Protein 2RQX (pdb70)

Solvent-accessible surface area: 5709 Å² total; per-residue (Å²): 185,83,53,124,13,101,107,48,85,90,36,92,81,81,57,50,2,76,3,18,17,52,35,85,77,125,60,35,6,0,31,1,101,22,113,145,68,166,36,159,122,46,13,61,8,26,66,85,96,105,42,101,38,6,17,89,84,42,100,95,26,52,15,118,55,165,59,59,14,142,92,52,86,117,118,84,74,89,38,79,211

Radius of gyration: 11.85 Å; Cα contacts (8 Å, |Δi|>4): 164; chains: 1; bounding box: 29×26×24 Å

Foldseek 3Di:
DKWFWADKAFPPVPFWIKTWIADPHFIKIFIWGDDPRPDDGRWIWDADPPRWIDTPPDVVDTIDTDGMGRPDPVCVVVPVD

Secondary structure (DSSP, 8-state):
--EEEEEEE-SSSSS-EEEEEEETTEEEEEEEE-S-----TT-EEEE-SSS-EEETT-TTSEEEEEEEES--HHHHHHH--

Sequence (81 aa):
MEWWVKKVQDNASASLCRVVLQSGALEMIAEIEACRLRLREGDKLTPLADARYCLNNNPTQTLKIRNATHYSSERWTNADKMEWWVKKVQDNASASLCRVVLQSGALEMIAEIEACRLRLREGDKLTPLADARYCLNNNPTQTLKIRNATHYSSERWTNADKMEWWVKKVQDNASASLCRVVLQSGALEMIAEIEACRLRLREGDKLTPLADARYCLNNNPTQTLKIRNATHYSSERWTNADKMEWWVKKVQDNASASLCRVVLQSGALEMIAEIEACRLRLREGDKLTPLADARYCLNNNPTQTLKIRNATHYSSERWTNADKMEWWVKKVQDNASASLCRVVLQSGALEMIAEIEACRLRLREGDKLTPLADARYCLNNNPTQTLKIRNATHYSSERWTNADKMEWWVKKVQDNASASLCRVVLQSGALEMIAEIEACRLRLREGDKLTPLADARYCLNNNPTQTLKIRNATHYSSERWTNADKMEWWVKKVQDNASASLCRVVLQSGALEMIAEIEACRLRLREGDKLTPLADARYCLNNNPTQTLKIRNATHYSSERWTNADKMEWWVKKVQDNASASLCRVVLQSGALEMIAEIEACRLRLREGDKLTPLADARYCLNNNPTQTLKIRNATHYSSERWTNADKMEWWVKKVQDNASASLCRVVLQSGALEMIAEIEACRLRLREGDKLTPLADARYCLNNNPTQTLKIRNATHYSSERWTNADKMEWWVKKVQDNASASLCRVVLQSGALEMIAEIEACRLRLREGDKLTPLADARYCLNNNPTQTLKIRNATHYSSERWTNADKMEWWVKKVQDNASASLCRVVLQSGALEMIAEIEACRLRLREGDKLTPLADARYCLNNNPTQTLKIRNATHYSSERWTNADKMEWWVKKVQDNASASLCRVVLQSGALEMIAEIEACRLRLREGDKLTPLADARYCLNNNPTQTLKIRNATHYSSERWTNADKMEWWVKKVQDNASASLCRVVLQSGALEMIAEIEACRLRLREGDKLTPLADARYCLNNNPTQTLKIRNATHYSSERWTNADKMEWWVKKVQDNASASLCRVVLQSGALEMIAEIEACRLRLREGDKLTPLADARYCLNNNPTQTLKIRNATHYSSERWTNADKMEWWVKKVQDNASASLCRVVLQSGALEMIAEIEACRLRLREGDKLTPLADARYCLNNNPTQTLKIRNATHYSSERWTNADKMEWWVKKVQDNASASLCRVVLQSGALEMIAEIEACRLRLREGDKLTPLADARYCLNNNPTQTLKIRNATHYSSERWTNADKMEWWVKKVQDNASASLCRVVLQSGALEMIAEIEACRLRLREGDKLTPLADARYCLNNNPTQTLKIRNATHYSSERWTNADKMEWWVKKVQDNASASLCRVVLQSGALEMIAEIEACRLRLREGDKLTPLADARYCLNNNPTQTLKIRNATHYSSERWTNADKMEWWVKKVQDNASASLCRVVLQSGALEMIAEIEACRLRLREGDKLTPLADARYCLNNNPTQTLKIRNATHYSSERWTNADKMEWWVKKVQDNASASLCRVVLQSGALEMIAEIEACRLRLREGDKLTPLADARYCLNNNPTQTLKIRNATHYSSERWTNADK

Structure (mmCIF, N/CA/C/O backbone):
data_2RQX
#
_entry.id   2RQX
#
loop_
_atom_site.group_PDB
_atom_site.id
_atom_site.type_symbol
_atom_site.label_atom_id
_atom_site.label_alt_id
_atom_site.label_comp_id
_atom_site.label_asym_id
_atom_site.label_entity_id
_atom_site.label_seq_id
_atom_site.pdbx_PDB_ins_code
_atom_site.Cartn_x
_atom_site.Cartn_y
_atom_site.Cartn_z
_atom_site.occupancy
_atom_site.B_iso_or_equiv
_atom_site.auth_seq_id
_atom_site.auth_comp_id
_atom_site.auth_asym_id
_atom_site.auth_atom_id
_atom_site.pdbx_PDB_model_num
ATOM 1 N N . MET A 1 1 ? 14.157 -1.213 0.308 1.00 0.00 1 MET A N 1
ATOM 2 C CA . MET A 1 1 ? 14.296 -1.694 -1.095 1.00 0.00 1 MET A CA 1
ATOM 3 C C . MET A 1 1 ? 12.936 -1.631 -1.793 1.00 0.00 1 MET A C 1
ATOM 4 O O . MET A 1 1 ? 11.926 -1.346 -1.181 1.00 0.00 1 MET A O 1
ATOM 20 N N . GLU A 1 2 ? 12.901 -1.896 -3.071 1.00 0.00 2 GLU A N 1
ATOM 21 C CA . GLU A 1 2 ? 11.605 -1.852 -3.805 1.00 0.00 2 GLU A CA 1
ATOM 22 C C . GLU A 1 2 ? 10.756 -3.060 -3.413 1.00 0.00 2 GLU A C 1
ATOM 23 O O . GLU A 1 2 ? 11.212 -4.187 -3.440 1.00 0.00 2 GLU A O 1
ATOM 35 N N . TRP A 1 3 ? 9.520 -2.838 -3.046 1.00 0.00 3 TRP A N 1
ATOM 36 C CA . TRP A 1 3 ? 8.632 -3.974 -2.650 1.00 0.00 3 TRP A CA 1
ATOM 37 C C . TRP A 1 3 ? 7.766 -4.382 -3.843 1.00 0.00 3 TRP A C 1
ATOM 38 O O . TRP A 1 3 ? 7.809 -3.769 -4.891 1.00 0.00 3 TRP A O 1
ATOM 59 N N . TRP A 1 4 ? 6.977 -5.416 -3.688 1.00 0.00 4 TRP A N 1
ATOM 60 C CA . TRP A 1 4 ? 6.098 -5.878 -4.807 1.00 0.00 4 TRP A CA 1
ATOM 61 C C . TRP A 1 4 ? 4.720 -6.236 -4.248 1.00 0.00 4 TRP A C 1
ATOM 62 O O . TRP A 1 4 ? 4.594 -7.064 -3.368 1.00 0.00 4 TRP A O 1
ATOM 83 N N . VAL A 1 5 ? 3.687 -5.616 -4.748 1.00 0.00 5 VAL A N 1
ATOM 84 C CA . VAL A 1 5 ? 2.321 -5.918 -4.239 1.00 0.00 5 VAL A CA 1
ATOM 85 C C . VAL A 1 5 ? 1.869 -7.289 -4.748 1.00 0.00 5 VAL A C 1
ATOM 86 O O . VAL A 1 5 ? 2.129 -7.661 -5.874 1.00 0.00 5 VAL A O 1
ATOM 99 N N . LYS A 1 6 ? 1.187 -8.041 -3.918 1.00 0.00 6 LYS A N 1
ATOM 100 C CA . LYS A 1 6 ? 0.696 -9.394 -4.329 1.00 0.00 6 LYS A CA 1
ATOM 101 C C . LYS A 1 6 ? -0.828 -9.352 -4.447 1.00 0.00 6 LYS A C 1
ATOM 102 O O . LYS A 1 6 ? -1.428 -10.110 -5.184 1.00 0.00 6 LYS A O 1
ATOM 121 N N . LYS A 1 7 ? -1.456 -8.463 -3.726 1.00 0.00 7 LYS A N 1
ATOM 122 C CA . LYS A 1 7 ? -2.942 -8.352 -3.785 1.00 0.00 7 LYS A CA 1
ATOM 123 C C . LYS A 1 7 ? -3.348 -6.931 -3.394 1.00 0.00 7 LYS A C 1
ATOM 124 O O . LYS A 1 7 ? -2.589 -6.209 -2.778 1.00 0.00 7 LYS A O 1
ATOM 143 N N . VAL A 1 8 ? -4.536 -6.518 -3.743 1.00 0.00 8 VAL A N 1
ATOM 144 C CA . VAL A 1 8 ? -4.973 -5.139 -3.383 1.00 0.00 8 VAL A CA 1
ATOM 145 C C . VAL A 1 8 ? -6.498 -5.036 -3.463 1.00 0.00 8 VAL A C 1
ATOM 146 O O . VAL A 1 8 ? -7.117 -5.533 -4.383 1.00 0.00 8 VAL A O 1
ATOM 159 N N . GLN A 1 9 ? -7.101 -4.382 -2.501 1.00 0.00 9 GLN A N 1
ATOM 160 C CA . GLN A 1 9 ? -8.590 -4.217 -2.491 1.00 0.00 9 GLN A CA 1
ATOM 161 C C . GLN A 1 9 ? -8.928 -2.734 -2.666 1.00 0.00 9 GLN A C 1
ATOM 162 O O . GLN A 1 9 ? -8.454 -1.891 -1.932 1.00 0.00 9 GLN A O 1
ATOM 176 N N . ASP A 1 10 ? -9.738 -2.408 -3.635 1.00 0.00 10 ASP A N 1
ATOM 177 C CA . ASP A 1 10 ? -10.096 -0.978 -3.856 1.00 0.00 10 ASP A CA 1
ATOM 178 C C . ASP A 1 10 ? -10.683 -0.388 -2.570 1.00 0.00 10 ASP A C 1
ATOM 179 O O . ASP A 1 10 ? -10.919 -1.088 -1.604 1.00 0.00 10 ASP A O 1
ATOM 188 N N . ASN A 1 11 ? -10.917 0.896 -2.550 1.00 0.00 11 ASN A N 1
ATOM 189 C CA . ASN A 1 11 ? -11.483 1.537 -1.331 1.00 0.00 11 ASN A CA 1
ATOM 190 C C . ASN A 1 11 ? -12.962 1.177 -1.206 1.00 0.00 11 ASN A C 1
ATOM 191 O O . ASN A 1 11 ? -13.819 2.038 -1.154 1.00 0.00 11 ASN A O 1
ATOM 202 N N . ALA A 1 12 ? -13.271 -0.087 -1.157 1.00 0.00 12 ALA A N 1
ATOM 203 C CA . ALA A 1 12 ? -14.696 -0.502 -1.035 1.00 0.00 12 ALA A CA 1
ATOM 204 C C . ALA A 1 12 ? -15.263 0.008 0.292 1.00 0.00 12 ALA A C 1
ATOM 205 O O . ALA A 1 12 ? -16.458 -0.009 0.514 1.00 0.00 12 ALA A O 1
ATOM 212 N N . SER A 1 13 ? -14.416 0.462 1.177 1.00 0.00 13 SER A N 1
ATOM 213 C CA . SER A 1 13 ? -14.906 0.973 2.488 1.00 0.00 13 SER A CA 1
ATOM 214 C C . SER A 1 13 ? -15.357 2.428 2.332 1.00 0.00 13 SER A C 1
ATOM 215 O O . SER A 1 13 ? -16.418 2.810 2.781 1.00 0.00 13 SER A O 1
ATOM 223 N N . ALA A 1 14 ? -14.555 3.237 1.694 1.00 0.00 14 ALA A N 1
ATOM 224 C CA . ALA A 1 14 ? -14.923 4.670 1.498 1.00 0.00 14 ALA A CA 1
ATOM 225 C C . ALA A 1 14 ? -13.728 5.407 0.883 1.00 0.00 14 ALA A C 1
ATOM 226 O O . ALA A 1 14 ? -13.863 6.137 -0.080 1.00 0.00 14 ALA A O 1
ATOM 233 N N . SER A 1 15 ? -12.561 5.219 1.435 1.00 0.00 15 SER A N 1
ATOM 234 C CA . SER A 1 15 ? -11.356 5.901 0.890 1.00 0.00 15 SER A CA 1
ATOM 235 C C . SER A 1 15 ? -10.103 5.253 1.480 1.00 0.00 15 SER A C 1
ATOM 236 O O . SER A 1 15 ? -9.102 5.904 1.703 1.00 0.00 15 SER A O 1
ATOM 244 N N . LEU A 1 16 ? -10.156 3.971 1.739 1.00 0.00 16 LEU A N 1
ATOM 245 C CA . LEU A 1 16 ? -8.976 3.260 2.322 1.00 0.00 16 LEU A CA 1
ATOM 246 C C . LEU A 1 16 ? -8.810 1.907 1.629 1.00 0.00 16 LEU A C 1
ATOM 247 O O . LEU A 1 16 ? -9.622 1.017 1.784 1.00 0.00 16 LEU A O 1
ATOM 263 N N . CYS A 1 17 ? -7.757 1.744 0.871 1.00 0.00 17 CYS A N 1
ATOM 264 C CA . CYS A 1 17 ? -7.518 0.448 0.165 1.00 0.00 17 CYS A CA 1
ATOM 265 C C . CYS A 1 17 ? -6.452 -0.337 0.923 1.00 0.00 17 CYS A C 1
ATOM 266 O O . CYS A 1 17 ? -5.587 0.236 1.549 1.00 0.00 17 CYS A O 1
ATOM 274 N N . ARG A 1 18 ? -6.502 -1.642 0.868 1.00 0.00 18 ARG A N 1
ATOM 275 C CA . ARG A 1 18 ? -5.481 -2.474 1.580 1.00 0.00 18 ARG A CA 1
ATOM 276 C C . ARG A 1 18 ? -4.577 -3.136 0.543 1.00 0.00 18 ARG A C 1
ATOM 277 O O . ARG A 1 18 ? -5.036 -3.584 -0.488 1.00 0.00 18 ARG A O 1
ATOM 298 N N . VAL A 1 19 ? -3.295 -3.191 0.803 1.00 0.00 19 VAL A N 1
ATOM 299 C CA . VAL A 1 19 ? -2.346 -3.817 -0.176 1.00 0.00 19 VAL A CA 1
ATOM 300 C C . VAL A 1 19 ? -1.394 -4.761 0.551 1.00 0.00 19 VAL A C 1
ATOM 301 O O . VAL A 1 19 ? -0.873 -4.448 1.604 1.00 0.00 19 VAL A O 1
ATOM 314 N N . VAL A 1 20 ? -1.141 -5.907 -0.019 1.00 0.00 20 VAL A N 1
ATOM 315 C CA . VAL A 1 20 ? -0.193 -6.867 0.613 1.00 0.00 20 VAL A CA 1
ATOM 316 C C . VAL A 1 20 ? 1.181 -6.670 -0.028 1.00 0.00 20 VAL A C 1
ATOM 317 O O . VAL A 1 20 ? 1.366 -6.918 -1.203 1.00 0.00 20 VAL A O 1
ATOM 330 N N . LEU A 1 21 ? 2.144 -6.205 0.723 1.00 0.00 21 LEU A N 1
ATOM 331 C CA . LEU A 1 21 ? 3.502 -5.969 0.138 1.00 0.00 21 LEU A CA 1
ATOM 332 C C . LEU A 1 21 ? 4.398 -7.184 0.387 1.00 0.00 21 LEU A C 1
ATOM 333 O O . LEU A 1 21 ? 4.601 -7.605 1.509 1.00 0.00 21 LEU A O 1
ATOM 349 N N . GLN A 1 22 ? 4.936 -7.749 -0.665 1.00 0.00 22 GLN A N 1
ATOM 350 C CA . GLN A 1 22 ? 5.826 -8.940 -0.524 1.00 0.00 22 GLN A CA 1
ATOM 351 C C . GLN A 1 22 ? 7.287 -8.493 -0.586 1.00 0.00 22 GLN A C 1
ATOM 352 O O . GLN A 1 22 ? 7.612 -7.479 -1.173 1.00 0.00 22 GLN A O 1
ATOM 366 N N . SER A 1 23 ? 8.174 -9.244 0.015 1.00 0.00 23 SER A N 1
ATOM 367 C CA . SER A 1 23 ? 9.621 -8.867 -0.005 1.00 0.00 23 SER A CA 1
ATOM 368 C C . SER A 1 23 ? 10.480 -10.132 -0.052 1.00 0.00 23 SER A C 1
ATOM 369 O O . SER A 1 23 ? 10.753 -10.747 0.959 1.00 0.00 23 SER A O 1
ATOM 377 N N . GLY A 1 24 ? 10.911 -10.523 -1.221 1.00 0.00 24 GLY A N 1
ATOM 378 C CA . GLY A 1 24 ? 11.756 -11.746 -1.335 1.00 0.00 24 GLY A CA 1
ATOM 379 C C . GLY A 1 24 ? 10.898 -12.988 -1.095 1.00 0.00 24 GLY A C 1
ATOM 380 O O . GLY A 1 24 ? 10.798 -13.858 -1.938 1.00 0.00 24 GLY A O 1
ATOM 384 N N . ALA A 1 25 ? 10.277 -13.080 0.049 1.00 0.00 25 ALA A N 1
ATOM 385 C CA . ALA A 1 25 ? 9.426 -14.268 0.344 1.00 0.00 25 ALA A CA 1
ATOM 386 C C . ALA A 1 25 ? 8.439 -13.924 1.461 1.00 0.00 25 ALA A C 1
ATOM 387 O O . ALA A 1 25 ? 7.320 -14.397 1.481 1.00 0.00 25 ALA A O 1
ATOM 394 N N . LEU A 1 26 ? 8.843 -13.102 2.390 1.00 0.00 26 LEU A N 1
ATOM 395 C CA . LEU A 1 26 ? 7.926 -12.727 3.503 1.00 0.00 26 LEU A CA 1
ATOM 396 C C . LEU A 1 26 ? 6.745 -11.933 2.941 1.00 0.00 26 LEU A C 1
ATOM 397 O O . LEU A 1 26 ? 6.729 -11.568 1.782 1.00 0.00 26 LEU A O 1
ATOM 413 N N . GLU A 1 27 ? 5.756 -11.664 3.755 1.00 0.00 27 GLU A N 1
ATOM 414 C CA . GLU A 1 27 ? 4.566 -10.891 3.278 1.00 0.00 27 GLU A CA 1
ATOM 415 C C . GLU A 1 27 ? 4.167 -9.869 4.342 1.00 0.00 27 GLU A C 1
ATOM 416 O O . GLU A 1 27 ? 4.404 -10.058 5.519 1.00 0.00 27 GLU A O 1
ATOM 428 N N . MET A 1 28 ? 3.563 -8.781 3.938 1.00 0.00 28 MET A N 1
ATOM 429 C CA . MET A 1 28 ? 3.144 -7.735 4.919 1.00 0.00 28 MET A CA 1
ATOM 430 C C . MET A 1 28 ? 1.789 -7.166 4.499 1.00 0.00 28 MET A C 1
ATOM 431 O O . MET A 1 28 ? 1.397 -7.262 3.354 1.00 0.00 28 MET A O 1
ATOM 445 N N . ILE A 1 29 ? 1.076 -6.564 5.420 1.00 0.00 29 ILE A N 1
ATOM 446 C CA . ILE A 1 29 ? -0.259 -5.967 5.094 1.00 0.00 29 ILE A CA 1
ATOM 447 C C . ILE A 1 29 ? -0.252 -4.518 5.570 1.00 0.00 29 ILE A C 1
ATOM 448 O O . ILE A 1 29 ? 0.253 -4.211 6.632 1.00 0.00 29 ILE A O 1
ATOM 464 N N . ALA A 1 30 ? -0.785 -3.614 4.792 1.00 0.00 30 ALA A N 1
ATOM 465 C CA . ALA A 1 30 ? -0.776 -2.184 5.215 1.00 0.00 30 ALA A CA 1
ATOM 466 C C . ALA A 1 30 ? -2.007 -1.456 4.687 1.00 0.00 30 ALA A C 1
ATOM 467 O O . ALA A 1 30 ? -2.426 -1.647 3.563 1.00 0.00 30 ALA A O 1
ATOM 474 N N . GLU A 1 31 ? -2.575 -0.600 5.494 1.00 0.00 31 GLU A N 1
ATOM 475 C CA . GLU A 1 31 ? -3.767 0.171 5.047 1.00 0.00 31 GLU A CA 1
ATOM 476 C C . GLU A 1 31 ? -3.279 1.365 4.221 1.00 0.00 31 GLU A C 1
ATOM 477 O O . GLU A 1 31 ? -2.361 2.062 4.607 1.00 0.00 31 GLU A O 1
ATOM 489 N N . ILE A 1 32 ? -3.874 1.587 3.077 1.00 0.00 32 ILE A N 1
ATOM 490 C CA . ILE A 1 32 ? -3.448 2.714 2.186 1.00 0.00 32 ILE A CA 1
ATOM 491 C C . ILE A 1 32 ? -4.582 3.742 2.082 1.00 0.00 32 ILE A C 1
ATOM 492 O O . ILE A 1 32 ? -5.749 3.405 2.109 1.00 0.00 32 ILE A O 1
ATOM 508 N N . GLU A 1 33 ? -4.229 4.999 1.950 1.00 0.00 33 GLU A N 1
ATOM 509 C CA . GLU A 1 33 ? -5.255 6.081 1.825 1.00 0.00 33 GLU A CA 1
ATOM 510 C C . GLU A 1 33 ? -4.950 6.897 0.568 1.00 0.00 33 GLU A C 1
ATOM 511 O O . GLU A 1 33 ? -4.080 7.745 0.564 1.00 0.00 33 GLU A O 1
ATOM 523 N N . ALA A 1 34 ? -5.651 6.637 -0.508 1.00 0.00 34 ALA A N 1
ATOM 524 C CA . ALA A 1 34 ? -5.396 7.386 -1.779 1.00 0.00 34 ALA A CA 1
ATOM 525 C C . ALA A 1 34 ? -6.727 7.708 -2.461 1.00 0.00 34 ALA A C 1
ATOM 526 O O . ALA A 1 34 ? -7.774 7.694 -1.846 1.00 0.00 34 ALA A O 1
ATOM 533 N N . CYS A 1 35 ? -6.690 8.000 -3.735 1.00 0.00 35 CYS A N 1
ATOM 534 C CA . CYS A 1 35 ? -7.946 8.328 -4.472 1.00 0.00 35 CYS A CA 1
ATOM 535 C C . CYS A 1 35 ? -7.801 7.890 -5.932 1.00 0.00 35 CYS A C 1
ATOM 536 O O . CYS A 1 35 ? -8.765 7.822 -6.668 1.00 0.00 35 CYS A O 1
ATOM 544 N N . ARG A 1 36 ? -6.603 7.587 -6.353 1.00 0.00 36 ARG A N 1
ATOM 545 C CA . ARG A 1 36 ? -6.398 7.148 -7.762 1.00 0.00 36 ARG A CA 1
ATOM 546 C C . ARG A 1 36 ? -6.889 5.709 -7.916 1.00 0.00 36 ARG A C 1
ATOM 547 O O . ARG A 1 36 ? -7.389 5.319 -8.952 1.00 0.00 36 ARG A O 1
ATOM 568 N N . LEU A 1 37 ? -6.758 4.917 -6.884 1.00 0.00 37 LEU A N 1
ATOM 569 C CA . LEU A 1 37 ? -7.223 3.505 -6.956 1.00 0.00 37 LEU A CA 1
ATOM 570 C C . LEU A 1 37 ? -6.752 2.867 -8.266 1.00 0.00 37 LEU A C 1
ATOM 571 O O . LEU A 1 37 ? -7.304 1.889 -8.727 1.00 0.00 37 LEU A O 1
ATOM 587 N N . ARG A 1 38 ? -5.727 3.415 -8.866 1.00 0.00 38 ARG A N 1
ATOM 588 C CA . ARG A 1 38 ? -5.207 2.846 -10.144 1.00 0.00 38 ARG A CA 1
ATOM 589 C C . ARG A 1 38 ? -4.132 1.802 -9.822 1.00 0.00 38 ARG A C 1
ATOM 590 O O . ARG A 1 38 ? -3.382 1.376 -10.677 1.00 0.00 38 ARG A O 1
ATOM 611 N N . LEU A 1 39 ? -4.053 1.391 -8.588 1.00 0.00 39 LEU A N 1
ATOM 612 C CA . LEU A 1 39 ? -3.032 0.381 -8.199 1.00 0.00 39 LEU A CA 1
ATOM 613 C C . LEU A 1 39 ? -3.314 -0.929 -8.933 1.00 0.00 39 LEU A C 1
ATOM 614 O O . LEU A 1 39 ? -4.385 -1.134 -9.469 1.00 0.00 39 LEU A O 1
ATOM 630 N N . ARG A 1 40 ? -2.362 -1.818 -8.960 1.00 0.00 40 ARG A N 1
ATOM 631 C CA . ARG A 1 40 ? -2.578 -3.116 -9.657 1.00 0.00 40 ARG A CA 1
ATOM 632 C C . ARG A 1 40 ? -1.549 -4.135 -9.164 1.00 0.00 40 ARG A C 1
ATOM 633 O O . ARG A 1 40 ? -0.565 -3.786 -8.544 1.00 0.00 40 ARG A O 1
ATOM 654 N N . GLU A 1 41 ? -1.766 -5.391 -9.436 1.00 0.00 41 GLU A N 1
ATOM 655 C CA . GLU A 1 41 ? -0.801 -6.430 -8.982 1.00 0.00 41 GLU A CA 1
ATOM 656 C C . GLU A 1 41 ? 0.520 -6.266 -9.738 1.00 0.00 41 GLU A C 1
ATOM 657 O O . GLU A 1 41 ? 0.542 -5.917 -10.901 1.00 0.00 41 GLU A O 1
ATOM 669 N N . GLY A 1 42 ? 1.623 -6.520 -9.086 1.00 0.00 42 GLY A N 1
ATOM 670 C CA . GLY A 1 42 ? 2.946 -6.383 -9.765 1.00 0.00 42 GLY A CA 1
ATOM 671 C C . GLY A 1 42 ? 3.422 -4.931 -9.683 1.00 0.00 42 GLY A C 1
ATOM 672 O O . GLY A 1 42 ? 4.361 -4.539 -10.346 1.00 0.00 42 GLY A O 1
ATOM 676 N N . ASP A 1 43 ? 2.785 -4.129 -8.874 1.00 0.00 43 ASP A N 1
ATOM 677 C CA . ASP A 1 43 ? 3.208 -2.705 -8.755 1.00 0.00 43 ASP A CA 1
ATOM 678 C C . ASP A 1 43 ? 4.486 -2.621 -7.916 1.00 0.00 43 ASP A C 1
ATOM 679 O O . ASP A 1 43 ? 4.585 -3.208 -6.856 1.00 0.00 43 ASP A O 1
ATOM 688 N N . LYS A 1 44 ? 5.468 -1.894 -8.384 1.00 0.00 44 LYS A N 1
ATOM 689 C CA . LYS A 1 44 ? 6.747 -1.766 -7.624 1.00 0.00 44 LYS A CA 1
ATOM 690 C C . LYS A 1 44 ? 6.696 -0.515 -6.743 1.00 0.00 44 LYS A C 1
ATOM 691 O O . LYS A 1 44 ? 6.627 0.596 -7.233 1.00 0.00 44 LYS A O 1
ATOM 710 N N . LEU A 1 45 ? 6.732 -0.687 -5.446 1.00 0.00 45 LEU A N 1
ATOM 711 C CA . LEU A 1 45 ? 6.687 0.488 -4.519 1.00 0.00 45 LEU A CA 1
ATOM 712 C C . LEU A 1 45 ? 8.098 0.789 -4.004 1.00 0.00 45 LEU A C 1
ATOM 713 O O . LEU A 1 45 ? 8.666 0.027 -3.248 1.00 0.00 45 LEU A O 1
ATOM 729 N N . THR A 1 46 ? 8.668 1.898 -4.404 1.00 0.00 46 THR A N 1
ATOM 730 C CA . THR A 1 46 ? 10.041 2.249 -3.931 1.00 0.00 46 THR A CA 1
ATOM 731 C C . THR A 1 46 ? 9.931 3.117 -2.666 1.00 0.00 46 THR A C 1
ATOM 732 O O . THR A 1 46 ? 8.974 3.848 -2.503 1.00 0.00 46 THR A O 1
ATOM 743 N N . PRO A 1 47 ? 10.895 3.049 -1.776 1.00 0.00 47 PRO A N 1
ATOM 744 C CA . PRO A 1 47 ? 10.879 3.855 -0.517 1.00 0.00 47 PRO A CA 1
ATOM 745 C C . PRO A 1 47 ? 11.192 5.334 -0.778 1.00 0.00 47 PRO A C 1
ATOM 746 O O . PRO A 1 47 ? 12.139 5.665 -1.463 1.00 0.00 47 PRO A O 1
ATOM 757 N N . LEU A 1 48 ? 10.405 6.225 -0.235 1.00 0.00 48 LEU A N 1
ATOM 758 C CA . LEU A 1 48 ? 10.662 7.679 -0.452 1.00 0.00 48 LEU A CA 1
ATOM 759 C C . LEU A 1 48 ? 11.738 8.152 0.529 1.00 0.00 48 LEU A C 1
ATOM 760 O O . LEU A 1 48 ? 12.840 8.484 0.141 1.00 0.00 48 LEU A O 1
ATOM 776 N N . ALA A 1 49 ? 11.428 8.189 1.797 1.00 0.00 49 ALA A N 1
ATOM 777 C CA . ALA A 1 49 ? 12.439 8.644 2.794 1.00 0.00 49 ALA A CA 1
ATOM 778 C C . ALA A 1 49 ? 11.919 8.394 4.213 1.00 0.00 49 ALA A C 1
ATOM 779 O O . ALA A 1 49 ? 12.484 7.623 4.963 1.00 0.00 49 ALA A O 1
ATOM 786 N N . ASP A 1 50 ? 10.852 9.045 4.591 1.00 0.00 50 ASP A N 1
ATOM 787 C CA . ASP A 1 50 ? 10.307 8.848 5.966 1.00 0.00 50 ASP A CA 1
ATOM 788 C C . ASP A 1 50 ? 9.471 7.567 6.017 1.00 0.00 50 ASP A C 1
ATOM 789 O O . ASP A 1 50 ? 9.609 6.764 6.918 1.00 0.00 50 ASP A O 1
ATOM 798 N N . ALA A 1 51 ? 8.605 7.369 5.061 1.00 0.00 51 ALA A N 1
ATOM 799 C CA . ALA A 1 51 ? 7.764 6.138 5.063 1.00 0.00 51 ALA A CA 1
ATOM 800 C C . ALA A 1 51 ? 6.908 6.100 3.797 1.00 0.00 51 ALA A C 1
ATOM 801 O O . ALA A 1 51 ? 6.567 5.046 3.299 1.00 0.00 51 ALA A O 1
ATOM 808 N N . ARG A 1 52 ? 6.553 7.239 3.271 1.00 0.00 52 ARG A N 1
ATOM 809 C CA . ARG A 1 52 ? 5.716 7.260 2.039 1.00 0.00 52 ARG A CA 1
ATOM 810 C C . ARG A 1 52 ? 6.330 6.331 0.991 1.00 0.00 52 ARG A C 1
ATOM 811 O O . ARG A 1 52 ? 7.431 5.842 1.149 1.00 0.00 52 ARG A O 1
ATOM 832 N N . TYR A 1 53 ? 5.627 6.084 -0.081 1.00 0.00 53 TYR A N 1
ATOM 833 C CA . TYR A 1 53 ? 6.163 5.185 -1.148 1.00 0.00 53 TYR A CA 1
ATOM 834 C C . TYR A 1 53 ? 5.690 5.691 -2.515 1.00 0.00 53 TYR A C 1
ATOM 835 O O . TYR A 1 53 ? 4.618 6.252 -2.642 1.00 0.00 53 TYR A O 1
ATOM 853 N N . CYS A 1 54 ? 6.487 5.491 -3.536 1.00 0.00 54 CYS A N 1
ATOM 854 C CA . CYS A 1 54 ? 6.110 5.948 -4.913 1.00 0.00 54 CYS A CA 1
ATOM 855 C C . CYS A 1 54 ? 5.959 4.723 -5.819 1.00 0.00 54 CYS A C 1
ATOM 856 O O . CYS A 1 54 ? 6.865 3.924 -5.950 1.00 0.00 54 CYS A O 1
ATOM 864 N N . LEU A 1 55 ? 4.822 4.561 -6.446 1.00 0.00 55 LEU A N 1
ATOM 865 C CA . LEU A 1 55 ? 4.626 3.377 -7.339 1.00 0.00 55 LEU A CA 1
ATOM 866 C C . LEU A 1 55 ? 5.053 3.730 -8.766 1.00 0.00 55 LEU A C 1
ATOM 867 O O . LEU A 1 55 ? 4.924 4.856 -9.200 1.00 0.00 55 LEU A O 1
ATOM 883 N N . ASN A 1 56 ? 5.559 2.770 -9.494 1.00 0.00 56 ASN A N 1
ATOM 884 C CA . ASN A 1 56 ? 5.998 3.027 -10.898 1.00 0.00 56 ASN A CA 1
ATOM 885 C C . ASN A 1 56 ? 7.149 4.040 -10.911 1.00 0.00 56 ASN A C 1
ATOM 886 O O . ASN A 1 56 ? 7.410 4.681 -11.909 1.00 0.00 56 ASN A O 1
ATOM 897 N N . ASN A 1 57 ? 7.845 4.180 -9.816 1.00 0.00 57 ASN A N 1
ATOM 898 C CA . ASN A 1 57 ? 8.985 5.140 -9.773 1.00 0.00 57 ASN A CA 1
ATOM 899 C C . ASN A 1 57 ? 8.536 6.514 -10.280 1.00 0.00 57 ASN A C 1
ATOM 900 O O . ASN A 1 57 ? 9.244 7.173 -11.015 1.00 0.00 57 ASN A O 1
ATOM 911 N N . ASN A 1 58 ? 7.365 6.951 -9.887 1.00 0.00 58 ASN A N 1
ATOM 912 C CA . ASN A 1 58 ? 6.852 8.286 -10.332 1.00 0.00 58 ASN A CA 1
ATOM 913 C C . ASN A 1 58 ? 6.347 9.059 -9.102 1.00 0.00 58 ASN A C 1
ATOM 914 O O . ASN A 1 58 ? 5.206 8.915 -8.710 1.00 0.00 58 ASN A O 1
ATOM 925 N N . PRO A 1 59 ? 7.187 9.863 -8.481 1.00 0.00 59 PRO A N 1
ATOM 926 C CA . PRO A 1 59 ? 6.803 10.648 -7.267 1.00 0.00 59 PRO A CA 1
ATOM 927 C C . PRO A 1 59 ? 5.443 11.345 -7.410 1.00 0.00 59 PRO A C 1
ATOM 928 O O . PRO A 1 59 ? 4.928 11.915 -6.469 1.00 0.00 59 PRO A O 1
ATOM 939 N N . THR A 1 60 ? 4.853 11.295 -8.572 1.00 0.00 60 THR A N 1
ATOM 940 C CA . THR A 1 60 ? 3.525 11.945 -8.758 1.00 0.00 60 THR A CA 1
ATOM 941 C C . THR A 1 60 ? 2.440 11.028 -8.188 1.00 0.00 60 THR A C 1
ATOM 942 O O . THR A 1 60 ? 1.528 11.469 -7.518 1.00 0.00 60 THR A O 1
ATOM 953 N N . GLN A 1 61 ? 2.540 9.749 -8.446 1.00 0.00 61 GLN A N 1
ATOM 954 C CA . GLN A 1 61 ? 1.527 8.786 -7.919 1.00 0.00 61 GLN A CA 1
ATOM 955 C C . GLN A 1 61 ? 2.006 8.236 -6.575 1.00 0.00 61 GLN A C 1
ATOM 956 O O . GLN A 1 61 ? 2.241 7.055 -6.430 1.00 0.00 61 GLN A O 1
ATOM 970 N N . THR A 1 62 ? 2.168 9.080 -5.591 1.00 0.00 62 THR A N 1
ATOM 971 C CA . THR A 1 62 ? 2.648 8.596 -4.260 1.00 0.00 62 THR A CA 1
ATOM 972 C C . THR A 1 62 ? 1.457 8.378 -3.331 1.00 0.00 62 THR A C 1
ATOM 973 O O . THR A 1 62 ? 0.341 8.754 -3.634 1.00 0.00 62 THR A O 1
ATOM 984 N N . LEU A 1 63 ? 1.684 7.762 -2.204 1.00 0.00 63 LEU A N 1
ATOM 985 C CA . LEU A 1 63 ? 0.568 7.503 -1.248 1.00 0.00 63 LEU A CA 1
ATOM 986 C C . LEU A 1 63 ? 1.120 7.468 0.179 1.00 0.00 63 LEU A C 1
ATOM 987 O O . LEU A 1 63 ? 2.316 7.454 0.388 1.00 0.00 63 LEU A O 1
ATOM 1003 N N . LYS A 1 64 ? 0.251 7.463 1.164 1.00 0.00 64 LYS A N 1
ATOM 1004 C CA . LYS A 1 64 ? 0.708 7.440 2.592 1.00 0.00 64 LYS A CA 1
ATOM 1005 C C . LYS A 1 64 ? 0.178 6.187 3.290 1.00 0.00 64 LYS A C 1
ATOM 1006 O O . LYS A 1 64 ? -0.970 5.819 3.141 1.00 0.00 64 LYS A O 1
ATOM 1025 N N . ILE A 1 65 ? 1.009 5.533 4.058 1.00 0.00 65 ILE A N 1
ATOM 1026 C CA . ILE A 1 65 ? 0.560 4.307 4.776 1.00 0.00 65 ILE A CA 1
ATOM 1027 C C . ILE A 1 65 ? -0.109 4.710 6.089 1.00 0.00 65 ILE A C 1
ATOM 1028 O O . ILE A 1 65 ? 0.353 5.589 6.788 1.00 0.00 65 ILE A O 1
ATOM 1044 N N . ARG A 1 66 ? -1.193 4.070 6.436 1.00 0.00 66 ARG A N 1
ATOM 1045 C CA . ARG A 1 66 ? -1.886 4.407 7.713 1.00 0.00 66 ARG A CA 1
ATOM 1046 C C . ARG A 1 66 ? -1.403 3.447 8.801 1.00 0.00 66 ARG A C 1
ATOM 1047 O O . ARG A 1 66 ? -1.371 3.784 9.968 1.00 0.00 66 ARG A O 1
ATOM 1068 N N . ASN A 1 67 ? -1.019 2.253 8.426 1.00 0.00 67 ASN A N 1
ATOM 1069 C CA . ASN A 1 67 ? -0.531 1.274 9.439 1.00 0.00 67 ASN A CA 1
ATOM 1070 C C . ASN A 1 67 ? 0.003 0.016 8.743 1.00 0.00 67 ASN A C 1
ATOM 1071 O O . ASN A 1 67 ? -0.753 -0.834 8.313 1.00 0.00 67 ASN A O 1
ATOM 1082 N N . ALA A 1 68 ? 1.303 -0.116 8.639 1.00 0.00 68 ALA A N 1
ATOM 1083 C CA . ALA A 1 68 ? 1.880 -1.329 7.990 1.00 0.00 68 ALA A CA 1
ATOM 1084 C C . ALA A 1 68 ? 1.913 -2.475 9.005 1.00 0.00 68 ALA A C 1
ATOM 1085 O O . ALA A 1 68 ? 2.003 -2.256 10.196 1.00 0.00 68 ALA A O 1
ATOM 1092 N N . THR A 1 69 ? 1.843 -3.699 8.545 1.00 0.00 69 THR A N 1
ATOM 1093 C CA . THR A 1 69 ? 1.873 -4.863 9.485 1.00 0.00 69 THR A CA 1
ATOM 1094 C C . THR A 1 69 ? 2.654 -6.011 8.842 1.00 0.00 69 THR A C 1
ATOM 1095 O O . THR A 1 69 ? 2.615 -6.209 7.644 1.00 0.00 69 THR A O 1
ATOM 1106 N N . HIS A 1 70 ? 3.373 -6.765 9.629 1.00 0.00 70 HIS A N 1
ATOM 1107 C CA . HIS A 1 70 ? 4.167 -7.894 9.065 1.00 0.00 70 HIS A CA 1
ATOM 1108 C C . HIS A 1 70 ? 3.242 -9.065 8.724 1.00 0.00 70 HIS A C 1
ATOM 1109 O O . HIS A 1 70 ? 3.515 -10.200 9.064 1.00 0.00 70 HIS A O 1
ATOM 1124 N N . TYR A 1 71 ? 2.154 -8.807 8.054 1.00 0.00 71 TYR A N 1
ATOM 1125 C CA . TYR A 1 71 ? 1.224 -9.915 7.692 1.00 0.00 71 TYR A CA 1
ATOM 1126 C C . TYR A 1 71 ? 0.914 -10.745 8.941 1.00 0.00 71 TYR A C 1
ATOM 1127 O O . TYR A 1 71 ? 1.196 -11.925 8.999 1.00 0.00 71 TYR A O 1
ATOM 1145 N N . SER A 1 72 ? 0.334 -10.138 9.939 1.00 0.00 72 SER A N 1
ATOM 1146 C CA . SER A 1 72 ? 0.005 -10.894 11.181 1.00 0.00 72 SER A CA 1
ATOM 1147 C C . SER A 1 72 ? -1.297 -11.669 10.969 1.00 0.00 72 SER A C 1
ATOM 1148 O O . SER A 1 72 ? -2.097 -11.337 10.116 1.00 0.00 72 SER A O 1
ATOM 1156 N N . SER A 1 73 ? -1.518 -12.700 11.736 1.00 0.00 73 SER A N 1
ATOM 1157 C CA . SER A 1 73 ? -2.768 -13.495 11.575 1.00 0.00 73 SER A CA 1
ATOM 1158 C C . SER A 1 73 ? -3.971 -12.656 12.013 1.00 0.00 73 SER A C 1
ATOM 1159 O O . SER A 1 73 ? -4.997 -12.639 11.362 1.00 0.00 73 SER A O 1
ATOM 1167 N N . GLU A 1 74 ? -3.855 -11.962 13.111 1.00 0.00 74 GLU A N 1
ATOM 1168 C CA . GLU A 1 74 ? -4.994 -11.128 13.590 1.00 0.00 74 GLU A CA 1
ATOM 1169 C C . GLU A 1 74 ? -5.359 -10.092 12.525 1.00 0.00 74 GLU A C 1
ATOM 1170 O O . GLU A 1 74 ? -6.519 -9.845 12.256 1.00 0.00 74 GLU A O 1
ATOM 1182 N N . ARG A 1 75 ? -4.380 -9.476 11.920 1.00 0.00 75 ARG A N 1
ATOM 1183 C CA . ARG A 1 75 ? -4.671 -8.450 10.878 1.00 0.00 75 ARG A CA 1
ATOM 1184 C C . ARG A 1 75 ? -5.272 -9.120 9.640 1.00 0.00 75 ARG A C 1
ATOM 1185 O O . ARG A 1 75 ? -6.282 -8.689 9.120 1.00 0.00 75 ARG A O 1
ATOM 1206 N N . TRP A 1 76 ? -4.660 -10.167 9.160 1.00 0.00 76 TRP A N 1
ATOM 1207 C CA . TRP A 1 76 ? -5.197 -10.856 7.952 1.00 0.00 76 TRP A CA 1
ATOM 1208 C C . TRP A 1 76 ? -6.558 -11.480 8.277 1.00 0.00 76 TRP A C 1
ATOM 1209 O O . TRP A 1 76 ? -7.421 -11.581 7.429 1.00 0.00 76 TRP A O 1
ATOM 1230 N N . THR A 1 77 ? -6.756 -11.900 9.495 1.00 0.00 77 THR A N 1
ATOM 1231 C CA . THR A 1 77 ? -8.061 -12.517 9.868 1.00 0.00 77 THR A CA 1
ATOM 1232 C C . THR A 1 77 ? -9.068 -11.417 10.211 1.00 0.00 77 THR A C 1
ATOM 1233 O O . THR A 1 77 ? -10.255 -11.563 10.001 1.00 0.00 77 THR A O 1
ATOM 1244 N N . ASN A 1 78 ? -8.603 -10.314 10.734 1.00 0.00 78 ASN A N 1
ATOM 1245 C CA . ASN A 1 78 ? -9.532 -9.202 11.086 1.00 0.00 78 ASN A CA 1
ATOM 1246 C C . ASN A 1 78 ? -9.763 -8.328 9.851 1.00 0.00 78 ASN A C 1
ATOM 1247 O O . ASN A 1 78 ? -10.748 -7.625 9.751 1.00 0.00 78 ASN A O 1
ATOM 1258 N N . ALA A 1 79 ? -8.858 -8.368 8.911 1.00 0.00 79 ALA A N 1
ATOM 1259 C CA . ALA A 1 79 ? -9.019 -7.542 7.681 1.00 0.00 79 ALA A CA 1
ATOM 1260 C C . ALA A 1 79 ? -9.943 -8.264 6.697 1.00 0.00 79 ALA A C 1
ATOM 1261 O O . ALA A 1 79 ? -11.048 -7.832 6.438 1.00 0.00 79 ALA A O 1
ATOM 1268 N N . ASP A 1 80 ? -9.497 -9.360 6.147 1.00 0.00 80 ASP A N 1
ATOM 1269 C CA . ASP A 1 80 ? -10.349 -10.108 5.180 1.00 0.00 80 ASP A CA 1
ATOM 1270 C C . ASP A 1 80 ? -11.425 -10.884 5.942 1.00 0.00 80 ASP A C 1
ATOM 1271 O O . ASP A 1 80 ? -11.826 -11.961 5.545 1.00 0.00 80 ASP A O 1
ATOM 1280 N N . LYS A 1 81 ? -11.897 -10.348 7.033 1.00 0.00 81 LYS A N 1
ATOM 1281 C CA . LYS A 1 81 ? -12.947 -11.055 7.818 1.00 0.00 81 LYS A CA 1
ATOM 1282 C C . LYS A 1 81 ? -14.120 -11.405 6.901 1.00 0.00 81 LYS A C 1
ATOM 1283 O O . LYS A 1 81 ? -14.193 -12.546 6.473 1.00 0.00 81 LYS A O 1
ATOM 1302 N N . MET A 1 1 ? 13.787 -0.966 0.623 1.00 0.00 1 MET A N 2
ATOM 1303 C CA . MET A 1 1 ? 14.045 -1.534 -0.731 1.00 0.00 1 MET A CA 2
ATOM 1304 C C . MET A 1 1 ? 12.742 -1.552 -1.532 1.00 0.00 1 MET A C 2
ATOM 1305 O O . MET A 1 1 ? 11.678 -1.274 -1.014 1.00 0.00 1 MET A O 2
ATOM 1321 N N . GLU A 1 2 ? 12.815 -1.878 -2.793 1.00 0.00 2 GLU A N 2
ATOM 1322 C CA . GLU A 1 2 ? 11.580 -1.915 -3.626 1.00 0.00 2 GLU A CA 2
ATOM 1323 C C . GLU A 1 2 ? 10.768 -3.165 -3.281 1.00 0.00 2 GLU A C 2
ATOM 1324 O O . GLU A 1 2 ? 11.244 -4.277 -3.398 1.00 0.00 2 GLU A O 2
ATOM 1336 N N . TRP A 1 3 ? 9.544 -2.991 -2.855 1.00 0.00 3 TRP A N 2
ATOM 1337 C CA . TRP A 1 3 ? 8.692 -4.168 -2.500 1.00 0.00 3 TRP A CA 2
ATOM 1338 C C . TRP A 1 3 ? 7.788 -4.517 -3.683 1.00 0.00 3 TRP A C 2
ATOM 1339 O O . TRP A 1 3 ? 7.687 -3.770 -4.637 1.00 0.00 3 TRP A O 2
ATOM 1360 N N . TRP A 1 4 ? 7.129 -5.649 -3.625 1.00 0.00 4 TRP A N 2
ATOM 1361 C CA . TRP A 1 4 ? 6.219 -6.071 -4.740 1.00 0.00 4 TRP A CA 2
ATOM 1362 C C . TRP A 1 4 ? 4.812 -6.292 -4.184 1.00 0.00 4 TRP A C 2
ATOM 1363 O O . TRP A 1 4 ? 4.630 -6.944 -3.175 1.00 0.00 4 TRP A O 2
ATOM 1384 N N . VAL A 1 5 ? 3.815 -5.751 -4.829 1.00 0.00 5 VAL A N 2
ATOM 1385 C CA . VAL A 1 5 ? 2.424 -5.928 -4.331 1.00 0.00 5 VAL A CA 2
ATOM 1386 C C . VAL A 1 5 ? 1.923 -7.329 -4.688 1.00 0.00 5 VAL A C 2
ATOM 1387 O O . VAL A 1 5 ? 2.142 -7.819 -5.779 1.00 0.00 5 VAL A O 2
ATOM 1400 N N . LYS A 1 6 ? 1.245 -7.975 -3.774 1.00 0.00 6 LYS A N 2
ATOM 1401 C CA . LYS A 1 6 ? 0.711 -9.348 -4.040 1.00 0.00 6 LYS A CA 2
ATOM 1402 C C . LYS A 1 6 ? -0.791 -9.241 -4.338 1.00 0.00 6 LYS A C 2
ATOM 1403 O O . LYS A 1 6 ? -1.311 -9.894 -5.220 1.00 0.00 6 LYS A O 2
ATOM 1422 N N . LYS A 1 7 ? -1.486 -8.412 -3.606 1.00 0.00 7 LYS A N 2
ATOM 1423 C CA . LYS A 1 7 ? -2.952 -8.248 -3.835 1.00 0.00 7 LYS A CA 2
ATOM 1424 C C . LYS A 1 7 ? -3.366 -6.831 -3.433 1.00 0.00 7 LYS A C 2
ATOM 1425 O O . LYS A 1 7 ? -2.638 -6.133 -2.754 1.00 0.00 7 LYS A O 2
ATOM 1444 N N . VAL A 1 8 ? -4.527 -6.396 -3.844 1.00 0.00 8 VAL A N 2
ATOM 1445 C CA . VAL A 1 8 ? -4.977 -5.021 -3.477 1.00 0.00 8 VAL A CA 2
ATOM 1446 C C . VAL A 1 8 ? -6.501 -4.934 -3.559 1.00 0.00 8 VAL A C 2
ATOM 1447 O O . VAL A 1 8 ? -7.126 -5.552 -4.399 1.00 0.00 8 VAL A O 2
ATOM 1460 N N . GLN A 1 9 ? -7.099 -4.161 -2.686 1.00 0.00 9 GLN A N 2
ATOM 1461 C CA . GLN A 1 9 ? -8.588 -4.002 -2.685 1.00 0.00 9 GLN A CA 2
ATOM 1462 C C . GLN A 1 9 ? -8.931 -2.511 -2.727 1.00 0.00 9 GLN A C 2
ATOM 1463 O O . GLN A 1 9 ? -8.427 -1.726 -1.948 1.00 0.00 9 GLN A O 2
ATOM 1477 N N . ASP A 1 10 ? -9.781 -2.111 -3.633 1.00 0.00 10 ASP A N 2
ATOM 1478 C CA . ASP A 1 10 ? -10.149 -0.671 -3.727 1.00 0.00 10 ASP A CA 2
ATOM 1479 C C . ASP A 1 10 ? -10.684 -0.187 -2.377 1.00 0.00 10 ASP A C 2
ATOM 1480 O O . ASP A 1 10 ? -10.881 -0.960 -1.461 1.00 0.00 10 ASP A O 2
ATOM 1489 N N . ASN A 1 11 ? -10.918 1.092 -2.248 1.00 0.00 11 ASN A N 2
ATOM 1490 C CA . ASN A 1 11 ? -11.437 1.632 -0.960 1.00 0.00 11 ASN A CA 2
ATOM 1491 C C . ASN A 1 11 ? -12.907 1.244 -0.803 1.00 0.00 11 ASN A C 2
ATOM 1492 O O . ASN A 1 11 ? -13.754 2.075 -0.538 1.00 0.00 11 ASN A O 2
ATOM 1503 N N . ALA A 1 12 ? -13.217 -0.011 -0.967 1.00 0.00 12 ALA A N 2
ATOM 1504 C CA . ALA A 1 12 ? -14.631 -0.453 -0.830 1.00 0.00 12 ALA A CA 2
ATOM 1505 C C . ALA A 1 12 ? -15.200 0.057 0.496 1.00 0.00 12 ALA A C 2
ATOM 1506 O O . ALA A 1 12 ? -16.394 0.041 0.717 1.00 0.00 12 ALA A O 2
ATOM 1513 N N . SER A 1 13 ? -14.354 0.511 1.383 1.00 0.00 13 SER A N 2
ATOM 1514 C CA . SER A 1 13 ? -14.849 1.023 2.693 1.00 0.00 13 SER A CA 2
ATOM 1515 C C . SER A 1 13 ? -15.330 2.466 2.527 1.00 0.00 13 SER A C 2
ATOM 1516 O O . SER A 1 13 ? -16.392 2.831 2.987 1.00 0.00 13 SER A O 2
ATOM 1524 N N . ALA A 1 14 ? -14.552 3.284 1.869 1.00 0.00 14 ALA A N 2
ATOM 1525 C CA . ALA A 1 14 ? -14.949 4.707 1.664 1.00 0.00 14 ALA A CA 2
ATOM 1526 C C . ALA A 1 14 ? -13.745 5.481 1.117 1.00 0.00 14 ALA A C 2
ATOM 1527 O O . ALA A 1 14 ? -13.867 6.289 0.218 1.00 0.00 14 ALA A O 2
ATOM 1534 N N . SER A 1 15 ? -12.582 5.236 1.657 1.00 0.00 15 SER A N 2
ATOM 1535 C CA . SER A 1 15 ? -11.367 5.951 1.176 1.00 0.00 15 SER A CA 2
ATOM 1536 C C . SER A 1 15 ? -10.123 5.282 1.763 1.00 0.00 15 SER A C 2
ATOM 1537 O O . SER A 1 15 ? -9.138 5.929 2.057 1.00 0.00 15 SER A O 2
ATOM 1545 N N . LEU A 1 16 ? -10.164 3.984 1.936 1.00 0.00 16 LEU A N 2
ATOM 1546 C CA . LEU A 1 16 ? -8.989 3.255 2.507 1.00 0.00 16 LEU A CA 2
ATOM 1547 C C . LEU A 1 16 ? -8.786 1.945 1.746 1.00 0.00 16 LEU A C 2
ATOM 1548 O O . LEU A 1 16 ? -9.543 1.007 1.891 1.00 0.00 16 LEU A O 2
ATOM 1564 N N . CYS A 1 17 ? -7.760 1.873 0.940 1.00 0.00 17 CYS A N 2
ATOM 1565 C CA . CYS A 1 17 ? -7.488 0.625 0.171 1.00 0.00 17 CYS A CA 2
ATOM 1566 C C . CYS A 1 17 ? -6.472 -0.215 0.940 1.00 0.00 17 CYS A C 2
ATOM 1567 O O . CYS A 1 17 ? -5.651 0.311 1.660 1.00 0.00 17 CYS A O 2
ATOM 1575 N N . ARG A 1 18 ? -6.519 -1.515 0.795 1.00 0.00 18 ARG A N 2
ATOM 1576 C CA . ARG A 1 18 ? -5.549 -2.399 1.517 1.00 0.00 18 ARG A CA 2
ATOM 1577 C C . ARG A 1 18 ? -4.643 -3.081 0.496 1.00 0.00 18 ARG A C 2
ATOM 1578 O O . ARG A 1 18 ? -5.101 -3.568 -0.518 1.00 0.00 18 ARG A O 2
ATOM 1599 N N . VAL A 1 19 ? -3.357 -3.114 0.752 1.00 0.00 19 VAL A N 2
ATOM 1600 C CA . VAL A 1 19 ? -2.404 -3.761 -0.208 1.00 0.00 19 VAL A CA 2
ATOM 1601 C C . VAL A 1 19 ? -1.493 -4.730 0.539 1.00 0.00 19 VAL A C 2
ATOM 1602 O O . VAL A 1 19 ? -0.954 -4.417 1.582 1.00 0.00 19 VAL A O 2
ATOM 1615 N N . VAL A 1 20 ? -1.299 -5.904 -0.001 1.00 0.00 20 VAL A N 2
ATOM 1616 C CA . VAL A 1 20 ? -0.401 -6.898 0.655 1.00 0.00 20 VAL A CA 2
ATOM 1617 C C . VAL A 1 20 ? 0.974 -6.819 -0.009 1.00 0.00 20 VAL A C 2
ATOM 1618 O O . VAL A 1 20 ? 1.132 -7.159 -1.164 1.00 0.00 20 VAL A O 2
ATOM 1631 N N . LEU A 1 21 ? 1.972 -6.366 0.704 1.00 0.00 21 LEU A N 2
ATOM 1632 C CA . LEU A 1 21 ? 3.335 -6.255 0.099 1.00 0.00 21 LEU A CA 2
ATOM 1633 C C . LEU A 1 21 ? 4.149 -7.500 0.450 1.00 0.00 21 LEU A C 2
ATOM 1634 O O . LEU A 1 21 ? 3.854 -8.202 1.396 1.00 0.00 21 LEU A O 2
ATOM 1650 N N . GLN A 1 22 ? 5.173 -7.786 -0.313 1.00 0.00 22 GLN A N 2
ATOM 1651 C CA . GLN A 1 22 ? 6.002 -8.994 -0.031 1.00 0.00 22 GLN A CA 2
ATOM 1652 C C . GLN A 1 22 ? 7.449 -8.738 -0.442 1.00 0.00 22 GLN A C 2
ATOM 1653 O O . GLN A 1 22 ? 7.725 -7.986 -1.357 1.00 0.00 22 GLN A O 2
ATOM 1667 N N . SER A 1 23 ? 8.376 -9.358 0.234 1.00 0.00 23 SER A N 2
ATOM 1668 C CA . SER A 1 23 ? 9.812 -9.154 -0.109 1.00 0.00 23 SER A CA 2
ATOM 1669 C C . SER A 1 23 ? 10.646 -10.310 0.449 1.00 0.00 23 SER A C 2
ATOM 1670 O O . SER A 1 23 ? 10.316 -10.895 1.462 1.00 0.00 23 SER A O 2
ATOM 1678 N N . GLY A 1 24 ? 11.726 -10.641 -0.204 1.00 0.00 24 GLY A N 2
ATOM 1679 C CA . GLY A 1 24 ? 12.584 -11.757 0.287 1.00 0.00 24 GLY A CA 2
ATOM 1680 C C . GLY A 1 24 ? 11.745 -13.028 0.425 1.00 0.00 24 GLY A C 2
ATOM 1681 O O . GLY A 1 24 ? 11.624 -13.808 -0.500 1.00 0.00 24 GLY A O 2
ATOM 1685 N N . ALA A 1 25 ? 11.164 -13.245 1.573 1.00 0.00 25 ALA A N 2
ATOM 1686 C CA . ALA A 1 25 ? 10.331 -14.465 1.776 1.00 0.00 25 ALA A CA 2
ATOM 1687 C C . ALA A 1 25 ? 9.303 -14.200 2.875 1.00 0.00 25 ALA A C 2
ATOM 1688 O O . ALA A 1 25 ? 8.893 -15.098 3.584 1.00 0.00 25 ALA A O 2
ATOM 1695 N N . LEU A 1 26 ? 8.883 -12.967 3.019 1.00 0.00 26 LEU A N 2
ATOM 1696 C CA . LEU A 1 26 ? 7.875 -12.616 4.071 1.00 0.00 26 LEU A CA 2
ATOM 1697 C C . LEU A 1 26 ? 6.797 -11.728 3.447 1.00 0.00 26 LEU A C 2
ATOM 1698 O O . LEU A 1 26 ? 7.077 -10.904 2.600 1.00 0.00 26 LEU A O 2
ATOM 1714 N N . GLU A 1 27 ? 5.566 -11.886 3.864 1.00 0.00 27 GLU A N 2
ATOM 1715 C CA . GLU A 1 27 ? 4.460 -11.053 3.304 1.00 0.00 27 GLU A CA 2
ATOM 1716 C C . GLU A 1 27 ? 4.114 -9.953 4.304 1.00 0.00 27 GLU A C 2
ATOM 1717 O O . GLU A 1 27 ? 4.444 -10.040 5.471 1.00 0.00 27 GLU A O 2
ATOM 1729 N N . MET A 1 28 ? 3.457 -8.914 3.863 1.00 0.00 28 MET A N 2
ATOM 1730 C CA . MET A 1 28 ? 3.099 -7.807 4.796 1.00 0.00 28 MET A CA 2
ATOM 1731 C C . MET A 1 28 ? 1.750 -7.214 4.388 1.00 0.00 28 MET A C 2
ATOM 1732 O O . MET A 1 28 ? 1.345 -7.302 3.247 1.00 0.00 28 MET A O 2
ATOM 1746 N N . ILE A 1 29 ? 1.057 -6.603 5.316 1.00 0.00 29 ILE A N 2
ATOM 1747 C CA . ILE A 1 29 ? -0.270 -5.982 5.010 1.00 0.00 29 ILE A CA 2
ATOM 1748 C C . ILE A 1 29 ? -0.231 -4.534 5.490 1.00 0.00 29 ILE A C 2
ATOM 1749 O O . ILE A 1 29 ? 0.303 -4.238 6.540 1.00 0.00 29 ILE A O 2
ATOM 1765 N N . ALA A 1 30 ? -0.773 -3.620 4.728 1.00 0.00 30 ALA A N 2
ATOM 1766 C CA . ALA A 1 30 ? -0.736 -2.191 5.156 1.00 0.00 30 ALA A CA 2
ATOM 1767 C C . ALA A 1 30 ? -1.977 -1.451 4.670 1.00 0.00 30 ALA A C 2
ATOM 1768 O O . ALA A 1 30 ? -2.421 -1.618 3.550 1.00 0.00 30 ALA A O 2
ATOM 1775 N N . GLU A 1 31 ? -2.529 -0.614 5.507 1.00 0.00 31 GLU A N 2
ATOM 1776 C CA . GLU A 1 31 ? -3.730 0.167 5.101 1.00 0.00 31 GLU A CA 2
ATOM 1777 C C . GLU A 1 31 ? -3.262 1.379 4.292 1.00 0.00 31 GLU A C 2
ATOM 1778 O O . GLU A 1 31 ? -2.339 2.071 4.674 1.00 0.00 31 GLU A O 2
ATOM 1790 N N . ILE A 1 32 ? -3.880 1.622 3.165 1.00 0.00 32 ILE A N 2
ATOM 1791 C CA . ILE A 1 32 ? -3.475 2.769 2.288 1.00 0.00 32 ILE A CA 2
ATOM 1792 C C . ILE A 1 32 ? -4.600 3.810 2.253 1.00 0.00 32 ILE A C 2
ATOM 1793 O O . ILE A 1 32 ? -5.770 3.484 2.315 1.00 0.00 32 ILE A O 2
ATOM 1809 N N . GLU A 1 33 ? -4.241 5.065 2.139 1.00 0.00 33 GLU A N 2
ATOM 1810 C CA . GLU A 1 33 ? -5.258 6.160 2.079 1.00 0.00 33 GLU A CA 2
ATOM 1811 C C . GLU A 1 33 ? -4.947 7.049 0.873 1.00 0.00 33 GLU A C 2
ATOM 1812 O O . GLU A 1 33 ? -4.078 7.897 0.926 1.00 0.00 33 GLU A O 2
ATOM 1824 N N . ALA A 1 34 ? -5.640 6.852 -0.220 1.00 0.00 34 ALA A N 2
ATOM 1825 C CA . ALA A 1 34 ? -5.379 7.673 -1.444 1.00 0.00 34 ALA A CA 2
ATOM 1826 C C . ALA A 1 34 ? -6.706 8.037 -2.111 1.00 0.00 34 ALA A C 2
ATOM 1827 O O . ALA A 1 34 ? -7.755 7.995 -1.498 1.00 0.00 34 ALA A O 2
ATOM 1834 N N . CYS A 1 35 ? -6.667 8.394 -3.368 1.00 0.00 35 CYS A N 2
ATOM 1835 C CA . CYS A 1 35 ? -7.921 8.765 -4.090 1.00 0.00 35 CYS A CA 2
ATOM 1836 C C . CYS A 1 35 ? -7.803 8.332 -5.553 1.00 0.00 35 CYS A C 2
ATOM 1837 O O . CYS A 1 35 ? -8.775 8.293 -6.280 1.00 0.00 35 CYS A O 2
ATOM 1845 N N . ARG A 1 36 ? -6.616 8.003 -5.989 1.00 0.00 36 ARG A N 2
ATOM 1846 C CA . ARG A 1 36 ? -6.437 7.569 -7.403 1.00 0.00 36 ARG A CA 2
ATOM 1847 C C . ARG A 1 36 ? -6.961 6.141 -7.559 1.00 0.00 36 ARG A C 2
ATOM 1848 O O . ARG A 1 36 ? -7.492 5.773 -8.587 1.00 0.00 36 ARG A O 2
ATOM 1869 N N . LEU A 1 37 ? -6.823 5.337 -6.539 1.00 0.00 37 LEU A N 2
ATOM 1870 C CA . LEU A 1 37 ? -7.318 3.935 -6.614 1.00 0.00 37 LEU A CA 2
ATOM 1871 C C . LEU A 1 37 ? -6.888 3.303 -7.942 1.00 0.00 37 LEU A C 2
ATOM 1872 O O . LEU A 1 37 ? -7.450 2.324 -8.387 1.00 0.00 37 LEU A O 2
ATOM 1888 N N . ARG A 1 38 ? -5.892 3.863 -8.577 1.00 0.00 38 ARG A N 2
ATOM 1889 C CA . ARG A 1 38 ? -5.416 3.307 -9.877 1.00 0.00 38 ARG A CA 2
ATOM 1890 C C . ARG A 1 38 ? -4.321 2.266 -9.615 1.00 0.00 38 ARG A C 2
ATOM 1891 O O . ARG A 1 38 ? -3.547 1.928 -10.489 1.00 0.00 38 ARG A O 2
ATOM 1912 N N . LEU A 1 39 ? -4.249 1.761 -8.417 1.00 0.00 39 LEU A N 2
ATOM 1913 C CA . LEU A 1 39 ? -3.206 0.747 -8.098 1.00 0.00 39 LEU A CA 2
ATOM 1914 C C . LEU A 1 39 ? -3.448 -0.504 -8.945 1.00 0.00 39 LEU A C 2
ATOM 1915 O O . LEU A 1 39 ? -4.498 -0.676 -9.530 1.00 0.00 39 LEU A O 2
ATOM 1931 N N . ARG A 1 40 ? -2.482 -1.379 -9.016 1.00 0.00 40 ARG A N 2
ATOM 1932 C CA . ARG A 1 40 ? -2.657 -2.617 -9.827 1.00 0.00 40 ARG A CA 2
ATOM 1933 C C . ARG A 1 40 ? -1.708 -3.700 -9.308 1.00 0.00 40 ARG A C 2
ATOM 1934 O O . ARG A 1 40 ? -0.793 -3.428 -8.556 1.00 0.00 40 ARG A O 2
ATOM 1955 N N . GLU A 1 41 ? -1.918 -4.925 -9.703 1.00 0.00 41 GLU A N 2
ATOM 1956 C CA . GLU A 1 41 ? -1.027 -6.022 -9.231 1.00 0.00 41 GLU A CA 2
ATOM 1957 C C . GLU A 1 41 ? 0.310 -5.950 -9.972 1.00 0.00 41 GLU A C 2
ATOM 1958 O O . GLU A 1 41 ? 0.373 -5.566 -11.123 1.00 0.00 41 GLU A O 2
ATOM 1970 N N . GLY A 1 42 ? 1.381 -6.318 -9.321 1.00 0.00 42 GLY A N 2
ATOM 1971 C CA . GLY A 1 42 ? 2.714 -6.276 -9.987 1.00 0.00 42 GLY A CA 2
ATOM 1972 C C . GLY A 1 42 ? 3.301 -4.866 -9.884 1.00 0.00 42 GLY A C 2
ATOM 1973 O O . GLY A 1 42 ? 4.267 -4.537 -10.544 1.00 0.00 42 GLY A O 2
ATOM 1977 N N . ASP A 1 43 ? 2.728 -4.028 -9.061 1.00 0.00 43 ASP A N 2
ATOM 1978 C CA . ASP A 1 43 ? 3.261 -2.641 -8.924 1.00 0.00 43 ASP A CA 2
ATOM 1979 C C . ASP A 1 43 ? 4.480 -2.655 -7.997 1.00 0.00 43 ASP A C 2
ATOM 1980 O O . ASP A 1 43 ? 4.484 -3.303 -6.969 1.00 0.00 43 ASP A O 2
ATOM 1989 N N . LYS A 1 44 ? 5.516 -1.940 -8.356 1.00 0.00 44 LYS A N 2
ATOM 1990 C CA . LYS A 1 44 ? 6.745 -1.902 -7.504 1.00 0.00 44 LYS A CA 2
ATOM 1991 C C . LYS A 1 44 ? 6.730 -0.636 -6.646 1.00 0.00 44 LYS A C 2
ATOM 1992 O O . LYS A 1 44 ? 6.747 0.468 -7.152 1.00 0.00 44 LYS A O 2
ATOM 2011 N N . LEU A 1 45 ? 6.699 -0.788 -5.347 1.00 0.00 45 LEU A N 2
ATOM 2012 C CA . LEU A 1 45 ? 6.684 0.405 -4.445 1.00 0.00 45 LEU A CA 2
ATOM 2013 C C . LEU A 1 45 ? 8.112 0.723 -3.994 1.00 0.00 45 LEU A C 2
ATOM 2014 O O . LEU A 1 45 ? 8.712 -0.018 -3.242 1.00 0.00 45 LEU A O 2
ATOM 2030 N N . THR A 1 46 ? 8.661 1.822 -4.443 1.00 0.00 46 THR A N 2
ATOM 2031 C CA . THR A 1 46 ? 10.051 2.188 -4.035 1.00 0.00 46 THR A CA 2
ATOM 2032 C C . THR A 1 46 ? 9.991 3.056 -2.768 1.00 0.00 46 THR A C 2
ATOM 2033 O O . THR A 1 46 ? 9.031 3.769 -2.555 1.00 0.00 46 THR A O 2
ATOM 2044 N N . PRO A 1 47 ? 11.003 3.004 -1.931 1.00 0.00 47 PRO A N 2
ATOM 2045 C CA . PRO A 1 47 ? 11.039 3.812 -0.672 1.00 0.00 47 PRO A CA 2
ATOM 2046 C C . PRO A 1 47 ? 11.302 5.298 -0.950 1.00 0.00 47 PRO A C 2
ATOM 2047 O O . PRO A 1 47 ? 12.261 5.655 -1.604 1.00 0.00 47 PRO A O 2
ATOM 2058 N N . LEU A 1 48 ? 10.460 6.164 -0.454 1.00 0.00 48 LEU A N 2
ATOM 2059 C CA . LEU A 1 48 ? 10.666 7.622 -0.691 1.00 0.00 48 LEU A CA 2
ATOM 2060 C C . LEU A 1 48 ? 11.706 8.152 0.303 1.00 0.00 48 LEU A C 2
ATOM 2061 O O . LEU A 1 48 ? 12.790 8.552 -0.073 1.00 0.00 48 LEU A O 2
ATOM 2077 N N . ALA A 1 49 ? 11.385 8.158 1.569 1.00 0.00 49 ALA A N 2
ATOM 2078 C CA . ALA A 1 49 ? 12.358 8.664 2.578 1.00 0.00 49 ALA A CA 2
ATOM 2079 C C . ALA A 1 49 ? 11.822 8.409 3.989 1.00 0.00 49 ALA A C 2
ATOM 2080 O O . ALA A 1 49 ? 12.210 7.467 4.651 1.00 0.00 49 ALA A O 2
ATOM 2087 N N . ASP A 1 50 ? 10.937 9.247 4.459 1.00 0.00 50 ASP A N 2
ATOM 2088 C CA . ASP A 1 50 ? 10.382 9.056 5.830 1.00 0.00 50 ASP A CA 2
ATOM 2089 C C . ASP A 1 50 ? 9.537 7.782 5.877 1.00 0.00 50 ASP A C 2
ATOM 2090 O O . ASP A 1 50 ? 9.660 6.979 6.780 1.00 0.00 50 ASP A O 2
ATOM 2099 N N . ALA A 1 51 ? 8.680 7.587 4.911 1.00 0.00 51 ALA A N 2
ATOM 2100 C CA . ALA A 1 51 ? 7.828 6.362 4.907 1.00 0.00 51 ALA A CA 2
ATOM 2101 C C . ALA A 1 51 ? 6.983 6.326 3.632 1.00 0.00 51 ALA A C 2
ATOM 2102 O O . ALA A 1 51 ? 6.602 5.272 3.163 1.00 0.00 51 ALA A O 2
ATOM 2109 N N . ARG A 1 52 ? 6.680 7.464 3.069 1.00 0.00 52 ARG A N 2
ATOM 2110 C CA . ARG A 1 52 ? 5.854 7.484 1.828 1.00 0.00 52 ARG A CA 2
ATOM 2111 C C . ARG A 1 52 ? 6.399 6.461 0.829 1.00 0.00 52 ARG A C 2
ATOM 2112 O O . ARG A 1 52 ? 7.491 5.951 0.980 1.00 0.00 52 ARG A O 2
ATOM 2133 N N . TYR A 1 53 ? 5.644 6.158 -0.193 1.00 0.00 53 TYR A N 2
ATOM 2134 C CA . TYR A 1 53 ? 6.106 5.169 -1.212 1.00 0.00 53 TYR A CA 2
ATOM 2135 C C . TYR A 1 53 ? 5.591 5.593 -2.590 1.00 0.00 53 TYR A C 2
ATOM 2136 O O . TYR A 1 53 ? 4.485 6.085 -2.724 1.00 0.00 53 TYR A O 2
ATOM 2154 N N . CYS A 1 54 ? 6.386 5.402 -3.616 1.00 0.00 54 CYS A N 2
ATOM 2155 C CA . CYS A 1 54 ? 5.965 5.785 -5.001 1.00 0.00 54 CYS A CA 2
ATOM 2156 C C . CYS A 1 54 ? 5.789 4.515 -5.841 1.00 0.00 54 CYS A C 2
ATOM 2157 O O . CYS A 1 54 ? 6.695 3.716 -5.966 1.00 0.00 54 CYS A O 2
ATOM 2165 N N . LEU A 1 55 ? 4.629 4.315 -6.413 1.00 0.00 55 LEU A N 2
ATOM 2166 C CA . LEU A 1 55 ? 4.405 3.089 -7.238 1.00 0.00 55 LEU A CA 2
ATOM 2167 C C . LEU A 1 55 ? 4.772 3.373 -8.697 1.00 0.00 55 LEU A C 2
ATOM 2168 O O . LEU A 1 55 ? 4.618 4.476 -9.181 1.00 0.00 55 LEU A O 2
ATOM 2184 N N . ASN A 1 56 ? 5.260 2.381 -9.395 1.00 0.00 56 ASN A N 2
ATOM 2185 C CA . ASN A 1 56 ? 5.643 2.571 -10.826 1.00 0.00 56 ASN A CA 2
ATOM 2186 C C . ASN A 1 56 ? 6.794 3.577 -10.932 1.00 0.00 56 ASN A C 2
ATOM 2187 O O . ASN A 1 56 ? 7.030 4.155 -11.975 1.00 0.00 56 ASN A O 2
ATOM 2198 N N . ASN A 1 57 ? 7.520 3.782 -9.867 1.00 0.00 57 ASN A N 2
ATOM 2199 C CA . ASN A 1 57 ? 8.663 4.740 -9.912 1.00 0.00 57 ASN A CA 2
ATOM 2200 C C . ASN A 1 57 ? 8.198 6.090 -10.464 1.00 0.00 57 ASN A C 2
ATOM 2201 O O . ASN A 1 57 ? 8.879 6.711 -11.256 1.00 0.00 57 ASN A O 2
ATOM 2212 N N . ASN A 1 58 ? 7.044 6.552 -10.048 1.00 0.00 58 ASN A N 2
ATOM 2213 C CA . ASN A 1 58 ? 6.521 7.867 -10.536 1.00 0.00 58 ASN A CA 2
ATOM 2214 C C . ASN A 1 58 ? 6.054 8.695 -9.326 1.00 0.00 58 ASN A C 2
ATOM 2215 O O . ASN A 1 58 ? 4.924 8.572 -8.895 1.00 0.00 58 ASN A O 2
ATOM 2226 N N . PRO A 1 59 ? 6.913 9.523 -8.768 1.00 0.00 59 PRO A N 2
ATOM 2227 C CA . PRO A 1 59 ? 6.565 10.363 -7.579 1.00 0.00 59 PRO A CA 2
ATOM 2228 C C . PRO A 1 59 ? 5.200 11.052 -7.714 1.00 0.00 59 PRO A C 2
ATOM 2229 O O . PRO A 1 59 ? 4.709 11.657 -6.782 1.00 0.00 59 PRO A O 2
ATOM 2240 N N . THR A 1 60 ? 4.581 10.957 -8.856 1.00 0.00 60 THR A N 2
ATOM 2241 C CA . THR A 1 60 ? 3.247 11.598 -9.033 1.00 0.00 60 THR A CA 2
ATOM 2242 C C . THR A 1 60 ? 2.183 10.706 -8.389 1.00 0.00 60 THR A C 2
ATOM 2243 O O . THR A 1 60 ? 1.279 11.177 -7.727 1.00 0.00 60 THR A O 2
ATOM 2254 N N . GLN A 1 61 ? 2.292 9.416 -8.575 1.00 0.00 61 GLN A N 2
ATOM 2255 C CA . GLN A 1 61 ? 1.299 8.474 -7.974 1.00 0.00 61 GLN A CA 2
ATOM 2256 C C . GLN A 1 61 ? 1.821 7.986 -6.621 1.00 0.00 61 GLN A C 2
ATOM 2257 O O . GLN A 1 61 ? 2.062 6.813 -6.432 1.00 0.00 61 GLN A O 2
ATOM 2271 N N . THR A 1 62 ? 2.008 8.872 -5.679 1.00 0.00 62 THR A N 2
ATOM 2272 C CA . THR A 1 62 ? 2.529 8.446 -4.344 1.00 0.00 62 THR A CA 2
ATOM 2273 C C . THR A 1 62 ? 1.361 8.266 -3.376 1.00 0.00 62 THR A C 2
ATOM 2274 O O . THR A 1 62 ? 0.236 8.616 -3.672 1.00 0.00 62 THR A O 2
ATOM 2285 N N . LEU A 1 63 ? 1.618 7.709 -2.223 1.00 0.00 63 LEU A N 2
ATOM 2286 C CA . LEU A 1 63 ? 0.521 7.491 -1.237 1.00 0.00 63 LEU A CA 2
ATOM 2287 C C . LEU A 1 63 ? 1.095 7.482 0.182 1.00 0.00 63 LEU A C 2
ATOM 2288 O O . LEU A 1 63 ? 2.295 7.496 0.374 1.00 0.00 63 LEU A O 2
ATOM 2304 N N . LYS A 1 64 ? 0.240 7.462 1.178 1.00 0.00 64 LYS A N 2
ATOM 2305 C CA . LYS A 1 64 ? 0.713 7.458 2.601 1.00 0.00 64 LYS A CA 2
ATOM 2306 C C . LYS A 1 64 ? 0.230 6.188 3.301 1.00 0.00 64 LYS A C 2
ATOM 2307 O O . LYS A 1 64 ? -0.903 5.777 3.153 1.00 0.00 64 LYS A O 2
ATOM 2326 N N . ILE A 1 65 ? 1.084 5.566 4.072 1.00 0.00 65 ILE A N 2
ATOM 2327 C CA . ILE A 1 65 ? 0.678 4.324 4.790 1.00 0.00 65 ILE A CA 2
ATOM 2328 C C . ILE A 1 65 ? 0.010 4.698 6.111 1.00 0.00 65 ILE A C 2
ATOM 2329 O O . ILE A 1 65 ? 0.450 5.588 6.812 1.00 0.00 65 ILE A O 2
ATOM 2345 N N . ARG A 1 66 ? -1.050 4.021 6.462 1.00 0.00 66 ARG A N 2
ATOM 2346 C CA . ARG A 1 66 ? -1.747 4.325 7.746 1.00 0.00 66 ARG A CA 2
ATOM 2347 C C . ARG A 1 66 ? -1.257 3.345 8.814 1.00 0.00 66 ARG A C 2
ATOM 2348 O O . ARG A 1 66 ? -1.214 3.662 9.985 1.00 0.00 66 ARG A O 2
ATOM 2369 N N . ASN A 1 67 ? -0.882 2.156 8.416 1.00 0.00 67 ASN A N 2
ATOM 2370 C CA . ASN A 1 67 ? -0.391 1.158 9.409 1.00 0.00 67 ASN A CA 2
ATOM 2371 C C . ASN A 1 67 ? 0.130 -0.092 8.689 1.00 0.00 67 ASN A C 2
ATOM 2372 O O . ASN A 1 67 ? -0.637 -0.934 8.259 1.00 0.00 67 ASN A O 2
ATOM 2383 N N . ALA A 1 68 ? 1.426 -0.227 8.562 1.00 0.00 68 ALA A N 2
ATOM 2384 C CA . ALA A 1 68 ? 1.987 -1.434 7.886 1.00 0.00 68 ALA A CA 2
ATOM 2385 C C . ALA A 1 68 ? 1.944 -2.621 8.852 1.00 0.00 68 ALA A C 2
ATOM 2386 O O . ALA A 1 68 ? 1.941 -2.451 10.056 1.00 0.00 68 ALA A O 2
ATOM 2393 N N . THR A 1 69 ? 1.910 -3.823 8.339 1.00 0.00 69 THR A N 2
ATOM 2394 C CA . THR A 1 69 ? 1.870 -5.023 9.232 1.00 0.00 69 THR A CA 2
ATOM 2395 C C . THR A 1 69 ? 2.627 -6.176 8.570 1.00 0.00 69 THR A C 2
ATOM 2396 O O . THR A 1 69 ? 2.623 -6.323 7.365 1.00 0.00 69 THR A O 2
ATOM 2407 N N . HIS A 1 70 ? 3.280 -6.996 9.349 1.00 0.00 70 HIS A N 2
ATOM 2408 C CA . HIS A 1 70 ? 4.043 -8.138 8.764 1.00 0.00 70 HIS A CA 2
ATOM 2409 C C . HIS A 1 70 ? 3.093 -9.305 8.483 1.00 0.00 70 HIS A C 2
ATOM 2410 O O . HIS A 1 70 ? 3.343 -10.427 8.876 1.00 0.00 70 HIS A O 2
ATOM 2425 N N . TYR A 1 71 ? 2.008 -9.053 7.802 1.00 0.00 71 TYR A N 2
ATOM 2426 C CA . TYR A 1 71 ? 1.052 -10.154 7.494 1.00 0.00 71 TYR A CA 2
ATOM 2427 C C . TYR A 1 71 ? 0.734 -10.923 8.779 1.00 0.00 71 TYR A C 2
ATOM 2428 O O . TYR A 1 71 ? 0.841 -12.132 8.834 1.00 0.00 71 TYR A O 2
ATOM 2446 N N . SER A 1 72 ? 0.342 -10.232 9.814 1.00 0.00 72 SER A N 2
ATOM 2447 C CA . SER A 1 72 ? 0.018 -10.924 11.092 1.00 0.00 72 SER A CA 2
ATOM 2448 C C . SER A 1 72 ? -1.338 -11.618 10.962 1.00 0.00 72 SER A C 2
ATOM 2449 O O . SER A 1 72 ? -2.194 -11.194 10.212 1.00 0.00 72 SER A O 2
ATOM 2457 N N . SER A 1 73 ? -1.542 -12.683 11.688 1.00 0.00 73 SER A N 2
ATOM 2458 C CA . SER A 1 73 ? -2.844 -13.400 11.604 1.00 0.00 73 SER A CA 2
ATOM 2459 C C . SER A 1 73 ? -3.955 -12.502 12.149 1.00 0.00 73 SER A C 2
ATOM 2460 O O . SER A 1 73 ? -5.125 -12.753 11.947 1.00 0.00 73 SER A O 2
ATOM 2468 N N . GLU A 1 74 ? -3.598 -11.456 12.843 1.00 0.00 74 GLU A N 2
ATOM 2469 C CA . GLU A 1 74 ? -4.633 -10.543 13.402 1.00 0.00 74 GLU A CA 2
ATOM 2470 C C . GLU A 1 74 ? -5.158 -9.623 12.297 1.00 0.00 74 GLU A C 2
ATOM 2471 O O . GLU A 1 74 ? -6.349 -9.456 12.129 1.00 0.00 74 GLU A O 2
ATOM 2483 N N . ARG A 1 75 ? -4.276 -9.023 11.544 1.00 0.00 75 ARG A N 2
ATOM 2484 C CA . ARG A 1 75 ? -4.725 -8.111 10.453 1.00 0.00 75 ARG A CA 2
ATOM 2485 C C . ARG A 1 75 ? -5.167 -8.938 9.243 1.00 0.00 75 ARG A C 2
ATOM 2486 O O . ARG A 1 75 ? -6.082 -8.574 8.531 1.00 0.00 75 ARG A O 2
ATOM 2507 N N . TRP A 1 76 ? -4.522 -10.046 9.001 1.00 0.00 76 TRP A N 2
ATOM 2508 C CA . TRP A 1 76 ? -4.904 -10.891 7.835 1.00 0.00 76 TRP A CA 2
ATOM 2509 C C . TRP A 1 76 ? -6.298 -11.482 8.061 1.00 0.00 76 TRP A C 2
ATOM 2510 O O . TRP A 1 76 ? -7.139 -11.463 7.185 1.00 0.00 76 TRP A O 2
ATOM 2531 N N . THR A 1 77 ? -6.550 -12.008 9.228 1.00 0.00 77 THR A N 2
ATOM 2532 C CA . THR A 1 77 ? -7.888 -12.599 9.503 1.00 0.00 77 THR A CA 2
ATOM 2533 C C . THR A 1 77 ? -8.916 -11.479 9.679 1.00 0.00 77 THR A C 2
ATOM 2534 O O . THR A 1 77 ? -10.093 -11.661 9.442 1.00 0.00 77 THR A O 2
ATOM 2545 N N . ASN A 1 78 ? -8.480 -10.319 10.094 1.00 0.00 78 ASN A N 2
ATOM 2546 C CA . ASN A 1 78 ? -9.430 -9.185 10.282 1.00 0.00 78 ASN A CA 2
ATOM 2547 C C . ASN A 1 78 ? -9.620 -8.463 8.949 1.00 0.00 78 ASN A C 2
ATOM 2548 O O . ASN A 1 78 ? -10.641 -7.854 8.700 1.00 0.00 78 ASN A O 2
ATOM 2559 N N . ALA A 1 79 ? -8.642 -8.526 8.087 1.00 0.00 79 ALA A N 2
ATOM 2560 C CA . ALA A 1 79 ? -8.763 -7.844 6.769 1.00 0.00 79 ALA A CA 2
ATOM 2561 C C . ALA A 1 79 ? -9.609 -8.704 5.829 1.00 0.00 79 ALA A C 2
ATOM 2562 O O . ALA A 1 79 ? -10.608 -8.262 5.296 1.00 0.00 79 ALA A O 2
ATOM 2569 N N . ASP A 1 80 ? -9.218 -9.932 5.618 1.00 0.00 80 ASP A N 2
ATOM 2570 C CA . ASP A 1 80 ? -10.000 -10.819 4.713 1.00 0.00 80 ASP A CA 2
ATOM 2571 C C . ASP A 1 80 ? -11.473 -10.796 5.126 1.00 0.00 80 ASP A C 2
ATOM 2572 O O . ASP A 1 80 ? -12.343 -10.470 4.342 1.00 0.00 80 ASP A O 2
ATOM 2581 N N . LYS A 1 81 ? -11.761 -11.140 6.352 1.00 0.00 81 LYS A N 2
ATOM 2582 C CA . LYS A 1 81 ? -13.178 -11.138 6.813 1.00 0.00 81 LYS A CA 2
ATOM 2583 C C . LYS A 1 81 ? -13.753 -9.725 6.687 1.00 0.00 81 LYS A C 2
ATOM 2584 O O . LYS A 1 81 ? -14.966 -9.602 6.640 1.00 0.00 81 LYS A O 2
ATOM 2603 N N . MET A 1 1 ? 15.811 -1.494 -3.484 1.00 0.00 1 MET A N 3
ATOM 2604 C CA . MET A 1 1 ? 14.932 -0.622 -2.654 1.00 0.00 1 MET A CA 3
ATOM 2605 C C . MET A 1 1 ? 13.545 -0.544 -3.290 1.00 0.00 1 MET A C 3
ATOM 2606 O O . MET A 1 1 ? 13.069 0.519 -3.636 1.00 0.00 1 MET A O 3
ATOM 2622 N N . GLU A 1 2 ? 12.890 -1.663 -3.445 1.00 0.00 2 GLU A N 3
ATOM 2623 C CA . GLU A 1 2 ? 11.529 -1.660 -4.059 1.00 0.00 2 GLU A CA 3
ATOM 2624 C C . GLU A 1 2 ? 10.747 -2.875 -3.559 1.00 0.00 2 GLU A C 3
ATOM 2625 O O . GLU A 1 2 ? 11.263 -3.973 -3.492 1.00 0.00 2 GLU A O 3
ATOM 2637 N N . TRP A 1 3 ? 9.501 -2.689 -3.210 1.00 0.00 3 TRP A N 3
ATOM 2638 C CA . TRP A 1 3 ? 8.675 -3.832 -2.714 1.00 0.00 3 TRP A CA 3
ATOM 2639 C C . TRP A 1 3 ? 7.838 -4.387 -3.867 1.00 0.00 3 TRP A C 3
ATOM 2640 O O . TRP A 1 3 ? 7.626 -3.725 -4.863 1.00 0.00 3 TRP A O 3
ATOM 2661 N N . TRP A 1 4 ? 7.363 -5.602 -3.736 1.00 0.00 4 TRP A N 3
ATOM 2662 C CA . TRP A 1 4 ? 6.534 -6.227 -4.818 1.00 0.00 4 TRP A CA 3
ATOM 2663 C C . TRP A 1 4 ? 5.147 -6.547 -4.263 1.00 0.00 4 TRP A C 3
ATOM 2664 O O . TRP A 1 4 ? 5.005 -7.298 -3.318 1.00 0.00 4 TRP A O 3
ATOM 2685 N N . VAL A 1 5 ? 4.119 -5.985 -4.840 1.00 0.00 5 VAL A N 3
ATOM 2686 C CA . VAL A 1 5 ? 2.746 -6.262 -4.334 1.00 0.00 5 VAL A CA 3
ATOM 2687 C C . VAL A 1 5 ? 2.318 -7.673 -4.749 1.00 0.00 5 VAL A C 3
ATOM 2688 O O . VAL A 1 5 ? 2.516 -8.087 -5.875 1.00 0.00 5 VAL A O 3
ATOM 2701 N N . LYS A 1 6 ? 1.726 -8.413 -3.846 1.00 0.00 6 LYS A N 3
ATOM 2702 C CA . LYS A 1 6 ? 1.271 -9.799 -4.175 1.00 0.00 6 LYS A CA 3
ATOM 2703 C C . LYS A 1 6 ? -0.236 -9.780 -4.435 1.00 0.00 6 LYS A C 3
ATOM 2704 O O . LYS A 1 6 ? -0.751 -10.530 -5.239 1.00 0.00 6 LYS A O 3
ATOM 2723 N N . LYS A 1 7 ? -0.945 -8.918 -3.756 1.00 0.00 7 LYS A N 3
ATOM 2724 C CA . LYS A 1 7 ? -2.421 -8.831 -3.952 1.00 0.00 7 LYS A CA 3
ATOM 2725 C C . LYS A 1 7 ? -2.880 -7.414 -3.599 1.00 0.00 7 LYS A C 3
ATOM 2726 O O . LYS A 1 7 ? -2.152 -6.653 -2.992 1.00 0.00 7 LYS A O 3
ATOM 2745 N N . VAL A 1 8 ? -4.075 -7.046 -3.973 1.00 0.00 8 VAL A N 3
ATOM 2746 C CA . VAL A 1 8 ? -4.557 -5.671 -3.652 1.00 0.00 8 VAL A CA 3
ATOM 2747 C C . VAL A 1 8 ? -6.086 -5.626 -3.700 1.00 0.00 8 VAL A C 3
ATOM 2748 O O . VAL A 1 8 ? -6.724 -6.390 -4.398 1.00 0.00 8 VAL A O 3
ATOM 2761 N N . GLN A 1 9 ? -6.673 -4.720 -2.962 1.00 0.00 9 GLN A N 3
ATOM 2762 C CA . GLN A 1 9 ? -8.161 -4.589 -2.946 1.00 0.00 9 GLN A CA 3
ATOM 2763 C C . GLN A 1 9 ? -8.526 -3.103 -2.950 1.00 0.00 9 GLN A C 3
ATOM 2764 O O . GLN A 1 9 ? -8.125 -2.355 -2.079 1.00 0.00 9 GLN A O 3
ATOM 2778 N N . ASP A 1 10 ? -9.274 -2.665 -3.924 1.00 0.00 10 ASP A N 3
ATOM 2779 C CA . ASP A 1 10 ? -9.652 -1.225 -3.983 1.00 0.00 10 ASP A CA 3
ATOM 2780 C C . ASP A 1 10 ? -10.339 -0.818 -2.678 1.00 0.00 10 ASP A C 3
ATOM 2781 O O . ASP A 1 10 ? -10.628 -1.641 -1.832 1.00 0.00 10 ASP A O 3
ATOM 2790 N N . ASN A 1 11 ? -10.599 0.449 -2.508 1.00 0.00 11 ASN A N 3
ATOM 2791 C CA . ASN A 1 11 ? -11.265 0.918 -1.261 1.00 0.00 11 ASN A CA 3
ATOM 2792 C C . ASN A 1 11 ? -12.766 0.644 -1.352 1.00 0.00 11 ASN A C 3
ATOM 2793 O O . ASN A 1 11 ? -13.580 1.536 -1.215 1.00 0.00 11 ASN A O 3
ATOM 2804 N N . ALA A 1 12 ? -13.140 -0.584 -1.582 1.00 0.00 12 ALA A N 3
ATOM 2805 C CA . ALA A 1 12 ? -14.588 -0.914 -1.681 1.00 0.00 12 ALA A CA 3
ATOM 2806 C C . ALA A 1 12 ? -15.294 -0.480 -0.396 1.00 0.00 12 ALA A C 3
ATOM 2807 O O . ALA A 1 12 ? -16.506 -0.462 -0.316 1.00 0.00 12 ALA A O 3
ATOM 2814 N N . SER A 1 13 ? -14.543 -0.128 0.612 1.00 0.00 13 SER A N 3
ATOM 2815 C CA . SER A 1 13 ? -15.167 0.307 1.894 1.00 0.00 13 SER A CA 3
ATOM 2816 C C . SER A 1 13 ? -15.568 1.781 1.789 1.00 0.00 13 SER A C 3
ATOM 2817 O O . SER A 1 13 ? -16.664 2.160 2.148 1.00 0.00 13 SER A O 3
ATOM 2825 N N . ALA A 1 14 ? -14.686 2.608 1.298 1.00 0.00 14 ALA A N 3
ATOM 2826 C CA . ALA A 1 14 ? -15.005 4.060 1.164 1.00 0.00 14 ALA A CA 3
ATOM 2827 C C . ALA A 1 14 ? -13.757 4.800 0.671 1.00 0.00 14 ALA A C 3
ATOM 2828 O O . ALA A 1 14 ? -13.782 5.483 -0.332 1.00 0.00 14 ALA A O 3
ATOM 2835 N N . SER A 1 15 ? -12.665 4.665 1.375 1.00 0.00 15 SER A N 3
ATOM 2836 C CA . SER A 1 15 ? -11.414 5.356 0.954 1.00 0.00 15 SER A CA 3
ATOM 2837 C C . SER A 1 15 ? -10.215 4.669 1.604 1.00 0.00 15 SER A C 3
ATOM 2838 O O . SER A 1 15 ? -9.288 5.312 2.055 1.00 0.00 15 SER A O 3
ATOM 2846 N N . LEU A 1 16 ? -10.226 3.361 1.657 1.00 0.00 16 LEU A N 3
ATOM 2847 C CA . LEU A 1 16 ? -9.089 2.616 2.279 1.00 0.00 16 LEU A CA 3
ATOM 2848 C C . LEU A 1 16 ? -8.780 1.372 1.446 1.00 0.00 16 LEU A C 3
ATOM 2849 O O . LEU A 1 16 ? -9.440 0.358 1.557 1.00 0.00 16 LEU A O 3
ATOM 2865 N N . CYS A 1 17 ? -7.770 1.436 0.620 1.00 0.00 17 CYS A N 3
ATOM 2866 C CA . CYS A 1 17 ? -7.403 0.254 -0.212 1.00 0.00 17 CYS A CA 3
ATOM 2867 C C . CYS A 1 17 ? -6.377 -0.575 0.557 1.00 0.00 17 CYS A C 3
ATOM 2868 O O . CYS A 1 17 ? -5.626 -0.052 1.349 1.00 0.00 17 CYS A O 3
ATOM 2876 N N . ARG A 1 18 ? -6.344 -1.866 0.341 1.00 0.00 18 ARG A N 3
ATOM 2877 C CA . ARG A 1 18 ? -5.362 -2.735 1.068 1.00 0.00 18 ARG A CA 3
ATOM 2878 C C . ARG A 1 18 ? -4.354 -3.304 0.072 1.00 0.00 18 ARG A C 3
ATOM 2879 O O . ARG A 1 18 ? -4.681 -3.581 -1.064 1.00 0.00 18 ARG A O 3
ATOM 2900 N N . VAL A 1 19 ? -3.125 -3.481 0.490 1.00 0.00 19 VAL A N 3
ATOM 2901 C CA . VAL A 1 19 ? -2.088 -4.033 -0.437 1.00 0.00 19 VAL A CA 3
ATOM 2902 C C . VAL A 1 19 ? -1.156 -4.975 0.322 1.00 0.00 19 VAL A C 3
ATOM 2903 O O . VAL A 1 19 ? -0.699 -4.674 1.407 1.00 0.00 19 VAL A O 3
ATOM 2916 N N . VAL A 1 20 ? -0.850 -6.104 -0.257 1.00 0.00 20 VAL A N 3
ATOM 2917 C CA . VAL A 1 20 ? 0.081 -7.065 0.403 1.00 0.00 20 VAL A CA 3
ATOM 2918 C C . VAL A 1 20 ? 1.469 -6.880 -0.210 1.00 0.00 20 VAL A C 3
ATOM 2919 O O . VAL A 1 20 ? 1.673 -7.128 -1.382 1.00 0.00 20 VAL A O 3
ATOM 2932 N N . LEU A 1 21 ? 2.424 -6.427 0.559 1.00 0.00 21 LEU A N 3
ATOM 2933 C CA . LEU A 1 21 ? 3.795 -6.205 0.000 1.00 0.00 21 LEU A CA 3
ATOM 2934 C C . LEU A 1 21 ? 4.677 -7.425 0.269 1.00 0.00 21 LEU A C 3
ATOM 2935 O O . LEU A 1 21 ? 4.828 -7.866 1.391 1.00 0.00 21 LEU A O 3
ATOM 2951 N N . GLN A 1 22 ? 5.267 -7.968 -0.767 1.00 0.00 22 GLN A N 3
ATOM 2952 C CA . GLN A 1 22 ? 6.153 -9.160 -0.606 1.00 0.00 22 GLN A CA 3
ATOM 2953 C C . GLN A 1 22 ? 7.615 -8.712 -0.639 1.00 0.00 22 GLN A C 3
ATOM 2954 O O . GLN A 1 22 ? 7.953 -7.710 -1.239 1.00 0.00 22 GLN A O 3
ATOM 2968 N N . SER A 1 23 ? 8.487 -9.446 0.002 1.00 0.00 23 SER A N 3
ATOM 2969 C CA . SER A 1 23 ? 9.933 -9.066 0.011 1.00 0.00 23 SER A CA 3
ATOM 2970 C C . SER A 1 23 ? 10.795 -10.329 -0.020 1.00 0.00 23 SER A C 3
ATOM 2971 O O . SER A 1 23 ? 11.048 -10.946 0.996 1.00 0.00 23 SER A O 3
ATOM 2979 N N . GLY A 1 24 ? 11.250 -10.718 -1.180 1.00 0.00 24 GLY A N 3
ATOM 2980 C CA . GLY A 1 24 ? 12.099 -11.940 -1.279 1.00 0.00 24 GLY A CA 3
ATOM 2981 C C . GLY A 1 24 ? 11.238 -13.184 -1.057 1.00 0.00 24 GLY A C 3
ATOM 2982 O O . GLY A 1 24 ? 11.153 -14.051 -1.905 1.00 0.00 24 GLY A O 3
ATOM 2986 N N . ALA A 1 25 ? 10.599 -13.280 0.076 1.00 0.00 25 ALA A N 3
ATOM 2987 C CA . ALA A 1 25 ? 9.743 -14.470 0.352 1.00 0.00 25 ALA A CA 3
ATOM 2988 C C . ALA A 1 25 ? 8.731 -14.132 1.448 1.00 0.00 25 ALA A C 3
ATOM 2989 O O . ALA A 1 25 ? 7.616 -14.615 1.446 1.00 0.00 25 ALA A O 3
ATOM 2996 N N . LEU A 1 26 ? 9.107 -13.304 2.384 1.00 0.00 26 LEU A N 3
ATOM 2997 C CA . LEU A 1 26 ? 8.162 -12.935 3.475 1.00 0.00 26 LEU A CA 3
ATOM 2998 C C . LEU A 1 26 ? 6.987 -12.156 2.879 1.00 0.00 26 LEU A C 3
ATOM 2999 O O . LEU A 1 26 ? 6.995 -11.799 1.717 1.00 0.00 26 LEU A O 3
ATOM 3015 N N . GLU A 1 27 ? 5.975 -11.890 3.666 1.00 0.00 27 GLU A N 3
ATOM 3016 C CA . GLU A 1 27 ? 4.791 -11.134 3.153 1.00 0.00 27 GLU A CA 3
ATOM 3017 C C . GLU A 1 27 ? 4.323 -10.140 4.216 1.00 0.00 27 GLU A C 3
ATOM 3018 O O . GLU A 1 27 ? 4.454 -10.376 5.401 1.00 0.00 27 GLU A O 3
ATOM 3030 N N . MET A 1 28 ? 3.776 -9.026 3.801 1.00 0.00 28 MET A N 3
ATOM 3031 C CA . MET A 1 28 ? 3.293 -8.003 4.778 1.00 0.00 28 MET A CA 3
ATOM 3032 C C . MET A 1 28 ? 1.961 -7.433 4.291 1.00 0.00 28 MET A C 3
ATOM 3033 O O . MET A 1 28 ? 1.637 -7.510 3.125 1.00 0.00 28 MET A O 3
ATOM 3047 N N . ILE A 1 29 ? 1.191 -6.854 5.180 1.00 0.00 29 ILE A N 3
ATOM 3048 C CA . ILE A 1 29 ? -0.128 -6.260 4.790 1.00 0.00 29 ILE A CA 3
ATOM 3049 C C . ILE A 1 29 ? -0.164 -4.819 5.291 1.00 0.00 29 ILE A C 3
ATOM 3050 O O . ILE A 1 29 ? 0.310 -4.523 6.371 1.00 0.00 29 ILE A O 3
ATOM 3066 N N . ALA A 1 30 ? -0.701 -3.912 4.519 1.00 0.00 30 ALA A N 3
ATOM 3067 C CA . ALA A 1 30 ? -0.734 -2.491 4.971 1.00 0.00 30 ALA A CA 3
ATOM 3068 C C . ALA A 1 30 ? -1.975 -1.781 4.435 1.00 0.00 30 ALA A C 3
ATOM 3069 O O . ALA A 1 30 ? -2.321 -1.893 3.276 1.00 0.00 30 ALA A O 3
ATOM 3076 N N . GLU A 1 31 ? -2.635 -1.030 5.276 1.00 0.00 31 GLU A N 3
ATOM 3077 C CA . GLU A 1 31 ? -3.842 -0.283 4.824 1.00 0.00 31 GLU A CA 3
ATOM 3078 C C . GLU A 1 31 ? -3.373 0.981 4.097 1.00 0.00 31 GLU A C 3
ATOM 3079 O O . GLU A 1 31 ? -2.475 1.666 4.544 1.00 0.00 31 GLU A O 3
ATOM 3091 N N . ILE A 1 32 ? -3.963 1.275 2.967 1.00 0.00 32 ILE A N 3
ATOM 3092 C CA . ILE A 1 32 ? -3.555 2.474 2.166 1.00 0.00 32 ILE A CA 3
ATOM 3093 C C . ILE A 1 32 ? -4.694 3.501 2.161 1.00 0.00 32 ILE A C 3
ATOM 3094 O O . ILE A 1 32 ? -5.859 3.157 2.179 1.00 0.00 32 ILE A O 3
ATOM 3110 N N . GLU A 1 33 ? -4.349 4.765 2.125 1.00 0.00 33 GLU A N 3
ATOM 3111 C CA . GLU A 1 33 ? -5.381 5.847 2.101 1.00 0.00 33 GLU A CA 3
ATOM 3112 C C . GLU A 1 33 ? -5.030 6.828 0.982 1.00 0.00 33 GLU A C 3
ATOM 3113 O O . GLU A 1 33 ? -4.178 7.681 1.138 1.00 0.00 33 GLU A O 3
ATOM 3125 N N . ALA A 1 34 ? -5.671 6.705 -0.154 1.00 0.00 34 ALA A N 3
ATOM 3126 C CA . ALA A 1 34 ? -5.372 7.621 -1.301 1.00 0.00 34 ALA A CA 3
ATOM 3127 C C . ALA A 1 34 ? -6.680 8.058 -1.962 1.00 0.00 34 ALA A C 3
ATOM 3128 O O . ALA A 1 34 ? -7.743 7.971 -1.379 1.00 0.00 34 ALA A O 3
ATOM 3135 N N . CYS A 1 35 ? -6.608 8.528 -3.179 1.00 0.00 35 CYS A N 3
ATOM 3136 C CA . CYS A 1 35 ? -7.840 8.977 -3.893 1.00 0.00 35 CYS A CA 3
ATOM 3137 C C . CYS A 1 35 ? -7.721 8.614 -5.375 1.00 0.00 35 CYS A C 3
ATOM 3138 O O . CYS A 1 35 ? -8.694 8.598 -6.101 1.00 0.00 35 CYS A O 3
ATOM 3146 N N . ARG A 1 36 ? -6.532 8.318 -5.826 1.00 0.00 36 ARG A N 3
ATOM 3147 C CA . ARG A 1 36 ? -6.350 7.950 -7.257 1.00 0.00 36 ARG A CA 3
ATOM 3148 C C . ARG A 1 36 ? -6.953 6.567 -7.500 1.00 0.00 36 ARG A C 3
ATOM 3149 O O . ARG A 1 36 ? -7.514 6.298 -8.544 1.00 0.00 36 ARG A O 3
ATOM 3170 N N . LEU A 1 37 ? -6.847 5.689 -6.537 1.00 0.00 37 LEU A N 3
ATOM 3171 C CA . LEU A 1 37 ? -7.415 4.321 -6.695 1.00 0.00 37 LEU A CA 3
ATOM 3172 C C . LEU A 1 37 ? -7.061 3.766 -8.078 1.00 0.00 37 LEU A C 3
ATOM 3173 O O . LEU A 1 37 ? -7.894 3.693 -8.960 1.00 0.00 37 LEU A O 3
ATOM 3189 N N . ARG A 1 38 ? -5.829 3.378 -8.275 1.00 0.00 38 ARG A N 3
ATOM 3190 C CA . ARG A 1 38 ? -5.418 2.829 -9.601 1.00 0.00 38 ARG A CA 3
ATOM 3191 C C . ARG A 1 38 ? -4.255 1.853 -9.412 1.00 0.00 38 ARG A C 3
ATOM 3192 O O . ARG A 1 38 ? -3.471 1.626 -10.310 1.00 0.00 38 ARG A O 3
ATOM 3213 N N . LEU A 1 39 ? -4.139 1.273 -8.249 1.00 0.00 39 LEU A N 3
ATOM 3214 C CA . LEU A 1 39 ? -3.028 0.311 -8.005 1.00 0.00 39 LEU A CA 3
ATOM 3215 C C . LEU A 1 39 ? -3.334 -1.005 -8.727 1.00 0.00 39 LEU A C 3
ATOM 3216 O O . LEU A 1 39 ? -4.444 -1.240 -9.161 1.00 0.00 39 LEU A O 3
ATOM 3232 N N . ARG A 1 40 ? -2.359 -1.864 -8.858 1.00 0.00 40 ARG A N 3
ATOM 3233 C CA . ARG A 1 40 ? -2.598 -3.162 -9.552 1.00 0.00 40 ARG A CA 3
ATOM 3234 C C . ARG A 1 40 ? -1.535 -4.175 -9.120 1.00 0.00 40 ARG A C 3
ATOM 3235 O O . ARG A 1 40 ? -0.609 -3.850 -8.405 1.00 0.00 40 ARG A O 3
ATOM 3256 N N . GLU A 1 41 ? -1.664 -5.401 -9.549 1.00 0.00 41 GLU A N 3
ATOM 3257 C CA . GLU A 1 41 ? -0.663 -6.434 -9.163 1.00 0.00 41 GLU A CA 3
ATOM 3258 C C . GLU A 1 41 ? 0.647 -6.184 -9.914 1.00 0.00 41 GLU A C 3
ATOM 3259 O O . GLU A 1 41 ? 0.655 -5.666 -11.013 1.00 0.00 41 GLU A O 3
ATOM 3271 N N . GLY A 1 42 ? 1.756 -6.551 -9.331 1.00 0.00 42 GLY A N 3
ATOM 3272 C CA . GLY A 1 42 ? 3.066 -6.335 -10.011 1.00 0.00 42 GLY A CA 3
ATOM 3273 C C . GLY A 1 42 ? 3.513 -4.885 -9.819 1.00 0.00 42 GLY A C 3
ATOM 3274 O O . GLY A 1 42 ? 4.437 -4.422 -10.457 1.00 0.00 42 GLY A O 3
ATOM 3278 N N . ASP A 1 43 ? 2.866 -4.164 -8.945 1.00 0.00 43 ASP A N 3
ATOM 3279 C CA . ASP A 1 43 ? 3.257 -2.745 -8.714 1.00 0.00 43 ASP A CA 3
ATOM 3280 C C . ASP A 1 43 ? 4.541 -2.698 -7.883 1.00 0.00 43 ASP A C 3
ATOM 3281 O O . ASP A 1 43 ? 4.698 -3.430 -6.922 1.00 0.00 43 ASP A O 3
ATOM 3290 N N . LYS A 1 44 ? 5.460 -1.838 -8.246 1.00 0.00 44 LYS A N 3
ATOM 3291 C CA . LYS A 1 44 ? 6.746 -1.723 -7.488 1.00 0.00 44 LYS A CA 3
ATOM 3292 C C . LYS A 1 44 ? 6.706 -0.465 -6.617 1.00 0.00 44 LYS A C 3
ATOM 3293 O O . LYS A 1 44 ? 6.793 0.643 -7.108 1.00 0.00 44 LYS A O 3
ATOM 3312 N N . LEU A 1 45 ? 6.569 -0.627 -5.328 1.00 0.00 45 LEU A N 3
ATOM 3313 C CA . LEU A 1 45 ? 6.515 0.559 -4.421 1.00 0.00 45 LEU A CA 3
ATOM 3314 C C . LEU A 1 45 ? 7.925 0.898 -3.927 1.00 0.00 45 LEU A C 3
ATOM 3315 O O . LEU A 1 45 ? 8.517 0.164 -3.161 1.00 0.00 45 LEU A O 3
ATOM 3331 N N . THR A 1 46 ? 8.466 2.009 -4.356 1.00 0.00 46 THR A N 3
ATOM 3332 C CA . THR A 1 46 ? 9.835 2.401 -3.909 1.00 0.00 46 THR A CA 3
ATOM 3333 C C . THR A 1 46 ? 9.726 3.243 -2.627 1.00 0.00 46 THR A C 3
ATOM 3334 O O . THR A 1 46 ? 8.742 3.926 -2.422 1.00 0.00 46 THR A O 3
ATOM 3345 N N . PRO A 1 47 ? 10.721 3.206 -1.770 1.00 0.00 47 PRO A N 3
ATOM 3346 C CA . PRO A 1 47 ? 10.710 3.992 -0.498 1.00 0.00 47 PRO A CA 3
ATOM 3347 C C . PRO A 1 47 ? 10.994 5.480 -0.739 1.00 0.00 47 PRO A C 3
ATOM 3348 O O . PRO A 1 47 ? 11.909 5.838 -1.455 1.00 0.00 47 PRO A O 3
ATOM 3359 N N . LEU A 1 48 ? 10.222 6.352 -0.145 1.00 0.00 48 LEU A N 3
ATOM 3360 C CA . LEU A 1 48 ? 10.456 7.812 -0.340 1.00 0.00 48 LEU A CA 3
ATOM 3361 C C . LEU A 1 48 ? 11.535 8.285 0.636 1.00 0.00 48 LEU A C 3
ATOM 3362 O O . LEU A 1 48 ? 12.612 8.685 0.238 1.00 0.00 48 LEU A O 3
ATOM 3378 N N . ALA A 1 49 ? 11.259 8.244 1.912 1.00 0.00 49 ALA A N 3
ATOM 3379 C CA . ALA A 1 49 ? 12.275 8.693 2.906 1.00 0.00 49 ALA A CA 3
ATOM 3380 C C . ALA A 1 49 ? 11.762 8.435 4.327 1.00 0.00 49 ALA A C 3
ATOM 3381 O O . ALA A 1 49 ? 12.311 7.636 5.058 1.00 0.00 49 ALA A O 3
ATOM 3388 N N . ASP A 1 50 ? 10.719 9.112 4.725 1.00 0.00 50 ASP A N 3
ATOM 3389 C CA . ASP A 1 50 ? 10.181 8.910 6.102 1.00 0.00 50 ASP A CA 3
ATOM 3390 C C . ASP A 1 50 ? 9.352 7.624 6.154 1.00 0.00 50 ASP A C 3
ATOM 3391 O O . ASP A 1 50 ? 9.496 6.819 7.052 1.00 0.00 50 ASP A O 3
ATOM 3400 N N . ALA A 1 51 ? 8.486 7.424 5.199 1.00 0.00 51 ALA A N 3
ATOM 3401 C CA . ALA A 1 51 ? 7.651 6.189 5.199 1.00 0.00 51 ALA A CA 3
ATOM 3402 C C . ALA A 1 51 ? 6.793 6.150 3.933 1.00 0.00 51 ALA A C 3
ATOM 3403 O O . ALA A 1 51 ? 6.448 5.096 3.440 1.00 0.00 51 ALA A O 3
ATOM 3410 N N . ARG A 1 52 ? 6.445 7.290 3.403 1.00 0.00 52 ARG A N 3
ATOM 3411 C CA . ARG A 1 52 ? 5.608 7.309 2.170 1.00 0.00 52 ARG A CA 3
ATOM 3412 C C . ARG A 1 52 ? 6.209 6.357 1.133 1.00 0.00 52 ARG A C 3
ATOM 3413 O O . ARG A 1 52 ? 7.296 5.842 1.306 1.00 0.00 52 ARG A O 3
ATOM 3434 N N . TYR A 1 53 ? 5.509 6.117 0.056 1.00 0.00 53 TYR A N 3
ATOM 3435 C CA . TYR A 1 53 ? 6.035 5.195 -0.995 1.00 0.00 53 TYR A CA 3
ATOM 3436 C C . TYR A 1 53 ? 5.562 5.675 -2.370 1.00 0.00 53 TYR A C 3
ATOM 3437 O O . TYR A 1 53 ? 4.462 6.172 -2.520 1.00 0.00 53 TYR A O 3
ATOM 3455 N N . CYS A 1 54 ? 6.388 5.522 -3.376 1.00 0.00 54 CYS A N 3
ATOM 3456 C CA . CYS A 1 54 ? 6.008 5.956 -4.759 1.00 0.00 54 CYS A CA 3
ATOM 3457 C C . CYS A 1 54 ? 5.824 4.719 -5.637 1.00 0.00 54 CYS A C 3
ATOM 3458 O O . CYS A 1 54 ? 6.700 3.882 -5.733 1.00 0.00 54 CYS A O 3
ATOM 3466 N N . LEU A 1 55 ? 4.692 4.588 -6.278 1.00 0.00 55 LEU A N 3
ATOM 3467 C CA . LEU A 1 55 ? 4.459 3.394 -7.148 1.00 0.00 55 LEU A CA 3
ATOM 3468 C C . LEU A 1 55 ? 4.930 3.696 -8.573 1.00 0.00 55 LEU A C 3
ATOM 3469 O O . LEU A 1 55 ? 4.874 4.820 -9.029 1.00 0.00 55 LEU A O 3
ATOM 3485 N N . ASN A 1 56 ? 5.405 2.696 -9.270 1.00 0.00 56 ASN A N 3
ATOM 3486 C CA . ASN A 1 56 ? 5.895 2.900 -10.667 1.00 0.00 56 ASN A CA 3
ATOM 3487 C C . ASN A 1 56 ? 7.057 3.897 -10.669 1.00 0.00 56 ASN A C 3
ATOM 3488 O O . ASN A 1 56 ? 7.406 4.455 -11.690 1.00 0.00 56 ASN A O 3
ATOM 3499 N N . ASN A 1 57 ? 7.668 4.113 -9.536 1.00 0.00 57 ASN A N 3
ATOM 3500 C CA . ASN A 1 57 ? 8.818 5.060 -9.472 1.00 0.00 57 ASN A CA 3
ATOM 3501 C C . ASN A 1 57 ? 8.413 6.423 -10.042 1.00 0.00 57 ASN A C 3
ATOM 3502 O O . ASN A 1 57 ? 9.164 7.046 -10.766 1.00 0.00 57 ASN A O 3
ATOM 3513 N N . ASN A 1 58 ? 7.234 6.891 -9.717 1.00 0.00 58 ASN A N 3
ATOM 3514 C CA . ASN A 1 58 ? 6.766 8.218 -10.227 1.00 0.00 58 ASN A CA 3
ATOM 3515 C C . ASN A 1 58 ? 6.224 9.042 -9.045 1.00 0.00 58 ASN A C 3
ATOM 3516 O O . ASN A 1 58 ? 5.072 8.911 -8.682 1.00 0.00 58 ASN A O 3
ATOM 3527 N N . PRO A 1 59 ? 7.043 9.875 -8.436 1.00 0.00 59 PRO A N 3
ATOM 3528 C CA . PRO A 1 59 ? 6.619 10.714 -7.271 1.00 0.00 59 PRO A CA 3
ATOM 3529 C C . PRO A 1 59 ? 5.273 11.416 -7.497 1.00 0.00 59 PRO A C 3
ATOM 3530 O O . PRO A 1 59 ? 4.747 12.064 -6.615 1.00 0.00 59 PRO A O 3
ATOM 3541 N N . THR A 1 60 ? 4.712 11.291 -8.668 1.00 0.00 60 THR A N 3
ATOM 3542 C CA . THR A 1 60 ? 3.400 11.945 -8.944 1.00 0.00 60 THR A CA 3
ATOM 3543 C C . THR A 1 60 ? 2.271 11.039 -8.442 1.00 0.00 60 THR A C 3
ATOM 3544 O O . THR A 1 60 ? 1.130 11.447 -8.352 1.00 0.00 60 THR A O 3
ATOM 3555 N N . GLN A 1 61 ? 2.588 9.809 -8.116 1.00 0.00 61 GLN A N 3
ATOM 3556 C CA . GLN A 1 61 ? 1.551 8.846 -7.617 1.00 0.00 61 GLN A CA 3
ATOM 3557 C C . GLN A 1 61 ? 2.002 8.262 -6.278 1.00 0.00 61 GLN A C 3
ATOM 3558 O O . GLN A 1 61 ? 2.220 7.076 -6.158 1.00 0.00 61 GLN A O 3
ATOM 3572 N N . THR A 1 62 ? 2.152 9.077 -5.268 1.00 0.00 62 THR A N 3
ATOM 3573 C CA . THR A 1 62 ? 2.600 8.547 -3.942 1.00 0.00 62 THR A CA 3
ATOM 3574 C C . THR A 1 62 ? 1.381 8.307 -3.057 1.00 0.00 62 THR A C 3
ATOM 3575 O O . THR A 1 62 ? 0.271 8.658 -3.401 1.00 0.00 62 THR A O 3
ATOM 3586 N N . LEU A 1 63 ? 1.578 7.696 -1.921 1.00 0.00 63 LEU A N 3
ATOM 3587 C CA . LEU A 1 63 ? 0.428 7.414 -1.016 1.00 0.00 63 LEU A CA 3
ATOM 3588 C C . LEU A 1 63 ? 0.914 7.339 0.434 1.00 0.00 63 LEU A C 3
ATOM 3589 O O . LEU A 1 63 ? 2.080 7.130 0.699 1.00 0.00 63 LEU A O 3
ATOM 3605 N N . LYS A 1 64 ? 0.020 7.515 1.376 1.00 0.00 64 LYS A N 3
ATOM 3606 C CA . LYS A 1 64 ? 0.411 7.461 2.819 1.00 0.00 64 LYS A CA 3
ATOM 3607 C C . LYS A 1 64 ? -0.036 6.131 3.422 1.00 0.00 64 LYS A C 3
ATOM 3608 O O . LYS A 1 64 ? -1.150 5.688 3.219 1.00 0.00 64 LYS A O 3
ATOM 3627 N N . ILE A 1 65 ? 0.823 5.489 4.167 1.00 0.00 65 ILE A N 3
ATOM 3628 C CA . ILE A 1 65 ? 0.443 4.188 4.786 1.00 0.00 65 ILE A CA 3
ATOM 3629 C C . ILE A 1 65 ? -0.371 4.450 6.052 1.00 0.00 65 ILE A C 3
ATOM 3630 O O . ILE A 1 65 ? -0.063 5.328 6.832 1.00 0.00 65 ILE A O 3
ATOM 3646 N N . ARG A 1 66 ? -1.409 3.689 6.265 1.00 0.00 66 ARG A N 3
ATOM 3647 C CA . ARG A 1 66 ? -2.241 3.885 7.486 1.00 0.00 66 ARG A CA 3
ATOM 3648 C C . ARG A 1 66 ? -1.713 2.968 8.590 1.00 0.00 66 ARG A C 3
ATOM 3649 O O . ARG A 1 66 ? -1.708 3.322 9.752 1.00 0.00 66 ARG A O 3
ATOM 3670 N N . ASN A 1 67 ? -1.256 1.794 8.232 1.00 0.00 67 ASN A N 3
ATOM 3671 C CA . ASN A 1 67 ? -0.719 0.854 9.259 1.00 0.00 67 ASN A CA 3
ATOM 3672 C C . ASN A 1 67 ? -0.124 -0.383 8.575 1.00 0.00 67 ASN A C 3
ATOM 3673 O O . ASN A 1 67 ? -0.842 -1.242 8.097 1.00 0.00 67 ASN A O 3
ATOM 3684 N N . ALA A 1 68 ? 1.180 -0.490 8.534 1.00 0.00 68 ALA A N 3
ATOM 3685 C CA . ALA A 1 68 ? 1.811 -1.683 7.896 1.00 0.00 68 ALA A CA 3
ATOM 3686 C C . ALA A 1 68 ? 1.811 -2.845 8.889 1.00 0.00 68 ALA A C 3
ATOM 3687 O O . ALA A 1 68 ? 1.829 -2.648 10.089 1.00 0.00 68 ALA A O 3
ATOM 3694 N N . THR A 1 69 ? 1.795 -4.061 8.405 1.00 0.00 69 THR A N 3
ATOM 3695 C CA . THR A 1 69 ? 1.795 -5.239 9.326 1.00 0.00 69 THR A CA 3
ATOM 3696 C C . THR A 1 69 ? 2.601 -6.376 8.695 1.00 0.00 69 THR A C 3
ATOM 3697 O O . THR A 1 69 ? 2.562 -6.590 7.499 1.00 0.00 69 THR A O 3
ATOM 3708 N N . HIS A 1 70 ? 3.336 -7.106 9.490 1.00 0.00 70 HIS A N 3
ATOM 3709 C CA . HIS A 1 70 ? 4.147 -8.228 8.938 1.00 0.00 70 HIS A CA 3
ATOM 3710 C C . HIS A 1 70 ? 3.228 -9.395 8.574 1.00 0.00 70 HIS A C 3
ATOM 3711 O O . HIS A 1 70 ? 3.463 -10.525 8.955 1.00 0.00 70 HIS A O 3
ATOM 3726 N N . TYR A 1 71 ? 2.183 -9.133 7.837 1.00 0.00 71 TYR A N 3
ATOM 3727 C CA . TYR A 1 71 ? 1.251 -10.228 7.446 1.00 0.00 71 TYR A CA 3
ATOM 3728 C C . TYR A 1 71 ? 0.864 -11.034 8.690 1.00 0.00 71 TYR A C 3
ATOM 3729 O O . TYR A 1 71 ? 1.077 -12.227 8.761 1.00 0.00 71 TYR A O 3
ATOM 3747 N N . SER A 1 72 ? 0.292 -10.389 9.670 1.00 0.00 72 SER A N 3
ATOM 3748 C CA . SER A 1 72 ? -0.114 -11.115 10.909 1.00 0.00 72 SER A CA 3
ATOM 3749 C C . SER A 1 72 ? -1.506 -11.716 10.709 1.00 0.00 72 SER A C 3
ATOM 3750 O O . SER A 1 72 ? -2.394 -11.085 10.170 1.00 0.00 72 SER A O 3
ATOM 3758 N N . SER A 1 73 ? -1.705 -12.932 11.139 1.00 0.00 73 SER A N 3
ATOM 3759 C CA . SER A 1 73 ? -3.041 -13.568 10.971 1.00 0.00 73 SER A CA 3
ATOM 3760 C C . SER A 1 73 ? -4.106 -12.703 11.646 1.00 0.00 73 SER A C 3
ATOM 3761 O O . SER A 1 73 ? -5.282 -12.813 11.362 1.00 0.00 73 SER A O 3
ATOM 3769 N N . GLU A 1 74 ? -3.703 -11.842 12.541 1.00 0.00 74 GLU A N 3
ATOM 3770 C CA . GLU A 1 74 ? -4.692 -10.971 13.235 1.00 0.00 74 GLU A CA 3
ATOM 3771 C C . GLU A 1 74 ? -5.097 -9.817 12.315 1.00 0.00 74 GLU A C 3
ATOM 3772 O O . GLU A 1 74 ? -6.255 -9.467 12.213 1.00 0.00 74 GLU A O 3
ATOM 3784 N N . ARG A 1 75 ? -4.149 -9.219 11.646 1.00 0.00 75 ARG A N 3
ATOM 3785 C CA . ARG A 1 75 ? -4.480 -8.084 10.738 1.00 0.00 75 ARG A CA 3
ATOM 3786 C C . ARG A 1 75 ? -5.404 -8.576 9.622 1.00 0.00 75 ARG A C 3
ATOM 3787 O O . ARG A 1 75 ? -6.447 -8.006 9.371 1.00 0.00 75 ARG A O 3
ATOM 3808 N N . TRP A 1 76 ? -5.029 -9.627 8.945 1.00 0.00 76 TRP A N 3
ATOM 3809 C CA . TRP A 1 76 ? -5.887 -10.149 7.843 1.00 0.00 76 TRP A CA 3
ATOM 3810 C C . TRP A 1 76 ? -7.269 -10.509 8.391 1.00 0.00 76 TRP A C 3
ATOM 3811 O O . TRP A 1 76 ? -8.283 -10.148 7.827 1.00 0.00 76 TRP A O 3
ATOM 3832 N N . THR A 1 77 ? -7.320 -11.218 9.485 1.00 0.00 77 THR A N 3
ATOM 3833 C CA . THR A 1 77 ? -8.638 -11.602 10.063 1.00 0.00 77 THR A CA 3
ATOM 3834 C C . THR A 1 77 ? -9.303 -10.373 10.688 1.00 0.00 77 THR A C 3
ATOM 3835 O O . THR A 1 77 ? -10.509 -10.305 10.809 1.00 0.00 77 THR A O 3
ATOM 3846 N N . ASN A 1 78 ? -8.526 -9.401 11.085 1.00 0.00 78 ASN A N 3
ATOM 3847 C CA . ASN A 1 78 ? -9.114 -8.175 11.700 1.00 0.00 78 ASN A CA 3
ATOM 3848 C C . ASN A 1 78 ? -9.483 -7.183 10.595 1.00 0.00 78 ASN A C 3
ATOM 3849 O O . ASN A 1 78 ? -10.299 -6.303 10.783 1.00 0.00 78 ASN A O 3
ATOM 3860 N N . ALA A 1 79 ? -8.885 -7.320 9.441 1.00 0.00 79 ALA A N 3
ATOM 3861 C CA . ALA A 1 79 ? -9.198 -6.389 8.319 1.00 0.00 79 ALA A CA 3
ATOM 3862 C C . ALA A 1 79 ? -10.417 -6.907 7.554 1.00 0.00 79 ALA A C 3
ATOM 3863 O O . ALA A 1 79 ? -11.420 -6.232 7.436 1.00 0.00 79 ALA A O 3
ATOM 3870 N N . ASP A 1 80 ? -10.338 -8.101 7.033 1.00 0.00 80 ASP A N 3
ATOM 3871 C CA . ASP A 1 80 ? -11.492 -8.663 6.276 1.00 0.00 80 ASP A CA 3
ATOM 3872 C C . ASP A 1 80 ? -12.771 -8.501 7.102 1.00 0.00 80 ASP A C 3
ATOM 3873 O O . ASP A 1 80 ? -13.866 -8.679 6.608 1.00 0.00 80 ASP A O 3
ATOM 3882 N N . LYS A 1 81 ? -12.640 -8.166 8.357 1.00 0.00 81 LYS A N 3
ATOM 3883 C CA . LYS A 1 81 ? -13.849 -7.995 9.212 1.00 0.00 81 LYS A CA 3
ATOM 3884 C C . LYS A 1 81 ? -13.465 -7.245 10.489 1.00 0.00 81 LYS A C 3
ATOM 3885 O O . LYS A 1 81 ? -13.524 -7.849 11.548 1.00 0.00 81 LYS A O 3
ATOM 3904 N N . MET A 1 1 ? 14.309 -0.778 0.424 1.00 0.00 1 MET A N 4
ATOM 3905 C CA . MET A 1 1 ? 14.557 -1.404 -0.905 1.00 0.00 1 MET A CA 4
ATOM 3906 C C . MET A 1 1 ? 13.258 -1.415 -1.715 1.00 0.00 1 MET A C 4
ATOM 3907 O O . MET A 1 1 ? 12.221 -0.988 -1.247 1.00 0.00 1 MET A O 4
ATOM 3923 N N . GLU A 1 2 ? 13.307 -1.897 -2.926 1.00 0.00 2 GLU A N 4
ATOM 3924 C CA . GLU A 1 2 ? 12.075 -1.933 -3.764 1.00 0.00 2 GLU A CA 4
ATOM 3925 C C . GLU A 1 2 ? 11.188 -3.097 -3.316 1.00 0.00 2 GLU A C 4
ATOM 3926 O O . GLU A 1 2 ? 11.610 -4.236 -3.284 1.00 0.00 2 GLU A O 4
ATOM 3938 N N . TRP A 1 3 ? 9.957 -2.818 -2.968 1.00 0.00 3 TRP A N 4
ATOM 3939 C CA . TRP A 1 3 ? 9.033 -3.905 -2.520 1.00 0.00 3 TRP A CA 4
ATOM 3940 C C . TRP A 1 3 ? 8.160 -4.346 -3.697 1.00 0.00 3 TRP A C 4
ATOM 3941 O O . TRP A 1 3 ? 8.218 -3.780 -4.770 1.00 0.00 3 TRP A O 4
ATOM 3962 N N . TRP A 1 4 ? 7.348 -5.355 -3.500 1.00 0.00 4 TRP A N 4
ATOM 3963 C CA . TRP A 1 4 ? 6.459 -5.843 -4.601 1.00 0.00 4 TRP A CA 4
ATOM 3964 C C . TRP A 1 4 ? 5.077 -6.157 -4.027 1.00 0.00 4 TRP A C 4
ATOM 3965 O O . TRP A 1 4 ? 4.948 -6.886 -3.062 1.00 0.00 4 TRP A O 4
ATOM 3986 N N . VAL A 1 5 ? 4.042 -5.610 -4.604 1.00 0.00 5 VAL A N 4
ATOM 3987 C CA . VAL A 1 5 ? 2.674 -5.881 -4.077 1.00 0.00 5 VAL A CA 4
ATOM 3988 C C . VAL A 1 5 ? 2.250 -7.305 -4.446 1.00 0.00 5 VAL A C 4
ATOM 3989 O O . VAL A 1 5 ? 2.484 -7.766 -5.545 1.00 0.00 5 VAL A O 4
ATOM 4002 N N . LYS A 1 6 ? 1.621 -8.001 -3.533 1.00 0.00 6 LYS A N 4
ATOM 4003 C CA . LYS A 1 6 ? 1.163 -9.400 -3.812 1.00 0.00 6 LYS A CA 4
ATOM 4004 C C . LYS A 1 6 ? -0.356 -9.399 -3.999 1.00 0.00 6 LYS A C 4
ATOM 4005 O O . LYS A 1 6 ? -0.898 -10.158 -4.779 1.00 0.00 6 LYS A O 4
ATOM 4024 N N . LYS A 1 7 ? -1.044 -8.548 -3.288 1.00 0.00 7 LYS A N 4
ATOM 4025 C CA . LYS A 1 7 ? -2.529 -8.483 -3.414 1.00 0.00 7 LYS A CA 4
ATOM 4026 C C . LYS A 1 7 ? -2.994 -7.071 -3.049 1.00 0.00 7 LYS A C 4
ATOM 4027 O O . LYS A 1 7 ? -2.250 -6.293 -2.486 1.00 0.00 7 LYS A O 4
ATOM 4046 N N . VAL A 1 8 ? -4.212 -6.727 -3.367 1.00 0.00 8 VAL A N 4
ATOM 4047 C CA . VAL A 1 8 ? -4.699 -5.358 -3.037 1.00 0.00 8 VAL A CA 4
ATOM 4048 C C . VAL A 1 8 ? -6.229 -5.317 -3.096 1.00 0.00 8 VAL A C 4
ATOM 4049 O O . VAL A 1 8 ? -6.856 -6.082 -3.802 1.00 0.00 8 VAL A O 4
ATOM 4062 N N . GLN A 1 9 ? -6.827 -4.417 -2.357 1.00 0.00 9 GLN A N 4
ATOM 4063 C CA . GLN A 1 9 ? -8.318 -4.293 -2.354 1.00 0.00 9 GLN A CA 4
ATOM 4064 C C . GLN A 1 9 ? -8.694 -2.810 -2.426 1.00 0.00 9 GLN A C 4
ATOM 4065 O O . GLN A 1 9 ? -8.198 -1.999 -1.669 1.00 0.00 9 GLN A O 4
ATOM 4079 N N . ASP A 1 10 ? -9.560 -2.449 -3.332 1.00 0.00 10 ASP A N 4
ATOM 4080 C CA . ASP A 1 10 ? -9.960 -1.017 -3.455 1.00 0.00 10 ASP A CA 4
ATOM 4081 C C . ASP A 1 10 ? -10.490 -0.513 -2.110 1.00 0.00 10 ASP A C 4
ATOM 4082 O O . ASP A 1 10 ? -10.663 -1.269 -1.175 1.00 0.00 10 ASP A O 4
ATOM 4091 N N . ASN A 1 11 ? -10.748 0.764 -2.009 1.00 0.00 11 ASN A N 4
ATOM 4092 C CA . ASN A 1 11 ? -11.265 1.322 -0.727 1.00 0.00 11 ASN A CA 4
ATOM 4093 C C . ASN A 1 11 ? -12.747 0.979 -0.585 1.00 0.00 11 ASN A C 4
ATOM 4094 O O . ASN A 1 11 ? -13.594 1.848 -0.521 1.00 0.00 11 ASN A O 4
ATOM 4105 N N . ALA A 1 12 ? -13.068 -0.283 -0.535 1.00 0.00 12 ALA A N 4
ATOM 4106 C CA . ALA A 1 12 ? -14.494 -0.684 -0.397 1.00 0.00 12 ALA A CA 4
ATOM 4107 C C . ALA A 1 12 ? -15.015 -0.259 0.978 1.00 0.00 12 ALA A C 4
ATOM 4108 O O . ALA A 1 12 ? -16.193 -0.344 1.260 1.00 0.00 12 ALA A O 4
ATOM 4115 N N . SER A 1 13 ? -14.145 0.201 1.838 1.00 0.00 13 SER A N 4
ATOM 4116 C CA . SER A 1 13 ? -14.593 0.632 3.193 1.00 0.00 13 SER A CA 4
ATOM 4117 C C . SER A 1 13 ? -15.153 2.054 3.114 1.00 0.00 13 SER A C 4
ATOM 4118 O O . SER A 1 13 ? -16.208 2.344 3.640 1.00 0.00 13 SER A O 4
ATOM 4126 N N . ALA A 1 14 ? -14.450 2.938 2.459 1.00 0.00 14 ALA A N 4
ATOM 4127 C CA . ALA A 1 14 ? -14.928 4.347 2.336 1.00 0.00 14 ALA A CA 4
ATOM 4128 C C . ALA A 1 14 ? -13.809 5.192 1.717 1.00 0.00 14 ALA A C 4
ATOM 4129 O O . ALA A 1 14 ? -14.039 6.002 0.841 1.00 0.00 14 ALA A O 4
ATOM 4136 N N . SER A 1 15 ? -12.600 5.006 2.170 1.00 0.00 15 SER A N 4
ATOM 4137 C CA . SER A 1 15 ? -11.462 5.790 1.616 1.00 0.00 15 SER A CA 4
ATOM 4138 C C . SER A 1 15 ? -10.147 5.176 2.097 1.00 0.00 15 SER A C 4
ATOM 4139 O O . SER A 1 15 ? -9.162 5.862 2.284 1.00 0.00 15 SER A O 4
ATOM 4147 N N . LEU A 1 16 ? -10.128 3.881 2.302 1.00 0.00 16 LEU A N 4
ATOM 4148 C CA . LEU A 1 16 ? -8.884 3.199 2.777 1.00 0.00 16 LEU A CA 4
ATOM 4149 C C . LEU A 1 16 ? -8.683 1.907 1.983 1.00 0.00 16 LEU A C 4
ATOM 4150 O O . LEU A 1 16 ? -9.463 0.979 2.086 1.00 0.00 16 LEU A O 4
ATOM 4166 N N . CYS A 1 17 ? -7.638 1.831 1.201 1.00 0.00 17 CYS A N 4
ATOM 4167 C CA . CYS A 1 17 ? -7.377 0.595 0.408 1.00 0.00 17 CYS A CA 4
ATOM 4168 C C . CYS A 1 17 ? -6.375 -0.270 1.168 1.00 0.00 17 CYS A C 4
ATOM 4169 O O . CYS A 1 17 ? -5.553 0.233 1.903 1.00 0.00 17 CYS A O 4
ATOM 4177 N N . ARG A 1 18 ? -6.435 -1.565 1.001 1.00 0.00 18 ARG A N 4
ATOM 4178 C CA . ARG A 1 18 ? -5.478 -2.470 1.714 1.00 0.00 18 ARG A CA 4
ATOM 4179 C C . ARG A 1 18 ? -4.475 -3.024 0.706 1.00 0.00 18 ARG A C 4
ATOM 4180 O O . ARG A 1 18 ? -4.815 -3.300 -0.428 1.00 0.00 18 ARG A O 4
ATOM 4201 N N . VAL A 1 19 ? -3.238 -3.183 1.103 1.00 0.00 19 VAL A N 4
ATOM 4202 C CA . VAL A 1 19 ? -2.205 -3.713 0.156 1.00 0.00 19 VAL A CA 4
ATOM 4203 C C . VAL A 1 19 ? -1.272 -4.684 0.877 1.00 0.00 19 VAL A C 4
ATOM 4204 O O . VAL A 1 19 ? -0.814 -4.428 1.973 1.00 0.00 19 VAL A O 4
ATOM 4217 N N . VAL A 1 20 ? -0.963 -5.788 0.248 1.00 0.00 20 VAL A N 4
ATOM 4218 C CA . VAL A 1 20 ? -0.030 -6.778 0.861 1.00 0.00 20 VAL A CA 4
ATOM 4219 C C . VAL A 1 20 ? 1.342 -6.602 0.211 1.00 0.00 20 VAL A C 4
ATOM 4220 O O . VAL A 1 20 ? 1.511 -6.840 -0.969 1.00 0.00 20 VAL A O 4
ATOM 4233 N N . LEU A 1 21 ? 2.322 -6.172 0.960 1.00 0.00 21 LEU A N 4
ATOM 4234 C CA . LEU A 1 21 ? 3.681 -5.960 0.371 1.00 0.00 21 LEU A CA 4
ATOM 4235 C C . LEU A 1 21 ? 4.554 -7.191 0.620 1.00 0.00 21 LEU A C 4
ATOM 4236 O O . LEU A 1 21 ? 4.753 -7.611 1.743 1.00 0.00 21 LEU A O 4
ATOM 4252 N N . GLN A 1 22 ? 5.078 -7.771 -0.431 1.00 0.00 22 GLN A N 4
ATOM 4253 C CA . GLN A 1 22 ? 5.945 -8.978 -0.286 1.00 0.00 22 GLN A CA 4
ATOM 4254 C C . GLN A 1 22 ? 7.413 -8.567 -0.408 1.00 0.00 22 GLN A C 4
ATOM 4255 O O . GLN A 1 22 ? 7.747 -7.606 -1.076 1.00 0.00 22 GLN A O 4
ATOM 4269 N N . SER A 1 23 ? 8.296 -9.286 0.237 1.00 0.00 23 SER A N 4
ATOM 4270 C CA . SER A 1 23 ? 9.750 -8.945 0.167 1.00 0.00 23 SER A CA 4
ATOM 4271 C C . SER A 1 23 ? 10.576 -10.233 0.132 1.00 0.00 23 SER A C 4
ATOM 4272 O O . SER A 1 23 ? 10.837 -10.843 1.150 1.00 0.00 23 SER A O 4
ATOM 4280 N N . GLY A 1 24 ? 10.991 -10.649 -1.034 1.00 0.00 24 GLY A N 4
ATOM 4281 C CA . GLY A 1 24 ? 11.802 -11.896 -1.135 1.00 0.00 24 GLY A CA 4
ATOM 4282 C C . GLY A 1 24 ? 10.910 -13.112 -0.880 1.00 0.00 24 GLY A C 4
ATOM 4283 O O . GLY A 1 24 ? 10.782 -13.986 -1.714 1.00 0.00 24 GLY A O 4
ATOM 4287 N N . ALA A 1 25 ? 10.291 -13.174 0.267 1.00 0.00 25 ALA A N 4
ATOM 4288 C CA . ALA A 1 25 ? 9.409 -14.335 0.576 1.00 0.00 25 ALA A CA 4
ATOM 4289 C C . ALA A 1 25 ? 8.443 -13.958 1.702 1.00 0.00 25 ALA A C 4
ATOM 4290 O O . ALA A 1 25 ? 7.313 -14.404 1.739 1.00 0.00 25 ALA A O 4
ATOM 4297 N N . LEU A 1 26 ? 8.877 -13.141 2.622 1.00 0.00 26 LEU A N 4
ATOM 4298 C CA . LEU A 1 26 ? 7.981 -12.738 3.742 1.00 0.00 26 LEU A CA 4
ATOM 4299 C C . LEU A 1 26 ? 6.798 -11.947 3.179 1.00 0.00 26 LEU A C 4
ATOM 4300 O O . LEU A 1 26 ? 6.767 -11.604 2.014 1.00 0.00 26 LEU A O 4
ATOM 4316 N N . GLU A 1 27 ? 5.823 -11.653 3.999 1.00 0.00 27 GLU A N 4
ATOM 4317 C CA . GLU A 1 27 ? 4.637 -10.882 3.517 1.00 0.00 27 GLU A CA 4
ATOM 4318 C C . GLU A 1 27 ? 4.164 -9.936 4.621 1.00 0.00 27 GLU A C 4
ATOM 4319 O O . GLU A 1 27 ? 4.309 -10.217 5.794 1.00 0.00 27 GLU A O 4
ATOM 4331 N N . MET A 1 28 ? 3.601 -8.813 4.256 1.00 0.00 28 MET A N 4
ATOM 4332 C CA . MET A 1 28 ? 3.119 -7.843 5.286 1.00 0.00 28 MET A CA 4
ATOM 4333 C C . MET A 1 28 ? 1.835 -7.175 4.794 1.00 0.00 28 MET A C 4
ATOM 4334 O O . MET A 1 28 ? 1.652 -6.953 3.613 1.00 0.00 28 MET A O 4
ATOM 4348 N N . ILE A 1 29 ? 0.946 -6.843 5.699 1.00 0.00 29 ILE A N 4
ATOM 4349 C CA . ILE A 1 29 ? -0.337 -6.174 5.312 1.00 0.00 29 ILE A CA 4
ATOM 4350 C C . ILE A 1 29 ? -0.307 -4.742 5.837 1.00 0.00 29 ILE A C 4
ATOM 4351 O O . ILE A 1 29 ? 0.217 -4.477 6.900 1.00 0.00 29 ILE A O 4
ATOM 4367 N N . ALA A 1 30 ? -0.853 -3.807 5.105 1.00 0.00 30 ALA A N 4
ATOM 4368 C CA . ALA A 1 30 ? -0.832 -2.393 5.579 1.00 0.00 30 ALA A CA 4
ATOM 4369 C C . ALA A 1 30 ? -2.083 -1.653 5.105 1.00 0.00 30 ALA A C 4
ATOM 4370 O O . ALA A 1 30 ? -2.550 -1.843 4.001 1.00 0.00 30 ALA A O 4
ATOM 4377 N N . GLU A 1 31 ? -2.616 -0.794 5.935 1.00 0.00 31 GLU A N 4
ATOM 4378 C CA . GLU A 1 31 ? -3.824 -0.017 5.536 1.00 0.00 31 GLU A CA 4
ATOM 4379 C C . GLU A 1 31 ? -3.359 1.228 4.777 1.00 0.00 31 GLU A C 4
ATOM 4380 O O . GLU A 1 31 ? -2.534 1.983 5.252 1.00 0.00 31 GLU A O 4
ATOM 4392 N N . ILE A 1 32 ? -3.861 1.426 3.585 1.00 0.00 32 ILE A N 4
ATOM 4393 C CA . ILE A 1 32 ? -3.439 2.598 2.751 1.00 0.00 32 ILE A CA 4
ATOM 4394 C C . ILE A 1 32 ? -4.598 3.592 2.612 1.00 0.00 32 ILE A C 4
ATOM 4395 O O . ILE A 1 32 ? -5.755 3.222 2.574 1.00 0.00 32 ILE A O 4
ATOM 4411 N N . GLU A 1 33 ? -4.270 4.857 2.522 1.00 0.00 33 GLU A N 4
ATOM 4412 C CA . GLU A 1 33 ? -5.306 5.923 2.367 1.00 0.00 33 GLU A CA 4
ATOM 4413 C C . GLU A 1 33 ? -5.007 6.706 1.085 1.00 0.00 33 GLU A C 4
ATOM 4414 O O . GLU A 1 33 ? -4.006 7.387 0.987 1.00 0.00 33 GLU A O 4
ATOM 4426 N N . ALA A 1 34 ? -5.855 6.610 0.095 1.00 0.00 34 ALA A N 4
ATOM 4427 C CA . ALA A 1 34 ? -5.595 7.345 -1.180 1.00 0.00 34 ALA A CA 4
ATOM 4428 C C . ALA A 1 34 ? -6.918 7.714 -1.850 1.00 0.00 34 ALA A C 4
ATOM 4429 O O . ALA A 1 34 ? -7.974 7.640 -1.255 1.00 0.00 34 ALA A O 4
ATOM 4436 N N . CYS A 1 35 ? -6.861 8.113 -3.093 1.00 0.00 35 CYS A N 4
ATOM 4437 C CA . CYS A 1 35 ? -8.102 8.491 -3.827 1.00 0.00 35 CYS A CA 4
ATOM 4438 C C . CYS A 1 35 ? -7.914 8.191 -5.313 1.00 0.00 35 CYS A C 4
ATOM 4439 O O . CYS A 1 35 ? -8.855 8.180 -6.080 1.00 0.00 35 CYS A O 4
ATOM 4447 N N . ARG A 1 36 ? -6.700 7.943 -5.725 1.00 0.00 36 ARG A N 4
ATOM 4448 C CA . ARG A 1 36 ? -6.451 7.634 -7.159 1.00 0.00 36 ARG A CA 4
ATOM 4449 C C . ARG A 1 36 ? -7.026 6.254 -7.473 1.00 0.00 36 ARG A C 4
ATOM 4450 O O . ARG A 1 36 ? -7.470 5.991 -8.573 1.00 0.00 36 ARG A O 4
ATOM 4471 N N . LEU A 1 37 ? -7.025 5.375 -6.501 1.00 0.00 37 LEU A N 4
ATOM 4472 C CA . LEU A 1 37 ? -7.572 3.999 -6.708 1.00 0.00 37 LEU A CA 4
ATOM 4473 C C . LEU A 1 37 ? -7.172 3.469 -8.088 1.00 0.00 37 LEU A C 4
ATOM 4474 O O . LEU A 1 37 ? -7.998 3.301 -8.963 1.00 0.00 37 LEU A O 4
ATOM 4490 N N . ARG A 1 38 ? -5.908 3.206 -8.287 1.00 0.00 38 ARG A N 4
ATOM 4491 C CA . ARG A 1 38 ? -5.444 2.686 -9.609 1.00 0.00 38 ARG A CA 4
ATOM 4492 C C . ARG A 1 38 ? -4.268 1.733 -9.391 1.00 0.00 38 ARG A C 4
ATOM 4493 O O . ARG A 1 38 ? -3.455 1.522 -10.269 1.00 0.00 38 ARG A O 4
ATOM 4514 N N . LEU A 1 39 ? -4.173 1.155 -8.225 1.00 0.00 39 LEU A N 4
ATOM 4515 C CA . LEU A 1 39 ? -3.052 0.216 -7.949 1.00 0.00 39 LEU A CA 4
ATOM 4516 C C . LEU A 1 39 ? -3.272 -1.079 -8.735 1.00 0.00 39 LEU A C 4
ATOM 4517 O O . LEU A 1 39 ? -4.343 -1.329 -9.250 1.00 0.00 39 LEU A O 4
ATOM 4533 N N . ARG A 1 40 ? -2.265 -1.905 -8.832 1.00 0.00 40 ARG A N 4
ATOM 4534 C CA . ARG A 1 40 ? -2.415 -3.184 -9.587 1.00 0.00 40 ARG A CA 4
ATOM 4535 C C . ARG A 1 40 ? -1.442 -4.224 -9.030 1.00 0.00 40 ARG A C 4
ATOM 4536 O O . ARG A 1 40 ? -0.524 -3.902 -8.301 1.00 0.00 40 ARG A O 4
ATOM 4557 N N . GLU A 1 41 ? -1.634 -5.469 -9.367 1.00 0.00 41 GLU A N 4
ATOM 4558 C CA . GLU A 1 41 ? -0.722 -6.531 -8.858 1.00 0.00 41 GLU A CA 4
ATOM 4559 C C . GLU A 1 41 ? 0.618 -6.446 -9.589 1.00 0.00 41 GLU A C 4
ATOM 4560 O O . GLU A 1 41 ? 0.683 -6.092 -10.750 1.00 0.00 41 GLU A O 4
ATOM 4572 N N . GLY A 1 42 ? 1.691 -6.768 -8.920 1.00 0.00 42 GLY A N 4
ATOM 4573 C CA . GLY A 1 42 ? 3.028 -6.709 -9.576 1.00 0.00 42 GLY A CA 4
ATOM 4574 C C . GLY A 1 42 ? 3.527 -5.264 -9.597 1.00 0.00 42 GLY A C 4
ATOM 4575 O O . GLY A 1 42 ? 4.499 -4.943 -10.250 1.00 0.00 42 GLY A O 4
ATOM 4579 N N . ASP A 1 43 ? 2.872 -4.387 -8.885 1.00 0.00 43 ASP A N 4
ATOM 4580 C CA . ASP A 1 43 ? 3.315 -2.965 -8.867 1.00 0.00 43 ASP A CA 4
ATOM 4581 C C . ASP A 1 43 ? 4.641 -2.856 -8.111 1.00 0.00 43 ASP A C 4
ATOM 4582 O O . ASP A 1 43 ? 4.805 -3.410 -7.038 1.00 0.00 43 ASP A O 4
ATOM 4591 N N . LYS A 1 44 ? 5.589 -2.143 -8.664 1.00 0.00 44 LYS A N 4
ATOM 4592 C CA . LYS A 1 44 ? 6.913 -1.987 -7.991 1.00 0.00 44 LYS A CA 4
ATOM 4593 C C . LYS A 1 44 ? 6.902 -0.719 -7.135 1.00 0.00 44 LYS A C 4
ATOM 4594 O O . LYS A 1 44 ? 6.710 0.376 -7.632 1.00 0.00 44 LYS A O 4
ATOM 4613 N N . LEU A 1 45 ? 7.107 -0.861 -5.849 1.00 0.00 45 LEU A N 4
ATOM 4614 C CA . LEU A 1 45 ? 7.113 0.323 -4.934 1.00 0.00 45 LEU A CA 4
ATOM 4615 C C . LEU A 1 45 ? 8.549 0.618 -4.490 1.00 0.00 45 LEU A C 4
ATOM 4616 O O . LEU A 1 45 ? 9.327 -0.283 -4.242 1.00 0.00 45 LEU A O 4
ATOM 4632 N N . THR A 1 46 ? 8.901 1.876 -4.385 1.00 0.00 46 THR A N 4
ATOM 4633 C CA . THR A 1 46 ? 10.285 2.256 -3.952 1.00 0.00 46 THR A CA 4
ATOM 4634 C C . THR A 1 46 ? 10.182 3.311 -2.841 1.00 0.00 46 THR A C 4
ATOM 4635 O O . THR A 1 46 ? 9.212 4.038 -2.766 1.00 0.00 46 THR A O 4
ATOM 4646 N N . PRO A 1 47 ? 11.169 3.398 -1.980 1.00 0.00 47 PRO A N 4
ATOM 4647 C CA . PRO A 1 47 ? 11.167 4.387 -0.858 1.00 0.00 47 PRO A CA 4
ATOM 4648 C C . PRO A 1 47 ? 11.324 5.828 -1.363 1.00 0.00 47 PRO A C 4
ATOM 4649 O O . PRO A 1 47 ? 12.277 6.158 -2.041 1.00 0.00 47 PRO A O 4
ATOM 4660 N N . LEU A 1 48 ? 10.396 6.685 -1.035 1.00 0.00 48 LEU A N 4
ATOM 4661 C CA . LEU A 1 48 ? 10.491 8.099 -1.494 1.00 0.00 48 LEU A CA 4
ATOM 4662 C C . LEU A 1 48 ? 11.517 8.840 -0.632 1.00 0.00 48 LEU A C 4
ATOM 4663 O O . LEU A 1 48 ? 12.542 9.280 -1.113 1.00 0.00 48 LEU A O 4
ATOM 4679 N N . ALA A 1 49 ? 11.248 8.983 0.637 1.00 0.00 49 ALA A N 4
ATOM 4680 C CA . ALA A 1 49 ? 12.210 9.697 1.524 1.00 0.00 49 ALA A CA 4
ATOM 4681 C C . ALA A 1 49 ? 11.764 9.564 2.981 1.00 0.00 49 ALA A C 4
ATOM 4682 O O . ALA A 1 49 ? 12.401 8.905 3.778 1.00 0.00 49 ALA A O 4
ATOM 4689 N N . ASP A 1 50 ? 10.674 10.188 3.339 1.00 0.00 50 ASP A N 4
ATOM 4690 C CA . ASP A 1 50 ? 10.192 10.100 4.747 1.00 0.00 50 ASP A CA 4
ATOM 4691 C C . ASP A 1 50 ? 9.515 8.747 4.976 1.00 0.00 50 ASP A C 4
ATOM 4692 O O . ASP A 1 50 ? 9.769 8.075 5.954 1.00 0.00 50 ASP A O 4
ATOM 4701 N N . ALA A 1 51 ? 8.656 8.342 4.079 1.00 0.00 51 ALA A N 4
ATOM 4702 C CA . ALA A 1 51 ? 7.964 7.032 4.246 1.00 0.00 51 ALA A CA 4
ATOM 4703 C C . ALA A 1 51 ? 7.044 6.785 3.048 1.00 0.00 51 ALA A C 4
ATOM 4704 O O . ALA A 1 51 ? 6.795 5.659 2.666 1.00 0.00 51 ALA A O 4
ATOM 4711 N N . ARG A 1 52 ? 6.534 7.830 2.454 1.00 0.00 52 ARG A N 4
ATOM 4712 C CA . ARG A 1 52 ? 5.630 7.650 1.284 1.00 0.00 52 ARG A CA 4
ATOM 4713 C C . ARG A 1 52 ? 6.280 6.701 0.277 1.00 0.00 52 ARG A C 4
ATOM 4714 O O . ARG A 1 52 ? 7.475 6.735 0.060 1.00 0.00 52 ARG A O 4
ATOM 4735 N N . TYR A 1 53 ? 5.496 5.853 -0.340 1.00 0.00 53 TYR A N 4
ATOM 4736 C CA . TYR A 1 53 ? 6.050 4.888 -1.341 1.00 0.00 53 TYR A CA 4
ATOM 4737 C C . TYR A 1 53 ? 5.686 5.362 -2.750 1.00 0.00 53 TYR A C 4
ATOM 4738 O O . TYR A 1 53 ? 4.560 5.729 -3.015 1.00 0.00 53 TYR A O 4
ATOM 4756 N N . CYS A 1 54 ? 6.631 5.350 -3.657 1.00 0.00 54 CYS A N 4
ATOM 4757 C CA . CYS A 1 54 ? 6.347 5.796 -5.059 1.00 0.00 54 CYS A CA 4
ATOM 4758 C C . CYS A 1 54 ? 6.253 4.568 -5.966 1.00 0.00 54 CYS A C 4
ATOM 4759 O O . CYS A 1 54 ? 7.143 3.742 -6.003 1.00 0.00 54 CYS A O 4
ATOM 4767 N N . LEU A 1 55 ? 5.174 4.440 -6.695 1.00 0.00 55 LEU A N 4
ATOM 4768 C CA . LEU A 1 55 ? 5.005 3.264 -7.605 1.00 0.00 55 LEU A CA 4
ATOM 4769 C C . LEU A 1 55 ? 5.337 3.677 -9.039 1.00 0.00 55 LEU A C 4
ATOM 4770 O O . LEU A 1 55 ? 5.114 4.802 -9.437 1.00 0.00 55 LEU A O 4
ATOM 4786 N N . ASN A 1 56 ? 5.872 2.774 -9.815 1.00 0.00 56 ASN A N 4
ATOM 4787 C CA . ASN A 1 56 ? 6.224 3.107 -11.227 1.00 0.00 56 ASN A CA 4
ATOM 4788 C C . ASN A 1 56 ? 7.246 4.248 -11.248 1.00 0.00 56 ASN A C 4
ATOM 4789 O O . ASN A 1 56 ? 7.529 4.820 -12.281 1.00 0.00 56 ASN A O 4
ATOM 4800 N N . ASN A 1 57 ? 7.804 4.576 -10.114 1.00 0.00 57 ASN A N 4
ATOM 4801 C CA . ASN A 1 57 ? 8.817 5.671 -10.059 1.00 0.00 57 ASN A CA 4
ATOM 4802 C C . ASN A 1 57 ? 8.185 7.002 -10.487 1.00 0.00 57 ASN A C 4
ATOM 4803 O O . ASN A 1 57 ? 8.786 7.776 -11.205 1.00 0.00 57 ASN A O 4
ATOM 4814 N N . ASN A 1 58 ? 6.982 7.274 -10.045 1.00 0.00 58 ASN A N 4
ATOM 4815 C CA . ASN A 1 58 ? 6.296 8.555 -10.407 1.00 0.00 58 ASN A CA 4
ATOM 4816 C C . ASN A 1 58 ? 5.827 9.246 -9.113 1.00 0.00 58 ASN A C 4
ATOM 4817 O O . ASN A 1 58 ? 4.747 8.973 -8.628 1.00 0.00 58 ASN A O 4
ATOM 4828 N N . PRO A 1 59 ? 6.629 10.120 -8.544 1.00 0.00 59 PRO A N 4
ATOM 4829 C CA . PRO A 1 59 ? 6.270 10.829 -7.277 1.00 0.00 59 PRO A CA 4
ATOM 4830 C C . PRO A 1 59 ? 4.829 11.354 -7.281 1.00 0.00 59 PRO A C 4
ATOM 4831 O O . PRO A 1 59 ? 4.305 11.763 -6.265 1.00 0.00 59 PRO A O 4
ATOM 4842 N N . THR A 1 60 ? 4.185 11.335 -8.413 1.00 0.00 60 THR A N 4
ATOM 4843 C CA . THR A 1 60 ? 2.777 11.822 -8.479 1.00 0.00 60 THR A CA 4
ATOM 4844 C C . THR A 1 60 ? 1.852 10.746 -7.903 1.00 0.00 60 THR A C 4
ATOM 4845 O O . THR A 1 60 ? 0.880 11.036 -7.236 1.00 0.00 60 THR A O 4
ATOM 4856 N N . GLN A 1 61 ? 2.159 9.500 -8.158 1.00 0.00 61 GLN A N 4
ATOM 4857 C CA . GLN A 1 61 ? 1.320 8.379 -7.631 1.00 0.00 61 GLN A CA 4
ATOM 4858 C C . GLN A 1 61 ? 1.976 7.817 -6.370 1.00 0.00 61 GLN A C 4
ATOM 4859 O O . GLN A 1 61 ? 2.420 6.688 -6.348 1.00 0.00 61 GLN A O 4
ATOM 4873 N N . THR A 1 62 ? 2.064 8.599 -5.325 1.00 0.00 62 THR A N 4
ATOM 4874 C CA . THR A 1 62 ? 2.723 8.102 -4.078 1.00 0.00 62 THR A CA 4
ATOM 4875 C C . THR A 1 62 ? 1.666 7.551 -3.124 1.00 0.00 62 THR A C 4
ATOM 4876 O O . THR A 1 62 ? 0.572 8.070 -3.009 1.00 0.00 62 THR A O 4
ATOM 4887 N N . LEU A 1 63 ? 1.991 6.476 -2.456 1.00 0.00 63 LEU A N 4
ATOM 4888 C CA . LEU A 1 63 ? 1.033 5.826 -1.513 1.00 0.00 63 LEU A CA 4
ATOM 4889 C C . LEU A 1 63 ? 1.427 6.162 -0.066 1.00 0.00 63 LEU A C 4
ATOM 4890 O O . LEU A 1 63 ? 2.590 6.151 0.285 1.00 0.00 63 LEU A O 4
ATOM 4906 N N . LYS A 1 64 ? 0.464 6.460 0.774 1.00 0.00 64 LYS A N 4
ATOM 4907 C CA . LYS A 1 64 ? 0.777 6.798 2.199 1.00 0.00 64 LYS A CA 4
ATOM 4908 C C . LYS A 1 64 ? 0.498 5.585 3.088 1.00 0.00 64 LYS A C 4
ATOM 4909 O O . LYS A 1 64 ? -0.507 4.917 2.944 1.00 0.00 64 LYS A O 4
ATOM 4928 N N . ILE A 1 65 ? 1.378 5.295 4.011 1.00 0.00 65 ILE A N 4
ATOM 4929 C CA . ILE A 1 65 ? 1.159 4.125 4.915 1.00 0.00 65 ILE A CA 4
ATOM 4930 C C . ILE A 1 65 ? 0.367 4.573 6.143 1.00 0.00 65 ILE A C 4
ATOM 4931 O O . ILE A 1 65 ? 0.602 5.630 6.693 1.00 0.00 65 ILE A O 4
ATOM 4947 N N . ARG A 1 66 ? -0.564 3.766 6.582 1.00 0.00 66 ARG A N 4
ATOM 4948 C CA . ARG A 1 66 ? -1.379 4.116 7.787 1.00 0.00 66 ARG A CA 4
ATOM 4949 C C . ARG A 1 66 ? -0.984 3.186 8.935 1.00 0.00 66 ARG A C 4
ATOM 4950 O O . ARG A 1 66 ? -1.068 3.542 10.092 1.00 0.00 66 ARG A O 4
ATOM 4971 N N . ASN A 1 67 ? -0.545 1.997 8.613 1.00 0.00 67 ASN A N 4
ATOM 4972 C CA . ASN A 1 67 ? -0.134 1.031 9.672 1.00 0.00 67 ASN A CA 4
ATOM 4973 C C . ASN A 1 67 ? 0.255 -0.299 9.015 1.00 0.00 67 ASN A C 4
ATOM 4974 O O . ASN A 1 67 ? -0.592 -1.063 8.594 1.00 0.00 67 ASN A O 4
ATOM 4985 N N . ALA A 1 68 ? 1.530 -0.580 8.921 1.00 0.00 68 ALA A N 4
ATOM 4986 C CA . ALA A 1 68 ? 1.968 -1.859 8.291 1.00 0.00 68 ALA A CA 4
ATOM 4987 C C . ALA A 1 68 ? 1.825 -3.007 9.293 1.00 0.00 68 ALA A C 4
ATOM 4988 O O . ALA A 1 68 ? 1.843 -2.807 10.490 1.00 0.00 68 ALA A O 4
ATOM 4995 N N . THR A 1 69 ? 1.689 -4.213 8.805 1.00 0.00 69 THR A N 4
ATOM 4996 C CA . THR A 1 69 ? 1.549 -5.390 9.716 1.00 0.00 69 THR A CA 4
ATOM 4997 C C . THR A 1 69 ? 2.302 -6.580 9.115 1.00 0.00 69 THR A C 4
ATOM 4998 O O . THR A 1 69 ? 2.268 -6.808 7.922 1.00 0.00 69 THR A O 4
ATOM 5009 N N . HIS A 1 70 ? 2.987 -7.335 9.930 1.00 0.00 70 HIS A N 4
ATOM 5010 C CA . HIS A 1 70 ? 3.747 -8.504 9.402 1.00 0.00 70 HIS A CA 4
ATOM 5011 C C . HIS A 1 70 ? 2.774 -9.616 9.004 1.00 0.00 70 HIS A C 4
ATOM 5012 O O . HIS A 1 70 ? 2.917 -10.752 9.412 1.00 0.00 70 HIS A O 4
ATOM 5027 N N . TYR A 1 71 ? 1.786 -9.304 8.210 1.00 0.00 71 TYR A N 4
ATOM 5028 C CA . TYR A 1 71 ? 0.809 -10.348 7.788 1.00 0.00 71 TYR A CA 4
ATOM 5029 C C . TYR A 1 71 ? 0.329 -11.121 9.018 1.00 0.00 71 TYR A C 4
ATOM 5030 O O . TYR A 1 71 ? 0.479 -12.323 9.107 1.00 0.00 71 TYR A O 4
ATOM 5048 N N . SER A 1 72 ? -0.247 -10.439 9.970 1.00 0.00 72 SER A N 4
ATOM 5049 C CA . SER A 1 72 ? -0.735 -11.131 11.196 1.00 0.00 72 SER A CA 4
ATOM 5050 C C . SER A 1 72 ? -2.089 -11.782 10.909 1.00 0.00 72 SER A C 4
ATOM 5051 O O . SER A 1 72 ? -2.702 -11.539 9.888 1.00 0.00 72 SER A O 4
ATOM 5059 N N . SER A 1 73 ? -2.561 -12.607 11.803 1.00 0.00 73 SER A N 4
ATOM 5060 C CA . SER A 1 73 ? -3.876 -13.274 11.581 1.00 0.00 73 SER A CA 4
ATOM 5061 C C . SER A 1 73 ? -5.006 -12.304 11.934 1.00 0.00 73 SER A C 4
ATOM 5062 O O . SER A 1 73 ? -6.138 -12.486 11.534 1.00 0.00 73 SER A O 4
ATOM 5070 N N . GLU A 1 74 ? -4.708 -11.276 12.681 1.00 0.00 74 GLU A N 4
ATOM 5071 C CA . GLU A 1 74 ? -5.768 -10.299 13.058 1.00 0.00 74 GLU A CA 4
ATOM 5072 C C . GLU A 1 74 ? -6.041 -9.361 11.879 1.00 0.00 74 GLU A C 4
ATOM 5073 O O . GLU A 1 74 ? -7.175 -9.112 11.522 1.00 0.00 74 GLU A O 4
ATOM 5085 N N . ARG A 1 75 ? -5.010 -8.838 11.274 1.00 0.00 75 ARG A N 4
ATOM 5086 C CA . ARG A 1 75 ? -5.211 -7.915 10.122 1.00 0.00 75 ARG A CA 4
ATOM 5087 C C . ARG A 1 75 ? -5.625 -8.724 8.889 1.00 0.00 75 ARG A C 4
ATOM 5088 O O . ARG A 1 75 ? -6.435 -8.291 8.093 1.00 0.00 75 ARG A O 4
ATOM 5109 N N . TRP A 1 76 ? -5.073 -9.895 8.722 1.00 0.00 76 TRP A N 4
ATOM 5110 C CA . TRP A 1 76 ? -5.434 -10.727 7.541 1.00 0.00 76 TRP A CA 4
ATOM 5111 C C . TRP A 1 76 ? -6.895 -11.166 7.647 1.00 0.00 76 TRP A C 4
ATOM 5112 O O . TRP A 1 76 ? -7.653 -11.064 6.703 1.00 0.00 76 TRP A O 4
ATOM 5133 N N . THR A 1 77 ? -7.298 -11.654 8.788 1.00 0.00 77 THR A N 4
ATOM 5134 C CA . THR A 1 77 ? -8.709 -12.098 8.951 1.00 0.00 77 THR A CA 4
ATOM 5135 C C . THR A 1 77 ? -9.622 -10.874 9.054 1.00 0.00 77 THR A C 4
ATOM 5136 O O . THR A 1 77 ? -10.776 -10.916 8.679 1.00 0.00 77 THR A O 4
ATOM 5147 N N . ASN A 1 78 ? -9.111 -9.782 9.558 1.00 0.00 78 ASN A N 4
ATOM 5148 C CA . ASN A 1 78 ? -9.947 -8.553 9.682 1.00 0.00 78 ASN A CA 4
ATOM 5149 C C . ASN A 1 78 ? -9.915 -7.785 8.362 1.00 0.00 78 ASN A C 4
ATOM 5150 O O . ASN A 1 78 ? -10.803 -7.012 8.060 1.00 0.00 78 ASN A O 4
ATOM 5161 N N . ALA A 1 79 ? -8.898 -7.990 7.570 1.00 0.00 79 ALA A N 4
ATOM 5162 C CA . ALA A 1 79 ? -8.807 -7.271 6.269 1.00 0.00 79 ALA A CA 4
ATOM 5163 C C . ALA A 1 79 ? -9.703 -7.966 5.241 1.00 0.00 79 ALA A C 4
ATOM 5164 O O . ALA A 1 79 ? -10.678 -7.411 4.776 1.00 0.00 79 ALA A O 4
ATOM 5171 N N . ASP A 1 80 ? -9.377 -9.178 4.881 1.00 0.00 80 ASP A N 4
ATOM 5172 C CA . ASP A 1 80 ? -10.208 -9.907 3.883 1.00 0.00 80 ASP A CA 4
ATOM 5173 C C . ASP A 1 80 ? -11.681 -9.830 4.292 1.00 0.00 80 ASP A C 4
ATOM 5174 O O . ASP A 1 80 ? -12.513 -9.331 3.561 1.00 0.00 80 ASP A O 4
ATOM 5183 N N . LYS A 1 81 ? -12.009 -10.321 5.456 1.00 0.00 81 LYS A N 4
ATOM 5184 C CA . LYS A 1 81 ? -13.427 -10.275 5.911 1.00 0.00 81 LYS A CA 4
ATOM 5185 C C . LYS A 1 81 ? -13.751 -8.873 6.429 1.00 0.00 81 LYS A C 4
ATOM 5186 O O . LYS A 1 81 ? -13.967 -7.996 5.609 1.00 0.00 81 LYS A O 4
ATOM 5205 N N . MET A 1 1 ? 15.825 -1.756 -3.937 1.00 0.00 1 MET A N 5
ATOM 5206 C CA . MET A 1 1 ? 15.030 -0.797 -3.119 1.00 0.00 1 MET A CA 5
ATOM 5207 C C . MET A 1 1 ? 13.619 -0.682 -3.697 1.00 0.00 1 MET A C 5
ATOM 5208 O O . MET A 1 1 ? 13.189 0.379 -4.105 1.00 0.00 1 MET A O 5
ATOM 5224 N N . GLU A 1 2 ? 12.893 -1.765 -3.736 1.00 0.00 2 GLU A N 5
ATOM 5225 C CA . GLU A 1 2 ? 11.511 -1.715 -4.289 1.00 0.00 2 GLU A CA 5
ATOM 5226 C C . GLU A 1 2 ? 10.718 -2.930 -3.805 1.00 0.00 2 GLU A C 5
ATOM 5227 O O . GLU A 1 2 ? 11.201 -4.045 -3.817 1.00 0.00 2 GLU A O 5
ATOM 5239 N N . TRP A 1 3 ? 9.500 -2.722 -3.380 1.00 0.00 3 TRP A N 5
ATOM 5240 C CA . TRP A 1 3 ? 8.660 -3.857 -2.892 1.00 0.00 3 TRP A CA 5
ATOM 5241 C C . TRP A 1 3 ? 7.741 -4.327 -4.022 1.00 0.00 3 TRP A C 5
ATOM 5242 O O . TRP A 1 3 ? 7.767 -3.797 -5.115 1.00 0.00 3 TRP A O 5
ATOM 5263 N N . TRP A 1 4 ? 6.925 -5.318 -3.765 1.00 0.00 4 TRP A N 5
ATOM 5264 C CA . TRP A 1 4 ? 5.995 -5.829 -4.820 1.00 0.00 4 TRP A CA 5
ATOM 5265 C C . TRP A 1 4 ? 4.644 -6.154 -4.183 1.00 0.00 4 TRP A C 5
ATOM 5266 O O . TRP A 1 4 ? 4.548 -6.991 -3.307 1.00 0.00 4 TRP A O 5
ATOM 5287 N N . VAL A 1 5 ? 3.598 -5.498 -4.608 1.00 0.00 5 VAL A N 5
ATOM 5288 C CA . VAL A 1 5 ? 2.260 -5.777 -4.013 1.00 0.00 5 VAL A CA 5
ATOM 5289 C C . VAL A 1 5 ? 1.745 -7.131 -4.503 1.00 0.00 5 VAL A C 5
ATOM 5290 O O . VAL A 1 5 ? 1.708 -7.403 -5.686 1.00 0.00 5 VAL A O 5
ATOM 5303 N N . LYS A 1 6 ? 1.340 -7.985 -3.598 1.00 0.00 6 LYS A N 5
ATOM 5304 C CA . LYS A 1 6 ? 0.817 -9.325 -4.000 1.00 0.00 6 LYS A CA 5
ATOM 5305 C C . LYS A 1 6 ? -0.705 -9.250 -4.137 1.00 0.00 6 LYS A C 5
ATOM 5306 O O . LYS A 1 6 ? -1.304 -9.950 -4.929 1.00 0.00 6 LYS A O 5
ATOM 5325 N N . LYS A 1 7 ? -1.335 -8.400 -3.369 1.00 0.00 7 LYS A N 5
ATOM 5326 C CA . LYS A 1 7 ? -2.819 -8.269 -3.447 1.00 0.00 7 LYS A CA 5
ATOM 5327 C C . LYS A 1 7 ? -3.222 -6.864 -2.993 1.00 0.00 7 LYS A C 5
ATOM 5328 O O . LYS A 1 7 ? -2.450 -6.155 -2.378 1.00 0.00 7 LYS A O 5
ATOM 5347 N N . VAL A 1 8 ? -4.424 -6.452 -3.292 1.00 0.00 8 VAL A N 5
ATOM 5348 C CA . VAL A 1 8 ? -4.866 -5.091 -2.877 1.00 0.00 8 VAL A CA 5
ATOM 5349 C C . VAL A 1 8 ? -6.392 -4.999 -2.947 1.00 0.00 8 VAL A C 5
ATOM 5350 O O . VAL A 1 8 ? -7.033 -5.700 -3.705 1.00 0.00 8 VAL A O 5
ATOM 5363 N N . GLN A 1 9 ? -6.976 -4.131 -2.156 1.00 0.00 9 GLN A N 5
ATOM 5364 C CA . GLN A 1 9 ? -8.465 -3.965 -2.156 1.00 0.00 9 GLN A CA 5
ATOM 5365 C C . GLN A 1 9 ? -8.805 -2.479 -2.316 1.00 0.00 9 GLN A C 5
ATOM 5366 O O . GLN A 1 9 ? -8.433 -1.657 -1.503 1.00 0.00 9 GLN A O 5
ATOM 5380 N N . ASP A 1 10 ? -9.507 -2.132 -3.360 1.00 0.00 10 ASP A N 5
ATOM 5381 C CA . ASP A 1 10 ? -9.869 -0.702 -3.577 1.00 0.00 10 ASP A CA 5
ATOM 5382 C C . ASP A 1 10 ? -10.617 -0.166 -2.353 1.00 0.00 10 ASP A C 5
ATOM 5383 O O . ASP A 1 10 ? -10.954 -0.903 -1.448 1.00 0.00 10 ASP A O 5
ATOM 5392 N N . ASN A 1 11 ? -10.877 1.113 -2.320 1.00 0.00 11 ASN A N 5
ATOM 5393 C CA . ASN A 1 11 ? -11.601 1.698 -1.156 1.00 0.00 11 ASN A CA 5
ATOM 5394 C C . ASN A 1 11 ? -13.087 1.346 -1.250 1.00 0.00 11 ASN A C 5
ATOM 5395 O O . ASN A 1 11 ? -13.929 2.206 -1.415 1.00 0.00 11 ASN A O 5
ATOM 5406 N N . ALA A 1 12 ? -13.415 0.089 -1.145 1.00 0.00 12 ALA A N 5
ATOM 5407 C CA . ALA A 1 12 ? -14.846 -0.313 -1.227 1.00 0.00 12 ALA A CA 5
ATOM 5408 C C . ALA A 1 12 ? -15.539 0.006 0.100 1.00 0.00 12 ALA A C 5
ATOM 5409 O O . ALA A 1 12 ? -16.743 -0.091 0.220 1.00 0.00 12 ALA A O 5
ATOM 5416 N N . SER A 1 13 ? -14.786 0.384 1.099 1.00 0.00 13 SER A N 5
ATOM 5417 C CA . SER A 1 13 ? -15.401 0.709 2.420 1.00 0.00 13 SER A CA 5
ATOM 5418 C C . SER A 1 13 ? -15.814 2.182 2.446 1.00 0.00 13 SER A C 5
ATOM 5419 O O . SER A 1 13 ? -16.917 2.517 2.827 1.00 0.00 13 SER A O 5
ATOM 5427 N N . ALA A 1 14 ? -14.937 3.063 2.041 1.00 0.00 14 ALA A N 5
ATOM 5428 C CA . ALA A 1 14 ? -15.278 4.516 2.041 1.00 0.00 14 ALA A CA 5
ATOM 5429 C C . ALA A 1 14 ? -14.052 5.325 1.601 1.00 0.00 14 ALA A C 5
ATOM 5430 O O . ALA A 1 14 ? -14.075 6.010 0.597 1.00 0.00 14 ALA A O 5
ATOM 5437 N N . SER A 1 15 ? -12.983 5.253 2.348 1.00 0.00 15 SER A N 5
ATOM 5438 C CA . SER A 1 15 ? -11.754 6.018 1.981 1.00 0.00 15 SER A CA 5
ATOM 5439 C C . SER A 1 15 ? -10.523 5.299 2.531 1.00 0.00 15 SER A C 5
ATOM 5440 O O . SER A 1 15 ? -9.526 5.915 2.849 1.00 0.00 15 SER A O 5
ATOM 5448 N N . LEU A 1 16 ? -10.588 3.996 2.645 1.00 0.00 16 LEU A N 5
ATOM 5449 C CA . LEU A 1 16 ? -9.428 3.215 3.174 1.00 0.00 16 LEU A CA 5
ATOM 5450 C C . LEU A 1 16 ? -9.165 2.021 2.259 1.00 0.00 16 LEU A C 5
ATOM 5451 O O . LEU A 1 16 ? -10.076 1.343 1.828 1.00 0.00 16 LEU A O 5
ATOM 5467 N N . CYS A 1 17 ? -7.918 1.763 1.961 1.00 0.00 17 CYS A N 5
ATOM 5468 C CA . CYS A 1 17 ? -7.553 0.617 1.071 1.00 0.00 17 CYS A CA 5
ATOM 5469 C C . CYS A 1 17 ? -6.474 -0.214 1.761 1.00 0.00 17 CYS A C 5
ATOM 5470 O O . CYS A 1 17 ? -5.713 0.291 2.557 1.00 0.00 17 CYS A O 5
ATOM 5478 N N . ARG A 1 18 ? -6.404 -1.487 1.468 1.00 0.00 18 ARG A N 5
ATOM 5479 C CA . ARG A 1 18 ? -5.366 -2.361 2.105 1.00 0.00 18 ARG A CA 5
ATOM 5480 C C . ARG A 1 18 ? -4.460 -2.931 1.016 1.00 0.00 18 ARG A C 5
ATOM 5481 O O . ARG A 1 18 ? -4.910 -3.273 -0.061 1.00 0.00 18 ARG A O 5
ATOM 5502 N N . VAL A 1 19 ? -3.183 -3.027 1.285 1.00 0.00 19 VAL A N 5
ATOM 5503 C CA . VAL A 1 19 ? -2.228 -3.567 0.266 1.00 0.00 19 VAL A CA 5
ATOM 5504 C C . VAL A 1 19 ? -1.265 -4.550 0.925 1.00 0.00 19 VAL A C 5
ATOM 5505 O O . VAL A 1 19 ? -0.701 -4.279 1.967 1.00 0.00 19 VAL A O 5
ATOM 5518 N N . VAL A 1 20 ? -1.053 -5.682 0.310 1.00 0.00 20 VAL A N 5
ATOM 5519 C CA . VAL A 1 20 ? -0.101 -6.679 0.880 1.00 0.00 20 VAL A CA 5
ATOM 5520 C C . VAL A 1 20 ? 1.253 -6.488 0.199 1.00 0.00 20 VAL A C 5
ATOM 5521 O O . VAL A 1 20 ? 1.403 -6.739 -0.981 1.00 0.00 20 VAL A O 5
ATOM 5534 N N . LEU A 1 21 ? 2.239 -6.027 0.922 1.00 0.00 21 LEU A N 5
ATOM 5535 C CA . LEU A 1 21 ? 3.582 -5.799 0.302 1.00 0.00 21 LEU A CA 5
ATOM 5536 C C . LEU A 1 21 ? 4.480 -7.014 0.542 1.00 0.00 21 LEU A C 5
ATOM 5537 O O . LEU A 1 21 ? 4.709 -7.420 1.665 1.00 0.00 21 LEU A O 5
ATOM 5553 N N . GLN A 1 22 ? 4.989 -7.596 -0.515 1.00 0.00 22 GLN A N 5
ATOM 5554 C CA . GLN A 1 22 ? 5.878 -8.791 -0.380 1.00 0.00 22 GLN A CA 5
ATOM 5555 C C . GLN A 1 22 ? 7.334 -8.369 -0.572 1.00 0.00 22 GLN A C 5
ATOM 5556 O O . GLN A 1 22 ? 7.634 -7.456 -1.317 1.00 0.00 22 GLN A O 5
ATOM 5570 N N . SER A 1 23 ? 8.244 -9.029 0.097 1.00 0.00 23 SER A N 5
ATOM 5571 C CA . SER A 1 23 ? 9.690 -8.672 -0.040 1.00 0.00 23 SER A CA 5
ATOM 5572 C C . SER A 1 23 ? 10.540 -9.941 0.055 1.00 0.00 23 SER A C 5
ATOM 5573 O O . SER A 1 23 ? 10.821 -10.434 1.129 1.00 0.00 23 SER A O 5
ATOM 5581 N N . GLY A 1 24 ? 10.953 -10.473 -1.062 1.00 0.00 24 GLY A N 5
ATOM 5582 C CA . GLY A 1 24 ? 11.786 -11.709 -1.037 1.00 0.00 24 GLY A CA 5
ATOM 5583 C C . GLY A 1 24 ? 10.914 -12.908 -0.661 1.00 0.00 24 GLY A C 5
ATOM 5584 O O . GLY A 1 24 ? 10.878 -13.904 -1.357 1.00 0.00 24 GLY A O 5
ATOM 5588 N N . ALA A 1 25 ? 10.210 -12.821 0.434 1.00 0.00 25 ALA A N 5
ATOM 5589 C CA . ALA A 1 25 ? 9.341 -13.956 0.853 1.00 0.00 25 ALA A CA 5
ATOM 5590 C C . ALA A 1 25 ? 8.444 -13.511 2.011 1.00 0.00 25 ALA A C 5
ATOM 5591 O O . ALA A 1 25 ? 7.327 -13.965 2.153 1.00 0.00 25 ALA A O 5
ATOM 5598 N N . LEU A 1 26 ? 8.925 -12.624 2.839 1.00 0.00 26 LEU A N 5
ATOM 5599 C CA . LEU A 1 26 ? 8.100 -12.150 3.985 1.00 0.00 26 LEU A CA 5
ATOM 5600 C C . LEU A 1 26 ? 6.972 -11.257 3.465 1.00 0.00 26 LEU A C 5
ATOM 5601 O O . LEU A 1 26 ? 7.197 -10.340 2.700 1.00 0.00 26 LEU A O 5
ATOM 5617 N N . GLU A 1 27 ? 5.757 -11.515 3.880 1.00 0.00 27 GLU A N 5
ATOM 5618 C CA . GLU A 1 27 ? 4.601 -10.687 3.421 1.00 0.00 27 GLU A CA 5
ATOM 5619 C C . GLU A 1 27 ? 4.210 -9.712 4.530 1.00 0.00 27 GLU A C 5
ATOM 5620 O O . GLU A 1 27 ? 4.477 -9.942 5.693 1.00 0.00 27 GLU A O 5
ATOM 5632 N N . MET A 1 28 ? 3.581 -8.621 4.183 1.00 0.00 28 MET A N 5
ATOM 5633 C CA . MET A 1 28 ? 3.174 -7.627 5.219 1.00 0.00 28 MET A CA 5
ATOM 5634 C C . MET A 1 28 ? 1.847 -6.987 4.811 1.00 0.00 28 MET A C 5
ATOM 5635 O O . MET A 1 28 ? 1.584 -6.781 3.644 1.00 0.00 28 MET A O 5
ATOM 5649 N N . ILE A 1 29 ? 1.013 -6.666 5.768 1.00 0.00 29 ILE A N 5
ATOM 5650 C CA . ILE A 1 29 ? -0.309 -6.029 5.460 1.00 0.00 29 ILE A CA 5
ATOM 5651 C C . ILE A 1 29 ? -0.278 -4.590 5.966 1.00 0.00 29 ILE A C 5
ATOM 5652 O O . ILE A 1 29 ? 0.248 -4.312 7.026 1.00 0.00 29 ILE A O 5
ATOM 5668 N N . ALA A 1 30 ? -0.820 -3.664 5.220 1.00 0.00 30 ALA A N 5
ATOM 5669 C CA . ALA A 1 30 ? -0.793 -2.243 5.674 1.00 0.00 30 ALA A CA 5
ATOM 5670 C C . ALA A 1 30 ? -2.033 -1.499 5.191 1.00 0.00 30 ALA A C 5
ATOM 5671 O O . ALA A 1 30 ? -2.467 -1.652 4.067 1.00 0.00 30 ALA A O 5
ATOM 5678 N N . GLU A 1 31 ? -2.590 -0.667 6.029 1.00 0.00 31 GLU A N 5
ATOM 5679 C CA . GLU A 1 31 ? -3.784 0.115 5.610 1.00 0.00 31 GLU A CA 5
ATOM 5680 C C . GLU A 1 31 ? -3.304 1.233 4.686 1.00 0.00 31 GLU A C 5
ATOM 5681 O O . GLU A 1 31 ? -2.159 1.631 4.737 1.00 0.00 31 GLU A O 5
ATOM 5693 N N . ILE A 1 32 ? -4.156 1.729 3.826 1.00 0.00 32 ILE A N 5
ATOM 5694 C CA . ILE A 1 32 ? -3.735 2.807 2.874 1.00 0.00 32 ILE A CA 5
ATOM 5695 C C . ILE A 1 32 ? -4.814 3.889 2.796 1.00 0.00 32 ILE A C 5
ATOM 5696 O O . ILE A 1 32 ? -5.992 3.617 2.911 1.00 0.00 32 ILE A O 5
ATOM 5712 N N . GLU A 1 33 ? -4.404 5.118 2.591 1.00 0.00 33 GLU A N 5
ATOM 5713 C CA . GLU A 1 33 ? -5.377 6.250 2.489 1.00 0.00 33 GLU A CA 5
ATOM 5714 C C . GLU A 1 33 ? -5.123 7.003 1.180 1.00 0.00 33 GLU A C 5
ATOM 5715 O O . GLU A 1 33 ? -4.180 7.760 1.064 1.00 0.00 33 GLU A O 5
ATOM 5727 N N . ALA A 1 34 ? -5.949 6.797 0.188 1.00 0.00 34 ALA A N 5
ATOM 5728 C CA . ALA A 1 34 ? -5.741 7.500 -1.113 1.00 0.00 34 ALA A CA 5
ATOM 5729 C C . ALA A 1 34 ? -7.068 7.604 -1.864 1.00 0.00 34 ALA A C 5
ATOM 5730 O O . ALA A 1 34 ? -8.132 7.496 -1.288 1.00 0.00 34 ALA A O 5
ATOM 5737 N N . CYS A 1 35 ? -7.008 7.812 -3.151 1.00 0.00 35 CYS A N 5
ATOM 5738 C CA . CYS A 1 35 ? -8.257 7.924 -3.957 1.00 0.00 35 CYS A CA 5
ATOM 5739 C C . CYS A 1 35 ? -7.953 7.542 -5.406 1.00 0.00 35 CYS A C 5
ATOM 5740 O O . CYS A 1 35 ? -8.843 7.295 -6.195 1.00 0.00 35 CYS A O 5
ATOM 5748 N N . ARG A 1 36 ? -6.697 7.490 -5.761 1.00 0.00 36 ARG A N 5
ATOM 5749 C CA . ARG A 1 36 ? -6.330 7.121 -7.157 1.00 0.00 36 ARG A CA 5
ATOM 5750 C C . ARG A 1 36 ? -6.579 5.626 -7.370 1.00 0.00 36 ARG A C 5
ATOM 5751 O O . ARG A 1 36 ? -6.982 5.200 -8.433 1.00 0.00 36 ARG A O 5
ATOM 5772 N N . LEU A 1 37 ? -6.344 4.828 -6.361 1.00 0.00 37 LEU A N 5
ATOM 5773 C CA . LEU A 1 37 ? -6.568 3.362 -6.495 1.00 0.00 37 LEU A CA 5
ATOM 5774 C C . LEU A 1 37 ? -5.971 2.866 -7.817 1.00 0.00 37 LEU A C 5
ATOM 5775 O O . LEU A 1 37 ? -6.508 1.989 -8.463 1.00 0.00 37 LEU A O 5
ATOM 5791 N N . ARG A 1 38 ? -4.862 3.427 -8.222 1.00 0.00 38 ARG A N 5
ATOM 5792 C CA . ARG A 1 38 ? -4.223 2.998 -9.501 1.00 0.00 38 ARG A CA 5
ATOM 5793 C C . ARG A 1 38 ? -3.255 1.846 -9.223 1.00 0.00 38 ARG A C 5
ATOM 5794 O O . ARG A 1 38 ? -2.466 1.462 -10.063 1.00 0.00 38 ARG A O 5
ATOM 5815 N N . LEU A 1 39 ? -3.308 1.293 -8.044 1.00 0.00 39 LEU A N 5
ATOM 5816 C CA . LEU A 1 39 ? -2.394 0.168 -7.704 1.00 0.00 39 LEU A CA 5
ATOM 5817 C C . LEU A 1 39 ? -2.699 -1.024 -8.610 1.00 0.00 39 LEU A C 5
ATOM 5818 O O . LEU A 1 39 ? -3.726 -1.079 -9.257 1.00 0.00 39 LEU A O 5
ATOM 5834 N N . ARG A 1 40 ? -1.816 -1.983 -8.658 1.00 0.00 40 ARG A N 5
ATOM 5835 C CA . ARG A 1 40 ? -2.057 -3.176 -9.519 1.00 0.00 40 ARG A CA 5
ATOM 5836 C C . ARG A 1 40 ? -1.216 -4.348 -9.007 1.00 0.00 40 ARG A C 5
ATOM 5837 O O . ARG A 1 40 ? -0.266 -4.169 -8.275 1.00 0.00 40 ARG A O 5
ATOM 5858 N N . GLU A 1 41 ? -1.559 -5.544 -9.387 1.00 0.00 41 GLU A N 5
ATOM 5859 C CA . GLU A 1 41 ? -0.781 -6.727 -8.922 1.00 0.00 41 GLU A CA 5
ATOM 5860 C C . GLU A 1 41 ? 0.603 -6.722 -9.575 1.00 0.00 41 GLU A C 5
ATOM 5861 O O . GLU A 1 41 ? 0.737 -6.529 -10.768 1.00 0.00 41 GLU A O 5
ATOM 5873 N N . GLY A 1 42 ? 1.634 -6.935 -8.803 1.00 0.00 42 GLY A N 5
ATOM 5874 C CA . GLY A 1 42 ? 3.009 -6.946 -9.378 1.00 0.00 42 GLY A CA 5
ATOM 5875 C C . GLY A 1 42 ? 3.513 -5.511 -9.539 1.00 0.00 42 GLY A C 5
ATOM 5876 O O . GLY A 1 42 ? 4.392 -5.237 -10.332 1.00 0.00 42 GLY A O 5
ATOM 5880 N N . ASP A 1 43 ? 2.965 -4.591 -8.792 1.00 0.00 43 ASP A N 5
ATOM 5881 C CA . ASP A 1 43 ? 3.417 -3.175 -8.906 1.00 0.00 43 ASP A CA 5
ATOM 5882 C C . ASP A 1 43 ? 4.710 -2.981 -8.112 1.00 0.00 43 ASP A C 5
ATOM 5883 O O . ASP A 1 43 ? 4.853 -3.476 -7.007 1.00 0.00 43 ASP A O 5
ATOM 5892 N N . LYS A 1 44 ? 5.652 -2.261 -8.669 1.00 0.00 44 LYS A N 5
ATOM 5893 C CA . LYS A 1 44 ? 6.946 -2.019 -7.961 1.00 0.00 44 LYS A CA 5
ATOM 5894 C C . LYS A 1 44 ? 6.868 -0.693 -7.201 1.00 0.00 44 LYS A C 5
ATOM 5895 O O . LYS A 1 44 ? 6.833 0.373 -7.792 1.00 0.00 44 LYS A O 5
ATOM 5914 N N . LEU A 1 45 ? 6.838 -0.754 -5.892 1.00 0.00 45 LEU A N 5
ATOM 5915 C CA . LEU A 1 45 ? 6.759 0.495 -5.071 1.00 0.00 45 LEU A CA 5
ATOM 5916 C C . LEU A 1 45 ? 8.151 0.848 -4.535 1.00 0.00 45 LEU A C 5
ATOM 5917 O O . LEU A 1 45 ? 8.711 0.138 -3.724 1.00 0.00 45 LEU A O 5
ATOM 5933 N N . THR A 1 46 ? 8.710 1.946 -4.972 1.00 0.00 46 THR A N 5
ATOM 5934 C CA . THR A 1 46 ? 10.058 2.347 -4.477 1.00 0.00 46 THR A CA 5
ATOM 5935 C C . THR A 1 46 ? 9.891 3.162 -3.183 1.00 0.00 46 THR A C 5
ATOM 5936 O O . THR A 1 46 ? 8.892 3.831 -3.003 1.00 0.00 46 THR A O 5
ATOM 5947 N N . PRO A 1 47 ? 10.849 3.114 -2.284 1.00 0.00 47 PRO A N 5
ATOM 5948 C CA . PRO A 1 47 ? 10.775 3.872 -0.998 1.00 0.00 47 PRO A CA 5
ATOM 5949 C C . PRO A 1 47 ? 11.058 5.368 -1.189 1.00 0.00 47 PRO A C 5
ATOM 5950 O O . PRO A 1 47 ? 11.964 5.750 -1.904 1.00 0.00 47 PRO A O 5
ATOM 5961 N N . LEU A 1 48 ? 10.295 6.218 -0.551 1.00 0.00 48 LEU A N 5
ATOM 5962 C CA . LEU A 1 48 ? 10.530 7.685 -0.695 1.00 0.00 48 LEU A CA 5
ATOM 5963 C C . LEU A 1 48 ? 11.595 8.123 0.315 1.00 0.00 48 LEU A C 5
ATOM 5964 O O . LEU A 1 48 ? 12.730 8.374 -0.036 1.00 0.00 48 LEU A O 5
ATOM 5980 N N . ALA A 1 49 ? 11.236 8.214 1.567 1.00 0.00 49 ALA A N 5
ATOM 5981 C CA . ALA A 1 49 ? 12.227 8.635 2.596 1.00 0.00 49 ALA A CA 5
ATOM 5982 C C . ALA A 1 49 ? 11.630 8.445 3.993 1.00 0.00 49 ALA A C 5
ATOM 5983 O O . ALA A 1 49 ? 12.183 7.755 4.826 1.00 0.00 49 ALA A O 5
ATOM 5990 N N . ASP A 1 50 ? 10.505 9.054 4.257 1.00 0.00 50 ASP A N 5
ATOM 5991 C CA . ASP A 1 50 ? 9.876 8.910 5.602 1.00 0.00 50 ASP A CA 5
ATOM 5992 C C . ASP A 1 50 ? 9.093 7.597 5.667 1.00 0.00 50 ASP A C 5
ATOM 5993 O O . ASP A 1 50 ? 9.196 6.849 6.620 1.00 0.00 50 ASP A O 5
ATOM 6002 N N . ALA A 1 51 ? 8.311 7.310 4.663 1.00 0.00 51 ALA A N 5
ATOM 6003 C CA . ALA A 1 51 ? 7.521 6.044 4.671 1.00 0.00 51 ALA A CA 5
ATOM 6004 C C . ALA A 1 51 ? 6.752 5.915 3.356 1.00 0.00 51 ALA A C 5
ATOM 6005 O O . ALA A 1 51 ? 6.634 4.844 2.797 1.00 0.00 51 ALA A O 5
ATOM 6012 N N . ARG A 1 52 ? 6.225 7.000 2.859 1.00 0.00 52 ARG A N 5
ATOM 6013 C CA . ARG A 1 52 ? 5.460 6.934 1.584 1.00 0.00 52 ARG A CA 5
ATOM 6014 C C . ARG A 1 52 ? 6.302 6.216 0.530 1.00 0.00 52 ARG A C 5
ATOM 6015 O O . ARG A 1 52 ? 7.505 6.108 0.656 1.00 0.00 52 ARG A O 5
ATOM 6036 N N . TYR A 1 53 ? 5.675 5.721 -0.508 1.00 0.00 53 TYR A N 5
ATOM 6037 C CA . TYR A 1 53 ? 6.424 5.000 -1.587 1.00 0.00 53 TYR A CA 5
ATOM 6038 C C . TYR A 1 53 ? 6.078 5.614 -2.942 1.00 0.00 53 TYR A C 5
ATOM 6039 O O . TYR A 1 53 ? 5.222 6.469 -3.050 1.00 0.00 53 TYR A O 5
ATOM 6057 N N . CYS A 1 54 ? 6.744 5.178 -3.981 1.00 0.00 54 CYS A N 5
ATOM 6058 C CA . CYS A 1 54 ? 6.475 5.719 -5.349 1.00 0.00 54 CYS A CA 5
ATOM 6059 C C . CYS A 1 54 ? 6.393 4.552 -6.330 1.00 0.00 54 CYS A C 5
ATOM 6060 O O . CYS A 1 54 ? 7.320 3.778 -6.463 1.00 0.00 54 CYS A O 5
ATOM 6068 N N . LEU A 1 55 ? 5.290 4.405 -7.019 1.00 0.00 55 LEU A N 5
ATOM 6069 C CA . LEU A 1 55 ? 5.161 3.273 -7.984 1.00 0.00 55 LEU A CA 5
ATOM 6070 C C . LEU A 1 55 ? 5.651 3.711 -9.361 1.00 0.00 55 LEU A C 5
ATOM 6071 O O . LEU A 1 55 ? 5.475 4.844 -9.762 1.00 0.00 55 LEU A O 5
ATOM 6087 N N . ASN A 1 56 ? 6.272 2.820 -10.086 1.00 0.00 56 ASN A N 5
ATOM 6088 C CA . ASN A 1 56 ? 6.780 3.180 -11.442 1.00 0.00 56 ASN A CA 5
ATOM 6089 C C . ASN A 1 56 ? 7.761 4.351 -11.331 1.00 0.00 56 ASN A C 5
ATOM 6090 O O . ASN A 1 56 ? 8.121 4.966 -12.315 1.00 0.00 56 ASN A O 5
ATOM 6101 N N . ASN A 1 57 ? 8.200 4.654 -10.141 1.00 0.00 57 ASN A N 5
ATOM 6102 C CA . ASN A 1 57 ? 9.168 5.775 -9.952 1.00 0.00 57 ASN A CA 5
ATOM 6103 C C . ASN A 1 57 ? 8.555 7.098 -10.425 1.00 0.00 57 ASN A C 5
ATOM 6104 O O . ASN A 1 57 ? 9.216 7.904 -11.051 1.00 0.00 57 ASN A O 5
ATOM 6115 N N . ASN A 1 58 ? 7.301 7.334 -10.119 1.00 0.00 58 ASN A N 5
ATOM 6116 C CA . ASN A 1 58 ? 6.631 8.609 -10.530 1.00 0.00 58 ASN A CA 5
ATOM 6117 C C . ASN A 1 58 ? 6.019 9.264 -9.279 1.00 0.00 58 ASN A C 5
ATOM 6118 O O . ASN A 1 58 ? 4.883 9.001 -8.941 1.00 0.00 58 ASN A O 5
ATOM 6129 N N . PRO A 1 59 ? 6.768 10.093 -8.582 1.00 0.00 59 PRO A N 5
ATOM 6130 C CA . PRO A 1 59 ? 6.282 10.767 -7.337 1.00 0.00 59 PRO A CA 5
ATOM 6131 C C . PRO A 1 59 ? 4.867 11.342 -7.481 1.00 0.00 59 PRO A C 5
ATOM 6132 O O . PRO A 1 59 ? 4.264 11.779 -6.522 1.00 0.00 59 PRO A O 5
ATOM 6143 N N . THR A 1 60 ? 4.332 11.336 -8.669 1.00 0.00 60 THR A N 5
ATOM 6144 C CA . THR A 1 60 ? 2.957 11.871 -8.873 1.00 0.00 60 THR A CA 5
ATOM 6145 C C . THR A 1 60 ? 1.939 10.816 -8.427 1.00 0.00 60 THR A C 5
ATOM 6146 O O . THR A 1 60 ? 0.776 11.104 -8.223 1.00 0.00 60 THR A O 5
ATOM 6157 N N . GLN A 1 61 ? 2.380 9.593 -8.284 1.00 0.00 61 GLN A N 5
ATOM 6158 C CA . GLN A 1 61 ? 1.474 8.478 -7.858 1.00 0.00 61 GLN A CA 5
ATOM 6159 C C . GLN A 1 61 ? 2.078 7.780 -6.639 1.00 0.00 61 GLN A C 5
ATOM 6160 O O . GLN A 1 61 ? 2.469 6.631 -6.707 1.00 0.00 61 GLN A O 5
ATOM 6174 N N . THR A 1 62 ? 2.184 8.463 -5.528 1.00 0.00 62 THR A N 5
ATOM 6175 C CA . THR A 1 62 ? 2.796 7.832 -4.318 1.00 0.00 62 THR A CA 5
ATOM 6176 C C . THR A 1 62 ? 1.702 7.249 -3.424 1.00 0.00 62 THR A C 5
ATOM 6177 O O . THR A 1 62 ? 0.526 7.356 -3.712 1.00 0.00 62 THR A O 5
ATOM 6188 N N . LEU A 1 63 ? 2.089 6.601 -2.354 1.00 0.00 63 LEU A N 5
ATOM 6189 C CA . LEU A 1 63 ? 1.092 5.964 -1.439 1.00 0.00 63 LEU A CA 5
ATOM 6190 C C . LEU A 1 63 ? 1.477 6.251 0.019 1.00 0.00 63 LEU A C 5
ATOM 6191 O O . LEU A 1 63 ? 2.641 6.267 0.366 1.00 0.00 63 LEU A O 5
ATOM 6207 N N . LYS A 1 64 ? 0.505 6.481 0.872 1.00 0.00 64 LYS A N 5
ATOM 6208 C CA . LYS A 1 64 ? 0.798 6.772 2.313 1.00 0.00 64 LYS A CA 5
ATOM 6209 C C . LYS A 1 64 ? 0.314 5.611 3.185 1.00 0.00 64 LYS A C 5
ATOM 6210 O O . LYS A 1 64 ? -0.825 5.196 3.101 1.00 0.00 64 LYS A O 5
ATOM 6229 N N . ILE A 1 65 ? 1.167 5.086 4.029 1.00 0.00 65 ILE A N 5
ATOM 6230 C CA . ILE A 1 65 ? 0.747 3.954 4.912 1.00 0.00 65 ILE A CA 5
ATOM 6231 C C . ILE A 1 65 ? 0.233 4.505 6.240 1.00 0.00 65 ILE A C 5
ATOM 6232 O O . ILE A 1 65 ? 0.744 5.477 6.761 1.00 0.00 65 ILE A O 5
ATOM 6248 N N . ARG A 1 66 ? -0.768 3.878 6.801 1.00 0.00 66 ARG A N 5
ATOM 6249 C CA . ARG A 1 66 ? -1.320 4.338 8.112 1.00 0.00 66 ARG A CA 5
ATOM 6250 C C . ARG A 1 66 ? -0.841 3.374 9.199 1.00 0.00 66 ARG A C 5
ATOM 6251 O O . ARG A 1 66 ? -0.725 3.732 10.354 1.00 0.00 66 ARG A O 5
ATOM 6272 N N . ASN A 1 67 ? -0.555 2.152 8.829 1.00 0.00 67 ASN A N 5
ATOM 6273 C CA . ASN A 1 67 ? -0.077 1.157 9.831 1.00 0.00 67 ASN A CA 5
ATOM 6274 C C . ASN A 1 67 ? 0.317 -0.144 9.121 1.00 0.00 67 ASN A C 5
ATOM 6275 O O . ASN A 1 67 ? -0.529 -0.913 8.702 1.00 0.00 67 ASN A O 5
ATOM 6286 N N . ALA A 1 68 ? 1.595 -0.398 8.985 1.00 0.00 68 ALA A N 5
ATOM 6287 C CA . ALA A 1 68 ? 2.045 -1.654 8.310 1.00 0.00 68 ALA A CA 5
ATOM 6288 C C . ALA A 1 68 ? 2.077 -2.798 9.326 1.00 0.00 68 ALA A C 5
ATOM 6289 O O . ALA A 1 68 ? 2.206 -2.583 10.515 1.00 0.00 68 ALA A O 5
ATOM 6296 N N . THR A 1 69 ? 1.964 -4.016 8.863 1.00 0.00 69 THR A N 5
ATOM 6297 C CA . THR A 1 69 ? 1.991 -5.186 9.794 1.00 0.00 69 THR A CA 5
ATOM 6298 C C . THR A 1 69 ? 2.674 -6.366 9.100 1.00 0.00 69 THR A C 5
ATOM 6299 O O . THR A 1 69 ? 2.545 -6.555 7.907 1.00 0.00 69 THR A O 5
ATOM 6310 N N . HIS A 1 70 ? 3.403 -7.157 9.836 1.00 0.00 70 HIS A N 5
ATOM 6311 C CA . HIS A 1 70 ? 4.098 -8.322 9.217 1.00 0.00 70 HIS A CA 5
ATOM 6312 C C . HIS A 1 70 ? 3.080 -9.417 8.892 1.00 0.00 70 HIS A C 5
ATOM 6313 O O . HIS A 1 70 ? 3.211 -10.546 9.321 1.00 0.00 70 HIS A O 5
ATOM 6328 N N . TYR A 1 71 ? 2.065 -9.095 8.135 1.00 0.00 71 TYR A N 5
ATOM 6329 C CA . TYR A 1 71 ? 1.046 -10.123 7.783 1.00 0.00 71 TYR A CA 5
ATOM 6330 C C . TYR A 1 71 ? 0.575 -10.823 9.060 1.00 0.00 71 TYR A C 5
ATOM 6331 O O . TYR A 1 71 ? 0.701 -12.023 9.206 1.00 0.00 71 TYR A O 5
ATOM 6349 N N . SER A 1 72 ? 0.035 -10.081 9.987 1.00 0.00 72 SER A N 5
ATOM 6350 C CA . SER A 1 72 ? -0.444 -10.702 11.255 1.00 0.00 72 SER A CA 5
ATOM 6351 C C . SER A 1 72 ? -1.823 -11.321 11.028 1.00 0.00 72 SER A C 5
ATOM 6352 O O . SER A 1 72 ? -2.443 -11.121 10.003 1.00 0.00 72 SER A O 5
ATOM 6360 N N . SER A 1 73 ? -2.308 -12.075 11.976 1.00 0.00 73 SER A N 5
ATOM 6361 C CA . SER A 1 73 ? -3.646 -12.707 11.811 1.00 0.00 73 SER A CA 5
ATOM 6362 C C . SER A 1 73 ? -4.737 -11.659 12.043 1.00 0.00 73 SER A C 5
ATOM 6363 O O . SER A 1 73 ? -5.835 -11.771 11.537 1.00 0.00 73 SER A O 5
ATOM 6371 N N . GLU A 1 74 ? -4.445 -10.642 12.806 1.00 0.00 74 GLU A N 5
ATOM 6372 C CA . GLU A 1 74 ? -5.468 -9.591 13.071 1.00 0.00 74 GLU A CA 5
ATOM 6373 C C . GLU A 1 74 ? -5.723 -8.784 11.794 1.00 0.00 74 GLU A C 5
ATOM 6374 O O . GLU A 1 74 ? -6.847 -8.454 11.473 1.00 0.00 74 GLU A O 5
ATOM 6386 N N . ARG A 1 75 ? -4.690 -8.460 11.066 1.00 0.00 75 ARG A N 5
ATOM 6387 C CA . ARG A 1 75 ? -4.876 -7.670 9.815 1.00 0.00 75 ARG A CA 5
ATOM 6388 C C . ARG A 1 75 ? -5.314 -8.595 8.678 1.00 0.00 75 ARG A C 5
ATOM 6389 O O . ARG A 1 75 ? -5.943 -8.172 7.729 1.00 0.00 75 ARG A O 5
ATOM 6410 N N . TRP A 1 76 ? -4.982 -9.856 8.761 1.00 0.00 76 TRP A N 5
ATOM 6411 C CA . TRP A 1 76 ? -5.376 -10.805 7.679 1.00 0.00 76 TRP A CA 5
ATOM 6412 C C . TRP A 1 76 ? -6.802 -11.305 7.924 1.00 0.00 76 TRP A C 5
ATOM 6413 O O . TRP A 1 76 ? -7.628 -11.309 7.033 1.00 0.00 76 TRP A O 5
ATOM 6434 N N . THR A 1 77 ? -7.099 -11.729 9.121 1.00 0.00 77 THR A N 5
ATOM 6435 C CA . THR A 1 77 ? -8.471 -12.230 9.412 1.00 0.00 77 THR A CA 5
ATOM 6436 C C . THR A 1 77 ? -9.457 -11.059 9.400 1.00 0.00 77 THR A C 5
ATOM 6437 O O . THR A 1 77 ? -10.641 -11.236 9.202 1.00 0.00 77 THR A O 5
ATOM 6448 N N . ASN A 1 78 ? -8.976 -9.862 9.607 1.00 0.00 78 ASN A N 5
ATOM 6449 C CA . ASN A 1 78 ? -9.883 -8.679 9.603 1.00 0.00 78 ASN A CA 5
ATOM 6450 C C . ASN A 1 78 ? -10.047 -8.180 8.167 1.00 0.00 78 ASN A C 5
ATOM 6451 O O . ASN A 1 78 ? -11.058 -7.606 7.809 1.00 0.00 78 ASN A O 5
ATOM 6462 N N . ALA A 1 79 ? -9.059 -8.394 7.342 1.00 0.00 79 ALA A N 5
ATOM 6463 C CA . ALA A 1 79 ? -9.153 -7.935 5.928 1.00 0.00 79 ALA A CA 5
ATOM 6464 C C . ALA A 1 79 ? -9.981 -8.939 5.122 1.00 0.00 79 ALA A C 5
ATOM 6465 O O . ALA A 1 79 ? -10.990 -8.600 4.538 1.00 0.00 79 ALA A O 5
ATOM 6472 N N . ASP A 1 80 ? -9.559 -10.173 5.085 1.00 0.00 80 ASP A N 5
ATOM 6473 C CA . ASP A 1 80 ? -10.320 -11.199 4.317 1.00 0.00 80 ASP A CA 5
ATOM 6474 C C . ASP A 1 80 ? -11.792 -11.162 4.736 1.00 0.00 80 ASP A C 5
ATOM 6475 O O . ASP A 1 80 ? -12.660 -10.822 3.957 1.00 0.00 80 ASP A O 5
ATOM 6484 N N . LYS A 1 81 ? -12.079 -11.510 5.960 1.00 0.00 81 LYS A N 5
ATOM 6485 C CA . LYS A 1 81 ? -13.494 -11.496 6.428 1.00 0.00 81 LYS A CA 5
ATOM 6486 C C . LYS A 1 81 ? -14.058 -10.078 6.305 1.00 0.00 81 LYS A C 5
ATOM 6487 O O . LYS A 1 81 ? -15.058 -9.802 6.947 1.00 0.00 81 LYS A O 5
ATOM 6506 N N . MET A 1 1 ? 14.599 -0.942 -0.190 1.00 0.00 1 MET A N 6
ATOM 6507 C CA . MET A 1 1 ? 14.712 -1.600 -1.521 1.00 0.00 1 MET A CA 6
ATOM 6508 C C . MET A 1 1 ? 13.358 -1.547 -2.234 1.00 0.00 1 MET A C 6
ATOM 6509 O O . MET A 1 1 ? 12.360 -1.159 -1.661 1.00 0.00 1 MET A O 6
ATOM 6525 N N . GLU A 1 2 ? 13.317 -1.934 -3.479 1.00 0.00 2 GLU A N 6
ATOM 6526 C CA . GLU A 1 2 ? 12.028 -1.904 -4.226 1.00 0.00 2 GLU A CA 6
ATOM 6527 C C . GLU A 1 2 ? 11.133 -3.049 -3.745 1.00 0.00 2 GLU A C 6
ATOM 6528 O O . GLU A 1 2 ? 11.542 -4.191 -3.698 1.00 0.00 2 GLU A O 6
ATOM 6540 N N . TRP A 1 3 ? 9.911 -2.750 -3.385 1.00 0.00 3 TRP A N 6
ATOM 6541 C CA . TRP A 1 3 ? 8.981 -3.818 -2.906 1.00 0.00 3 TRP A CA 6
ATOM 6542 C C . TRP A 1 3 ? 8.086 -4.267 -4.062 1.00 0.00 3 TRP A C 6
ATOM 6543 O O . TRP A 1 3 ? 8.188 -3.775 -5.167 1.00 0.00 3 TRP A O 6
ATOM 6564 N N . TRP A 1 4 ? 7.204 -5.201 -3.813 1.00 0.00 4 TRP A N 6
ATOM 6565 C CA . TRP A 1 4 ? 6.293 -5.687 -4.895 1.00 0.00 4 TRP A CA 6
ATOM 6566 C C . TRP A 1 4 ? 4.932 -6.023 -4.287 1.00 0.00 4 TRP A C 6
ATOM 6567 O O . TRP A 1 4 ? 4.835 -6.787 -3.347 1.00 0.00 4 TRP A O 6
ATOM 6588 N N . VAL A 1 5 ? 3.876 -5.455 -4.805 1.00 0.00 5 VAL A N 6
ATOM 6589 C CA . VAL A 1 5 ? 2.530 -5.748 -4.239 1.00 0.00 5 VAL A CA 6
ATOM 6590 C C . VAL A 1 5 ? 2.059 -7.125 -4.713 1.00 0.00 5 VAL A C 6
ATOM 6591 O O . VAL A 1 5 ? 2.086 -7.434 -5.888 1.00 0.00 5 VAL A O 6
ATOM 6604 N N . LYS A 1 6 ? 1.624 -7.957 -3.802 1.00 0.00 6 LYS A N 6
ATOM 6605 C CA . LYS A 1 6 ? 1.144 -9.319 -4.188 1.00 0.00 6 LYS A CA 6
ATOM 6606 C C . LYS A 1 6 ? -0.371 -9.277 -4.402 1.00 0.00 6 LYS A C 6
ATOM 6607 O O . LYS A 1 6 ? -0.914 -9.998 -5.215 1.00 0.00 6 LYS A O 6
ATOM 6626 N N . LYS A 1 7 ? -1.055 -8.433 -3.677 1.00 0.00 7 LYS A N 6
ATOM 6627 C CA . LYS A 1 7 ? -2.536 -8.333 -3.830 1.00 0.00 7 LYS A CA 6
ATOM 6628 C C . LYS A 1 7 ? -2.983 -6.922 -3.441 1.00 0.00 7 LYS A C 6
ATOM 6629 O O . LYS A 1 7 ? -2.243 -6.176 -2.830 1.00 0.00 7 LYS A O 6
ATOM 6648 N N . VAL A 1 8 ? -4.183 -6.546 -3.790 1.00 0.00 8 VAL A N 6
ATOM 6649 C CA . VAL A 1 8 ? -4.660 -5.180 -3.438 1.00 0.00 8 VAL A CA 6
ATOM 6650 C C . VAL A 1 8 ? -6.187 -5.125 -3.526 1.00 0.00 8 VAL A C 6
ATOM 6651 O O . VAL A 1 8 ? -6.807 -5.868 -4.260 1.00 0.00 8 VAL A O 6
ATOM 6664 N N . GLN A 1 9 ? -6.794 -4.237 -2.780 1.00 0.00 9 GLN A N 6
ATOM 6665 C CA . GLN A 1 9 ? -8.283 -4.103 -2.803 1.00 0.00 9 GLN A CA 6
ATOM 6666 C C . GLN A 1 9 ? -8.645 -2.617 -2.813 1.00 0.00 9 GLN A C 6
ATOM 6667 O O . GLN A 1 9 ? -8.222 -1.861 -1.961 1.00 0.00 9 GLN A O 6
ATOM 6681 N N . ASP A 1 10 ? -9.419 -2.189 -3.772 1.00 0.00 10 ASP A N 6
ATOM 6682 C CA . ASP A 1 10 ? -9.797 -0.750 -3.836 1.00 0.00 10 ASP A CA 6
ATOM 6683 C C . ASP A 1 10 ? -10.448 -0.331 -2.516 1.00 0.00 10 ASP A C 6
ATOM 6684 O O . ASP A 1 10 ? -10.712 -1.147 -1.655 1.00 0.00 10 ASP A O 6
ATOM 6693 N N . ASN A 1 11 ? -10.703 0.938 -2.349 1.00 0.00 11 ASN A N 6
ATOM 6694 C CA . ASN A 1 11 ? -11.333 1.414 -1.085 1.00 0.00 11 ASN A CA 6
ATOM 6695 C C . ASN A 1 11 ? -12.836 1.135 -1.126 1.00 0.00 11 ASN A C 6
ATOM 6696 O O . ASN A 1 11 ? -13.647 2.039 -1.089 1.00 0.00 11 ASN A O 6
ATOM 6707 N N . ALA A 1 12 ? -13.214 -0.110 -1.203 1.00 0.00 12 ALA A N 6
ATOM 6708 C CA . ALA A 1 12 ? -14.663 -0.447 -1.246 1.00 0.00 12 ALA A CA 6
ATOM 6709 C C . ALA A 1 12 ? -15.301 -0.121 0.106 1.00 0.00 12 ALA A C 6
ATOM 6710 O O . ALA A 1 12 ? -16.505 -0.175 0.264 1.00 0.00 12 ALA A O 6
ATOM 6717 N N . SER A 1 13 ? -14.504 0.219 1.084 1.00 0.00 13 SER A N 6
ATOM 6718 C CA . SER A 1 13 ? -15.066 0.550 2.425 1.00 0.00 13 SER A CA 6
ATOM 6719 C C . SER A 1 13 ? -15.574 1.993 2.421 1.00 0.00 13 SER A C 6
ATOM 6720 O O . SER A 1 13 ? -16.667 2.277 2.869 1.00 0.00 13 SER A O 6
ATOM 6728 N N . ALA A 1 14 ? -14.787 2.904 1.914 1.00 0.00 14 ALA A N 6
ATOM 6729 C CA . ALA A 1 14 ? -15.213 4.332 1.874 1.00 0.00 14 ALA A CA 6
ATOM 6730 C C . ALA A 1 14 ? -14.055 5.180 1.338 1.00 0.00 14 ALA A C 6
ATOM 6731 O O . ALA A 1 14 ? -14.218 5.974 0.433 1.00 0.00 14 ALA A O 6
ATOM 6738 N N . SER A 1 15 ? -12.885 5.012 1.892 1.00 0.00 15 SER A N 6
ATOM 6739 C CA . SER A 1 15 ? -11.713 5.800 1.421 1.00 0.00 15 SER A CA 6
ATOM 6740 C C . SER A 1 15 ? -10.431 5.169 1.963 1.00 0.00 15 SER A C 6
ATOM 6741 O O . SER A 1 15 ? -9.497 5.854 2.332 1.00 0.00 15 SER A O 6
ATOM 6749 N N . LEU A 1 16 ? -10.381 3.862 2.019 1.00 0.00 16 LEU A N 6
ATOM 6750 C CA . LEU A 1 16 ? -9.163 3.167 2.541 1.00 0.00 16 LEU A CA 6
ATOM 6751 C C . LEU A 1 16 ? -8.874 1.939 1.677 1.00 0.00 16 LEU A C 6
ATOM 6752 O O . LEU A 1 16 ? -9.593 0.961 1.715 1.00 0.00 16 LEU A O 6
ATOM 6768 N N . CYS A 1 17 ? -7.817 1.972 0.907 1.00 0.00 17 CYS A N 6
ATOM 6769 C CA . CYS A 1 17 ? -7.475 0.798 0.054 1.00 0.00 17 CYS A CA 6
ATOM 6770 C C . CYS A 1 17 ? -6.495 -0.083 0.821 1.00 0.00 17 CYS A C 6
ATOM 6771 O O . CYS A 1 17 ? -5.732 0.399 1.630 1.00 0.00 17 CYS A O 6
ATOM 6779 N N . ARG A 1 18 ? -6.510 -1.369 0.585 1.00 0.00 18 ARG A N 6
ATOM 6780 C CA . ARG A 1 18 ? -5.573 -2.287 1.307 1.00 0.00 18 ARG A CA 6
ATOM 6781 C C . ARG A 1 18 ? -4.542 -2.829 0.321 1.00 0.00 18 ARG A C 6
ATOM 6782 O O . ARG A 1 18 ? -4.839 -3.066 -0.833 1.00 0.00 18 ARG A O 6
ATOM 6803 N N . VAL A 1 19 ? -3.324 -3.019 0.763 1.00 0.00 19 VAL A N 6
ATOM 6804 C CA . VAL A 1 19 ? -2.264 -3.538 -0.159 1.00 0.00 19 VAL A CA 6
ATOM 6805 C C . VAL A 1 19 ? -1.347 -4.510 0.582 1.00 0.00 19 VAL A C 6
ATOM 6806 O O . VAL A 1 19 ? -0.930 -4.261 1.696 1.00 0.00 19 VAL A O 6
ATOM 6819 N N . VAL A 1 20 ? -1.005 -5.602 -0.048 1.00 0.00 20 VAL A N 6
ATOM 6820 C CA . VAL A 1 20 ? -0.083 -6.590 0.584 1.00 0.00 20 VAL A CA 6
ATOM 6821 C C . VAL A 1 20 ? 1.305 -6.397 -0.027 1.00 0.00 20 VAL A C 6
ATOM 6822 O O . VAL A 1 20 ? 1.508 -6.622 -1.203 1.00 0.00 20 VAL A O 6
ATOM 6835 N N . LEU A 1 21 ? 2.261 -5.962 0.752 1.00 0.00 21 LEU A N 6
ATOM 6836 C CA . LEU A 1 21 ? 3.631 -5.731 0.198 1.00 0.00 21 LEU A CA 6
ATOM 6837 C C . LEU A 1 21 ? 4.511 -6.956 0.453 1.00 0.00 21 LEU A C 6
ATOM 6838 O O . LEU A 1 21 ? 4.689 -7.386 1.576 1.00 0.00 21 LEU A O 6
ATOM 6854 N N . GLN A 1 22 ? 5.063 -7.518 -0.594 1.00 0.00 22 GLN A N 6
ATOM 6855 C CA . GLN A 1 22 ? 5.941 -8.719 -0.447 1.00 0.00 22 GLN A CA 6
ATOM 6856 C C . GLN A 1 22 ? 7.403 -8.301 -0.603 1.00 0.00 22 GLN A C 6
ATOM 6857 O O . GLN A 1 22 ? 7.728 -7.410 -1.364 1.00 0.00 22 GLN A O 6
ATOM 6871 N N . SER A 1 23 ? 8.290 -8.941 0.116 1.00 0.00 23 SER A N 6
ATOM 6872 C CA . SER A 1 23 ? 9.740 -8.587 0.018 1.00 0.00 23 SER A CA 6
ATOM 6873 C C . SER A 1 23 ? 10.585 -9.857 0.149 1.00 0.00 23 SER A C 6
ATOM 6874 O O . SER A 1 23 ? 10.817 -10.350 1.234 1.00 0.00 23 SER A O 6
ATOM 6882 N N . GLY A 1 24 ? 11.050 -10.386 -0.950 1.00 0.00 24 GLY A N 6
ATOM 6883 C CA . GLY A 1 24 ? 11.883 -11.622 -0.890 1.00 0.00 24 GLY A CA 6
ATOM 6884 C C . GLY A 1 24 ? 10.996 -12.822 -0.557 1.00 0.00 24 GLY A C 6
ATOM 6885 O O . GLY A 1 24 ? 10.994 -13.816 -1.256 1.00 0.00 24 GLY A O 6
ATOM 6889 N N . ALA A 1 25 ? 10.244 -12.740 0.505 1.00 0.00 25 ALA A N 6
ATOM 6890 C CA . ALA A 1 25 ? 9.359 -13.877 0.883 1.00 0.00 25 ALA A CA 6
ATOM 6891 C C . ALA A 1 25 ? 8.418 -13.440 2.008 1.00 0.00 25 ALA A C 6
ATOM 6892 O O . ALA A 1 25 ? 7.296 -13.898 2.104 1.00 0.00 25 ALA A O 6
ATOM 6899 N N . LEU A 1 26 ? 8.865 -12.556 2.858 1.00 0.00 26 LEU A N 6
ATOM 6900 C CA . LEU A 1 26 ? 7.994 -12.091 3.974 1.00 0.00 26 LEU A CA 6
ATOM 6901 C C . LEU A 1 26 ? 6.882 -11.204 3.409 1.00 0.00 26 LEU A C 6
ATOM 6902 O O . LEU A 1 26 ? 7.127 -10.320 2.612 1.00 0.00 26 LEU A O 6
ATOM 6918 N N . GLU A 1 27 ? 5.659 -11.434 3.817 1.00 0.00 27 GLU A N 6
ATOM 6919 C CA . GLU A 1 27 ? 4.519 -10.609 3.310 1.00 0.00 27 GLU A CA 6
ATOM 6920 C C . GLU A 1 27 ? 4.128 -9.578 4.369 1.00 0.00 27 GLU A C 6
ATOM 6921 O O . GLU A 1 27 ? 4.429 -9.729 5.537 1.00 0.00 27 GLU A O 6
ATOM 6933 N N . MET A 1 28 ? 3.457 -8.527 3.974 1.00 0.00 28 MET A N 6
ATOM 6934 C CA . MET A 1 28 ? 3.046 -7.484 4.960 1.00 0.00 28 MET A CA 6
ATOM 6935 C C . MET A 1 28 ? 1.741 -6.832 4.500 1.00 0.00 28 MET A C 6
ATOM 6936 O O . MET A 1 28 ? 1.595 -6.455 3.355 1.00 0.00 28 MET A O 6
ATOM 6950 N N . ILE A 1 29 ? 0.796 -6.685 5.393 1.00 0.00 29 ILE A N 6
ATOM 6951 C CA . ILE A 1 29 ? -0.507 -6.046 5.032 1.00 0.00 29 ILE A CA 6
ATOM 6952 C C . ILE A 1 29 ? -0.512 -4.620 5.574 1.00 0.00 29 ILE A C 6
ATOM 6953 O O . ILE A 1 29 ? -0.028 -4.364 6.659 1.00 0.00 29 ILE A O 6
ATOM 6969 N N . ALA A 1 30 ? -1.041 -3.680 4.835 1.00 0.00 30 ALA A N 6
ATOM 6970 C CA . ALA A 1 30 ? -1.051 -2.273 5.332 1.00 0.00 30 ALA A CA 6
ATOM 6971 C C . ALA A 1 30 ? -2.286 -1.533 4.827 1.00 0.00 30 ALA A C 6
ATOM 6972 O O . ALA A 1 30 ? -2.706 -1.694 3.699 1.00 0.00 30 ALA A O 6
ATOM 6979 N N . GLU A 1 31 ? -2.861 -0.704 5.660 1.00 0.00 31 GLU A N 6
ATOM 6980 C CA . GLU A 1 31 ? -4.061 0.074 5.237 1.00 0.00 31 GLU A CA 6
ATOM 6981 C C . GLU A 1 31 ? -3.585 1.343 4.523 1.00 0.00 31 GLU A C 6
ATOM 6982 O O . GLU A 1 31 ? -2.769 2.084 5.033 1.00 0.00 31 GLU A O 6
ATOM 6994 N N . ILE A 1 32 ? -4.076 1.578 3.334 1.00 0.00 32 ILE A N 6
ATOM 6995 C CA . ILE A 1 32 ? -3.652 2.778 2.543 1.00 0.00 32 ILE A CA 6
ATOM 6996 C C . ILE A 1 32 ? -4.822 3.762 2.427 1.00 0.00 32 ILE A C 6
ATOM 6997 O O . ILE A 1 32 ? -5.974 3.377 2.366 1.00 0.00 32 ILE A O 6
ATOM 7013 N N . GLU A 1 33 ? -4.516 5.036 2.384 1.00 0.00 33 GLU A N 6
ATOM 7014 C CA . GLU A 1 33 ? -5.572 6.087 2.255 1.00 0.00 33 GLU A CA 6
ATOM 7015 C C . GLU A 1 33 ? -5.330 6.872 0.965 1.00 0.00 33 GLU A C 6
ATOM 7016 O O . GLU A 1 33 ? -4.467 7.725 0.903 1.00 0.00 33 GLU A O 6
ATOM 7028 N N . ALA A 1 34 ? -6.074 6.590 -0.073 1.00 0.00 34 ALA A N 6
ATOM 7029 C CA . ALA A 1 34 ? -5.869 7.321 -1.360 1.00 0.00 34 ALA A CA 6
ATOM 7030 C C . ALA A 1 34 ? -7.186 7.400 -2.131 1.00 0.00 34 ALA A C 6
ATOM 7031 O O . ALA A 1 34 ? -8.256 7.224 -1.582 1.00 0.00 34 ALA A O 6
ATOM 7038 N N . CYS A 1 35 ? -7.110 7.667 -3.406 1.00 0.00 35 CYS A N 6
ATOM 7039 C CA . CYS A 1 35 ? -8.345 7.762 -4.235 1.00 0.00 35 CYS A CA 6
ATOM 7040 C C . CYS A 1 35 ? -7.995 7.437 -5.688 1.00 0.00 35 CYS A C 6
ATOM 7041 O O . CYS A 1 35 ? -8.858 7.198 -6.508 1.00 0.00 35 CYS A O 6
ATOM 7049 N N . ARG A 1 36 ? -6.729 7.423 -6.009 1.00 0.00 36 ARG A N 6
ATOM 7050 C CA . ARG A 1 36 ? -6.317 7.109 -7.405 1.00 0.00 36 ARG A CA 6
ATOM 7051 C C . ARG A 1 36 ? -6.538 5.619 -7.667 1.00 0.00 36 ARG A C 6
ATOM 7052 O O . ARG A 1 36 ? -6.905 5.216 -8.752 1.00 0.00 36 ARG A O 6
ATOM 7073 N N . LEU A 1 37 ? -6.327 4.799 -6.672 1.00 0.00 37 LEU A N 6
ATOM 7074 C CA . LEU A 1 37 ? -6.529 3.334 -6.850 1.00 0.00 37 LEU A CA 6
ATOM 7075 C C . LEU A 1 37 ? -5.887 2.875 -8.164 1.00 0.00 37 LEU A C 6
ATOM 7076 O O . LEU A 1 37 ? -6.369 1.972 -8.819 1.00 0.00 37 LEU A O 6
ATOM 7092 N N . ARG A 1 38 ? -4.802 3.491 -8.552 1.00 0.00 38 ARG A N 6
ATOM 7093 C CA . ARG A 1 38 ? -4.125 3.092 -9.822 1.00 0.00 38 ARG A CA 6
ATOM 7094 C C . ARG A 1 38 ? -3.183 1.921 -9.546 1.00 0.00 38 ARG A C 6
ATOM 7095 O O . ARG A 1 38 ? -2.447 1.485 -10.409 1.00 0.00 38 ARG A O 6
ATOM 7116 N N . LEU A 1 39 ? -3.197 1.413 -8.347 1.00 0.00 39 LEU A N 6
ATOM 7117 C CA . LEU A 1 39 ? -2.301 0.274 -8.010 1.00 0.00 39 LEU A CA 6
ATOM 7118 C C . LEU A 1 39 ? -2.685 -0.940 -8.855 1.00 0.00 39 LEU A C 6
ATOM 7119 O O . LEU A 1 39 ? -3.756 -1.000 -9.425 1.00 0.00 39 LEU A O 6
ATOM 7135 N N . ARG A 1 40 ? -1.820 -1.911 -8.935 1.00 0.00 40 ARG A N 6
ATOM 7136 C CA . ARG A 1 40 ? -2.136 -3.124 -9.736 1.00 0.00 40 ARG A CA 6
ATOM 7137 C C . ARG A 1 40 ? -1.216 -4.266 -9.301 1.00 0.00 40 ARG A C 6
ATOM 7138 O O . ARG A 1 40 ? -0.208 -4.052 -8.659 1.00 0.00 40 ARG A O 6
ATOM 7159 N N . GLU A 1 41 ? -1.551 -5.478 -9.642 1.00 0.00 41 GLU A N 6
ATOM 7160 C CA . GLU A 1 41 ? -0.690 -6.626 -9.241 1.00 0.00 41 GLU A CA 6
ATOM 7161 C C . GLU A 1 41 ? 0.672 -6.512 -9.930 1.00 0.00 41 GLU A C 6
ATOM 7162 O O . GLU A 1 41 ? 0.759 -6.303 -11.124 1.00 0.00 41 GLU A O 6
ATOM 7174 N N . GLY A 1 42 ? 1.737 -6.652 -9.186 1.00 0.00 42 GLY A N 6
ATOM 7175 C CA . GLY A 1 42 ? 3.099 -6.556 -9.793 1.00 0.00 42 GLY A CA 6
ATOM 7176 C C . GLY A 1 42 ? 3.575 -5.102 -9.771 1.00 0.00 42 GLY A C 6
ATOM 7177 O O . GLY A 1 42 ? 4.520 -4.740 -10.443 1.00 0.00 42 GLY A O 6
ATOM 7181 N N . ASP A 1 43 ? 2.932 -4.264 -9.003 1.00 0.00 43 ASP A N 6
ATOM 7182 C CA . ASP A 1 43 ? 3.357 -2.838 -8.944 1.00 0.00 43 ASP A CA 6
ATOM 7183 C C . ASP A 1 43 ? 4.714 -2.735 -8.247 1.00 0.00 43 ASP A C 6
ATOM 7184 O O . ASP A 1 43 ? 4.924 -3.294 -7.184 1.00 0.00 43 ASP A O 6
ATOM 7193 N N . LYS A 1 44 ? 5.639 -2.021 -8.839 1.00 0.00 44 LYS A N 6
ATOM 7194 C CA . LYS A 1 44 ? 6.991 -1.867 -8.223 1.00 0.00 44 LYS A CA 6
ATOM 7195 C C . LYS A 1 44 ? 7.008 -0.607 -7.352 1.00 0.00 44 LYS A C 6
ATOM 7196 O O . LYS A 1 44 ? 6.916 0.504 -7.843 1.00 0.00 44 LYS A O 6
ATOM 7215 N N . LEU A 1 45 ? 7.119 -0.777 -6.057 1.00 0.00 45 LEU A N 6
ATOM 7216 C CA . LEU A 1 45 ? 7.138 0.396 -5.128 1.00 0.00 45 LEU A CA 6
ATOM 7217 C C . LEU A 1 45 ? 8.563 0.625 -4.617 1.00 0.00 45 LEU A C 6
ATOM 7218 O O . LEU A 1 45 ? 9.290 -0.310 -4.345 1.00 0.00 45 LEU A O 6
ATOM 7234 N N . THR A 1 46 ? 8.961 1.868 -4.479 1.00 0.00 46 THR A N 6
ATOM 7235 C CA . THR A 1 46 ? 10.338 2.186 -3.977 1.00 0.00 46 THR A CA 6
ATOM 7236 C C . THR A 1 46 ? 10.222 3.177 -2.809 1.00 0.00 46 THR A C 6
ATOM 7237 O O . THR A 1 46 ? 9.287 3.950 -2.746 1.00 0.00 46 THR A O 6
ATOM 7248 N N . PRO A 1 47 ? 11.158 3.163 -1.887 1.00 0.00 47 PRO A N 6
ATOM 7249 C CA . PRO A 1 47 ? 11.135 4.087 -0.712 1.00 0.00 47 PRO A CA 6
ATOM 7250 C C . PRO A 1 47 ? 11.468 5.531 -1.111 1.00 0.00 47 PRO A C 6
ATOM 7251 O O . PRO A 1 47 ? 12.499 5.799 -1.698 1.00 0.00 47 PRO A O 6
ATOM 7262 N N . LEU A 1 48 ? 10.606 6.460 -0.798 1.00 0.00 48 LEU A N 6
ATOM 7263 C CA . LEU A 1 48 ? 10.876 7.881 -1.161 1.00 0.00 48 LEU A CA 6
ATOM 7264 C C . LEU A 1 48 ? 11.824 8.496 -0.128 1.00 0.00 48 LEU A C 6
ATOM 7265 O O . LEU A 1 48 ? 12.903 8.950 -0.455 1.00 0.00 48 LEU A O 6
ATOM 7281 N N . ALA A 1 49 ? 11.431 8.519 1.118 1.00 0.00 49 ALA A N 6
ATOM 7282 C CA . ALA A 1 49 ? 12.316 9.109 2.162 1.00 0.00 49 ALA A CA 6
ATOM 7283 C C . ALA A 1 49 ? 11.754 8.813 3.554 1.00 0.00 49 ALA A C 6
ATOM 7284 O O . ALA A 1 49 ? 12.261 7.975 4.274 1.00 0.00 49 ALA A O 6
ATOM 7291 N N . ASP A 1 50 ? 10.716 9.502 3.946 1.00 0.00 50 ASP A N 6
ATOM 7292 C CA . ASP A 1 50 ? 10.132 9.267 5.299 1.00 0.00 50 ASP A CA 6
ATOM 7293 C C . ASP A 1 50 ? 9.350 7.952 5.311 1.00 0.00 50 ASP A C 6
ATOM 7294 O O . ASP A 1 50 ? 9.494 7.145 6.208 1.00 0.00 50 ASP A O 6
ATOM 7303 N N . ALA A 1 51 ? 8.522 7.727 4.327 1.00 0.00 51 ALA A N 6
ATOM 7304 C CA . ALA A 1 51 ? 7.733 6.462 4.291 1.00 0.00 51 ALA A CA 6
ATOM 7305 C C . ALA A 1 51 ? 6.889 6.420 3.016 1.00 0.00 51 ALA A C 6
ATOM 7306 O O . ALA A 1 51 ? 6.587 5.364 2.497 1.00 0.00 51 ALA A O 6
ATOM 7313 N N . ARG A 1 52 ? 6.504 7.559 2.505 1.00 0.00 52 ARG A N 6
ATOM 7314 C CA . ARG A 1 52 ? 5.678 7.576 1.264 1.00 0.00 52 ARG A CA 6
ATOM 7315 C C . ARG A 1 52 ? 6.312 6.656 0.220 1.00 0.00 52 ARG A C 6
ATOM 7316 O O . ARG A 1 52 ? 7.508 6.675 0.005 1.00 0.00 52 ARG A O 6
ATOM 7337 N N . TYR A 1 53 ? 5.515 5.844 -0.429 1.00 0.00 53 TYR A N 6
ATOM 7338 C CA . TYR A 1 53 ? 6.057 4.907 -1.462 1.00 0.00 53 TYR A CA 6
ATOM 7339 C C . TYR A 1 53 ? 5.735 5.446 -2.856 1.00 0.00 53 TYR A C 6
ATOM 7340 O O . TYR A 1 53 ? 4.628 5.865 -3.126 1.00 0.00 53 TYR A O 6
ATOM 7358 N N . CYS A 1 54 ? 6.699 5.434 -3.745 1.00 0.00 54 CYS A N 6
ATOM 7359 C CA . CYS A 1 54 ? 6.468 5.941 -5.135 1.00 0.00 54 CYS A CA 6
ATOM 7360 C C . CYS A 1 54 ? 6.441 4.761 -6.107 1.00 0.00 54 CYS A C 6
ATOM 7361 O O . CYS A 1 54 ? 7.382 3.998 -6.196 1.00 0.00 54 CYS A O 6
ATOM 7369 N N . LEU A 1 55 ? 5.369 4.602 -6.840 1.00 0.00 55 LEU A N 6
ATOM 7370 C CA . LEU A 1 55 ? 5.282 3.467 -7.809 1.00 0.00 55 LEU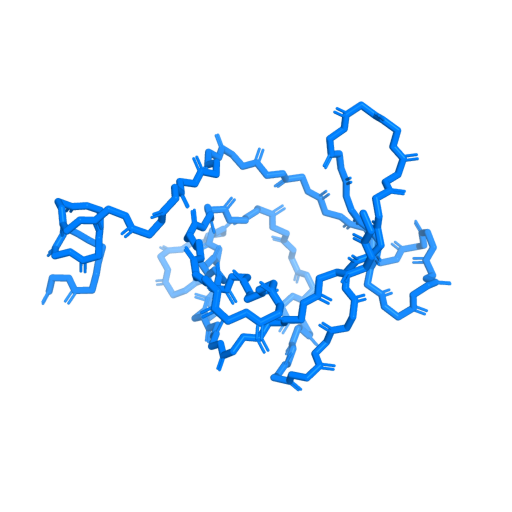 A CA 6
ATOM 7371 C C . LEU A 1 55 ? 5.752 3.937 -9.185 1.00 0.00 55 LEU A C 6
ATOM 7372 O O . LEU A 1 55 ? 5.552 5.073 -9.564 1.00 0.00 55 LEU A O 6
ATOM 7388 N N . ASN A 1 56 ? 6.379 3.071 -9.933 1.00 0.00 56 ASN A N 6
ATOM 7389 C CA . ASN A 1 56 ? 6.865 3.465 -11.287 1.00 0.00 56 ASN A CA 6
ATOM 7390 C C . ASN A 1 56 ? 7.847 4.634 -11.161 1.00 0.00 56 ASN A C 6
ATOM 7391 O O . ASN A 1 56 ? 8.229 5.244 -12.139 1.00 0.00 56 ASN A O 6
ATOM 7402 N N . ASN A 1 57 ? 8.264 4.941 -9.962 1.00 0.00 57 ASN A N 6
ATOM 7403 C CA . ASN A 1 57 ? 9.230 6.060 -9.759 1.00 0.00 57 ASN A CA 6
ATOM 7404 C C . ASN A 1 57 ? 8.622 7.383 -10.240 1.00 0.00 57 ASN A C 6
ATOM 7405 O O . ASN A 1 57 ? 9.287 8.188 -10.863 1.00 0.00 57 ASN A O 6
ATOM 7416 N N . ASN A 1 58 ? 7.366 7.618 -9.947 1.00 0.00 58 ASN A N 6
ATOM 7417 C CA . ASN A 1 58 ? 6.697 8.890 -10.370 1.00 0.00 58 ASN A CA 6
ATOM 7418 C C . ASN A 1 58 ? 6.033 9.530 -9.138 1.00 0.00 58 ASN A C 6
ATOM 7419 O O . ASN A 1 58 ? 4.896 9.234 -8.828 1.00 0.00 58 ASN A O 6
ATOM 7430 N N . PRO A 1 59 ? 6.733 10.390 -8.427 1.00 0.00 59 PRO A N 6
ATOM 7431 C CA . PRO A 1 59 ? 6.188 11.054 -7.202 1.00 0.00 59 PRO A CA 6
ATOM 7432 C C . PRO A 1 59 ? 4.760 11.583 -7.394 1.00 0.00 59 PRO A C 6
ATOM 7433 O O . PRO A 1 59 ? 4.115 12.007 -6.455 1.00 0.00 59 PRO A O 6
ATOM 7444 N N . THR A 1 60 ? 4.262 11.554 -8.597 1.00 0.00 60 THR A N 6
ATOM 7445 C CA . THR A 1 60 ? 2.875 12.046 -8.845 1.00 0.00 60 THR A CA 6
ATOM 7446 C C . THR A 1 60 ? 1.879 10.961 -8.423 1.00 0.00 60 THR A C 6
ATOM 7447 O O . THR A 1 60 ? 0.702 11.213 -8.252 1.00 0.00 60 THR A O 6
ATOM 7458 N N . GLN A 1 61 ? 2.357 9.754 -8.257 1.00 0.00 61 GLN A N 6
ATOM 7459 C CA . GLN A 1 61 ? 1.478 8.613 -7.846 1.00 0.00 61 GLN A CA 6
ATOM 7460 C C . GLN A 1 61 ? 2.074 7.953 -6.604 1.00 0.00 61 GLN A C 6
ATOM 7461 O O . GLN A 1 61 ? 2.520 6.825 -6.649 1.00 0.00 61 GLN A O 6
ATOM 7475 N N . THR A 1 62 ? 2.115 8.650 -5.498 1.00 0.00 62 THR A N 6
ATOM 7476 C CA . THR A 1 62 ? 2.720 8.057 -4.267 1.00 0.00 62 THR A CA 6
ATOM 7477 C C . THR A 1 62 ? 1.629 7.414 -3.414 1.00 0.00 62 THR A C 6
ATOM 7478 O O . THR A 1 62 ? 0.473 7.385 -3.783 1.00 0.00 62 THR A O 6
ATOM 7489 N N . LEU A 1 63 ? 1.999 6.859 -2.288 1.00 0.00 63 LEU A N 6
ATOM 7490 C CA . LEU A 1 63 ? 0.996 6.171 -1.421 1.00 0.00 63 LEU A CA 6
ATOM 7491 C C . LEU A 1 63 ? 1.348 6.397 0.056 1.00 0.00 63 LEU A C 6
ATOM 7492 O O . LEU A 1 63 ? 2.502 6.369 0.439 1.00 0.00 63 LEU A O 6
ATOM 7508 N N . LYS A 1 64 ? 0.358 6.621 0.889 1.00 0.00 64 LYS A N 6
ATOM 7509 C CA . LYS A 1 64 ? 0.620 6.849 2.346 1.00 0.00 64 LYS A CA 6
ATOM 7510 C C . LYS A 1 64 ? 0.234 5.600 3.139 1.00 0.00 64 LYS A C 6
ATOM 7511 O O . LYS A 1 64 ? -0.804 5.008 2.916 1.00 0.00 64 LYS A O 6
ATOM 7530 N N . ILE A 1 65 ? 1.058 5.194 4.071 1.00 0.00 65 ILE A N 6
ATOM 7531 C CA . ILE A 1 65 ? 0.737 3.982 4.886 1.00 0.00 65 ILE A CA 6
ATOM 7532 C C . ILE A 1 65 ? 0.019 4.405 6.169 1.00 0.00 65 ILE A C 6
ATOM 7533 O O . ILE A 1 65 ? 0.430 5.324 6.850 1.00 0.00 65 ILE A O 6
ATOM 7549 N N . ARG A 1 66 ? -1.049 3.736 6.510 1.00 0.00 66 ARG A N 6
ATOM 7550 C CA . ARG A 1 66 ? -1.794 4.084 7.757 1.00 0.00 66 ARG A CA 6
ATOM 7551 C C . ARG A 1 66 ? -1.324 3.155 8.878 1.00 0.00 66 ARG A C 6
ATOM 7552 O O . ARG A 1 66 ? -1.255 3.539 10.028 1.00 0.00 66 ARG A O 6
ATOM 7573 N N . ASN A 1 67 ? -0.995 1.935 8.541 1.00 0.00 67 ASN A N 6
ATOM 7574 C CA . ASN A 1 67 ? -0.523 0.969 9.573 1.00 0.00 67 ASN A CA 6
ATOM 7575 C C . ASN A 1 67 ? -0.103 -0.337 8.890 1.00 0.00 67 ASN A C 6
ATOM 7576 O O . ASN A 1 67 ? -0.930 -1.085 8.409 1.00 0.00 67 ASN A O 6
ATOM 7587 N N . ALA A 1 68 ? 1.176 -0.613 8.842 1.00 0.00 68 ALA A N 6
ATOM 7588 C CA . ALA A 1 68 ? 1.652 -1.871 8.191 1.00 0.00 68 ALA A CA 6
ATOM 7589 C C . ALA A 1 68 ? 1.626 -3.017 9.205 1.00 0.00 68 ALA A C 6
ATOM 7590 O O . ALA A 1 68 ? 1.699 -2.803 10.399 1.00 0.00 68 ALA A O 6
ATOM 7597 N N . THR A 1 69 ? 1.527 -4.236 8.735 1.00 0.00 69 THR A N 6
ATOM 7598 C CA . THR A 1 69 ? 1.501 -5.412 9.662 1.00 0.00 69 THR A CA 6
ATOM 7599 C C . THR A 1 69 ? 2.371 -6.530 9.083 1.00 0.00 69 THR A C 6
ATOM 7600 O O . THR A 1 69 ? 2.762 -6.492 7.932 1.00 0.00 69 THR A O 6
ATOM 7611 N N . HIS A 1 70 ? 2.685 -7.524 9.872 1.00 0.00 70 HIS A N 6
ATOM 7612 C CA . HIS A 1 70 ? 3.538 -8.645 9.374 1.00 0.00 70 HIS A CA 6
ATOM 7613 C C . HIS A 1 70 ? 2.655 -9.766 8.819 1.00 0.00 70 HIS A C 6
ATOM 7614 O O . HIS A 1 70 ? 2.908 -10.933 9.044 1.00 0.00 70 HIS A O 6
ATOM 7629 N N . TYR A 1 71 ? 1.624 -9.428 8.092 1.00 0.00 71 TYR A N 6
ATOM 7630 C CA . TYR A 1 71 ? 0.739 -10.485 7.527 1.00 0.00 71 TYR A CA 6
ATOM 7631 C C . TYR A 1 71 ? 0.314 -11.441 8.645 1.00 0.00 71 TYR A C 6
ATOM 7632 O O . TYR A 1 71 ? 0.210 -12.636 8.452 1.00 0.00 71 TYR A O 6
ATOM 7650 N N . SER A 1 72 ? 0.066 -10.924 9.817 1.00 0.00 72 SER A N 6
ATOM 7651 C CA . SER A 1 72 ? -0.351 -11.804 10.944 1.00 0.00 72 SER A CA 6
ATOM 7652 C C . SER A 1 72 ? -1.743 -12.370 10.657 1.00 0.00 72 SER A C 6
ATOM 7653 O O . SER A 1 72 ? -2.695 -11.639 10.474 1.00 0.00 72 SER A O 6
ATOM 7661 N N . SER A 1 73 ? -1.869 -13.669 10.616 1.00 0.00 73 SER A N 6
ATOM 7662 C CA . SER A 1 73 ? -3.201 -14.281 10.340 1.00 0.00 73 SER A CA 6
ATOM 7663 C C . SER A 1 73 ? -4.259 -13.629 11.233 1.00 0.00 73 SER A C 6
ATOM 7664 O O . SER A 1 73 ? -5.444 -13.749 10.998 1.00 0.00 73 SER A O 6
ATOM 7672 N N . GLU A 1 74 ? -3.838 -12.939 12.257 1.00 0.00 74 GLU A N 6
ATOM 7673 C CA . GLU A 1 74 ? -4.818 -12.279 13.165 1.00 0.00 74 GLU A CA 6
ATOM 7674 C C . GLU A 1 74 ? -5.331 -10.994 12.512 1.00 0.00 74 GLU A C 6
ATOM 7675 O O . GLU A 1 74 ? -6.505 -10.687 12.561 1.00 0.00 74 GLU A O 6
ATOM 7687 N N . ARG A 1 75 ? -4.458 -10.239 11.903 1.00 0.00 75 ARG A N 6
ATOM 7688 C CA . ARG A 1 75 ? -4.894 -8.973 11.250 1.00 0.00 75 ARG A CA 6
ATOM 7689 C C . ARG A 1 75 ? -5.721 -9.300 10.005 1.00 0.00 75 ARG A C 6
ATOM 7690 O O . ARG A 1 75 ? -6.807 -8.790 9.819 1.00 0.00 75 ARG A O 6
ATOM 7711 N N . TRP A 1 76 ? -5.218 -10.149 9.150 1.00 0.00 76 TRP A N 6
ATOM 7712 C CA . TRP A 1 76 ? -5.979 -10.506 7.920 1.00 0.00 76 TRP A CA 6
ATOM 7713 C C . TRP A 1 76 ? -7.356 -11.048 8.311 1.00 0.00 76 TRP A C 6
ATOM 7714 O O . TRP A 1 76 ? -8.355 -10.728 7.699 1.00 0.00 76 TRP A O 6
ATOM 7735 N N . THR A 1 77 ? -7.417 -11.868 9.324 1.00 0.00 77 THR A N 6
ATOM 7736 C CA . THR A 1 77 ? -8.729 -12.430 9.748 1.00 0.00 77 THR A CA 6
ATOM 7737 C C . THR A 1 77 ? -9.507 -11.377 10.539 1.00 0.00 77 THR A C 6
ATOM 7738 O O . THR A 1 77 ? -10.722 -11.366 10.545 1.00 0.00 77 THR A O 6
ATOM 7749 N N . ASN A 1 78 ? -8.820 -10.489 11.204 1.00 0.00 78 ASN A N 6
ATOM 7750 C CA . ASN A 1 78 ? -9.521 -9.434 11.992 1.00 0.00 78 ASN A CA 6
ATOM 7751 C C . ASN A 1 78 ? -9.854 -8.258 11.074 1.00 0.00 78 ASN A C 6
ATOM 7752 O O . ASN A 1 78 ? -10.663 -7.411 11.400 1.00 0.00 78 ASN A O 6
ATOM 7763 N N . ALA A 1 79 ? -9.235 -8.198 9.924 1.00 0.00 79 ALA A N 6
ATOM 7764 C CA . ALA A 1 79 ? -9.510 -7.077 8.978 1.00 0.00 79 ALA A CA 6
ATOM 7765 C C . ALA A 1 79 ? -10.663 -7.465 8.051 1.00 0.00 79 ALA A C 6
ATOM 7766 O O . ALA A 1 79 ? -11.740 -6.906 8.115 1.00 0.00 79 ALA A O 6
ATOM 7773 N N . ASP A 1 80 ? -10.447 -8.422 7.189 1.00 0.00 80 ASP A N 6
ATOM 7774 C CA . ASP A 1 80 ? -11.530 -8.846 6.258 1.00 0.00 80 ASP A CA 6
ATOM 7775 C C . ASP A 1 80 ? -12.809 -9.116 7.052 1.00 0.00 80 ASP A C 6
ATOM 7776 O O . ASP A 1 80 ? -13.899 -9.102 6.515 1.00 0.00 80 ASP A O 6
ATOM 7785 N N . LYS A 1 81 ? -12.688 -9.360 8.328 1.00 0.00 81 LYS A N 6
ATOM 7786 C CA . LYS A 1 81 ? -13.898 -9.630 9.154 1.00 0.00 81 LYS A CA 6
ATOM 7787 C C . LYS A 1 81 ? -13.558 -9.444 10.635 1.00 0.00 81 LYS A C 6
ATOM 7788 O O . LYS A 1 81 ? -14.111 -8.542 11.239 1.00 0.00 81 LYS A O 6
ATOM 7807 N N . MET A 1 1 ? 13.958 -0.839 0.396 1.00 0.00 1 MET A N 7
ATOM 7808 C CA . MET A 1 1 ? 14.229 -1.367 -0.972 1.00 0.00 1 MET A CA 7
ATOM 7809 C C . MET A 1 1 ? 12.929 -1.383 -1.779 1.00 0.00 1 MET A C 7
ATOM 7810 O O . MET A 1 1 ? 11.871 -1.063 -1.276 1.00 0.00 1 MET A O 7
ATOM 7826 N N . GLU A 1 2 ? 13.001 -1.752 -3.029 1.00 0.00 2 GLU A N 7
ATOM 7827 C CA . GLU A 1 2 ? 11.770 -1.788 -3.868 1.00 0.00 2 GLU A CA 7
ATOM 7828 C C . GLU A 1 2 ? 10.895 -2.968 -3.439 1.00 0.00 2 GLU A C 7
ATOM 7829 O O . GLU A 1 2 ? 11.338 -4.100 -3.404 1.00 0.00 2 GLU A O 7
ATOM 7841 N N . TRP A 1 3 ? 9.654 -2.714 -3.110 1.00 0.00 3 TRP A N 7
ATOM 7842 C CA . TRP A 1 3 ? 8.745 -3.819 -2.680 1.00 0.00 3 TRP A CA 7
ATOM 7843 C C . TRP A 1 3 ? 7.896 -4.273 -3.869 1.00 0.00 3 TRP A C 7
ATOM 7844 O O . TRP A 1 3 ? 7.931 -3.682 -4.931 1.00 0.00 3 TRP A O 7
ATOM 7865 N N . TRP A 1 4 ? 7.130 -5.319 -3.696 1.00 0.00 4 TRP A N 7
ATOM 7866 C CA . TRP A 1 4 ? 6.264 -5.826 -4.805 1.00 0.00 4 TRP A CA 7
ATOM 7867 C C . TRP A 1 4 ? 4.896 -6.198 -4.237 1.00 0.00 4 TRP A C 7
ATOM 7868 O O . TRP A 1 4 ? 4.794 -6.921 -3.265 1.00 0.00 4 TRP A O 7
ATOM 7889 N N . VAL A 1 5 ? 3.839 -5.707 -4.825 1.00 0.00 5 VAL A N 7
ATOM 7890 C CA . VAL A 1 5 ? 2.484 -6.034 -4.302 1.00 0.00 5 VAL A CA 7
ATOM 7891 C C . VAL A 1 5 ? 2.082 -7.445 -4.736 1.00 0.00 5 VAL A C 7
ATOM 7892 O O . VAL A 1 5 ? 2.366 -7.872 -5.838 1.00 0.00 5 VAL A O 7
ATOM 7905 N N . LYS A 1 6 ? 1.410 -8.167 -3.875 1.00 0.00 6 LYS A N 7
ATOM 7906 C CA . LYS A 1 6 ? 0.962 -9.554 -4.219 1.00 0.00 6 LYS A CA 7
ATOM 7907 C C . LYS A 1 6 ? -0.548 -9.534 -4.457 1.00 0.00 6 LYS A C 7
ATOM 7908 O O . LYS A 1 6 ? -1.076 -10.284 -5.252 1.00 0.00 6 LYS A O 7
ATOM 7927 N N . LYS A 1 7 ? -1.243 -8.670 -3.768 1.00 0.00 7 LYS A N 7
ATOM 7928 C CA . LYS A 1 7 ? -2.720 -8.575 -3.939 1.00 0.00 7 LYS A CA 7
ATOM 7929 C C . LYS A 1 7 ? -3.174 -7.173 -3.524 1.00 0.00 7 LYS A C 7
ATOM 7930 O O . LYS A 1 7 ? -2.441 -6.439 -2.892 1.00 0.00 7 LYS A O 7
ATOM 7949 N N . VAL A 1 8 ? -4.371 -6.790 -3.875 1.00 0.00 8 VAL A N 7
ATOM 7950 C CA . VAL A 1 8 ? -4.851 -5.430 -3.495 1.00 0.00 8 VAL A CA 7
ATOM 7951 C C . VAL A 1 8 ? -6.379 -5.385 -3.547 1.00 0.00 8 VAL A C 7
ATOM 7952 O O . VAL A 1 8 ? -7.009 -6.124 -4.277 1.00 0.00 8 VAL A O 7
ATOM 7965 N N . GLN A 1 9 ? -6.975 -4.512 -2.774 1.00 0.00 9 GLN A N 7
ATOM 7966 C CA . GLN A 1 9 ? -8.466 -4.392 -2.760 1.00 0.00 9 GLN A CA 7
ATOM 7967 C C . GLN A 1 9 ? -8.849 -2.910 -2.806 1.00 0.00 9 GLN A C 7
ATOM 7968 O O . GLN A 1 9 ? -8.349 -2.107 -2.043 1.00 0.00 9 GLN A O 7
ATOM 7982 N N . ASP A 1 10 ? -9.727 -2.541 -3.697 1.00 0.00 10 ASP A N 7
ATOM 7983 C CA . ASP A 1 10 ? -10.136 -1.110 -3.793 1.00 0.00 10 ASP A CA 7
ATOM 7984 C C . ASP A 1 10 ? -10.653 -0.631 -2.436 1.00 0.00 10 ASP A C 7
ATOM 7985 O O . ASP A 1 10 ? -10.815 -1.404 -1.513 1.00 0.00 10 ASP A O 7
ATOM 7994 N N . ASN A 1 11 ? -10.911 0.643 -2.307 1.00 0.00 11 ASN A N 7
ATOM 7995 C CA . ASN A 1 11 ? -11.417 1.174 -1.010 1.00 0.00 11 ASN A CA 7
ATOM 7996 C C . ASN A 1 11 ? -12.913 0.880 -0.888 1.00 0.00 11 ASN A C 7
ATOM 7997 O O . ASN A 1 11 ? -13.719 1.772 -0.712 1.00 0.00 11 ASN A O 7
ATOM 8008 N N . ALA A 1 12 ? -13.291 -0.364 -0.980 1.00 0.00 12 ALA A N 7
ATOM 8009 C CA . ALA A 1 12 ? -14.734 -0.716 -0.869 1.00 0.00 12 ALA A CA 7
ATOM 8010 C C . ALA A 1 12 ? -15.261 -0.273 0.497 1.00 0.00 12 ALA A C 7
ATOM 8011 O O . ALA A 1 12 ? -16.450 -0.282 0.746 1.00 0.00 12 ALA A O 7
ATOM 8018 N N . SER A 1 13 ? -14.386 0.112 1.387 1.00 0.00 13 SER A N 7
ATOM 8019 C CA . SER A 1 13 ? -14.838 0.553 2.738 1.00 0.00 13 SER A CA 7
ATOM 8020 C C . SER A 1 13 ? -15.283 2.016 2.675 1.00 0.00 13 SER A C 7
ATOM 8021 O O . SER A 1 13 ? -16.332 2.376 3.169 1.00 0.00 13 SER A O 7
ATOM 8029 N N . ALA A 1 14 ? -14.492 2.860 2.066 1.00 0.00 14 ALA A N 7
ATOM 8030 C CA . ALA A 1 14 ? -14.862 4.301 1.966 1.00 0.00 14 ALA A CA 7
ATOM 8031 C C . ALA A 1 14 ? -13.718 5.068 1.296 1.00 0.00 14 ALA A C 7
ATOM 8032 O O . ALA A 1 14 ? -13.898 5.712 0.281 1.00 0.00 14 ALA A O 7
ATOM 8039 N N . SER A 1 15 ? -12.542 5.003 1.858 1.00 0.00 15 SER A N 7
ATOM 8040 C CA . SER A 1 15 ? -11.383 5.726 1.260 1.00 0.00 15 SER A CA 7
ATOM 8041 C C . SER A 1 15 ? -10.083 5.074 1.728 1.00 0.00 15 SER A C 7
ATOM 8042 O O . SER A 1 15 ? -9.059 5.721 1.839 1.00 0.00 15 SER A O 7
ATOM 8050 N N . LEU A 1 16 ? -10.118 3.794 2.004 1.00 0.00 16 LEU A N 7
ATOM 8051 C CA . LEU A 1 16 ? -8.889 3.076 2.470 1.00 0.00 16 LEU A CA 7
ATOM 8052 C C . LEU A 1 16 ? -8.725 1.784 1.669 1.00 0.00 16 LEU A C 7
ATOM 8053 O O . LEU A 1 16 ? -9.551 0.895 1.735 1.00 0.00 16 LEU A O 7
ATOM 8069 N N . CYS A 1 17 ? -7.658 1.669 0.920 1.00 0.00 17 CYS A N 7
ATOM 8070 C CA . CYS A 1 17 ? -7.425 0.432 0.116 1.00 0.00 17 CYS A CA 7
ATOM 8071 C C . CYS A 1 17 ? -6.402 -0.439 0.843 1.00 0.00 17 CYS A C 7
ATOM 8072 O O . CYS A 1 17 ? -5.529 0.061 1.517 1.00 0.00 17 CYS A O 7
ATOM 8080 N N . ARG A 1 18 ? -6.502 -1.738 0.716 1.00 0.00 18 ARG A N 7
ATOM 8081 C CA . ARG A 1 18 ? -5.529 -2.645 1.404 1.00 0.00 18 ARG A CA 7
ATOM 8082 C C . ARG A 1 18 ? -4.582 -3.241 0.366 1.00 0.00 18 ARG A C 7
ATOM 8083 O O . ARG A 1 18 ? -4.999 -3.664 -0.694 1.00 0.00 18 ARG A O 7
ATOM 8104 N N . VAL A 1 19 ? -3.305 -3.274 0.662 1.00 0.00 19 VAL A N 7
ATOM 8105 C CA . VAL A 1 19 ? -2.314 -3.842 -0.308 1.00 0.00 19 VAL A CA 7
ATOM 8106 C C . VAL A 1 19 ? -1.375 -4.809 0.409 1.00 0.00 19 VAL A C 7
ATOM 8107 O O . VAL A 1 19 ? -0.891 -4.538 1.491 1.00 0.00 19 VAL A O 7
ATOM 8120 N N . VAL A 1 20 ? -1.097 -5.931 -0.199 1.00 0.00 20 VAL A N 7
ATOM 8121 C CA . VAL A 1 20 ? -0.165 -6.915 0.423 1.00 0.00 20 VAL A CA 7
ATOM 8122 C C . VAL A 1 20 ? 1.227 -6.695 -0.170 1.00 0.00 20 VAL A C 7
ATOM 8123 O O . VAL A 1 20 ? 1.449 -6.918 -1.342 1.00 0.00 20 VAL A O 7
ATOM 8136 N N . LEU A 1 21 ? 2.163 -6.237 0.620 1.00 0.00 21 LEU A N 7
ATOM 8137 C CA . LEU A 1 21 ? 3.537 -5.979 0.085 1.00 0.00 21 LEU A CA 7
ATOM 8138 C C . LEU A 1 21 ? 4.440 -7.183 0.354 1.00 0.00 21 LEU A C 7
ATOM 8139 O O . LEU A 1 21 ? 4.586 -7.629 1.475 1.00 0.00 21 LEU A O 7
ATOM 8155 N N . GLN A 1 22 ? 5.051 -7.709 -0.679 1.00 0.00 22 GLN A N 7
ATOM 8156 C CA . GLN A 1 22 ? 5.959 -8.886 -0.517 1.00 0.00 22 GLN A CA 7
ATOM 8157 C C . GLN A 1 22 ? 7.413 -8.419 -0.570 1.00 0.00 22 GLN A C 7
ATOM 8158 O O . GLN A 1 22 ? 7.737 -7.438 -1.212 1.00 0.00 22 GLN A O 7
ATOM 8172 N N . SER A 1 23 ? 8.295 -9.115 0.100 1.00 0.00 23 SER A N 7
ATOM 8173 C CA . SER A 1 23 ? 9.735 -8.718 0.093 1.00 0.00 23 SER A CA 7
ATOM 8174 C C . SER A 1 23 ? 10.611 -9.973 0.134 1.00 0.00 23 SER A C 7
ATOM 8175 O O . SER A 1 23 ? 10.869 -10.526 1.183 1.00 0.00 23 SER A O 7
ATOM 8183 N N . GLY A 1 24 ? 11.070 -10.423 -1.002 1.00 0.00 24 GLY A N 7
ATOM 8184 C CA . GLY A 1 24 ? 11.930 -11.640 -1.029 1.00 0.00 24 GLY A CA 7
ATOM 8185 C C . GLY A 1 24 ? 11.076 -12.878 -0.748 1.00 0.00 24 GLY A C 7
ATOM 8186 O O . GLY A 1 24 ? 11.033 -13.805 -1.531 1.00 0.00 24 GLY A O 7
ATOM 8190 N N . ALA A 1 25 ? 10.396 -12.899 0.365 1.00 0.00 25 ALA A N 7
ATOM 8191 C CA . ALA A 1 25 ? 9.546 -14.076 0.698 1.00 0.00 25 ALA A CA 7
ATOM 8192 C C . ALA A 1 25 ? 8.556 -13.697 1.800 1.00 0.00 25 ALA A C 7
ATOM 8193 O O . ALA A 1 25 ? 7.443 -14.181 1.842 1.00 0.00 25 ALA A O 7
ATOM 8200 N N . LEU A 1 26 ? 8.952 -12.833 2.695 1.00 0.00 26 LEU A N 7
ATOM 8201 C CA . LEU A 1 26 ? 8.032 -12.424 3.793 1.00 0.00 26 LEU A CA 7
ATOM 8202 C C . LEU A 1 26 ? 6.907 -11.563 3.214 1.00 0.00 26 LEU A C 7
ATOM 8203 O O . LEU A 1 26 ? 7.135 -10.713 2.375 1.00 0.00 26 LEU A O 7
ATOM 8219 N N . GLU A 1 27 ? 5.693 -11.774 3.658 1.00 0.00 27 GLU A N 7
ATOM 8220 C CA . GLU A 1 27 ? 4.541 -10.971 3.144 1.00 0.00 27 GLU A CA 7
ATOM 8221 C C . GLU A 1 27 ? 4.160 -9.922 4.187 1.00 0.00 27 GLU A C 7
ATOM 8222 O O . GLU A 1 27 ? 4.423 -10.080 5.362 1.00 0.00 27 GLU A O 7
ATOM 8234 N N . MET A 1 28 ? 3.542 -8.848 3.770 1.00 0.00 28 MET A N 7
ATOM 8235 C CA . MET A 1 28 ? 3.146 -7.785 4.740 1.00 0.00 28 MET A CA 7
ATOM 8236 C C . MET A 1 28 ? 1.808 -7.181 4.310 1.00 0.00 28 MET A C 7
ATOM 8237 O O . MET A 1 28 ? 1.509 -7.093 3.137 1.00 0.00 28 MET A O 7
ATOM 8251 N N . ILE A 1 29 ? 1.009 -6.755 5.258 1.00 0.00 29 ILE A N 7
ATOM 8252 C CA . ILE A 1 29 ? -0.317 -6.138 4.931 1.00 0.00 29 ILE A CA 7
ATOM 8253 C C . ILE A 1 29 ? -0.312 -4.703 5.444 1.00 0.00 29 ILE A C 7
ATOM 8254 O O . ILE A 1 29 ? 0.174 -4.428 6.524 1.00 0.00 29 ILE A O 7
ATOM 8270 N N . ALA A 1 30 ? -0.831 -3.775 4.684 1.00 0.00 30 ALA A N 7
ATOM 8271 C CA . ALA A 1 30 ? -0.827 -2.358 5.149 1.00 0.00 30 ALA A CA 7
ATOM 8272 C C . ALA A 1 30 ? -2.047 -1.610 4.624 1.00 0.00 30 ALA A C 7
ATOM 8273 O O . ALA A 1 30 ? -2.441 -1.757 3.484 1.00 0.00 30 ALA A O 7
ATOM 8280 N N . GLU A 1 31 ? -2.633 -0.786 5.451 1.00 0.00 31 GLU A N 7
ATOM 8281 C CA . GLU A 1 31 ? -3.811 0.004 5.005 1.00 0.00 31 GLU A CA 7
ATOM 8282 C C . GLU A 1 31 ? -3.294 1.198 4.196 1.00 0.00 31 GLU A C 7
ATOM 8283 O O . GLU A 1 31 ? -2.353 1.859 4.586 1.00 0.00 31 GLU A O 7
ATOM 8295 N N . ILE A 1 32 ? -3.890 1.455 3.061 1.00 0.00 32 ILE A N 7
ATOM 8296 C CA . ILE A 1 32 ? -3.434 2.582 2.183 1.00 0.00 32 ILE A CA 7
ATOM 8297 C C . ILE A 1 32 ? -4.562 3.614 2.048 1.00 0.00 32 ILE A C 7
ATOM 8298 O O . ILE A 1 32 ? -5.728 3.276 2.034 1.00 0.00 32 ILE A O 7
ATOM 8314 N N . GLU A 1 33 ? -4.205 4.871 1.935 1.00 0.00 33 GLU A N 7
ATOM 8315 C CA . GLU A 1 33 ? -5.226 5.956 1.781 1.00 0.00 33 GLU A CA 7
ATOM 8316 C C . GLU A 1 33 ? -4.978 6.674 0.450 1.00 0.00 33 GLU A C 7
ATOM 8317 O O . GLU A 1 33 ? -4.085 7.489 0.331 1.00 0.00 33 GLU A O 7
ATOM 8329 N N . ALA A 1 34 ? -5.757 6.371 -0.557 1.00 0.00 34 ALA A N 7
ATOM 8330 C CA . ALA A 1 34 ? -5.560 7.030 -1.885 1.00 0.00 34 ALA A CA 7
ATOM 8331 C C . ALA A 1 34 ? -6.919 7.254 -2.552 1.00 0.00 34 ALA A C 7
ATOM 8332 O O . ALA A 1 34 ? -7.956 7.110 -1.936 1.00 0.00 34 ALA A O 7
ATOM 8339 N N . CYS A 1 35 ? -6.919 7.607 -3.810 1.00 0.00 35 CYS A N 7
ATOM 8340 C CA . CYS A 1 35 ? -8.206 7.846 -4.531 1.00 0.00 35 CYS A CA 7
ATOM 8341 C C . CYS A 1 35 ? -8.049 7.425 -5.993 1.00 0.00 35 CYS A C 7
ATOM 8342 O O . CYS A 1 35 ? -9.014 7.285 -6.718 1.00 0.00 35 CYS A O 7
ATOM 8350 N N . ARG A 1 36 ? -6.837 7.218 -6.430 1.00 0.00 36 ARG A N 7
ATOM 8351 C CA . ARG A 1 36 ? -6.613 6.800 -7.842 1.00 0.00 36 ARG A CA 7
ATOM 8352 C C . ARG A 1 36 ? -7.039 5.340 -8.009 1.00 0.00 36 ARG A C 7
ATOM 8353 O O . ARG A 1 36 ? -7.539 4.943 -9.043 1.00 0.00 36 ARG A O 7
ATOM 8374 N N . LEU A 1 37 ? -6.851 4.540 -6.994 1.00 0.00 37 LEU A N 7
ATOM 8375 C CA . LEU A 1 37 ? -7.250 3.109 -7.079 1.00 0.00 37 LEU A CA 7
ATOM 8376 C C . LEU A 1 37 ? -6.776 2.513 -8.408 1.00 0.00 37 LEU A C 7
ATOM 8377 O O . LEU A 1 37 ? -7.337 1.557 -8.906 1.00 0.00 37 LEU A O 7
ATOM 8393 N N . ARG A 1 38 ? -5.745 3.071 -8.985 1.00 0.00 38 ARG A N 7
ATOM 8394 C CA . ARG A 1 38 ? -5.226 2.540 -10.282 1.00 0.00 38 ARG A CA 7
ATOM 8395 C C . ARG A 1 38 ? -4.119 1.517 -10.001 1.00 0.00 38 ARG A C 7
ATOM 8396 O O . ARG A 1 38 ? -3.392 1.110 -10.884 1.00 0.00 38 ARG A O 7
ATOM 8417 N N . LEU A 1 39 ? -3.986 1.104 -8.772 1.00 0.00 39 LEU A N 7
ATOM 8418 C CA . LEU A 1 39 ? -2.927 0.115 -8.425 1.00 0.00 39 LEU A CA 7
ATOM 8419 C C . LEU A 1 39 ? -3.261 -1.233 -9.064 1.00 0.00 39 LEU A C 7
ATOM 8420 O O . LEU A 1 39 ? -4.383 -1.488 -9.454 1.00 0.00 39 LEU A O 7
ATOM 8436 N N . ARG A 1 40 ? -2.293 -2.102 -9.169 1.00 0.00 40 ARG A N 7
ATOM 8437 C CA . ARG A 1 40 ? -2.553 -3.437 -9.773 1.00 0.00 40 ARG A CA 7
ATOM 8438 C C . ARG A 1 40 ? -1.440 -4.404 -9.352 1.00 0.00 40 ARG A C 7
ATOM 8439 O O . ARG A 1 40 ? -0.490 -4.025 -8.697 1.00 0.00 40 ARG A O 7
ATOM 8460 N N . GLU A 1 41 ? -1.554 -5.651 -9.717 1.00 0.00 41 GLU A N 7
ATOM 8461 C CA . GLU A 1 41 ? -0.509 -6.641 -9.332 1.00 0.00 41 GLU A CA 7
ATOM 8462 C C . GLU A 1 41 ? 0.806 -6.309 -10.040 1.00 0.00 41 GLU A C 7
ATOM 8463 O O . GLU A 1 41 ? 0.818 -5.815 -11.150 1.00 0.00 41 GLU A O 7
ATOM 8475 N N . GLY A 1 42 ? 1.915 -6.583 -9.407 1.00 0.00 42 GLY A N 7
ATOM 8476 C CA . GLY A 1 42 ? 3.235 -6.293 -10.040 1.00 0.00 42 GLY A CA 7
ATOM 8477 C C . GLY A 1 42 ? 3.615 -4.830 -9.805 1.00 0.00 42 GLY A C 7
ATOM 8478 O O . GLY A 1 42 ? 4.567 -4.329 -10.371 1.00 0.00 42 GLY A O 7
ATOM 8482 N N . ASP A 1 43 ? 2.883 -4.139 -8.976 1.00 0.00 43 ASP A N 7
ATOM 8483 C CA . ASP A 1 43 ? 3.211 -2.710 -8.710 1.00 0.00 43 ASP A CA 7
ATOM 8484 C C . ASP A 1 43 ? 4.531 -2.625 -7.940 1.00 0.00 43 ASP A C 7
ATOM 8485 O O . ASP A 1 43 ? 4.702 -3.244 -6.907 1.00 0.00 43 ASP A O 7
ATOM 8494 N N . LYS A 1 44 ? 5.468 -1.858 -8.438 1.00 0.00 44 LYS A N 7
ATOM 8495 C CA . LYS A 1 44 ? 6.784 -1.722 -7.742 1.00 0.00 44 LYS A CA 7
ATOM 8496 C C . LYS A 1 44 ? 6.758 -0.479 -6.849 1.00 0.00 44 LYS A C 7
ATOM 8497 O O . LYS A 1 44 ? 6.767 0.640 -7.326 1.00 0.00 44 LYS A O 7
ATOM 8516 N N . LEU A 1 45 ? 6.720 -0.667 -5.555 1.00 0.00 45 LEU A N 7
ATOM 8517 C CA . LEU A 1 45 ? 6.688 0.500 -4.621 1.00 0.00 45 LEU A CA 7
ATOM 8518 C C . LEU A 1 45 ? 8.108 0.811 -4.138 1.00 0.00 45 LEU A C 7
ATOM 8519 O O . LEU A 1 45 ? 8.703 0.049 -3.402 1.00 0.00 45 LEU A O 7
ATOM 8535 N N . THR A 1 46 ? 8.656 1.928 -4.541 1.00 0.00 46 THR A N 7
ATOM 8536 C CA . THR A 1 46 ? 10.038 2.289 -4.099 1.00 0.00 46 THR A CA 7
ATOM 8537 C C . THR A 1 46 ? 9.951 3.104 -2.798 1.00 0.00 46 THR A C 7
ATOM 8538 O O . THR A 1 46 ? 8.984 3.806 -2.574 1.00 0.00 46 THR A O 7
ATOM 8549 N N . PRO A 1 47 ? 10.948 3.024 -1.944 1.00 0.00 47 PRO A N 7
ATOM 8550 C CA . PRO A 1 47 ? 10.956 3.781 -0.655 1.00 0.00 47 PRO A CA 7
ATOM 8551 C C . PRO A 1 47 ? 11.238 5.275 -0.865 1.00 0.00 47 PRO A C 7
ATOM 8552 O O . PRO A 1 47 ? 12.166 5.648 -1.554 1.00 0.00 47 PRO A O 7
ATOM 8563 N N . LEU A 1 48 ? 10.445 6.130 -0.275 1.00 0.00 48 LEU A N 7
ATOM 8564 C CA . LEU A 1 48 ? 10.670 7.598 -0.440 1.00 0.00 48 LEU A CA 7
ATOM 8565 C C . LEU A 1 48 ? 11.646 8.082 0.637 1.00 0.00 48 LEU A C 7
ATOM 8566 O O . LEU A 1 48 ? 12.708 8.593 0.341 1.00 0.00 48 LEU A O 7
ATOM 8582 N N . ALA A 1 49 ? 11.295 7.929 1.886 1.00 0.00 49 ALA A N 7
ATOM 8583 C CA . ALA A 1 49 ? 12.206 8.384 2.973 1.00 0.00 49 ALA A CA 7
ATOM 8584 C C . ALA A 1 49 ? 11.655 7.944 4.332 1.00 0.00 49 ALA A C 7
ATOM 8585 O O . ALA A 1 49 ? 11.894 6.841 4.782 1.00 0.00 49 ALA A O 7
ATOM 8592 N N . ASP A 1 50 ? 10.925 8.803 4.992 1.00 0.00 50 ASP A N 7
ATOM 8593 C CA . ASP A 1 50 ? 10.366 8.440 6.326 1.00 0.00 50 ASP A CA 7
ATOM 8594 C C . ASP A 1 50 ? 9.467 7.208 6.198 1.00 0.00 50 ASP A C 7
ATOM 8595 O O . ASP A 1 50 ? 9.554 6.283 6.980 1.00 0.00 50 ASP A O 7
ATOM 8604 N N . ALA A 1 51 ? 8.601 7.188 5.223 1.00 0.00 51 ALA A N 7
ATOM 8605 C CA . ALA A 1 51 ? 7.698 6.013 5.056 1.00 0.00 51 ALA A CA 7
ATOM 8606 C C . ALA A 1 51 ? 6.909 6.144 3.751 1.00 0.00 51 ALA A C 7
ATOM 8607 O O . ALA A 1 51 ? 6.517 5.161 3.156 1.00 0.00 51 ALA A O 7
ATOM 8614 N N . ARG A 1 52 ? 6.668 7.345 3.302 1.00 0.00 52 ARG A N 7
ATOM 8615 C CA . ARG A 1 52 ? 5.900 7.526 2.037 1.00 0.00 52 ARG A CA 7
ATOM 8616 C C . ARG A 1 52 ? 6.466 6.596 0.960 1.00 0.00 52 ARG A C 7
ATOM 8617 O O . ARG A 1 52 ? 7.629 6.247 0.981 1.00 0.00 52 ARG A O 7
ATOM 8638 N N . TYR A 1 53 ? 5.647 6.191 0.022 1.00 0.00 53 TYR A N 7
ATOM 8639 C CA . TYR A 1 53 ? 6.119 5.277 -1.066 1.00 0.00 53 TYR A CA 7
ATOM 8640 C C . TYR A 1 53 ? 5.652 5.820 -2.417 1.00 0.00 53 TYR A C 7
ATOM 8641 O O . TYR A 1 53 ? 4.629 6.467 -2.517 1.00 0.00 53 TYR A O 7
ATOM 8659 N N . CYS A 1 54 ? 6.400 5.553 -3.459 1.00 0.00 54 CYS A N 7
ATOM 8660 C CA . CYS A 1 54 ? 6.023 6.036 -4.825 1.00 0.00 54 CYS A CA 7
ATOM 8661 C C . CYS A 1 54 ? 5.906 4.828 -5.758 1.00 0.00 54 CYS A C 7
ATOM 8662 O O . CYS A 1 54 ? 6.831 4.053 -5.901 1.00 0.00 54 CYS A O 7
ATOM 8670 N N . LEU A 1 55 ? 4.775 4.652 -6.391 1.00 0.00 55 LEU A N 7
ATOM 8671 C CA . LEU A 1 55 ? 4.608 3.483 -7.306 1.00 0.00 55 LEU A CA 7
ATOM 8672 C C . LEU A 1 55 ? 5.056 3.863 -8.718 1.00 0.00 55 LEU A C 7
ATOM 8673 O O . LEU A 1 55 ? 4.927 4.995 -9.137 1.00 0.00 55 LEU A O 7
ATOM 8689 N N . ASN A 1 56 ? 5.589 2.918 -9.450 1.00 0.00 56 ASN A N 7
ATOM 8690 C CA . ASN A 1 56 ? 6.054 3.205 -10.838 1.00 0.00 56 ASN A CA 7
ATOM 8691 C C . ASN A 1 56 ? 7.116 4.307 -10.815 1.00 0.00 56 ASN A C 7
ATOM 8692 O O . ASN A 1 56 ? 7.290 5.030 -11.774 1.00 0.00 56 ASN A O 7
ATOM 8703 N N . ASN A 1 57 ? 7.827 4.433 -9.724 1.00 0.00 57 ASN A N 7
ATOM 8704 C CA . ASN A 1 57 ? 8.893 5.475 -9.623 1.00 0.00 57 ASN A CA 7
ATOM 8705 C C . ASN A 1 57 ? 8.373 6.823 -10.133 1.00 0.00 57 ASN A C 7
ATOM 8706 O O . ASN A 1 57 ? 9.066 7.541 -10.824 1.00 0.00 57 ASN A O 7
ATOM 8717 N N . ASN A 1 58 ? 7.157 7.173 -9.788 1.00 0.00 58 ASN A N 7
ATOM 8718 C CA . ASN A 1 58 ? 6.572 8.477 -10.237 1.00 0.00 58 ASN A CA 7
ATOM 8719 C C . ASN A 1 58 ? 6.043 9.234 -9.008 1.00 0.00 58 ASN A C 7
ATOM 8720 O O . ASN A 1 58 ? 4.909 9.048 -8.610 1.00 0.00 58 ASN A O 7
ATOM 8731 N N . PRO A 1 59 ? 6.854 10.071 -8.394 1.00 0.00 59 PRO A N 7
ATOM 8732 C CA . PRO A 1 59 ? 6.446 10.847 -7.181 1.00 0.00 59 PRO A CA 7
ATOM 8733 C C . PRO A 1 59 ? 5.056 11.483 -7.316 1.00 0.00 59 PRO A C 7
ATOM 8734 O O . PRO A 1 59 ? 4.521 12.027 -6.369 1.00 0.00 59 PRO A O 7
ATOM 8745 N N . THR A 1 60 ? 4.464 11.416 -8.474 1.00 0.00 60 THR A N 7
ATOM 8746 C CA . THR A 1 60 ? 3.109 12.011 -8.652 1.00 0.00 60 THR A CA 7
ATOM 8747 C C . THR A 1 60 ? 2.064 11.065 -8.054 1.00 0.00 60 THR A C 7
ATOM 8748 O O . THR A 1 60 ? 1.148 11.483 -7.374 1.00 0.00 60 THR A O 7
ATOM 8759 N N . GLN A 1 61 ? 2.201 9.788 -8.299 1.00 0.00 61 GLN A N 7
ATOM 8760 C CA . GLN A 1 61 ? 1.228 8.797 -7.748 1.00 0.00 61 GLN A CA 7
ATOM 8761 C C . GLN A 1 61 ? 1.765 8.238 -6.430 1.00 0.00 61 GLN A C 7
ATOM 8762 O O . GLN A 1 61 ? 2.039 7.061 -6.314 1.00 0.00 61 GLN A O 7
ATOM 8776 N N . THR A 1 62 ? 1.931 9.070 -5.434 1.00 0.00 62 THR A N 7
ATOM 8777 C CA . THR A 1 62 ? 2.467 8.577 -4.127 1.00 0.00 62 THR A CA 7
ATOM 8778 C C . THR A 1 62 ? 1.307 8.294 -3.178 1.00 0.00 62 THR A C 7
ATOM 8779 O O . THR A 1 62 ? 0.166 8.599 -3.464 1.00 0.00 62 THR A O 7
ATOM 8790 N N . LEU A 1 63 ? 1.586 7.698 -2.050 1.00 0.00 63 LEU A N 7
ATOM 8791 C CA . LEU A 1 63 ? 0.499 7.377 -1.085 1.00 0.00 63 LEU A CA 7
ATOM 8792 C C . LEU A 1 63 ? 1.072 7.289 0.332 1.00 0.00 63 LEU A C 7
ATOM 8793 O O . LEU A 1 63 ? 2.262 7.133 0.520 1.00 0.00 63 LEU A O 7
ATOM 8809 N N . LYS A 1 64 ? 0.228 7.397 1.331 1.00 0.00 64 LYS A N 7
ATOM 8810 C CA . LYS A 1 64 ? 0.704 7.331 2.751 1.00 0.00 64 LYS A CA 7
ATOM 8811 C C . LYS A 1 64 ? 0.181 6.056 3.415 1.00 0.00 64 LYS A C 7
ATOM 8812 O O . LYS A 1 64 ? -0.955 5.668 3.229 1.00 0.00 64 LYS A O 7
ATOM 8831 N N . ILE A 1 65 ? 1.002 5.405 4.197 1.00 0.00 65 ILE A N 7
ATOM 8832 C CA . ILE A 1 65 ? 0.554 4.158 4.883 1.00 0.00 65 ILE A CA 7
ATOM 8833 C C . ILE A 1 65 ? -0.110 4.521 6.209 1.00 0.00 65 ILE A C 7
ATOM 8834 O O . ILE A 1 65 ? 0.313 5.426 6.900 1.00 0.00 65 ILE A O 7
ATOM 8850 N N . ARG A 1 66 ? -1.144 3.812 6.579 1.00 0.00 66 ARG A N 7
ATOM 8851 C CA . ARG A 1 66 ? -1.833 4.098 7.872 1.00 0.00 66 ARG A CA 7
ATOM 8852 C C . ARG A 1 66 ? -1.333 3.106 8.921 1.00 0.00 66 ARG A C 7
ATOM 8853 O O . ARG A 1 66 ? -1.263 3.412 10.095 1.00 0.00 66 ARG A O 7
ATOM 8874 N N . ASN A 1 67 ? -0.975 1.918 8.505 1.00 0.00 67 ASN A N 7
ATOM 8875 C CA . ASN A 1 67 ? -0.471 0.906 9.477 1.00 0.00 67 ASN A CA 7
ATOM 8876 C C . ASN A 1 67 ? 0.021 -0.341 8.730 1.00 0.00 67 ASN A C 7
ATOM 8877 O O . ASN A 1 67 ? -0.765 -1.137 8.252 1.00 0.00 67 ASN A O 7
ATOM 8888 N N . ALA A 1 68 ? 1.315 -0.521 8.637 1.00 0.00 68 ALA A N 7
ATOM 8889 C CA . ALA A 1 68 ? 1.860 -1.725 7.939 1.00 0.00 68 ALA A CA 7
ATOM 8890 C C . ALA A 1 68 ? 1.923 -2.894 8.927 1.00 0.00 68 ALA A C 7
ATOM 8891 O O . ALA A 1 68 ? 2.041 -2.701 10.120 1.00 0.00 68 ALA A O 7
ATOM 8898 N N . THR A 1 69 ? 1.847 -4.108 8.440 1.00 0.00 69 THR A N 7
ATOM 8899 C CA . THR A 1 69 ? 1.906 -5.294 9.353 1.00 0.00 69 THR A CA 7
ATOM 8900 C C . THR A 1 69 ? 2.696 -6.417 8.677 1.00 0.00 69 THR A C 7
ATOM 8901 O O . THR A 1 69 ? 2.758 -6.505 7.467 1.00 0.00 69 THR A O 7
ATOM 8912 N N . HIS A 1 70 ? 3.303 -7.277 9.452 1.00 0.00 70 HIS A N 7
ATOM 8913 C CA . HIS A 1 70 ? 4.094 -8.393 8.856 1.00 0.00 70 HIS A CA 7
ATOM 8914 C C . HIS A 1 70 ? 3.159 -9.534 8.449 1.00 0.00 70 HIS A C 7
ATOM 8915 O O . HIS A 1 70 ? 3.413 -10.687 8.738 1.00 0.00 70 HIS A O 7
ATOM 8930 N N . TYR A 1 71 ? 2.083 -9.227 7.778 1.00 0.00 71 TYR A N 7
ATOM 8931 C CA . TYR A 1 71 ? 1.141 -10.301 7.351 1.00 0.00 71 TYR A CA 7
ATOM 8932 C C . TYR A 1 71 ? 0.815 -11.199 8.548 1.00 0.00 71 TYR A C 7
ATOM 8933 O O . TYR A 1 71 ? 1.073 -12.385 8.535 1.00 0.00 71 TYR A O 7
ATOM 8951 N N . SER A 1 72 ? 0.246 -10.642 9.582 1.00 0.00 72 SER A N 7
ATOM 8952 C CA . SER A 1 72 ? -0.100 -11.464 10.777 1.00 0.00 72 SER A CA 7
ATOM 8953 C C . SER A 1 72 ? -1.446 -12.152 10.548 1.00 0.00 72 SER A C 7
ATOM 8954 O O . SER A 1 72 ? -2.148 -11.862 9.599 1.00 0.00 72 SER A O 7
ATOM 8962 N N . SER A 1 73 ? -1.813 -13.063 11.409 1.00 0.00 73 SER A N 7
ATOM 8963 C CA . SER A 1 73 ? -3.115 -13.770 11.240 1.00 0.00 73 SER A CA 7
ATOM 8964 C C . SER A 1 73 ? -4.240 -12.924 11.839 1.00 0.00 73 SER A C 7
ATOM 8965 O O . SER A 1 73 ? -5.377 -13.000 11.419 1.00 0.00 73 SER A O 7
ATOM 8973 N N . GLU A 1 74 ? -3.934 -12.119 12.819 1.00 0.00 74 GLU A N 7
ATOM 8974 C CA . GLU A 1 74 ? -4.989 -11.272 13.445 1.00 0.00 74 GLU A CA 7
ATOM 8975 C C . GLU A 1 74 ? -5.276 -10.066 12.549 1.00 0.00 74 GLU A C 7
ATOM 8976 O O . GLU A 1 74 ? -6.397 -9.603 12.456 1.00 0.00 74 GLU A O 7
ATOM 8988 N N . ARG A 1 75 ? -4.275 -9.550 11.891 1.00 0.00 75 ARG A N 7
ATOM 8989 C CA . ARG A 1 75 ? -4.494 -8.372 11.004 1.00 0.00 75 ARG A CA 7
ATOM 8990 C C . ARG A 1 75 ? -5.158 -8.826 9.703 1.00 0.00 75 ARG A C 7
ATOM 8991 O O . ARG A 1 75 ? -6.096 -8.217 9.229 1.00 0.00 75 ARG A O 7
ATOM 9012 N N . TRP A 1 76 ? -4.681 -9.891 9.120 1.00 0.00 76 TRP A N 7
ATOM 9013 C CA . TRP A 1 76 ? -5.289 -10.379 7.850 1.00 0.00 76 TRP A CA 7
ATOM 9014 C C . TRP A 1 76 ? -6.746 -10.779 8.098 1.00 0.00 76 TRP A C 7
ATOM 9015 O O . TRP A 1 76 ? -7.599 -10.613 7.250 1.00 0.00 76 TRP A O 7
ATOM 9036 N N . THR A 1 77 ? -7.036 -11.308 9.256 1.00 0.00 77 THR A N 7
ATOM 9037 C CA . THR A 1 77 ? -8.434 -11.723 9.559 1.00 0.00 77 THR A CA 7
ATOM 9038 C C . THR A 1 77 ? -9.246 -10.509 10.015 1.00 0.00 77 THR A C 7
ATOM 9039 O O . THR A 1 77 ? -10.420 -10.391 9.724 1.00 0.00 77 THR A O 7
ATOM 9050 N N . ASN A 1 78 ? -8.633 -9.605 10.730 1.00 0.00 78 ASN A N 7
ATOM 9051 C CA . ASN A 1 78 ? -9.372 -8.398 11.203 1.00 0.00 78 ASN A CA 7
ATOM 9052 C C . ASN A 1 78 ? -9.370 -7.337 10.104 1.00 0.00 78 ASN A C 7
ATOM 9053 O O . ASN A 1 78 ? -10.146 -6.402 10.127 1.00 0.00 78 ASN A O 7
ATOM 9064 N N . ALA A 1 79 ? -8.502 -7.473 9.137 1.00 0.00 79 ALA A N 7
ATOM 9065 C CA . ALA A 1 79 ? -8.447 -6.472 8.034 1.00 0.00 79 ALA A CA 7
ATOM 9066 C C . ALA A 1 79 ? -9.495 -6.821 6.976 1.00 0.00 79 ALA A C 7
ATOM 9067 O O . ALA A 1 79 ? -10.395 -6.052 6.702 1.00 0.00 79 ALA A O 7
ATOM 9074 N N . ASP A 1 80 ? -9.385 -7.975 6.376 1.00 0.00 80 ASP A N 7
ATOM 9075 C CA . ASP A 1 80 ? -10.374 -8.371 5.335 1.00 0.00 80 ASP A CA 7
ATOM 9076 C C . ASP A 1 80 ? -11.793 -8.156 5.869 1.00 0.00 80 ASP A C 7
ATOM 9077 O O . ASP A 1 80 ? -12.756 -8.186 5.129 1.00 0.00 80 ASP A O 7
ATOM 9086 N N . LYS A 1 81 ? -11.928 -7.939 7.148 1.00 0.00 81 LYS A N 7
ATOM 9087 C CA . LYS A 1 81 ? -13.284 -7.722 7.727 1.00 0.00 81 LYS A CA 7
ATOM 9088 C C . LYS A 1 81 ? -14.025 -6.662 6.908 1.00 0.00 81 LYS A C 7
ATOM 9089 O O . LYS A 1 81 ? -15.124 -6.948 6.461 1.00 0.00 81 LYS A O 7
ATOM 9108 N N . MET A 1 1 ? 13.847 -0.207 0.417 1.00 0.00 1 MET A N 8
ATOM 9109 C CA . MET A 1 1 ? 14.181 -0.863 -0.879 1.00 0.00 1 MET A CA 8
ATOM 9110 C C . MET A 1 1 ? 12.920 -0.965 -1.739 1.00 0.00 1 MET A C 8
ATOM 9111 O O . MET A 1 1 ? 11.827 -0.676 -1.292 1.00 0.00 1 MET A O 8
ATOM 9127 N N . GLU A 1 2 ? 13.061 -1.375 -2.970 1.00 0.00 2 GLU A N 8
ATOM 9128 C CA . GLU A 1 2 ? 11.869 -1.495 -3.857 1.00 0.00 2 GLU A CA 8
ATOM 9129 C C . GLU A 1 2 ? 11.028 -2.695 -3.420 1.00 0.00 2 GLU A C 8
ATOM 9130 O O . GLU A 1 2 ? 11.501 -3.813 -3.376 1.00 0.00 2 GLU A O 8
ATOM 9142 N N . TRP A 1 3 ? 9.780 -2.472 -3.099 1.00 0.00 3 TRP A N 8
ATOM 9143 C CA . TRP A 1 3 ? 8.897 -3.599 -2.664 1.00 0.00 3 TRP A CA 8
ATOM 9144 C C . TRP A 1 3 ? 8.071 -4.085 -3.856 1.00 0.00 3 TRP A C 8
ATOM 9145 O O . TRP A 1 3 ? 8.093 -3.495 -4.919 1.00 0.00 3 TRP A O 8
ATOM 9166 N N . TRP A 1 4 ? 7.341 -5.159 -3.685 1.00 0.00 4 TRP A N 8
ATOM 9167 C CA . TRP A 1 4 ? 6.501 -5.699 -4.801 1.00 0.00 4 TRP A CA 8
ATOM 9168 C C . TRP A 1 4 ? 5.114 -6.048 -4.261 1.00 0.00 4 TRP A C 8
ATOM 9169 O O . TRP A 1 4 ? 4.977 -6.791 -3.309 1.00 0.00 4 TRP A O 8
ATOM 9190 N N . VAL A 1 5 ? 4.081 -5.513 -4.855 1.00 0.00 5 VAL A N 8
ATOM 9191 C CA . VAL A 1 5 ? 2.707 -5.815 -4.364 1.00 0.00 5 VAL A CA 8
ATOM 9192 C C . VAL A 1 5 ? 2.299 -7.224 -4.801 1.00 0.00 5 VAL A C 8
ATOM 9193 O O . VAL A 1 5 ? 2.563 -7.642 -5.911 1.00 0.00 5 VAL A O 8
ATOM 9206 N N . LYS A 1 6 ? 1.649 -7.956 -3.930 1.00 0.00 6 LYS A N 8
ATOM 9207 C CA . LYS A 1 6 ? 1.204 -9.344 -4.273 1.00 0.00 6 LYS A CA 8
ATOM 9208 C C . LYS A 1 6 ? -0.315 -9.345 -4.456 1.00 0.00 6 LYS A C 8
ATOM 9209 O O . LYS A 1 6 ? -0.858 -10.100 -5.238 1.00 0.00 6 LYS A O 8
ATOM 9228 N N . LYS A 1 7 ? -1.003 -8.498 -3.738 1.00 0.00 7 LYS A N 8
ATOM 9229 C CA . LYS A 1 7 ? -2.488 -8.432 -3.861 1.00 0.00 7 LYS A CA 8
ATOM 9230 C C . LYS A 1 7 ? -2.958 -7.031 -3.465 1.00 0.00 7 LYS A C 8
ATOM 9231 O O . LYS A 1 7 ? -2.228 -6.272 -2.860 1.00 0.00 7 LYS A O 8
ATOM 9250 N N . VAL A 1 8 ? -4.166 -6.678 -3.803 1.00 0.00 8 VAL A N 8
ATOM 9251 C CA . VAL A 1 8 ? -4.667 -5.321 -3.443 1.00 0.00 8 VAL A CA 8
ATOM 9252 C C . VAL A 1 8 ? -6.193 -5.289 -3.545 1.00 0.00 8 VAL A C 8
ATOM 9253 O O . VAL A 1 8 ? -6.795 -6.035 -4.292 1.00 0.00 8 VAL A O 8
ATOM 9266 N N . GLN A 1 9 ? -6.820 -4.417 -2.795 1.00 0.00 9 GLN A N 8
ATOM 9267 C CA . GLN A 1 9 ? -8.312 -4.306 -2.830 1.00 0.00 9 GLN A CA 8
ATOM 9268 C C . GLN A 1 9 ? -8.700 -2.827 -2.882 1.00 0.00 9 GLN A C 8
ATOM 9269 O O . GLN A 1 9 ? -8.231 -2.025 -2.099 1.00 0.00 9 GLN A O 8
ATOM 9283 N N . ASP A 1 10 ? -9.548 -2.455 -3.802 1.00 0.00 10 ASP A N 8
ATOM 9284 C CA . ASP A 1 10 ? -9.957 -1.026 -3.905 1.00 0.00 10 ASP A CA 8
ATOM 9285 C C . ASP A 1 10 ? -10.521 -0.555 -2.563 1.00 0.00 10 ASP A C 8
ATOM 9286 O O . ASP A 1 10 ? -10.719 -1.334 -1.652 1.00 0.00 10 ASP A O 8
ATOM 9295 N N . ASN A 1 11 ? -10.781 0.718 -2.436 1.00 0.00 11 ASN A N 8
ATOM 9296 C CA . ASN A 1 11 ? -11.332 1.245 -1.154 1.00 0.00 11 ASN A CA 8
ATOM 9297 C C . ASN A 1 11 ? -12.843 1.017 -1.117 1.00 0.00 11 ASN A C 8
ATOM 9298 O O . ASN A 1 11 ? -13.622 1.949 -1.083 1.00 0.00 11 ASN A O 8
ATOM 9309 N N . ALA A 1 12 ? -13.264 -0.217 -1.124 1.00 0.00 12 ALA A N 8
ATOM 9310 C CA . ALA A 1 12 ? -14.725 -0.506 -1.090 1.00 0.00 12 ALA A CA 8
ATOM 9311 C C . ALA A 1 12 ? -15.295 -0.097 0.270 1.00 0.00 12 ALA A C 8
ATOM 9312 O O . ALA A 1 12 ? -16.492 -0.096 0.477 1.00 0.00 12 ALA A O 8
ATOM 9319 N N . SER A 1 13 ? -14.447 0.249 1.201 1.00 0.00 13 SER A N 8
ATOM 9320 C CA . SER A 1 13 ? -14.943 0.657 2.546 1.00 0.00 13 SER A CA 8
ATOM 9321 C C . SER A 1 13 ? -15.408 2.115 2.497 1.00 0.00 13 SER A C 8
ATOM 9322 O O . SER A 1 13 ? -16.474 2.451 2.973 1.00 0.00 13 SER A O 8
ATOM 9330 N N . ALA A 1 14 ? -14.616 2.980 1.922 1.00 0.00 14 ALA A N 8
ATOM 9331 C CA . ALA A 1 14 ? -15.003 4.418 1.837 1.00 0.00 14 ALA A CA 8
ATOM 9332 C C . ALA A 1 14 ? -13.835 5.213 1.244 1.00 0.00 14 ALA A C 8
ATOM 9333 O O . ALA A 1 14 ? -13.979 5.903 0.254 1.00 0.00 14 ALA A O 8
ATOM 9340 N N . SER A 1 15 ? -12.681 5.121 1.846 1.00 0.00 15 SER A N 8
ATOM 9341 C CA . SER A 1 15 ? -11.501 5.866 1.324 1.00 0.00 15 SER A CA 8
ATOM 9342 C C . SER A 1 15 ? -10.221 5.211 1.841 1.00 0.00 15 SER A C 8
ATOM 9343 O O . SER A 1 15 ? -9.250 5.875 2.146 1.00 0.00 15 SER A O 8
ATOM 9351 N N . LEU A 1 16 ? -10.215 3.906 1.946 1.00 0.00 16 LEU A N 8
ATOM 9352 C CA . LEU A 1 16 ? -9.003 3.187 2.448 1.00 0.00 16 LEU A CA 8
ATOM 9353 C C . LEU A 1 16 ? -8.779 1.929 1.607 1.00 0.00 16 LEU A C 8
ATOM 9354 O O . LEU A 1 16 ? -9.575 1.011 1.627 1.00 0.00 16 LEU A O 8
ATOM 9370 N N . CYS A 1 17 ? -7.694 1.869 0.879 1.00 0.00 17 CYS A N 8
ATOM 9371 C CA . CYS A 1 17 ? -7.408 0.662 0.048 1.00 0.00 17 CYS A CA 8
ATOM 9372 C C . CYS A 1 17 ? -6.426 -0.221 0.811 1.00 0.00 17 CYS A C 8
ATOM 9373 O O . CYS A 1 17 ? -5.614 0.265 1.566 1.00 0.00 17 CYS A O 8
ATOM 9381 N N . ARG A 1 18 ? -6.492 -1.514 0.625 1.00 0.00 18 ARG A N 8
ATOM 9382 C CA . ARG A 1 18 ? -5.553 -2.432 1.346 1.00 0.00 18 ARG A CA 8
ATOM 9383 C C . ARG A 1 18 ? -4.529 -2.976 0.355 1.00 0.00 18 ARG A C 8
ATOM 9384 O O . ARG A 1 18 ? -4.833 -3.208 -0.799 1.00 0.00 18 ARG A O 8
ATOM 9405 N N . VAL A 1 19 ? -3.311 -3.175 0.790 1.00 0.00 19 VAL A N 8
ATOM 9406 C CA . VAL A 1 19 ? -2.258 -3.697 -0.140 1.00 0.00 19 VAL A CA 8
ATOM 9407 C C . VAL A 1 19 ? -1.336 -4.670 0.593 1.00 0.00 19 VAL A C 8
ATOM 9408 O O . VAL A 1 19 ? -0.900 -4.420 1.699 1.00 0.00 19 VAL A O 8
ATOM 9421 N N . VAL A 1 20 ? -1.010 -5.768 -0.038 1.00 0.00 20 VAL A N 8
ATOM 9422 C CA . VAL A 1 20 ? -0.084 -6.758 0.586 1.00 0.00 20 VAL A CA 8
ATOM 9423 C C . VAL A 1 20 ? 1.300 -6.563 -0.035 1.00 0.00 20 VAL A C 8
ATOM 9424 O O . VAL A 1 20 ? 1.497 -6.797 -1.211 1.00 0.00 20 VAL A O 8
ATOM 9437 N N . LEU A 1 21 ? 2.258 -6.115 0.734 1.00 0.00 21 LEU A N 8
ATOM 9438 C CA . LEU A 1 21 ? 3.625 -5.882 0.171 1.00 0.00 21 LEU A CA 8
ATOM 9439 C C . LEU A 1 21 ? 4.517 -7.094 0.441 1.00 0.00 21 LEU A C 8
ATOM 9440 O O . LEU A 1 21 ? 4.705 -7.503 1.570 1.00 0.00 21 LEU A O 8
ATOM 9456 N N . GLN A 1 22 ? 5.071 -7.667 -0.598 1.00 0.00 22 GLN A N 8
ATOM 9457 C CA . GLN A 1 22 ? 5.962 -8.855 -0.437 1.00 0.00 22 GLN A CA 8
ATOM 9458 C C . GLN A 1 22 ? 7.417 -8.417 -0.605 1.00 0.00 22 GLN A C 8
ATOM 9459 O O . GLN A 1 22 ? 7.726 -7.541 -1.390 1.00 0.00 22 GLN A O 8
ATOM 9473 N N . SER A 1 23 ? 8.316 -9.018 0.131 1.00 0.00 23 SER A N 8
ATOM 9474 C CA . SER A 1 23 ? 9.758 -8.637 0.021 1.00 0.00 23 SER A CA 8
ATOM 9475 C C . SER A 1 23 ? 10.632 -9.880 0.196 1.00 0.00 23 SER A C 8
ATOM 9476 O O . SER A 1 23 ? 10.846 -10.351 1.295 1.00 0.00 23 SER A O 8
ATOM 9484 N N . GLY A 1 24 ? 11.144 -10.413 -0.881 1.00 0.00 24 GLY A N 8
ATOM 9485 C CA . GLY A 1 24 ? 12.008 -11.623 -0.778 1.00 0.00 24 GLY A CA 8
ATOM 9486 C C . GLY A 1 24 ? 11.146 -12.843 -0.451 1.00 0.00 24 GLY A C 8
ATOM 9487 O O . GLY A 1 24 ? 11.203 -13.853 -1.124 1.00 0.00 24 GLY A O 8
ATOM 9491 N N . ALA A 1 25 ? 10.351 -12.759 0.579 1.00 0.00 25 ALA A N 8
ATOM 9492 C CA . ALA A 1 25 ? 9.487 -13.915 0.949 1.00 0.00 25 ALA A CA 8
ATOM 9493 C C . ALA A 1 25 ? 8.527 -13.495 2.064 1.00 0.00 25 ALA A C 8
ATOM 9494 O O . ALA A 1 25 ? 7.417 -13.979 2.157 1.00 0.00 25 ALA A O 8
ATOM 9501 N N . LEU A 1 26 ? 8.947 -12.595 2.912 1.00 0.00 26 LEU A N 8
ATOM 9502 C CA . LEU A 1 26 ? 8.059 -12.142 4.019 1.00 0.00 26 LEU A CA 8
ATOM 9503 C C . LEU A 1 26 ? 6.934 -11.280 3.442 1.00 0.00 26 LEU A C 8
ATOM 9504 O O . LEU A 1 26 ? 7.166 -10.405 2.631 1.00 0.00 26 LEU A O 8
ATOM 9520 N N . GLU A 1 27 ? 5.715 -11.521 3.855 1.00 0.00 27 GLU A N 8
ATOM 9521 C CA . GLU A 1 27 ? 4.562 -10.720 3.336 1.00 0.00 27 GLU A CA 8
ATOM 9522 C C . GLU A 1 27 ? 4.160 -9.678 4.381 1.00 0.00 27 GLU A C 8
ATOM 9523 O O . GLU A 1 27 ? 4.462 -9.812 5.551 1.00 0.00 27 GLU A O 8
ATOM 9535 N N . MET A 1 28 ? 3.481 -8.637 3.973 1.00 0.00 28 MET A N 8
ATOM 9536 C CA . MET A 1 28 ? 3.064 -7.587 4.948 1.00 0.00 28 MET A CA 8
ATOM 9537 C C . MET A 1 28 ? 1.751 -6.951 4.492 1.00 0.00 28 MET A C 8
ATOM 9538 O O . MET A 1 28 ? 1.605 -6.548 3.355 1.00 0.00 28 MET A O 8
ATOM 9552 N N . ILE A 1 29 ? 0.797 -6.845 5.381 1.00 0.00 29 ILE A N 8
ATOM 9553 C CA . ILE A 1 29 ? -0.515 -6.220 5.027 1.00 0.00 29 ILE A CA 8
ATOM 9554 C C . ILE A 1 29 ? -0.528 -4.796 5.573 1.00 0.00 29 ILE A C 8
ATOM 9555 O O . ILE A 1 29 ? -0.054 -4.545 6.665 1.00 0.00 29 ILE A O 8
ATOM 9571 N N . ALA A 1 30 ? -1.047 -3.851 4.833 1.00 0.00 30 ALA A N 8
ATOM 9572 C CA . ALA A 1 30 ? -1.057 -2.447 5.340 1.00 0.00 30 ALA A CA 8
ATOM 9573 C C . ALA A 1 30 ? -2.281 -1.691 4.828 1.00 0.00 30 ALA A C 8
ATOM 9574 O O . ALA A 1 30 ? -2.711 -1.864 3.705 1.00 0.00 30 ALA A O 8
ATOM 9581 N N . GLU A 1 31 ? -2.830 -0.831 5.648 1.00 0.00 31 GLU A N 8
ATOM 9582 C CA . GLU A 1 31 ? -4.013 -0.031 5.218 1.00 0.00 31 GLU A CA 8
ATOM 9583 C C . GLU A 1 31 ? -3.505 1.216 4.490 1.00 0.00 31 GLU A C 8
ATOM 9584 O O . GLU A 1 31 ? -2.687 1.954 5.002 1.00 0.00 31 GLU A O 8
ATOM 9596 N N . ILE A 1 32 ? -3.965 1.435 3.287 1.00 0.00 32 ILE A N 8
ATOM 9597 C CA . ILE A 1 32 ? -3.502 2.610 2.481 1.00 0.00 32 ILE A CA 8
ATOM 9598 C C . ILE A 1 32 ? -4.647 3.619 2.318 1.00 0.00 32 ILE A C 8
ATOM 9599 O O . ILE A 1 32 ? -5.805 3.262 2.237 1.00 0.00 32 ILE A O 8
ATOM 9615 N N . GLU A 1 33 ? -4.304 4.882 2.254 1.00 0.00 33 GLU A N 8
ATOM 9616 C CA . GLU A 1 33 ? -5.327 5.959 2.079 1.00 0.00 33 GLU A CA 8
ATOM 9617 C C . GLU A 1 33 ? -5.030 6.707 0.776 1.00 0.00 33 GLU A C 8
ATOM 9618 O O . GLU A 1 33 ? -4.060 7.432 0.677 1.00 0.00 33 GLU A O 8
ATOM 9630 N N . ALA A 1 34 ? -5.848 6.535 -0.231 1.00 0.00 34 ALA A N 8
ATOM 9631 C CA . ALA A 1 34 ? -5.597 7.235 -1.527 1.00 0.00 34 ALA A CA 8
ATOM 9632 C C . ALA A 1 34 ? -6.927 7.595 -2.190 1.00 0.00 34 ALA A C 8
ATOM 9633 O O . ALA A 1 34 ? -7.983 7.456 -1.606 1.00 0.00 34 ALA A O 8
ATOM 9640 N N . CYS A 1 35 ? -6.877 8.057 -3.411 1.00 0.00 35 CYS A N 8
ATOM 9641 C CA . CYS A 1 35 ? -8.128 8.431 -4.133 1.00 0.00 35 CYS A CA 8
ATOM 9642 C C . CYS A 1 35 ? -7.945 8.146 -5.625 1.00 0.00 35 CYS A C 8
ATOM 9643 O O . CYS A 1 35 ? -8.891 8.133 -6.386 1.00 0.00 35 CYS A O 8
ATOM 9651 N N . ARG A 1 36 ? -6.731 7.914 -6.045 1.00 0.00 36 ARG A N 8
ATOM 9652 C CA . ARG A 1 36 ? -6.483 7.624 -7.484 1.00 0.00 36 ARG A CA 8
ATOM 9653 C C . ARG A 1 36 ? -7.034 6.237 -7.815 1.00 0.00 36 ARG A C 8
ATOM 9654 O O . ARG A 1 36 ? -7.529 5.997 -8.899 1.00 0.00 36 ARG A O 8
ATOM 9675 N N . LEU A 1 37 ? -6.957 5.324 -6.882 1.00 0.00 37 LEU A N 8
ATOM 9676 C CA . LEU A 1 37 ? -7.479 3.948 -7.122 1.00 0.00 37 LEU A CA 8
ATOM 9677 C C . LEU A 1 37 ? -7.056 3.461 -8.510 1.00 0.00 37 LEU A C 8
ATOM 9678 O O . LEU A 1 37 ? -7.860 3.365 -9.416 1.00 0.00 37 LEU A O 8
ATOM 9694 N N . ARG A 1 38 ? -5.799 3.154 -8.685 1.00 0.00 38 ARG A N 8
ATOM 9695 C CA . ARG A 1 38 ? -5.320 2.672 -10.015 1.00 0.00 38 ARG A CA 8
ATOM 9696 C C . ARG A 1 38 ? -4.114 1.751 -9.816 1.00 0.00 38 ARG A C 8
ATOM 9697 O O . ARG A 1 38 ? -3.284 1.600 -10.691 1.00 0.00 38 ARG A O 8
ATOM 9718 N N . LEU A 1 39 ? -4.011 1.136 -8.670 1.00 0.00 39 LEU A N 8
ATOM 9719 C CA . LEU A 1 39 ? -2.861 0.226 -8.413 1.00 0.00 39 LEU A CA 8
ATOM 9720 C C . LEU A 1 39 ? -3.089 -1.098 -9.149 1.00 0.00 39 LEU A C 8
ATOM 9721 O O . LEU A 1 39 ? -4.176 -1.384 -9.609 1.00 0.00 39 LEU A O 8
ATOM 9737 N N . ARG A 1 40 ? -2.070 -1.908 -9.259 1.00 0.00 40 ARG A N 8
ATOM 9738 C CA . ARG A 1 40 ? -2.223 -3.215 -9.962 1.00 0.00 40 ARG A CA 8
ATOM 9739 C C . ARG A 1 40 ? -1.220 -4.218 -9.388 1.00 0.00 40 ARG A C 8
ATOM 9740 O O . ARG A 1 40 ? -0.272 -3.850 -8.723 1.00 0.00 40 ARG A O 8
ATOM 9761 N N . GLU A 1 41 ? -1.423 -5.482 -9.636 1.00 0.00 41 GLU A N 8
ATOM 9762 C CA . GLU A 1 41 ? -0.484 -6.507 -9.103 1.00 0.00 41 GLU A CA 8
ATOM 9763 C C . GLU A 1 41 ? 0.851 -6.415 -9.846 1.00 0.00 41 GLU A C 8
ATOM 9764 O O . GLU A 1 41 ? 0.899 -6.097 -11.017 1.00 0.00 41 GLU A O 8
ATOM 9776 N N . GLY A 1 42 ? 1.935 -6.695 -9.173 1.00 0.00 42 GLY A N 8
ATOM 9777 C CA . GLY A 1 42 ? 3.266 -6.627 -9.840 1.00 0.00 42 GLY A CA 8
ATOM 9778 C C . GLY A 1 42 ? 3.748 -5.175 -9.881 1.00 0.00 42 GLY A C 8
ATOM 9779 O O . GLY A 1 42 ? 4.671 -4.839 -10.597 1.00 0.00 42 GLY A O 8
ATOM 9783 N N . ASP A 1 43 ? 3.134 -4.312 -9.120 1.00 0.00 43 ASP A N 8
ATOM 9784 C CA . ASP A 1 43 ? 3.562 -2.885 -9.117 1.00 0.00 43 ASP A CA 8
ATOM 9785 C C . ASP A 1 43 ? 4.836 -2.736 -8.283 1.00 0.00 43 ASP A C 8
ATOM 9786 O O . ASP A 1 43 ? 4.977 -3.335 -7.233 1.00 0.00 43 ASP A O 8
ATOM 9795 N N . LYS A 1 44 ? 5.767 -1.940 -8.746 1.00 0.00 44 LYS A N 8
ATOM 9796 C CA . LYS A 1 44 ? 7.041 -1.740 -7.989 1.00 0.00 44 LYS A CA 8
ATOM 9797 C C . LYS A 1 44 ? 6.952 -0.442 -7.185 1.00 0.00 44 LYS A C 8
ATOM 9798 O O . LYS A 1 44 ? 6.902 0.641 -7.739 1.00 0.00 44 LYS A O 8
ATOM 9817 N N . LEU A 1 45 ? 6.931 -0.543 -5.879 1.00 0.00 45 LEU A N 8
ATOM 9818 C CA . LEU A 1 45 ? 6.842 0.680 -5.023 1.00 0.00 45 LEU A CA 8
ATOM 9819 C C . LEU A 1 45 ? 8.238 1.040 -4.500 1.00 0.00 45 LEU A C 8
ATOM 9820 O O . LEU A 1 45 ? 8.802 0.341 -3.682 1.00 0.00 45 LEU A O 8
ATOM 9836 N N . THR A 1 46 ? 8.795 2.127 -4.961 1.00 0.00 46 THR A N 8
ATOM 9837 C CA . THR A 1 46 ? 10.149 2.537 -4.488 1.00 0.00 46 THR A CA 8
ATOM 9838 C C . THR A 1 46 ? 9.992 3.384 -3.215 1.00 0.00 46 THR A C 8
ATOM 9839 O O . THR A 1 46 ? 8.989 4.043 -3.034 1.00 0.00 46 THR A O 8
ATOM 9850 N N . PRO A 1 47 ? 10.967 3.374 -2.334 1.00 0.00 47 PRO A N 8
ATOM 9851 C CA . PRO A 1 47 ? 10.903 4.164 -1.067 1.00 0.00 47 PRO A CA 8
ATOM 9852 C C . PRO A 1 47 ? 11.073 5.669 -1.319 1.00 0.00 47 PRO A C 8
ATOM 9853 O O . PRO A 1 47 ? 11.984 6.094 -2.001 1.00 0.00 47 PRO A O 8
ATOM 9864 N N . LEU A 1 48 ? 10.201 6.476 -0.774 1.00 0.00 48 LEU A N 8
ATOM 9865 C CA . LEU A 1 48 ? 10.314 7.948 -0.984 1.00 0.00 48 LEU A CA 8
ATOM 9866 C C . LEU A 1 48 ? 11.358 8.517 -0.017 1.00 0.00 48 LEU A C 8
ATOM 9867 O O . LEU A 1 48 ? 12.453 8.868 -0.410 1.00 0.00 48 LEU A O 8
ATOM 9883 N N . ALA A 1 49 ? 11.029 8.609 1.242 1.00 0.00 49 ALA A N 8
ATOM 9884 C CA . ALA A 1 49 ? 12.003 9.154 2.230 1.00 0.00 49 ALA A CA 8
ATOM 9885 C C . ALA A 1 49 ? 11.451 8.969 3.645 1.00 0.00 49 ALA A C 8
ATOM 9886 O O . ALA A 1 49 ? 12.029 8.280 4.462 1.00 0.00 49 ALA A O 8
ATOM 9893 N N . ASP A 1 50 ? 10.337 9.581 3.942 1.00 0.00 50 ASP A N 8
ATOM 9894 C CA . ASP A 1 50 ? 9.751 9.441 5.304 1.00 0.00 50 ASP A CA 8
ATOM 9895 C C . ASP A 1 50 ? 9.072 8.075 5.431 1.00 0.00 50 ASP A C 8
ATOM 9896 O O . ASP A 1 50 ? 9.250 7.373 6.406 1.00 0.00 50 ASP A O 8
ATOM 9905 N N . ALA A 1 51 ? 8.295 7.695 4.454 1.00 0.00 51 ALA A N 8
ATOM 9906 C CA . ALA A 1 51 ? 7.607 6.374 4.522 1.00 0.00 51 ALA A CA 8
ATOM 9907 C C . ALA A 1 51 ? 6.833 6.131 3.225 1.00 0.00 51 ALA A C 8
ATOM 9908 O O . ALA A 1 51 ? 6.797 5.032 2.710 1.00 0.00 51 ALA A O 8
ATOM 9915 N N . ARG A 1 52 ? 6.211 7.148 2.694 1.00 0.00 52 ARG A N 8
ATOM 9916 C CA . ARG A 1 52 ? 5.437 6.970 1.433 1.00 0.00 52 ARG A CA 8
ATOM 9917 C C . ARG A 1 52 ? 6.309 6.258 0.399 1.00 0.00 52 ARG A C 8
ATOM 9918 O O . ARG A 1 52 ? 7.522 6.289 0.473 1.00 0.00 52 ARG A O 8
ATOM 9939 N N . TYR A 1 53 ? 5.698 5.618 -0.569 1.00 0.00 53 TYR A N 8
ATOM 9940 C CA . TYR A 1 53 ? 6.478 4.897 -1.626 1.00 0.00 53 TYR A CA 8
ATOM 9941 C C . TYR A 1 53 ? 6.036 5.395 -3.003 1.00 0.00 53 TYR A C 8
ATOM 9942 O O . TYR A 1 53 ? 4.877 5.673 -3.228 1.00 0.00 53 TYR A O 8
ATOM 9960 N N . CYS A 1 54 ? 6.954 5.507 -3.928 1.00 0.00 54 CYS A N 8
ATOM 9961 C CA . CYS A 1 54 ? 6.600 5.988 -5.299 1.00 0.00 54 CYS A CA 8
ATOM 9962 C C . CYS A 1 54 ? 6.454 4.788 -6.235 1.00 0.00 54 CYS A C 8
ATOM 9963 O O . CYS A 1 54 ? 7.348 3.976 -6.356 1.00 0.00 54 CYS A O 8
ATOM 9971 N N . LEU A 1 55 ? 5.336 4.669 -6.902 1.00 0.00 55 LEU A N 8
ATOM 9972 C CA . LEU A 1 55 ? 5.141 3.517 -7.835 1.00 0.00 55 LEU A CA 8
ATOM 9973 C C . LEU A 1 55 ? 5.584 3.923 -9.240 1.00 0.00 55 LEU A C 8
ATOM 9974 O O . LEU A 1 55 ? 5.451 5.064 -9.636 1.00 0.00 55 LEU A O 8
ATOM 9990 N N . ASN A 1 56 ? 6.114 3.000 -9.994 1.00 0.00 56 ASN A N 8
ATOM 9991 C CA . ASN A 1 56 ? 6.569 3.332 -11.375 1.00 0.00 56 ASN A CA 8
ATOM 9992 C C . ASN A 1 56 ? 7.611 4.452 -11.315 1.00 0.00 56 ASN A C 8
ATOM 9993 O O . ASN A 1 56 ? 7.960 5.042 -12.319 1.00 0.00 56 ASN A O 8
ATOM 10004 N N . ASN A 1 57 ? 8.113 4.743 -10.144 1.00 0.00 57 ASN A N 8
ATOM 10005 C CA . ASN A 1 57 ? 9.143 5.815 -10.002 1.00 0.00 57 ASN A CA 8
ATOM 10006 C C . ASN A 1 57 ? 8.546 7.179 -10.376 1.00 0.00 57 ASN A C 8
ATOM 10007 O O . ASN A 1 57 ? 9.183 7.980 -11.033 1.00 0.00 57 ASN A O 8
ATOM 10018 N N . ASN A 1 58 ? 7.334 7.451 -9.952 1.00 0.00 58 ASN A N 8
ATOM 10019 C CA . ASN A 1 58 ? 6.684 8.764 -10.261 1.00 0.00 58 ASN A CA 8
ATOM 10020 C C . ASN A 1 58 ? 6.280 9.437 -8.938 1.00 0.00 58 ASN A C 8
ATOM 10021 O O . ASN A 1 58 ? 5.201 9.200 -8.431 1.00 0.00 58 ASN A O 8
ATOM 10032 N N . PRO A 1 59 ? 7.137 10.258 -8.367 1.00 0.00 59 PRO A N 8
ATOM 10033 C CA . PRO A 1 59 ? 6.851 10.954 -7.073 1.00 0.00 59 PRO A CA 8
ATOM 10034 C C . PRO A 1 59 ? 5.452 11.585 -7.028 1.00 0.00 59 PRO A C 8
ATOM 10035 O O . PRO A 1 59 ? 5.029 12.103 -6.014 1.00 0.00 59 PRO A O 8
ATOM 10046 N N . THR A 1 60 ? 4.733 11.540 -8.114 1.00 0.00 60 THR A N 8
ATOM 10047 C CA . THR A 1 60 ? 3.362 12.127 -8.136 1.00 0.00 60 THR A CA 8
ATOM 10048 C C . THR A 1 60 ? 2.363 11.092 -7.607 1.00 0.00 60 THR A C 8
ATOM 10049 O O . THR A 1 60 ? 1.485 11.399 -6.827 1.00 0.00 60 THR A O 8
ATOM 10060 N N . GLN A 1 61 ? 2.500 9.863 -8.031 1.00 0.00 61 GLN A N 8
ATOM 10061 C CA . GLN A 1 61 ? 1.577 8.781 -7.570 1.00 0.00 61 GLN A CA 8
ATOM 10062 C C . GLN A 1 61 ? 2.201 8.062 -6.373 1.00 0.00 61 GLN A C 8
ATOM 10063 O O . GLN A 1 61 ? 2.552 6.902 -6.455 1.00 0.00 61 GLN A O 8
ATOM 10077 N N . THR A 1 62 ? 2.367 8.740 -5.266 1.00 0.00 62 THR A N 8
ATOM 10078 C CA . THR A 1 62 ? 2.999 8.087 -4.077 1.00 0.00 62 THR A CA 8
ATOM 10079 C C . THR A 1 62 ? 1.913 7.538 -3.155 1.00 0.00 62 THR A C 8
ATOM 10080 O O . THR A 1 62 ? 0.842 8.097 -3.024 1.00 0.00 62 THR A O 8
ATOM 10091 N N . LEU A 1 63 ? 2.186 6.420 -2.536 1.00 0.00 63 LEU A N 8
ATOM 10092 C CA . LEU A 1 63 ? 1.188 5.772 -1.633 1.00 0.00 63 LEU A CA 8
ATOM 10093 C C . LEU A 1 63 ? 1.552 6.055 -0.167 1.00 0.00 63 LEU A C 8
ATOM 10094 O O . LEU A 1 63 ? 2.705 6.011 0.213 1.00 0.00 63 LEU A O 8
ATOM 10110 N N . LYS A 1 64 ? 0.572 6.345 0.658 1.00 0.00 64 LYS A N 8
ATOM 10111 C CA . LYS A 1 64 ? 0.844 6.632 2.102 1.00 0.00 64 LYS A CA 8
ATOM 10112 C C . LYS A 1 64 ? 0.402 5.439 2.952 1.00 0.00 64 LYS A C 8
ATOM 10113 O O . LYS A 1 64 ? -0.709 4.963 2.837 1.00 0.00 64 LYS A O 8
ATOM 10132 N N . ILE A 1 65 ? 1.264 4.949 3.806 1.00 0.00 65 ILE A N 8
ATOM 10133 C CA . ILE A 1 65 ? 0.886 3.786 4.664 1.00 0.00 65 ILE A CA 8
ATOM 10134 C C . ILE A 1 65 ? 0.167 4.283 5.918 1.00 0.00 65 ILE A C 8
ATOM 10135 O O . ILE A 1 65 ? 0.516 5.301 6.483 1.00 0.00 65 ILE A O 8
ATOM 10151 N N . ARG A 1 66 ? -0.830 3.562 6.362 1.00 0.00 66 ARG A N 8
ATOM 10152 C CA . ARG A 1 66 ? -1.581 3.966 7.591 1.00 0.00 66 ARG A CA 8
ATOM 10153 C C . ARG A 1 66 ? -1.180 3.036 8.737 1.00 0.00 66 ARG A C 8
ATOM 10154 O O . ARG A 1 66 ? -1.128 3.432 9.884 1.00 0.00 66 ARG A O 8
ATOM 10175 N N . ASN A 1 67 ? -0.890 1.800 8.427 1.00 0.00 67 ASN A N 8
ATOM 10176 C CA . ASN A 1 67 ? -0.485 0.833 9.487 1.00 0.00 67 ASN A CA 8
ATOM 10177 C C . ASN A 1 67 ? -0.074 -0.489 8.832 1.00 0.00 67 ASN A C 8
ATOM 10178 O O . ASN A 1 67 ? -0.909 -1.262 8.405 1.00 0.00 67 ASN A O 8
ATOM 10189 N N . ALA A 1 68 ? 1.206 -0.751 8.744 1.00 0.00 68 ALA A N 8
ATOM 10190 C CA . ALA A 1 68 ? 1.673 -2.022 8.114 1.00 0.00 68 ALA A CA 8
ATOM 10191 C C . ALA A 1 68 ? 1.662 -3.151 9.148 1.00 0.00 68 ALA A C 8
ATOM 10192 O O . ALA A 1 68 ? 1.751 -2.918 10.337 1.00 0.00 68 ALA A O 8
ATOM 10199 N N . THR A 1 69 ? 1.558 -4.377 8.698 1.00 0.00 69 THR A N 8
ATOM 10200 C CA . THR A 1 69 ? 1.545 -5.540 9.639 1.00 0.00 69 THR A CA 8
ATOM 10201 C C . THR A 1 69 ? 2.417 -6.660 9.065 1.00 0.00 69 THR A C 8
ATOM 10202 O O . THR A 1 69 ? 2.659 -6.722 7.876 1.00 0.00 69 THR A O 8
ATOM 10213 N N . HIS A 1 70 ? 2.896 -7.542 9.900 1.00 0.00 70 HIS A N 8
ATOM 10214 C CA . HIS A 1 70 ? 3.757 -8.653 9.402 1.00 0.00 70 HIS A CA 8
ATOM 10215 C C . HIS A 1 70 ? 2.881 -9.785 8.859 1.00 0.00 70 HIS A C 8
ATOM 10216 O O . HIS A 1 70 ? 3.136 -10.949 9.099 1.00 0.00 70 HIS A O 8
ATOM 10231 N N . TYR A 1 71 ? 1.852 -9.456 8.126 1.00 0.00 71 TYR A N 8
ATOM 10232 C CA . TYR A 1 71 ? 0.966 -10.517 7.567 1.00 0.00 71 TYR A CA 8
ATOM 10233 C C . TYR A 1 71 ? 0.594 -11.510 8.673 1.00 0.00 71 TYR A C 8
ATOM 10234 O O . TYR A 1 71 ? 0.836 -12.695 8.564 1.00 0.00 71 TYR A O 8
ATOM 10252 N N . SER A 1 72 ? 0.008 -11.035 9.739 1.00 0.00 72 SER A N 8
ATOM 10253 C CA . SER A 1 72 ? -0.381 -11.950 10.851 1.00 0.00 72 SER A CA 8
ATOM 10254 C C . SER A 1 72 ? -1.770 -12.527 10.567 1.00 0.00 72 SER A C 8
ATOM 10255 O O . SER A 1 72 ? -2.676 -11.823 10.170 1.00 0.00 72 SER A O 8
ATOM 10263 N N . SER A 1 73 ? -1.944 -13.805 10.768 1.00 0.00 73 SER A N 8
ATOM 10264 C CA . SER A 1 73 ? -3.272 -14.427 10.506 1.00 0.00 73 SER A CA 8
ATOM 10265 C C . SER A 1 73 ? -4.344 -13.714 11.334 1.00 0.00 73 SER A C 8
ATOM 10266 O O . SER A 1 73 ? -5.519 -13.776 11.030 1.00 0.00 73 SER A O 8
ATOM 10274 N N . GLU A 1 74 ? -3.951 -13.039 12.379 1.00 0.00 74 GLU A N 8
ATOM 10275 C CA . GLU A 1 74 ? -4.951 -12.327 13.224 1.00 0.00 74 GLU A CA 8
ATOM 10276 C C . GLU A 1 74 ? -5.364 -11.021 12.539 1.00 0.00 74 GLU A C 8
ATOM 10277 O O . GLU A 1 74 ? -6.515 -10.634 12.562 1.00 0.00 74 GLU A O 8
ATOM 10289 N N . ARG A 1 75 ? -4.432 -10.339 11.933 1.00 0.00 75 ARG A N 8
ATOM 10290 C CA . ARG A 1 75 ? -4.770 -9.057 11.251 1.00 0.00 75 ARG A CA 8
ATOM 10291 C C . ARG A 1 75 ? -5.615 -9.346 10.008 1.00 0.00 75 ARG A C 8
ATOM 10292 O O . ARG A 1 75 ? -6.668 -8.771 9.817 1.00 0.00 75 ARG A O 8
ATOM 10313 N N . TRP A 1 76 ? -5.165 -10.229 9.160 1.00 0.00 76 TRP A N 8
ATOM 10314 C CA . TRP A 1 76 ? -5.946 -10.549 7.932 1.00 0.00 76 TRP A CA 8
ATOM 10315 C C . TRP A 1 76 ? -7.354 -11.003 8.327 1.00 0.00 76 TRP A C 8
ATOM 10316 O O . TRP A 1 76 ? -8.319 -10.730 7.642 1.00 0.00 76 TRP A O 8
ATOM 10337 N N . THR A 1 77 ? -7.478 -11.697 9.424 1.00 0.00 77 THR A N 8
ATOM 10338 C CA . THR A 1 77 ? -8.822 -12.172 9.861 1.00 0.00 77 THR A CA 8
ATOM 10339 C C . THR A 1 77 ? -9.549 -11.047 10.603 1.00 0.00 77 THR A C 8
ATOM 10340 O O . THR A 1 77 ? -10.755 -10.919 10.524 1.00 0.00 77 THR A O 8
ATOM 10351 N N . ASN A 1 78 ? -8.828 -10.232 11.323 1.00 0.00 78 ASN A N 8
ATOM 10352 C CA . ASN A 1 78 ? -9.479 -9.116 12.068 1.00 0.00 78 ASN A CA 8
ATOM 10353 C C . ASN A 1 78 ? -9.658 -7.920 11.133 1.00 0.00 78 ASN A C 8
ATOM 10354 O O . ASN A 1 78 ? -10.364 -6.980 11.438 1.00 0.00 78 ASN A O 8
ATOM 10365 N N . ALA A 1 79 ? -9.020 -7.948 9.993 1.00 0.00 79 ALA A N 8
ATOM 10366 C CA . ALA A 1 79 ? -9.146 -6.814 9.031 1.00 0.00 79 ALA A CA 8
ATOM 10367 C C . ALA A 1 79 ? -10.333 -7.064 8.100 1.00 0.00 79 ALA A C 8
ATOM 10368 O O . ALA A 1 79 ? -11.296 -6.325 8.094 1.00 0.00 79 ALA A O 8
ATOM 10375 N N . ASP A 1 80 ? -10.272 -8.104 7.313 1.00 0.00 80 ASP A N 8
ATOM 10376 C CA . ASP A 1 80 ? -11.398 -8.402 6.382 1.00 0.00 80 ASP A CA 8
ATOM 10377 C C . ASP A 1 80 ? -12.721 -8.354 7.146 1.00 0.00 80 ASP A C 8
ATOM 10378 O O . ASP A 1 80 ? -13.672 -7.727 6.723 1.00 0.00 80 ASP A O 8
ATOM 10387 N N . LYS A 1 81 ? -12.792 -9.012 8.271 1.00 0.00 81 LYS A N 8
ATOM 10388 C CA . LYS A 1 81 ? -14.055 -9.003 9.062 1.00 0.00 81 LYS A CA 8
ATOM 10389 C C . LYS A 1 81 ? -14.250 -7.624 9.695 1.00 0.00 81 LYS A C 8
ATOM 10390 O O . LYS A 1 81 ? -13.269 -6.910 9.827 1.00 0.00 81 LYS A O 8
ATOM 10409 N N . MET A 1 1 ? 14.336 -1.090 -0.036 1.00 0.00 1 MET A N 9
ATOM 10410 C CA . MET A 1 1 ? 14.500 -1.779 -1.349 1.00 0.00 1 MET A CA 9
ATOM 10411 C C . MET A 1 1 ? 13.179 -1.730 -2.117 1.00 0.00 1 MET A C 9
ATOM 10412 O O . MET A 1 1 ? 12.151 -1.363 -1.582 1.00 0.00 1 MET A O 9
ATOM 10428 N N . GLU A 1 2 ? 13.196 -2.098 -3.369 1.00 0.00 2 GLU A N 9
ATOM 10429 C CA . GLU A 1 2 ? 11.941 -2.074 -4.171 1.00 0.00 2 GLU A CA 9
ATOM 10430 C C . GLU A 1 2 ? 11.009 -3.191 -3.696 1.00 0.00 2 GLU A C 9
ATOM 10431 O O . GLU A 1 2 ? 11.386 -4.345 -3.643 1.00 0.00 2 GLU A O 9
ATOM 10443 N N . TRP A 1 3 ? 9.792 -2.857 -3.351 1.00 0.00 3 TRP A N 9
ATOM 10444 C CA . TRP A 1 3 ? 8.827 -3.897 -2.880 1.00 0.00 3 TRP A CA 9
ATOM 10445 C C . TRP A 1 3 ? 7.935 -4.324 -4.045 1.00 0.00 3 TRP A C 9
ATOM 10446 O O . TRP A 1 3 ? 8.068 -3.839 -5.152 1.00 0.00 3 TRP A O 9
ATOM 10467 N N . TRP A 1 4 ? 7.023 -5.229 -3.808 1.00 0.00 4 TRP A N 9
ATOM 10468 C CA . TRP A 1 4 ? 6.115 -5.690 -4.900 1.00 0.00 4 TRP A CA 9
ATOM 10469 C C . TRP A 1 4 ? 4.753 -6.042 -4.301 1.00 0.00 4 TRP A C 9
ATOM 10470 O O . TRP A 1 4 ? 4.651 -6.863 -3.411 1.00 0.00 4 TRP A O 9
ATOM 10491 N N . VAL A 1 5 ? 3.704 -5.426 -4.774 1.00 0.00 5 VAL A N 9
ATOM 10492 C CA . VAL A 1 5 ? 2.357 -5.728 -4.218 1.00 0.00 5 VAL A CA 9
ATOM 10493 C C . VAL A 1 5 ? 1.900 -7.111 -4.691 1.00 0.00 5 VAL A C 9
ATOM 10494 O O . VAL A 1 5 ? 2.015 -7.452 -5.851 1.00 0.00 5 VAL A O 9
ATOM 10507 N N . LYS A 1 6 ? 1.379 -7.910 -3.794 1.00 0.00 6 LYS A N 9
ATOM 10508 C CA . LYS A 1 6 ? 0.902 -9.277 -4.174 1.00 0.00 6 LYS A CA 9
ATOM 10509 C C . LYS A 1 6 ? -0.621 -9.256 -4.309 1.00 0.00 6 LYS A C 9
ATOM 10510 O O . LYS A 1 6 ? -1.199 -9.997 -5.079 1.00 0.00 6 LYS A O 9
ATOM 10529 N N . LYS A 1 7 ? -1.275 -8.407 -3.562 1.00 0.00 7 LYS A N 9
ATOM 10530 C CA . LYS A 1 7 ? -2.762 -8.323 -3.636 1.00 0.00 7 LYS A CA 9
ATOM 10531 C C . LYS A 1 7 ? -3.200 -6.913 -3.232 1.00 0.00 7 LYS A C 9
ATOM 10532 O O . LYS A 1 7 ? -2.436 -6.156 -2.669 1.00 0.00 7 LYS A O 9
ATOM 10551 N N . VAL A 1 8 ? -4.421 -6.550 -3.518 1.00 0.00 8 VAL A N 9
ATOM 10552 C CA . VAL A 1 8 ? -4.888 -5.184 -3.148 1.00 0.00 8 VAL A CA 9
ATOM 10553 C C . VAL A 1 8 ? -6.416 -5.127 -3.172 1.00 0.00 8 VAL A C 9
ATOM 10554 O O . VAL A 1 8 ? -7.067 -5.871 -3.881 1.00 0.00 8 VAL A O 9
ATOM 10567 N N . GLN A 1 9 ? -6.988 -4.238 -2.402 1.00 0.00 9 GLN A N 9
ATOM 10568 C CA . GLN A 1 9 ? -8.477 -4.098 -2.360 1.00 0.00 9 GLN A CA 9
ATOM 10569 C C . GLN A 1 9 ? -8.835 -2.611 -2.404 1.00 0.00 9 GLN A C 9
ATOM 10570 O O . GLN A 1 9 ? -8.396 -1.834 -1.579 1.00 0.00 9 GLN A O 9
ATOM 10584 N N . ASP A 1 10 ? -9.623 -2.205 -3.362 1.00 0.00 10 ASP A N 9
ATOM 10585 C CA . ASP A 1 10 ? -9.999 -0.766 -3.456 1.00 0.00 10 ASP A CA 9
ATOM 10586 C C . ASP A 1 10 ? -10.626 -0.310 -2.138 1.00 0.00 10 ASP A C 9
ATOM 10587 O O . ASP A 1 10 ? -10.886 -1.103 -1.255 1.00 0.00 10 ASP A O 9
ATOM 10596 N N . ASN A 1 11 ? -10.872 0.964 -1.998 1.00 0.00 11 ASN A N 9
ATOM 10597 C CA . ASN A 1 11 ? -11.481 1.474 -0.738 1.00 0.00 11 ASN A CA 9
ATOM 10598 C C . ASN A 1 11 ? -12.972 1.139 -0.722 1.00 0.00 11 ASN A C 9
ATOM 10599 O O . ASN A 1 11 ? -13.815 2.011 -0.662 1.00 0.00 11 ASN A O 9
ATOM 10610 N N . ALA A 1 12 ? -13.305 -0.122 -0.775 1.00 0.00 12 ALA A N 9
ATOM 10611 C CA . ALA A 1 12 ? -14.741 -0.514 -0.763 1.00 0.00 12 ALA A CA 9
ATOM 10612 C C . ALA A 1 12 ? -15.346 -0.195 0.606 1.00 0.00 12 ALA A C 9
ATOM 10613 O O . ALA A 1 12 ? -16.545 -0.261 0.795 1.00 0.00 12 ALA A O 9
ATOM 10620 N N . SER A 1 13 ? -14.528 0.151 1.563 1.00 0.00 13 SER A N 9
ATOM 10621 C CA . SER A 1 13 ? -15.060 0.474 2.918 1.00 0.00 13 SER A CA 9
ATOM 10622 C C . SER A 1 13 ? -15.577 1.915 2.932 1.00 0.00 13 SER A C 9
ATOM 10623 O O . SER A 1 13 ? -16.665 2.187 3.397 1.00 0.00 13 SER A O 9
ATOM 10631 N N . ALA A 1 14 ? -14.803 2.835 2.421 1.00 0.00 14 ALA A N 9
ATOM 10632 C CA . ALA A 1 14 ? -15.241 4.261 2.400 1.00 0.00 14 ALA A CA 9
ATOM 10633 C C . ALA A 1 14 ? -14.096 5.128 1.865 1.00 0.00 14 ALA A C 9
ATOM 10634 O O . ALA A 1 14 ? -14.262 5.891 0.936 1.00 0.00 14 ALA A O 9
ATOM 10641 N N . SER A 1 15 ? -12.934 5.014 2.451 1.00 0.00 15 SER A N 9
ATOM 10642 C CA . SER A 1 15 ? -11.778 5.829 1.983 1.00 0.00 15 SER A CA 9
ATOM 10643 C C . SER A 1 15 ? -10.476 5.179 2.453 1.00 0.00 15 SER A C 9
ATOM 10644 O O . SER A 1 15 ? -9.475 5.842 2.637 1.00 0.00 15 SER A O 9
ATOM 10652 N N . LEU A 1 16 ? -10.487 3.883 2.650 1.00 0.00 16 LEU A N 9
ATOM 10653 C CA . LEU A 1 16 ? -9.255 3.168 3.113 1.00 0.00 16 LEU A CA 9
ATOM 10654 C C . LEU A 1 16 ? -8.995 1.967 2.204 1.00 0.00 16 LEU A C 9
ATOM 10655 O O . LEU A 1 16 ? -9.787 1.049 2.130 1.00 0.00 16 LEU A O 9
ATOM 10671 N N . CYS A 1 17 ? -7.881 1.965 1.520 1.00 0.00 17 CYS A N 9
ATOM 10672 C CA . CYS A 1 17 ? -7.541 0.824 0.616 1.00 0.00 17 CYS A CA 9
ATOM 10673 C C . CYS A 1 17 ? -6.534 -0.076 1.330 1.00 0.00 17 CYS A C 9
ATOM 10674 O O . CYS A 1 17 ? -5.796 0.371 2.181 1.00 0.00 17 CYS A O 9
ATOM 10682 N N . ARG A 1 18 ? -6.508 -1.346 1.008 1.00 0.00 18 ARG A N 9
ATOM 10683 C CA . ARG A 1 18 ? -5.547 -2.282 1.677 1.00 0.00 18 ARG A CA 9
ATOM 10684 C C . ARG A 1 18 ? -4.597 -2.865 0.633 1.00 0.00 18 ARG A C 9
ATOM 10685 O O . ARG A 1 18 ? -4.996 -3.202 -0.464 1.00 0.00 18 ARG A O 9
ATOM 10706 N N . VAL A 1 19 ? -3.335 -2.982 0.966 1.00 0.00 19 VAL A N 9
ATOM 10707 C CA . VAL A 1 19 ? -2.339 -3.539 -0.003 1.00 0.00 19 VAL A CA 9
ATOM 10708 C C . VAL A 1 19 ? -1.391 -4.494 0.716 1.00 0.00 19 VAL A C 9
ATOM 10709 O O . VAL A 1 19 ? -0.923 -4.219 1.803 1.00 0.00 19 VAL A O 9
ATOM 10722 N N . VAL A 1 20 ? -1.082 -5.604 0.101 1.00 0.00 20 VAL A N 9
ATOM 10723 C CA . VAL A 1 20 ? -0.133 -6.574 0.723 1.00 0.00 20 VAL A CA 9
ATOM 10724 C C . VAL A 1 20 ? 1.239 -6.379 0.079 1.00 0.00 20 VAL A C 9
ATOM 10725 O O . VAL A 1 20 ? 1.418 -6.616 -1.100 1.00 0.00 20 VAL A O 9
ATOM 10738 N N . LEU A 1 21 ? 2.208 -5.930 0.832 1.00 0.00 21 LEU A N 9
ATOM 10739 C CA . LEU A 1 21 ? 3.566 -5.699 0.248 1.00 0.00 21 LEU A CA 9
ATOM 10740 C C . LEU A 1 21 ? 4.454 -6.921 0.490 1.00 0.00 21 LEU A C 9
ATOM 10741 O O . LEU A 1 21 ? 4.654 -7.348 1.610 1.00 0.00 21 LEU A O 9
ATOM 10757 N N . GLN A 1 22 ? 4.989 -7.486 -0.565 1.00 0.00 22 GLN A N 9
ATOM 10758 C CA . GLN A 1 22 ? 5.870 -8.686 -0.430 1.00 0.00 22 GLN A CA 9
ATOM 10759 C C . GLN A 1 22 ? 7.332 -8.266 -0.588 1.00 0.00 22 GLN A C 9
ATOM 10760 O O . GLN A 1 22 ? 7.656 -7.389 -1.366 1.00 0.00 22 GLN A O 9
ATOM 10774 N N . SER A 1 23 ? 8.218 -8.888 0.141 1.00 0.00 23 SER A N 9
ATOM 10775 C CA . SER A 1 23 ? 9.659 -8.530 0.033 1.00 0.00 23 SER A CA 9
ATOM 10776 C C . SER A 1 23 ? 10.504 -9.596 0.733 1.00 0.00 23 SER A C 9
ATOM 10777 O O . SER A 1 23 ? 10.375 -9.823 1.920 1.00 0.00 23 SER A O 9
ATOM 10785 N N . GLY A 1 24 ? 11.368 -10.254 0.009 1.00 0.00 24 GLY A N 9
ATOM 10786 C CA . GLY A 1 24 ? 12.218 -11.306 0.634 1.00 0.00 24 GLY A CA 9
ATOM 10787 C C . GLY A 1 24 ? 11.370 -12.543 0.930 1.00 0.00 24 GLY A C 9
ATOM 10788 O O . GLY A 1 24 ? 11.567 -13.218 1.920 1.00 0.00 24 GLY A O 9
ATOM 10792 N N . ALA A 1 25 ? 10.426 -12.843 0.078 1.00 0.00 25 ALA A N 9
ATOM 10793 C CA . ALA A 1 25 ? 9.557 -14.035 0.301 1.00 0.00 25 ALA A CA 9
ATOM 10794 C C . ALA A 1 25 ? 8.596 -13.759 1.465 1.00 0.00 25 ALA A C 9
ATOM 10795 O O . ALA A 1 25 ? 7.613 -14.450 1.648 1.00 0.00 25 ALA A O 9
ATOM 10802 N N . LEU A 1 26 ? 8.869 -12.750 2.249 1.00 0.00 26 LEU A N 9
ATOM 10803 C CA . LEU A 1 26 ? 7.967 -12.432 3.392 1.00 0.00 26 LEU A CA 9
ATOM 10804 C C . LEU A 1 26 ? 6.743 -11.674 2.874 1.00 0.00 26 LEU A C 9
ATOM 10805 O O . LEU A 1 26 ? 6.683 -11.290 1.723 1.00 0.00 26 LEU A O 9
ATOM 10821 N N . GLU A 1 27 ? 5.765 -11.455 3.716 1.00 0.00 27 GLU A N 9
ATOM 10822 C CA . GLU A 1 27 ? 4.538 -10.719 3.281 1.00 0.00 27 GLU A CA 9
ATOM 10823 C C . GLU A 1 27 ? 4.094 -9.772 4.396 1.00 0.00 27 GLU A C 9
ATOM 10824 O O . GLU A 1 27 ? 4.243 -10.063 5.566 1.00 0.00 27 GLU A O 9
ATOM 10836 N N . MET A 1 28 ? 3.550 -8.634 4.041 1.00 0.00 28 MET A N 9
ATOM 10837 C CA . MET A 1 28 ? 3.092 -7.654 5.073 1.00 0.00 28 MET A CA 9
ATOM 10838 C C . MET A 1 28 ? 1.755 -7.056 4.639 1.00 0.00 28 MET A C 9
ATOM 10839 O O . MET A 1 28 ? 1.410 -7.075 3.476 1.00 0.00 28 MET A O 9
ATOM 10853 N N . ILE A 1 29 ? 1.004 -6.519 5.569 1.00 0.00 29 ILE A N 9
ATOM 10854 C CA . ILE A 1 29 ? -0.319 -5.901 5.232 1.00 0.00 29 ILE A CA 9
ATOM 10855 C C . ILE A 1 29 ? -0.323 -4.468 5.759 1.00 0.00 29 ILE A C 9
ATOM 10856 O O . ILE A 1 29 ? 0.163 -4.195 6.839 1.00 0.00 29 ILE A O 9
ATOM 10872 N N . ALA A 1 30 ? -0.848 -3.541 5.003 1.00 0.00 30 ALA A N 9
ATOM 10873 C CA . ALA A 1 30 ? -0.854 -2.124 5.468 1.00 0.00 30 ALA A CA 9
ATOM 10874 C C . ALA A 1 30 ? -2.089 -1.394 4.947 1.00 0.00 30 ALA A C 9
ATOM 10875 O O . ALA A 1 30 ? -2.507 -1.580 3.822 1.00 0.00 30 ALA A O 9
ATOM 10882 N N . GLU A 1 31 ? -2.661 -0.541 5.755 1.00 0.00 31 GLU A N 9
ATOM 10883 C CA . GLU A 1 31 ? -3.851 0.225 5.298 1.00 0.00 31 GLU A CA 9
ATOM 10884 C C . GLU A 1 31 ? -3.362 1.317 4.347 1.00 0.00 31 GLU A C 9
ATOM 10885 O O . GLU A 1 31 ? -2.219 1.722 4.405 1.00 0.00 31 GLU A O 9
ATOM 10897 N N . ILE A 1 32 ? -4.204 1.785 3.463 1.00 0.00 32 ILE A N 9
ATOM 10898 C CA . ILE A 1 32 ? -3.772 2.839 2.490 1.00 0.00 32 ILE A CA 9
ATOM 10899 C C . ILE A 1 32 ? -4.868 3.897 2.350 1.00 0.00 32 ILE A C 9
ATOM 10900 O O . ILE A 1 32 ? -6.045 3.607 2.438 1.00 0.00 32 ILE A O 9
ATOM 10916 N N . GLU A 1 33 ? -4.474 5.126 2.125 1.00 0.00 33 GLU A N 9
ATOM 10917 C CA . GLU A 1 33 ? -5.460 6.240 1.965 1.00 0.00 33 GLU A CA 9
ATOM 10918 C C . GLU A 1 33 ? -5.197 6.947 0.632 1.00 0.00 33 GLU A C 9
ATOM 10919 O O . GLU A 1 33 ? -4.184 7.594 0.457 1.00 0.00 33 GLU A O 9
ATOM 10931 N N . ALA A 1 34 ? -6.093 6.828 -0.309 1.00 0.00 34 ALA A N 9
ATOM 10932 C CA . ALA A 1 34 ? -5.874 7.497 -1.624 1.00 0.00 34 ALA A CA 9
ATOM 10933 C C . ALA A 1 34 ? -7.202 7.628 -2.369 1.00 0.00 34 ALA A C 9
ATOM 10934 O O . ALA A 1 34 ? -8.264 7.436 -1.811 1.00 0.00 34 ALA A O 9
ATOM 10941 N N . CYS A 1 35 ? -7.145 7.952 -3.634 1.00 0.00 35 CYS A N 9
ATOM 10942 C CA . CYS A 1 35 ? -8.393 8.097 -4.437 1.00 0.00 35 CYS A CA 9
ATOM 10943 C C . CYS A 1 35 ? -8.099 7.700 -5.885 1.00 0.00 35 CYS A C 9
ATOM 10944 O O . CYS A 1 35 ? -8.995 7.491 -6.678 1.00 0.00 35 CYS A O 9
ATOM 10952 N N . ARG A 1 36 ? -6.845 7.592 -6.232 1.00 0.00 36 ARG A N 9
ATOM 10953 C CA . ARG A 1 36 ? -6.486 7.205 -7.625 1.00 0.00 36 ARG A CA 9
ATOM 10954 C C . ARG A 1 36 ? -6.821 5.728 -7.838 1.00 0.00 36 ARG A C 9
ATOM 10955 O O . ARG A 1 36 ? -7.242 5.325 -8.904 1.00 0.00 36 ARG A O 9
ATOM 10976 N N . LEU A 1 37 ? -6.645 4.919 -6.827 1.00 0.00 37 LEU A N 9
ATOM 10977 C CA . LEU A 1 37 ? -6.955 3.467 -6.957 1.00 0.00 37 LEU A CA 9
ATOM 10978 C C . LEU A 1 37 ? -6.394 2.932 -8.278 1.00 0.00 37 LEU A C 9
ATOM 10979 O O . LEU A 1 37 ? -6.944 2.031 -8.878 1.00 0.00 37 LEU A O 9
ATOM 10995 N N . ARG A 1 38 ? -5.300 3.483 -8.733 1.00 0.00 38 ARG A N 9
ATOM 10996 C CA . ARG A 1 38 ? -4.694 3.011 -10.016 1.00 0.00 38 ARG A CA 9
ATOM 10997 C C . ARG A 1 38 ? -3.642 1.944 -9.715 1.00 0.00 38 ARG A C 9
ATOM 10998 O O . ARG A 1 38 ? -2.758 1.686 -10.508 1.00 0.00 38 ARG A O 9
ATOM 11019 N N . LEU A 1 39 ? -3.730 1.321 -8.572 1.00 0.00 39 LEU A N 9
ATOM 11020 C CA . LEU A 1 39 ? -2.737 0.271 -8.215 1.00 0.00 39 LEU A CA 9
ATOM 11021 C C . LEU A 1 39 ? -3.026 -0.997 -9.022 1.00 0.00 39 LEU A C 9
ATOM 11022 O O . LEU A 1 39 ? -4.075 -1.138 -9.619 1.00 0.00 39 LEU A O 9
ATOM 11038 N N . ARG A 1 40 ? -2.105 -1.922 -9.046 1.00 0.00 40 ARG A N 9
ATOM 11039 C CA . ARG A 1 40 ? -2.329 -3.178 -9.817 1.00 0.00 40 ARG A CA 9
ATOM 11040 C C . ARG A 1 40 ? -1.416 -4.281 -9.277 1.00 0.00 40 ARG A C 9
ATOM 11041 O O . ARG A 1 40 ? -0.452 -4.021 -8.589 1.00 0.00 40 ARG A O 9
ATOM 11062 N N . GLU A 1 41 ? -1.717 -5.511 -9.585 1.00 0.00 41 GLU A N 9
ATOM 11063 C CA . GLU A 1 41 ? -0.873 -6.636 -9.093 1.00 0.00 41 GLU A CA 9
ATOM 11064 C C . GLU A 1 41 ? 0.500 -6.582 -9.767 1.00 0.00 41 GLU A C 9
ATOM 11065 O O . GLU A 1 41 ? 0.610 -6.376 -10.959 1.00 0.00 41 GLU A O 9
ATOM 11077 N N . GLY A 1 42 ? 1.550 -6.772 -9.012 1.00 0.00 42 GLY A N 9
ATOM 11078 C CA . GLY A 1 42 ? 2.919 -6.739 -9.605 1.00 0.00 42 GLY A CA 9
ATOM 11079 C C . GLY A 1 42 ? 3.424 -5.296 -9.669 1.00 0.00 42 GLY A C 9
ATOM 11080 O O . GLY A 1 42 ? 4.389 -4.998 -10.344 1.00 0.00 42 GLY A O 9
ATOM 11084 N N . ASP A 1 43 ? 2.784 -4.397 -8.972 1.00 0.00 43 ASP A N 9
ATOM 11085 C CA . ASP A 1 43 ? 3.238 -2.978 -8.998 1.00 0.00 43 ASP A CA 9
ATOM 11086 C C . ASP A 1 43 ? 4.596 -2.863 -8.303 1.00 0.00 43 ASP A C 9
ATOM 11087 O O . ASP A 1 43 ? 4.804 -3.403 -7.230 1.00 0.00 43 ASP A O 9
ATOM 11096 N N . LYS A 1 44 ? 5.522 -2.161 -8.905 1.00 0.00 44 LYS A N 9
ATOM 11097 C CA . LYS A 1 44 ? 6.874 -2.000 -8.291 1.00 0.00 44 LYS A CA 9
ATOM 11098 C C . LYS A 1 44 ? 6.894 -0.726 -7.437 1.00 0.00 44 LYS A C 9
ATOM 11099 O O . LYS A 1 44 ? 6.760 0.375 -7.940 1.00 0.00 44 LYS A O 9
ATOM 11118 N N . LEU A 1 45 ? 7.060 -0.876 -6.145 1.00 0.00 45 LEU A N 9
ATOM 11119 C CA . LEU A 1 45 ? 7.091 0.309 -5.230 1.00 0.00 45 LEU A CA 9
ATOM 11120 C C . LEU A 1 45 ? 8.517 0.522 -4.716 1.00 0.00 45 LEU A C 9
ATOM 11121 O O . LEU A 1 45 ? 9.226 -0.422 -4.424 1.00 0.00 45 LEU A O 9
ATOM 11137 N N . THR A 1 46 ? 8.939 1.758 -4.597 1.00 0.00 46 THR A N 9
ATOM 11138 C CA . THR A 1 46 ? 10.320 2.061 -4.094 1.00 0.00 46 THR A CA 9
ATOM 11139 C C . THR A 1 46 ? 10.208 2.931 -2.832 1.00 0.00 46 THR A C 9
ATOM 11140 O O . THR A 1 46 ? 9.251 3.660 -2.667 1.00 0.00 46 THR A O 9
ATOM 11151 N N . PRO A 1 47 ? 11.174 2.860 -1.944 1.00 0.00 47 PRO A N 9
ATOM 11152 C CA . PRO A 1 47 ? 11.159 3.663 -0.684 1.00 0.00 47 PRO A CA 9
ATOM 11153 C C . PRO A 1 47 ? 11.397 5.155 -0.952 1.00 0.00 47 PRO A C 9
ATOM 11154 O O . PRO A 1 47 ? 12.369 5.537 -1.573 1.00 0.00 47 PRO A O 9
ATOM 11165 N N . LEU A 1 48 ? 10.516 6.000 -0.488 1.00 0.00 48 LEU A N 9
ATOM 11166 C CA . LEU A 1 48 ? 10.691 7.462 -0.716 1.00 0.00 48 LEU A CA 9
ATOM 11167 C C . LEU A 1 48 ? 11.711 8.009 0.289 1.00 0.00 48 LEU A C 9
ATOM 11168 O O . LEU A 1 48 ? 12.793 8.424 -0.075 1.00 0.00 48 LEU A O 9
ATOM 11184 N N . ALA A 1 49 ? 11.373 8.017 1.551 1.00 0.00 49 ALA A N 9
ATOM 11185 C CA . ALA A 1 49 ? 12.326 8.538 2.571 1.00 0.00 49 ALA A CA 9
ATOM 11186 C C . ALA A 1 49 ? 11.778 8.266 3.975 1.00 0.00 49 ALA A C 9
ATOM 11187 O O . ALA A 1 49 ? 12.325 7.479 4.722 1.00 0.00 49 ALA A O 9
ATOM 11194 N N . ASP A 1 50 ? 10.705 8.914 4.340 1.00 0.00 50 ASP A N 9
ATOM 11195 C CA . ASP A 1 50 ? 10.128 8.693 5.697 1.00 0.00 50 ASP A CA 9
ATOM 11196 C C . ASP A 1 50 ? 9.324 7.392 5.711 1.00 0.00 50 ASP A C 9
ATOM 11197 O O . ASP A 1 50 ? 9.450 6.584 6.609 1.00 0.00 50 ASP A O 9
ATOM 11206 N N . ALA A 1 51 ? 8.496 7.184 4.723 1.00 0.00 51 ALA A N 9
ATOM 11207 C CA . ALA A 1 51 ? 7.684 5.934 4.684 1.00 0.00 51 ALA A CA 9
ATOM 11208 C C . ALA A 1 51 ? 6.868 5.894 3.391 1.00 0.00 51 ALA A C 9
ATOM 11209 O O . ALA A 1 51 ? 6.556 4.838 2.876 1.00 0.00 51 ALA A O 9
ATOM 11216 N N . ARG A 1 52 ? 6.516 7.035 2.861 1.00 0.00 52 ARG A N 9
ATOM 11217 C CA . ARG A 1 52 ? 5.716 7.057 1.604 1.00 0.00 52 ARG A CA 9
ATOM 11218 C C . ARG A 1 52 ? 6.343 6.106 0.584 1.00 0.00 52 ARG A C 9
ATOM 11219 O O . ARG A 1 52 ? 7.467 5.673 0.735 1.00 0.00 52 ARG A O 9
ATOM 11240 N N . TYR A 1 53 ? 5.617 5.776 -0.454 1.00 0.00 53 TYR A N 9
ATOM 11241 C CA . TYR A 1 53 ? 6.157 4.848 -1.495 1.00 0.00 53 TYR A CA 9
ATOM 11242 C C . TYR A 1 53 ? 5.805 5.384 -2.884 1.00 0.00 53 TYR A C 9
ATOM 11243 O O . TYR A 1 53 ? 4.694 5.808 -3.129 1.00 0.00 53 TYR A O 9
ATOM 11261 N N . CYS A 1 54 ? 6.748 5.366 -3.796 1.00 0.00 54 CYS A N 9
ATOM 11262 C CA . CYS A 1 54 ? 6.482 5.872 -5.181 1.00 0.00 54 CYS A CA 9
ATOM 11263 C C . CYS A 1 54 ? 6.396 4.686 -6.142 1.00 0.00 54 CYS A C 9
ATOM 11264 O O . CYS A 1 54 ? 7.280 3.854 -6.197 1.00 0.00 54 CYS A O 9
ATOM 11272 N N . LEU A 1 55 ? 5.333 4.596 -6.899 1.00 0.00 55 LEU A N 9
ATOM 11273 C CA . LEU A 1 55 ? 5.182 3.457 -7.856 1.00 0.00 55 LEU A CA 9
ATOM 11274 C C . LEU A 1 55 ? 5.661 3.887 -9.242 1.00 0.00 55 LEU A C 9
ATOM 11275 O O . LEU A 1 55 ? 5.522 5.029 -9.631 1.00 0.00 55 LEU A O 9
ATOM 11291 N N . ASN A 1 56 ? 6.228 2.977 -9.989 1.00 0.00 56 ASN A N 9
ATOM 11292 C CA . ASN A 1 56 ? 6.719 3.328 -11.353 1.00 0.00 56 ASN A CA 9
ATOM 11293 C C . ASN A 1 56 ? 7.747 4.458 -11.253 1.00 0.00 56 ASN A C 9
ATOM 11294 O O . ASN A 1 56 ? 8.147 5.034 -12.244 1.00 0.00 56 ASN A O 9
ATOM 11305 N N . ASN A 1 57 ? 8.179 4.772 -10.061 1.00 0.00 57 ASN A N 9
ATOM 11306 C CA . ASN A 1 57 ? 9.188 5.857 -9.881 1.00 0.00 57 ASN A CA 9
ATOM 11307 C C . ASN A 1 57 ? 8.608 7.200 -10.342 1.00 0.00 57 ASN A C 9
ATOM 11308 O O . ASN A 1 57 ? 9.280 7.986 -10.981 1.00 0.00 57 ASN A O 9
ATOM 11319 N N . ASN A 1 58 ? 7.367 7.470 -10.014 1.00 0.00 58 ASN A N 9
ATOM 11320 C CA . ASN A 1 58 ? 6.725 8.763 -10.413 1.00 0.00 58 ASN A CA 9
ATOM 11321 C C . ASN A 1 58 ? 6.205 9.469 -9.148 1.00 0.00 58 ASN A C 9
ATOM 11322 O O . ASN A 1 58 ? 5.092 9.231 -8.723 1.00 0.00 58 ASN A O 9
ATOM 11333 N N . PRO A 1 59 ? 7.003 10.319 -8.535 1.00 0.00 59 PRO A N 9
ATOM 11334 C CA . PRO A 1 59 ? 6.602 11.043 -7.289 1.00 0.00 59 PRO A CA 9
ATOM 11335 C C . PRO A 1 59 ? 5.185 11.628 -7.367 1.00 0.00 59 PRO A C 9
ATOM 11336 O O . PRO A 1 59 ? 4.650 12.109 -6.388 1.00 0.00 59 PRO A O 9
ATOM 11347 N N . THR A 1 60 ? 4.572 11.579 -8.514 1.00 0.00 60 THR A N 9
ATOM 11348 C CA . THR A 1 60 ? 3.189 12.121 -8.644 1.00 0.00 60 THR A CA 9
ATOM 11349 C C . THR A 1 60 ? 2.201 11.093 -8.084 1.00 0.00 60 THR A C 9
ATOM 11350 O O . THR A 1 60 ? 1.275 11.425 -7.371 1.00 0.00 60 THR A O 9
ATOM 11361 N N . GLN A 1 61 ? 2.403 9.841 -8.403 1.00 0.00 61 GLN A N 9
ATOM 11362 C CA . GLN A 1 61 ? 1.498 8.761 -7.901 1.00 0.00 61 GLN A CA 9
ATOM 11363 C C . GLN A 1 61 ? 2.126 8.115 -6.665 1.00 0.00 61 GLN A C 9
ATOM 11364 O O . GLN A 1 61 ? 2.495 6.957 -6.685 1.00 0.00 61 GLN A O 9
ATOM 11378 N N . THR A 1 62 ? 2.273 8.852 -5.592 1.00 0.00 62 THR A N 9
ATOM 11379 C CA . THR A 1 62 ? 2.904 8.270 -4.368 1.00 0.00 62 THR A CA 9
ATOM 11380 C C . THR A 1 62 ? 1.820 7.758 -3.422 1.00 0.00 62 THR A C 9
ATOM 11381 O O . THR A 1 62 ? 0.735 8.299 -3.340 1.00 0.00 62 THR A O 9
ATOM 11392 N N . LEU A 1 63 ? 2.110 6.688 -2.730 1.00 0.00 63 LEU A N 9
ATOM 11393 C CA . LEU A 1 63 ? 1.117 6.074 -1.799 1.00 0.00 63 LEU A CA 9
ATOM 11394 C C . LEU A 1 63 ? 1.456 6.444 -0.348 1.00 0.00 63 LEU A C 9
ATOM 11395 O O . LEU A 1 63 ? 2.586 6.755 -0.028 1.00 0.00 63 LEU A O 9
ATOM 11411 N N . LYS A 1 64 ? 0.479 6.406 0.531 1.00 0.00 64 LYS A N 9
ATOM 11412 C CA . LYS A 1 64 ? 0.722 6.745 1.971 1.00 0.00 64 LYS A CA 9
ATOM 11413 C C . LYS A 1 64 ? 0.214 5.600 2.849 1.00 0.00 64 LYS A C 9
ATOM 11414 O O . LYS A 1 64 ? -0.852 5.062 2.622 1.00 0.00 64 LYS A O 9
ATOM 11433 N N . ILE A 1 65 ? 0.969 5.220 3.852 1.00 0.00 65 ILE A N 9
ATOM 11434 C CA . ILE A 1 65 ? 0.530 4.103 4.748 1.00 0.00 65 ILE A CA 9
ATOM 11435 C C . ILE A 1 65 ? -0.059 4.671 6.040 1.00 0.00 65 ILE A C 9
ATOM 11436 O O . ILE A 1 65 ? 0.412 5.658 6.570 1.00 0.00 65 ILE A O 9
ATOM 11452 N N . ARG A 1 66 ? -1.081 4.039 6.556 1.00 0.00 66 ARG A N 9
ATOM 11453 C CA . ARG A 1 66 ? -1.710 4.509 7.827 1.00 0.00 66 ARG A CA 9
ATOM 11454 C C . ARG A 1 66 ? -1.279 3.571 8.956 1.00 0.00 66 ARG A C 9
ATOM 11455 O O . ARG A 1 66 ? -1.257 3.941 10.112 1.00 0.00 66 ARG A O 9
ATOM 11476 N N . ASN A 1 67 ? -0.929 2.356 8.619 1.00 0.00 67 ASN A N 9
ATOM 11477 C CA . ASN A 1 67 ? -0.491 1.384 9.660 1.00 0.00 67 ASN A CA 9
ATOM 11478 C C . ASN A 1 67 ? -0.007 0.094 8.985 1.00 0.00 67 ASN A C 9
ATOM 11479 O O . ASN A 1 67 ? -0.796 -0.717 8.539 1.00 0.00 67 ASN A O 9
ATOM 11490 N N . ALA A 1 68 ? 1.285 -0.100 8.906 1.00 0.00 68 ALA A N 9
ATOM 11491 C CA . ALA A 1 68 ? 1.815 -1.339 8.264 1.00 0.00 68 ALA A CA 9
ATOM 11492 C C . ALA A 1 68 ? 1.757 -2.502 9.256 1.00 0.00 68 ALA A C 9
ATOM 11493 O O . ALA A 1 68 ? 1.764 -2.309 10.455 1.00 0.00 68 ALA A O 9
ATOM 11500 N N . THR A 1 69 ? 1.705 -3.711 8.761 1.00 0.00 69 THR A N 9
ATOM 11501 C CA . THR A 1 69 ? 1.651 -4.900 9.665 1.00 0.00 69 THR A CA 9
ATOM 11502 C C . THR A 1 69 ? 2.443 -6.047 9.033 1.00 0.00 69 THR A C 9
ATOM 11503 O O . THR A 1 69 ? 2.387 -6.268 7.840 1.00 0.00 69 THR A O 9
ATOM 11514 N N . HIS A 1 70 ? 3.184 -6.774 9.822 1.00 0.00 70 HIS A N 9
ATOM 11515 C CA . HIS A 1 70 ? 3.983 -7.902 9.263 1.00 0.00 70 HIS A CA 9
ATOM 11516 C C . HIS A 1 70 ? 3.054 -9.059 8.890 1.00 0.00 70 HIS A C 9
ATOM 11517 O O . HIS A 1 70 ? 3.274 -10.192 9.270 1.00 0.00 70 HIS A O 9
ATOM 11532 N N . TYR A 1 71 ? 2.015 -8.785 8.148 1.00 0.00 71 TYR A N 9
ATOM 11533 C CA . TYR A 1 71 ? 1.075 -9.872 7.750 1.00 0.00 71 TYR A CA 9
ATOM 11534 C C . TYR A 1 71 ? 0.691 -10.690 8.987 1.00 0.00 71 TYR A C 9
ATOM 11535 O O . TYR A 1 71 ? 0.923 -11.880 9.055 1.00 0.00 71 TYR A O 9
ATOM 11553 N N . SER A 1 72 ? 0.106 -10.057 9.968 1.00 0.00 72 SER A N 9
ATOM 11554 C CA . SER A 1 72 ? -0.293 -10.794 11.200 1.00 0.00 72 SER A CA 9
ATOM 11555 C C . SER A 1 72 ? -1.626 -11.505 10.957 1.00 0.00 72 SER A C 9
ATOM 11556 O O . SER A 1 72 ? -2.540 -10.949 10.380 1.00 0.00 72 SER A O 9
ATOM 11564 N N . SER A 1 73 ? -1.745 -12.728 11.393 1.00 0.00 73 SER A N 9
ATOM 11565 C CA . SER A 1 73 ? -3.018 -13.471 11.186 1.00 0.00 73 SER A CA 9
ATOM 11566 C C . SER A 1 73 ? -4.188 -12.635 11.708 1.00 0.00 73 SER A C 9
ATOM 11567 O O . SER A 1 73 ? -5.249 -12.596 11.117 1.00 0.00 73 SER A O 9
ATOM 11575 N N . GLU A 1 74 ? -4.006 -11.965 12.813 1.00 0.00 74 GLU A N 9
ATOM 11576 C CA . GLU A 1 74 ? -5.110 -11.135 13.371 1.00 0.00 74 GLU A CA 9
ATOM 11577 C C . GLU A 1 74 ? -5.510 -10.062 12.357 1.00 0.00 74 GLU A C 9
ATOM 11578 O O . GLU A 1 74 ? -6.658 -9.671 12.274 1.00 0.00 74 GLU A O 9
ATOM 11590 N N . ARG A 1 75 ? -4.573 -9.579 11.586 1.00 0.00 75 ARG A N 9
ATOM 11591 C CA . ARG A 1 75 ? -4.902 -8.527 10.579 1.00 0.00 75 ARG A CA 9
ATOM 11592 C C . ARG A 1 75 ? -5.487 -9.181 9.325 1.00 0.00 75 ARG A C 9
ATOM 11593 O O . ARG A 1 75 ? -6.489 -8.744 8.795 1.00 0.00 75 ARG A O 9
ATOM 11614 N N . TRP A 1 76 ? -4.869 -10.226 8.846 1.00 0.00 76 TRP A N 9
ATOM 11615 C CA . TRP A 1 76 ? -5.387 -10.904 7.624 1.00 0.00 76 TRP A CA 9
ATOM 11616 C C . TRP A 1 76 ? -6.744 -11.544 7.928 1.00 0.00 76 TRP A C 9
ATOM 11617 O O . TRP A 1 76 ? -7.594 -11.654 7.068 1.00 0.00 76 TRP A O 9
ATOM 11638 N N . THR A 1 77 ? -6.955 -11.966 9.145 1.00 0.00 77 THR A N 9
ATOM 11639 C CA . THR A 1 77 ? -8.258 -12.596 9.500 1.00 0.00 77 THR A CA 9
ATOM 11640 C C . THR A 1 77 ? -9.285 -11.506 9.810 1.00 0.00 77 THR A C 9
ATOM 11641 O O . THR A 1 77 ? -10.468 -11.674 9.591 1.00 0.00 77 THR A O 9
ATOM 11652 N N . ASN A 1 78 ? -8.842 -10.384 10.312 1.00 0.00 78 ASN A N 9
ATOM 11653 C CA . ASN A 1 78 ? -9.792 -9.279 10.630 1.00 0.00 78 ASN A CA 9
ATOM 11654 C C . ASN A 1 78 ? -10.019 -8.436 9.375 1.00 0.00 78 ASN A C 9
ATOM 11655 O O . ASN A 1 78 ? -11.033 -7.782 9.229 1.00 0.00 78 ASN A O 9
ATOM 11666 N N . ALA A 1 79 ? -9.082 -8.449 8.466 1.00 0.00 79 ALA A N 9
ATOM 11667 C CA . ALA A 1 79 ? -9.240 -7.652 7.218 1.00 0.00 79 ALA A CA 9
ATOM 11668 C C . ALA A 1 79 ? -10.102 -8.430 6.222 1.00 0.00 79 ALA A C 9
ATOM 11669 O O . ALA A 1 79 ? -11.057 -7.913 5.677 1.00 0.00 79 ALA A O 9
ATOM 11676 N N . ASP A 1 80 ? -9.774 -9.670 5.981 1.00 0.00 80 ASP A N 9
ATOM 11677 C CA . ASP A 1 80 ? -10.575 -10.480 5.022 1.00 0.00 80 ASP A CA 9
ATOM 11678 C C . ASP A 1 80 ? -12.006 -10.620 5.543 1.00 0.00 80 ASP A C 9
ATOM 11679 O O . ASP A 1 80 ? -12.848 -11.235 4.918 1.00 0.00 80 ASP A O 9
ATOM 11688 N N . LYS A 1 81 ? -12.289 -10.057 6.685 1.00 0.00 81 LYS A N 9
ATOM 11689 C CA . LYS A 1 81 ? -13.666 -10.159 7.246 1.00 0.00 81 LYS A CA 9
ATOM 11690 C C . LYS A 1 81 ? -13.877 -9.056 8.285 1.00 0.00 81 LYS A C 9
ATOM 11691 O O . LYS A 1 81 ? -13.496 -9.264 9.426 1.00 0.00 81 LYS A O 9
ATOM 11710 N N . MET A 1 1 ? 16.241 -1.955 -3.144 1.00 0.00 1 MET A N 10
ATOM 11711 C CA . MET A 1 1 ? 15.310 -0.953 -2.551 1.00 0.00 1 MET A CA 10
ATOM 11712 C C . MET A 1 1 ? 14.025 -0.898 -3.381 1.00 0.00 1 MET A C 10
ATOM 11713 O O . MET A 1 1 ? 13.734 0.090 -4.027 1.00 0.00 1 MET A O 10
ATOM 11729 N N . GLU A 1 2 ? 13.255 -1.951 -3.370 1.00 0.00 2 GLU A N 10
ATOM 11730 C CA . GLU A 1 2 ? 11.991 -1.957 -4.159 1.00 0.00 2 GLU A CA 10
ATOM 11731 C C . GLU A 1 2 ? 11.090 -3.093 -3.668 1.00 0.00 2 GLU A C 10
ATOM 11732 O O . GLU A 1 2 ? 11.476 -4.244 -3.659 1.00 0.00 2 GLU A O 10
ATOM 11744 N N . TRP A 1 3 ? 9.887 -2.777 -3.260 1.00 0.00 3 TRP A N 10
ATOM 11745 C CA . TRP A 1 3 ? 8.953 -3.835 -2.770 1.00 0.00 3 TRP A CA 10
ATOM 11746 C C . TRP A 1 3 ? 8.010 -4.243 -3.903 1.00 0.00 3 TRP A C 10
ATOM 11747 O O . TRP A 1 3 ? 8.087 -3.730 -5.002 1.00 0.00 3 TRP A O 10
ATOM 11768 N N . TRP A 1 4 ? 7.117 -5.162 -3.646 1.00 0.00 4 TRP A N 10
ATOM 11769 C CA . TRP A 1 4 ? 6.163 -5.604 -4.707 1.00 0.00 4 TRP A CA 10
ATOM 11770 C C . TRP A 1 4 ? 4.829 -5.976 -4.059 1.00 0.00 4 TRP A C 10
ATOM 11771 O O . TRP A 1 4 ? 4.776 -6.764 -3.137 1.00 0.00 4 TRP A O 10
ATOM 11792 N N . VAL A 1 5 ? 3.749 -5.410 -4.527 1.00 0.00 5 VAL A N 10
ATOM 11793 C CA . VAL A 1 5 ? 2.426 -5.734 -3.924 1.00 0.00 5 VAL A CA 10
ATOM 11794 C C . VAL A 1 5 ? 1.956 -7.107 -4.410 1.00 0.00 5 VAL A C 10
ATOM 11795 O O . VAL A 1 5 ? 2.027 -7.421 -5.581 1.00 0.00 5 VAL A O 10
ATOM 11808 N N . LYS A 1 6 ? 1.469 -7.927 -3.514 1.00 0.00 6 LYS A N 10
ATOM 11809 C CA . LYS A 1 6 ? 0.981 -9.282 -3.912 1.00 0.00 6 LYS A CA 10
ATOM 11810 C C . LYS A 1 6 ? -0.533 -9.226 -4.117 1.00 0.00 6 LYS A C 10
ATOM 11811 O O . LYS A 1 6 ? -1.090 -9.948 -4.919 1.00 0.00 6 LYS A O 10
ATOM 11830 N N . LYS A 1 7 ? -1.202 -8.367 -3.394 1.00 0.00 7 LYS A N 10
ATOM 11831 C CA . LYS A 1 7 ? -2.681 -8.250 -3.536 1.00 0.00 7 LYS A CA 10
ATOM 11832 C C . LYS A 1 7 ? -3.110 -6.834 -3.146 1.00 0.00 7 LYS A C 10
ATOM 11833 O O . LYS A 1 7 ? -2.355 -6.092 -2.549 1.00 0.00 7 LYS A O 10
ATOM 11852 N N . VAL A 1 8 ? -4.311 -6.450 -3.479 1.00 0.00 8 VAL A N 10
ATOM 11853 C CA . VAL A 1 8 ? -4.776 -5.079 -3.124 1.00 0.00 8 VAL A CA 10
ATOM 11854 C C . VAL A 1 8 ? -6.305 -5.026 -3.170 1.00 0.00 8 VAL A C 10
ATOM 11855 O O . VAL A 1 8 ? -6.943 -5.776 -3.882 1.00 0.00 8 VAL A O 10
ATOM 11868 N N . GLN A 1 9 ? -6.893 -4.135 -2.412 1.00 0.00 9 GLN A N 10
ATOM 11869 C CA . GLN A 1 9 ? -8.384 -4.006 -2.392 1.00 0.00 9 GLN A CA 10
ATOM 11870 C C . GLN A 1 9 ? -8.757 -2.524 -2.459 1.00 0.00 9 GLN A C 10
ATOM 11871 O O . GLN A 1 9 ? -8.287 -1.720 -1.680 1.00 0.00 9 GLN A O 10
ATOM 11885 N N . ASP A 1 10 ? -9.596 -2.154 -3.388 1.00 0.00 10 ASP A N 10
ATOM 11886 C CA . ASP A 1 10 ? -9.992 -0.722 -3.507 1.00 0.00 10 ASP A CA 10
ATOM 11887 C C . ASP A 1 10 ? -10.558 -0.234 -2.172 1.00 0.00 10 ASP A C 10
ATOM 11888 O O . ASP A 1 10 ? -10.758 -1.001 -1.251 1.00 0.00 10 ASP A O 10
ATOM 11897 N N . ASN A 1 11 ? -10.815 1.041 -2.059 1.00 0.00 11 ASN A N 10
ATOM 11898 C CA . ASN A 1 11 ? -11.366 1.584 -0.786 1.00 0.00 11 ASN A CA 10
ATOM 11899 C C . ASN A 1 11 ? -12.858 1.261 -0.698 1.00 0.00 11 ASN A C 10
ATOM 11900 O O . ASN A 1 11 ? -13.696 2.141 -0.702 1.00 0.00 11 ASN A O 10
ATOM 11911 N N . ALA A 1 12 ? -13.195 0.005 -0.619 1.00 0.00 12 ALA A N 10
ATOM 11912 C CA . ALA A 1 12 ? -14.632 -0.376 -0.530 1.00 0.00 12 ALA A CA 10
ATOM 11913 C C . ALA A 1 12 ? -15.172 -0.016 0.855 1.00 0.00 12 ALA A C 10
ATOM 11914 O O . ALA A 1 12 ? -16.355 -0.106 1.114 1.00 0.00 12 ALA A O 10
ATOM 11921 N N . SER A 1 13 ? -14.314 0.394 1.750 1.00 0.00 13 SER A N 10
ATOM 11922 C CA . SER A 1 13 ? -14.779 0.761 3.118 1.00 0.00 13 SER A CA 10
ATOM 11923 C C . SER A 1 13 ? -15.329 2.188 3.103 1.00 0.00 13 SER A C 10
ATOM 11924 O O . SER A 1 13 ? -16.392 2.459 3.625 1.00 0.00 13 SER A O 10
ATOM 11932 N N . ALA A 1 14 ? -14.610 3.100 2.505 1.00 0.00 14 ALA A N 10
ATOM 11933 C CA . ALA A 1 14 ? -15.076 4.516 2.446 1.00 0.00 14 ALA A CA 10
ATOM 11934 C C . ALA A 1 14 ? -13.941 5.384 1.891 1.00 0.00 14 ALA A C 10
ATOM 11935 O O . ALA A 1 14 ? -14.150 6.240 1.055 1.00 0.00 14 ALA A O 10
ATOM 11942 N N . SER A 1 15 ? -12.742 5.164 2.355 1.00 0.00 15 SER A N 10
ATOM 11943 C CA . SER A 1 15 ? -11.590 5.968 1.862 1.00 0.00 15 SER A CA 10
ATOM 11944 C C . SER A 1 15 ? -10.287 5.322 2.336 1.00 0.00 15 SER A C 10
ATOM 11945 O O . SER A 1 15 ? -9.318 5.995 2.624 1.00 0.00 15 SER A O 10
ATOM 11953 N N . LEU A 1 16 ? -10.261 4.016 2.422 1.00 0.00 16 LEU A N 10
ATOM 11954 C CA . LEU A 1 16 ? -9.027 3.304 2.881 1.00 0.00 16 LEU A CA 10
ATOM 11955 C C . LEU A 1 16 ? -8.805 2.065 2.014 1.00 0.00 16 LEU A C 10
ATOM 11956 O O . LEU A 1 16 ? -9.586 1.135 2.038 1.00 0.00 16 LEU A O 10
ATOM 11972 N N . CYS A 1 17 ? -7.738 2.035 1.259 1.00 0.00 17 CYS A N 10
ATOM 11973 C CA . CYS A 1 17 ? -7.456 0.846 0.403 1.00 0.00 17 CYS A CA 10
ATOM 11974 C C . CYS A 1 17 ? -6.481 -0.058 1.152 1.00 0.00 17 CYS A C 10
ATOM 11975 O O . CYS A 1 17 ? -5.676 0.409 1.927 1.00 0.00 17 CYS A O 10
ATOM 11983 N N . ARG A 1 18 ? -6.549 -1.346 0.936 1.00 0.00 18 ARG A N 10
ATOM 11984 C CA . ARG A 1 18 ? -5.619 -2.282 1.644 1.00 0.00 18 ARG A CA 10
ATOM 11985 C C . ARG A 1 18 ? -4.593 -2.815 0.649 1.00 0.00 18 ARG A C 10
ATOM 11986 O O . ARG A 1 18 ? -4.900 -3.052 -0.503 1.00 0.00 18 ARG A O 10
ATOM 12007 N N . VAL A 1 19 ? -3.370 -3.000 1.079 1.00 0.00 19 VAL A N 10
ATOM 12008 C CA . VAL A 1 19 ? -2.317 -3.513 0.148 1.00 0.00 19 VAL A CA 10
ATOM 12009 C C . VAL A 1 19 ? -1.398 -4.497 0.871 1.00 0.00 19 VAL A C 10
ATOM 12010 O O . VAL A 1 19 ? -0.961 -4.256 1.979 1.00 0.00 19 VAL A O 10
ATOM 12023 N N . VAL A 1 20 ? -1.077 -5.589 0.233 1.00 0.00 20 VAL A N 10
ATOM 12024 C CA . VAL A 1 20 ? -0.153 -6.587 0.849 1.00 0.00 20 VAL A CA 10
ATOM 12025 C C . VAL A 1 20 ? 1.227 -6.400 0.218 1.00 0.00 20 VAL A C 10
ATOM 12026 O O . VAL A 1 20 ? 1.409 -6.614 -0.964 1.00 0.00 20 VAL A O 10
ATOM 12039 N N . LEU A 1 21 ? 2.199 -5.979 0.984 1.00 0.00 21 LEU A N 10
ATOM 12040 C CA . LEU A 1 21 ? 3.562 -5.754 0.410 1.00 0.00 21 LEU A CA 10
ATOM 12041 C C . LEU A 1 21 ? 4.437 -6.988 0.635 1.00 0.00 21 LEU A C 10
ATOM 12042 O O . LEU A 1 21 ? 4.629 -7.434 1.749 1.00 0.00 21 LEU A O 10
ATOM 12058 N N . GLN A 1 22 ? 4.968 -7.540 -0.429 1.00 0.00 22 GLN A N 10
ATOM 12059 C CA . GLN A 1 22 ? 5.840 -8.750 -0.313 1.00 0.00 22 GLN A CA 10
ATOM 12060 C C . GLN A 1 22 ? 7.302 -8.344 -0.508 1.00 0.00 22 GLN A C 10
ATOM 12061 O O . GLN A 1 22 ? 7.613 -7.446 -1.267 1.00 0.00 22 GLN A O 10
ATOM 12075 N N . SER A 1 23 ? 8.202 -9.002 0.174 1.00 0.00 23 SER A N 10
ATOM 12076 C CA . SER A 1 23 ? 9.648 -8.662 0.033 1.00 0.00 23 SER A CA 10
ATOM 12077 C C . SER A 1 23 ? 10.491 -9.903 0.334 1.00 0.00 23 SER A C 10
ATOM 12078 O O . SER A 1 23 ? 10.210 -10.648 1.252 1.00 0.00 23 SER A O 10
ATOM 12086 N N . GLY A 1 24 ? 11.522 -10.134 -0.433 1.00 0.00 24 GLY A N 10
ATOM 12087 C CA . GLY A 1 24 ? 12.378 -11.329 -0.189 1.00 0.00 24 GLY A CA 10
ATOM 12088 C C . GLY A 1 24 ? 11.506 -12.586 -0.178 1.00 0.00 24 GLY A C 10
ATOM 12089 O O . GLY A 1 24 ? 11.322 -13.234 -1.189 1.00 0.00 24 GLY A O 10
ATOM 12093 N N . ALA A 1 25 ? 10.966 -12.936 0.958 1.00 0.00 25 ALA A N 10
ATOM 12094 C CA . ALA A 1 25 ? 10.102 -14.151 1.040 1.00 0.00 25 ALA A CA 10
ATOM 12095 C C . ALA A 1 25 ? 9.064 -13.968 2.149 1.00 0.00 25 ALA A C 10
ATOM 12096 O O . ALA A 1 25 ? 8.402 -14.904 2.550 1.00 0.00 25 ALA A O 10
ATOM 12103 N N . LEU A 1 26 ? 8.918 -12.764 2.646 1.00 0.00 26 LEU A N 10
ATOM 12104 C CA . LEU A 1 26 ? 7.924 -12.496 3.734 1.00 0.00 26 LEU A CA 10
ATOM 12105 C C . LEU A 1 26 ? 6.760 -11.681 3.165 1.00 0.00 26 LEU A C 10
ATOM 12106 O O . LEU A 1 26 ? 6.803 -11.223 2.041 1.00 0.00 26 LEU A O 10
ATOM 12122 N N . GLU A 1 27 ? 5.720 -11.494 3.939 1.00 0.00 27 GLU A N 10
ATOM 12123 C CA . GLU A 1 27 ? 4.542 -10.706 3.456 1.00 0.00 27 GLU A CA 10
ATOM 12124 C C . GLU A 1 27 ? 4.068 -9.773 4.571 1.00 0.00 27 GLU A C 10
ATOM 12125 O O . GLU A 1 27 ? 4.225 -10.059 5.741 1.00 0.00 27 GLU A O 10
ATOM 12137 N N . MET A 1 28 ? 3.489 -8.655 4.217 1.00 0.00 28 MET A N 10
ATOM 12138 C CA . MET A 1 28 ? 3.003 -7.694 5.254 1.00 0.00 28 MET A CA 10
ATOM 12139 C C . MET A 1 28 ? 1.702 -7.048 4.775 1.00 0.00 28 MET A C 10
ATOM 12140 O O . MET A 1 28 ? 1.489 -6.871 3.594 1.00 0.00 28 MET A O 10
ATOM 12154 N N . ILE A 1 29 ? 0.838 -6.685 5.691 1.00 0.00 29 ILE A N 10
ATOM 12155 C CA . ILE A 1 29 ? -0.460 -6.035 5.315 1.00 0.00 29 ILE A CA 10
ATOM 12156 C C . ILE A 1 29 ? -0.455 -4.608 5.861 1.00 0.00 29 ILE A C 10
ATOM 12157 O O . ILE A 1 29 ? 0.044 -4.353 6.938 1.00 0.00 29 ILE A O 10
ATOM 12173 N N . ALA A 1 30 ? -0.993 -3.667 5.128 1.00 0.00 30 ALA A N 10
ATOM 12174 C CA . ALA A 1 30 ? -0.993 -2.259 5.621 1.00 0.00 30 ALA A CA 10
ATOM 12175 C C . ALA A 1 30 ? -2.239 -1.519 5.137 1.00 0.00 30 ALA A C 10
ATOM 12176 O O . ALA A 1 30 ? -2.698 -1.710 4.028 1.00 0.00 30 ALA A O 10
ATOM 12183 N N . GLU A 1 31 ? -2.778 -0.659 5.962 1.00 0.00 31 GLU A N 10
ATOM 12184 C CA . GLU A 1 31 ? -3.984 0.119 5.555 1.00 0.00 31 GLU A CA 10
ATOM 12185 C C . GLU A 1 31 ? -3.520 1.372 4.808 1.00 0.00 31 GLU A C 10
ATOM 12186 O O . GLU A 1 31 ? -2.725 2.145 5.307 1.00 0.00 31 GLU A O 10
ATOM 12198 N N . ILE A 1 32 ? -3.993 1.559 3.605 1.00 0.00 32 ILE A N 10
ATOM 12199 C CA . ILE A 1 32 ? -3.576 2.739 2.781 1.00 0.00 32 ILE A CA 10
ATOM 12200 C C . ILE A 1 32 ? -4.756 3.707 2.628 1.00 0.00 32 ILE A C 10
ATOM 12201 O O . ILE A 1 32 ? -5.903 3.308 2.570 1.00 0.00 32 ILE A O 10
ATOM 12217 N N . GLU A 1 33 ? -4.463 4.982 2.550 1.00 0.00 33 GLU A N 10
ATOM 12218 C CA . GLU A 1 33 ? -5.531 6.017 2.386 1.00 0.00 33 GLU A CA 10
ATOM 12219 C C . GLU A 1 33 ? -5.300 6.758 1.066 1.00 0.00 33 GLU A C 10
ATOM 12220 O O . GLU A 1 33 ? -4.482 7.652 0.983 1.00 0.00 33 GLU A O 10
ATOM 12232 N N . ALA A 1 34 ? -6.008 6.392 0.028 1.00 0.00 34 ALA A N 10
ATOM 12233 C CA . ALA A 1 34 ? -5.818 7.075 -1.288 1.00 0.00 34 ALA A CA 10
ATOM 12234 C C . ALA A 1 34 ? -7.148 7.134 -2.039 1.00 0.00 34 ALA A C 10
ATOM 12235 O O . ALA A 1 34 ? -8.188 6.789 -1.516 1.00 0.00 34 ALA A O 10
ATOM 12242 N N . CYS A 1 35 ? -7.113 7.566 -3.271 1.00 0.00 35 CYS A N 10
ATOM 12243 C CA . CYS A 1 35 ? -8.360 7.653 -4.087 1.00 0.00 35 CYS A CA 10
ATOM 12244 C C . CYS A 1 35 ? -8.026 7.283 -5.531 1.00 0.00 35 CYS A C 10
ATOM 12245 O O . CYS A 1 35 ? -8.899 7.054 -6.344 1.00 0.00 35 CYS A O 10
ATOM 12253 N N . ARG A 1 36 ? -6.762 7.219 -5.852 1.00 0.00 36 ARG A N 10
ATOM 12254 C CA . ARG A 1 36 ? -6.358 6.858 -7.239 1.00 0.00 36 ARG A CA 10
ATOM 12255 C C . ARG A 1 36 ? -6.693 5.388 -7.488 1.00 0.00 36 ARG A C 10
ATOM 12256 O O . ARG A 1 36 ? -7.152 5.014 -8.549 1.00 0.00 36 ARG A O 10
ATOM 12277 N N . LEU A 1 37 ? -6.462 4.550 -6.513 1.00 0.00 37 LEU A N 10
ATOM 12278 C CA . LEU A 1 37 ? -6.763 3.102 -6.683 1.00 0.00 37 LEU A CA 10
ATOM 12279 C C . LEU A 1 37 ? -6.203 2.622 -8.024 1.00 0.00 37 LEU A C 10
ATOM 12280 O O . LEU A 1 37 ? -6.736 1.726 -8.648 1.00 0.00 37 LEU A O 10
ATOM 12296 N N . ARG A 1 38 ? -5.131 3.218 -8.470 1.00 0.00 38 ARG A N 10
ATOM 12297 C CA . ARG A 1 38 ? -4.526 2.811 -9.775 1.00 0.00 38 ARG A CA 10
ATOM 12298 C C . ARG A 1 38 ? -3.509 1.691 -9.538 1.00 0.00 38 ARG A C 10
ATOM 12299 O O . ARG A 1 38 ? -2.926 1.161 -10.463 1.00 0.00 38 ARG A O 10
ATOM 12320 N N . LEU A 1 39 ? -3.291 1.325 -8.307 1.00 0.00 39 LEU A N 10
ATOM 12321 C CA . LEU A 1 39 ? -2.314 0.242 -8.012 1.00 0.00 39 LEU A CA 10
ATOM 12322 C C . LEU A 1 39 ? -2.827 -1.075 -8.599 1.00 0.00 39 LEU A C 10
ATOM 12323 O O . LEU A 1 39 ? -3.982 -1.197 -8.957 1.00 0.00 39 LEU A O 10
ATOM 12339 N N . ARG A 1 40 ? -1.978 -2.060 -8.701 1.00 0.00 40 ARG A N 10
ATOM 12340 C CA . ARG A 1 40 ? -2.421 -3.367 -9.265 1.00 0.00 40 ARG A CA 10
ATOM 12341 C C . ARG A 1 40 ? -1.462 -4.469 -8.811 1.00 0.00 40 ARG A C 10
ATOM 12342 O O . ARG A 1 40 ? -0.437 -4.208 -8.216 1.00 0.00 40 ARG A O 10
ATOM 12363 N N . GLU A 1 41 ? -1.790 -5.702 -9.085 1.00 0.00 41 GLU A N 10
ATOM 12364 C CA . GLU A 1 41 ? -0.899 -6.821 -8.668 1.00 0.00 41 GLU A CA 10
ATOM 12365 C C . GLU A 1 41 ? 0.437 -6.721 -9.407 1.00 0.00 41 GLU A C 10
ATOM 12366 O O . GLU A 1 41 ? 0.482 -6.549 -10.608 1.00 0.00 41 GLU A O 10
ATOM 12378 N N . GLY A 1 42 ? 1.530 -6.835 -8.697 1.00 0.00 42 GLY A N 10
ATOM 12379 C CA . GLY A 1 42 ? 2.869 -6.753 -9.355 1.00 0.00 42 GLY A CA 10
ATOM 12380 C C . GLY A 1 42 ? 3.342 -5.298 -9.401 1.00 0.00 42 GLY A C 10
ATOM 12381 O O . GLY A 1 42 ? 4.286 -4.967 -10.088 1.00 0.00 42 GLY A O 10
ATOM 12385 N N . ASP A 1 43 ? 2.698 -4.426 -8.675 1.00 0.00 43 ASP A N 10
ATOM 12386 C CA . ASP A 1 43 ? 3.121 -2.996 -8.684 1.00 0.00 43 ASP A CA 10
ATOM 12387 C C . ASP A 1 43 ? 4.518 -2.871 -8.072 1.00 0.00 43 ASP A C 10
ATOM 12388 O O . ASP A 1 43 ? 4.798 -3.419 -7.022 1.00 0.00 43 ASP A O 10
ATOM 12397 N N . LYS A 1 44 ? 5.397 -2.150 -8.721 1.00 0.00 44 LYS A N 10
ATOM 12398 C CA . LYS A 1 44 ? 6.781 -1.977 -8.188 1.00 0.00 44 LYS A CA 10
ATOM 12399 C C . LYS A 1 44 ? 6.839 -0.713 -7.326 1.00 0.00 44 LYS A C 10
ATOM 12400 O O . LYS A 1 44 ? 6.742 0.393 -7.822 1.00 0.00 44 LYS A O 10
ATOM 12419 N N . LEU A 1 45 ? 6.994 -0.875 -6.035 1.00 0.00 45 LEU A N 10
ATOM 12420 C CA . LEU A 1 45 ? 7.058 0.305 -5.115 1.00 0.00 45 LEU A CA 10
ATOM 12421 C C . LEU A 1 45 ? 8.506 0.543 -4.679 1.00 0.00 45 LEU A C 10
ATOM 12422 O O . LEU A 1 45 ? 9.249 -0.386 -4.435 1.00 0.00 45 LEU A O 10
ATOM 12438 N N . THR A 1 46 ? 8.905 1.788 -4.571 1.00 0.00 46 THR A N 10
ATOM 12439 C CA . THR A 1 46 ? 10.303 2.116 -4.139 1.00 0.00 46 THR A CA 10
ATOM 12440 C C . THR A 1 46 ? 10.238 3.151 -3.006 1.00 0.00 46 THR A C 10
ATOM 12441 O O . THR A 1 46 ? 9.311 3.933 -2.937 1.00 0.00 46 THR A O 10
ATOM 12452 N N . PRO A 1 47 ? 11.207 3.163 -2.119 1.00 0.00 47 PRO A N 10
ATOM 12453 C CA . PRO A 1 47 ? 11.232 4.128 -0.979 1.00 0.00 47 PRO A CA 10
ATOM 12454 C C . PRO A 1 47 ? 11.512 5.561 -1.449 1.00 0.00 47 PRO A C 10
ATOM 12455 O O . PRO A 1 47 ? 12.519 5.836 -2.073 1.00 0.00 47 PRO A O 10
ATOM 12466 N N . LEU A 1 48 ? 10.627 6.475 -1.155 1.00 0.00 48 LEU A N 10
ATOM 12467 C CA . LEU A 1 48 ? 10.844 7.886 -1.586 1.00 0.00 48 LEU A CA 10
ATOM 12468 C C . LEU A 1 48 ? 11.870 8.544 -0.661 1.00 0.00 48 LEU A C 10
ATOM 12469 O O . LEU A 1 48 ? 12.888 9.040 -1.104 1.00 0.00 48 LEU A O 10
ATOM 12485 N N . ALA A 1 49 ? 11.615 8.556 0.619 1.00 0.00 49 ALA A N 10
ATOM 12486 C CA . ALA A 1 49 ? 12.582 9.186 1.561 1.00 0.00 49 ALA A CA 10
ATOM 12487 C C . ALA A 1 49 ? 12.131 8.958 3.006 1.00 0.00 49 ALA A C 10
ATOM 12488 O O . ALA A 1 49 ? 12.694 8.152 3.720 1.00 0.00 49 ALA A O 10
ATOM 12495 N N . ASP A 1 50 ? 11.130 9.669 3.448 1.00 0.00 50 ASP A N 10
ATOM 12496 C CA . ASP A 1 50 ? 10.657 9.497 4.852 1.00 0.00 50 ASP A CA 10
ATOM 12497 C C . ASP A 1 50 ? 9.914 8.167 4.997 1.00 0.00 50 ASP A C 10
ATOM 12498 O O . ASP A 1 50 ? 10.149 7.416 5.922 1.00 0.00 50 ASP A O 10
ATOM 12507 N N . ALA A 1 51 ? 9.019 7.869 4.094 1.00 0.00 51 ALA A N 10
ATOM 12508 C CA . ALA A 1 51 ? 8.264 6.585 4.188 1.00 0.00 51 ALA A CA 10
ATOM 12509 C C . ALA A 1 51 ? 7.320 6.458 2.991 1.00 0.00 51 ALA A C 10
ATOM 12510 O O . ALA A 1 51 ? 7.001 5.370 2.553 1.00 0.00 51 ALA A O 10
ATOM 12517 N N . ARG A 1 52 ? 6.864 7.559 2.457 1.00 0.00 52 ARG A N 10
ATOM 12518 C CA . ARG A 1 52 ? 5.938 7.494 1.292 1.00 0.00 52 ARG A CA 10
ATOM 12519 C C . ARG A 1 52 ? 6.506 6.542 0.241 1.00 0.00 52 ARG A C 10
ATOM 12520 O O . ARG A 1 52 ? 7.702 6.467 0.041 1.00 0.00 52 ARG A O 10
ATOM 12541 N N . TYR A 1 53 ? 5.651 5.814 -0.428 1.00 0.00 53 TYR A N 10
ATOM 12542 C CA . TYR A 1 53 ? 6.118 4.850 -1.474 1.00 0.00 53 TYR A CA 10
ATOM 12543 C C . TYR A 1 53 ? 5.763 5.390 -2.860 1.00 0.00 53 TYR A C 10
ATOM 12544 O O . TYR A 1 53 ? 4.655 5.827 -3.098 1.00 0.00 53 TYR A O 10
ATOM 12562 N N . CYS A 1 54 ? 6.699 5.359 -3.778 1.00 0.00 54 CYS A N 10
ATOM 12563 C CA . CYS A 1 54 ? 6.434 5.863 -5.164 1.00 0.00 54 CYS A CA 10
ATOM 12564 C C . CYS A 1 54 ? 6.407 4.679 -6.130 1.00 0.00 54 CYS A C 10
ATOM 12565 O O . CYS A 1 54 ? 7.360 3.934 -6.240 1.00 0.00 54 CYS A O 10
ATOM 12573 N N . LEU A 1 55 ? 5.321 4.494 -6.832 1.00 0.00 55 LEU A N 10
ATOM 12574 C CA . LEU A 1 55 ? 5.232 3.350 -7.790 1.00 0.00 55 LEU A CA 10
ATOM 12575 C C . LEU A 1 55 ? 5.654 3.817 -9.183 1.00 0.00 55 LEU A C 10
ATOM 12576 O O . LEU A 1 55 ? 5.433 4.950 -9.560 1.00 0.00 55 LEU A O 10
ATOM 12592 N N . ASN A 1 56 ? 6.265 2.952 -9.945 1.00 0.00 56 ASN A N 10
ATOM 12593 C CA . ASN A 1 56 ? 6.707 3.340 -11.317 1.00 0.00 56 ASN A CA 10
ATOM 12594 C C . ASN A 1 56 ? 7.686 4.514 -11.229 1.00 0.00 56 ASN A C 10
ATOM 12595 O O . ASN A 1 56 ? 8.009 5.141 -12.218 1.00 0.00 56 ASN A O 10
ATOM 12606 N N . ASN A 1 57 ? 8.166 4.809 -10.052 1.00 0.00 57 ASN A N 10
ATOM 12607 C CA . ASN A 1 57 ? 9.134 5.933 -9.891 1.00 0.00 57 ASN A CA 10
ATOM 12608 C C . ASN A 1 57 ? 8.496 7.254 -10.338 1.00 0.00 57 ASN A C 10
ATOM 12609 O O . ASN A 1 57 ? 9.126 8.064 -10.988 1.00 0.00 57 ASN A O 10
ATOM 12620 N N . ASN A 1 58 ? 7.253 7.478 -9.987 1.00 0.00 58 ASN A N 10
ATOM 12621 C CA . ASN A 1 58 ? 6.558 8.747 -10.374 1.00 0.00 58 ASN A CA 10
ATOM 12622 C C . ASN A 1 58 ? 5.975 9.400 -9.107 1.00 0.00 58 ASN A C 10
ATOM 12623 O O . ASN A 1 58 ? 4.865 9.099 -8.715 1.00 0.00 58 ASN A O 10
ATOM 12634 N N . PRO A 1 59 ? 6.715 10.274 -8.458 1.00 0.00 59 PRO A N 10
ATOM 12635 C CA . PRO A 1 59 ? 6.250 10.952 -7.207 1.00 0.00 59 PRO A CA 10
ATOM 12636 C C . PRO A 1 59 ? 4.808 11.466 -7.307 1.00 0.00 59 PRO A C 10
ATOM 12637 O O . PRO A 1 59 ? 4.223 11.892 -6.332 1.00 0.00 59 PRO A O 10
ATOM 12648 N N . THR A 1 60 ? 4.229 11.419 -8.474 1.00 0.00 60 THR A N 10
ATOM 12649 C CA . THR A 1 60 ? 2.825 11.895 -8.629 1.00 0.00 60 THR A CA 10
ATOM 12650 C C . THR A 1 60 ? 1.871 10.810 -8.124 1.00 0.00 60 THR A C 10
ATOM 12651 O O . THR A 1 60 ? 0.818 11.091 -7.587 1.00 0.00 60 THR A O 10
ATOM 12662 N N . GLN A 1 61 ? 2.244 9.567 -8.293 1.00 0.00 61 GLN A N 10
ATOM 12663 C CA . GLN A 1 61 ? 1.390 8.428 -7.831 1.00 0.00 61 GLN A CA 10
ATOM 12664 C C . GLN A 1 61 ? 2.017 7.814 -6.582 1.00 0.00 61 GLN A C 10
ATOM 12665 O O . GLN A 1 61 ? 2.472 6.688 -6.599 1.00 0.00 61 GLN A O 10
ATOM 12679 N N . THR A 1 62 ? 2.073 8.547 -5.500 1.00 0.00 62 THR A N 10
ATOM 12680 C CA . THR A 1 62 ? 2.707 7.999 -4.262 1.00 0.00 62 THR A CA 10
ATOM 12681 C C . THR A 1 62 ? 1.636 7.381 -3.367 1.00 0.00 62 THR A C 10
ATOM 12682 O O . THR A 1 62 ? 0.475 7.324 -3.717 1.00 0.00 62 THR A O 10
ATOM 12693 N N . LEU A 1 63 ? 2.031 6.876 -2.225 1.00 0.00 63 LEU A N 10
ATOM 12694 C CA . LEU A 1 63 ? 1.051 6.211 -1.315 1.00 0.00 63 LEU A CA 10
ATOM 12695 C C . LEU A 1 63 ? 1.376 6.559 0.145 1.00 0.00 63 LEU A C 10
ATOM 12696 O O . LEU A 1 63 ? 2.519 6.773 0.501 1.00 0.00 63 LEU A O 10
ATOM 12712 N N . LYS A 1 64 ? 0.373 6.611 0.992 1.00 0.00 64 LYS A N 10
ATOM 12713 C CA . LYS A 1 64 ? 0.601 6.938 2.437 1.00 0.00 64 LYS A CA 10
ATOM 12714 C C . LYS A 1 64 ? 0.287 5.706 3.289 1.00 0.00 64 LYS A C 10
ATOM 12715 O O . LYS A 1 64 ? -0.710 5.040 3.088 1.00 0.00 64 LYS A O 10
ATOM 12734 N N . ILE A 1 65 ? 1.128 5.397 4.241 1.00 0.00 65 ILE A N 10
ATOM 12735 C CA . ILE A 1 65 ? 0.874 4.206 5.110 1.00 0.00 65 ILE A CA 10
ATOM 12736 C C . ILE A 1 65 ? 0.112 4.639 6.361 1.00 0.00 65 ILE A C 10
ATOM 12737 O O . ILE A 1 65 ? 0.416 5.647 6.968 1.00 0.00 65 ILE A O 10
ATOM 12753 N N . ARG A 1 66 ? -0.875 3.877 6.755 1.00 0.00 66 ARG A N 10
ATOM 12754 C CA . ARG A 1 66 ? -1.666 4.220 7.977 1.00 0.00 66 ARG A CA 10
ATOM 12755 C C . ARG A 1 66 ? -1.253 3.279 9.108 1.00 0.00 66 ARG A C 10
ATOM 12756 O O . ARG A 1 66 ? -1.248 3.645 10.266 1.00 0.00 66 ARG A O 10
ATOM 12777 N N . ASN A 1 67 ? -0.902 2.065 8.772 1.00 0.00 67 ASN A N 10
ATOM 12778 C CA . ASN A 1 67 ? -0.481 1.083 9.813 1.00 0.00 67 ASN A CA 10
ATOM 12779 C C . ASN A 1 67 ? -0.035 -0.215 9.131 1.00 0.00 67 ASN A C 10
ATOM 12780 O O . ASN A 1 67 ? -0.849 -0.997 8.680 1.00 0.00 67 ASN A O 10
ATOM 12791 N N . ALA A 1 68 ? 1.248 -0.450 9.052 1.00 0.00 68 ALA A N 10
ATOM 12792 C CA . ALA A 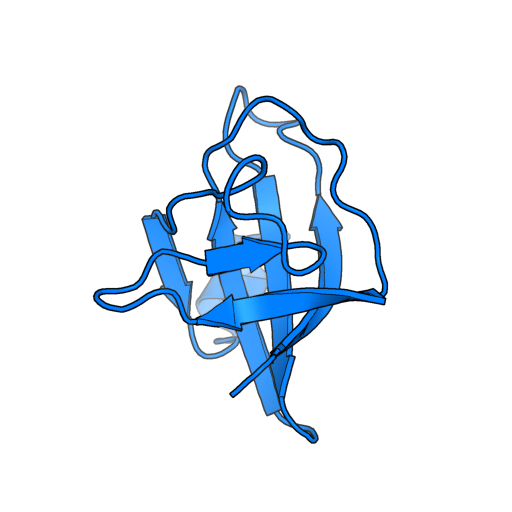1 68 ? 1.738 -1.699 8.401 1.00 0.00 68 ALA A CA 10
ATOM 12793 C C . ALA A 1 68 ? 1.609 -2.873 9.376 1.00 0.00 68 ALA A C 10
ATOM 12794 O O . ALA A 1 68 ? 1.601 -2.697 10.577 1.00 0.00 68 ALA A O 10
ATOM 12801 N N . THR A 1 69 ? 1.514 -4.073 8.862 1.00 0.00 69 THR A N 10
ATOM 12802 C CA . THR A 1 69 ? 1.392 -5.272 9.747 1.00 0.00 69 THR A CA 10
ATOM 12803 C C . THR A 1 69 ? 2.195 -6.424 9.143 1.00 0.00 69 THR A C 10
ATOM 12804 O O . THR A 1 69 ? 2.200 -6.628 7.946 1.00 0.00 69 THR A O 10
ATOM 12815 N N . HIS A 1 70 ? 2.878 -7.177 9.960 1.00 0.00 70 HIS A N 10
ATOM 12816 C CA . HIS A 1 70 ? 3.685 -8.312 9.430 1.00 0.00 70 HIS A CA 10
ATOM 12817 C C . HIS A 1 70 ? 2.756 -9.442 8.981 1.00 0.00 70 HIS A C 10
ATOM 12818 O O . HIS A 1 70 ? 2.947 -10.590 9.332 1.00 0.00 70 HIS A O 10
ATOM 12833 N N . TYR A 1 71 ? 1.752 -9.131 8.207 1.00 0.00 71 TYR A N 10
ATOM 12834 C CA . TYR A 1 71 ? 0.817 -10.194 7.737 1.00 0.00 71 TYR A CA 10
ATOM 12835 C C . TYR A 1 71 ? 0.361 -11.031 8.935 1.00 0.00 71 TYR A C 10
ATOM 12836 O O . TYR A 1 71 ? 0.504 -12.237 8.955 1.00 0.00 71 TYR A O 10
ATOM 12854 N N . SER A 1 72 ? -0.186 -10.398 9.936 1.00 0.00 72 SER A N 10
ATOM 12855 C CA . SER A 1 72 ? -0.651 -11.154 11.133 1.00 0.00 72 SER A CA 10
ATOM 12856 C C . SER A 1 72 ? -2.026 -11.763 10.848 1.00 0.00 72 SER A C 10
ATOM 12857 O O . SER A 1 72 ? -2.879 -11.139 10.250 1.00 0.00 72 SER A O 10
ATOM 12865 N N . SER A 1 73 ? -2.245 -12.978 11.271 1.00 0.00 73 SER A N 10
ATOM 12866 C CA . SER A 1 73 ? -3.564 -13.625 11.024 1.00 0.00 73 SER A CA 10
ATOM 12867 C C . SER A 1 73 ? -4.683 -12.717 11.541 1.00 0.00 73 SER A C 10
ATOM 12868 O O . SER A 1 73 ? -5.844 -12.925 11.252 1.00 0.00 73 SER A O 10
ATOM 12876 N N . GLU A 1 74 ? -4.344 -11.714 12.303 1.00 0.00 74 GLU A N 10
ATOM 12877 C CA . GLU A 1 74 ? -5.390 -10.798 12.838 1.00 0.00 74 GLU A CA 10
ATOM 12878 C C . GLU A 1 74 ? -5.822 -9.815 11.747 1.00 0.00 74 GLU A C 10
ATOM 12879 O O . GLU A 1 74 ? -6.986 -9.712 11.416 1.00 0.00 74 GLU A O 10
ATOM 12891 N N . ARG A 1 75 ? -4.892 -9.088 11.189 1.00 0.00 75 ARG A N 10
ATOM 12892 C CA . ARG A 1 75 ? -5.250 -8.108 10.124 1.00 0.00 75 ARG A CA 10
ATOM 12893 C C . ARG A 1 75 ? -5.716 -8.858 8.872 1.00 0.00 75 ARG A C 10
ATOM 12894 O O . ARG A 1 75 ? -6.480 -8.344 8.080 1.00 0.00 75 ARG A O 10
ATOM 12915 N N . TRP A 1 76 ? -5.262 -10.066 8.687 1.00 0.00 76 TRP A N 10
ATOM 12916 C CA . TRP A 1 76 ? -5.680 -10.842 7.485 1.00 0.00 76 TRP A CA 10
ATOM 12917 C C . TRP A 1 76 ? -7.092 -11.395 7.700 1.00 0.00 76 TRP A C 10
ATOM 12918 O O . TRP A 1 76 ? -7.978 -11.187 6.895 1.00 0.00 76 TRP A O 10
ATOM 12939 N N . THR A 1 77 ? -7.310 -12.097 8.777 1.00 0.00 77 THR A N 10
ATOM 12940 C CA . THR A 1 77 ? -8.664 -12.659 9.036 1.00 0.00 77 THR A CA 10
ATOM 12941 C C . THR A 1 77 ? -9.637 -11.520 9.349 1.00 0.00 77 THR A C 10
ATOM 12942 O O . THR A 1 77 ? -10.833 -11.649 9.180 1.00 0.00 77 THR A O 10
ATOM 12953 N N . ASN A 1 78 ? -9.133 -10.402 9.799 1.00 0.00 78 ASN A N 10
ATOM 12954 C CA . ASN A 1 78 ? -10.025 -9.250 10.118 1.00 0.00 78 ASN A CA 10
ATOM 12955 C C . ASN A 1 78 ? -10.247 -8.421 8.853 1.00 0.00 78 ASN A C 10
ATOM 12956 O O . ASN A 1 78 ? -11.265 -7.777 8.692 1.00 0.00 78 ASN A O 10
ATOM 12967 N N . ALA A 1 79 ? -9.301 -8.433 7.954 1.00 0.00 79 ALA A N 10
ATOM 12968 C CA . ALA A 1 79 ? -9.456 -7.646 6.698 1.00 0.00 79 ALA A CA 10
ATOM 12969 C C . ALA A 1 79 ? -10.323 -8.431 5.710 1.00 0.00 79 ALA A C 10
ATOM 12970 O O . ALA A 1 79 ? -11.288 -7.921 5.175 1.00 0.00 79 ALA A O 10
ATOM 12977 N N . ASP A 1 80 ? -9.987 -9.668 5.465 1.00 0.00 80 ASP A N 10
ATOM 12978 C CA . ASP A 1 80 ? -10.791 -10.485 4.513 1.00 0.00 80 ASP A CA 10
ATOM 12979 C C . ASP A 1 80 ? -12.271 -10.400 4.892 1.00 0.00 80 ASP A C 10
ATOM 12980 O O . ASP A 1 80 ? -13.128 -10.223 4.050 1.00 0.00 80 ASP A O 10
ATOM 12989 N N . LYS A 1 81 ? -12.579 -10.525 6.155 1.00 0.00 81 LYS A N 10
ATOM 12990 C CA . LYS A 1 81 ? -14.004 -10.452 6.585 1.00 0.00 81 LYS A CA 10
ATOM 12991 C C . LYS A 1 81 ? -14.592 -9.102 6.172 1.00 0.00 81 LYS A C 10
ATOM 12992 O O . LYS A 1 81 ? -15.513 -9.099 5.371 1.00 0.00 81 LYS A O 10
ATOM 13011 N N . MET A 1 1 ? 13.582 0.483 1.141 1.00 0.00 1 MET A N 11
ATOM 13012 C CA . MET A 1 1 ? 13.959 -0.272 -0.087 1.00 0.00 1 MET A CA 11
ATOM 13013 C C . MET A 1 1 ? 12.727 -0.451 -0.975 1.00 0.00 1 MET A C 11
ATOM 13014 O O . MET A 1 1 ? 11.643 -0.011 -0.646 1.00 0.00 1 MET A O 11
ATOM 13030 N N . GLU A 1 2 ? 12.885 -1.092 -2.100 1.00 0.00 2 GLU A N 11
ATOM 13031 C CA . GLU A 1 2 ? 11.723 -1.297 -3.010 1.00 0.00 2 GLU A CA 11
ATOM 13032 C C . GLU A 1 2 ? 10.861 -2.448 -2.488 1.00 0.00 2 GLU A C 11
ATOM 13033 O O . GLU A 1 2 ? 11.283 -3.224 -1.654 1.00 0.00 2 GLU A O 11
ATOM 13045 N N . TRP A 1 3 ? 9.652 -2.563 -2.974 1.00 0.00 3 TRP A N 11
ATOM 13046 C CA . TRP A 1 3 ? 8.752 -3.662 -2.513 1.00 0.00 3 TRP A CA 11
ATOM 13047 C C . TRP A 1 3 ? 7.896 -4.137 -3.687 1.00 0.00 3 TRP A C 11
ATOM 13048 O O . TRP A 1 3 ? 7.914 -3.556 -4.755 1.00 0.00 3 TRP A O 11
ATOM 13069 N N . TRP A 1 4 ? 7.139 -5.190 -3.496 1.00 0.00 4 TRP A N 11
ATOM 13070 C CA . TRP A 1 4 ? 6.271 -5.716 -4.597 1.00 0.00 4 TRP A CA 11
ATOM 13071 C C . TRP A 1 4 ? 4.892 -6.052 -4.027 1.00 0.00 4 TRP A C 11
ATOM 13072 O O . TRP A 1 4 ? 4.750 -6.930 -3.200 1.00 0.00 4 TRP A O 11
ATOM 13093 N N . VAL A 1 5 ? 3.875 -5.358 -4.458 1.00 0.00 5 VAL A N 11
ATOM 13094 C CA . VAL A 1 5 ? 2.510 -5.638 -3.932 1.00 0.00 5 VAL A CA 11
ATOM 13095 C C . VAL A 1 5 ? 2.026 -6.996 -4.447 1.00 0.00 5 VAL A C 11
ATOM 13096 O O . VAL A 1 5 ? 2.182 -7.326 -5.606 1.00 0.00 5 VAL A O 11
ATOM 13109 N N . LYS A 1 6 ? 1.432 -7.786 -3.589 1.00 0.00 6 LYS A N 11
ATOM 13110 C CA . LYS A 1 6 ? 0.922 -9.126 -4.013 1.00 0.00 6 LYS A CA 11
ATOM 13111 C C . LYS A 1 6 ? -0.586 -9.030 -4.248 1.00 0.00 6 LYS A C 11
ATOM 13112 O O . LYS A 1 6 ? -1.118 -9.592 -5.185 1.00 0.00 6 LYS A O 11
ATOM 13131 N N . LYS A 1 7 ? -1.278 -8.312 -3.402 1.00 0.00 7 LYS A N 11
ATOM 13132 C CA . LYS A 1 7 ? -2.756 -8.160 -3.559 1.00 0.00 7 LYS A CA 11
ATOM 13133 C C . LYS A 1 7 ? -3.152 -6.737 -3.156 1.00 0.00 7 LYS A C 11
ATOM 13134 O O . LYS A 1 7 ? -2.387 -6.026 -2.534 1.00 0.00 7 LYS A O 11
ATOM 13153 N N . VAL A 1 8 ? -4.336 -6.315 -3.501 1.00 0.00 8 VAL A N 11
ATOM 13154 C CA . VAL A 1 8 ? -4.768 -4.936 -3.132 1.00 0.00 8 VAL A CA 11
ATOM 13155 C C . VAL A 1 8 ? -6.293 -4.839 -3.192 1.00 0.00 8 VAL A C 11
ATOM 13156 O O . VAL A 1 8 ? -6.944 -5.561 -3.922 1.00 0.00 8 VAL A O 11
ATOM 13169 N N . GLN A 1 9 ? -6.862 -3.943 -2.425 1.00 0.00 9 GLN A N 11
ATOM 13170 C CA . GLN A 1 9 ? -8.349 -3.769 -2.415 1.00 0.00 9 GLN A CA 11
ATOM 13171 C C . GLN A 1 9 ? -8.679 -2.287 -2.600 1.00 0.00 9 GLN A C 11
ATOM 13172 O O . GLN A 1 9 ? -7.884 -1.421 -2.292 1.00 0.00 9 GLN A O 11
ATOM 13186 N N . ASP A 1 10 ? -9.844 -1.988 -3.104 1.00 0.00 10 ASP A N 11
ATOM 13187 C CA . ASP A 1 10 ? -10.224 -0.560 -3.312 1.00 0.00 10 ASP A CA 11
ATOM 13188 C C . ASP A 1 10 ? -10.741 0.029 -1.998 1.00 0.00 10 ASP A C 11
ATOM 13189 O O . ASP A 1 10 ? -10.922 -0.671 -1.021 1.00 0.00 10 ASP A O 11
ATOM 13198 N N . ASN A 1 11 ? -10.978 1.312 -1.967 1.00 0.00 11 ASN A N 11
ATOM 13199 C CA . ASN A 1 11 ? -11.482 1.948 -0.717 1.00 0.00 11 ASN A CA 11
ATOM 13200 C C . ASN A 1 11 ? -12.959 1.596 -0.530 1.00 0.00 11 ASN A C 11
ATOM 13201 O O . ASN A 1 11 ? -13.820 2.452 -0.553 1.00 0.00 11 ASN A O 11
ATOM 13212 N N . ALA A 1 12 ? -13.257 0.340 -0.346 1.00 0.00 12 ALA A N 11
ATOM 13213 C CA . ALA A 1 12 ? -14.676 -0.070 -0.161 1.00 0.00 12 ALA A CA 11
ATOM 13214 C C . ALA A 1 12 ? -15.155 0.358 1.229 1.00 0.00 12 ALA A C 11
ATOM 13215 O O . ALA A 1 12 ? -16.335 0.343 1.519 1.00 0.00 12 ALA A O 11
ATOM 13222 N N . SER A 1 13 ? -14.251 0.740 2.089 1.00 0.00 13 SER A N 11
ATOM 13223 C CA . SER A 1 13 ? -14.659 1.169 3.458 1.00 0.00 13 SER A CA 11
ATOM 13224 C C . SER A 1 13 ? -15.159 2.614 3.410 1.00 0.00 13 SER A C 11
ATOM 13225 O O . SER A 1 13 ? -16.195 2.940 3.954 1.00 0.00 13 SER A O 11
ATOM 13233 N N . ALA A 1 14 ? -14.430 3.479 2.757 1.00 0.00 14 ALA A N 11
ATOM 13234 C CA . ALA A 1 14 ? -14.852 4.907 2.664 1.00 0.00 14 ALA A CA 11
ATOM 13235 C C . ALA A 1 14 ? -13.744 5.707 1.971 1.00 0.00 14 ALA A C 11
ATOM 13236 O O . ALA A 1 14 ? -13.997 6.511 1.096 1.00 0.00 14 ALA A O 11
ATOM 13243 N N . SER A 1 15 ? -12.519 5.489 2.359 1.00 0.00 15 SER A N 11
ATOM 13244 C CA . SER A 1 15 ? -11.389 6.230 1.730 1.00 0.00 15 SER A CA 11
ATOM 13245 C C . SER A 1 15 ? -10.068 5.590 2.159 1.00 0.00 15 SER A C 11
ATOM 13246 O O . SER A 1 15 ? -9.063 6.257 2.301 1.00 0.00 15 SER A O 11
ATOM 13254 N N . LEU A 1 16 ? -10.067 4.297 2.368 1.00 0.00 16 LEU A N 11
ATOM 13255 C CA . LEU A 1 16 ? -8.818 3.591 2.794 1.00 0.00 16 LEU A CA 11
ATOM 13256 C C . LEU A 1 16 ? -8.651 2.315 1.968 1.00 0.00 16 LEU A C 11
ATOM 13257 O O . LEU A 1 16 ? -9.488 1.435 1.995 1.00 0.00 16 LEU A O 11
ATOM 13273 N N . CYS A 1 17 ? -7.568 2.203 1.240 1.00 0.00 17 CYS A N 11
ATOM 13274 C CA . CYS A 1 17 ? -7.333 0.980 0.417 1.00 0.00 17 CYS A CA 11
ATOM 13275 C C . CYS A 1 17 ? -6.376 0.064 1.176 1.00 0.00 17 CYS A C 11
ATOM 13276 O O . CYS A 1 17 ? -5.546 0.524 1.927 1.00 0.00 17 CYS A O 11
ATOM 13284 N N . ARG A 1 18 ? -6.483 -1.226 0.989 1.00 0.00 18 ARG A N 11
ATOM 13285 C CA . ARG A 1 18 ? -5.571 -2.174 1.706 1.00 0.00 18 ARG A CA 11
ATOM 13286 C C . ARG A 1 18 ? -4.571 -2.753 0.709 1.00 0.00 18 ARG A C 11
ATOM 13287 O O . ARG A 1 18 ? -4.906 -3.031 -0.425 1.00 0.00 18 ARG A O 11
ATOM 13308 N N . VAL A 1 19 ? -3.337 -2.928 1.119 1.00 0.00 19 VAL A N 11
ATOM 13309 C CA . VAL A 1 19 ? -2.305 -3.479 0.186 1.00 0.00 19 VAL A CA 11
ATOM 13310 C C . VAL A 1 19 ? -1.412 -4.486 0.910 1.00 0.00 19 VAL A C 11
ATOM 13311 O O . VAL A 1 19 ? -0.978 -4.261 2.023 1.00 0.00 19 VAL A O 11
ATOM 13324 N N . VAL A 1 20 ? -1.104 -5.579 0.263 1.00 0.00 20 VAL A N 11
ATOM 13325 C CA . VAL A 1 20 ? -0.203 -6.599 0.877 1.00 0.00 20 VAL A CA 11
ATOM 13326 C C . VAL A 1 20 ? 1.185 -6.429 0.256 1.00 0.00 20 VAL A C 11
ATOM 13327 O O . VAL A 1 20 ? 1.371 -6.636 -0.926 1.00 0.00 20 VAL A O 11
ATOM 13340 N N . LEU A 1 21 ? 2.159 -6.030 1.032 1.00 0.00 21 LEU A N 11
ATOM 13341 C CA . LEU A 1 21 ? 3.530 -5.822 0.469 1.00 0.00 21 LEU A CA 11
ATOM 13342 C C . LEU A 1 21 ? 4.386 -7.068 0.698 1.00 0.00 21 LEU A C 11
ATOM 13343 O O . LEU A 1 21 ? 4.568 -7.517 1.812 1.00 0.00 21 LEU A O 11
ATOM 13359 N N . GLN A 1 22 ? 4.918 -7.625 -0.363 1.00 0.00 22 GLN A N 11
ATOM 13360 C CA . GLN A 1 22 ? 5.774 -8.844 -0.244 1.00 0.00 22 GLN A CA 11
ATOM 13361 C C . GLN A 1 22 ? 7.241 -8.447 -0.418 1.00 0.00 22 GLN A C 11
ATOM 13362 O O . GLN A 1 22 ? 7.567 -7.554 -1.176 1.00 0.00 22 GLN A O 11
ATOM 13376 N N . SER A 1 23 ? 8.131 -9.104 0.283 1.00 0.00 23 SER A N 11
ATOM 13377 C CA . SER A 1 23 ? 9.584 -8.767 0.165 1.00 0.00 23 SER A CA 11
ATOM 13378 C C . SER A 1 23 ? 10.419 -10.047 0.246 1.00 0.00 23 SER A C 11
ATOM 13379 O O . SER A 1 23 ? 10.567 -10.638 1.297 1.00 0.00 23 SER A O 11
ATOM 13387 N N . GLY A 1 24 ? 10.973 -10.473 -0.857 1.00 0.00 24 GLY A N 11
ATOM 13388 C CA . GLY A 1 24 ? 11.805 -11.711 -0.847 1.00 0.00 24 GLY A CA 11
ATOM 13389 C C . GLY A 1 24 ? 10.905 -12.937 -0.688 1.00 0.00 24 GLY A C 11
ATOM 13390 O O . GLY A 1 24 ? 10.948 -13.858 -1.478 1.00 0.00 24 GLY A O 11
ATOM 13394 N N . ALA A 1 25 ? 10.091 -12.956 0.330 1.00 0.00 25 ALA A N 11
ATOM 13395 C CA . ALA A 1 25 ? 9.189 -14.123 0.542 1.00 0.00 25 ALA A CA 11
ATOM 13396 C C . ALA A 1 25 ? 8.197 -13.803 1.662 1.00 0.00 25 ALA A C 11
ATOM 13397 O O . ALA A 1 25 ? 7.075 -14.269 1.662 1.00 0.00 25 ALA A O 11
ATOM 13404 N N . LEU A 1 26 ? 8.601 -13.008 2.615 1.00 0.00 26 LEU A N 11
ATOM 13405 C CA . LEU A 1 26 ? 7.677 -12.658 3.730 1.00 0.00 26 LEU A CA 11
ATOM 13406 C C . LEU A 1 26 ? 6.528 -11.811 3.181 1.00 0.00 26 LEU A C 11
ATOM 13407 O O . LEU A 1 26 ? 6.544 -11.398 2.038 1.00 0.00 26 LEU A O 11
ATOM 13423 N N . GLU A 1 27 ? 5.530 -11.547 3.984 1.00 0.00 27 GLU A N 11
ATOM 13424 C CA . GLU A 1 27 ? 4.376 -10.724 3.510 1.00 0.00 27 GLU A CA 11
ATOM 13425 C C . GLU A 1 27 ? 3.910 -9.805 4.639 1.00 0.00 27 GLU A C 11
ATOM 13426 O O . GLU A 1 27 ? 4.092 -10.096 5.805 1.00 0.00 27 GLU A O 11
ATOM 13438 N N . MET A 1 28 ? 3.312 -8.692 4.302 1.00 0.00 28 MET A N 11
ATOM 13439 C CA . MET A 1 28 ? 2.835 -7.744 5.352 1.00 0.00 28 MET A CA 11
ATOM 13440 C C . MET A 1 28 ? 1.562 -7.048 4.868 1.00 0.00 28 MET A C 11
ATOM 13441 O O . MET A 1 28 ? 1.379 -6.825 3.690 1.00 0.00 28 MET A O 11
ATOM 13455 N N . ILE A 1 29 ? 0.685 -6.696 5.778 1.00 0.00 29 ILE A N 11
ATOM 13456 C CA . ILE A 1 29 ? -0.585 -6.000 5.396 1.00 0.00 29 ILE A CA 11
ATOM 13457 C C . ILE A 1 29 ? -0.525 -4.567 5.917 1.00 0.00 29 ILE A C 11
ATOM 13458 O O . ILE A 1 29 ? -0.014 -4.314 6.990 1.00 0.00 29 ILE A O 11
ATOM 13474 N N . ALA A 1 30 ? -1.025 -3.617 5.169 1.00 0.00 30 ALA A N 11
ATOM 13475 C CA . ALA A 1 30 ? -0.970 -2.201 5.640 1.00 0.00 30 ALA A CA 11
ATOM 13476 C C . ALA A 1 30 ? -2.189 -1.425 5.145 1.00 0.00 30 ALA A C 11
ATOM 13477 O O . ALA A 1 30 ? -2.655 -1.614 4.039 1.00 0.00 30 ALA A O 11
ATOM 13484 N N . GLU A 1 31 ? -2.700 -0.537 5.959 1.00 0.00 31 GLU A N 11
ATOM 13485 C CA . GLU A 1 31 ? -3.879 0.276 5.542 1.00 0.00 31 GLU A CA 11
ATOM 13486 C C . GLU A 1 31 ? -3.375 1.499 4.772 1.00 0.00 31 GLU A C 11
ATOM 13487 O O . GLU A 1 31 ? -2.545 2.246 5.251 1.00 0.00 31 GLU A O 11
ATOM 13499 N N . ILE A 1 32 ? -3.853 1.686 3.571 1.00 0.00 32 ILE A N 11
ATOM 13500 C CA . ILE A 1 32 ? -3.397 2.833 2.719 1.00 0.00 32 ILE A CA 11
ATOM 13501 C C . ILE A 1 32 ? -4.545 3.834 2.527 1.00 0.00 32 ILE A C 11
ATOM 13502 O O . ILE A 1 32 ? -5.704 3.472 2.475 1.00 0.00 32 ILE A O 11
ATOM 13518 N N . GLU A 1 33 ? -4.206 5.095 2.408 1.00 0.00 33 GLU A N 11
ATOM 13519 C CA . GLU A 1 33 ? -5.235 6.161 2.200 1.00 0.00 33 GLU A CA 11
ATOM 13520 C C . GLU A 1 33 ? -5.007 6.807 0.830 1.00 0.00 33 GLU A C 11
ATOM 13521 O O . GLU A 1 33 ? -4.105 7.602 0.654 1.00 0.00 33 GLU A O 11
ATOM 13533 N N . ALA A 1 34 ? -5.811 6.472 -0.148 1.00 0.00 34 ALA A N 11
ATOM 13534 C CA . ALA A 1 34 ? -5.629 7.069 -1.506 1.00 0.00 34 ALA A CA 11
ATOM 13535 C C . ALA A 1 34 ? -6.990 7.257 -2.176 1.00 0.00 34 ALA A C 11
ATOM 13536 O O . ALA A 1 34 ? -8.025 7.090 -1.563 1.00 0.00 34 ALA A O 11
ATOM 13543 N N . CYS A 1 35 ? -6.991 7.602 -3.435 1.00 0.00 35 CYS A N 11
ATOM 13544 C CA . CYS A 1 35 ? -8.277 7.804 -4.165 1.00 0.00 35 CYS A CA 11
ATOM 13545 C C . CYS A 1 35 ? -8.080 7.418 -5.632 1.00 0.00 35 CYS A C 11
ATOM 13546 O O . CYS A 1 35 ? -9.027 7.256 -6.375 1.00 0.00 35 CYS A O 11
ATOM 13554 N N . ARG A 1 36 ? -6.854 7.267 -6.052 1.00 0.00 36 ARG A N 11
ATOM 13555 C CA . ARG A 1 36 ? -6.591 6.886 -7.467 1.00 0.00 36 ARG A CA 11
ATOM 13556 C C . ARG A 1 36 ? -6.959 5.416 -7.667 1.00 0.00 36 ARG A C 11
ATOM 13557 O O . ARG A 1 36 ? -7.422 5.020 -8.718 1.00 0.00 36 ARG A O 11
ATOM 13578 N N . LEU A 1 37 ? -6.762 4.605 -6.659 1.00 0.00 37 LEU A N 11
ATOM 13579 C CA . LEU A 1 37 ? -7.101 3.158 -6.775 1.00 0.00 37 LEU A CA 11
ATOM 13580 C C . LEU A 1 37 ? -6.604 2.615 -8.119 1.00 0.00 37 LEU A C 11
ATOM 13581 O O . LEU A 1 37 ? -7.128 1.652 -8.644 1.00 0.00 37 LEU A O 11
ATOM 13597 N N . ARG A 1 38 ? -5.598 3.231 -8.679 1.00 0.00 38 ARG A N 11
ATOM 13598 C CA . ARG A 1 38 ? -5.060 2.763 -9.993 1.00 0.00 38 ARG A CA 11
ATOM 13599 C C . ARG A 1 38 ? -3.934 1.750 -9.752 1.00 0.00 38 ARG A C 11
ATOM 13600 O O . ARG A 1 38 ? -3.336 1.240 -10.679 1.00 0.00 38 ARG A O 11
ATOM 13621 N N . LEU A 1 39 ? -3.640 1.456 -8.517 1.00 0.00 39 LEU A N 11
ATOM 13622 C CA . LEU A 1 39 ? -2.555 0.480 -8.223 1.00 0.00 39 LEU A CA 11
ATOM 13623 C C . LEU A 1 39 ? -2.959 -0.900 -8.748 1.00 0.00 39 LEU A C 11
ATOM 13624 O O . LEU A 1 39 ? -4.103 -1.137 -9.082 1.00 0.00 39 LEU A O 11
ATOM 13640 N N . ARG A 1 40 ? -2.028 -1.812 -8.825 1.00 0.00 40 ARG A N 11
ATOM 13641 C CA . ARG A 1 40 ? -2.354 -3.179 -9.330 1.00 0.00 40 ARG A CA 11
ATOM 13642 C C . ARG A 1 40 ? -1.407 -4.196 -8.686 1.00 0.00 40 ARG A C 11
ATOM 13643 O O . ARG A 1 40 ? -0.389 -3.842 -8.124 1.00 0.00 40 ARG A O 11
ATOM 13664 N N . GLU A 1 41 ? -1.734 -5.456 -8.764 1.00 0.00 41 GLU A N 11
ATOM 13665 C CA . GLU A 1 41 ? -0.854 -6.493 -8.155 1.00 0.00 41 GLU A CA 11
ATOM 13666 C C . GLU A 1 41 ? 0.451 -6.588 -8.949 1.00 0.00 41 GLU A C 11
ATOM 13667 O O . GLU A 1 41 ? 0.460 -6.494 -10.161 1.00 0.00 41 GLU A O 11
ATOM 13679 N N . GLY A 1 42 ? 1.553 -6.777 -8.275 1.00 0.00 42 GLY A N 11
ATOM 13680 C CA . GLY A 1 42 ? 2.859 -6.883 -8.989 1.00 0.00 42 GLY A CA 11
ATOM 13681 C C . GLY A 1 42 ? 3.415 -5.484 -9.263 1.00 0.00 42 GLY A C 11
ATOM 13682 O O . GLY A 1 42 ? 4.312 -5.310 -10.064 1.00 0.00 42 GLY A O 11
ATOM 13686 N N . ASP A 1 43 ? 2.892 -4.483 -8.607 1.00 0.00 43 ASP A N 11
ATOM 13687 C CA . ASP A 1 43 ? 3.399 -3.099 -8.838 1.00 0.00 43 ASP A CA 11
ATOM 13688 C C . ASP A 1 43 ? 4.712 -2.902 -8.077 1.00 0.00 43 ASP A C 11
ATOM 13689 O O . ASP A 1 43 ? 4.890 -3.405 -6.983 1.00 0.00 43 ASP A O 11
ATOM 13698 N N . LYS A 1 44 ? 5.635 -2.171 -8.650 1.00 0.00 44 LYS A N 11
ATOM 13699 C CA . LYS A 1 44 ? 6.945 -1.929 -7.972 1.00 0.00 44 LYS A CA 11
ATOM 13700 C C . LYS A 1 44 ? 6.902 -0.583 -7.247 1.00 0.00 44 LYS A C 11
ATOM 13701 O O . LYS A 1 44 ? 6.787 0.460 -7.864 1.00 0.00 44 LYS A O 11
ATOM 13720 N N . LEU A 1 45 ? 6.991 -0.601 -5.939 1.00 0.00 45 LEU A N 11
ATOM 13721 C CA . LEU A 1 45 ? 6.954 0.672 -5.150 1.00 0.00 45 LEU A CA 11
ATOM 13722 C C . LEU A 1 45 ? 8.360 0.997 -4.636 1.00 0.00 45 LEU A C 11
ATOM 13723 O O . LEU A 1 45 ? 8.889 0.317 -3.779 1.00 0.00 45 LEU A O 11
ATOM 13739 N N . THR A 1 46 ? 8.969 2.037 -5.145 1.00 0.00 46 THR A N 11
ATOM 13740 C CA . THR A 1 46 ? 10.340 2.410 -4.674 1.00 0.00 46 THR A CA 11
ATOM 13741 C C . THR A 1 46 ? 10.200 3.350 -3.466 1.00 0.00 46 THR A C 11
ATOM 13742 O O . THR A 1 46 ? 9.194 4.012 -3.311 1.00 0.00 46 THR A O 11
ATOM 13753 N N . PRO A 1 47 ? 11.195 3.412 -2.613 1.00 0.00 47 PRO A N 11
ATOM 13754 C CA . PRO A 1 47 ? 11.157 4.292 -1.406 1.00 0.00 47 PRO A CA 11
ATOM 13755 C C . PRO A 1 47 ? 11.303 5.776 -1.772 1.00 0.00 47 PRO A C 11
ATOM 13756 O O . PRO A 1 47 ? 12.187 6.157 -2.513 1.00 0.00 47 PRO A O 11
ATOM 13767 N N . LEU A 1 48 ? 10.443 6.613 -1.258 1.00 0.00 48 LEU A N 11
ATOM 13768 C CA . LEU A 1 48 ? 10.533 8.067 -1.578 1.00 0.00 48 LEU A CA 11
ATOM 13769 C C . LEU A 1 48 ? 11.607 8.711 -0.698 1.00 0.00 48 LEU A C 11
ATOM 13770 O O . LEU A 1 48 ? 12.682 9.043 -1.156 1.00 0.00 48 LEU A O 11
ATOM 13786 N N . ALA A 1 49 ? 11.325 8.892 0.563 1.00 0.00 49 ALA A N 11
ATOM 13787 C CA . ALA A 1 49 ? 12.330 9.515 1.469 1.00 0.00 49 ALA A CA 11
ATOM 13788 C C . ALA A 1 49 ? 11.867 9.380 2.922 1.00 0.00 49 ALA A C 11
ATOM 13789 O O . ALA A 1 49 ? 12.557 8.825 3.753 1.00 0.00 49 ALA A O 11
ATOM 13796 N N . ASP A 1 50 ? 10.705 9.886 3.235 1.00 0.00 50 ASP A N 11
ATOM 13797 C CA . ASP A 1 50 ? 10.202 9.788 4.636 1.00 0.00 50 ASP A CA 11
ATOM 13798 C C . ASP A 1 50 ? 9.582 8.408 4.863 1.00 0.00 50 ASP A C 11
ATOM 13799 O O . ASP A 1 50 ? 9.845 7.756 5.854 1.00 0.00 50 ASP A O 11
ATOM 13808 N N . ALA A 1 51 ? 8.760 7.957 3.955 1.00 0.00 51 ALA A N 11
ATOM 13809 C CA . ALA A 1 51 ? 8.125 6.618 4.123 1.00 0.00 51 ALA A CA 11
ATOM 13810 C C . ALA A 1 51 ? 7.274 6.300 2.891 1.00 0.00 51 ALA A C 11
ATOM 13811 O O . ALA A 1 51 ? 7.253 5.184 2.411 1.00 0.00 51 ALA A O 11
ATOM 13818 N N . ARG A 1 52 ? 6.571 7.271 2.376 1.00 0.00 52 ARG A N 11
ATOM 13819 C CA . ARG A 1 52 ? 5.722 7.022 1.177 1.00 0.00 52 ARG A CA 11
ATOM 13820 C C . ARG A 1 52 ? 6.560 6.324 0.105 1.00 0.00 52 ARG A C 11
ATOM 13821 O O . ARG A 1 52 ? 7.773 6.397 0.116 1.00 0.00 52 ARG A O 11
ATOM 13842 N N . TYR A 1 53 ? 5.923 5.644 -0.818 1.00 0.00 53 TYR A N 11
ATOM 13843 C CA . TYR A 1 53 ? 6.677 4.933 -1.901 1.00 0.00 53 TYR A CA 11
ATOM 13844 C C . TYR A 1 53 ? 6.145 5.374 -3.265 1.00 0.00 53 TYR A C 11
ATOM 13845 O O . TYR A 1 53 ? 4.961 5.578 -3.445 1.00 0.00 53 TYR A O 11
ATOM 13863 N N . CYS A 1 54 ? 7.016 5.522 -4.232 1.00 0.00 54 CYS A N 11
ATOM 13864 C CA . CYS A 1 54 ? 6.575 5.950 -5.594 1.00 0.00 54 CYS A CA 11
ATOM 13865 C C . CYS A 1 54 ? 6.457 4.723 -6.498 1.00 0.00 54 CYS A C 11
ATOM 13866 O O . CYS A 1 54 ? 7.357 3.911 -6.577 1.00 0.00 54 CYS A O 11
ATOM 13874 N N . LEU A 1 55 ? 5.352 4.580 -7.180 1.00 0.00 55 LEU A N 11
ATOM 13875 C CA . LEU A 1 55 ? 5.173 3.401 -8.081 1.00 0.00 55 LEU A CA 11
ATOM 13876 C C . LEU A 1 55 ? 5.640 3.761 -9.491 1.00 0.00 55 LEU A C 11
ATOM 13877 O O . LEU A 1 55 ? 5.492 4.882 -9.937 1.00 0.00 55 LEU A O 11
ATOM 13893 N N . ASN A 1 56 ? 6.207 2.819 -10.194 1.00 0.00 56 ASN A N 11
ATOM 13894 C CA . ASN A 1 56 ? 6.686 3.103 -11.578 1.00 0.00 56 ASN A CA 11
ATOM 13895 C C . ASN A 1 56 ? 7.696 4.254 -11.548 1.00 0.00 56 ASN A C 11
ATOM 13896 O O . ASN A 1 56 ? 7.999 4.850 -12.560 1.00 0.00 56 ASN A O 11
ATOM 13907 N N . ASN A 1 57 ? 8.222 4.560 -10.392 1.00 0.00 57 ASN A N 11
ATOM 13908 C CA . ASN A 1 57 ? 9.222 5.663 -10.281 1.00 0.00 57 ASN A CA 11
ATOM 13909 C C . ASN A 1 57 ? 8.585 7.002 -10.674 1.00 0.00 57 ASN A C 11
ATOM 13910 O O . ASN A 1 57 ? 9.191 7.807 -11.354 1.00 0.00 57 ASN A O 11
ATOM 13921 N N . ASN A 1 58 ? 7.371 7.249 -10.241 1.00 0.00 58 ASN A N 11
ATOM 13922 C CA . ASN A 1 58 ? 6.681 8.537 -10.570 1.00 0.00 58 ASN A CA 11
ATOM 13923 C C . ASN A 1 58 ? 6.231 9.202 -9.257 1.00 0.00 58 ASN A C 11
ATOM 13924 O O . ASN A 1 58 ? 5.124 8.989 -8.805 1.00 0.00 58 ASN A O 11
ATOM 13935 N N . PRO A 1 59 ? 7.085 9.991 -8.640 1.00 0.00 59 PRO A N 11
ATOM 13936 C CA . PRO A 1 59 ? 6.764 10.680 -7.351 1.00 0.00 59 PRO A CA 11
ATOM 13937 C C . PRO A 1 59 ? 5.375 11.334 -7.351 1.00 0.00 59 PRO A C 11
ATOM 13938 O O . PRO A 1 59 ? 4.911 11.823 -6.341 1.00 0.00 59 PRO A O 11
ATOM 13949 N N . THR A 1 60 ? 4.710 11.338 -8.471 1.00 0.00 60 THR A N 11
ATOM 13950 C CA . THR A 1 60 ? 3.352 11.950 -8.532 1.00 0.00 60 THR A CA 11
ATOM 13951 C C . THR A 1 60 ? 2.333 10.955 -7.972 1.00 0.00 60 THR A C 11
ATOM 13952 O O . THR A 1 60 ? 1.462 11.304 -7.199 1.00 0.00 60 THR A O 11
ATOM 13963 N N . GLN A 1 61 ? 2.447 9.712 -8.355 1.00 0.00 61 GLN A N 11
ATOM 13964 C CA . GLN A 1 61 ? 1.508 8.663 -7.858 1.00 0.00 61 GLN A CA 11
ATOM 13965 C C . GLN A 1 61 ? 2.139 7.960 -6.654 1.00 0.00 61 GLN A C 11
ATOM 13966 O O . GLN A 1 61 ? 2.464 6.791 -6.710 1.00 0.00 61 GLN A O 11
ATOM 13980 N N . THR A 1 62 ? 2.341 8.667 -5.571 1.00 0.00 62 THR A N 11
ATOM 13981 C CA . THR A 1 62 ? 2.983 8.037 -4.377 1.00 0.00 62 THR A CA 11
ATOM 13982 C C . THR A 1 62 ? 1.910 7.540 -3.410 1.00 0.00 62 THR A C 11
ATOM 13983 O O . THR A 1 62 ? 0.805 8.045 -3.368 1.00 0.00 62 THR A O 11
ATOM 13994 N N . LEU A 1 63 ? 2.234 6.524 -2.653 1.00 0.00 63 LEU A N 11
ATOM 13995 C CA . LEU A 1 63 ? 1.257 5.927 -1.694 1.00 0.00 63 LEU A CA 11
ATOM 13996 C C . LEU A 1 63 ? 1.637 6.309 -0.255 1.00 0.00 63 LEU A C 11
ATOM 13997 O O . LEU A 1 63 ? 2.793 6.526 0.051 1.00 0.00 63 LEU A O 11
ATOM 14013 N N . LYS A 1 64 ? 0.666 6.390 0.629 1.00 0.00 64 LYS A N 11
ATOM 14014 C CA . LYS A 1 64 ? 0.949 6.754 2.056 1.00 0.00 64 LYS A CA 11
ATOM 14015 C C . LYS A 1 64 ? 0.577 5.578 2.963 1.00 0.00 64 LYS A C 11
ATOM 14016 O O . LYS A 1 64 ? -0.457 4.961 2.801 1.00 0.00 64 LYS A O 11
ATOM 14035 N N . ILE A 1 65 ? 1.411 5.262 3.921 1.00 0.00 65 ILE A N 11
ATOM 14036 C CA . ILE A 1 65 ? 1.103 4.126 4.843 1.00 0.00 65 ILE A CA 11
ATOM 14037 C C . ILE A 1 65 ? 0.370 4.649 6.078 1.00 0.00 65 ILE A C 11
ATOM 14038 O O . ILE A 1 65 ? 0.682 5.703 6.596 1.00 0.00 65 ILE A O 11
ATOM 14054 N N . ARG A 1 66 ? -0.597 3.908 6.558 1.00 0.00 66 ARG A N 11
ATOM 14055 C CA . ARG A 1 66 ? -1.360 4.334 7.774 1.00 0.00 66 ARG A CA 11
ATOM 14056 C C . ARG A 1 66 ? -0.986 3.412 8.936 1.00 0.00 66 ARG A C 11
ATOM 14057 O O . ARG A 1 66 ? -1.018 3.801 10.086 1.00 0.00 66 ARG A O 11
ATOM 14078 N N . ASN A 1 67 ? -0.626 2.192 8.636 1.00 0.00 67 ASN A N 11
ATOM 14079 C CA . ASN A 1 67 ? -0.241 1.233 9.712 1.00 0.00 67 ASN A CA 11
ATOM 14080 C C . ASN A 1 67 ? 0.119 -0.115 9.078 1.00 0.00 67 ASN A C 11
ATOM 14081 O O . ASN A 1 67 ? -0.743 -0.861 8.653 1.00 0.00 67 ASN A O 11
ATOM 14092 N N . ALA A 1 68 ? 1.386 -0.430 9.006 1.00 0.00 68 ALA A N 11
ATOM 14093 C CA . ALA A 1 68 ? 1.800 -1.727 8.396 1.00 0.00 68 ALA A CA 11
ATOM 14094 C C . ALA A 1 68 ? 1.597 -2.865 9.399 1.00 0.00 68 ALA A C 11
ATOM 14095 O O . ALA A 1 68 ? 1.587 -2.659 10.597 1.00 0.00 68 ALA A O 11
ATOM 14102 N N . THR A 1 69 ? 1.438 -4.068 8.911 1.00 0.00 69 THR A N 11
ATOM 14103 C CA . THR A 1 69 ? 1.239 -5.241 9.818 1.00 0.00 69 THR A CA 11
ATOM 14104 C C . THR A 1 69 ? 2.011 -6.438 9.258 1.00 0.00 69 THR A C 11
ATOM 14105 O O . THR A 1 69 ? 2.021 -6.680 8.068 1.00 0.00 69 THR A O 11
ATOM 14116 N N . HIS A 1 70 ? 2.667 -7.184 10.106 1.00 0.00 70 HIS A N 11
ATOM 14117 C CA . HIS A 1 70 ? 3.449 -8.356 9.620 1.00 0.00 70 HIS A CA 11
ATOM 14118 C C . HIS A 1 70 ? 2.503 -9.478 9.180 1.00 0.00 70 HIS A C 11
ATOM 14119 O O . HIS A 1 70 ? 2.684 -10.625 9.535 1.00 0.00 70 HIS A O 11
ATOM 14134 N N . TYR A 1 71 ? 1.498 -9.161 8.407 1.00 0.00 71 TYR A N 11
ATOM 14135 C CA . TYR A 1 71 ? 0.553 -10.222 7.946 1.00 0.00 71 TYR A CA 11
ATOM 14136 C C . TYR A 1 71 ? 0.125 -11.076 9.145 1.00 0.00 71 TYR A C 11
ATOM 14137 O O . TYR A 1 71 ? 0.003 -12.281 9.055 1.00 0.00 71 TYR A O 11
ATOM 14155 N N . SER A 1 72 ? -0.104 -10.458 10.271 1.00 0.00 72 SER A N 11
ATOM 14156 C CA . SER A 1 72 ? -0.523 -11.231 11.474 1.00 0.00 72 SER A CA 11
ATOM 14157 C C . SER A 1 72 ? -1.897 -11.854 11.224 1.00 0.00 72 SER A C 11
ATOM 14158 O O . SER A 1 72 ? -2.767 -11.246 10.631 1.00 0.00 72 SER A O 11
ATOM 14166 N N . SER A 1 73 ? -2.099 -13.061 11.672 1.00 0.00 73 SER A N 11
ATOM 14167 C CA . SER A 1 73 ? -3.417 -13.724 11.460 1.00 0.00 73 SER A CA 11
ATOM 14168 C C . SER A 1 73 ? -4.531 -12.836 12.018 1.00 0.00 73 SER A C 11
ATOM 14169 O O . SER A 1 73 ? -5.700 -13.107 11.838 1.00 0.00 73 SER A O 11
ATOM 14177 N N . GLU A 1 74 ? -4.181 -11.781 12.699 1.00 0.00 74 GLU A N 11
ATOM 14178 C CA . GLU A 1 74 ? -5.226 -10.884 13.270 1.00 0.00 74 GLU A CA 11
ATOM 14179 C C . GLU A 1 74 ? -5.791 -9.979 12.171 1.00 0.00 74 GLU A C 11
ATOM 14180 O O . GLU A 1 74 ? -6.989 -9.842 12.024 1.00 0.00 74 GLU A O 11
ATOM 14192 N N . ARG A 1 75 ? -4.939 -9.356 11.402 1.00 0.00 75 ARG A N 11
ATOM 14193 C CA . ARG A 1 75 ? -5.431 -8.456 10.319 1.00 0.00 75 ARG A CA 11
ATOM 14194 C C . ARG A 1 75 ? -5.835 -9.288 9.097 1.00 0.00 75 ARG A C 11
ATOM 14195 O O . ARG A 1 75 ? -6.824 -9.013 8.448 1.00 0.00 75 ARG A O 11
ATOM 14216 N N . TRP A 1 76 ? -5.075 -10.298 8.776 1.00 0.00 76 TRP A N 11
ATOM 14217 C CA . TRP A 1 76 ? -5.416 -11.140 7.593 1.00 0.00 76 TRP A CA 11
ATOM 14218 C C . TRP A 1 76 ? -6.790 -11.788 7.799 1.00 0.00 76 TRP A C 11
ATOM 14219 O O . TRP A 1 76 ? -7.707 -11.572 7.032 1.00 0.00 76 TRP A O 11
ATOM 14240 N N . THR A 1 77 ? -6.940 -12.583 8.823 1.00 0.00 77 THR A N 11
ATOM 14241 C CA . THR A 1 77 ? -8.254 -13.241 9.063 1.00 0.00 77 THR A CA 11
ATOM 14242 C C . THR A 1 77 ? -9.334 -12.176 9.253 1.00 0.00 77 THR A C 11
ATOM 14243 O O . THR A 1 77 ? -10.489 -12.385 8.940 1.00 0.00 77 THR A O 11
ATOM 14254 N N . ASN A 1 78 ? -8.968 -11.028 9.759 1.00 0.00 78 ASN A N 11
ATOM 14255 C CA . ASN A 1 78 ? -9.974 -9.948 9.963 1.00 0.00 78 ASN A CA 11
ATOM 14256 C C . ASN A 1 78 ? -10.158 -9.181 8.653 1.00 0.00 78 ASN A C 11
ATOM 14257 O O . ASN A 1 78 ? -11.147 -8.506 8.450 1.00 0.00 78 ASN A O 11
ATOM 14268 N N . ALA A 1 79 ? -9.209 -9.282 7.762 1.00 0.00 79 ALA A N 11
ATOM 14269 C CA . ALA A 1 79 ? -9.323 -8.562 6.463 1.00 0.00 79 ALA A CA 11
ATOM 14270 C C . ALA A 1 79 ? -10.168 -9.392 5.493 1.00 0.00 79 ALA A C 11
ATOM 14271 O O . ALA A 1 79 ? -11.256 -9.006 5.117 1.00 0.00 79 ALA A O 11
ATOM 14278 N N . ASP A 1 80 ? -9.674 -10.530 5.088 1.00 0.00 80 ASP A N 11
ATOM 14279 C CA . ASP A 1 80 ? -10.448 -11.384 4.144 1.00 0.00 80 ASP A CA 11
ATOM 14280 C C . ASP A 1 80 ? -11.642 -12.001 4.876 1.00 0.00 80 ASP A C 11
ATOM 14281 O O . ASP A 1 80 ? -11.987 -13.147 4.667 1.00 0.00 80 ASP A O 11
ATOM 14290 N N . LYS A 1 81 ? -12.276 -11.249 5.735 1.00 0.00 81 LYS A N 11
ATOM 14291 C CA . LYS A 1 81 ? -13.446 -11.793 6.480 1.00 0.00 81 LYS A CA 11
ATOM 14292 C C . LYS A 1 81 ? -14.542 -12.189 5.488 1.00 0.00 81 LYS A C 11
ATOM 14293 O O . LYS A 1 81 ? -14.749 -13.378 5.309 1.00 0.00 81 LYS A O 11
ATOM 14312 N N . MET A 1 1 ? 13.730 -0.130 0.407 1.00 0.00 1 MET A N 12
ATOM 14313 C CA . MET A 1 1 ? 14.004 -0.963 -0.798 1.00 0.00 1 MET A CA 12
ATOM 14314 C C . MET A 1 1 ? 12.736 -1.069 -1.647 1.00 0.00 1 MET A C 12
ATOM 14315 O O . MET A 1 1 ? 11.645 -0.796 -1.185 1.00 0.00 1 MET A O 12
ATOM 14331 N N . GLU A 1 2 ? 12.867 -1.464 -2.883 1.00 0.00 2 GLU A N 12
ATOM 14332 C CA . GLU A 1 2 ? 11.668 -1.587 -3.758 1.00 0.00 2 GLU A CA 12
ATOM 14333 C C . GLU A 1 2 ? 10.826 -2.781 -3.304 1.00 0.00 2 GLU A C 12
ATOM 14334 O O . GLU A 1 2 ? 11.287 -3.904 -3.278 1.00 0.00 2 GLU A O 12
ATOM 14346 N N . TRP A 1 3 ? 9.589 -2.546 -2.946 1.00 0.00 3 TRP A N 12
ATOM 14347 C CA . TRP A 1 3 ? 8.707 -3.665 -2.492 1.00 0.00 3 TRP A CA 12
ATOM 14348 C C . TRP A 1 3 ? 7.842 -4.134 -3.663 1.00 0.00 3 TRP A C 12
ATOM 14349 O O . TRP A 1 3 ? 7.880 -3.570 -4.738 1.00 0.00 3 TRP A O 12
ATOM 14370 N N . TRP A 1 4 ? 7.057 -5.163 -3.459 1.00 0.00 4 TRP A N 12
ATOM 14371 C CA . TRP A 1 4 ? 6.181 -5.680 -4.557 1.00 0.00 4 TRP A CA 12
ATOM 14372 C C . TRP A 1 4 ? 4.813 -6.047 -3.980 1.00 0.00 4 TRP A C 12
ATOM 14373 O O . TRP A 1 4 ? 4.704 -6.885 -3.106 1.00 0.00 4 TRP A O 12
ATOM 14394 N N . VAL A 1 5 ? 3.769 -5.426 -4.455 1.00 0.00 5 VAL A N 12
ATOM 14395 C CA . VAL A 1 5 ? 2.414 -5.742 -3.926 1.00 0.00 5 VAL A CA 12
ATOM 14396 C C . VAL A 1 5 ? 1.955 -7.102 -4.457 1.00 0.00 5 VAL A C 12
ATOM 14397 O O . VAL A 1 5 ? 2.128 -7.419 -5.616 1.00 0.00 5 VAL A O 12
ATOM 14410 N N . LYS A 1 6 ? 1.363 -7.908 -3.612 1.00 0.00 6 LYS A N 12
ATOM 14411 C CA . LYS A 1 6 ? 0.876 -9.254 -4.049 1.00 0.00 6 LYS A CA 12
ATOM 14412 C C . LYS A 1 6 ? -0.641 -9.198 -4.231 1.00 0.00 6 LYS A C 12
ATOM 14413 O O . LYS A 1 6 ? -1.190 -9.768 -5.153 1.00 0.00 6 LYS A O 12
ATOM 14432 N N . LYS A 1 7 ? -1.323 -8.509 -3.353 1.00 0.00 7 LYS A N 12
ATOM 14433 C CA . LYS A 1 7 ? -2.810 -8.399 -3.458 1.00 0.00 7 LYS A CA 12
ATOM 14434 C C . LYS A 1 7 ? -3.235 -6.991 -3.034 1.00 0.00 7 LYS A C 12
ATOM 14435 O O . LYS A 1 7 ? -2.489 -6.274 -2.397 1.00 0.00 7 LYS A O 12
ATOM 14454 N N . VAL A 1 8 ? -4.426 -6.587 -3.382 1.00 0.00 8 VAL A N 12
ATOM 14455 C CA . VAL A 1 8 ? -4.888 -5.223 -2.996 1.00 0.00 8 VAL A CA 12
ATOM 14456 C C . VAL A 1 8 ? -6.413 -5.148 -3.103 1.00 0.00 8 VAL A C 12
ATOM 14457 O O . VAL A 1 8 ? -7.031 -5.863 -3.867 1.00 0.00 8 VAL A O 12
ATOM 14470 N N . GLN A 1 9 ? -7.020 -4.277 -2.337 1.00 0.00 9 GLN A N 12
ATOM 14471 C CA . GLN A 1 9 ? -8.508 -4.124 -2.373 1.00 0.00 9 GLN A CA 12
ATOM 14472 C C . GLN A 1 9 ? -8.855 -2.635 -2.430 1.00 0.00 9 GLN A C 12
ATOM 14473 O O . GLN A 1 9 ? -8.326 -1.837 -1.681 1.00 0.00 9 GLN A O 12
ATOM 14487 N N . ASP A 1 10 ? -9.733 -2.252 -3.314 1.00 0.00 10 ASP A N 12
ATOM 14488 C CA . ASP A 1 10 ? -10.105 -0.812 -3.419 1.00 0.00 10 ASP A CA 12
ATOM 14489 C C . ASP A 1 10 ? -10.590 -0.307 -2.059 1.00 0.00 10 ASP A C 12
ATOM 14490 O O . ASP A 1 10 ? -10.759 -1.067 -1.127 1.00 0.00 10 ASP A O 12
ATOM 14499 N N . ASN A 1 11 ? -10.813 0.973 -1.939 1.00 0.00 11 ASN A N 12
ATOM 14500 C CA . ASN A 1 11 ? -11.285 1.535 -0.640 1.00 0.00 11 ASN A CA 12
ATOM 14501 C C . ASN A 1 11 ? -12.800 1.366 -0.535 1.00 0.00 11 ASN A C 12
ATOM 14502 O O . ASN A 1 11 ? -13.547 2.324 -0.573 1.00 0.00 11 ASN A O 12
ATOM 14513 N N . ALA A 1 12 ? -13.261 0.154 -0.404 1.00 0.00 12 ALA A N 12
ATOM 14514 C CA . ALA A 1 12 ? -14.728 -0.078 -0.298 1.00 0.00 12 ALA A CA 12
ATOM 14515 C C . ALA A 1 12 ? -15.215 0.362 1.084 1.00 0.00 12 ALA A C 12
ATOM 14516 O O . ALA A 1 12 ? -16.398 0.369 1.363 1.00 0.00 12 ALA A O 12
ATOM 14523 N N . SER A 1 13 ? -14.314 0.733 1.952 1.00 0.00 13 SER A N 12
ATOM 14524 C CA . SER A 1 13 ? -14.727 1.175 3.315 1.00 0.00 13 SER A CA 12
ATOM 14525 C C . SER A 1 13 ? -15.190 2.631 3.258 1.00 0.00 13 SER A C 12
ATOM 14526 O O . SER A 1 13 ? -16.221 2.985 3.794 1.00 0.00 13 SER A O 12
ATOM 14534 N N . ALA A 1 14 ? -14.436 3.475 2.607 1.00 0.00 14 ALA A N 12
ATOM 14535 C CA . ALA A 1 14 ? -14.821 4.913 2.505 1.00 0.00 14 ALA A CA 12
ATOM 14536 C C . ALA A 1 14 ? -13.679 5.685 1.835 1.00 0.00 14 ALA A C 12
ATOM 14537 O O . ALA A 1 14 ? -13.873 6.380 0.858 1.00 0.00 14 ALA A O 12
ATOM 14544 N N . SER A 1 15 ? -12.489 5.563 2.356 1.00 0.00 15 SER A N 12
ATOM 14545 C CA . SER A 1 15 ? -11.331 6.282 1.757 1.00 0.00 15 SER A CA 12
ATOM 14546 C C . SER A 1 15 ? -10.033 5.623 2.221 1.00 0.00 15 SER A C 12
ATOM 14547 O O . SER A 1 15 ? -9.033 6.278 2.435 1.00 0.00 15 SER A O 12
ATOM 14555 N N . LEU A 1 16 ? -10.045 4.323 2.382 1.00 0.00 16 LEU A N 12
ATOM 14556 C CA . LEU A 1 16 ? -8.817 3.599 2.837 1.00 0.00 16 LEU A CA 12
ATOM 14557 C C . LEU A 1 16 ? -8.671 2.302 2.040 1.00 0.00 16 LEU A C 12
ATOM 14558 O O . LEU A 1 16 ? -9.513 1.429 2.100 1.00 0.00 16 LEU A O 12
ATOM 14574 N N . CYS A 1 17 ? -7.601 2.166 1.300 1.00 0.00 17 CYS A N 12
ATOM 14575 C CA . CYS A 1 17 ? -7.384 0.922 0.502 1.00 0.00 17 CYS A CA 12
ATOM 14576 C C . CYS A 1 17 ? -6.408 0.025 1.257 1.00 0.00 17 CYS A C 12
ATOM 14577 O O . CYS A 1 17 ? -5.562 0.502 1.982 1.00 0.00 17 CYS A O 12
ATOM 14585 N N . ARG A 1 18 ? -6.516 -1.269 1.097 1.00 0.00 18 ARG A N 12
ATOM 14586 C CA . ARG A 1 18 ? -5.586 -2.203 1.809 1.00 0.00 18 ARG A CA 12
ATOM 14587 C C . ARG A 1 18 ? -4.621 -2.811 0.794 1.00 0.00 18 ARG A C 12
ATOM 14588 O O . ARG A 1 18 ? -4.976 -3.052 -0.343 1.00 0.00 18 ARG A O 12
ATOM 14609 N N . VAL A 1 19 ? -3.396 -3.052 1.187 1.00 0.00 19 VAL A N 12
ATOM 14610 C CA . VAL A 1 19 ? -2.405 -3.636 0.231 1.00 0.00 19 VAL A CA 12
ATOM 14611 C C . VAL A 1 19 ? -1.478 -4.613 0.951 1.00 0.00 19 VAL A C 12
ATOM 14612 O O . VAL A 1 19 ? -1.003 -4.348 2.037 1.00 0.00 19 VAL A O 12
ATOM 14625 N N . VAL A 1 20 ? -1.185 -5.725 0.330 1.00 0.00 20 VAL A N 12
ATOM 14626 C CA . VAL A 1 20 ? -0.250 -6.709 0.946 1.00 0.00 20 VAL A CA 12
ATOM 14627 C C . VAL A 1 20 ? 1.127 -6.505 0.313 1.00 0.00 20 VAL A C 12
ATOM 14628 O O . VAL A 1 20 ? 1.302 -6.685 -0.875 1.00 0.00 20 VAL A O 12
ATOM 14641 N N . LEU A 1 21 ? 2.104 -6.110 1.087 1.00 0.00 21 LEU A N 12
ATOM 14642 C CA . LEU A 1 21 ? 3.464 -5.869 0.511 1.00 0.00 21 LEU A CA 12
ATOM 14643 C C . LEU A 1 21 ? 4.334 -7.114 0.691 1.00 0.00 21 LEU A C 12
ATOM 14644 O O . LEU A 1 21 ? 4.535 -7.596 1.788 1.00 0.00 21 LEU A O 12
ATOM 14660 N N . GLN A 1 22 ? 4.855 -7.632 -0.393 1.00 0.00 22 GLN A N 12
ATOM 14661 C CA . GLN A 1 22 ? 5.723 -8.848 -0.321 1.00 0.00 22 GLN A CA 12
ATOM 14662 C C . GLN A 1 22 ? 7.189 -8.429 -0.434 1.00 0.00 22 GLN A C 12
ATOM 14663 O O . GLN A 1 22 ? 7.517 -7.446 -1.071 1.00 0.00 22 GLN A O 12
ATOM 14677 N N . SER A 1 23 ? 8.077 -9.169 0.179 1.00 0.00 23 SER A N 12
ATOM 14678 C CA . SER A 1 23 ? 9.529 -8.818 0.114 1.00 0.00 23 SER A CA 12
ATOM 14679 C C . SER A 1 23 ? 10.363 -10.100 0.043 1.00 0.00 23 SER A C 12
ATOM 14680 O O . SER A 1 23 ? 10.608 -10.748 1.040 1.00 0.00 23 SER A O 12
ATOM 14688 N N . GLY A 1 24 ? 10.804 -10.465 -1.130 1.00 0.00 24 GLY A N 12
ATOM 14689 C CA . GLY A 1 24 ? 11.625 -11.702 -1.268 1.00 0.00 24 GLY A CA 12
ATOM 14690 C C . GLY A 1 24 ? 10.738 -12.933 -1.071 1.00 0.00 24 GLY A C 12
ATOM 14691 O O . GLY A 1 24 ? 10.625 -13.773 -1.941 1.00 0.00 24 GLY A O 12
ATOM 14695 N N . ALA A 1 25 ? 10.111 -13.046 0.067 1.00 0.00 25 ALA A N 12
ATOM 14696 C CA . ALA A 1 25 ? 9.233 -14.224 0.320 1.00 0.00 25 ALA A CA 12
ATOM 14697 C C . ALA A 1 25 ? 8.266 -13.905 1.462 1.00 0.00 25 ALA A C 12
ATOM 14698 O O . ALA A 1 25 ? 7.140 -14.365 1.481 1.00 0.00 25 ALA A O 12
ATOM 14705 N N . LEU A 1 26 ? 8.691 -13.121 2.415 1.00 0.00 26 LEU A N 12
ATOM 14706 C CA . LEU A 1 26 ? 7.792 -12.775 3.552 1.00 0.00 26 LEU A CA 12
ATOM 14707 C C . LEU A 1 26 ? 6.612 -11.955 3.027 1.00 0.00 26 LEU A C 12
ATOM 14708 O O . LEU A 1 26 ? 6.585 -11.553 1.881 1.00 0.00 26 LEU A O 12
ATOM 14724 N N . GLU A 1 27 ? 5.634 -11.703 3.859 1.00 0.00 27 GLU A N 12
ATOM 14725 C CA . GLU A 1 27 ? 4.447 -10.906 3.417 1.00 0.00 27 GLU A CA 12
ATOM 14726 C C . GLU A 1 27 ? 4.029 -9.954 4.538 1.00 0.00 27 GLU A C 12
ATOM 14727 O O . GLU A 1 27 ? 4.237 -10.223 5.704 1.00 0.00 27 GLU A O 12
ATOM 14739 N N . MET A 1 28 ? 3.442 -8.838 4.193 1.00 0.00 28 MET A N 12
ATOM 14740 C CA . MET A 1 28 ? 3.009 -7.858 5.234 1.00 0.00 28 MET A CA 12
ATOM 14741 C C . MET A 1 28 ? 1.692 -7.210 4.803 1.00 0.00 28 MET A C 12
ATOM 14742 O O . MET A 1 28 ? 1.356 -7.196 3.637 1.00 0.00 28 MET A O 12
ATOM 14756 N N . ILE A 1 29 ? 0.951 -6.665 5.738 1.00 0.00 29 ILE A N 12
ATOM 14757 C CA . ILE A 1 29 ? -0.349 -5.996 5.403 1.00 0.00 29 ILE A CA 12
ATOM 14758 C C . ILE A 1 29 ? -0.296 -4.559 5.917 1.00 0.00 29 ILE A C 12
ATOM 14759 O O . ILE A 1 29 ? 0.230 -4.294 6.981 1.00 0.00 29 ILE A O 12
ATOM 14775 N N . ALA A 1 30 ? -0.823 -3.621 5.174 1.00 0.00 30 ALA A N 12
ATOM 14776 C CA . ALA A 1 30 ? -0.779 -2.202 5.635 1.00 0.00 30 ALA A CA 12
ATOM 14777 C C . ALA A 1 30 ? -2.016 -1.446 5.151 1.00 0.00 30 ALA A C 12
ATOM 14778 O O . ALA A 1 30 ? -2.506 -1.662 4.060 1.00 0.00 30 ALA A O 12
ATOM 14785 N N . GLU A 1 31 ? -2.513 -0.544 5.958 1.00 0.00 31 GLU A N 12
ATOM 14786 C CA . GLU A 1 31 ? -3.706 0.252 5.552 1.00 0.00 31 GLU A CA 12
ATOM 14787 C C . GLU A 1 31 ? -3.230 1.458 4.741 1.00 0.00 31 GLU A C 12
ATOM 14788 O O . GLU A 1 31 ? -2.373 2.204 5.171 1.00 0.00 31 GLU A O 12
ATOM 14800 N N . ILE A 1 32 ? -3.762 1.634 3.561 1.00 0.00 32 ILE A N 12
ATOM 14801 C CA . ILE A 1 32 ? -3.335 2.769 2.679 1.00 0.00 32 ILE A CA 12
ATOM 14802 C C . ILE A 1 32 ? -4.482 3.780 2.544 1.00 0.00 32 ILE A C 12
ATOM 14803 O O . ILE A 1 32 ? -5.645 3.429 2.551 1.00 0.00 32 ILE A O 12
ATOM 14819 N N . GLU A 1 33 ? -4.139 5.039 2.410 1.00 0.00 33 GLU A N 12
ATOM 14820 C CA . GLU A 1 33 ? -5.170 6.113 2.258 1.00 0.00 33 GLU A CA 12
ATOM 14821 C C . GLU A 1 33 ? -4.982 6.791 0.898 1.00 0.00 33 GLU A C 12
ATOM 14822 O O . GLU A 1 33 ? -4.116 7.626 0.729 1.00 0.00 33 GLU A O 12
ATOM 14834 N N . ALA A 1 34 ? -5.780 6.437 -0.076 1.00 0.00 34 ALA A N 12
ATOM 14835 C CA . ALA A 1 34 ? -5.637 7.061 -1.427 1.00 0.00 34 ALA A CA 12
ATOM 14836 C C . ALA A 1 34 ? -7.008 7.171 -2.092 1.00 0.00 34 ALA A C 12
ATOM 14837 O O . ALA A 1 34 ? -8.032 6.950 -1.475 1.00 0.00 34 ALA A O 12
ATOM 14844 N N . CYS A 1 35 ? -7.033 7.510 -3.353 1.00 0.00 35 CYS A N 12
ATOM 14845 C CA . CYS A 1 35 ? -8.328 7.637 -4.081 1.00 0.00 35 CYS A CA 12
ATOM 14846 C C . CYS A 1 35 ? -8.117 7.236 -5.541 1.00 0.00 35 CYS A C 12
ATOM 14847 O O . CYS A 1 35 ? -9.057 7.014 -6.278 1.00 0.00 35 CYS A O 12
ATOM 14855 N N . ARG A 1 36 ? -6.885 7.141 -5.962 1.00 0.00 36 ARG A N 12
ATOM 14856 C CA . ARG A 1 36 ? -6.606 6.749 -7.370 1.00 0.00 36 ARG A CA 12
ATOM 14857 C C . ARG A 1 36 ? -6.928 5.265 -7.552 1.00 0.00 36 ARG A C 12
ATOM 14858 O O . ARG A 1 36 ? -7.379 4.842 -8.597 1.00 0.00 36 ARG A O 12
ATOM 14879 N N . LEU A 1 37 ? -6.704 4.473 -6.534 1.00 0.00 37 LEU A N 12
ATOM 14880 C CA . LEU A 1 37 ? -6.998 3.015 -6.634 1.00 0.00 37 LEU A CA 12
ATOM 14881 C C . LEU A 1 37 ? -6.484 2.472 -7.970 1.00 0.00 37 LEU A C 12
ATOM 14882 O O . LEU A 1 37 ? -6.968 1.478 -8.475 1.00 0.00 37 LEU A O 12
ATOM 14898 N N . ARG A 1 38 ? -5.508 3.121 -8.545 1.00 0.00 38 ARG A N 12
ATOM 14899 C CA . ARG A 1 38 ? -4.957 2.653 -9.852 1.00 0.00 38 ARG A CA 12
ATOM 14900 C C . ARG A 1 38 ? -3.854 1.621 -9.597 1.00 0.00 38 ARG A C 12
ATOM 14901 O O . ARG A 1 38 ? -3.175 1.183 -10.505 1.00 0.00 38 ARG A O 12
ATOM 14922 N N . LEU A 1 39 ? -3.667 1.230 -8.367 1.00 0.00 39 LEU A N 12
ATOM 14923 C CA . LEU A 1 39 ? -2.607 0.231 -8.057 1.00 0.00 39 LEU A CA 12
ATOM 14924 C C . LEU A 1 39 ? -2.975 -1.113 -8.689 1.00 0.00 39 LEU A C 12
ATOM 14925 O O . LEU A 1 39 ? -4.094 -1.325 -9.113 1.00 0.00 39 LEU A O 12
ATOM 14941 N N . ARG A 1 40 ? -2.042 -2.025 -8.754 1.00 0.00 40 ARG A N 12
ATOM 14942 C CA . ARG A 1 40 ? -2.335 -3.356 -9.358 1.00 0.00 40 ARG A CA 12
ATOM 14943 C C . ARG A 1 40 ? -1.387 -4.401 -8.767 1.00 0.00 40 ARG A C 12
ATOM 14944 O O . ARG A 1 40 ? -0.378 -4.075 -8.175 1.00 0.00 40 ARG A O 12
ATOM 14965 N N . GLU A 1 41 ? -1.705 -5.655 -8.924 1.00 0.00 41 GLU A N 12
ATOM 14966 C CA . GLU A 1 41 ? -0.827 -6.724 -8.371 1.00 0.00 41 GLU A CA 12
ATOM 14967 C C . GLU A 1 41 ? 0.509 -6.729 -9.116 1.00 0.00 41 GLU A C 12
ATOM 14968 O O . GLU A 1 41 ? 0.556 -6.660 -10.328 1.00 0.00 41 GLU A O 12
ATOM 14980 N N . GLY A 1 42 ? 1.600 -6.815 -8.400 1.00 0.00 42 GLY A N 12
ATOM 14981 C CA . GLY A 1 42 ? 2.937 -6.830 -9.063 1.00 0.00 42 GLY A CA 12
ATOM 14982 C C . GLY A 1 42 ? 3.440 -5.397 -9.254 1.00 0.00 42 GLY A C 12
ATOM 14983 O O . GLY A 1 42 ? 4.354 -5.148 -10.014 1.00 0.00 42 GLY A O 12
ATOM 14987 N N . ASP A 1 43 ? 2.854 -4.452 -8.571 1.00 0.00 43 ASP A N 12
ATOM 14988 C CA . ASP A 1 43 ? 3.308 -3.039 -8.720 1.00 0.00 43 ASP A CA 12
ATOM 14989 C C . ASP A 1 43 ? 4.618 -2.840 -7.954 1.00 0.00 43 ASP A C 12
ATOM 14990 O O . ASP A 1 43 ? 4.783 -3.323 -6.849 1.00 0.00 43 ASP A O 12
ATOM 14999 N N . LYS A 1 44 ? 5.552 -2.131 -8.534 1.00 0.00 44 LYS A N 12
ATOM 15000 C CA . LYS A 1 44 ? 6.859 -1.891 -7.849 1.00 0.00 44 LYS A CA 12
ATOM 15001 C C . LYS A 1 44 ? 6.804 -0.561 -7.095 1.00 0.00 44 LYS A C 12
ATOM 15002 O O . LYS A 1 44 ? 6.755 0.500 -7.691 1.00 0.00 44 LYS A O 12
ATOM 15021 N N . LEU A 1 45 ? 6.810 -0.611 -5.786 1.00 0.00 45 LEU A N 12
ATOM 15022 C CA . LEU A 1 45 ? 6.756 0.646 -4.974 1.00 0.00 45 LEU A CA 12
ATOM 15023 C C . LEU A 1 45 ? 8.163 0.992 -4.475 1.00 0.00 45 LEU A C 12
ATOM 15024 O O . LEU A 1 45 ? 8.721 0.308 -3.641 1.00 0.00 45 LEU A O 12
ATOM 15040 N N . THR A 1 46 ? 8.741 2.053 -4.974 1.00 0.00 46 THR A N 12
ATOM 15041 C CA . THR A 1 46 ? 10.109 2.445 -4.524 1.00 0.00 46 THR A CA 12
ATOM 15042 C C . THR A 1 46 ? 9.990 3.336 -3.278 1.00 0.00 46 THR A C 12
ATOM 15043 O O . THR A 1 46 ? 9.010 4.034 -3.111 1.00 0.00 46 THR A O 12
ATOM 15054 N N . PRO A 1 47 ? 10.974 3.324 -2.405 1.00 0.00 47 PRO A N 12
ATOM 15055 C CA . PRO A 1 47 ? 10.949 4.160 -1.167 1.00 0.00 47 PRO A CA 12
ATOM 15056 C C . PRO A 1 47 ? 11.207 5.642 -1.470 1.00 0.00 47 PRO A C 12
ATOM 15057 O O . PRO A 1 47 ? 12.132 5.988 -2.178 1.00 0.00 47 PRO A O 12
ATOM 15068 N N . LEU A 1 48 ? 10.397 6.519 -0.938 1.00 0.00 48 LEU A N 12
ATOM 15069 C CA . LEU A 1 48 ? 10.602 7.972 -1.198 1.00 0.00 48 LEU A CA 12
ATOM 15070 C C . LEU A 1 48 ? 11.718 8.493 -0.289 1.00 0.00 48 LEU A C 12
ATOM 15071 O O . LEU A 1 48 ? 12.845 8.666 -0.710 1.00 0.00 48 LEU A O 12
ATOM 15087 N N . ALA A 1 49 ? 11.413 8.745 0.954 1.00 0.00 49 ALA A N 12
ATOM 15088 C CA . ALA A 1 49 ? 12.455 9.252 1.890 1.00 0.00 49 ALA A CA 12
ATOM 15089 C C . ALA A 1 49 ? 11.907 9.243 3.317 1.00 0.00 49 ALA A C 12
ATOM 15090 O O . ALA A 1 49 ? 12.513 8.705 4.222 1.00 0.00 49 ALA A O 12
ATOM 15097 N N . ASP A 1 50 ? 10.761 9.833 3.528 1.00 0.00 50 ASP A N 12
ATOM 15098 C CA . ASP A 1 50 ? 10.174 9.858 4.898 1.00 0.00 50 ASP A CA 12
ATOM 15099 C C . ASP A 1 50 ? 9.438 8.543 5.163 1.00 0.00 50 ASP A C 12
ATOM 15100 O O . ASP A 1 50 ? 9.594 7.933 6.201 1.00 0.00 50 ASP A O 12
ATOM 15109 N N . ALA A 1 51 ? 8.637 8.101 4.231 1.00 0.00 51 ALA A N 12
ATOM 15110 C CA . ALA A 1 51 ? 7.892 6.826 4.429 1.00 0.00 51 ALA A CA 12
ATOM 15111 C C . ALA A 1 51 ? 7.060 6.520 3.180 1.00 0.00 51 ALA A C 12
ATOM 15112 O O . ALA A 1 51 ? 6.941 5.384 2.767 1.00 0.00 51 ALA A O 12
ATOM 15119 N N . ARG A 1 52 ? 6.482 7.523 2.580 1.00 0.00 52 ARG A N 12
ATOM 15120 C CA . ARG A 1 52 ? 5.657 7.285 1.362 1.00 0.00 52 ARG A CA 12
ATOM 15121 C C . ARG A 1 52 ? 6.473 6.494 0.339 1.00 0.00 52 ARG A C 12
ATOM 15122 O O . ARG A 1 52 ? 7.682 6.416 0.427 1.00 0.00 52 ARG A O 12
ATOM 15143 N N . TYR A 1 53 ? 5.817 5.908 -0.633 1.00 0.00 53 TYR A N 12
ATOM 15144 C CA . TYR A 1 53 ? 6.539 5.116 -1.680 1.00 0.00 53 TYR A CA 12
ATOM 15145 C C . TYR A 1 53 ? 6.099 5.595 -3.064 1.00 0.00 53 TYR A C 12
ATOM 15146 O O . TYR A 1 53 ? 4.968 5.992 -3.261 1.00 0.00 53 TYR A O 12
ATOM 15164 N N . CYS A 1 54 ? 6.989 5.559 -4.024 1.00 0.00 54 CYS A N 12
ATOM 15165 C CA . CYS A 1 54 ? 6.642 6.009 -5.409 1.00 0.00 54 CYS A CA 12
ATOM 15166 C C . CYS A 1 54 ? 6.504 4.786 -6.316 1.00 0.00 54 CYS A C 12
ATOM 15167 O O . CYS A 1 54 ? 7.401 3.973 -6.412 1.00 0.00 54 CYS A O 12
ATOM 15175 N N . LEU A 1 55 ? 5.389 4.646 -6.985 1.00 0.00 55 LEU A N 12
ATOM 15176 C CA . LEU A 1 55 ? 5.204 3.471 -7.887 1.00 0.00 55 LEU A CA 12
ATOM 15177 C C . LEU A 1 55 ? 5.690 3.831 -9.290 1.00 0.00 55 LEU A C 12
ATOM 15178 O O . LEU A 1 55 ? 5.576 4.960 -9.724 1.00 0.00 55 LEU A O 12
ATOM 15194 N N . ASN A 1 56 ? 6.238 2.883 -10.000 1.00 0.00 56 ASN A N 12
ATOM 15195 C CA . ASN A 1 56 ? 6.735 3.175 -11.375 1.00 0.00 56 ASN A CA 12
ATOM 15196 C C . ASN A 1 56 ? 7.744 4.324 -11.319 1.00 0.00 56 ASN A C 12
ATOM 15197 O O . ASN A 1 56 ? 8.085 4.914 -12.325 1.00 0.00 56 ASN A O 12
ATOM 15208 N N . ASN A 1 57 ? 8.228 4.637 -10.148 1.00 0.00 57 ASN A N 12
ATOM 15209 C CA . ASN A 1 57 ? 9.225 5.737 -10.006 1.00 0.00 57 ASN A CA 12
ATOM 15210 C C . ASN A 1 57 ? 8.623 7.071 -10.464 1.00 0.00 57 ASN A C 12
ATOM 15211 O O . ASN A 1 57 ? 9.275 7.857 -11.122 1.00 0.00 57 ASN A O 12
ATOM 15222 N N . ASN A 1 58 ? 7.387 7.336 -10.110 1.00 0.00 58 ASN A N 12
ATOM 15223 C CA . ASN A 1 58 ? 6.730 8.623 -10.505 1.00 0.00 58 ASN A CA 12
ATOM 15224 C C . ASN A 1 58 ? 6.283 9.359 -9.229 1.00 0.00 58 ASN A C 12
ATOM 15225 O O . ASN A 1 58 ? 5.192 9.140 -8.741 1.00 0.00 58 ASN A O 12
ATOM 15236 N N . PRO A 1 59 ? 7.121 10.215 -8.679 1.00 0.00 59 PRO A N 12
ATOM 15237 C CA . PRO A 1 59 ? 6.798 10.975 -7.429 1.00 0.00 59 PRO A CA 12
ATOM 15238 C C . PRO A 1 59 ? 5.396 11.601 -7.445 1.00 0.00 59 PRO A C 12
ATOM 15239 O O . PRO A 1 59 ? 4.958 12.185 -6.474 1.00 0.00 59 PRO A O 12
ATOM 15250 N N . THR A 1 60 ? 4.688 11.483 -8.534 1.00 0.00 60 THR A N 12
ATOM 15251 C CA . THR A 1 60 ? 3.316 12.066 -8.606 1.00 0.00 60 THR A CA 12
ATOM 15252 C C . THR A 1 60 ? 2.316 11.078 -7.996 1.00 0.00 60 THR A C 12
ATOM 15253 O O . THR A 1 60 ? 1.457 11.445 -7.218 1.00 0.00 60 THR A O 12
ATOM 15264 N N . GLN A 1 61 ? 2.427 9.824 -8.346 1.00 0.00 61 GLN A N 12
ATOM 15265 C CA . GLN A 1 61 ? 1.497 8.785 -7.801 1.00 0.00 61 GLN A CA 12
ATOM 15266 C C . GLN A 1 61 ? 2.153 8.099 -6.600 1.00 0.00 61 GLN A C 12
ATOM 15267 O O . GLN A 1 61 ? 2.477 6.929 -6.648 1.00 0.00 61 GLN A O 12
ATOM 15281 N N . THR A 1 62 ? 2.376 8.818 -5.531 1.00 0.00 62 THR A N 12
ATOM 15282 C CA . THR A 1 62 ? 3.039 8.201 -4.339 1.00 0.00 62 THR A CA 12
ATOM 15283 C C . THR A 1 62 ? 1.976 7.711 -3.357 1.00 0.00 62 THR A C 12
ATOM 15284 O O . THR A 1 62 ? 0.912 8.283 -3.229 1.00 0.00 62 THR A O 12
ATOM 15295 N N . LEU A 1 63 ? 2.259 6.628 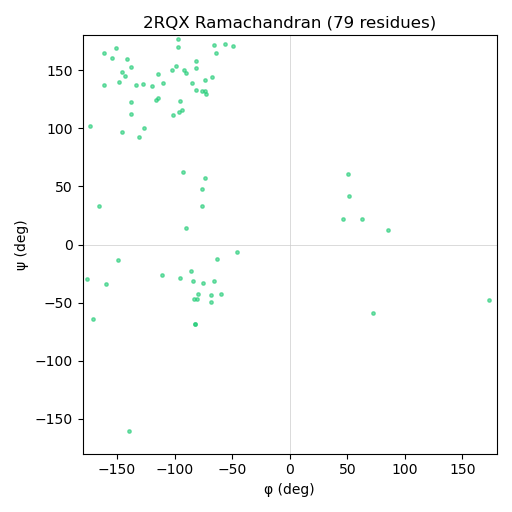-2.683 1.00 0.00 63 LEU A N 12
ATOM 15296 C CA . LEU A 1 63 ? 1.283 6.041 -1.718 1.00 0.00 63 LEU A CA 12
ATOM 15297 C C . LEU A 1 63 ? 1.658 6.449 -0.286 1.00 0.00 63 LEU A C 12
ATOM 15298 O O . LEU A 1 63 ? 2.790 6.790 -0.007 1.00 0.00 63 LEU A O 12
ATOM 15314 N N . LYS A 1 64 ? 0.709 6.411 0.623 1.00 0.00 64 LYS A N 12
ATOM 15315 C CA . LYS A 1 64 ? 0.988 6.789 2.047 1.00 0.00 64 LYS A CA 12
ATOM 15316 C C . LYS A 1 64 ? 0.621 5.617 2.959 1.00 0.00 64 LYS A C 12
ATOM 15317 O O . LYS A 1 64 ? -0.406 4.990 2.795 1.00 0.00 64 LYS A O 12
ATOM 15336 N N . ILE A 1 65 ? 1.453 5.313 3.922 1.00 0.00 65 ILE A N 12
ATOM 15337 C CA . ILE A 1 65 ? 1.150 4.180 4.847 1.00 0.00 65 ILE A CA 12
ATOM 15338 C C . ILE A 1 65 ? 0.425 4.705 6.086 1.00 0.00 65 ILE A C 12
ATOM 15339 O O . ILE A 1 65 ? 0.721 5.774 6.584 1.00 0.00 65 ILE A O 12
ATOM 15355 N N . ARG A 1 66 ? -0.520 3.951 6.591 1.00 0.00 66 ARG A N 12
ATOM 15356 C CA . ARG A 1 66 ? -1.277 4.377 7.811 1.00 0.00 66 ARG A CA 12
ATOM 15357 C C . ARG A 1 66 ? -0.907 3.439 8.962 1.00 0.00 66 ARG A C 12
ATOM 15358 O O . ARG A 1 66 ? -0.898 3.826 10.114 1.00 0.00 66 ARG A O 12
ATOM 15379 N N . ASN A 1 67 ? -0.595 2.208 8.653 1.00 0.00 67 ASN A N 12
ATOM 15380 C CA . ASN A 1 67 ? -0.218 1.237 9.719 1.00 0.00 67 ASN A CA 12
ATOM 15381 C C . ASN A 1 67 ? 0.229 -0.077 9.072 1.00 0.00 67 ASN A C 12
ATOM 15382 O O . ASN A 1 67 ? -0.583 -0.886 8.668 1.00 0.00 67 ASN A O 12
ATOM 15393 N N . ALA A 1 68 ? 1.514 -0.295 8.968 1.00 0.00 68 ALA A N 12
ATOM 15394 C CA . ALA A 1 68 ? 2.009 -1.557 8.345 1.00 0.00 68 ALA A CA 12
ATOM 15395 C C . ALA A 1 68 ? 1.959 -2.693 9.368 1.00 0.00 68 ALA A C 12
ATOM 15396 O O . ALA A 1 68 ? 2.034 -2.473 10.560 1.00 0.00 68 ALA A O 12
ATOM 15403 N N . THR A 1 69 ? 1.835 -3.910 8.908 1.00 0.00 69 THR A N 12
ATOM 15404 C CA . THR A 1 69 ? 1.785 -5.073 9.845 1.00 0.00 69 THR A CA 12
ATOM 15405 C C . THR A 1 69 ? 2.444 -6.282 9.180 1.00 0.00 69 THR A C 12
ATOM 15406 O O . THR A 1 69 ? 2.305 -6.502 7.994 1.00 0.00 69 THR A O 12
ATOM 15417 N N . HIS A 1 70 ? 3.169 -7.062 9.934 1.00 0.00 70 HIS A N 12
ATOM 15418 C CA . HIS A 1 70 ? 3.845 -8.251 9.344 1.00 0.00 70 HIS A CA 12
ATOM 15419 C C . HIS A 1 70 ? 2.810 -9.328 9.013 1.00 0.00 70 HIS A C 12
ATOM 15420 O O . HIS A 1 70 ? 2.909 -10.454 9.459 1.00 0.00 70 HIS A O 12
ATOM 15435 N N . TYR A 1 71 ? 1.819 -8.996 8.231 1.00 0.00 71 TYR A N 12
ATOM 15436 C CA . TYR A 1 71 ? 0.787 -10.008 7.872 1.00 0.00 71 TYR A CA 12
ATOM 15437 C C . TYR A 1 71 ? 0.263 -10.663 9.151 1.00 0.00 71 TYR A C 12
ATOM 15438 O O . TYR A 1 71 ? 0.266 -11.869 9.294 1.00 0.00 71 TYR A O 12
ATOM 15456 N N . SER A 1 72 ? -0.187 -9.872 10.087 1.00 0.00 72 SER A N 12
ATOM 15457 C CA . SER A 1 72 ? -0.711 -10.443 11.358 1.00 0.00 72 SER A CA 12
ATOM 15458 C C . SER A 1 72 ? -1.972 -11.256 11.067 1.00 0.00 72 SER A C 12
ATOM 15459 O O . SER A 1 72 ? -2.669 -11.015 10.101 1.00 0.00 72 SER A O 12
ATOM 15467 N N . SER A 1 73 ? -2.271 -12.220 11.893 1.00 0.00 73 SER A N 12
ATOM 15468 C CA . SER A 1 73 ? -3.487 -13.048 11.660 1.00 0.00 73 SER A CA 12
ATOM 15469 C C . SER A 1 73 ? -4.736 -12.182 11.833 1.00 0.00 73 SER A C 12
ATOM 15470 O O . SER A 1 73 ? -5.768 -12.445 11.251 1.00 0.00 73 SER A O 12
ATOM 15478 N N . GLU A 1 74 ? -4.654 -11.153 12.628 1.00 0.00 74 GLU A N 12
ATOM 15479 C CA . GLU A 1 74 ? -5.843 -10.277 12.835 1.00 0.00 74 GLU A CA 12
ATOM 15480 C C . GLU A 1 74 ? -6.106 -9.456 11.570 1.00 0.00 74 GLU A C 12
ATOM 15481 O O . GLU A 1 74 ? -7.192 -9.470 11.024 1.00 0.00 74 GLU A O 12
ATOM 15493 N N . ARG A 1 75 ? -5.123 -8.737 11.100 1.00 0.00 75 ARG A N 12
ATOM 15494 C CA . ARG A 1 75 ? -5.318 -7.914 9.872 1.00 0.00 75 ARG A CA 12
ATOM 15495 C C . ARG A 1 75 ? -5.703 -8.823 8.698 1.00 0.00 75 ARG A C 12
ATOM 15496 O O . ARG A 1 75 ? -6.448 -8.434 7.821 1.00 0.00 75 ARG A O 12
ATOM 15517 N N . TRP A 1 76 ? -5.198 -10.024 8.671 1.00 0.00 76 TRP A N 12
ATOM 15518 C CA . TRP A 1 76 ? -5.531 -10.947 7.548 1.00 0.00 76 TRP A CA 12
ATOM 15519 C C . TRP A 1 76 ? -6.914 -11.566 7.777 1.00 0.00 76 TRP A C 12
ATOM 15520 O O . TRP A 1 76 ? -7.771 -11.524 6.916 1.00 0.00 76 TRP A O 12
ATOM 15541 N N . THR A 1 77 ? -7.139 -12.143 8.923 1.00 0.00 77 THR A N 12
ATOM 15542 C CA . THR A 1 77 ? -8.466 -12.764 9.191 1.00 0.00 77 THR A CA 12
ATOM 15543 C C . THR A 1 77 ? -9.531 -11.672 9.295 1.00 0.00 77 THR A C 12
ATOM 15544 O O . THR A 1 77 ? -10.706 -11.920 9.114 1.00 0.00 77 THR A O 12
ATOM 15555 N N . ASN A 1 78 ? -9.130 -10.462 9.578 1.00 0.00 78 ASN A N 12
ATOM 15556 C CA . ASN A 1 78 ? -10.122 -9.352 9.684 1.00 0.00 78 ASN A CA 12
ATOM 15557 C C . ASN A 1 78 ? -10.375 -8.780 8.289 1.00 0.00 78 ASN A C 12
ATOM 15558 O O . ASN A 1 78 ? -11.420 -8.224 8.014 1.00 0.00 78 ASN A O 12
ATOM 15569 N N . ALA A 1 79 ? -9.424 -8.916 7.404 1.00 0.00 79 ALA A N 12
ATOM 15570 C CA . ALA A 1 79 ? -9.601 -8.385 6.024 1.00 0.00 79 ALA A CA 12
ATOM 15571 C C . ALA A 1 79 ? -10.339 -9.420 5.172 1.00 0.00 79 ALA A C 12
ATOM 15572 O O . ALA A 1 79 ? -11.389 -9.153 4.623 1.00 0.00 79 ALA A O 12
ATOM 15579 N N . ASP A 1 80 ? -9.796 -10.602 5.058 1.00 0.00 80 ASP A N 12
ATOM 15580 C CA . ASP A 1 80 ? -10.465 -11.653 4.241 1.00 0.00 80 ASP A CA 12
ATOM 15581 C C . ASP A 1 80 ? -11.821 -11.996 4.861 1.00 0.00 80 ASP A C 12
ATOM 15582 O O . ASP A 1 80 ? -12.861 -11.714 4.300 1.00 0.00 80 ASP A O 12
ATOM 15591 N N . LYS A 1 81 ? -11.819 -12.602 6.018 1.00 0.00 81 LYS A N 12
ATOM 15592 C CA . LYS A 1 81 ? -13.109 -12.961 6.672 1.00 0.00 81 LYS A CA 12
ATOM 15593 C C . LYS A 1 81 ? -13.718 -11.714 7.317 1.00 0.00 81 LYS A C 12
ATOM 15594 O O . LYS A 1 81 ? -13.113 -11.193 8.239 1.00 0.00 81 LYS A O 12
ATOM 15613 N N . MET A 1 1 ? 14.386 -0.797 0.013 1.00 0.00 1 MET A N 13
ATOM 15614 C CA . MET A 1 1 ? 14.565 -1.569 -1.250 1.00 0.00 1 MET A CA 13
ATOM 15615 C C . MET A 1 1 ? 13.260 -1.549 -2.049 1.00 0.00 1 MET A C 13
ATOM 15616 O O . MET A 1 1 ? 12.218 -1.182 -1.547 1.00 0.00 1 MET A O 13
ATOM 15632 N N . GLU A 1 2 ? 13.311 -1.940 -3.294 1.00 0.00 2 GLU A N 13
ATOM 15633 C CA . GLU A 1 2 ? 12.073 -1.942 -4.124 1.00 0.00 2 GLU A CA 13
ATOM 15634 C C . GLU A 1 2 ? 11.153 -3.076 -3.666 1.00 0.00 2 GLU A C 13
ATOM 15635 O O . GLU A 1 2 ? 11.545 -4.224 -3.614 1.00 0.00 2 GLU A O 13
ATOM 15647 N N . TRP A 1 3 ? 9.928 -2.761 -3.329 1.00 0.00 3 TRP A N 13
ATOM 15648 C CA . TRP A 1 3 ? 8.974 -3.816 -2.872 1.00 0.00 3 TRP A CA 13
ATOM 15649 C C . TRP A 1 3 ? 8.095 -4.250 -4.046 1.00 0.00 3 TRP A C 13
ATOM 15650 O O . TRP A 1 3 ? 8.227 -3.756 -5.149 1.00 0.00 3 TRP A O 13
ATOM 15671 N N . TRP A 1 4 ? 7.196 -5.171 -3.819 1.00 0.00 4 TRP A N 13
ATOM 15672 C CA . TRP A 1 4 ? 6.300 -5.641 -4.919 1.00 0.00 4 TRP A CA 13
ATOM 15673 C C . TRP A 1 4 ? 4.919 -5.952 -4.340 1.00 0.00 4 TRP A C 13
ATOM 15674 O O . TRP A 1 4 ? 4.785 -6.727 -3.414 1.00 0.00 4 TRP A O 13
ATOM 15695 N N . VAL A 1 5 ? 3.888 -5.350 -4.871 1.00 0.00 5 VAL A N 13
ATOM 15696 C CA . VAL A 1 5 ? 2.523 -5.614 -4.337 1.00 0.00 5 VAL A CA 13
ATOM 15697 C C . VAL A 1 5 ? 2.069 -7.017 -4.746 1.00 0.00 5 VAL A C 13
ATOM 15698 O O . VAL A 1 5 ? 2.211 -7.421 -5.883 1.00 0.00 5 VAL A O 13
ATOM 15711 N N . LYS A 1 6 ? 1.513 -7.762 -3.824 1.00 0.00 6 LYS A N 13
ATOM 15712 C CA . LYS A 1 6 ? 1.033 -9.140 -4.148 1.00 0.00 6 LYS A CA 13
ATOM 15713 C C . LYS A 1 6 ? -0.478 -9.095 -4.381 1.00 0.00 6 LYS A C 13
ATOM 15714 O O . LYS A 1 6 ? -1.016 -9.818 -5.196 1.00 0.00 6 LYS A O 13
ATOM 15733 N N . LYS A 1 7 ? -1.165 -8.242 -3.669 1.00 0.00 7 LYS A N 13
ATOM 15734 C CA . LYS A 1 7 ? -2.640 -8.131 -3.836 1.00 0.00 7 LYS A CA 13
ATOM 15735 C C . LYS A 1 7 ? -3.087 -6.738 -3.384 1.00 0.00 7 LYS A C 13
ATOM 15736 O O . LYS A 1 7 ? -2.351 -6.027 -2.728 1.00 0.00 7 LYS A O 13
ATOM 15755 N N . VAL A 1 8 ? -4.281 -6.338 -3.726 1.00 0.00 8 VAL A N 13
ATOM 15756 C CA . VAL A 1 8 ? -4.758 -4.989 -3.310 1.00 0.00 8 VAL A CA 13
ATOM 15757 C C . VAL A 1 8 ? -6.288 -4.948 -3.339 1.00 0.00 8 VAL A C 13
ATOM 15758 O O . VAL A 1 8 ? -6.927 -5.672 -4.079 1.00 0.00 8 VAL A O 13
ATOM 15771 N N . GLN A 1 9 ? -6.876 -4.097 -2.536 1.00 0.00 9 GLN A N 13
ATOM 15772 C CA . GLN A 1 9 ? -8.368 -3.980 -2.495 1.00 0.00 9 GLN A CA 13
ATOM 15773 C C . GLN A 1 9 ? -8.755 -2.499 -2.550 1.00 0.00 9 GLN A C 13
ATOM 15774 O O . GLN A 1 9 ? -8.289 -1.698 -1.765 1.00 0.00 9 GLN A O 13
ATOM 15788 N N . ASP A 1 10 ? -9.599 -2.131 -3.475 1.00 0.00 10 ASP A N 13
ATOM 15789 C CA . ASP A 1 10 ? -10.008 -0.700 -3.583 1.00 0.00 10 ASP A CA 13
ATOM 15790 C C . ASP A 1 10 ? -10.582 -0.224 -2.246 1.00 0.00 10 ASP A C 13
ATOM 15791 O O . ASP A 1 10 ? -10.774 -0.998 -1.329 1.00 0.00 10 ASP A O 13
ATOM 15800 N N . ASN A 1 11 ? -10.854 1.048 -2.129 1.00 0.00 11 ASN A N 13
ATOM 15801 C CA . ASN A 1 11 ? -11.413 1.580 -0.855 1.00 0.00 11 ASN A CA 13
ATOM 15802 C C . ASN A 1 11 ? -12.871 1.144 -0.717 1.00 0.00 11 ASN A C 13
ATOM 15803 O O . ASN A 1 11 ? -13.767 1.960 -0.624 1.00 0.00 11 ASN A O 13
ATOM 15814 N N . ALA A 1 12 ? -13.116 -0.135 -0.702 1.00 0.00 12 ALA A N 13
ATOM 15815 C CA . ALA A 1 12 ? -14.516 -0.622 -0.568 1.00 0.00 12 ALA A CA 13
ATOM 15816 C C . ALA A 1 12 ? -15.046 -0.278 0.825 1.00 0.00 12 ALA A C 13
ATOM 15817 O O . ALA A 1 12 ? -16.221 -0.407 1.103 1.00 0.00 12 ALA A O 13
ATOM 15824 N N . SER A 1 13 ? -14.186 0.162 1.705 1.00 0.00 13 SER A N 13
ATOM 15825 C CA . SER A 1 13 ? -14.639 0.518 3.081 1.00 0.00 13 SER A CA 13
ATOM 15826 C C . SER A 1 13 ? -15.190 1.945 3.083 1.00 0.00 13 SER A C 13
ATOM 15827 O O . SER A 1 13 ? -16.251 2.210 3.613 1.00 0.00 13 SER A O 13
ATOM 15835 N N . ALA A 1 14 ? -14.476 2.864 2.490 1.00 0.00 14 ALA A N 13
ATOM 15836 C CA . ALA A 1 14 ? -14.947 4.279 2.450 1.00 0.00 14 ALA A CA 13
ATOM 15837 C C . ALA A 1 14 ? -13.863 5.145 1.800 1.00 0.00 14 ALA A C 13
ATOM 15838 O O . ALA A 1 14 ? -14.116 5.875 0.863 1.00 0.00 14 ALA A O 13
ATOM 15845 N N . SER A 1 15 ? -12.658 5.064 2.293 1.00 0.00 15 SER A N 13
ATOM 15846 C CA . SER A 1 15 ? -11.554 5.875 1.710 1.00 0.00 15 SER A CA 13
ATOM 15847 C C . SER A 1 15 ? -10.212 5.250 2.096 1.00 0.00 15 SER A C 13
ATOM 15848 O O . SER A 1 15 ? -9.196 5.916 2.135 1.00 0.00 15 SER A O 13
ATOM 15856 N N . LEU A 1 16 ? -10.206 3.971 2.382 1.00 0.00 16 LEU A N 13
ATOM 15857 C CA . LEU A 1 16 ? -8.937 3.277 2.771 1.00 0.00 16 LEU A CA 13
ATOM 15858 C C . LEU A 1 16 ? -8.798 1.990 1.959 1.00 0.00 16 LEU A C 13
ATOM 15859 O O . LEU A 1 16 ? -9.648 1.123 2.004 1.00 0.00 16 LEU A O 13
ATOM 15875 N N . CYS A 1 17 ? -7.722 1.853 1.225 1.00 0.00 17 CYS A N 13
ATOM 15876 C CA . CYS A 1 17 ? -7.505 0.619 0.411 1.00 0.00 17 CYS A CA 13
ATOM 15877 C C . CYS A 1 17 ? -6.448 -0.235 1.102 1.00 0.00 17 CYS A C 13
ATOM 15878 O O . CYS A 1 17 ? -5.582 0.276 1.775 1.00 0.00 17 CYS A O 13
ATOM 15886 N N . ARG A 1 18 ? -6.509 -1.530 0.946 1.00 0.00 18 ARG A N 13
ATOM 15887 C CA . ARG A 1 18 ? -5.496 -2.417 1.599 1.00 0.00 18 ARG A CA 13
ATOM 15888 C C . ARG A 1 18 ? -4.479 -2.867 0.553 1.00 0.00 18 ARG A C 13
ATOM 15889 O O . ARG A 1 18 ? -4.779 -2.952 -0.621 1.00 0.00 18 ARG A O 13
ATOM 15910 N N . VAL A 1 19 ? -3.274 -3.157 0.967 1.00 0.00 19 VAL A N 13
ATOM 15911 C CA . VAL A 1 19 ? -2.235 -3.599 -0.009 1.00 0.00 19 VAL A CA 13
ATOM 15912 C C . VAL A 1 19 ? -1.293 -4.604 0.651 1.00 0.00 19 VAL A C 13
ATOM 15913 O O . VAL A 1 19 ? -0.817 -4.400 1.749 1.00 0.00 19 VAL A O 13
ATOM 15926 N N . VAL A 1 20 ? -1.006 -5.684 -0.024 1.00 0.00 20 VAL A N 13
ATOM 15927 C CA . VAL A 1 20 ? -0.074 -6.705 0.540 1.00 0.00 20 VAL A CA 13
ATOM 15928 C C . VAL A 1 20 ? 1.312 -6.476 -0.064 1.00 0.00 20 VAL A C 13
ATOM 15929 O O . VAL A 1 20 ? 1.520 -6.670 -1.246 1.00 0.00 20 VAL A O 13
ATOM 15942 N N . LEU A 1 21 ? 2.261 -6.045 0.728 1.00 0.00 21 LEU A N 13
ATOM 15943 C CA . LEU A 1 21 ? 3.631 -5.785 0.184 1.00 0.00 21 LEU A CA 13
ATOM 15944 C C . LEU A 1 21 ? 4.527 -6.999 0.428 1.00 0.00 21 LEU A C 13
ATOM 15945 O O . LEU A 1 21 ? 4.705 -7.441 1.546 1.00 0.00 21 LEU A O 13
ATOM 15961 N N . GLN A 1 22 ? 5.096 -7.539 -0.622 1.00 0.00 22 GLN A N 13
ATOM 15962 C CA . GLN A 1 22 ? 5.991 -8.730 -0.484 1.00 0.00 22 GLN A CA 13
ATOM 15963 C C . GLN A 1 22 ? 7.447 -8.291 -0.643 1.00 0.00 22 GLN A C 13
ATOM 15964 O O . GLN A 1 22 ? 7.762 -7.420 -1.431 1.00 0.00 22 GLN A O 13
ATOM 15978 N N . SER A 1 23 ? 8.339 -8.891 0.101 1.00 0.00 23 SER A N 13
ATOM 15979 C CA . SER A 1 23 ? 9.780 -8.512 -0.004 1.00 0.00 23 SER A CA 13
ATOM 15980 C C . SER A 1 23 ? 10.653 -9.696 0.418 1.00 0.00 23 SER A C 13
ATOM 15981 O O . SER A 1 23 ? 10.367 -10.377 1.382 1.00 0.00 23 SER A O 13
ATOM 15989 N N . GLY A 1 24 ? 11.716 -9.944 -0.297 1.00 0.00 24 GLY A N 13
ATOM 15990 C CA . GLY A 1 24 ? 12.609 -11.082 0.062 1.00 0.00 24 GLY A CA 13
ATOM 15991 C C . GLY A 1 24 ? 11.787 -12.368 0.163 1.00 0.00 24 GLY A C 13
ATOM 15992 O O . GLY A 1 24 ? 11.652 -13.108 -0.792 1.00 0.00 24 GLY A O 13
ATOM 15996 N N . ALA A 1 25 ? 11.235 -12.641 1.314 1.00 0.00 25 ALA A N 13
ATOM 15997 C CA . ALA A 1 25 ? 10.419 -13.879 1.482 1.00 0.00 25 ALA A CA 13
ATOM 15998 C C . ALA A 1 25 ? 9.419 -13.675 2.620 1.00 0.00 25 ALA A C 13
ATOM 15999 O O . ALA A 1 25 ? 9.043 -14.607 3.302 1.00 0.00 25 ALA A O 13
ATOM 16006 N N . LEU A 1 26 ? 8.987 -12.456 2.829 1.00 0.00 26 LEU A N 13
ATOM 16007 C CA . LEU A 1 26 ? 8.006 -12.164 3.923 1.00 0.00 26 LEU A CA 13
ATOM 16008 C C . LEU A 1 26 ? 6.899 -11.265 3.370 1.00 0.00 26 LEU A C 13
ATOM 16009 O O . LEU A 1 26 ? 7.158 -10.309 2.665 1.00 0.00 26 LEU A O 13
ATOM 16025 N N . GLU A 1 27 ? 5.663 -11.562 3.686 1.00 0.00 27 GLU A N 13
ATOM 16026 C CA . GLU A 1 27 ? 4.527 -10.729 3.186 1.00 0.00 27 GLU A CA 13
ATOM 16027 C C . GLU A 1 27 ? 4.050 -9.809 4.308 1.00 0.00 27 GLU A C 13
ATOM 16028 O O . GLU A 1 27 ? 4.232 -10.095 5.475 1.00 0.00 27 GLU A O 13
ATOM 16040 N N . MET A 1 28 ? 3.443 -8.702 3.970 1.00 0.00 28 MET A N 13
ATOM 16041 C CA . MET A 1 28 ? 2.960 -7.761 5.022 1.00 0.00 28 MET A CA 13
ATOM 16042 C C . MET A 1 28 ? 1.664 -7.094 4.558 1.00 0.00 28 MET A C 13
ATOM 16043 O O . MET A 1 28 ? 1.496 -6.786 3.395 1.00 0.00 28 MET A O 13
ATOM 16057 N N . ILE A 1 29 ? 0.750 -6.860 5.468 1.00 0.00 29 ILE A N 13
ATOM 16058 C CA . ILE A 1 29 ? -0.546 -6.199 5.107 1.00 0.00 29 ILE A CA 13
ATOM 16059 C C . ILE A 1 29 ? -0.535 -4.784 5.679 1.00 0.00 29 ILE A C 13
ATOM 16060 O O . ILE A 1 29 ? -0.039 -4.556 6.765 1.00 0.00 29 ILE A O 13
ATOM 16076 N N . ALA A 1 30 ? -1.057 -3.823 4.961 1.00 0.00 30 ALA A N 13
ATOM 16077 C CA . ALA A 1 30 ? -1.042 -2.425 5.485 1.00 0.00 30 ALA A CA 13
ATOM 16078 C C . ALA A 1 30 ? -2.270 -1.652 5.007 1.00 0.00 30 ALA A C 13
ATOM 16079 O O . ALA A 1 30 ? -2.727 -1.811 3.893 1.00 0.00 30 ALA A O 13
ATOM 16086 N N . GLU A 1 31 ? -2.799 -0.798 5.849 1.00 0.00 31 GLU A N 13
ATOM 16087 C CA . GLU A 1 31 ? -3.988 0.012 5.454 1.00 0.00 31 GLU A CA 13
ATOM 16088 C C . GLU A 1 31 ? -3.497 1.262 4.719 1.00 0.00 31 GLU A C 13
ATOM 16089 O O . GLU A 1 31 ? -2.678 2.006 5.223 1.00 0.00 31 GLU A O 13
ATOM 16101 N N . ILE A 1 32 ? -3.972 1.478 3.519 1.00 0.00 32 ILE A N 13
ATOM 16102 C CA . ILE A 1 32 ? -3.524 2.654 2.703 1.00 0.00 32 ILE A CA 13
ATOM 16103 C C . ILE A 1 32 ? -4.686 3.636 2.514 1.00 0.00 32 ILE A C 13
ATOM 16104 O O . ILE A 1 32 ? -5.835 3.252 2.430 1.00 0.00 32 ILE A O 13
ATOM 16120 N N . GLU A 1 33 ? -4.373 4.907 2.430 1.00 0.00 33 GLU A N 13
ATOM 16121 C CA . GLU A 1 33 ? -5.423 5.954 2.226 1.00 0.00 33 GLU A CA 13
ATOM 16122 C C . GLU A 1 33 ? -5.151 6.674 0.901 1.00 0.00 33 GLU A C 13
ATOM 16123 O O . GLU A 1 33 ? -4.228 7.456 0.793 1.00 0.00 33 GLU A O 13
ATOM 16135 N N . ALA A 1 34 ? -5.940 6.418 -0.112 1.00 0.00 34 ALA A N 13
ATOM 16136 C CA . ALA A 1 34 ? -5.711 7.093 -1.426 1.00 0.00 34 ALA A CA 13
ATOM 16137 C C . ALA A 1 34 ? -7.042 7.279 -2.153 1.00 0.00 34 ALA A C 13
ATOM 16138 O O . ALA A 1 34 ? -8.101 7.032 -1.611 1.00 0.00 34 ALA A O 13
ATOM 16145 N N . CYS A 1 35 ? -6.990 7.712 -3.384 1.00 0.00 35 CYS A N 13
ATOM 16146 C CA . CYS A 1 35 ? -8.240 7.919 -4.172 1.00 0.00 35 CYS A CA 13
ATOM 16147 C C . CYS A 1 35 ? -7.956 7.598 -5.640 1.00 0.00 35 CYS A C 13
ATOM 16148 O O . CYS A 1 35 ? -8.857 7.451 -6.441 1.00 0.00 35 CYS A O 13
ATOM 16156 N N . ARG A 1 36 ? -6.705 7.485 -5.996 1.00 0.00 36 ARG A N 13
ATOM 16157 C CA . ARG A 1 36 ? -6.356 7.167 -7.408 1.00 0.00 36 ARG A CA 13
ATOM 16158 C C . ARG A 1 36 ? -6.738 5.717 -7.705 1.00 0.00 36 ARG A C 13
ATOM 16159 O O . ARG A 1 36 ? -7.176 5.392 -8.791 1.00 0.00 36 ARG A O 13
ATOM 16180 N N . LEU A 1 37 ? -6.581 4.845 -6.743 1.00 0.00 37 LEU A N 13
ATOM 16181 C CA . LEU A 1 37 ? -6.938 3.415 -6.958 1.00 0.00 37 LEU A CA 13
ATOM 16182 C C . LEU A 1 37 ? -6.394 2.943 -8.309 1.00 0.00 37 LEU A C 13
ATOM 16183 O O . LEU A 1 37 ? -6.936 2.053 -8.933 1.00 0.00 37 LEU A O 13
ATOM 16199 N N . ARG A 1 38 ? -5.325 3.540 -8.764 1.00 0.00 38 ARG A N 13
ATOM 16200 C CA . ARG A 1 38 ? -4.734 3.138 -10.077 1.00 0.00 38 ARG A CA 13
ATOM 16201 C C . ARG A 1 38 ? -3.660 2.070 -9.843 1.00 0.00 38 ARG A C 13
ATOM 16202 O O . ARG A 1 38 ? -2.912 1.719 -10.733 1.00 0.00 38 ARG A O 13
ATOM 16223 N N . LEU A 1 39 ? -3.578 1.555 -8.650 1.00 0.00 39 LEU A N 13
ATOM 16224 C CA . LEU A 1 39 ? -2.554 0.515 -8.354 1.00 0.00 39 LEU A CA 13
ATOM 16225 C C . LEU A 1 39 ? -2.860 -0.745 -9.166 1.00 0.00 39 LEU A C 13
ATOM 16226 O O . LEU A 1 39 ? -3.931 -0.896 -9.717 1.00 0.00 39 LEU A O 13
ATOM 16242 N N . ARG A 1 40 ? -1.923 -1.652 -9.243 1.00 0.00 40 ARG A N 13
ATOM 16243 C CA . ARG A 1 40 ? -2.156 -2.905 -10.017 1.00 0.00 40 ARG A CA 13
ATOM 16244 C C . ARG A 1 40 ? -1.254 -4.013 -9.468 1.00 0.00 40 ARG A C 13
ATOM 16245 O O . ARG A 1 40 ? -0.297 -3.756 -8.767 1.00 0.00 40 ARG A O 13
ATOM 16266 N N . GLU A 1 41 ? -1.554 -5.241 -9.780 1.00 0.00 41 GLU A N 13
ATOM 16267 C CA . GLU A 1 41 ? -0.718 -6.367 -9.276 1.00 0.00 41 GLU A CA 13
ATOM 16268 C C . GLU A 1 41 ? 0.655 -6.331 -9.950 1.00 0.00 41 GLU A C 13
ATOM 16269 O O . GLU A 1 41 ? 0.771 -6.088 -11.135 1.00 0.00 41 GLU A O 13
ATOM 16281 N N . GLY A 1 42 ? 1.699 -6.576 -9.203 1.00 0.00 42 GLY A N 13
ATOM 16282 C CA . GLY A 1 42 ? 3.067 -6.562 -9.798 1.00 0.00 42 GLY A CA 13
ATOM 16283 C C . GLY A 1 42 ? 3.597 -5.128 -9.847 1.00 0.00 42 GLY A C 13
ATOM 16284 O O . GLY A 1 42 ? 4.545 -4.831 -10.548 1.00 0.00 42 GLY A O 13
ATOM 16288 N N . ASP A 1 43 ? 2.999 -4.235 -9.107 1.00 0.00 43 ASP A N 13
ATOM 16289 C CA . ASP A 1 43 ? 3.477 -2.824 -9.116 1.00 0.00 43 ASP A CA 13
ATOM 16290 C C . ASP A 1 43 ? 4.815 -2.733 -8.377 1.00 0.00 43 ASP A C 13
ATOM 16291 O O . ASP A 1 43 ? 4.985 -3.289 -7.307 1.00 0.00 43 ASP A O 13
ATOM 16300 N N . LYS A 1 44 ? 5.765 -2.034 -8.944 1.00 0.00 44 LYS A N 13
ATOM 16301 C CA . LYS A 1 44 ? 7.100 -1.895 -8.289 1.00 0.00 44 LYS A CA 13
ATOM 16302 C C . LYS A 1 44 ? 7.114 -0.633 -7.422 1.00 0.00 44 LYS A C 13
ATOM 16303 O O . LYS A 1 44 ? 7.067 0.476 -7.923 1.00 0.00 44 LYS A O 13
ATOM 16322 N N . LEU A 1 45 ? 7.176 -0.798 -6.124 1.00 0.00 45 LEU A N 13
ATOM 16323 C CA . LEU A 1 45 ? 7.193 0.379 -5.200 1.00 0.00 45 LEU A CA 13
ATOM 16324 C C . LEU A 1 45 ? 8.616 0.607 -4.684 1.00 0.00 45 LEU A C 13
ATOM 16325 O O . LEU A 1 45 ? 9.339 -0.329 -4.403 1.00 0.00 45 LEU A O 13
ATOM 16341 N N . THR A 1 46 ? 9.019 1.848 -4.552 1.00 0.00 46 THR A N 13
ATOM 16342 C CA . THR A 1 46 ? 10.395 2.165 -4.045 1.00 0.00 46 THR A CA 13
ATOM 16343 C C . THR A 1 46 ? 10.271 3.170 -2.890 1.00 0.00 46 THR A C 13
ATOM 16344 O O . THR A 1 46 ? 9.319 3.921 -2.823 1.00 0.00 46 THR A O 13
ATOM 16355 N N . PRO A 1 47 ? 11.219 3.187 -1.981 1.00 0.00 47 PRO A N 13
ATOM 16356 C CA . PRO A 1 47 ? 11.191 4.122 -0.815 1.00 0.00 47 PRO A CA 13
ATOM 16357 C C . PRO A 1 47 ? 11.408 5.581 -1.241 1.00 0.00 47 PRO A C 13
ATOM 16358 O O . PRO A 1 47 ? 12.340 5.898 -1.952 1.00 0.00 47 PRO A O 13
ATOM 16369 N N . LEU A 1 48 ? 10.552 6.469 -0.808 1.00 0.00 48 LEU A N 13
ATOM 16370 C CA . LEU A 1 48 ? 10.706 7.904 -1.184 1.00 0.00 48 LEU A CA 13
ATOM 16371 C C . LEU A 1 48 ? 11.708 8.570 -0.239 1.00 0.00 48 LEU A C 13
ATOM 16372 O O . LEU A 1 48 ? 12.768 9.001 -0.645 1.00 0.00 48 LEU A O 13
ATOM 16388 N N . ALA A 1 49 ? 11.381 8.660 1.022 1.00 0.00 49 ALA A N 13
ATOM 16389 C CA . ALA A 1 49 ? 12.315 9.299 1.990 1.00 0.00 49 ALA A CA 13
ATOM 16390 C C . ALA A 1 49 ? 11.796 9.094 3.415 1.00 0.00 49 ALA A C 13
ATOM 16391 O O . ALA A 1 49 ? 12.398 8.402 4.211 1.00 0.00 49 ALA A O 13
ATOM 16398 N N . ASP A 1 50 ? 10.685 9.694 3.745 1.00 0.00 50 ASP A N 13
ATOM 16399 C CA . ASP A 1 50 ? 10.131 9.536 5.121 1.00 0.00 50 ASP A CA 13
ATOM 16400 C C . ASP A 1 50 ? 9.376 8.209 5.221 1.00 0.00 50 ASP A C 13
ATOM 16401 O O . ASP A 1 50 ? 9.543 7.459 6.162 1.00 0.00 50 ASP A O 13
ATOM 16410 N N . ALA A 1 51 ? 8.544 7.913 4.260 1.00 0.00 51 ALA A N 13
ATOM 16411 C CA . ALA A 1 51 ? 7.779 6.635 4.303 1.00 0.00 51 ALA A CA 13
ATOM 16412 C C . ALA A 1 51 ? 6.926 6.506 3.040 1.00 0.00 51 ALA A C 13
ATOM 16413 O O . ALA A 1 51 ? 6.695 5.421 2.542 1.00 0.00 51 ALA A O 13
ATOM 16420 N N . ARG A 1 52 ? 6.454 7.605 2.517 1.00 0.00 52 ARG A N 13
ATOM 16421 C CA . ARG A 1 52 ? 5.616 7.542 1.288 1.00 0.00 52 ARG A CA 13
ATOM 16422 C C . ARG A 1 52 ? 6.331 6.701 0.230 1.00 0.00 52 ARG A C 13
ATOM 16423 O O . ARG A 1 52 ? 7.536 6.766 0.088 1.00 0.00 52 ARG A O 13
ATOM 16444 N N . TYR A 1 53 ? 5.598 5.912 -0.513 1.00 0.00 53 TYR A N 13
ATOM 16445 C CA . TYR A 1 53 ? 6.228 5.059 -1.568 1.00 0.00 53 TYR A CA 13
ATOM 16446 C C . TYR A 1 53 ? 5.980 5.686 -2.940 1.00 0.00 53 TYR A C 13
ATOM 16447 O O . TYR A 1 53 ? 5.204 6.609 -3.079 1.00 0.00 53 TYR A O 13
ATOM 16465 N N . CYS A 1 54 ? 6.634 5.189 -3.956 1.00 0.00 54 CYS A N 13
ATOM 16466 C CA . CYS A 1 54 ? 6.445 5.746 -5.331 1.00 0.00 54 CYS A CA 13
ATOM 16467 C C . CYS A 1 54 ? 6.421 4.592 -6.332 1.00 0.00 54 CYS A C 13
ATOM 16468 O O . CYS A 1 54 ? 7.385 3.867 -6.480 1.00 0.00 54 CYS A O 13
ATOM 16476 N N . LEU A 1 55 ? 5.324 4.409 -7.017 1.00 0.00 55 LEU A N 13
ATOM 16477 C CA . LEU A 1 55 ? 5.233 3.292 -8.004 1.00 0.00 55 LEU A CA 13
ATOM 16478 C C . LEU A 1 55 ? 5.687 3.780 -9.380 1.00 0.00 55 LEU A C 13
ATOM 16479 O O . LEU A 1 55 ? 5.473 4.916 -9.750 1.00 0.00 55 LEU A O 13
ATOM 16495 N N . ASN A 1 56 ? 6.322 2.923 -10.136 1.00 0.00 56 ASN A N 13
ATOM 16496 C CA . ASN A 1 56 ? 6.800 3.325 -11.492 1.00 0.00 56 ASN A CA 13
ATOM 16497 C C . ASN A 1 56 ? 7.760 4.511 -11.370 1.00 0.00 56 ASN A C 13
ATOM 16498 O O . ASN A 1 56 ? 8.116 5.136 -12.348 1.00 0.00 56 ASN A O 13
ATOM 16509 N N . ASN A 1 57 ? 8.187 4.817 -10.175 1.00 0.00 57 ASN A N 13
ATOM 16510 C CA . ASN A 1 57 ? 9.134 5.953 -9.980 1.00 0.00 57 ASN A CA 13
ATOM 16511 C C . ASN A 1 57 ? 8.487 7.269 -10.427 1.00 0.00 57 ASN A C 13
ATOM 16512 O O . ASN A 1 57 ? 9.119 8.097 -11.053 1.00 0.00 57 ASN A O 13
ATOM 16523 N N . ASN A 1 58 ? 7.232 7.471 -10.100 1.00 0.00 58 ASN A N 13
ATOM 16524 C CA . ASN A 1 58 ? 6.527 8.733 -10.488 1.00 0.00 58 ASN A CA 13
ATOM 16525 C C . ASN A 1 58 ? 5.895 9.352 -9.229 1.00 0.00 58 ASN A C 13
ATOM 16526 O O . ASN A 1 58 ? 4.773 9.040 -8.887 1.00 0.00 58 ASN A O 13
ATOM 16537 N N . PRO A 1 59 ? 6.610 10.210 -8.531 1.00 0.00 59 PRO A N 13
ATOM 16538 C CA . PRO A 1 59 ? 6.096 10.856 -7.283 1.00 0.00 59 PRO A CA 13
ATOM 16539 C C . PRO A 1 59 ? 4.658 11.373 -7.427 1.00 0.00 59 PRO A C 13
ATOM 16540 O O . PRO A 1 59 ? 4.036 11.780 -6.466 1.00 0.00 59 PRO A O 13
ATOM 16551 N N . THR A 1 60 ? 4.127 11.353 -8.617 1.00 0.00 60 THR A N 13
ATOM 16552 C CA . THR A 1 60 ? 2.729 11.834 -8.821 1.00 0.00 60 THR A CA 13
ATOM 16553 C C . THR A 1 60 ? 1.756 10.734 -8.390 1.00 0.00 60 THR A C 13
ATOM 16554 O O . THR A 1 60 ? 0.580 10.968 -8.193 1.00 0.00 60 THR A O 13
ATOM 16565 N N . GLN A 1 61 ? 2.251 9.532 -8.248 1.00 0.00 61 GLN A N 13
ATOM 16566 C CA . GLN A 1 61 ? 1.395 8.374 -7.832 1.00 0.00 61 GLN A CA 13
ATOM 16567 C C . GLN A 1 61 ? 2.026 7.707 -6.611 1.00 0.00 61 GLN A C 13
ATOM 16568 O O . GLN A 1 61 ? 2.482 6.585 -6.678 1.00 0.00 61 GLN A O 13
ATOM 16582 N N . THR A 1 62 ? 2.087 8.393 -5.500 1.00 0.00 62 THR A N 13
ATOM 16583 C CA . THR A 1 62 ? 2.727 7.795 -4.289 1.00 0.00 62 THR A CA 13
ATOM 16584 C C . THR A 1 62 ? 1.665 7.138 -3.408 1.00 0.00 62 THR A C 13
ATOM 16585 O O . THR A 1 62 ? 0.499 7.100 -3.746 1.00 0.00 62 THR A O 13
ATOM 16596 N N . LEU A 1 63 ? 2.071 6.585 -2.294 1.00 0.00 63 LEU A N 13
ATOM 16597 C CA . LEU A 1 63 ? 1.103 5.886 -1.398 1.00 0.00 63 LEU A CA 13
ATOM 16598 C C . LEU A 1 63 ? 1.475 6.143 0.070 1.00 0.00 63 LEU A C 13
ATOM 16599 O O . LEU A 1 63 ? 2.631 6.093 0.442 1.00 0.00 63 LEU A O 13
ATOM 16615 N N . LYS A 1 64 ? 0.503 6.418 0.907 1.00 0.00 64 LYS A N 13
ATOM 16616 C CA . LYS A 1 64 ? 0.791 6.679 2.352 1.00 0.00 64 LYS A CA 13
ATOM 16617 C C . LYS A 1 64 ? 0.462 5.436 3.181 1.00 0.00 64 LYS A C 13
ATOM 16618 O O . LYS A 1 64 ? -0.480 4.722 2.895 1.00 0.00 64 LYS A O 13
ATOM 16637 N N . ILE A 1 65 ? 1.229 5.179 4.212 1.00 0.00 65 ILE A N 13
ATOM 16638 C CA . ILE A 1 65 ? 0.966 3.986 5.079 1.00 0.00 65 ILE A CA 13
ATOM 16639 C C . ILE A 1 65 ? 0.303 4.440 6.380 1.00 0.00 65 ILE A C 13
ATOM 16640 O O . ILE A 1 65 ? 0.718 5.402 6.996 1.00 0.00 65 ILE A O 13
ATOM 16656 N N . ARG A 1 66 ? -0.721 3.748 6.807 1.00 0.00 66 ARG A N 13
ATOM 16657 C CA . ARG A 1 66 ? -1.417 4.118 8.078 1.00 0.00 66 ARG A CA 13
ATOM 16658 C C . ARG A 1 66 ? -1.052 3.095 9.154 1.00 0.00 66 ARG A C 13
ATOM 16659 O O . ARG A 1 66 ? -1.059 3.388 10.333 1.00 0.00 66 ARG A O 13
ATOM 16680 N N . ASN A 1 67 ? -0.727 1.893 8.753 1.00 0.00 67 ASN A N 13
ATOM 16681 C CA . ASN A 1 67 ? -0.356 0.847 9.747 1.00 0.00 67 ASN A CA 13
ATOM 16682 C C . ASN A 1 67 ? 0.026 -0.445 9.015 1.00 0.00 67 ASN A C 13
ATOM 16683 O O . ASN A 1 67 ? -0.823 -1.171 8.537 1.00 0.00 67 ASN A O 13
ATOM 16694 N N . ALA A 1 68 ? 1.300 -0.739 8.927 1.00 0.00 68 ALA A N 13
ATOM 16695 C CA . ALA A 1 68 ? 1.736 -1.989 8.234 1.00 0.00 68 ALA A CA 13
ATOM 16696 C C . ALA A 1 68 ? 1.705 -3.159 9.217 1.00 0.00 68 ALA A C 13
ATOM 16697 O O . ALA A 1 68 ? 1.805 -2.979 10.415 1.00 0.00 68 ALA A O 13
ATOM 16704 N N . THR A 1 69 ? 1.570 -4.361 8.720 1.00 0.00 69 THR A N 13
ATOM 16705 C CA . THR A 1 69 ? 1.536 -5.556 9.618 1.00 0.00 69 THR A CA 13
ATOM 16706 C C . THR A 1 69 ? 2.281 -6.711 8.947 1.00 0.00 69 THR A C 13
ATOM 16707 O O . THR A 1 69 ? 2.217 -6.888 7.747 1.00 0.00 69 THR A O 13
ATOM 16718 N N . HIS A 1 70 ? 2.992 -7.495 9.710 1.00 0.00 70 HIS A N 13
ATOM 16719 C CA . HIS A 1 70 ? 3.747 -8.634 9.113 1.00 0.00 70 HIS A CA 13
ATOM 16720 C C . HIS A 1 70 ? 2.772 -9.734 8.688 1.00 0.00 70 HIS A C 13
ATOM 16721 O O . HIS A 1 70 ? 2.964 -10.895 8.989 1.00 0.00 70 HIS A O 13
ATOM 16736 N N . TYR A 1 71 ? 1.727 -9.381 7.989 1.00 0.00 71 TYR A N 13
ATOM 16737 C CA . TYR A 1 71 ? 0.747 -10.411 7.545 1.00 0.00 71 TYR A CA 13
ATOM 16738 C C . TYR A 1 71 ? 0.328 -11.262 8.745 1.00 0.00 71 TYR A C 13
ATOM 16739 O O . TYR A 1 71 ? 0.465 -12.469 8.744 1.00 0.00 71 TYR A O 13
ATOM 16757 N N . SER A 1 72 ? -0.184 -10.642 9.773 1.00 0.00 72 SER A N 13
ATOM 16758 C CA . SER A 1 72 ? -0.614 -11.415 10.972 1.00 0.00 72 SER A CA 13
ATOM 16759 C C . SER A 1 72 ? -1.945 -12.108 10.677 1.00 0.00 72 SER A C 13
ATOM 16760 O O . SER A 1 72 ? -2.756 -11.617 9.916 1.00 0.00 72 SER A O 13
ATOM 16768 N N . SER A 1 73 ? -2.178 -13.245 11.272 1.00 0.00 73 SER A N 13
ATOM 16769 C CA . SER A 1 73 ? -3.457 -13.965 11.023 1.00 0.00 73 SER A CA 13
ATOM 16770 C C . SER A 1 73 ? -4.617 -13.165 11.618 1.00 0.00 73 SER A C 13
ATOM 16771 O O . SER A 1 73 ? -5.756 -13.325 11.230 1.00 0.00 73 SER A O 13
ATOM 16779 N N . GLU A 1 74 ? -4.337 -12.305 12.559 1.00 0.00 74 GLU A N 13
ATOM 16780 C CA . GLU A 1 74 ? -5.424 -11.498 13.179 1.00 0.00 74 GLU A CA 13
ATOM 16781 C C . GLU A 1 74 ? -5.805 -10.344 12.248 1.00 0.00 74 GLU A C 13
ATOM 16782 O O . GLU A 1 74 ? -6.959 -9.982 12.133 1.00 0.00 74 GLU A O 13
ATOM 16794 N N . ARG A 1 75 ? -4.844 -9.760 11.587 1.00 0.00 75 ARG A N 13
ATOM 16795 C CA . ARG A 1 75 ? -5.151 -8.626 10.669 1.00 0.00 75 ARG A CA 13
ATOM 16796 C C . ARG A 1 75 ? -5.882 -9.149 9.430 1.00 0.00 75 ARG A C 13
ATOM 16797 O O . ARG A 1 75 ? -6.887 -8.607 9.017 1.00 0.00 75 ARG A O 13
ATOM 16818 N N . TRP A 1 76 ? -5.383 -10.195 8.833 1.00 0.00 76 TRP A N 13
ATOM 16819 C CA . TRP A 1 76 ? -6.048 -10.748 7.619 1.00 0.00 76 TRP A CA 13
ATOM 16820 C C . TRP A 1 76 ? -7.436 -11.277 7.988 1.00 0.00 76 TRP A C 13
ATOM 16821 O O . TRP A 1 76 ? -8.375 -11.162 7.227 1.00 0.00 76 TRP A O 13
ATOM 16842 N N . THR A 1 77 ? -7.575 -11.857 9.150 1.00 0.00 77 THR A N 13
ATOM 16843 C CA . THR A 1 77 ? -8.903 -12.391 9.561 1.00 0.00 77 THR A CA 13
ATOM 16844 C C . THR A 1 77 ? -9.770 -11.247 10.090 1.00 0.00 77 THR A C 13
ATOM 16845 O O . THR A 1 77 ? -10.981 -11.276 9.991 1.00 0.00 77 THR A O 13
ATOM 16856 N N . ASN A 1 78 ? -9.160 -10.234 10.647 1.00 0.00 78 ASN A N 13
ATOM 16857 C CA . ASN A 1 78 ? -9.947 -9.085 11.178 1.00 0.00 78 ASN A CA 13
ATOM 16858 C C . ASN A 1 78 ? -10.233 -8.104 10.040 1.00 0.00 78 ASN A C 13
ATOM 16859 O O . ASN A 1 78 ? -11.170 -7.334 10.089 1.00 0.00 78 ASN A O 13
ATOM 16870 N N . ALA A 1 79 ? -9.428 -8.131 9.012 1.00 0.00 79 ALA A N 13
ATOM 16871 C CA . ALA A 1 79 ? -9.649 -7.203 7.867 1.00 0.00 79 ALA A CA 13
ATOM 16872 C C . ALA A 1 79 ? -10.736 -7.772 6.954 1.00 0.00 79 ALA A C 13
ATOM 16873 O O . ALA A 1 79 ? -11.749 -7.145 6.712 1.00 0.00 79 ALA A O 13
ATOM 16880 N N . ASP A 1 80 ? -10.536 -8.957 6.445 1.00 0.00 80 ASP A N 13
ATOM 16881 C CA . ASP A 1 80 ? -11.558 -9.566 5.549 1.00 0.00 80 ASP A CA 13
ATOM 16882 C C . ASP A 1 80 ? -12.918 -9.567 6.252 1.00 0.00 80 ASP A C 13
ATOM 16883 O O . ASP A 1 80 ? -13.934 -9.260 5.661 1.00 0.00 80 ASP A O 13
ATOM 16892 N N . LYS A 1 81 ? -12.945 -9.909 7.511 1.00 0.00 81 LYS A N 13
ATOM 16893 C CA . LYS A 1 81 ? -14.239 -9.930 8.250 1.00 0.00 81 LYS A CA 13
ATOM 16894 C C . LYS A 1 81 ? -14.979 -8.610 8.020 1.00 0.00 81 LYS A C 13
ATOM 16895 O O . LYS A 1 81 ? -14.386 -7.572 8.261 1.00 0.00 81 LYS A O 13
ATOM 16914 N N . MET A 1 1 ? 14.598 -1.499 0.162 1.00 0.00 1 MET A N 14
ATOM 16915 C CA . MET A 1 1 ? 14.530 -1.800 -1.295 1.00 0.00 1 MET A CA 14
ATOM 16916 C C . MET A 1 1 ? 13.087 -1.656 -1.779 1.00 0.00 1 MET A C 14
ATOM 16917 O O . MET A 1 1 ? 12.194 -1.342 -1.017 1.00 0.00 1 MET A O 14
ATOM 16933 N N . GLU A 1 2 ? 12.851 -1.885 -3.042 1.00 0.00 2 GLU A N 14
ATOM 16934 C CA . GLU A 1 2 ? 11.465 -1.758 -3.576 1.00 0.00 2 GLU A CA 14
ATOM 16935 C C . GLU A 1 2 ? 10.665 -3.015 -3.228 1.00 0.00 2 GLU A C 14
ATOM 16936 O O . GLU A 1 2 ? 11.164 -4.121 -3.301 1.00 0.00 2 GLU A O 14
ATOM 16948 N N . TRP A 1 3 ? 9.424 -2.852 -2.851 1.00 0.00 3 TRP A N 14
ATOM 16949 C CA . TRP A 1 3 ? 8.579 -4.033 -2.496 1.00 0.00 3 TRP A CA 14
ATOM 16950 C C . TRP A 1 3 ? 7.726 -4.425 -3.704 1.00 0.00 3 TRP A C 14
ATOM 16951 O O . TRP A 1 3 ? 7.712 -3.744 -4.711 1.00 0.00 3 TRP A O 14
ATOM 16972 N N . TRP A 1 4 ? 7.012 -5.519 -3.608 1.00 0.00 4 TRP A N 14
ATOM 16973 C CA . TRP A 1 4 ? 6.147 -5.974 -4.744 1.00 0.00 4 TRP A CA 14
ATOM 16974 C C . TRP A 1 4 ? 4.760 -6.331 -4.209 1.00 0.00 4 TRP A C 14
ATOM 16975 O O . TRP A 1 4 ? 4.613 -7.185 -3.358 1.00 0.00 4 TRP A O 14
ATOM 16996 N N . VAL A 1 5 ? 3.740 -5.678 -4.695 1.00 0.00 5 VAL A N 14
ATOM 16997 C CA . VAL A 1 5 ? 2.365 -5.980 -4.206 1.00 0.00 5 VAL A CA 14
ATOM 16998 C C . VAL A 1 5 ? 1.920 -7.349 -4.726 1.00 0.00 5 VAL A C 14
ATOM 16999 O O . VAL A 1 5 ? 2.148 -7.696 -5.868 1.00 0.00 5 VAL A O 14
ATOM 17012 N N . LYS A 1 6 ? 1.278 -8.127 -3.889 1.00 0.00 6 LYS A N 14
ATOM 17013 C CA . LYS A 1 6 ? 0.799 -9.481 -4.314 1.00 0.00 6 LYS A CA 14
ATOM 17014 C C . LYS A 1 6 ? -0.721 -9.439 -4.472 1.00 0.00 6 LYS A C 14
ATOM 17015 O O . LYS A 1 6 ? -1.295 -10.152 -5.271 1.00 0.00 6 LYS A O 14
ATOM 17034 N N . LYS A 1 7 ? -1.376 -8.601 -3.714 1.00 0.00 7 LYS A N 14
ATOM 17035 C CA . LYS A 1 7 ? -2.860 -8.494 -3.806 1.00 0.00 7 LYS A CA 14
ATOM 17036 C C . LYS A 1 7 ? -3.279 -7.076 -3.412 1.00 0.00 7 LYS A C 14
ATOM 17037 O O . LYS A 1 7 ? -2.509 -6.331 -2.840 1.00 0.00 7 LYS A O 14
ATOM 17056 N N . VAL A 1 8 ? -4.490 -6.693 -3.711 1.00 0.00 8 VAL A N 14
ATOM 17057 C CA . VAL A 1 8 ? -4.940 -5.320 -3.347 1.00 0.00 8 VAL A CA 14
ATOM 17058 C C . VAL A 1 8 ? -6.467 -5.245 -3.382 1.00 0.00 8 VAL A C 14
ATOM 17059 O O . VAL A 1 8 ? -7.107 -5.795 -4.257 1.00 0.00 8 VAL A O 14
ATOM 17072 N N . GLN A 1 9 ? -7.050 -4.555 -2.433 1.00 0.00 9 GLN A N 14
ATOM 17073 C CA . GLN A 1 9 ? -8.541 -4.412 -2.381 1.00 0.00 9 GLN A CA 14
ATOM 17074 C C . GLN A 1 9 ? -8.900 -2.925 -2.436 1.00 0.00 9 GLN A C 14
ATOM 17075 O O . GLN A 1 9 ? -8.398 -2.129 -1.667 1.00 0.00 9 GLN A O 14
ATOM 17089 N N . ASP A 1 10 ? -9.760 -2.544 -3.339 1.00 0.00 10 ASP A N 14
ATOM 17090 C CA . ASP A 1 10 ? -10.144 -1.107 -3.442 1.00 0.00 10 ASP A CA 14
ATOM 17091 C C . ASP A 1 10 ? -10.672 -0.617 -2.091 1.00 0.00 10 ASP A C 14
ATOM 17092 O O . ASP A 1 10 ? -10.857 -1.386 -1.169 1.00 0.00 10 ASP A O 14
ATOM 17101 N N . ASN A 1 11 ? -10.914 0.660 -1.969 1.00 0.00 11 ASN A N 14
ATOM 17102 C CA . ASN A 1 11 ? -11.428 1.208 -0.682 1.00 0.00 11 ASN A CA 14
ATOM 17103 C C . ASN A 1 11 ? -12.944 1.016 -0.618 1.00 0.00 11 ASN A C 14
ATOM 17104 O O . ASN A 1 11 ? -13.696 1.966 -0.530 1.00 0.00 11 ASN A O 14
ATOM 17115 N N . ALA A 1 12 ? -13.397 -0.204 -0.662 1.00 0.00 12 ALA A N 14
ATOM 17116 C CA . ALA A 1 12 ? -14.863 -0.455 -0.605 1.00 0.00 12 ALA A CA 14
ATOM 17117 C C . ALA A 1 12 ? -15.419 0.075 0.720 1.00 0.00 12 ALA A C 14
ATOM 17118 O O . ALA A 1 12 ? -16.615 0.115 0.930 1.00 0.00 12 ALA A O 14
ATOM 17125 N N . SER A 1 13 ? -14.560 0.482 1.616 1.00 0.00 13 SER A N 14
ATOM 17126 C CA . SER A 1 13 ? -15.041 1.010 2.925 1.00 0.00 13 SER A CA 14
ATOM 17127 C C . SER A 1 13 ? -15.438 2.479 2.765 1.00 0.00 13 SER A C 14
ATOM 17128 O O . SER A 1 13 ? -16.490 2.899 3.204 1.00 0.00 13 SER A O 14
ATOM 17136 N N . ALA A 1 14 ? -14.601 3.260 2.137 1.00 0.00 14 ALA A N 14
ATOM 17137 C CA . ALA A 1 14 ? -14.913 4.705 1.939 1.00 0.00 14 ALA A CA 14
ATOM 17138 C C . ALA A 1 14 ? -13.673 5.403 1.371 1.00 0.00 14 ALA A C 14
ATOM 17139 O O . ALA A 1 14 ? -13.762 6.220 0.476 1.00 0.00 14 ALA A O 14
ATOM 17146 N N . SER A 1 15 ? -12.518 5.084 1.887 1.00 0.00 15 SER A N 14
ATOM 17147 C CA . SER A 1 15 ? -11.270 5.722 1.382 1.00 0.00 15 SER A CA 14
ATOM 17148 C C . SER A 1 15 ? -10.059 5.013 1.988 1.00 0.00 15 SER A C 14
ATOM 17149 O O . SER A 1 15 ? -9.089 5.636 2.370 1.00 0.00 15 SER A O 14
ATOM 17157 N N . LEU A 1 16 ? -10.109 3.708 2.078 1.00 0.00 16 LEU A N 14
ATOM 17158 C CA . LEU A 1 16 ? -8.966 2.941 2.662 1.00 0.00 16 LEU A CA 14
ATOM 17159 C C . LEU A 1 16 ? -8.746 1.662 1.853 1.00 0.00 16 LEU A C 14
ATOM 17160 O O . LEU A 1 16 ? -9.482 0.703 1.980 1.00 0.00 16 LEU A O 14
ATOM 17176 N N . CYS A 1 17 ? -7.728 1.630 1.035 1.00 0.00 17 CYS A N 14
ATOM 17177 C CA . CYS A 1 17 ? -7.446 0.404 0.232 1.00 0.00 17 CYS A CA 14
ATOM 17178 C C . CYS A 1 17 ? -6.387 -0.413 0.964 1.00 0.00 17 CYS A C 14
ATOM 17179 O O . CYS A 1 17 ? -5.541 0.134 1.637 1.00 0.00 17 CYS A O 14
ATOM 17187 N N . ARG A 1 18 ? -6.425 -1.714 0.848 1.00 0.00 18 ARG A N 14
ATOM 17188 C CA . ARG A 1 18 ? -5.410 -2.569 1.546 1.00 0.00 18 ARG A CA 14
ATOM 17189 C C . ARG A 1 18 ? -4.503 -3.217 0.506 1.00 0.00 18 ARG A C 14
ATOM 17190 O O . ARG A 1 18 ? -4.940 -3.589 -0.565 1.00 0.00 18 ARG A O 14
ATOM 17211 N N . VAL A 1 19 ? -3.237 -3.352 0.809 1.00 0.00 19 VAL A N 14
ATOM 17212 C CA . VAL A 1 19 ? -2.287 -3.977 -0.165 1.00 0.00 19 VAL A CA 14
ATOM 17213 C C . VAL A 1 19 ? -1.337 -4.919 0.566 1.00 0.00 19 VAL A C 14
ATOM 17214 O O . VAL A 1 19 ? -0.830 -4.611 1.626 1.00 0.00 19 VAL A O 14
ATOM 17227 N N . VAL A 1 20 ? -1.074 -6.061 -0.010 1.00 0.00 20 VAL A N 14
ATOM 17228 C CA . VAL A 1 20 ? -0.130 -7.024 0.625 1.00 0.00 20 VAL A CA 14
ATOM 17229 C C . VAL A 1 20 ? 1.246 -6.833 -0.012 1.00 0.00 20 VAL A C 14
ATOM 17230 O O . VAL A 1 20 ? 1.438 -7.101 -1.181 1.00 0.00 20 VAL A O 14
ATOM 17243 N N . LEU A 1 21 ? 2.204 -6.351 0.737 1.00 0.00 21 LEU A N 14
ATOM 17244 C CA . LEU A 1 21 ? 3.564 -6.124 0.156 1.00 0.00 21 LEU A CA 14
ATOM 17245 C C . LEU A 1 21 ? 4.460 -7.331 0.438 1.00 0.00 21 LEU A C 14
ATOM 17246 O O . LEU A 1 21 ? 4.658 -7.725 1.570 1.00 0.00 21 LEU A O 14
ATOM 17262 N N . GLN A 1 22 ? 5.006 -7.919 -0.596 1.00 0.00 22 GLN A N 14
ATOM 17263 C CA . GLN A 1 22 ? 5.899 -9.104 -0.420 1.00 0.00 22 GLN A CA 14
ATOM 17264 C C . GLN A 1 22 ? 7.358 -8.653 -0.507 1.00 0.00 22 GLN A C 14
ATOM 17265 O O . GLN A 1 22 ? 7.685 -7.714 -1.207 1.00 0.00 22 GLN A O 14
ATOM 17279 N N . SER A 1 23 ? 8.241 -9.311 0.200 1.00 0.00 23 SER A N 14
ATOM 17280 C CA . SER A 1 23 ? 9.682 -8.911 0.157 1.00 0.00 23 SER A CA 14
ATOM 17281 C C . SER A 1 23 ? 10.573 -10.143 0.337 1.00 0.00 23 SER A C 14
ATOM 17282 O O . SER A 1 23 ? 10.617 -10.740 1.393 1.00 0.00 23 SER A O 14
ATOM 17290 N N . GLY A 1 24 ? 11.289 -10.519 -0.690 1.00 0.00 24 GLY A N 14
ATOM 17291 C CA . GLY A 1 24 ? 12.185 -11.706 -0.585 1.00 0.00 24 GLY A CA 14
ATOM 17292 C C . GLY A 1 24 ? 11.347 -12.984 -0.549 1.00 0.00 24 GLY A C 14
ATOM 17293 O O . GLY A 1 24 ? 11.555 -13.897 -1.323 1.00 0.00 24 GLY A O 14
ATOM 17297 N N . ALA A 1 25 ? 10.403 -13.057 0.346 1.00 0.00 25 ALA A N 14
ATOM 17298 C CA . ALA A 1 25 ? 9.551 -14.276 0.436 1.00 0.00 25 ALA A CA 14
ATOM 17299 C C . ALA A 1 25 ? 8.472 -14.063 1.501 1.00 0.00 25 ALA A C 14
ATOM 17300 O O . ALA A 1 25 ? 7.389 -14.607 1.418 1.00 0.00 25 ALA A O 14
ATOM 17307 N N . LEU A 1 26 ? 8.759 -13.273 2.501 1.00 0.00 26 LEU A N 14
ATOM 17308 C CA . LEU A 1 26 ? 7.748 -13.027 3.566 1.00 0.00 26 LEU A CA 14
ATOM 17309 C C . LEU A 1 26 ? 6.639 -12.136 3.004 1.00 0.00 26 LEU A C 14
ATOM 17310 O O . LEU A 1 26 ? 6.743 -11.622 1.909 1.00 0.00 26 LEU A O 14
ATOM 17326 N N . GLU A 1 27 ? 5.575 -11.952 3.749 1.00 0.00 27 GLU A N 14
ATOM 17327 C CA . GLU A 1 27 ? 4.443 -11.096 3.269 1.00 0.00 27 GLU A CA 14
ATOM 17328 C C . GLU A 1 27 ? 4.097 -10.061 4.340 1.00 0.00 27 GLU A C 14
ATOM 17329 O O . GLU A 1 27 ? 4.311 -10.274 5.516 1.00 0.00 27 GLU A O 14
ATOM 17341 N N . MET A 1 28 ? 3.564 -8.936 3.936 1.00 0.00 28 MET A N 14
ATOM 17342 C CA . MET A 1 28 ? 3.195 -7.869 4.915 1.00 0.00 28 MET A CA 14
ATOM 17343 C C . MET A 1 28 ? 1.834 -7.289 4.526 1.00 0.00 28 MET A C 14
ATOM 17344 O O . MET A 1 28 ? 1.409 -7.404 3.396 1.00 0.00 28 MET A O 14
ATOM 17358 N N . ILE A 1 29 ? 1.153 -6.661 5.453 1.00 0.00 29 ILE A N 14
ATOM 17359 C CA . ILE A 1 29 ? -0.184 -6.056 5.151 1.00 0.00 29 ILE A CA 14
ATOM 17360 C C . ILE A 1 29 ? -0.161 -4.600 5.607 1.00 0.00 29 ILE A C 14
ATOM 17361 O O . ILE A 1 29 ? 0.345 -4.284 6.666 1.00 0.00 29 ILE A O 14
ATOM 17377 N N . ALA A 1 30 ? -0.685 -3.702 4.816 1.00 0.00 30 ALA A N 14
ATOM 17378 C CA . ALA A 1 30 ? -0.663 -2.265 5.215 1.00 0.00 30 ALA A CA 14
ATOM 17379 C C . ALA A 1 30 ? -1.893 -1.537 4.680 1.00 0.00 30 ALA A C 14
ATOM 17380 O O . ALA A 1 30 ? -2.298 -1.721 3.549 1.00 0.00 30 ALA A O 14
ATOM 17387 N N . GLU A 1 31 ? -2.479 -0.694 5.489 1.00 0.00 31 GLU A N 14
ATOM 17388 C CA . GLU A 1 31 ? -3.671 0.073 5.035 1.00 0.00 31 GLU A CA 14
ATOM 17389 C C . GLU A 1 31 ? -3.187 1.266 4.207 1.00 0.00 31 GLU A C 14
ATOM 17390 O O . GLU A 1 31 ? -2.236 1.931 4.563 1.00 0.00 31 GLU A O 14
ATOM 17402 N N . ILE A 1 32 ? -3.825 1.521 3.094 1.00 0.00 32 ILE A N 14
ATOM 17403 C CA . ILE A 1 32 ? -3.408 2.648 2.198 1.00 0.00 32 ILE A CA 14
ATOM 17404 C C . ILE A 1 32 ? -4.531 3.693 2.123 1.00 0.00 32 ILE A C 14
ATOM 17405 O O . ILE A 1 32 ? -5.701 3.372 2.177 1.00 0.00 32 ILE A O 14
ATOM 17421 N N . GLU A 1 33 ? -4.163 4.944 1.979 1.00 0.00 33 GLU A N 14
ATOM 17422 C CA . GLU A 1 33 ? -5.174 6.042 1.874 1.00 0.00 33 GLU A CA 14
ATOM 17423 C C . GLU A 1 33 ? -4.865 6.864 0.621 1.00 0.00 33 GLU A C 14
ATOM 17424 O O . GLU A 1 33 ? -3.972 7.688 0.616 1.00 0.00 33 GLU A O 14
ATOM 17436 N N . ALA A 1 34 ? -5.585 6.638 -0.449 1.00 0.00 34 ALA A N 14
ATOM 17437 C CA . ALA A 1 34 ? -5.324 7.397 -1.713 1.00 0.00 34 ALA A CA 14
ATOM 17438 C C . ALA A 1 34 ? -6.648 7.736 -2.397 1.00 0.00 34 ALA A C 14
ATOM 17439 O O . ALA A 1 34 ? -7.706 7.662 -1.805 1.00 0.00 34 ALA A O 14
ATOM 17446 N N . CYS A 1 35 ? -6.591 8.107 -3.650 1.00 0.00 35 CYS A N 14
ATOM 17447 C CA . CYS A 1 35 ? -7.835 8.456 -4.399 1.00 0.00 35 CYS A CA 14
ATOM 17448 C C . CYS A 1 35 ? -7.715 7.935 -5.833 1.00 0.00 35 CYS A C 14
ATOM 17449 O O . CYS A 1 35 ? -8.679 7.882 -6.569 1.00 0.00 35 CYS A O 14
ATOM 17457 N N . ARG A 1 36 ? -6.533 7.547 -6.232 1.00 0.00 36 ARG A N 14
ATOM 17458 C CA . ARG A 1 36 ? -6.349 7.024 -7.614 1.00 0.00 36 ARG A CA 14
ATOM 17459 C C . ARG A 1 36 ? -6.929 5.612 -7.697 1.00 0.00 36 ARG A C 14
ATOM 17460 O O . ARG A 1 36 ? -7.471 5.211 -8.708 1.00 0.00 36 ARG A O 14
ATOM 17481 N N . LEU A 1 37 ? -6.828 4.857 -6.636 1.00 0.00 37 LEU A N 14
ATOM 17482 C CA . LEU A 1 37 ? -7.379 3.475 -6.640 1.00 0.00 37 LEU A CA 14
ATOM 17483 C C . LEU A 1 37 ? -6.969 2.756 -7.928 1.00 0.00 37 LEU A C 14
ATOM 17484 O O . LEU A 1 37 ? -7.532 1.743 -8.293 1.00 0.00 37 LEU A O 14
ATOM 17500 N N . ARG A 1 38 ? -5.988 3.274 -8.619 1.00 0.00 38 ARG A N 14
ATOM 17501 C CA . ARG A 1 38 ? -5.529 2.626 -9.884 1.00 0.00 38 ARG A CA 14
ATOM 17502 C C . ARG A 1 38 ? -4.424 1.618 -9.557 1.00 0.00 38 ARG A C 14
ATOM 17503 O O . ARG A 1 38 ? -3.720 1.142 -10.426 1.00 0.00 38 ARG A O 14
ATOM 17524 N N . LEU A 1 39 ? -4.267 1.292 -8.306 1.00 0.00 39 LEU A N 14
ATOM 17525 C CA . LEU A 1 39 ? -3.210 0.319 -7.915 1.00 0.00 39 LEU A CA 14
ATOM 17526 C C . LEU A 1 39 ? -3.515 -1.036 -8.545 1.00 0.00 39 LEU A C 14
ATOM 17527 O O . LEU A 1 39 ? -4.658 -1.417 -8.704 1.00 0.00 39 LEU A O 14
ATOM 17543 N N . ARG A 1 40 ? -2.496 -1.770 -8.902 1.00 0.00 40 ARG A N 14
ATOM 17544 C CA . ARG A 1 40 ? -2.705 -3.113 -9.526 1.00 0.00 40 ARG A CA 14
ATOM 17545 C C . ARG A 1 40 ? -1.664 -4.090 -8.973 1.00 0.00 40 ARG A C 14
ATOM 17546 O O . ARG A 1 40 ? -0.742 -3.703 -8.284 1.00 0.00 40 ARG A O 14
ATOM 17567 N N . GLU A 1 41 ? -1.805 -5.352 -9.271 1.00 0.00 41 GLU A N 14
ATOM 17568 C CA . GLU A 1 41 ? -0.821 -6.350 -8.763 1.00 0.00 41 GLU A CA 14
ATOM 17569 C C . GLU A 1 41 ? 0.486 -6.225 -9.549 1.00 0.00 41 GLU A C 14
ATOM 17570 O O . GLU A 1 41 ? 0.497 -5.820 -10.694 1.00 0.00 41 GLU A O 14
ATOM 17582 N N . GLY A 1 42 ? 1.589 -6.570 -8.942 1.00 0.00 42 GLY A N 14
ATOM 17583 C CA . GLY A 1 42 ? 2.895 -6.472 -9.655 1.00 0.00 42 GLY A CA 14
ATOM 17584 C C . GLY A 1 42 ? 3.393 -5.026 -9.619 1.00 0.00 42 GLY A C 14
ATOM 17585 O O . GLY A 1 42 ? 4.313 -4.660 -10.323 1.00 0.00 42 GLY A O 14
ATOM 17589 N N . ASP A 1 43 ? 2.794 -4.201 -8.804 1.00 0.00 43 ASP A N 14
ATOM 17590 C CA . ASP A 1 43 ? 3.237 -2.780 -8.727 1.00 0.00 43 ASP A CA 14
ATOM 17591 C C . ASP A 1 43 ? 4.522 -2.692 -7.898 1.00 0.00 43 ASP A C 14
ATOM 17592 O O . ASP A 1 43 ? 4.655 -3.326 -6.869 1.00 0.00 43 ASP A O 14
ATOM 17601 N N . LYS A 1 44 ? 5.473 -1.908 -8.342 1.00 0.00 44 LYS A N 14
ATOM 17602 C CA . LYS A 1 44 ? 6.757 -1.770 -7.589 1.00 0.00 44 LYS A CA 14
ATOM 17603 C C . LYS A 1 44 ? 6.708 -0.507 -6.727 1.00 0.00 44 LYS A C 14
ATOM 17604 O O . LYS A 1 44 ? 6.657 0.597 -7.232 1.00 0.00 44 LYS A O 14
ATOM 17623 N N . LEU A 1 45 ? 6.724 -0.662 -5.427 1.00 0.00 45 LEU A N 14
ATOM 17624 C CA . LEU A 1 45 ? 6.678 0.525 -4.517 1.00 0.00 45 LEU A CA 14
ATOM 17625 C C . LEU A 1 45 ? 8.085 0.816 -3.987 1.00 0.00 45 LEU A C 14
ATOM 17626 O O . LEU A 1 45 ? 8.635 0.059 -3.212 1.00 0.00 45 LEU A O 14
ATOM 17642 N N . THR A 1 46 ? 8.677 1.908 -4.400 1.00 0.00 46 THR A N 14
ATOM 17643 C CA . THR A 1 46 ? 10.052 2.250 -3.924 1.00 0.00 46 THR A CA 14
ATOM 17644 C C . THR A 1 46 ? 9.946 3.150 -2.682 1.00 0.00 46 THR A C 14
ATOM 17645 O O . THR A 1 46 ? 8.987 3.880 -2.528 1.00 0.00 46 THR A O 14
ATOM 17656 N N . PRO A 1 47 ? 10.920 3.110 -1.800 1.00 0.00 47 PRO A N 14
ATOM 17657 C CA . PRO A 1 47 ? 10.914 3.950 -0.563 1.00 0.00 47 PRO A CA 14
ATOM 17658 C C . PRO A 1 47 ? 11.243 5.418 -0.865 1.00 0.00 47 PRO A C 14
ATOM 17659 O O . PRO A 1 47 ? 12.216 5.721 -1.526 1.00 0.00 47 PRO A O 14
ATOM 17670 N N . LEU A 1 48 ? 10.442 6.331 -0.382 1.00 0.00 48 LEU A N 14
ATOM 17671 C CA . LEU A 1 48 ? 10.715 7.774 -0.641 1.00 0.00 48 LEU A CA 14
ATOM 17672 C C . LEU A 1 48 ? 11.765 8.275 0.352 1.00 0.00 48 LEU A C 14
ATOM 17673 O O . LEU A 1 48 ? 12.865 8.633 -0.020 1.00 0.00 48 LEU A O 14
ATOM 17689 N N . ALA A 1 49 ? 11.436 8.306 1.616 1.00 0.00 49 ALA A N 14
ATOM 17690 C CA . ALA A 1 49 ? 12.419 8.785 2.628 1.00 0.00 49 ALA A CA 14
ATOM 17691 C C . ALA A 1 49 ? 11.879 8.521 4.036 1.00 0.00 49 ALA A C 14
ATOM 17692 O O . ALA A 1 49 ? 12.356 7.653 4.740 1.00 0.00 49 ALA A O 14
ATOM 17699 N N . ASP A 1 50 ? 10.890 9.265 4.454 1.00 0.00 50 ASP A N 14
ATOM 17700 C CA . ASP A 1 50 ? 10.327 9.056 5.818 1.00 0.00 50 ASP A CA 14
ATOM 17701 C C . ASP A 1 50 ? 9.466 7.791 5.832 1.00 0.00 50 ASP A C 14
ATOM 17702 O O . ASP A 1 50 ? 9.571 6.968 6.719 1.00 0.00 50 ASP A O 14
ATOM 17711 N N . ALA A 1 51 ? 8.615 7.628 4.856 1.00 0.00 51 ALA A N 14
ATOM 17712 C CA . ALA A 1 51 ? 7.751 6.415 4.817 1.00 0.00 51 ALA A CA 14
ATOM 17713 C C . ALA A 1 51 ? 6.932 6.412 3.526 1.00 0.00 51 ALA A C 14
ATOM 17714 O O . ALA A 1 51 ? 6.611 5.373 2.987 1.00 0.00 51 ALA A O 14
ATOM 17721 N N . ARG A 1 52 ? 6.591 7.567 3.025 1.00 0.00 52 ARG A N 14
ATOM 17722 C CA . ARG A 1 52 ? 5.792 7.624 1.769 1.00 0.00 52 ARG A CA 14
ATOM 17723 C C . ARG A 1 52 ? 6.443 6.734 0.710 1.00 0.00 52 ARG A C 14
ATOM 17724 O O . ARG A 1 52 ? 7.651 6.601 0.659 1.00 0.00 52 ARG A O 14
ATOM 17745 N N . TYR A 1 53 ? 5.650 6.124 -0.135 1.00 0.00 53 TYR A N 14
ATOM 17746 C CA . TYR A 1 53 ? 6.201 5.232 -1.205 1.00 0.00 53 TYR A CA 14
ATOM 17747 C C . TYR A 1 53 ? 5.703 5.713 -2.569 1.00 0.00 53 TYR A C 14
ATOM 17748 O O . TYR A 1 53 ? 4.625 6.262 -2.684 1.00 0.00 53 TYR A O 14
ATOM 17766 N N . CYS A 1 54 ? 6.481 5.504 -3.604 1.00 0.00 54 CYS A N 14
ATOM 17767 C CA . CYS A 1 54 ? 6.069 5.938 -4.978 1.00 0.00 54 CYS A CA 14
ATOM 17768 C C . CYS A 1 54 ? 5.914 4.704 -5.867 1.00 0.00 54 CYS A C 14
ATOM 17769 O O . CYS A 1 54 ? 6.815 3.898 -5.989 1.00 0.00 54 CYS A O 14
ATOM 17777 N N . LEU A 1 55 ? 4.774 4.543 -6.485 1.00 0.00 55 LEU A N 14
ATOM 17778 C CA . LEU A 1 55 ? 4.561 3.352 -7.363 1.00 0.00 55 LEU A CA 14
ATOM 17779 C C . LEU A 1 55 ? 4.998 3.683 -8.791 1.00 0.00 55 LEU A C 14
ATOM 17780 O O . LEU A 1 55 ? 4.892 4.808 -9.238 1.00 0.00 55 LEU A O 14
ATOM 17796 N N . ASN A 1 56 ? 5.495 2.708 -9.507 1.00 0.00 56 ASN A N 14
ATOM 17797 C CA . ASN A 1 56 ? 5.946 2.949 -10.909 1.00 0.00 56 ASN A CA 14
ATOM 17798 C C . ASN A 1 56 ? 7.094 3.963 -10.921 1.00 0.00 56 ASN A C 14
ATOM 17799 O O . ASN A 1 56 ? 7.413 4.540 -11.941 1.00 0.00 56 ASN A O 14
ATOM 17810 N N . ASN A 1 57 ? 7.721 4.178 -9.796 1.00 0.00 57 ASN A N 14
ATOM 17811 C CA . ASN A 1 57 ? 8.856 5.146 -9.742 1.00 0.00 57 ASN A CA 14
ATOM 17812 C C . ASN A 1 57 ? 8.394 6.524 -10.226 1.00 0.00 57 ASN A C 14
ATOM 17813 O O . ASN A 1 57 ? 9.094 7.200 -10.954 1.00 0.00 57 ASN A O 14
ATOM 17824 N N . ASN A 1 58 ? 7.222 6.947 -9.820 1.00 0.00 58 ASN A N 14
ATOM 17825 C CA . ASN A 1 58 ? 6.698 8.286 -10.241 1.00 0.00 58 ASN A CA 14
ATOM 17826 C C . ASN A 1 58 ? 6.227 9.049 -8.993 1.00 0.00 58 ASN A C 14
ATOM 17827 O O . ASN A 1 58 ? 5.091 8.918 -8.580 1.00 0.00 58 ASN A O 14
ATOM 17838 N N . PRO A 1 59 ? 7.088 9.834 -8.380 1.00 0.00 59 PRO A N 14
ATOM 17839 C CA . PRO A 1 59 ? 6.733 10.609 -7.151 1.00 0.00 59 PRO A CA 14
ATOM 17840 C C . PRO A 1 59 ? 5.371 11.304 -7.267 1.00 0.00 59 PRO A C 14
ATOM 17841 O O . PRO A 1 59 ? 4.843 11.818 -6.301 1.00 0.00 59 PRO A O 14
ATOM 17852 N N . THR A 1 60 ? 4.797 11.316 -8.437 1.00 0.00 60 THR A N 14
ATOM 17853 C CA . THR A 1 60 ? 3.469 11.967 -8.608 1.00 0.00 60 THR A CA 14
ATOM 17854 C C . THR A 1 60 ? 2.382 11.037 -8.064 1.00 0.00 60 THR A C 14
ATOM 17855 O O . THR A 1 60 ? 1.454 11.464 -7.407 1.00 0.00 60 THR A O 14
ATOM 17866 N N . GLN A 1 61 ? 2.498 9.762 -8.332 1.00 0.00 61 GLN A N 14
ATOM 17867 C CA . GLN A 1 61 ? 1.485 8.783 -7.833 1.00 0.00 61 GLN A CA 14
ATOM 17868 C C . GLN A 1 61 ? 1.969 8.190 -6.511 1.00 0.00 61 GLN A C 14
ATOM 17869 O O . GLN A 1 61 ? 2.206 7.004 -6.405 1.00 0.00 61 GLN A O 14
ATOM 17883 N N . THR A 1 62 ? 2.128 9.003 -5.499 1.00 0.00 62 THR A N 14
ATOM 17884 C CA . THR A 1 62 ? 2.612 8.478 -4.185 1.00 0.00 62 THR A CA 14
ATOM 17885 C C . THR A 1 62 ? 1.418 8.224 -3.269 1.00 0.00 62 THR A C 14
ATOM 17886 O O . THR A 1 62 ? 0.294 8.555 -3.590 1.00 0.00 62 THR A O 14
ATOM 17897 N N . LEU A 1 63 ? 1.652 7.626 -2.132 1.00 0.00 63 LEU A N 14
ATOM 17898 C CA . LEU A 1 63 ? 0.528 7.333 -1.198 1.00 0.00 63 LEU A CA 14
ATOM 17899 C C . LEU A 1 63 ? 1.052 7.280 0.241 1.00 0.00 63 LEU A C 14
ATOM 17900 O O . LEU A 1 63 ? 2.207 6.996 0.482 1.00 0.00 63 LEU A O 14
ATOM 17916 N N . LYS A 1 64 ? 0.207 7.564 1.202 1.00 0.00 64 LYS A N 14
ATOM 17917 C CA . LYS A 1 64 ? 0.644 7.543 2.633 1.00 0.00 64 LYS A CA 14
ATOM 17918 C C . LYS A 1 64 ? 0.174 6.252 3.303 1.00 0.00 64 LYS A C 14
ATOM 17919 O O . LYS A 1 64 ? -0.927 5.789 3.079 1.00 0.00 64 LYS A O 14
ATOM 17938 N N . ILE A 1 65 ? 1.000 5.669 4.132 1.00 0.00 65 ILE A N 14
ATOM 17939 C CA . ILE A 1 65 ? 0.602 4.409 4.827 1.00 0.00 65 ILE A CA 14
ATOM 17940 C C . ILE A 1 65 ? -0.111 4.757 6.134 1.00 0.00 65 ILE A C 14
ATOM 17941 O O . ILE A 1 65 ? 0.273 5.668 6.839 1.00 0.00 65 ILE A O 14
ATOM 17957 N N . ARG A 1 66 ? -1.144 4.030 6.469 1.00 0.00 66 ARG A N 14
ATOM 17958 C CA . ARG A 1 66 ? -1.878 4.307 7.740 1.00 0.00 66 ARG A CA 14
ATOM 17959 C C . ARG A 1 66 ? -1.314 3.385 8.828 1.00 0.00 66 ARG A C 14
ATOM 17960 O O . ARG A 1 66 ? -1.219 3.752 9.982 1.00 0.00 66 ARG A O 14
ATOM 17981 N N . ASN A 1 67 ? -0.929 2.190 8.459 1.00 0.00 67 ASN A N 14
ATOM 17982 C CA . ASN A 1 67 ? -0.363 1.242 9.461 1.00 0.00 67 ASN A CA 14
ATOM 17983 C C . ASN A 1 67 ? 0.146 -0.019 8.753 1.00 0.00 67 ASN A C 14
ATOM 17984 O O . ASN A 1 67 ? -0.628 -0.834 8.286 1.00 0.00 67 ASN A O 14
ATOM 17995 N N . ALA A 1 68 ? 1.441 -0.190 8.676 1.00 0.00 68 ALA A N 14
ATOM 17996 C CA . ALA A 1 68 ? 1.997 -1.406 8.012 1.00 0.00 68 ALA A CA 14
ATOM 17997 C C . ALA A 1 68 ? 1.967 -2.576 8.997 1.00 0.00 68 ALA A C 14
ATOM 17998 O O . ALA A 1 68 ? 1.969 -2.389 10.197 1.00 0.00 68 ALA A O 14
ATOM 18005 N N . THR A 1 69 ? 1.941 -3.786 8.501 1.00 0.00 69 THR A N 14
ATOM 18006 C CA . THR A 1 69 ? 1.913 -4.971 9.411 1.00 0.00 69 THR A CA 14
ATOM 18007 C C . THR A 1 69 ? 2.646 -6.139 8.748 1.00 0.00 69 THR A C 14
ATOM 18008 O O . THR A 1 69 ? 2.680 -6.256 7.540 1.00 0.00 69 THR A O 14
ATOM 18019 N N . HIS A 1 70 ? 3.239 -7.002 9.530 1.00 0.00 70 HIS A N 14
ATOM 18020 C CA . HIS A 1 70 ? 3.978 -8.159 8.947 1.00 0.00 70 HIS A CA 14
ATOM 18021 C C . HIS A 1 70 ? 3.011 -9.316 8.680 1.00 0.00 70 HIS A C 14
ATOM 18022 O O . HIS A 1 70 ? 3.197 -10.414 9.167 1.00 0.00 70 HIS A O 14
ATOM 18037 N N . TYR A 1 71 ? 1.983 -9.086 7.908 1.00 0.00 71 TYR A N 14
ATOM 18038 C CA . TYR A 1 71 ? 1.013 -10.181 7.613 1.00 0.00 71 TYR A CA 14
ATOM 18039 C C . TYR A 1 71 ? 0.617 -10.874 8.921 1.00 0.00 71 TYR A C 14
ATOM 18040 O O . TYR A 1 71 ? 0.682 -12.080 9.042 1.00 0.00 71 TYR A O 14
ATOM 18058 N N . SER A 1 72 ? 0.209 -10.117 9.903 1.00 0.00 72 SER A N 14
ATOM 18059 C CA . SER A 1 72 ? -0.189 -10.729 11.201 1.00 0.00 72 SER A CA 14
ATOM 18060 C C . SER A 1 72 ? -1.613 -11.277 11.093 1.00 0.00 72 SER A C 14
ATOM 18061 O O . SER A 1 72 ? -2.453 -10.719 10.415 1.00 0.00 72 SER A O 14
ATOM 18069 N N . SER A 1 73 ? -1.891 -12.366 11.755 1.00 0.00 73 SER A N 14
ATOM 18070 C CA . SER A 1 73 ? -3.261 -12.949 11.690 1.00 0.00 73 SER A CA 14
ATOM 18071 C C . SER A 1 73 ? -4.284 -11.898 12.125 1.00 0.00 73 SER A C 14
ATOM 18072 O O . SER A 1 73 ? -5.476 -12.087 11.991 1.00 0.00 73 SER A O 14
ATOM 18080 N N . GLU A 1 74 ? -3.829 -10.792 12.646 1.00 0.00 74 GLU A N 14
ATOM 18081 C CA . GLU A 1 74 ? -4.777 -9.731 13.092 1.00 0.00 74 GLU A CA 14
ATOM 18082 C C . GLU A 1 74 ? -5.281 -8.945 11.878 1.00 0.00 74 GLU A C 14
ATOM 18083 O O . GLU A 1 74 ? -6.468 -8.774 11.686 1.00 0.00 74 GLU A O 14
ATOM 18095 N N . ARG A 1 75 ? -4.386 -8.461 11.059 1.00 0.00 75 ARG A N 14
ATOM 18096 C CA . ARG A 1 75 ? -4.814 -7.681 9.862 1.00 0.00 75 ARG A CA 14
ATOM 18097 C C . ARG A 1 75 ? -5.305 -8.636 8.772 1.00 0.00 75 ARG A C 14
ATOM 18098 O O . ARG A 1 75 ? -6.212 -8.325 8.025 1.00 0.00 75 ARG A O 14
ATOM 18119 N N . TRP A 1 76 ? -4.713 -9.794 8.670 1.00 0.00 76 TRP A N 14
ATOM 18120 C CA . TRP A 1 76 ? -5.148 -10.761 7.624 1.00 0.00 76 TRP A CA 14
ATOM 18121 C C . TRP A 1 76 ? -6.574 -11.232 7.920 1.00 0.00 76 TRP A C 14
ATOM 18122 O O . TRP A 1 76 ? -7.416 -11.274 7.046 1.00 0.00 76 TRP A O 14
ATOM 18143 N N . THR A 1 77 ? -6.854 -11.586 9.146 1.00 0.00 77 THR A N 14
ATOM 18144 C CA . THR A 1 77 ? -8.226 -12.051 9.490 1.00 0.00 77 THR A CA 14
ATOM 18145 C C . THR A 1 77 ? -9.176 -10.853 9.531 1.00 0.00 77 THR A C 14
ATOM 18146 O O . THR A 1 77 ? -10.360 -10.977 9.291 1.00 0.00 77 THR A O 14
ATOM 18157 N N . ASN A 1 78 ? -8.665 -9.689 9.834 1.00 0.00 78 ASN A N 14
ATOM 18158 C CA . ASN A 1 78 ? -9.536 -8.480 9.889 1.00 0.00 78 ASN A CA 14
ATOM 18159 C C . ASN A 1 78 ? -9.666 -7.887 8.487 1.00 0.00 78 ASN A C 14
ATOM 18160 O O . ASN A 1 78 ? -10.616 -7.194 8.179 1.00 0.00 78 ASN A O 14
ATOM 18171 N N . ALA A 1 79 ? -8.717 -8.157 7.632 1.00 0.00 79 ALA A N 14
ATOM 18172 C CA . ALA A 1 79 ? -8.783 -7.612 6.247 1.00 0.00 79 ALA A CA 14
ATOM 18173 C C . ALA A 1 79 ? -9.709 -8.486 5.400 1.00 0.00 79 ALA A C 14
ATOM 18174 O O . ALA A 1 79 ? -10.693 -8.024 4.860 1.00 0.00 79 ALA A O 14
ATOM 18181 N N . ASP A 1 80 ? -9.398 -9.748 5.278 1.00 0.00 80 ASP A N 14
ATOM 18182 C CA . ASP A 1 80 ? -10.260 -10.653 4.465 1.00 0.00 80 ASP A CA 14
ATOM 18183 C C . ASP A 1 80 ? -11.476 -11.077 5.291 1.00 0.00 80 ASP A C 14
ATOM 18184 O O . ASP A 1 80 ? -12.304 -11.847 4.846 1.00 0.00 80 ASP A O 14
ATOM 18193 N N . LYS A 1 81 ? -11.590 -10.582 6.494 1.00 0.00 81 LYS A N 14
ATOM 18194 C CA . LYS A 1 81 ? -12.752 -10.958 7.346 1.00 0.00 81 LYS A CA 14
ATOM 18195 C C . LYS A 1 81 ? -12.887 -12.482 7.383 1.00 0.00 81 LYS A C 14
ATOM 18196 O O . LYS A 1 81 ? -11.965 -13.149 6.944 1.00 0.00 81 LYS A O 14
ATOM 18215 N N . MET A 1 1 ? 14.763 -1.514 0.063 1.00 0.00 1 MET A N 15
ATOM 18216 C CA . MET A 1 1 ? 14.769 -1.729 -1.412 1.00 0.00 1 MET A CA 15
ATOM 18217 C C . MET A 1 1 ? 13.339 -1.631 -1.947 1.00 0.00 1 MET A C 15
ATOM 18218 O O . MET A 1 1 ? 12.401 -1.418 -1.204 1.00 0.00 1 MET A O 15
ATOM 18234 N N . GLU A 1 2 ? 13.165 -1.783 -3.231 1.00 0.00 2 GLU A N 15
ATOM 18235 C CA . GLU A 1 2 ? 11.796 -1.696 -3.812 1.00 0.00 2 GLU A CA 15
ATOM 18236 C C . GLU A 1 2 ? 10.983 -2.925 -3.396 1.00 0.00 2 GLU A C 15
ATOM 18237 O O . GLU A 1 2 ? 11.467 -4.039 -3.419 1.00 0.00 2 GLU A O 15
ATOM 18249 N N . TRP A 1 3 ? 9.748 -2.729 -3.017 1.00 0.00 3 TRP A N 15
ATOM 18250 C CA . TRP A 1 3 ? 8.892 -3.880 -2.598 1.00 0.00 3 TRP A CA 15
ATOM 18251 C C . TRP A 1 3 ? 8.024 -4.323 -3.777 1.00 0.00 3 TRP A C 15
ATOM 18252 O O . TRP A 1 3 ? 8.087 -3.758 -4.851 1.00 0.00 3 TRP A O 15
ATOM 18273 N N . TRP A 1 4 ? 7.211 -5.329 -3.582 1.00 0.00 4 TRP A N 15
ATOM 18274 C CA . TRP A 1 4 ? 6.329 -5.821 -4.686 1.00 0.00 4 TRP A CA 15
ATOM 18275 C C . TRP A 1 4 ? 4.948 -6.147 -4.114 1.00 0.00 4 TRP A C 15
ATOM 18276 O O . TRP A 1 4 ? 4.811 -6.980 -3.241 1.00 0.00 4 TRP A O 15
ATOM 18297 N N . VAL A 1 5 ? 3.924 -5.496 -4.594 1.00 0.00 5 VAL A N 15
ATOM 18298 C CA . VAL A 1 5 ? 2.560 -5.777 -4.064 1.00 0.00 5 VAL A CA 15
ATOM 18299 C C . VAL A 1 5 ? 2.102 -7.163 -4.525 1.00 0.00 5 VAL A C 15
ATOM 18300 O O . VAL A 1 5 ? 2.189 -7.503 -5.688 1.00 0.00 5 VAL A O 15
ATOM 18313 N N . LYS A 1 6 ? 1.610 -7.967 -3.618 1.00 0.00 6 LYS A N 15
ATOM 18314 C CA . LYS A 1 6 ? 1.135 -9.334 -3.993 1.00 0.00 6 LYS A CA 15
ATOM 18315 C C . LYS A 1 6 ? -0.383 -9.302 -4.181 1.00 0.00 6 LYS A C 15
ATOM 18316 O O . LYS A 1 6 ? -0.937 -10.044 -4.969 1.00 0.00 6 LYS A O 15
ATOM 18335 N N . LYS A 1 7 ? -1.057 -8.444 -3.464 1.00 0.00 7 LYS A N 15
ATOM 18336 C CA . LYS A 1 7 ? -2.540 -8.350 -3.594 1.00 0.00 7 LYS A CA 15
ATOM 18337 C C . LYS A 1 7 ? -2.986 -6.935 -3.222 1.00 0.00 7 LYS A C 15
ATOM 18338 O O . LYS A 1 7 ? -2.231 -6.167 -2.660 1.00 0.00 7 LYS A O 15
ATOM 18357 N N . VAL A 1 8 ? -4.203 -6.580 -3.533 1.00 0.00 8 VAL A N 15
ATOM 18358 C CA . VAL A 1 8 ? -4.683 -5.211 -3.196 1.00 0.00 8 VAL A CA 15
ATOM 18359 C C . VAL A 1 8 ? -6.213 -5.170 -3.253 1.00 0.00 8 VAL A C 15
ATOM 18360 O O . VAL A 1 8 ? -6.840 -5.935 -3.958 1.00 0.00 8 VAL A O 15
ATOM 18373 N N . GLN A 1 9 ? -6.814 -4.275 -2.511 1.00 0.00 9 GLN A N 15
ATOM 18374 C CA . GLN A 1 9 ? -8.305 -4.159 -2.506 1.00 0.00 9 GLN A CA 15
ATOM 18375 C C . GLN A 1 9 ? -8.692 -2.679 -2.541 1.00 0.00 9 GLN A C 15
ATOM 18376 O O . GLN A 1 9 ? -8.222 -1.887 -1.750 1.00 0.00 9 GLN A O 15
ATOM 18390 N N . ASP A 1 10 ? -9.540 -2.298 -3.457 1.00 0.00 10 ASP A N 15
ATOM 18391 C CA . ASP A 1 10 ? -9.949 -0.869 -3.545 1.00 0.00 10 ASP A CA 15
ATOM 18392 C C . ASP A 1 10 ? -10.514 -0.412 -2.198 1.00 0.00 10 ASP A C 15
ATOM 18393 O O . ASP A 1 10 ? -10.704 -1.200 -1.293 1.00 0.00 10 ASP A O 15
ATOM 18402 N N . ASN A 1 11 ? -10.784 0.857 -2.059 1.00 0.00 11 ASN A N 15
ATOM 18403 C CA . ASN A 1 11 ? -11.335 1.367 -0.773 1.00 0.00 11 ASN A CA 15
ATOM 18404 C C . ASN A 1 11 ? -12.817 1.006 -0.675 1.00 0.00 11 ASN A C 15
ATOM 18405 O O . ASN A 1 11 ? -13.674 1.866 -0.631 1.00 0.00 11 ASN A O 15
ATOM 18416 N N . ALA A 1 12 ? -13.126 -0.260 -0.638 1.00 0.00 12 ALA A N 15
ATOM 18417 C CA . ALA A 1 12 ? -14.552 -0.676 -0.543 1.00 0.00 12 ALA A CA 15
ATOM 18418 C C . ALA A 1 12 ? -15.082 -0.365 0.859 1.00 0.00 12 ALA A C 15
ATOM 18419 O O . ALA A 1 12 ? -16.262 -0.469 1.123 1.00 0.00 12 ALA A O 15
ATOM 18426 N N . SER A 1 13 ? -14.216 0.016 1.759 1.00 0.00 13 SER A N 15
ATOM 18427 C CA . SER A 1 13 ? -14.670 0.335 3.143 1.00 0.00 13 SER A CA 15
ATOM 18428 C C . SER A 1 13 ? -15.226 1.760 3.181 1.00 0.00 13 SER A C 15
ATOM 18429 O O . SER A 1 13 ? -16.284 2.009 3.722 1.00 0.00 13 SER A O 15
ATOM 18437 N N . ALA A 1 14 ? -14.518 2.695 2.606 1.00 0.00 14 ALA A N 15
ATOM 18438 C CA . ALA A 1 14 ? -14.997 4.108 2.601 1.00 0.00 14 ALA A CA 15
ATOM 18439 C C . ALA A 1 14 ? -13.928 4.994 1.952 1.00 0.00 14 ALA A C 15
ATOM 18440 O O . ALA A 1 14 ? -14.192 5.714 1.009 1.00 0.00 14 ALA A O 15
ATOM 18447 N N . SER A 1 15 ? -12.725 4.944 2.453 1.00 0.00 15 SER A N 15
ATOM 18448 C CA . SER A 1 15 ? -11.636 5.780 1.871 1.00 0.00 15 SER A CA 15
ATOM 18449 C C . SER A 1 15 ? -10.283 5.190 2.267 1.00 0.00 15 SER A C 15
ATOM 18450 O O . SER A 1 15 ? -9.302 5.897 2.392 1.00 0.00 15 SER A O 15
ATOM 18458 N N . LEU A 1 16 ? -10.224 3.897 2.466 1.00 0.00 16 LEU A N 15
ATOM 18459 C CA . LEU A 1 16 ? -8.938 3.237 2.858 1.00 0.00 16 LEU A CA 15
ATOM 18460 C C . LEU A 1 16 ? -8.718 2.000 1.989 1.00 0.00 16 LEU A C 15
ATOM 18461 O O . LEU A 1 16 ? -9.498 1.068 2.009 1.00 0.00 16 LEU A O 15
ATOM 18477 N N . CYS A 1 17 ? -7.654 1.978 1.230 1.00 0.00 17 CYS A N 15
ATOM 18478 C CA . CYS A 1 17 ? -7.368 0.798 0.363 1.00 0.00 17 CYS A CA 15
ATOM 18479 C C . CYS A 1 17 ? -6.402 -0.126 1.102 1.00 0.00 17 CYS A C 15
ATOM 18480 O O . CYS A 1 17 ? -5.610 0.318 1.903 1.00 0.00 17 CYS A O 15
ATOM 18488 N N . ARG A 1 18 ? -6.461 -1.407 0.844 1.00 0.00 18 ARG A N 15
ATOM 18489 C CA . ARG A 1 18 ? -5.538 -2.364 1.536 1.00 0.00 18 ARG A CA 15
ATOM 18490 C C . ARG A 1 18 ? -4.498 -2.862 0.535 1.00 0.00 18 ARG A C 15
ATOM 18491 O O . ARG A 1 18 ? -4.781 -3.026 -0.634 1.00 0.00 18 ARG A O 15
ATOM 18512 N N . VAL A 1 19 ? -3.290 -3.100 0.981 1.00 0.00 19 VAL A N 15
ATOM 18513 C CA . VAL A 1 19 ? -2.231 -3.583 0.043 1.00 0.00 19 VAL A CA 15
ATOM 18514 C C . VAL A 1 19 ? -1.302 -4.561 0.757 1.00 0.00 19 VAL A C 15
ATOM 18515 O O . VAL A 1 19 ? -0.862 -4.322 1.864 1.00 0.00 19 VAL A O 15
ATOM 18528 N N . VAL A 1 20 ? -0.981 -5.653 0.116 1.00 0.00 20 VAL A N 15
ATOM 18529 C CA . VAL A 1 20 ? -0.055 -6.650 0.728 1.00 0.00 20 VAL A CA 15
ATOM 18530 C C . VAL A 1 20 ? 1.328 -6.463 0.104 1.00 0.00 20 VAL A C 15
ATOM 18531 O O . VAL A 1 20 ? 1.517 -6.682 -1.076 1.00 0.00 20 VAL A O 15
ATOM 18544 N N . LEU A 1 21 ? 2.295 -6.042 0.877 1.00 0.00 21 LEU A N 15
ATOM 18545 C CA . LEU A 1 21 ? 3.663 -5.821 0.311 1.00 0.00 21 LEU A CA 15
ATOM 18546 C C . LEU A 1 21 ? 4.531 -7.058 0.547 1.00 0.00 21 LEU A C 15
ATOM 18547 O O . LEU A 1 21 ? 4.714 -7.503 1.663 1.00 0.00 21 LEU A O 15
ATOM 18563 N N . GLN A 1 22 ? 5.068 -7.616 -0.509 1.00 0.00 22 GLN A N 15
ATOM 18564 C CA . GLN A 1 22 ? 5.932 -8.827 -0.379 1.00 0.00 22 GLN A CA 15
ATOM 18565 C C . GLN A 1 22 ? 7.403 -8.412 -0.440 1.00 0.00 22 GLN A C 15
ATOM 18566 O O . GLN A 1 22 ? 7.753 -7.422 -1.053 1.00 0.00 22 GLN A O 15
ATOM 18580 N N . SER A 1 23 ? 8.267 -9.163 0.193 1.00 0.00 23 SER A N 15
ATOM 18581 C CA . SER A 1 23 ? 9.723 -8.818 0.179 1.00 0.00 23 SER A CA 15
ATOM 18582 C C . SER A 1 23 ? 10.551 -10.102 0.118 1.00 0.00 23 SER A C 15
ATOM 18583 O O . SER A 1 23 ? 10.791 -10.747 1.119 1.00 0.00 23 SER A O 15
ATOM 18591 N N . GLY A 1 24 ? 10.994 -10.478 -1.052 1.00 0.00 24 GLY A N 15
ATOM 18592 C CA . GLY A 1 24 ? 11.810 -11.718 -1.179 1.00 0.00 24 GLY A CA 15
ATOM 18593 C C . GLY A 1 24 ? 10.915 -12.944 -0.984 1.00 0.00 24 GLY A C 15
ATOM 18594 O O . GLY A 1 24 ? 10.808 -13.791 -1.849 1.00 0.00 24 GLY A O 15
ATOM 18598 N N . ALA A 1 25 ? 10.273 -13.047 0.147 1.00 0.00 25 ALA A N 15
ATOM 18599 C CA . ALA A 1 25 ? 9.386 -14.219 0.398 1.00 0.00 25 ALA A CA 15
ATOM 18600 C C . ALA A 1 25 ? 8.395 -13.880 1.513 1.00 0.00 25 ALA A C 15
ATOM 18601 O O . ALA A 1 25 ? 7.265 -14.327 1.509 1.00 0.00 25 ALA A O 15
ATOM 18608 N N . LEU A 1 26 ? 8.806 -13.091 2.468 1.00 0.00 26 LEU A N 15
ATOM 18609 C CA . LEU A 1 26 ? 7.885 -12.724 3.580 1.00 0.00 26 LEU A CA 15
ATOM 18610 C C . LEU A 1 26 ? 6.719 -11.907 3.021 1.00 0.00 26 LEU A C 15
ATOM 18611 O O . LEU A 1 26 ? 6.717 -11.521 1.869 1.00 0.00 26 LEU A O 15
ATOM 18627 N N . GLU A 1 27 ? 5.726 -11.638 3.829 1.00 0.00 27 GLU A N 15
ATOM 18628 C CA . GLU A 1 27 ? 4.553 -10.843 3.350 1.00 0.00 27 GLU A CA 15
ATOM 18629 C C . GLU A 1 27 ? 4.090 -9.901 4.462 1.00 0.00 27 GLU A C 15
ATOM 18630 O O . GLU A 1 27 ? 4.217 -10.199 5.634 1.00 0.00 27 GLU A O 15
ATOM 18642 N N . MET A 1 28 ? 3.555 -8.762 4.105 1.00 0.00 28 MET A N 15
ATOM 18643 C CA . MET A 1 28 ? 3.081 -7.789 5.136 1.00 0.00 28 MET A CA 15
ATOM 18644 C C . MET A 1 28 ? 1.781 -7.143 4.659 1.00 0.00 28 MET A C 15
ATOM 18645 O O . MET A 1 28 ? 1.551 -7.000 3.475 1.00 0.00 28 MET A O 15
ATOM 18659 N N . ILE A 1 29 ? 0.933 -6.744 5.576 1.00 0.00 29 ILE A N 15
ATOM 18660 C CA . ILE A 1 29 ? -0.363 -6.091 5.199 1.00 0.00 29 ILE A CA 15
ATOM 18661 C C . ILE A 1 29 ? -0.360 -4.668 5.751 1.00 0.00 29 ILE A C 15
ATOM 18662 O O . ILE A 1 29 ? 0.154 -4.417 6.823 1.00 0.00 29 ILE A O 15
ATOM 18678 N N . ALA A 1 30 ? -0.912 -3.727 5.031 1.00 0.00 30 ALA A N 15
ATOM 18679 C CA . ALA A 1 30 ? -0.912 -2.322 5.534 1.00 0.00 30 ALA A CA 15
ATOM 18680 C C . ALA A 1 30 ? -2.165 -1.582 5.069 1.00 0.00 30 ALA A C 15
ATOM 18681 O O . ALA A 1 30 ? -2.638 -1.766 3.964 1.00 0.00 30 ALA A O 15
ATOM 18688 N N . GLU A 1 31 ? -2.693 -0.729 5.910 1.00 0.00 31 GLU A N 15
ATOM 18689 C CA . GLU A 1 31 ? -3.904 0.054 5.531 1.00 0.00 31 GLU A CA 15
ATOM 18690 C C . GLU A 1 31 ? -3.448 1.307 4.782 1.00 0.00 31 GLU A C 15
ATOM 18691 O O . GLU A 1 31 ? -2.633 2.067 5.266 1.00 0.00 31 GLU A O 15
ATOM 18703 N N . ILE A 1 32 ? -3.947 1.507 3.589 1.00 0.00 32 ILE A N 15
ATOM 18704 C CA . ILE A 1 32 ? -3.531 2.688 2.762 1.00 0.00 32 ILE A CA 15
ATOM 18705 C C . ILE A 1 32 ? -4.707 3.663 2.614 1.00 0.00 32 ILE A C 15
ATOM 18706 O O . ILE A 1 32 ? -5.855 3.272 2.565 1.00 0.00 32 ILE A O 15
ATOM 18722 N N . GLU A 1 33 ? -4.404 4.936 2.528 1.00 0.00 33 GLU A N 15
ATOM 18723 C CA . GLU A 1 33 ? -5.464 5.979 2.363 1.00 0.00 33 GLU A CA 15
ATOM 18724 C C . GLU A 1 33 ? -5.229 6.715 1.042 1.00 0.00 33 GLU A C 15
ATOM 18725 O O . GLU A 1 33 ? -4.319 7.512 0.922 1.00 0.00 33 GLU A O 15
ATOM 18737 N N . ALA A 1 34 ? -6.032 6.455 0.042 1.00 0.00 34 ALA A N 15
ATOM 18738 C CA . ALA A 1 34 ? -5.835 7.143 -1.269 1.00 0.00 34 ALA A CA 15
ATOM 18739 C C . ALA A 1 34 ? -7.170 7.248 -2.007 1.00 0.00 34 ALA A C 15
ATOM 18740 O O . ALA A 1 34 ? -8.220 6.970 -1.464 1.00 0.00 34 ALA A O 15
ATOM 18747 N N . CYS A 1 35 ? -7.129 7.647 -3.251 1.00 0.00 35 CYS A N 15
ATOM 18748 C CA . CYS A 1 35 ? -8.382 7.774 -4.052 1.00 0.00 35 CYS A CA 15
ATOM 18749 C C . CYS A 1 35 ? -8.072 7.430 -5.509 1.00 0.00 35 CYS A C 15
ATOM 18750 O O . CYS A 1 35 ? -8.959 7.257 -6.321 1.00 0.00 35 CYS A O 15
ATOM 18758 N N . ARG A 1 36 ? -6.813 7.327 -5.844 1.00 0.00 36 ARG A N 15
ATOM 18759 C CA . ARG A 1 36 ? -6.438 6.989 -7.244 1.00 0.00 36 ARG A CA 15
ATOM 18760 C C . ARG A 1 36 ? -6.752 5.516 -7.507 1.00 0.00 36 ARG A C 15
ATOM 18761 O O . ARG A 1 36 ? -7.161 5.141 -8.589 1.00 0.00 36 ARG A O 15
ATOM 18782 N N . LEU A 1 37 ? -6.572 4.678 -6.520 1.00 0.00 37 LEU A N 15
ATOM 18783 C CA . LEU A 1 37 ? -6.863 3.229 -6.699 1.00 0.00 37 LEU A CA 15
ATOM 18784 C C . LEU A 1 37 ? -6.278 2.743 -8.028 1.00 0.00 37 LEU A C 15
ATOM 18785 O O . LEU A 1 37 ? -6.762 1.803 -8.626 1.00 0.00 37 LEU A O 15
ATOM 18801 N N . ARG A 1 38 ? -5.236 3.381 -8.492 1.00 0.00 38 ARG A N 15
ATOM 18802 C CA . ARG A 1 38 ? -4.609 2.966 -9.782 1.00 0.00 38 ARG A CA 15
ATOM 18803 C C . ARG A 1 38 ? -3.555 1.890 -9.504 1.00 0.00 38 ARG A C 15
ATOM 18804 O O . ARG A 1 38 ? -2.776 1.527 -10.362 1.00 0.00 38 ARG A O 15
ATOM 18825 N N . LEU A 1 39 ? -3.527 1.379 -8.306 1.00 0.00 39 LEU A N 15
ATOM 18826 C CA . LEU 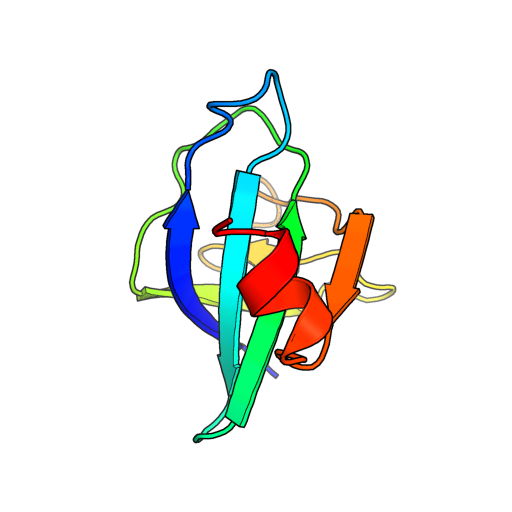A 1 39 ? -2.528 0.329 -7.965 1.00 0.00 39 LEU A CA 15
ATOM 18827 C C . LEU A 1 39 ? -2.808 -0.925 -8.793 1.00 0.00 39 LEU A C 15
ATOM 18828 O O . LEU A 1 39 ? -3.856 -1.064 -9.393 1.00 0.00 39 LEU A O 15
ATOM 18844 N N . ARG A 1 40 ? -1.880 -1.843 -8.830 1.00 0.00 40 ARG A N 15
ATOM 18845 C CA . ARG A 1 40 ? -2.095 -3.091 -9.619 1.00 0.00 40 ARG A CA 15
ATOM 18846 C C . ARG A 1 40 ? -1.209 -4.204 -9.058 1.00 0.00 40 ARG A C 15
ATOM 18847 O O . ARG A 1 40 ? -0.266 -3.956 -8.338 1.00 0.00 40 ARG A O 15
ATOM 18868 N N . GLU A 1 41 ? -1.509 -5.429 -9.385 1.00 0.00 41 GLU A N 15
ATOM 18869 C CA . GLU A 1 41 ? -0.691 -6.563 -8.872 1.00 0.00 41 GLU A CA 15
ATOM 18870 C C . GLU A 1 41 ? 0.681 -6.560 -9.551 1.00 0.00 41 GLU A C 15
ATOM 18871 O O . GLU A 1 41 ? 0.794 -6.352 -10.743 1.00 0.00 41 GLU A O 15
ATOM 18883 N N . GLY A 1 42 ? 1.724 -6.796 -8.801 1.00 0.00 42 GLY A N 15
ATOM 18884 C CA . GLY A 1 42 ? 3.089 -6.814 -9.402 1.00 0.00 42 GLY A CA 15
ATOM 18885 C C . GLY A 1 42 ? 3.613 -5.384 -9.546 1.00 0.00 42 GLY A C 15
ATOM 18886 O O . GLY A 1 42 ? 4.521 -5.122 -10.310 1.00 0.00 42 GLY A O 15
ATOM 18890 N N . ASP A 1 43 ? 3.052 -4.455 -8.821 1.00 0.00 43 ASP A N 15
ATOM 18891 C CA . ASP A 1 43 ? 3.527 -3.046 -8.924 1.00 0.00 43 ASP A CA 15
ATOM 18892 C C . ASP A 1 43 ? 4.820 -2.880 -8.121 1.00 0.00 43 ASP A C 15
ATOM 18893 O O . ASP A 1 43 ? 4.953 -3.390 -7.022 1.00 0.00 43 ASP A O 15
ATOM 18902 N N . LYS A 1 44 ? 5.775 -2.167 -8.664 1.00 0.00 44 LYS A N 15
ATOM 18903 C CA . LYS A 1 44 ? 7.068 -1.953 -7.947 1.00 0.00 44 LYS A CA 15
ATOM 18904 C C . LYS A 1 44 ? 6.989 -0.656 -7.138 1.00 0.00 44 LYS A C 15
ATOM 18905 O O . LYS A 1 44 ? 6.825 0.418 -7.687 1.00 0.00 44 LYS A O 15
ATOM 18924 N N . LEU A 1 45 ? 7.103 -0.752 -5.835 1.00 0.00 45 LEU A N 15
ATOM 18925 C CA . LEU A 1 45 ? 7.033 0.467 -4.965 1.00 0.00 45 LEU A CA 15
ATOM 18926 C C . LEU A 1 45 ? 8.420 0.774 -4.396 1.00 0.00 45 LEU A C 15
ATOM 18927 O O . LEU A 1 45 ? 9.009 -0.034 -3.706 1.00 0.00 45 LEU A O 15
ATOM 18943 N N . THR A 1 46 ? 8.943 1.945 -4.671 1.00 0.00 46 THR A N 15
ATOM 18944 C CA . THR A 1 46 ? 10.292 2.326 -4.140 1.00 0.00 46 THR A CA 15
ATOM 18945 C C . THR A 1 46 ? 10.106 3.301 -2.966 1.00 0.00 46 THR A C 15
ATOM 18946 O O . THR A 1 46 ? 9.134 4.029 -2.917 1.00 0.00 46 THR A O 15
ATOM 18957 N N . PRO A 1 47 ? 11.023 3.324 -2.025 1.00 0.00 47 PRO A N 15
ATOM 18958 C CA . PRO A 1 47 ? 10.930 4.237 -0.844 1.00 0.00 47 PRO A CA 15
ATOM 18959 C C . PRO A 1 47 ? 11.224 5.695 -1.219 1.00 0.00 47 PRO A C 15
ATOM 18960 O O . PRO A 1 47 ? 12.172 5.986 -1.922 1.00 0.00 47 PRO A O 15
ATOM 18971 N N . LEU A 1 48 ? 10.421 6.616 -0.755 1.00 0.00 48 LEU A N 15
ATOM 18972 C CA . LEU A 1 48 ? 10.658 8.051 -1.084 1.00 0.00 48 LEU A CA 15
ATOM 18973 C C . LEU A 1 48 ? 11.705 8.621 -0.123 1.00 0.00 48 LEU A C 15
ATOM 18974 O O . LEU A 1 48 ? 12.800 8.968 -0.518 1.00 0.00 48 LEU A O 15
ATOM 18990 N N . ALA A 1 49 ? 11.377 8.718 1.137 1.00 0.00 49 ALA A N 15
ATOM 18991 C CA . ALA A 1 49 ? 12.355 9.265 2.119 1.00 0.00 49 ALA A CA 15
ATOM 18992 C C . ALA A 1 49 ? 11.770 9.172 3.532 1.00 0.00 49 ALA A C 15
ATOM 18993 O O . ALA A 1 49 ? 12.344 8.560 4.411 1.00 0.00 49 ALA A O 15
ATOM 19000 N N . ASP A 1 50 ? 10.636 9.778 3.758 1.00 0.00 50 ASP A N 15
ATOM 19001 C CA . ASP A 1 50 ? 10.019 9.728 5.115 1.00 0.00 50 ASP A CA 15
ATOM 19002 C C . ASP A 1 50 ? 9.241 8.421 5.282 1.00 0.00 50 ASP A C 15
ATOM 19003 O O . ASP A 1 50 ? 9.361 7.743 6.282 1.00 0.00 50 ASP A O 15
ATOM 19012 N N . ALA A 1 51 ? 8.445 8.062 4.312 1.00 0.00 51 ALA A N 15
ATOM 19013 C CA . ALA A 1 51 ? 7.660 6.798 4.419 1.00 0.00 51 ALA A CA 15
ATOM 19014 C C . ALA A 1 51 ? 6.845 6.593 3.141 1.00 0.00 51 ALA A C 15
ATOM 19015 O O . ALA A 1 51 ? 6.698 5.487 2.658 1.00 0.00 51 ALA A O 15
ATOM 19022 N N . ARG A 1 52 ? 6.311 7.648 2.589 1.00 0.00 52 ARG A N 15
ATOM 19023 C CA . ARG A 1 52 ? 5.506 7.508 1.343 1.00 0.00 52 ARG A CA 15
ATOM 19024 C C . ARG A 1 52 ? 6.298 6.698 0.317 1.00 0.00 52 ARG A C 15
ATOM 19025 O O . ARG A 1 52 ? 7.513 6.721 0.306 1.00 0.00 52 ARG A O 15
ATOM 19046 N N . TYR A 1 53 ? 5.617 5.983 -0.545 1.00 0.00 53 TYR A N 15
ATOM 19047 C CA . TYR A 1 53 ? 6.319 5.161 -1.583 1.00 0.00 53 TYR A CA 15
ATOM 19048 C C . TYR A 1 53 ? 5.878 5.622 -2.973 1.00 0.00 53 TYR A C 15
ATOM 19049 O O . TYR A 1 53 ? 4.768 6.078 -3.157 1.00 0.00 53 TYR A O 15
ATOM 19067 N N . CYS A 1 54 ? 6.745 5.506 -3.950 1.00 0.00 54 CYS A N 15
ATOM 19068 C CA . CYS A 1 54 ? 6.397 5.933 -5.343 1.00 0.00 54 CYS A CA 15
ATOM 19069 C C . CYS A 1 54 ? 6.353 4.704 -6.251 1.00 0.00 54 CYS A C 15
ATOM 19070 O O . CYS A 1 54 ? 7.288 3.931 -6.306 1.00 0.00 54 CYS A O 15
ATOM 19078 N N . LEU A 1 55 ? 5.274 4.514 -6.966 1.00 0.00 55 LEU A N 15
ATOM 19079 C CA . LEU A 1 55 ? 5.176 3.328 -7.872 1.00 0.00 55 LEU A CA 15
ATOM 19080 C C . LEU A 1 55 ? 5.634 3.723 -9.275 1.00 0.00 55 LEU A C 15
ATOM 19081 O O . LEU A 1 55 ? 5.441 4.839 -9.710 1.00 0.00 55 LEU A O 15
ATOM 19097 N N . ASN A 1 56 ? 6.248 2.814 -9.983 1.00 0.00 56 ASN A N 15
ATOM 19098 C CA . ASN A 1 56 ? 6.725 3.137 -11.358 1.00 0.00 56 ASN A CA 15
ATOM 19099 C C . ASN A 1 56 ? 7.695 4.321 -11.298 1.00 0.00 56 ASN A C 15
ATOM 19100 O O . ASN A 1 56 ? 8.060 4.888 -12.308 1.00 0.00 56 ASN A O 15
ATOM 19111 N N . ASN A 1 57 ? 8.117 4.689 -10.118 1.00 0.00 57 ASN A N 15
ATOM 19112 C CA . ASN A 1 57 ? 9.072 5.828 -9.971 1.00 0.00 57 ASN A CA 15
ATOM 19113 C C . ASN A 1 57 ? 8.411 7.138 -10.421 1.00 0.00 57 ASN A C 15
ATOM 19114 O O . ASN A 1 57 ? 9.024 7.953 -11.080 1.00 0.00 57 ASN A O 15
ATOM 19125 N N . ASN A 1 58 ? 7.168 7.347 -10.059 1.00 0.00 58 ASN A N 15
ATOM 19126 C CA . ASN A 1 58 ? 6.450 8.603 -10.444 1.00 0.00 58 ASN A CA 15
ATOM 19127 C C . ASN A 1 58 ? 5.962 9.306 -9.166 1.00 0.00 58 ASN A C 15
ATOM 19128 O O . ASN A 1 58 ? 4.880 9.027 -8.687 1.00 0.00 58 ASN A O 15
ATOM 19139 N N . PRO A 1 59 ? 6.750 10.199 -8.606 1.00 0.00 59 PRO A N 15
ATOM 19140 C CA . PRO A 1 59 ? 6.377 10.933 -7.354 1.00 0.00 59 PRO A CA 15
ATOM 19141 C C . PRO A 1 59 ? 4.944 11.486 -7.390 1.00 0.00 59 PRO A C 15
ATOM 19142 O O . PRO A 1 59 ? 4.456 12.030 -6.420 1.00 0.00 59 PRO A O 15
ATOM 19153 N N . THR A 1 60 ? 4.270 11.347 -8.497 1.00 0.00 60 THR A N 15
ATOM 19154 C CA . THR A 1 60 ? 2.870 11.853 -8.598 1.00 0.00 60 THR A CA 15
ATOM 19155 C C . THR A 1 60 ? 1.914 10.778 -8.072 1.00 0.00 60 THR A C 15
ATOM 19156 O O . THR A 1 60 ? 0.965 11.060 -7.367 1.00 0.00 60 THR A O 15
ATOM 19167 N N . GLN A 1 61 ? 2.168 9.543 -8.414 1.00 0.00 61 GLN A N 15
ATOM 19168 C CA . GLN A 1 61 ? 1.302 8.417 -7.953 1.00 0.00 61 GLN A CA 15
ATOM 19169 C C . GLN A 1 61 ? 1.928 7.780 -6.712 1.00 0.00 61 GLN A C 15
ATOM 19170 O O . GLN A 1 61 ? 2.369 6.649 -6.745 1.00 0.00 61 GLN A O 15
ATOM 19184 N N . THR A 1 62 ? 2.002 8.499 -5.621 1.00 0.00 62 THR A N 15
ATOM 19185 C CA . THR A 1 62 ? 2.640 7.929 -4.394 1.00 0.00 62 THR A CA 15
ATOM 19186 C C . THR A 1 62 ? 1.577 7.315 -3.485 1.00 0.00 62 THR A C 15
ATOM 19187 O O . THR A 1 62 ? 0.408 7.275 -3.814 1.00 0.00 62 THR A O 15
ATOM 19198 N N . LEU A 1 63 ? 1.990 6.797 -2.357 1.00 0.00 63 LEU A N 15
ATOM 19199 C CA . LEU A 1 63 ? 1.026 6.134 -1.428 1.00 0.00 63 LEU A CA 15
ATOM 19200 C C . LEU A 1 63 ? 1.395 6.468 0.025 1.00 0.00 63 LEU A C 15
ATOM 19201 O O . LEU A 1 63 ? 2.551 6.665 0.345 1.00 0.00 63 LEU A O 15
ATOM 19217 N N . LYS A 1 64 ? 0.419 6.533 0.903 1.00 0.00 64 LYS A N 15
ATOM 19218 C CA . LYS A 1 64 ? 0.698 6.854 2.341 1.00 0.00 64 LYS A CA 15
ATOM 19219 C C . LYS A 1 64 ? 0.361 5.643 3.212 1.00 0.00 64 LYS A C 15
ATOM 19220 O O . LYS A 1 64 ? -0.683 5.039 3.073 1.00 0.00 64 LYS A O 15
ATOM 19239 N N . ILE A 1 65 ? 1.237 5.285 4.116 1.00 0.00 65 ILE A N 15
ATOM 19240 C CA . ILE A 1 65 ? 0.964 4.114 5.004 1.00 0.00 65 ILE A CA 15
ATOM 19241 C C . ILE A 1 65 ? 0.286 4.597 6.285 1.00 0.00 65 ILE A C 15
ATOM 19242 O O . ILE A 1 65 ? 0.638 5.621 6.837 1.00 0.00 65 ILE A O 15
ATOM 19258 N N . ARG A 1 66 ? -0.683 3.859 6.766 1.00 0.00 66 ARG A N 15
ATOM 19259 C CA . ARG A 1 66 ? -1.395 4.250 8.023 1.00 0.00 66 ARG A CA 15
ATOM 19260 C C . ARG A 1 66 ? -1.039 3.247 9.120 1.00 0.00 66 ARG A C 15
ATOM 19261 O O . ARG A 1 66 ? -1.029 3.570 10.291 1.00 0.00 66 ARG A O 15
ATOM 19282 N N . ASN A 1 67 ? -0.741 2.031 8.745 1.00 0.00 67 ASN A N 15
ATOM 19283 C CA . ASN A 1 67 ? -0.379 1.002 9.761 1.00 0.00 67 ASN A CA 15
ATOM 19284 C C . ASN A 1 67 ? 0.067 -0.283 9.054 1.00 0.00 67 ASN A C 15
ATOM 19285 O O . ASN A 1 67 ? -0.745 -1.068 8.604 1.00 0.00 67 ASN A O 15
ATOM 19296 N N . ALA A 1 68 ? 1.353 -0.505 8.955 1.00 0.00 68 ALA A N 15
ATOM 19297 C CA . ALA A 1 68 ? 1.846 -1.743 8.286 1.00 0.00 68 ALA A CA 15
ATOM 19298 C C . ALA A 1 68 ? 1.783 -2.915 9.267 1.00 0.00 68 ALA A C 15
ATOM 19299 O O . ALA A 1 68 ? 1.834 -2.734 10.468 1.00 0.00 68 ALA A O 15
ATOM 19306 N N . THR A 1 69 ? 1.673 -4.118 8.766 1.00 0.00 69 THR A N 15
ATOM 19307 C CA . THR A 1 69 ? 1.611 -5.310 9.667 1.00 0.00 69 THR A CA 15
ATOM 19308 C C . THR A 1 69 ? 2.361 -6.473 9.017 1.00 0.00 69 THR A C 15
ATOM 19309 O O . THR A 1 69 ? 2.295 -6.674 7.821 1.00 0.00 69 THR A O 15
ATOM 19320 N N . HIS A 1 70 ? 3.078 -7.237 9.795 1.00 0.00 70 HIS A N 15
ATOM 19321 C CA . HIS A 1 70 ? 3.838 -8.384 9.221 1.00 0.00 70 HIS A CA 15
ATOM 19322 C C . HIS A 1 70 ? 2.869 -9.499 8.819 1.00 0.00 70 HIS A C 15
ATOM 19323 O O . HIS A 1 70 ? 3.055 -10.648 9.170 1.00 0.00 70 HIS A O 15
ATOM 19338 N N . TYR A 1 71 ? 1.840 -9.174 8.085 1.00 0.00 71 TYR A N 15
ATOM 19339 C CA . TYR A 1 71 ? 0.870 -10.222 7.665 1.00 0.00 71 TYR A CA 15
ATOM 19340 C C . TYR A 1 71 ? 0.421 -11.020 8.892 1.00 0.00 71 TYR A C 15
ATOM 19341 O O . TYR A 1 71 ? 0.560 -12.225 8.946 1.00 0.00 71 TYR A O 15
ATOM 19359 N N . SER A 1 72 ? -0.116 -10.354 9.878 1.00 0.00 72 SER A N 15
ATOM 19360 C CA . SER A 1 72 ? -0.574 -11.070 11.102 1.00 0.00 72 SER A CA 15
ATOM 19361 C C . SER A 1 72 ? -1.974 -11.639 10.865 1.00 0.00 72 SER A C 15
ATOM 19362 O O . SER A 1 72 ? -2.852 -10.965 10.364 1.00 0.00 72 SER A O 15
ATOM 19370 N N . SER A 1 73 ? -2.190 -12.876 11.221 1.00 0.00 73 SER A N 15
ATOM 19371 C CA . SER A 1 73 ? -3.533 -13.487 11.014 1.00 0.00 73 SER A CA 15
ATOM 19372 C C . SER A 1 73 ? -4.609 -12.560 11.586 1.00 0.00 73 SER A C 15
ATOM 19373 O O . SER A 1 73 ? -5.786 -12.740 11.350 1.00 0.00 73 SER A O 15
ATOM 19381 N N . GLU A 1 74 ? -4.213 -11.569 12.339 1.00 0.00 74 GLU A N 15
ATOM 19382 C CA . GLU A 1 74 ? -5.214 -10.635 12.925 1.00 0.00 74 GLU A CA 15
ATOM 19383 C C . GLU A 1 74 ? -5.672 -9.638 11.858 1.00 0.00 74 GLU A C 15
ATOM 19384 O O . GLU A 1 74 ? -6.851 -9.448 11.638 1.00 0.00 74 GLU A O 15
ATOM 19396 N N . ARG A 1 75 ? -4.748 -8.998 11.195 1.00 0.00 75 ARG A N 15
ATOM 19397 C CA . ARG A 1 75 ? -5.131 -8.013 10.145 1.00 0.00 75 ARG A CA 15
ATOM 19398 C C . ARG A 1 75 ? -5.701 -8.751 8.930 1.00 0.00 75 ARG A C 15
ATOM 19399 O O . ARG A 1 75 ? -6.566 -8.251 8.239 1.00 0.00 75 ARG A O 15
ATOM 19420 N N . TRP A 1 76 ? -5.225 -9.936 8.664 1.00 0.00 76 TRP A N 15
ATOM 19421 C CA . TRP A 1 76 ? -5.742 -10.698 7.493 1.00 0.00 76 TRP A CA 15
ATOM 19422 C C . TRP A 1 76 ? -7.161 -11.191 7.791 1.00 0.00 76 TRP A C 15
ATOM 19423 O O . TRP A 1 76 ? -8.067 -11.015 7.000 1.00 0.00 76 TRP A O 15
ATOM 19444 N N . THR A 1 77 ? -7.362 -11.809 8.922 1.00 0.00 77 THR A N 15
ATOM 19445 C CA . THR A 1 77 ? -8.722 -12.310 9.263 1.00 0.00 77 THR A CA 15
ATOM 19446 C C . THR A 1 77 ? -9.631 -11.128 9.604 1.00 0.00 77 THR A C 15
ATOM 19447 O O . THR A 1 77 ? -10.836 -11.201 9.468 1.00 0.00 77 THR A O 15
ATOM 19458 N N . ASN A 1 78 ? -9.064 -10.036 10.043 1.00 0.00 78 ASN A N 15
ATOM 19459 C CA . ASN A 1 78 ? -9.894 -8.846 10.390 1.00 0.00 78 ASN A CA 15
ATOM 19460 C C . ASN A 1 78 ? -10.115 -8.000 9.136 1.00 0.00 78 ASN A C 15
ATOM 19461 O O . ASN A 1 78 ? -11.092 -7.287 9.020 1.00 0.00 78 ASN A O 15
ATOM 19472 N N . ALA A 1 79 ? -9.215 -8.074 8.194 1.00 0.00 79 ALA A N 15
ATOM 19473 C CA . ALA A 1 79 ? -9.375 -7.274 6.947 1.00 0.00 79 ALA A CA 15
ATOM 19474 C C . ALA A 1 79 ? -10.382 -7.964 6.025 1.00 0.00 79 ALA A C 15
ATOM 19475 O O . ALA A 1 79 ? -11.404 -7.408 5.679 1.00 0.00 79 ALA A O 15
ATOM 19482 N N . ASP A 1 80 ? -10.100 -9.174 5.625 1.00 0.00 80 ASP A N 15
ATOM 19483 C CA . ASP A 1 80 ? -11.041 -9.899 4.725 1.00 0.00 80 ASP A CA 15
ATOM 19484 C C . ASP A 1 80 ? -12.451 -9.853 5.320 1.00 0.00 80 ASP A C 15
ATOM 19485 O O . ASP A 1 80 ? -13.435 -9.977 4.619 1.00 0.00 80 ASP A O 15
ATOM 19494 N N . LYS A 1 81 ? -12.556 -9.674 6.608 1.00 0.00 81 LYS A N 15
ATOM 19495 C CA . LYS A 1 81 ? -13.901 -9.619 7.246 1.00 0.00 81 LYS A CA 15
ATOM 19496 C C . LYS A 1 81 ? -13.765 -9.108 8.682 1.00 0.00 81 LYS A C 15
ATOM 19497 O O . LYS A 1 81 ? -14.648 -8.388 9.121 1.00 0.00 81 LYS A O 15
ATOM 19516 N N . MET A 1 1 ? 13.982 -0.620 0.911 1.00 0.00 1 MET A N 16
ATOM 19517 C CA . MET A 1 1 ? 14.265 -1.314 -0.377 1.00 0.00 1 MET A CA 16
ATOM 19518 C C . MET A 1 1 ? 12.999 -1.329 -1.236 1.00 0.00 1 MET A C 16
ATOM 19519 O O . MET A 1 1 ? 11.926 -0.986 -0.782 1.00 0.00 1 MET A O 16
ATOM 19535 N N . GLU A 1 2 ? 13.115 -1.720 -2.477 1.00 0.00 2 GLU A N 16
ATOM 19536 C CA . GLU A 1 2 ? 11.918 -1.754 -3.362 1.00 0.00 2 GLU A CA 16
ATOM 19537 C C . GLU A 1 2 ? 11.106 -3.020 -3.077 1.00 0.00 2 GLU A C 16
ATOM 19538 O O . GLU A 1 2 ? 11.622 -4.119 -3.120 1.00 0.00 2 GLU A O 16
ATOM 19550 N N . TRP A 1 3 ? 9.838 -2.874 -2.784 1.00 0.00 3 TRP A N 16
ATOM 19551 C CA . TRP A 1 3 ? 8.983 -4.066 -2.493 1.00 0.00 3 TRP A CA 16
ATOM 19552 C C . TRP A 1 3 ? 8.162 -4.419 -3.734 1.00 0.00 3 TRP A C 16
ATOM 19553 O O . TRP A 1 3 ? 8.258 -3.773 -4.759 1.00 0.00 3 TRP A O 16
ATOM 19574 N N . TRP A 1 4 ? 7.352 -5.444 -3.648 1.00 0.00 4 TRP A N 16
ATOM 19575 C CA . TRP A 1 4 ? 6.511 -5.852 -4.817 1.00 0.00 4 TRP A CA 16
ATOM 19576 C C . TRP A 1 4 ? 5.116 -6.231 -4.318 1.00 0.00 4 TRP A C 16
ATOM 19577 O O . TRP A 1 4 ? 4.967 -7.019 -3.407 1.00 0.00 4 TRP A O 16
ATOM 19598 N N . VAL A 1 5 ? 4.090 -5.673 -4.903 1.00 0.00 5 VAL A N 16
ATOM 19599 C CA . VAL A 1 5 ? 2.709 -6.004 -4.450 1.00 0.00 5 VAL A CA 16
ATOM 19600 C C . VAL A 1 5 ? 2.279 -7.351 -5.032 1.00 0.00 5 VAL A C 16
ATOM 19601 O O . VAL A 1 5 ? 2.640 -7.704 -6.138 1.00 0.00 5 VAL A O 16
ATOM 19614 N N . LYS A 1 6 ? 1.499 -8.102 -4.292 1.00 0.00 6 LYS A N 16
ATOM 19615 C CA . LYS A 1 6 ? 1.016 -9.434 -4.777 1.00 0.00 6 LYS A CA 16
ATOM 19616 C C . LYS A 1 6 ? -0.512 -9.415 -4.827 1.00 0.00 6 LYS A C 16
ATOM 19617 O O . LYS A 1 6 ? -1.133 -10.149 -5.571 1.00 0.00 6 LYS A O 16
ATOM 19636 N N . LYS A 1 7 ? -1.123 -8.571 -4.039 1.00 0.00 7 LYS A N 16
ATOM 19637 C CA . LYS A 1 7 ? -2.612 -8.485 -4.029 1.00 0.00 7 LYS A CA 16
ATOM 19638 C C . LYS A 1 7 ? -3.025 -7.087 -3.569 1.00 0.00 7 LYS A C 16
ATOM 19639 O O . LYS A 1 7 ? -2.266 -6.387 -2.928 1.00 0.00 7 LYS A O 16
ATOM 19658 N N . VAL A 1 8 ? -4.220 -6.668 -3.889 1.00 0.00 8 VAL A N 16
ATOM 19659 C CA . VAL A 1 8 ? -4.666 -5.311 -3.462 1.00 0.00 8 VAL A CA 16
ATOM 19660 C C . VAL A 1 8 ? -6.191 -5.224 -3.510 1.00 0.00 8 VAL A C 16
ATOM 19661 O O . VAL A 1 8 ? -6.843 -5.900 -4.282 1.00 0.00 8 VAL A O 16
ATOM 19674 N N . GLN A 1 9 ? -6.760 -4.382 -2.687 1.00 0.00 9 GLN A N 16
ATOM 19675 C CA . GLN A 1 9 ? -8.247 -4.215 -2.661 1.00 0.00 9 GLN A CA 16
ATOM 19676 C C . GLN A 1 9 ? -8.574 -2.722 -2.588 1.00 0.00 9 GLN A C 16
ATOM 19677 O O . GLN A 1 9 ? -8.126 -2.023 -1.701 1.00 0.00 9 GLN A O 16
ATOM 19691 N N . ASP A 1 10 ? -9.344 -2.225 -3.516 1.00 0.00 10 ASP A N 16
ATOM 19692 C CA . ASP A 1 10 ? -9.687 -0.774 -3.502 1.00 0.00 10 ASP A CA 16
ATOM 19693 C C . ASP A 1 10 ? -10.316 -0.405 -2.155 1.00 0.00 10 ASP A C 16
ATOM 19694 O O . ASP A 1 10 ? -10.590 -1.255 -1.331 1.00 0.00 10 ASP A O 16
ATOM 19703 N N . ASN A 1 11 ? -10.542 0.860 -1.926 1.00 0.00 11 ASN A N 16
ATOM 19704 C CA . ASN A 1 11 ? -11.147 1.293 -0.636 1.00 0.00 11 ASN A CA 16
ATOM 19705 C C . ASN A 1 11 ? -12.654 1.040 -0.667 1.00 0.00 11 ASN A C 16
ATOM 19706 O O . ASN A 1 11 ? -13.449 1.939 -0.478 1.00 0.00 11 ASN A O 16
ATOM 19717 N N . ALA A 1 12 ? -13.053 -0.177 -0.902 1.00 0.00 12 ALA A N 16
ATOM 19718 C CA . ALA A 1 12 ? -14.508 -0.484 -0.944 1.00 0.00 12 ALA A CA 16
ATOM 19719 C C . ALA A 1 12 ? -15.146 -0.099 0.393 1.00 0.00 12 ALA A C 16
ATOM 19720 O O . ALA A 1 12 ? -16.352 -0.098 0.539 1.00 0.00 12 ALA A O 16
ATOM 19727 N N . SER A 1 13 ? -14.343 0.230 1.369 1.00 0.00 13 SER A N 16
ATOM 19728 C CA . SER A 1 13 ? -14.899 0.617 2.696 1.00 0.00 13 SER A CA 16
ATOM 19729 C C . SER A 1 13 ? -15.311 2.091 2.663 1.00 0.00 13 SER A C 16
ATOM 19730 O O . SER A 1 13 ? -16.387 2.453 3.096 1.00 0.00 13 SER A O 16
ATOM 19738 N N . ALA A 1 14 ? -14.462 2.940 2.151 1.00 0.00 14 ALA A N 16
ATOM 19739 C CA . ALA A 1 14 ? -14.795 4.391 2.085 1.00 0.00 14 ALA A CA 16
ATOM 19740 C C . ALA A 1 14 ? -13.607 5.152 1.490 1.00 0.00 14 ALA A C 16
ATOM 19741 O O . ALA A 1 14 ? -13.761 5.984 0.618 1.00 0.00 14 ALA A O 16
ATOM 19748 N N . SER A 1 15 ? -12.421 4.871 1.958 1.00 0.00 15 SER A N 16
ATOM 19749 C CA . SER A 1 15 ? -11.220 5.573 1.424 1.00 0.00 15 SER A CA 16
ATOM 19750 C C . SER A 1 15 ? -9.959 4.905 1.973 1.00 0.00 15 SER A C 16
ATOM 19751 O O . SER A 1 15 ? -8.946 5.545 2.178 1.00 0.00 15 SER A O 16
ATOM 19759 N N . LEU A 1 16 ? -10.016 3.618 2.215 1.00 0.00 16 LEU A N 16
ATOM 19760 C CA . LEU A 1 16 ? -8.828 2.887 2.757 1.00 0.00 16 LEU A CA 16
ATOM 19761 C C . LEU A 1 16 ? -8.612 1.603 1.957 1.00 0.00 16 LEU A C 16
ATOM 19762 O O . LEU A 1 16 ? -9.341 0.641 2.101 1.00 0.00 16 LEU A O 16
ATOM 19778 N N . CYS A 1 17 ? -7.607 1.574 1.122 1.00 0.00 17 CYS A N 16
ATOM 19779 C CA . CYS A 1 17 ? -7.329 0.347 0.318 1.00 0.00 17 CYS A CA 16
ATOM 19780 C C . CYS A 1 17 ? -6.253 -0.466 1.031 1.00 0.00 17 CYS A C 16
ATOM 19781 O O . CYS A 1 17 ? -5.415 0.080 1.714 1.00 0.00 17 CYS A O 16
ATOM 19789 N N . ARG A 1 18 ? -6.266 -1.766 0.880 1.00 0.00 18 ARG A N 16
ATOM 19790 C CA . ARG A 1 18 ? -5.234 -2.620 1.551 1.00 0.00 18 ARG A CA 16
ATOM 19791 C C . ARG A 1 18 ? -4.330 -3.238 0.488 1.00 0.00 18 ARG A C 16
ATOM 19792 O O . ARG A 1 18 ? -4.784 -3.648 -0.563 1.00 0.00 18 ARG A O 16
ATOM 19813 N N . VAL A 1 19 ? -3.049 -3.305 0.753 1.00 0.00 19 VAL A N 16
ATOM 19814 C CA . VAL A 1 19 ? -2.095 -3.896 -0.242 1.00 0.00 19 VAL A CA 16
ATOM 19815 C C . VAL A 1 19 ? -1.147 -4.861 0.461 1.00 0.00 19 VAL A C 16
ATOM 19816 O O . VAL A 1 19 ? -0.647 -4.590 1.534 1.00 0.00 19 VAL A O 16
ATOM 19829 N N . VAL A 1 20 ? -0.880 -5.984 -0.150 1.00 0.00 20 VAL A N 16
ATOM 19830 C CA . VAL A 1 20 ? 0.060 -6.966 0.462 1.00 0.00 20 VAL A CA 16
ATOM 19831 C C . VAL A 1 20 ? 1.447 -6.745 -0.142 1.00 0.00 20 VAL A C 16
ATOM 19832 O O . VAL A 1 20 ? 1.663 -6.973 -1.316 1.00 0.00 20 VAL A O 16
ATOM 19845 N N . LEU A 1 21 ? 2.388 -6.290 0.642 1.00 0.00 21 LEU A N 16
ATOM 19846 C CA . LEU A 1 21 ? 3.759 -6.038 0.099 1.00 0.00 21 LEU A CA 16
ATOM 19847 C C . LEU A 1 21 ? 4.649 -7.254 0.364 1.00 0.00 21 LEU A C 16
ATOM 19848 O O . LEU A 1 21 ? 4.818 -7.683 1.488 1.00 0.00 21 LEU A O 16
ATOM 19864 N N . GLN A 1 22 ? 5.217 -7.813 -0.675 1.00 0.00 22 GLN A N 16
ATOM 19865 C CA . GLN A 1 22 ? 6.100 -9.007 -0.512 1.00 0.00 22 GLN A CA 16
ATOM 19866 C C . GLN A 1 22 ? 7.565 -8.570 -0.553 1.00 0.00 22 GLN A C 16
ATOM 19867 O O . GLN A 1 22 ? 7.914 -7.588 -1.179 1.00 0.00 22 GLN A O 16
ATOM 19881 N N . SER A 1 23 ? 8.428 -9.296 0.112 1.00 0.00 23 SER A N 16
ATOM 19882 C CA . SER A 1 23 ? 9.879 -8.932 0.120 1.00 0.00 23 SER A CA 16
ATOM 19883 C C . SER A 1 23 ? 10.725 -10.207 0.067 1.00 0.00 23 SER A C 16
ATOM 19884 O O . SER A 1 23 ? 10.931 -10.869 1.065 1.00 0.00 23 SER A O 16
ATOM 19892 N N . GLY A 1 24 ? 11.221 -10.552 -1.090 1.00 0.00 24 GLY A N 16
ATOM 19893 C CA . GLY A 1 24 ? 12.057 -11.781 -1.209 1.00 0.00 24 GLY A CA 16
ATOM 19894 C C . GLY A 1 24 ? 11.169 -13.019 -1.072 1.00 0.00 24 GLY A C 16
ATOM 19895 O O . GLY A 1 24 ? 11.104 -13.848 -1.958 1.00 0.00 24 GLY A O 16
ATOM 19899 N N . ALA A 1 25 ? 10.487 -13.151 0.031 1.00 0.00 25 ALA A N 16
ATOM 19900 C CA . ALA A 1 25 ? 9.604 -14.335 0.226 1.00 0.00 25 ALA A CA 16
ATOM 19901 C C . ALA A 1 25 ? 8.579 -14.034 1.321 1.00 0.00 25 ALA A C 16
ATOM 19902 O O . ALA A 1 25 ? 7.455 -14.494 1.276 1.00 0.00 25 ALA A O 16
ATOM 19909 N N . LEU A 1 26 ? 8.956 -13.264 2.305 1.00 0.00 26 LEU A N 16
ATOM 19910 C CA . LEU A 1 26 ? 8.001 -12.935 3.401 1.00 0.00 26 LEU A CA 16
ATOM 19911 C C . LEU A 1 26 ? 6.839 -12.118 2.832 1.00 0.00 26 LEU A C 16
ATOM 19912 O O . LEU A 1 26 ? 6.862 -11.705 1.690 1.00 0.00 26 LEU A O 16
ATOM 19928 N N . GLU A 1 27 ? 5.823 -11.882 3.623 1.00 0.00 27 GLU A N 16
ATOM 19929 C CA . GLU A 1 27 ? 4.649 -11.090 3.142 1.00 0.00 27 GLU A CA 16
ATOM 19930 C C . GLU A 1 27 ? 4.228 -10.098 4.228 1.00 0.00 27 GLU A C 16
ATOM 19931 O O . GLU A 1 27 ? 4.365 -10.362 5.407 1.00 0.00 27 GLU A O 16
ATOM 19943 N N . MET A 1 28 ? 3.718 -8.955 3.839 1.00 0.00 28 MET A N 16
ATOM 19944 C CA . MET A 1 28 ? 3.286 -7.934 4.842 1.00 0.00 28 MET A CA 16
ATOM 19945 C C . MET A 1 28 ? 1.953 -7.326 4.404 1.00 0.00 28 MET A C 16
ATOM 19946 O O . MET A 1 28 ? 1.595 -7.373 3.246 1.00 0.00 28 MET A O 16
ATOM 19960 N N . ILE A 1 29 ? 1.223 -6.747 5.326 1.00 0.00 29 ILE A N 16
ATOM 19961 C CA . ILE A 1 29 ? -0.091 -6.112 4.986 1.00 0.00 29 ILE A CA 16
ATOM 19962 C C . ILE A 1 29 ? -0.063 -4.671 5.486 1.00 0.00 29 ILE A C 16
ATOM 19963 O O . ILE A 1 29 ? 0.446 -4.389 6.553 1.00 0.00 29 ILE A O 16
ATOM 19979 N N . ALA A 1 30 ? -0.587 -3.748 4.724 1.00 0.00 30 ALA A N 16
ATOM 19980 C CA . ALA A 1 30 ? -0.562 -2.325 5.168 1.00 0.00 30 ALA A CA 16
ATOM 19981 C C . ALA A 1 30 ? -1.791 -1.580 4.656 1.00 0.00 30 ALA A C 16
ATOM 19982 O O . ALA A 1 30 ? -2.172 -1.696 3.508 1.00 0.00 30 ALA A O 16
ATOM 19989 N N . GLU A 1 31 ? -2.400 -0.792 5.501 1.00 0.00 31 GLU A N 16
ATOM 19990 C CA . GLU A 1 31 ? -3.589 -0.012 5.067 1.00 0.00 31 GLU A CA 16
ATOM 19991 C C . GLU A 1 31 ? -3.094 1.197 4.268 1.00 0.00 31 GLU A C 16
ATOM 19992 O O . GLU A 1 31 ? -2.111 1.819 4.617 1.00 0.00 31 GLU A O 16
ATOM 20004 N N . ILE A 1 32 ? -3.757 1.512 3.184 1.00 0.00 32 ILE A N 16
ATOM 20005 C CA . ILE A 1 32 ? -3.330 2.659 2.317 1.00 0.00 32 ILE A CA 16
ATOM 20006 C C . ILE A 1 32 ? -4.440 3.717 2.282 1.00 0.00 32 ILE A C 16
ATOM 20007 O O . ILE A 1 32 ? -5.613 3.408 2.345 1.00 0.00 32 ILE A O 16
ATOM 20023 N N . GLU A 1 33 ? -4.061 4.968 2.168 1.00 0.00 33 GLU A N 16
ATOM 20024 C CA . GLU A 1 33 ? -5.064 6.077 2.109 1.00 0.00 33 GLU A CA 16
ATOM 20025 C C . GLU A 1 33 ? -4.765 6.942 0.883 1.00 0.00 33 GLU A C 16
ATOM 20026 O O . GLU A 1 33 ? -3.836 7.724 0.877 1.00 0.00 33 GLU A O 16
ATOM 20038 N N . ALA A 1 34 ? -5.537 6.797 -0.164 1.00 0.00 34 ALA A N 16
ATOM 20039 C CA . ALA A 1 34 ? -5.291 7.600 -1.401 1.00 0.00 34 ALA A CA 16
ATOM 20040 C C . ALA A 1 34 ? -6.626 7.989 -2.039 1.00 0.00 34 ALA A C 16
ATOM 20041 O O . ALA A 1 34 ? -7.654 8.014 -1.391 1.00 0.00 34 ALA A O 16
ATOM 20048 N N . CYS A 1 35 ? -6.614 8.295 -3.310 1.00 0.00 35 CYS A N 16
ATOM 20049 C CA . CYS A 1 35 ? -7.875 8.685 -4.008 1.00 0.00 35 CYS A CA 16
ATOM 20050 C C . CYS A 1 35 ? -7.801 8.233 -5.467 1.00 0.00 35 CYS A C 16
ATOM 20051 O O . CYS A 1 35 ? -8.795 8.184 -6.164 1.00 0.00 35 CYS A O 16
ATOM 20059 N N . ARG A 1 36 ? -6.629 7.899 -5.934 1.00 0.00 36 ARG A N 16
ATOM 20060 C CA . ARG A 1 36 ? -6.490 7.445 -7.347 1.00 0.00 36 ARG A CA 16
ATOM 20061 C C . ARG A 1 36 ? -7.000 6.009 -7.465 1.00 0.00 36 ARG A C 16
ATOM 20062 O O . ARG A 1 36 ? -7.535 5.609 -8.481 1.00 0.00 36 ARG A O 16
ATOM 20083 N N . LEU A 1 37 ? -6.848 5.230 -6.428 1.00 0.00 37 LEU A N 16
ATOM 20084 C CA . LEU A 1 37 ? -7.331 3.823 -6.467 1.00 0.00 37 LEU A CA 16
ATOM 20085 C C . LEU A 1 37 ? -6.893 3.161 -7.777 1.00 0.00 37 LEU A C 16
ATOM 20086 O O . LEU A 1 37 ? -7.443 2.161 -8.195 1.00 0.00 37 LEU A O 16
ATOM 20102 N N . ARG A 1 38 ? -5.903 3.712 -8.427 1.00 0.00 38 ARG A N 16
ATOM 20103 C CA . ARG A 1 38 ? -5.419 3.124 -9.711 1.00 0.00 38 ARG A CA 16
ATOM 20104 C C . ARG A 1 38 ? -4.296 2.124 -9.417 1.00 0.00 38 ARG A C 16
ATOM 20105 O O . ARG A 1 38 ? -3.468 1.835 -10.259 1.00 0.00 38 ARG A O 16
ATOM 20126 N N . LEU A 1 39 ? -4.261 1.598 -8.227 1.00 0.00 39 LEU A N 16
ATOM 20127 C CA . LEU A 1 39 ? -3.194 0.621 -7.874 1.00 0.00 39 LEU A CA 16
ATOM 20128 C C . LEU A 1 39 ? -3.346 -0.628 -8.743 1.00 0.00 39 LEU A C 16
ATOM 20129 O O . LEU A 1 39 ? -4.357 -0.829 -9.387 1.00 0.00 39 LEU A O 16
ATOM 20145 N N . ARG A 1 40 ? -2.349 -1.469 -8.767 1.00 0.00 40 ARG A N 16
ATOM 20146 C CA . ARG A 1 40 ? -2.435 -2.703 -9.597 1.00 0.00 40 ARG A CA 16
ATOM 20147 C C . ARG A 1 40 ? -1.450 -3.744 -9.055 1.00 0.00 40 ARG A C 16
ATOM 20148 O O . ARG A 1 40 ? -0.598 -3.441 -8.245 1.00 0.00 40 ARG A O 16
ATOM 20169 N N . GLU A 1 41 ? -1.558 -4.966 -9.498 1.00 0.00 41 GLU A N 16
ATOM 20170 C CA . GLU A 1 41 ? -0.626 -6.023 -9.008 1.00 0.00 41 GLU A CA 16
ATOM 20171 C C . GLU A 1 41 ? 0.684 -5.950 -9.795 1.00 0.00 41 GLU A C 16
ATOM 20172 O O . GLU A 1 41 ? 0.723 -5.477 -10.914 1.00 0.00 41 GLU A O 16
ATOM 20184 N N . GLY A 1 42 ? 1.759 -6.417 -9.220 1.00 0.00 42 GLY A N 16
ATOM 20185 C CA . GLY A 1 42 ? 3.066 -6.377 -9.935 1.00 0.00 42 GLY A CA 16
ATOM 20186 C C . GLY A 1 42 ? 3.629 -4.954 -9.910 1.00 0.00 42 GLY A C 16
ATOM 20187 O O . GLY A 1 42 ? 4.540 -4.626 -10.644 1.00 0.00 42 GLY A O 16
ATOM 20191 N N . ASP A 1 43 ? 3.098 -4.103 -9.072 1.00 0.00 43 ASP A N 16
ATOM 20192 C CA . ASP A 1 43 ? 3.612 -2.705 -9.007 1.00 0.00 43 ASP A CA 16
ATOM 20193 C C . ASP A 1 43 ? 4.880 -2.667 -8.154 1.00 0.00 43 ASP A C 16
ATOM 20194 O O . ASP A 1 43 ? 5.002 -3.371 -7.168 1.00 0.00 43 ASP A O 16
ATOM 20203 N N . LYS A 1 44 ? 5.829 -1.847 -8.528 1.00 0.00 44 LYS A N 16
ATOM 20204 C CA . LYS A 1 44 ? 7.100 -1.751 -7.747 1.00 0.00 44 LYS A CA 16
ATOM 20205 C C . LYS A 1 44 ? 7.000 -0.597 -6.748 1.00 0.00 44 LYS A C 16
ATOM 20206 O O . LYS A 1 44 ? 6.962 0.559 -7.120 1.00 0.00 44 LYS A O 16
ATOM 20225 N N . LEU A 1 45 ? 6.957 -0.904 -5.478 1.00 0.00 45 LEU A N 16
ATOM 20226 C CA . LEU A 1 45 ? 6.862 0.167 -4.439 1.00 0.00 45 LEU A CA 16
ATOM 20227 C C . LEU A 1 45 ? 8.273 0.526 -3.967 1.00 0.00 45 LEU A C 16
ATOM 20228 O O . LEU A 1 45 ? 9.121 -0.331 -3.824 1.00 0.00 45 LEU A O 16
ATOM 20244 N N . THR A 1 46 ? 8.530 1.787 -3.723 1.00 0.00 46 THR A N 16
ATOM 20245 C CA . THR A 1 46 ? 9.889 2.210 -3.254 1.00 0.00 46 THR A CA 16
ATOM 20246 C C . THR A 1 46 ? 9.727 3.279 -2.158 1.00 0.00 46 THR A C 16
ATOM 20247 O O . THR A 1 46 ? 8.817 4.080 -2.211 1.00 0.00 46 THR A O 16
ATOM 20258 N N . PRO A 1 47 ? 10.597 3.302 -1.168 1.00 0.00 47 PRO A N 16
ATOM 20259 C CA . PRO A 1 47 ? 10.516 4.304 -0.062 1.00 0.00 47 PRO A CA 16
ATOM 20260 C C . PRO A 1 47 ? 10.949 5.702 -0.520 1.00 0.00 47 PRO A C 16
ATOM 20261 O O . PRO A 1 47 ? 12.001 5.876 -1.102 1.00 0.00 47 PRO A O 16
ATOM 20272 N N . LEU A 1 48 ? 10.147 6.699 -0.259 1.00 0.00 48 LEU A N 16
ATOM 20273 C CA . LEU A 1 48 ? 10.515 8.082 -0.678 1.00 0.00 48 LEU A CA 16
ATOM 20274 C C . LEU A 1 48 ? 11.475 8.682 0.354 1.00 0.00 48 LEU A C 16
ATOM 20275 O O . LEU A 1 48 ? 12.561 9.116 0.025 1.00 0.00 48 LEU A O 16
ATOM 20291 N N . ALA A 1 49 ? 11.084 8.710 1.600 1.00 0.00 49 ALA A N 16
ATOM 20292 C CA . ALA A 1 49 ? 11.979 9.283 2.644 1.00 0.00 49 ALA A CA 16
ATOM 20293 C C . ALA A 1 49 ? 11.430 8.958 4.036 1.00 0.00 49 ALA A C 16
ATOM 20294 O O . ALA A 1 49 ? 11.803 7.978 4.648 1.00 0.00 49 ALA A O 16
ATOM 20301 N N . ASP A 1 50 ? 10.550 9.779 4.544 1.00 0.00 50 ASP A N 16
ATOM 20302 C CA . ASP A 1 50 ? 9.984 9.524 5.898 1.00 0.00 50 ASP A CA 16
ATOM 20303 C C . ASP A 1 50 ? 9.149 8.241 5.883 1.00 0.00 50 ASP A C 16
ATOM 20304 O O . ASP A 1 50 ? 9.269 7.403 6.754 1.00 0.00 50 ASP A O 16
ATOM 20313 N N . ALA A 1 51 ? 8.303 8.080 4.902 1.00 0.00 51 ALA A N 16
ATOM 20314 C CA . ALA A 1 51 ? 7.463 6.849 4.841 1.00 0.00 51 ALA A CA 16
ATOM 20315 C C . ALA A 1 51 ? 6.700 6.807 3.515 1.00 0.00 51 ALA A C 16
ATOM 20316 O O . ALA A 1 51 ? 6.393 5.751 3.001 1.00 0.00 51 ALA A O 16
ATOM 20323 N N . ARG A 1 52 ? 6.388 7.946 2.958 1.00 0.00 52 ARG A N 16
ATOM 20324 C CA . ARG A 1 52 ? 5.642 7.964 1.668 1.00 0.00 52 ARG A CA 16
ATOM 20325 C C . ARG A 1 52 ? 6.290 6.984 0.688 1.00 0.00 52 ARG A C 16
ATOM 20326 O O . ARG A 1 52 ? 7.492 6.807 0.681 1.00 0.00 52 ARG A O 16
ATOM 20347 N N . TYR A 1 53 ? 5.497 6.344 -0.138 1.00 0.00 53 TYR A N 16
ATOM 20348 C CA . TYR A 1 53 ? 6.046 5.363 -1.129 1.00 0.00 53 TYR A CA 16
ATOM 20349 C C . TYR A 1 53 ? 5.643 5.789 -2.543 1.00 0.00 53 TYR A C 16
ATOM 20350 O O . TYR A 1 53 ? 4.843 6.687 -2.729 1.00 0.00 53 TYR A O 16
ATOM 20368 N N . CYS A 1 54 ? 6.197 5.145 -3.540 1.00 0.00 54 CYS A N 16
ATOM 20369 C CA . CYS A 1 54 ? 5.865 5.494 -4.956 1.00 0.00 54 CYS A CA 16
ATOM 20370 C C . CYS A 1 54 ? 5.668 4.206 -5.756 1.00 0.00 54 CYS A C 16
ATOM 20371 O O . CYS A 1 54 ? 6.529 3.349 -5.791 1.00 0.00 54 CYS A O 16
ATOM 20379 N N . LEU A 1 55 ? 4.540 4.057 -6.401 1.00 0.00 55 LEU A N 16
ATOM 20380 C CA . LEU A 1 55 ? 4.290 2.816 -7.199 1.00 0.00 55 LEU A CA 16
ATOM 20381 C C . LEU A 1 55 ? 4.695 3.051 -8.657 1.00 0.00 55 LEU A C 16
ATOM 20382 O O . LEU A 1 55 ? 4.588 4.145 -9.173 1.00 0.00 55 LEU A O 16
ATOM 20398 N N . ASN A 1 56 ? 5.165 2.025 -9.319 1.00 0.00 56 ASN A N 16
ATOM 20399 C CA . ASN A 1 56 ? 5.585 2.165 -10.746 1.00 0.00 56 ASN A CA 16
ATOM 20400 C C . ASN A 1 56 ? 6.701 3.207 -10.863 1.00 0.00 56 ASN A C 16
ATOM 20401 O O . ASN A 1 56 ? 6.962 3.733 -11.925 1.00 0.00 56 ASN A O 16
ATOM 20412 N N . ASN A 1 57 ? 7.369 3.495 -9.780 1.00 0.00 57 ASN A N 16
ATOM 20413 C CA . ASN A 1 57 ? 8.480 4.490 -9.825 1.00 0.00 57 ASN A CA 16
ATOM 20414 C C . ASN A 1 57 ? 7.992 5.808 -10.434 1.00 0.00 57 ASN A C 16
ATOM 20415 O O . ASN A 1 57 ? 8.682 6.428 -11.220 1.00 0.00 57 ASN A O 16
ATOM 20426 N N . ASN A 1 58 ? 6.812 6.246 -10.070 1.00 0.00 58 ASN A N 16
ATOM 20427 C CA . ASN A 1 58 ? 6.263 7.531 -10.609 1.00 0.00 58 ASN A CA 16
ATOM 20428 C C . ASN A 1 58 ? 5.832 8.415 -9.426 1.00 0.00 58 ASN A C 16
ATOM 20429 O O . ASN A 1 58 ? 4.718 8.309 -8.953 1.00 0.00 58 ASN A O 16
ATOM 20440 N N . PRO A 1 59 ? 6.706 9.268 -8.932 1.00 0.00 59 PRO A N 16
ATOM 20441 C CA . PRO A 1 59 ? 6.392 10.156 -7.771 1.00 0.00 59 PRO A CA 16
ATOM 20442 C C . PRO A 1 59 ? 5.014 10.819 -7.884 1.00 0.00 59 PRO A C 16
ATOM 20443 O O . PRO A 1 59 ? 4.527 11.422 -6.949 1.00 0.00 59 PRO A O 16
ATOM 20454 N N . THR A 1 60 ? 4.379 10.704 -9.016 1.00 0.00 60 THR A N 16
ATOM 20455 C CA . THR A 1 60 ? 3.030 11.318 -9.176 1.00 0.00 60 THR A CA 16
ATOM 20456 C C . THR A 1 60 ? 1.998 10.426 -8.482 1.00 0.00 60 THR A C 16
ATOM 20457 O O . THR A 1 60 ? 1.098 10.898 -7.814 1.00 0.00 60 THR A O 16
ATOM 20468 N N . GLN A 1 61 ? 2.131 9.133 -8.630 1.00 0.00 61 GLN A N 16
ATOM 20469 C CA . GLN A 1 61 ? 1.173 8.188 -7.980 1.00 0.00 61 GLN A CA 16
ATOM 20470 C C . GLN A 1 61 ? 1.741 7.743 -6.632 1.00 0.00 61 GLN A C 16
ATOM 20471 O O . GLN A 1 61 ? 2.017 6.580 -6.424 1.00 0.00 61 GLN A O 16
ATOM 20485 N N . THR A 1 62 ? 1.927 8.653 -5.714 1.00 0.00 62 THR A N 16
ATOM 20486 C CA . THR A 1 62 ? 2.491 8.266 -4.383 1.00 0.00 62 THR A CA 16
ATOM 20487 C C . THR A 1 62 ? 1.349 8.060 -3.393 1.00 0.00 62 THR A C 16
ATOM 20488 O O . THR A 1 62 ? 0.206 8.355 -3.680 1.00 0.00 62 THR A O 16
ATOM 20499 N N . LEU A 1 63 ? 1.643 7.542 -2.232 1.00 0.00 63 LEU A N 16
ATOM 20500 C CA . LEU A 1 63 ? 0.562 7.301 -1.234 1.00 0.00 63 LEU A CA 16
ATOM 20501 C C . LEU A 1 63 ? 1.146 7.256 0.179 1.00 0.00 63 LEU A C 16
ATOM 20502 O O . LEU A 1 63 ? 2.313 6.981 0.373 1.00 0.00 63 LEU A O 16
ATOM 20518 N N . LYS A 1 64 ? 0.335 7.529 1.170 1.00 0.00 64 LYS A N 16
ATOM 20519 C CA . LYS A 1 64 ? 0.821 7.507 2.584 1.00 0.00 64 LYS A CA 16
ATOM 20520 C C . LYS A 1 64 ? 0.364 6.214 3.260 1.00 0.00 64 LYS A C 16
ATOM 20521 O O . LYS A 1 64 ? -0.744 5.758 3.061 1.00 0.00 64 LYS A O 16
ATOM 20540 N N . ILE A 1 65 ? 1.209 5.620 4.059 1.00 0.00 65 ILE A N 16
ATOM 20541 C CA . ILE A 1 65 ? 0.820 4.356 4.748 1.00 0.00 65 ILE A CA 16
ATOM 20542 C C . ILE A 1 65 ? 0.085 4.687 6.045 1.00 0.00 65 ILE A C 16
ATOM 20543 O O . ILE A 1 65 ? 0.417 5.629 6.738 1.00 0.00 65 ILE A O 16
ATOM 20559 N N . ARG A 1 66 ? -0.911 3.913 6.385 1.00 0.00 66 ARG A N 16
ATOM 20560 C CA . ARG A 1 66 ? -1.672 4.166 7.644 1.00 0.00 66 ARG A CA 16
ATOM 20561 C C . ARG A 1 66 ? -1.150 3.225 8.732 1.00 0.00 66 ARG A C 16
ATOM 20562 O O . ARG A 1 66 ? -1.080 3.583 9.891 1.00 0.00 66 ARG A O 16
ATOM 20583 N N . ASN A 1 67 ? -0.776 2.026 8.366 1.00 0.00 67 ASN A N 16
ATOM 20584 C CA . ASN A 1 67 ? -0.254 1.066 9.382 1.00 0.00 67 ASN A CA 16
ATOM 20585 C C . ASN A 1 67 ? 0.258 -0.204 8.692 1.00 0.00 67 ASN A C 16
ATOM 20586 O O . ASN A 1 67 ? -0.514 -1.038 8.257 1.00 0.00 67 ASN A O 16
ATOM 20597 N N . ALA A 1 68 ? 1.553 -0.364 8.598 1.00 0.00 68 ALA A N 16
ATOM 20598 C CA . ALA A 1 68 ? 2.109 -1.589 7.953 1.00 0.00 68 ALA A CA 16
ATOM 20599 C C . ALA A 1 68 ? 2.049 -2.752 8.945 1.00 0.00 68 ALA A C 16
ATOM 20600 O O . ALA A 1 68 ? 2.040 -2.557 10.144 1.00 0.00 68 ALA A O 16
ATOM 20607 N N . THR A 1 69 ? 2.008 -3.966 8.457 1.00 0.00 69 THR A N 16
ATOM 20608 C CA . THR A 1 69 ? 1.951 -5.144 9.376 1.00 0.00 69 THR A CA 16
ATOM 20609 C C . THR A 1 69 ? 2.700 -6.319 8.744 1.00 0.00 69 THR A C 16
ATOM 20610 O O . THR A 1 69 ? 2.643 -6.534 7.550 1.00 0.00 69 THR A O 16
ATOM 20621 N N . HIS A 1 70 ? 3.404 -7.079 9.537 1.00 0.00 70 HIS A N 16
ATOM 20622 C CA . HIS A 1 70 ? 4.161 -8.237 8.983 1.00 0.00 70 HIS A CA 16
ATOM 20623 C C . HIS A 1 70 ? 3.189 -9.359 8.613 1.00 0.00 70 HIS A C 16
ATOM 20624 O O . HIS A 1 70 ? 3.379 -10.503 8.978 1.00 0.00 70 HIS A O 16
ATOM 20639 N N . TYR A 1 71 ? 2.150 -9.045 7.888 1.00 0.00 71 TYR A N 16
ATOM 20640 C CA . TYR A 1 71 ? 1.172 -10.096 7.495 1.00 0.00 71 TYR A CA 16
ATOM 20641 C C . TYR A 1 71 ? 0.732 -10.869 8.741 1.00 0.00 71 TYR A C 16
ATOM 20642 O O . TYR A 1 71 ? 0.933 -12.062 8.850 1.00 0.00 71 TYR A O 16
ATOM 20660 N N . SER A 1 72 ? 0.132 -10.195 9.685 1.00 0.00 72 SER A N 16
ATOM 20661 C CA . SER A 1 72 ? -0.321 -10.886 10.925 1.00 0.00 72 SER A CA 16
ATOM 20662 C C . SER A 1 72 ? -1.680 -11.542 10.673 1.00 0.00 72 SER A C 16
ATOM 20663 O O . SER A 1 72 ? -2.448 -11.100 9.842 1.00 0.00 72 SER A O 16
ATOM 20671 N N . SER A 1 73 ? -1.983 -12.593 11.384 1.00 0.00 73 SER A N 16
ATOM 20672 C CA . SER A 1 73 ? -3.292 -13.273 11.181 1.00 0.00 73 SER A CA 16
ATOM 20673 C C . SER A 1 73 ? -4.421 -12.351 11.645 1.00 0.00 73 SER A C 16
ATOM 20674 O O . SER A 1 73 ? -5.456 -12.254 11.015 1.00 0.00 73 SER A O 16
ATOM 20682 N N . GLU A 1 74 ? -4.232 -11.671 12.743 1.00 0.00 74 GLU A N 16
ATOM 20683 C CA . GLU A 1 74 ? -5.295 -10.757 13.247 1.00 0.00 74 GLU A CA 16
ATOM 20684 C C . GLU A 1 74 ? -5.566 -9.665 12.208 1.00 0.00 74 GLU A C 16
ATOM 20685 O O . GLU A 1 74 ? -6.671 -9.175 12.085 1.00 0.00 74 GLU A O 16
ATOM 20697 N N . ARG A 1 75 ? -4.568 -9.279 11.463 1.00 0.00 75 ARG A N 16
ATOM 20698 C CA . ARG A 1 75 ? -4.771 -8.217 10.439 1.00 0.00 75 ARG A CA 16
ATOM 20699 C C . ARG A 1 75 ? -5.442 -8.817 9.201 1.00 0.00 75 ARG A C 16
ATOM 20700 O O . ARG A 1 75 ? -6.376 -8.260 8.659 1.00 0.00 75 ARG A O 16
ATOM 20721 N N . TRP A 1 76 ? -4.971 -9.944 8.748 1.00 0.00 76 TRP A N 16
ATOM 20722 C CA . TRP A 1 76 ? -5.579 -10.575 7.542 1.00 0.00 76 TRP A CA 16
ATOM 20723 C C . TRP A 1 76 ? -6.969 -11.114 7.886 1.00 0.00 76 TRP A C 16
ATOM 20724 O O . TRP A 1 76 ? -7.840 -11.191 7.043 1.00 0.00 76 TRP A O 16
ATOM 20745 N N . THR A 1 77 ? -7.183 -11.488 9.118 1.00 0.00 77 THR A N 16
ATOM 20746 C CA . THR A 1 77 ? -8.515 -12.025 9.515 1.00 0.00 77 THR A CA 16
ATOM 20747 C C . THR A 1 77 ? -9.463 -10.867 9.836 1.00 0.00 77 THR A C 16
ATOM 20748 O O . THR A 1 77 ? -10.654 -10.945 9.604 1.00 0.00 77 THR A O 16
ATOM 20759 N N . ASN A 1 78 ? -8.947 -9.790 10.366 1.00 0.00 78 ASN A N 16
ATOM 20760 C CA . ASN A 1 78 ? -9.821 -8.627 10.697 1.00 0.00 78 ASN A CA 16
ATOM 20761 C C . ASN A 1 78 ? -10.003 -7.762 9.450 1.00 0.00 78 ASN A C 16
ATOM 20762 O O . ASN A 1 78 ? -10.952 -7.012 9.336 1.00 0.00 78 ASN A O 16
ATOM 20773 N N . ALA A 1 79 ? -9.100 -7.860 8.513 1.00 0.00 79 ALA A N 16
ATOM 20774 C CA . ALA A 1 79 ? -9.220 -7.045 7.273 1.00 0.00 79 ALA A CA 16
ATOM 20775 C C . ALA A 1 79 ? -10.229 -7.701 6.328 1.00 0.00 79 ALA A C 16
ATOM 20776 O O . ALA A 1 79 ? -11.206 -7.098 5.932 1.00 0.00 79 ALA A O 16
ATOM 20783 N N . ASP A 1 80 ? -10.000 -8.933 5.964 1.00 0.00 80 ASP A N 16
ATOM 20784 C CA . ASP A 1 80 ? -10.946 -9.627 5.045 1.00 0.00 80 ASP A CA 16
ATOM 20785 C C . ASP A 1 80 ? -12.357 -9.576 5.634 1.00 0.00 80 ASP A C 16
ATOM 20786 O O . ASP A 1 80 ? -13.293 -9.144 4.992 1.00 0.00 80 ASP A O 16
ATOM 20795 N N . LYS A 1 81 ? -12.518 -10.015 6.853 1.00 0.00 81 LYS A N 16
ATOM 20796 C CA . LYS A 1 81 ? -13.869 -9.992 7.482 1.00 0.00 81 LYS A CA 16
ATOM 20797 C C . LYS A 1 81 ? -14.488 -8.604 7.308 1.00 0.00 81 LYS A C 16
ATOM 20798 O O . LYS A 1 81 ? -13.755 -7.633 7.401 1.00 0.00 81 LYS A O 16
ATOM 20817 N N . MET A 1 1 ? 14.897 -1.368 -0.495 1.00 0.00 1 MET A N 17
ATOM 20818 C CA . MET A 1 1 ? 14.743 -1.666 -1.947 1.00 0.00 1 MET A CA 17
ATOM 20819 C C . MET A 1 1 ? 13.279 -1.485 -2.353 1.00 0.00 1 MET A C 17
ATOM 20820 O O . MET A 1 1 ? 12.437 -1.155 -1.542 1.00 0.00 1 MET A O 17
ATOM 20836 N N . GLU A 1 2 ? 12.969 -1.695 -3.602 1.00 0.00 2 GLU A N 17
ATOM 20837 C CA . GLU A 1 2 ? 11.561 -1.533 -4.059 1.00 0.00 2 GLU A CA 17
ATOM 20838 C C . GLU A 1 2 ? 10.753 -2.776 -3.679 1.00 0.00 2 GLU A C 17
ATOM 20839 O O . GLU A 1 2 ? 11.222 -3.891 -3.789 1.00 0.00 2 GLU A O 17
ATOM 20851 N N . TRP A 1 3 ? 9.539 -2.591 -3.230 1.00 0.00 3 TRP A N 17
ATOM 20852 C CA . TRP A 1 3 ? 8.690 -3.757 -2.839 1.00 0.00 3 TRP A CA 17
ATOM 20853 C C . TRP A 1 3 ? 7.760 -4.115 -4.000 1.00 0.00 3 TRP A C 17
ATOM 20854 O O . TRP A 1 3 ? 7.785 -3.491 -5.042 1.00 0.00 3 TRP A O 17
ATOM 20875 N N . TRP A 1 4 ? 6.938 -5.118 -3.827 1.00 0.00 4 TRP A N 17
ATOM 20876 C CA . TRP A 1 4 ? 5.997 -5.527 -4.915 1.00 0.00 4 TRP A CA 17
ATOM 20877 C C . TRP A 1 4 ? 4.646 -5.892 -4.298 1.00 0.00 4 TRP A C 17
ATOM 20878 O O . TRP A 1 4 ? 4.545 -6.806 -3.506 1.00 0.00 4 TRP A O 17
ATOM 20899 N N . VAL A 1 5 ? 3.607 -5.182 -4.648 1.00 0.00 5 VAL A N 17
ATOM 20900 C CA . VAL A 1 5 ? 2.271 -5.496 -4.067 1.00 0.00 5 VAL A CA 17
ATOM 20901 C C . VAL A 1 5 ? 1.757 -6.818 -4.642 1.00 0.00 5 VAL A C 17
ATOM 20902 O O . VAL A 1 5 ? 1.709 -7.009 -5.841 1.00 0.00 5 VAL A O 17
ATOM 20915 N N . LYS A 1 6 ? 1.370 -7.734 -3.794 1.00 0.00 6 LYS A N 17
ATOM 20916 C CA . LYS A 1 6 ? 0.852 -9.047 -4.282 1.00 0.00 6 LYS A CA 17
ATOM 20917 C C . LYS A 1 6 ? -0.670 -8.972 -4.408 1.00 0.00 6 LYS A C 17
ATOM 20918 O O . LYS A 1 6 ? -1.270 -9.643 -5.224 1.00 0.00 6 LYS A O 17
ATOM 20937 N N . LYS A 1 7 ? -1.298 -8.158 -3.603 1.00 0.00 7 LYS A N 17
ATOM 20938 C CA . LYS A 1 7 ? -2.784 -8.030 -3.666 1.00 0.00 7 LYS A CA 17
ATOM 20939 C C . LYS A 1 7 ? -3.189 -6.627 -3.210 1.00 0.00 7 LYS A C 17
ATOM 20940 O O . LYS A 1 7 ? -2.425 -5.930 -2.570 1.00 0.00 7 LYS A O 17
ATOM 20959 N N . VAL A 1 8 ? -4.380 -6.205 -3.531 1.00 0.00 8 VAL A N 17
ATOM 20960 C CA . VAL A 1 8 ? -4.825 -4.846 -3.112 1.00 0.00 8 VAL A CA 17
ATOM 20961 C C . VAL A 1 8 ? -6.352 -4.751 -3.213 1.00 0.00 8 VAL A C 17
ATOM 20962 O O . VAL A 1 8 ? -6.942 -5.091 -4.219 1.00 0.00 8 VAL A O 17
ATOM 20975 N N . GLN A 1 9 ? -6.991 -4.281 -2.172 1.00 0.00 9 GLN A N 17
ATOM 20976 C CA . GLN A 1 9 ? -8.480 -4.146 -2.188 1.00 0.00 9 GLN A CA 17
ATOM 20977 C C . GLN A 1 9 ? -8.846 -2.682 -2.442 1.00 0.00 9 GLN A C 17
ATOM 20978 O O . GLN A 1 9 ? -8.421 -1.796 -1.727 1.00 0.00 9 GLN A O 17
ATOM 20992 N N . ASP A 1 10 ? -9.626 -2.417 -3.453 1.00 0.00 10 ASP A N 17
ATOM 20993 C CA . ASP A 1 10 ? -10.007 -1.006 -3.748 1.00 0.00 10 ASP A CA 17
ATOM 20994 C C . ASP A 1 10 ? -10.650 -0.378 -2.509 1.00 0.00 10 ASP A C 17
ATOM 20995 O O . ASP A 1 10 ? -10.905 -1.043 -1.525 1.00 0.00 10 ASP A O 17
ATOM 21004 N N . ASN A 1 11 ? -10.910 0.901 -2.550 1.00 0.00 11 ASN A N 17
ATOM 21005 C CA . ASN A 1 11 ? -11.532 1.576 -1.376 1.00 0.00 11 ASN A CA 17
ATOM 21006 C C . ASN A 1 11 ? -12.979 1.110 -1.227 1.00 0.00 11 ASN A C 17
ATOM 21007 O O . ASN A 1 11 ? -13.907 1.878 -1.372 1.00 0.00 11 ASN A O 17
ATOM 21018 N N . ALA A 1 12 ? -13.176 -0.145 -0.939 1.00 0.00 12 ALA A N 17
ATOM 21019 C CA . ALA A 1 12 ? -14.563 -0.663 -0.780 1.00 0.00 12 ALA A CA 17
ATOM 21020 C C . ALA A 1 12 ? -15.103 -0.256 0.593 1.00 0.00 12 ALA A C 17
ATOM 21021 O O . ALA A 1 12 ? -16.282 -0.373 0.865 1.00 0.00 12 ALA A O 17
ATOM 21028 N N . SER A 1 13 ? -14.251 0.222 1.460 1.00 0.00 13 SER A N 17
ATOM 21029 C CA . SER A 1 13 ? -14.715 0.637 2.815 1.00 0.00 13 SER A CA 17
ATOM 21030 C C . SER A 1 13 ? -15.264 2.064 2.749 1.00 0.00 13 SER A C 17
ATOM 21031 O O . SER A 1 13 ? -16.323 2.354 3.265 1.00 0.00 13 SER A O 17
ATOM 21039 N N . ALA A 1 14 ? -14.548 2.954 2.115 1.00 0.00 14 ALA A N 17
ATOM 21040 C CA . ALA A 1 14 ? -15.015 4.367 2.008 1.00 0.00 14 ALA A CA 17
ATOM 21041 C C . ALA A 1 14 ? -13.872 5.227 1.456 1.00 0.00 14 ALA A C 17
ATOM 21042 O O . ALA A 1 14 ? -14.032 5.951 0.494 1.00 0.00 14 ALA A O 17
ATOM 21049 N N . SER A 1 15 ? -12.719 5.151 2.064 1.00 0.00 15 SER A N 17
ATOM 21050 C CA . SER A 1 15 ? -11.561 5.958 1.584 1.00 0.00 15 SER A CA 17
ATOM 21051 C C . SER A 1 15 ? -10.262 5.289 2.031 1.00 0.00 15 SER A C 17
ATOM 21052 O O . SER A 1 15 ? -9.262 5.940 2.251 1.00 0.00 15 SER A O 17
ATOM 21060 N N . LEU A 1 16 ? -10.273 3.988 2.167 1.00 0.00 16 LEU A N 17
ATOM 21061 C CA . LEU A 1 16 ? -9.042 3.258 2.600 1.00 0.00 16 LEU A CA 17
ATOM 21062 C C . LEU A 1 16 ? -8.909 1.971 1.788 1.00 0.00 16 LEU A C 17
ATOM 21063 O O . LEU A 1 16 ? -9.867 1.250 1.590 1.00 0.00 16 LEU A O 17
ATOM 21079 N N . CYS A 1 17 ? -7.720 1.675 1.328 1.00 0.00 17 CYS A N 17
ATOM 21080 C CA . CYS A 1 17 ? -7.489 0.430 0.534 1.00 0.00 17 CYS A CA 17
ATOM 21081 C C . CYS A 1 17 ? -6.371 -0.356 1.206 1.00 0.00 17 CYS A C 17
ATOM 21082 O O . CYS A 1 17 ? -5.431 0.215 1.706 1.00 0.00 17 CYS A O 17
ATOM 21090 N N . ARG A 1 18 ? -6.460 -1.657 1.233 1.00 0.00 18 ARG A N 17
ATOM 21091 C CA . ARG A 1 18 ? -5.385 -2.465 1.886 1.00 0.00 18 ARG A CA 17
ATOM 21092 C C . ARG A 1 18 ? -4.416 -2.968 0.820 1.00 0.00 18 ARG A C 17
ATOM 21093 O O . ARG A 1 18 ? -4.772 -3.128 -0.330 1.00 0.00 18 ARG A O 17
ATOM 21114 N N . VAL A 1 19 ? -3.186 -3.215 1.190 1.00 0.00 19 VAL A N 17
ATOM 21115 C CA . VAL A 1 19 ? -2.189 -3.703 0.192 1.00 0.00 19 VAL A CA 17
ATOM 21116 C C . VAL A 1 19 ? -1.220 -4.681 0.856 1.00 0.00 19 VAL A C 17
ATOM 21117 O O . VAL A 1 19 ? -0.692 -4.424 1.920 1.00 0.00 19 VAL A O 17
ATOM 21130 N N . VAL A 1 20 ? -0.965 -5.795 0.221 1.00 0.00 20 VAL A N 17
ATOM 21131 C CA . VAL A 1 20 ? -0.007 -6.785 0.793 1.00 0.00 20 VAL A CA 17
ATOM 21132 C C . VAL A 1 20 ? 1.351 -6.576 0.124 1.00 0.00 20 VAL A C 17
ATOM 21133 O O . VAL A 1 20 ? 1.506 -6.797 -1.061 1.00 0.00 20 VAL A O 17
ATOM 21146 N N . LEU A 1 21 ? 2.335 -6.134 0.862 1.00 0.00 21 LEU A N 17
ATOM 21147 C CA . LEU A 1 21 ? 3.680 -5.891 0.252 1.00 0.00 21 LEU A CA 17
ATOM 21148 C C . LEU A 1 21 ? 4.574 -7.113 0.473 1.00 0.00 21 LEU A C 17
ATOM 21149 O O . LEU A 1 21 ? 4.668 -7.638 1.564 1.00 0.00 21 LEU A O 17
ATOM 21165 N N . GLN A 1 22 ? 5.230 -7.565 -0.568 1.00 0.00 22 GLN A N 17
ATOM 21166 C CA . GLN A 1 22 ? 6.130 -8.757 -0.459 1.00 0.00 22 GLN A CA 17
ATOM 21167 C C . GLN A 1 22 ? 7.556 -8.348 -0.825 1.00 0.00 22 GLN A C 17
ATOM 21168 O O . GLN A 1 22 ? 7.775 -7.556 -1.722 1.00 0.00 22 GLN A O 17
ATOM 21182 N N . SER A 1 23 ? 8.531 -8.879 -0.134 1.00 0.00 23 SER A N 17
ATOM 21183 C CA . SER A 1 23 ? 9.951 -8.518 -0.436 1.00 0.00 23 SER A CA 17
ATOM 21184 C C . SER A 1 23 ? 10.855 -9.735 -0.220 1.00 0.00 23 SER A C 17
ATOM 21185 O O . SER A 1 23 ? 11.013 -10.214 0.884 1.00 0.00 23 SER A O 17
ATOM 21193 N N . GLY A 1 24 ? 11.453 -10.231 -1.270 1.00 0.00 24 GLY A N 17
ATOM 21194 C CA . GLY A 1 24 ? 12.352 -11.411 -1.131 1.00 0.00 24 GLY A CA 17
ATOM 21195 C C . GLY A 1 24 ? 11.519 -12.667 -0.868 1.00 0.00 24 GLY A C 17
ATOM 21196 O O . GLY A 1 24 ? 11.639 -13.660 -1.558 1.00 0.00 24 GLY A O 17
ATOM 21200 N N . ALA A 1 25 ? 10.675 -12.630 0.125 1.00 0.00 25 ALA A N 17
ATOM 21201 C CA . ALA A 1 25 ? 9.834 -13.819 0.436 1.00 0.00 25 ALA A CA 17
ATOM 21202 C C . ALA A 1 25 ? 8.875 -13.477 1.580 1.00 0.00 25 ALA A C 17
ATOM 21203 O O . ALA A 1 25 ? 7.788 -14.008 1.669 1.00 0.00 25 ALA A O 17
ATOM 21210 N N . LEU A 1 26 ? 9.271 -12.592 2.453 1.00 0.00 26 LEU A N 17
ATOM 21211 C CA . LEU A 1 26 ? 8.382 -12.217 3.586 1.00 0.00 26 LEU A CA 17
ATOM 21212 C C . LEU A 1 26 ? 7.185 -11.431 3.049 1.00 0.00 26 LEU A C 17
ATOM 21213 O O . LEU A 1 26 ? 7.157 -11.033 1.902 1.00 0.00 26 LEU A O 17
ATOM 21229 N N . GLU A 1 27 ? 6.191 -11.203 3.868 1.00 0.00 27 GLU A N 17
ATOM 21230 C CA . GLU A 1 27 ? 4.993 -10.442 3.402 1.00 0.00 27 GLU A CA 17
ATOM 21231 C C . GLU A 1 27 ? 4.439 -9.604 4.554 1.00 0.00 27 GLU A C 17
ATOM 21232 O O . GLU A 1 27 ? 4.745 -9.834 5.707 1.00 0.00 27 GLU A O 17
ATOM 21244 N N . MET A 1 28 ? 3.625 -8.628 4.249 1.00 0.00 28 MET A N 17
ATOM 21245 C CA . MET A 1 28 ? 3.052 -7.770 5.324 1.00 0.00 28 MET A CA 17
ATOM 21246 C C . MET A 1 28 ? 1.762 -7.115 4.821 1.00 0.00 28 MET A C 17
ATOM 21247 O O . MET A 1 28 ? 1.602 -6.872 3.642 1.00 0.00 28 MET A O 17
ATOM 21261 N N . ILE A 1 29 ? 0.848 -6.818 5.712 1.00 0.00 29 ILE A N 17
ATOM 21262 C CA . ILE A 1 29 ? -0.439 -6.164 5.309 1.00 0.00 29 ILE A CA 17
ATOM 21263 C C . ILE A 1 29 ? -0.424 -4.725 5.817 1.00 0.00 29 ILE A C 17
ATOM 21264 O O . ILE A 1 29 ? 0.083 -4.447 6.885 1.00 0.00 29 ILE A O 17
ATOM 21280 N N . ALA A 1 30 ? -0.957 -3.799 5.063 1.00 0.00 30 ALA A N 17
ATOM 21281 C CA . ALA A 1 30 ? -0.943 -2.380 5.524 1.00 0.00 30 ALA A CA 17
ATOM 21282 C C . ALA A 1 30 ? -2.177 -1.634 5.021 1.00 0.00 30 ALA A C 17
ATOM 21283 O O . ALA A 1 30 ? -2.625 -1.822 3.907 1.00 0.00 30 ALA A O 17
ATOM 21290 N N . GLU A 1 31 ? -2.719 -0.767 5.839 1.00 0.00 31 GLU A N 17
ATOM 21291 C CA . GLU A 1 31 ? -3.912 0.022 5.418 1.00 0.00 31 GLU A CA 17
ATOM 21292 C C . GLU A 1 31 ? -3.422 1.261 4.665 1.00 0.00 31 GLU A C 17
ATOM 21293 O O . GLU A 1 31 ? -2.621 2.025 5.166 1.00 0.00 31 GLU A O 17
ATOM 21305 N N . ILE A 1 32 ? -3.877 1.446 3.452 1.00 0.00 32 ILE A N 17
ATOM 21306 C CA . ILE A 1 32 ? -3.428 2.611 2.622 1.00 0.00 32 ILE A CA 17
ATOM 21307 C C . ILE A 1 32 ? -4.593 3.588 2.408 1.00 0.00 32 ILE A C 17
ATOM 21308 O O . ILE A 1 32 ? -5.743 3.203 2.322 1.00 0.00 32 ILE A O 17
ATOM 21324 N N . GLU A 1 33 ? -4.279 4.856 2.312 1.00 0.00 33 GLU A N 17
ATOM 21325 C CA . GLU A 1 33 ? -5.323 5.906 2.091 1.00 0.00 33 GLU A CA 17
ATOM 21326 C C . GLU A 1 33 ? -5.115 6.518 0.701 1.00 0.00 33 GLU A C 17
ATOM 21327 O O . GLU A 1 33 ? -4.198 7.286 0.488 1.00 0.00 33 GLU A O 17
ATOM 21339 N N . ALA A 1 34 ? -5.951 6.186 -0.249 1.00 0.00 34 ALA A N 17
ATOM 21340 C CA . ALA A 1 34 ? -5.783 6.757 -1.620 1.00 0.00 34 ALA A CA 17
ATOM 21341 C C . ALA A 1 34 ? -7.144 6.856 -2.308 1.00 0.00 34 ALA A C 17
ATOM 21342 O O . ALA A 1 34 ? -8.171 6.572 -1.724 1.00 0.00 34 ALA A O 17
ATOM 21349 N N . CYS A 1 35 ? -7.156 7.257 -3.552 1.00 0.00 35 CYS A N 17
ATOM 21350 C CA . CYS A 1 35 ? -8.444 7.381 -4.298 1.00 0.00 35 CYS A CA 17
ATOM 21351 C C . CYS A 1 35 ? -8.205 7.031 -5.767 1.00 0.00 35 CYS A C 17
ATOM 21352 O O . CYS A 1 35 ? -9.130 6.794 -6.519 1.00 0.00 35 CYS A O 17
ATOM 21360 N N . ARG A 1 36 ? -6.967 6.992 -6.181 1.00 0.00 36 ARG A N 17
ATOM 21361 C CA . ARG A 1 36 ? -6.666 6.651 -7.598 1.00 0.00 36 ARG A CA 17
ATOM 21362 C C . ARG A 1 36 ? -6.915 5.159 -7.819 1.00 0.00 36 ARG A C 17
ATOM 21363 O O . ARG A 1 36 ? -7.347 4.741 -8.875 1.00 0.00 36 ARG A O 17
ATOM 21384 N N . LEU A 1 37 ? -6.651 4.354 -6.823 1.00 0.00 37 LEU A N 17
ATOM 21385 C CA . LEU A 1 37 ? -6.875 2.887 -6.960 1.00 0.00 37 LEU A CA 17
ATOM 21386 C C . LEU A 1 37 ? -6.332 2.400 -8.306 1.00 0.00 37 LEU A C 17
ATOM 21387 O O . LEU A 1 37 ? -6.808 1.433 -8.867 1.00 0.00 37 LEU A O 17
ATOM 21403 N N . ARG A 1 38 ? -5.338 3.068 -8.828 1.00 0.00 38 ARG A N 17
ATOM 21404 C CA . ARG A 1 38 ? -4.755 2.654 -10.138 1.00 0.00 38 ARG A CA 17
ATOM 21405 C C . ARG A 1 38 ? -3.674 1.595 -9.902 1.00 0.00 38 ARG A C 17
ATOM 21406 O O . ARG A 1 38 ? -3.135 1.025 -10.830 1.00 0.00 38 ARG A O 17
ATOM 21427 N N . LEU A 1 39 ? -3.355 1.328 -8.667 1.00 0.00 39 LEU A N 17
ATOM 21428 C CA . LEU A 1 39 ? -2.310 0.309 -8.371 1.00 0.00 39 LEU A CA 17
ATOM 21429 C C . LEU A 1 39 ? -2.786 -1.057 -8.867 1.00 0.00 39 LEU A C 17
ATOM 21430 O O . LEU A 1 39 ? -3.961 -1.270 -9.091 1.00 0.00 39 LEU A O 17
ATOM 21446 N N . ARG A 1 40 ? -1.884 -1.986 -9.043 1.00 0.00 40 ARG A N 17
ATOM 21447 C CA . ARG A 1 40 ? -2.286 -3.339 -9.527 1.00 0.00 40 ARG A CA 17
ATOM 21448 C C . ARG A 1 40 ? -1.312 -4.387 -8.985 1.00 0.00 40 ARG A C 17
ATOM 21449 O O . ARG A 1 40 ? -0.393 -4.077 -8.255 1.00 0.00 40 ARG A O 17
ATOM 21470 N N . GLU A 1 41 ? -1.510 -5.628 -9.336 1.00 0.00 41 GLU A N 17
ATOM 21471 C CA . GLU A 1 41 ? -0.602 -6.700 -8.843 1.00 0.00 41 GLU A CA 17
ATOM 21472 C C . GLU A 1 41 ? 0.771 -6.560 -9.507 1.00 0.00 41 GLU A C 17
ATOM 21473 O O . GLU A 1 41 ? 0.875 -6.310 -10.692 1.00 0.00 41 GLU A O 17
ATOM 21485 N N . GLY A 1 42 ? 1.824 -6.724 -8.754 1.00 0.00 42 GLY A N 17
ATOM 21486 C CA . GLY A 1 42 ? 3.192 -6.605 -9.340 1.00 0.00 42 GLY A CA 17
ATOM 21487 C C . GLY A 1 42 ? 3.611 -5.135 -9.395 1.00 0.00 42 GLY A C 17
ATOM 21488 O O . GLY A 1 42 ? 4.593 -4.784 -10.017 1.00 0.00 42 GLY A O 17
ATOM 21492 N N . ASP A 1 43 ? 2.877 -4.270 -8.749 1.00 0.00 43 ASP A N 17
ATOM 21493 C CA . ASP A 1 43 ? 3.243 -2.825 -8.769 1.00 0.00 43 ASP A CA 17
ATOM 21494 C C . ASP A 1 43 ? 4.599 -2.633 -8.089 1.00 0.00 43 ASP A C 17
ATOM 21495 O O . ASP A 1 43 ? 4.828 -3.109 -6.992 1.00 0.00 43 ASP A O 17
ATOM 21504 N N . LYS A 1 44 ? 5.501 -1.936 -8.733 1.00 0.00 44 LYS A N 17
ATOM 21505 C CA . LYS A 1 44 ? 6.850 -1.703 -8.133 1.00 0.00 44 LYS A CA 17
ATOM 21506 C C . LYS A 1 44 ? 6.836 -0.389 -7.349 1.00 0.00 44 LYS A C 17
ATOM 21507 O O . LYS A 1 44 ? 6.761 0.685 -7.918 1.00 0.00 44 LYS A O 17
ATOM 21526 N N . LEU A 1 45 ? 6.903 -0.470 -6.042 1.00 0.00 45 LEU A N 17
ATOM 21527 C CA . LEU A 1 45 ? 6.889 0.765 -5.195 1.00 0.00 45 LEU A CA 17
ATOM 21528 C C . LEU A 1 45 ? 8.300 1.042 -4.665 1.00 0.00 45 LEU A C 17
ATOM 21529 O O . LEU A 1 45 ? 8.817 0.311 -3.844 1.00 0.00 45 LEU A O 17
ATOM 21545 N N . THR A 1 46 ? 8.923 2.097 -5.119 1.00 0.00 46 THR A N 17
ATOM 21546 C CA . THR A 1 46 ? 10.298 2.426 -4.630 1.00 0.00 46 THR A CA 17
ATOM 21547 C C . THR A 1 46 ? 10.166 3.282 -3.360 1.00 0.00 46 THR A C 17
ATOM 21548 O O . THR A 1 46 ? 9.159 3.929 -3.152 1.00 0.00 46 THR A O 17
ATOM 21559 N N . PRO A 1 47 ? 11.167 3.290 -2.514 1.00 0.00 47 PRO A N 17
ATOM 21560 C CA . PRO A 1 47 ? 11.136 4.085 -1.249 1.00 0.00 47 PRO A CA 17
ATOM 21561 C C . PRO A 1 47 ? 11.246 5.591 -1.516 1.00 0.00 47 PRO A C 17
ATOM 21562 O O . PRO A 1 47 ? 12.118 6.043 -2.233 1.00 0.00 47 PRO A O 17
ATOM 21573 N N . LEU A 1 48 ? 10.367 6.372 -0.946 1.00 0.00 48 LEU A N 17
ATOM 21574 C CA . LEU A 1 48 ? 10.422 7.844 -1.170 1.00 0.00 48 LEU A CA 17
ATOM 21575 C C . LEU A 1 48 ? 11.502 8.453 -0.273 1.00 0.00 48 LEU A C 17
ATOM 21576 O O . LEU A 1 48 ? 12.593 8.755 -0.716 1.00 0.00 48 LEU A O 17
ATOM 21592 N N . ALA A 1 49 ? 11.209 8.636 0.986 1.00 0.00 49 ALA A N 17
ATOM 21593 C CA . ALA A 1 49 ? 12.220 9.226 1.906 1.00 0.00 49 ALA A CA 17
ATOM 21594 C C . ALA A 1 49 ? 11.838 8.920 3.356 1.00 0.00 49 ALA A C 17
ATOM 21595 O O . ALA A 1 49 ? 12.559 8.250 4.069 1.00 0.00 49 ALA A O 17
ATOM 21602 N N . ASP A 1 50 ? 10.713 9.410 3.801 1.00 0.00 50 ASP A N 17
ATOM 21603 C CA . ASP A 1 50 ? 10.292 9.150 5.207 1.00 0.00 50 ASP A CA 17
ATOM 21604 C C . ASP A 1 50 ? 9.644 7.766 5.304 1.00 0.00 50 ASP A C 17
ATOM 21605 O O . ASP A 1 50 ? 9.953 6.988 6.185 1.00 0.00 50 ASP A O 17
ATOM 21614 N N . ALA A 1 51 ? 8.752 7.451 4.405 1.00 0.00 51 ALA A N 17
ATOM 21615 C CA . ALA A 1 51 ? 8.089 6.116 4.449 1.00 0.00 51 ALA A CA 17
ATOM 21616 C C . ALA A 1 51 ? 7.247 5.915 3.187 1.00 0.00 51 ALA A C 17
ATOM 21617 O O . ALA A 1 51 ? 7.195 4.837 2.629 1.00 0.00 51 ALA A O 17
ATOM 21624 N N . ARG A 1 52 ? 6.585 6.945 2.731 1.00 0.00 52 ARG A N 17
ATOM 21625 C CA . ARG A 1 52 ? 5.746 6.809 1.507 1.00 0.00 52 ARG A CA 17
ATOM 21626 C C . ARG A 1 52 ? 6.570 6.148 0.401 1.00 0.00 52 ARG A C 17
ATOM 21627 O O . ARG A 1 52 ? 7.781 6.245 0.383 1.00 0.00 52 ARG A O 17
ATOM 21648 N N . TYR A 1 53 ? 5.922 5.476 -0.520 1.00 0.00 53 TYR A N 17
ATOM 21649 C CA . TYR A 1 53 ? 6.660 4.800 -1.636 1.00 0.00 53 TYR A CA 17
ATOM 21650 C C . TYR A 1 53 ? 6.128 5.307 -2.978 1.00 0.00 53 TYR A C 17
ATOM 21651 O O . TYR A 1 53 ? 4.941 5.495 -3.156 1.00 0.00 53 TYR A O 17
ATOM 21669 N N . CYS A 1 54 ? 7.001 5.531 -3.926 1.00 0.00 54 CYS A N 17
ATOM 21670 C CA . CYS A 1 54 ? 6.559 6.028 -5.265 1.00 0.00 54 CYS A CA 17
ATOM 21671 C C . CYS A 1 54 ? 6.450 4.852 -6.234 1.00 0.00 54 CYS A C 17
ATOM 21672 O O . CYS A 1 54 ? 7.319 4.004 -6.296 1.00 0.00 54 CYS A O 17
ATOM 21680 N N . LEU A 1 55 ? 5.386 4.791 -6.992 1.00 0.00 55 LEU A N 17
ATOM 21681 C CA . LEU A 1 55 ? 5.214 3.665 -7.963 1.00 0.00 55 LEU A CA 17
ATOM 21682 C C . LEU A 1 55 ? 5.693 4.106 -9.345 1.00 0.00 55 LEU A C 17
ATOM 21683 O O . LEU A 1 55 ? 5.546 5.249 -9.729 1.00 0.00 55 LEU A O 17
ATOM 21699 N N . ASN A 1 56 ? 6.271 3.207 -10.095 1.00 0.00 56 ASN A N 17
ATOM 21700 C CA . ASN A 1 56 ? 6.761 3.573 -11.455 1.00 0.00 56 ASN A CA 17
ATOM 21701 C C . ASN A 1 56 ? 7.752 4.734 -11.346 1.00 0.00 56 ASN A C 17
ATOM 21702 O O . ASN A 1 56 ? 8.118 5.344 -12.331 1.00 0.00 56 ASN A O 17
ATOM 21713 N N . ASN A 1 57 ? 8.190 5.038 -10.154 1.00 0.00 57 ASN A N 17
ATOM 21714 C CA . ASN A 1 57 ? 9.165 6.151 -9.963 1.00 0.00 57 ASN A CA 17
ATOM 21715 C C . ASN A 1 57 ? 8.508 7.495 -10.303 1.00 0.00 57 ASN A C 17
ATOM 21716 O O . ASN A 1 57 ? 9.120 8.355 -10.906 1.00 0.00 57 ASN A O 17
ATOM 21727 N N . ASN A 1 58 ? 7.271 7.685 -9.909 1.00 0.00 58 ASN A N 17
ATOM 21728 C CA . ASN A 1 58 ? 6.559 8.971 -10.188 1.00 0.00 58 ASN A CA 17
ATOM 21729 C C . ASN A 1 58 ? 6.121 9.590 -8.850 1.00 0.00 58 ASN A C 17
ATOM 21730 O O . ASN A 1 58 ? 5.027 9.344 -8.384 1.00 0.00 58 ASN A O 17
ATOM 21741 N N . PRO A 1 59 ? 6.973 10.375 -8.223 1.00 0.00 59 PRO A N 17
ATOM 21742 C CA . PRO A 1 59 ? 6.660 11.017 -6.908 1.00 0.00 59 PRO A CA 17
ATOM 21743 C C . PRO A 1 59 ? 5.259 11.640 -6.868 1.00 0.00 59 PRO A C 17
ATOM 21744 O O . PRO A 1 59 ? 4.792 12.074 -5.834 1.00 0.00 59 PRO A O 17
ATOM 21755 N N . THR A 1 60 ? 4.585 11.677 -7.983 1.00 0.00 60 THR A N 17
ATOM 21756 C CA . THR A 1 60 ? 3.214 12.259 -8.012 1.00 0.00 60 THR A CA 17
ATOM 21757 C C . THR A 1 60 ? 2.222 11.211 -7.501 1.00 0.00 60 THR A C 17
ATOM 21758 O O . THR A 1 60 ? 1.349 11.497 -6.706 1.00 0.00 60 THR A O 17
ATOM 21769 N N . GLN A 1 61 ? 2.363 9.993 -7.953 1.00 0.00 61 GLN A N 17
ATOM 21770 C CA . GLN A 1 61 ? 1.452 8.898 -7.509 1.00 0.00 61 GLN A CA 17
ATOM 21771 C C . GLN A 1 61 ? 2.101 8.156 -6.337 1.00 0.00 61 GLN A C 17
ATOM 21772 O O . GLN A 1 61 ? 2.455 6.999 -6.447 1.00 0.00 61 GLN A O 17
ATOM 21786 N N . THR A 1 62 ? 2.286 8.817 -5.223 1.00 0.00 62 THR A N 17
ATOM 21787 C CA . THR A 1 62 ? 2.945 8.149 -4.059 1.00 0.00 62 THR A CA 17
ATOM 21788 C C . THR A 1 62 ? 1.885 7.582 -3.117 1.00 0.00 62 THR A C 17
ATOM 21789 O O . THR A 1 62 ? 0.808 8.123 -2.965 1.00 0.00 62 THR A O 17
ATOM 21800 N N . LEU A 1 63 ? 2.190 6.469 -2.503 1.00 0.00 63 LEU A N 17
ATOM 21801 C CA . LEU A 1 63 ? 1.223 5.804 -1.581 1.00 0.00 63 LEU A CA 17
ATOM 21802 C C . LEU A 1 63 ? 1.583 6.134 -0.124 1.00 0.00 63 LEU A C 17
ATOM 21803 O O . LEU A 1 63 ? 2.740 6.269 0.220 1.00 0.00 63 LEU A O 17
ATOM 21819 N N . LYS A 1 64 ? 0.593 6.260 0.734 1.00 0.00 64 LYS A N 17
ATOM 21820 C CA . LYS A 1 64 ? 0.860 6.579 2.175 1.00 0.00 64 LYS A CA 17
ATOM 21821 C C . LYS A 1 64 ? 0.447 5.387 3.044 1.00 0.00 64 LYS A C 17
ATOM 21822 O O . LYS A 1 64 ? -0.589 4.786 2.836 1.00 0.00 64 LYS A O 17
ATOM 21841 N N . ILE A 1 65 ? 1.246 5.043 4.021 1.00 0.00 65 ILE A N 17
ATOM 21842 C CA . ILE A 1 65 ? 0.898 3.891 4.909 1.00 0.00 65 ILE A CA 17
ATOM 21843 C C . ILE A 1 65 ? 0.185 4.407 6.159 1.00 0.00 65 ILE A C 17
ATOM 21844 O O . ILE A 1 65 ? 0.525 5.443 6.695 1.00 0.00 65 ILE A O 17
ATOM 21860 N N . ARG A 1 66 ? -0.796 3.680 6.632 1.00 0.00 66 ARG A N 17
ATOM 21861 C CA . ARG A 1 66 ? -1.540 4.100 7.861 1.00 0.00 66 ARG A CA 17
ATOM 21862 C C . ARG A 1 66 ? -1.180 3.148 9.002 1.00 0.00 66 ARG A C 17
ATOM 21863 O O . ARG A 1 66 ? -1.176 3.522 10.158 1.00 0.00 66 ARG A O 17
ATOM 21884 N N . ASN A 1 67 ? -0.872 1.919 8.681 1.00 0.00 67 ASN A N 17
ATOM 21885 C CA . ASN A 1 67 ? -0.506 0.935 9.739 1.00 0.00 67 ASN A CA 17
ATOM 21886 C C . ASN A 1 67 ? -0.056 -0.375 9.083 1.00 0.00 67 ASN A C 17
ATOM 21887 O O . ASN A 1 67 ? -0.866 -1.152 8.615 1.00 0.00 67 ASN A O 17
ATOM 21898 N N . ALA A 1 68 ? 1.228 -0.626 9.045 1.00 0.00 68 ALA A N 17
ATOM 21899 C CA . ALA A 1 68 ? 1.729 -1.887 8.422 1.00 0.00 68 ALA A CA 17
ATOM 21900 C C . ALA A 1 68 ? 1.649 -3.032 9.434 1.00 0.00 68 ALA A C 17
ATOM 21901 O O . ALA A 1 68 ? 1.686 -2.822 10.630 1.00 0.00 68 ALA A O 17
ATOM 21908 N N . THR A 1 69 ? 1.547 -4.246 8.958 1.00 0.00 69 THR A N 17
ATOM 21909 C CA . THR A 1 69 ? 1.473 -5.420 9.880 1.00 0.00 69 THR A CA 17
ATOM 21910 C C . THR A 1 69 ? 2.198 -6.603 9.237 1.00 0.00 69 THR A C 17
ATOM 21911 O O . THR A 1 69 ? 2.108 -6.823 8.046 1.00 0.00 69 THR A O 17
ATOM 21922 N N . HIS A 1 70 ? 2.923 -7.364 10.012 1.00 0.00 70 HIS A N 17
ATOM 21923 C CA . HIS A 1 70 ? 3.662 -8.526 9.439 1.00 0.00 70 HIS A CA 17
ATOM 21924 C C . HIS A 1 70 ? 2.680 -9.636 9.053 1.00 0.00 70 HIS A C 17
ATOM 21925 O O . HIS A 1 70 ? 2.841 -10.777 9.438 1.00 0.00 70 HIS A O 17
ATOM 21940 N N . TYR A 1 71 ? 1.668 -9.317 8.292 1.00 0.00 71 TYR A N 17
ATOM 21941 C CA . TYR A 1 71 ? 0.688 -10.362 7.883 1.00 0.00 71 TYR A CA 17
ATOM 21942 C C . TYR A 1 71 ? 0.234 -11.143 9.119 1.00 0.00 71 TYR A C 17
ATOM 21943 O O . TYR A 1 71 ? 0.402 -12.342 9.207 1.00 0.00 71 TYR A O 17
ATOM 21961 N N . SER A 1 72 ? -0.338 -10.468 10.078 1.00 0.00 72 SER A N 17
ATOM 21962 C CA . SER A 1 72 ? -0.802 -11.168 11.309 1.00 0.00 72 SER A CA 17
ATOM 21963 C C . SER A 1 72 ? -2.151 -11.836 11.034 1.00 0.00 72 SER A C 17
ATOM 21964 O O . SER A 1 72 ? -2.940 -11.362 10.241 1.00 0.00 72 SER A O 17
ATOM 21972 N N . SER A 1 73 ? -2.421 -12.937 11.680 1.00 0.00 73 SER A N 17
ATOM 21973 C CA . SER A 1 73 ? -3.717 -13.635 11.453 1.00 0.00 73 SER A CA 17
ATOM 21974 C C . SER A 1 73 ? -4.872 -12.730 11.886 1.00 0.00 73 SER A C 17
ATOM 21975 O O . SER A 1 73 ? -5.877 -12.628 11.214 1.00 0.00 73 SER A O 17
ATOM 21983 N N . GLU A 1 74 ? -4.738 -12.073 13.005 1.00 0.00 74 GLU A N 17
ATOM 21984 C CA . GLU A 1 74 ? -5.832 -11.180 13.481 1.00 0.00 74 GLU A CA 17
ATOM 21985 C C . GLU A 1 74 ? -6.076 -10.070 12.455 1.00 0.00 74 GLU A C 17
ATOM 21986 O O . GLU A 1 74 ? -7.200 -9.687 12.199 1.00 0.00 74 GLU A O 17
ATOM 21998 N N . ARG A 1 75 ? -5.034 -9.548 11.868 1.00 0.00 75 ARG A N 17
ATOM 21999 C CA . ARG A 1 75 ? -5.212 -8.462 10.863 1.00 0.00 75 ARG A CA 17
ATOM 22000 C C . ARG A 1 75 ? -5.807 -9.041 9.578 1.00 0.00 75 ARG A C 17
ATOM 22001 O O . ARG A 1 75 ? -6.759 -8.518 9.034 1.00 0.00 75 ARG A O 17
ATOM 22022 N N . TRP A 1 76 ? -5.257 -10.117 9.088 1.00 0.00 76 TRP A N 17
ATOM 22023 C CA . TRP A 1 76 ? -5.795 -10.725 7.838 1.00 0.00 76 TRP A CA 17
ATOM 22024 C C . TRP A 1 76 ? -7.215 -11.241 8.089 1.00 0.00 76 TRP A C 17
ATOM 22025 O O . TRP A 1 76 ? -8.057 -11.216 7.214 1.00 0.00 76 TRP A O 17
ATOM 22046 N N . THR A 1 77 ? -7.486 -11.710 9.275 1.00 0.00 77 THR A N 17
ATOM 22047 C CA . THR A 1 77 ? -8.850 -12.229 9.581 1.00 0.00 77 THR A CA 17
ATOM 22048 C C . THR A 1 77 ? -9.768 -11.063 9.954 1.00 0.00 77 THR A C 17
ATOM 22049 O O . THR A 1 77 ? -10.948 -11.075 9.665 1.00 0.00 77 THR A O 17
ATOM 22060 N N . ASN A 1 78 ? -9.236 -10.056 10.591 1.00 0.00 78 ASN A N 17
ATOM 22061 C CA . ASN A 1 78 ? -10.079 -8.889 10.980 1.00 0.00 78 ASN A CA 17
ATOM 22062 C C . ASN A 1 78 ? -10.178 -7.923 9.798 1.00 0.00 78 ASN A C 17
ATOM 22063 O O . ASN A 1 78 ? -11.077 -7.109 9.721 1.00 0.00 78 ASN A O 17
ATOM 22074 N N . ALA A 1 79 ? -9.260 -8.010 8.873 1.00 0.00 79 ALA A N 17
ATOM 22075 C CA . ALA A 1 79 ? -9.300 -7.100 7.695 1.00 0.00 79 ALA A CA 17
ATOM 22076 C C . ALA A 1 79 ? -10.304 -7.637 6.675 1.00 0.00 79 ALA A C 17
ATOM 22077 O O . ALA A 1 79 ? -11.249 -6.967 6.307 1.00 0.00 79 ALA A O 17
ATOM 22084 N N . ASP A 1 80 ? -10.107 -8.842 6.213 1.00 0.00 80 ASP A N 17
ATOM 22085 C CA . ASP A 1 80 ? -11.052 -9.420 5.217 1.00 0.00 80 ASP A CA 17
ATOM 22086 C C . ASP A 1 80 ? -12.470 -9.408 5.791 1.00 0.00 80 ASP A C 17
ATOM 22087 O O . ASP A 1 80 ? -13.379 -8.848 5.212 1.00 0.00 80 ASP A O 17
ATOM 22096 N N . LYS A 1 81 ? -12.667 -10.023 6.925 1.00 0.00 81 LYS A N 17
ATOM 22097 C CA . LYS A 1 81 ? -14.027 -10.045 7.534 1.00 0.00 81 LYS A CA 17
ATOM 22098 C C . LYS A 1 81 ? -14.444 -8.620 7.904 1.00 0.00 81 LYS A C 17
ATOM 22099 O O . LYS A 1 81 ? -15.568 -8.257 7.602 1.00 0.00 81 LYS A O 17
ATOM 22118 N N . MET A 1 1 ? 14.403 -0.952 -0.180 1.00 0.00 1 MET A N 18
ATOM 22119 C CA . MET A 1 1 ? 14.521 -1.343 -1.613 1.00 0.00 1 MET A CA 18
ATOM 22120 C C . MET A 1 1 ? 13.138 -1.301 -2.267 1.00 0.00 1 MET A C 18
ATOM 22121 O O . MET A 1 1 ? 12.147 -1.004 -1.630 1.00 0.00 1 MET A O 18
ATOM 22137 N N . GLU A 1 2 ? 13.063 -1.596 -3.536 1.00 0.00 2 GLU A N 18
ATOM 22138 C CA . GLU A 1 2 ? 11.746 -1.573 -4.230 1.00 0.00 2 GLU A CA 18
ATOM 22139 C C . GLU A 1 2 ? 10.877 -2.721 -3.715 1.00 0.00 2 GLU A C 18
ATOM 22140 O O . GLU A 1 2 ? 11.308 -3.855 -3.644 1.00 0.00 2 GLU A O 18
ATOM 22152 N N . TRP A 1 3 ? 9.652 -2.437 -3.353 1.00 0.00 3 TRP A N 18
ATOM 22153 C CA . TRP A 1 3 ? 8.746 -3.508 -2.840 1.00 0.00 3 TRP A CA 18
ATOM 22154 C C . TRP A 1 3 ? 7.852 -4.004 -3.977 1.00 0.00 3 TRP A C 18
ATOM 22155 O O . TRP A 1 3 ? 7.907 -3.507 -5.085 1.00 0.00 3 TRP A O 18
ATOM 22176 N N . TRP A 1 4 ? 7.022 -4.980 -3.712 1.00 0.00 4 TRP A N 18
ATOM 22177 C CA . TRP A 1 4 ? 6.117 -5.512 -4.777 1.00 0.00 4 TRP A CA 18
ATOM 22178 C C . TRP A 1 4 ? 4.770 -5.881 -4.154 1.00 0.00 4 TRP A C 18
ATOM 22179 O O . TRP A 1 4 ? 4.693 -6.708 -3.266 1.00 0.00 4 TRP A O 18
ATOM 22200 N N . VAL A 1 5 ? 3.707 -5.273 -4.604 1.00 0.00 5 VAL A N 18
ATOM 22201 C CA . VAL A 1 5 ? 2.371 -5.591 -4.027 1.00 0.00 5 VAL A CA 18
ATOM 22202 C C . VAL A 1 5 ? 1.880 -6.936 -4.569 1.00 0.00 5 VAL A C 18
ATOM 22203 O O . VAL A 1 5 ? 1.903 -7.185 -5.758 1.00 0.00 5 VAL A O 18
ATOM 22216 N N . LYS A 1 6 ? 1.433 -7.807 -3.702 1.00 0.00 6 LYS A N 18
ATOM 22217 C CA . LYS A 1 6 ? 0.932 -9.138 -4.158 1.00 0.00 6 LYS A CA 18
ATOM 22218 C C . LYS A 1 6 ? -0.581 -9.061 -4.371 1.00 0.00 6 L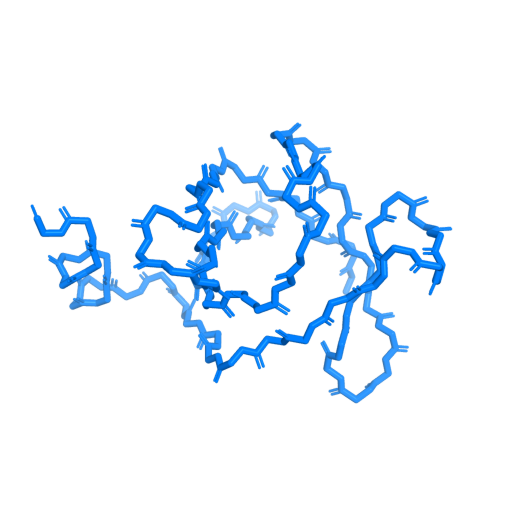YS A C 18
ATOM 22219 O O . LYS A 1 6 ? -1.110 -9.578 -5.334 1.00 0.00 6 LYS A O 18
ATOM 22238 N N . LYS A 1 7 ? -1.280 -8.410 -3.476 1.00 0.00 7 LYS A N 18
ATOM 22239 C CA . LYS A 1 7 ? -2.765 -8.283 -3.610 1.00 0.00 7 LYS A CA 18
ATOM 22240 C C . LYS A 1 7 ? -3.182 -6.871 -3.192 1.00 0.00 7 LYS A C 18
ATOM 22241 O O . LYS A 1 7 ? -2.410 -6.132 -2.616 1.00 0.00 7 LYS A O 18
ATOM 22260 N N . VAL A 1 8 ? -4.397 -6.489 -3.480 1.00 0.00 8 VAL A N 18
ATOM 22261 C CA . VAL A 1 8 ? -4.853 -5.122 -3.097 1.00 0.00 8 VAL A CA 18
ATOM 22262 C C . VAL A 1 8 ? -6.381 -5.060 -3.136 1.00 0.00 8 VAL A C 18
ATOM 22263 O O . VAL A 1 8 ? -7.025 -5.791 -3.860 1.00 0.00 8 VAL A O 18
ATOM 22276 N N . GLN A 1 9 ? -6.961 -4.180 -2.357 1.00 0.00 9 GLN A N 18
ATOM 22277 C CA . GLN A 1 9 ? -8.452 -4.039 -2.328 1.00 0.00 9 GLN A CA 18
ATOM 22278 C C . GLN A 1 9 ? -8.817 -2.559 -2.457 1.00 0.00 9 GLN A C 18
ATOM 22279 O O . GLN A 1 9 ? -8.377 -1.732 -1.684 1.00 0.00 9 GLN A O 18
ATOM 22293 N N . ASP A 1 10 ? -9.616 -2.218 -3.431 1.00 0.00 10 ASP A N 18
ATOM 22294 C CA . ASP A 1 10 ? -10.004 -0.791 -3.614 1.00 0.00 10 ASP A CA 18
ATOM 22295 C C . ASP A 1 10 ? -10.630 -0.257 -2.323 1.00 0.00 10 ASP A C 18
ATOM 22296 O O . ASP A 1 10 ? -10.870 -0.992 -1.386 1.00 0.00 10 ASP A O 18
ATOM 22305 N N . ASN A 1 11 ? -10.894 1.021 -2.269 1.00 0.00 11 ASN A N 18
ATOM 22306 C CA . ASN A 1 11 ? -11.502 1.609 -1.041 1.00 0.00 11 ASN A CA 18
ATOM 22307 C C . ASN A 1 11 ? -12.953 1.144 -0.922 1.00 0.00 11 ASN A C 18
ATOM 22308 O O . ASN A 1 11 ? -13.875 1.935 -0.966 1.00 0.00 11 ASN A O 18
ATOM 22319 N N . ALA A 1 12 ? -13.163 -0.133 -0.772 1.00 0.00 12 ALA A N 18
ATOM 22320 C CA . ALA A 1 12 ? -14.554 -0.649 -0.650 1.00 0.00 12 ALA A CA 18
ATOM 22321 C C . ALA A 1 12 ? -15.111 -0.298 0.731 1.00 0.00 12 ALA A C 18
ATOM 22322 O O . ALA A 1 12 ? -16.292 -0.423 0.984 1.00 0.00 12 ALA A O 18
ATOM 22329 N N . SER A 1 13 ? -14.269 0.142 1.628 1.00 0.00 13 SER A N 18
ATOM 22330 C CA . SER A 1 13 ? -14.752 0.502 2.992 1.00 0.00 13 SER A CA 18
ATOM 22331 C C . SER A 1 13 ? -15.315 1.925 2.973 1.00 0.00 13 SER A C 18
ATOM 22332 O O . SER A 1 13 ? -16.385 2.185 3.485 1.00 0.00 13 SER A O 18
ATOM 22340 N N . ALA A 1 14 ? -14.599 2.844 2.383 1.00 0.00 14 ALA A N 18
ATOM 22341 C CA . ALA A 1 14 ? -15.081 4.255 2.321 1.00 0.00 14 ALA A CA 18
ATOM 22342 C C . ALA A 1 14 ? -13.973 5.130 1.724 1.00 0.00 14 ALA A C 18
ATOM 22343 O O . ALA A 1 14 ? -14.187 5.866 0.780 1.00 0.00 14 ALA A O 18
ATOM 22350 N N . SER A 1 15 ? -12.791 5.050 2.269 1.00 0.00 15 SER A N 18
ATOM 22351 C CA . SER A 1 15 ? -11.663 5.868 1.741 1.00 0.00 15 SER A CA 18
ATOM 22352 C C . SER A 1 15 ? -10.341 5.233 2.171 1.00 0.00 15 SER A C 18
ATOM 22353 O O . SER A 1 15 ? -9.340 5.905 2.327 1.00 0.00 15 SER A O 18
ATOM 22361 N N . LEU A 1 16 ? -10.335 3.939 2.367 1.00 0.00 16 LEU A N 18
ATOM 22362 C CA . LEU A 1 16 ? -9.085 3.234 2.793 1.00 0.00 16 LEU A CA 18
ATOM 22363 C C . LEU A 1 16 ? -8.927 1.952 1.975 1.00 0.00 16 LEU A C 18
ATOM 22364 O O . LEU A 1 16 ? -9.796 1.103 1.965 1.00 0.00 16 LEU A O 18
ATOM 22380 N N . CYS A 1 17 ? -7.815 1.800 1.299 1.00 0.00 17 CYS A N 18
ATOM 22381 C CA . CYS A 1 17 ? -7.576 0.568 0.488 1.00 0.00 17 CYS A CA 18
ATOM 22382 C C . CYS A 1 17 ? -6.506 -0.263 1.186 1.00 0.00 17 CYS A C 18
ATOM 22383 O O . CYS A 1 17 ? -5.611 0.274 1.799 1.00 0.00 17 CYS A O 18
ATOM 22391 N N . ARG A 1 18 ? -6.588 -1.564 1.110 1.00 0.00 18 ARG A N 18
ATOM 22392 C CA . ARG A 1 18 ? -5.562 -2.423 1.782 1.00 0.00 18 ARG A CA 18
ATOM 22393 C C . ARG A 1 18 ? -4.583 -2.949 0.736 1.00 0.00 18 ARG A C 18
ATOM 22394 O O . ARG A 1 18 ? -4.951 -3.218 -0.390 1.00 0.00 18 ARG A O 18
ATOM 22415 N N . VAL A 1 19 ? -3.333 -3.091 1.097 1.00 0.00 19 VAL A N 18
ATOM 22416 C CA . VAL A 1 19 ? -2.317 -3.594 0.120 1.00 0.00 19 VAL A CA 18
ATOM 22417 C C . VAL A 1 19 ? -1.365 -4.574 0.805 1.00 0.00 19 VAL A C 18
ATOM 22418 O O . VAL A 1 19 ? -0.871 -4.324 1.887 1.00 0.00 19 VAL A O 18
ATOM 22431 N N . VAL A 1 20 ? -1.081 -5.677 0.167 1.00 0.00 20 VAL A N 18
ATOM 22432 C CA . VAL A 1 20 ? -0.131 -6.665 0.755 1.00 0.00 20 VAL A CA 18
ATOM 22433 C C . VAL A 1 20 ? 1.246 -6.419 0.136 1.00 0.00 20 VAL A C 18
ATOM 22434 O O . VAL A 1 20 ? 1.438 -6.598 -1.049 1.00 0.00 20 VAL A O 18
ATOM 22447 N N . LEU A 1 21 ? 2.203 -5.991 0.918 1.00 0.00 21 LEU A N 18
ATOM 22448 C CA . LEU A 1 21 ? 3.560 -5.712 0.356 1.00 0.00 21 LEU A CA 18
ATOM 22449 C C . LEU A 1 21 ? 4.468 -6.926 0.561 1.00 0.00 21 LEU A C 18
ATOM 22450 O O . LEU A 1 21 ? 4.669 -7.386 1.668 1.00 0.00 21 LEU A O 18
ATOM 22466 N N . GLN A 1 22 ? 5.016 -7.445 -0.509 1.00 0.00 22 GLN A N 18
ATOM 22467 C CA . GLN A 1 22 ? 5.920 -8.633 -0.413 1.00 0.00 22 GLN A CA 18
ATOM 22468 C C . GLN A 1 22 ? 7.368 -8.183 -0.608 1.00 0.00 22 GLN A C 18
ATOM 22469 O O . GLN A 1 22 ? 7.651 -7.284 -1.378 1.00 0.00 22 GLN A O 18
ATOM 22483 N N . SER A 1 23 ? 8.290 -8.800 0.086 1.00 0.00 23 SER A N 18
ATOM 22484 C CA . SER A 1 23 ? 9.727 -8.411 -0.053 1.00 0.00 23 SER A CA 18
ATOM 22485 C C . SER A 1 23 ? 10.612 -9.657 0.033 1.00 0.00 23 SER A C 18
ATOM 22486 O O . SER A 1 23 ? 10.783 -10.237 1.087 1.00 0.00 23 SER A O 18
ATOM 22494 N N . GLY A 1 24 ? 11.182 -10.067 -1.068 1.00 0.00 24 GLY A N 18
ATOM 22495 C CA . GLY A 1 24 ? 12.064 -11.270 -1.052 1.00 0.00 24 GLY A CA 18
ATOM 22496 C C . GLY A 1 24 ? 11.214 -12.530 -0.886 1.00 0.00 24 GLY A C 18
ATOM 22497 O O . GLY A 1 24 ? 11.296 -13.454 -1.671 1.00 0.00 24 GLY A O 18
ATOM 22501 N N . ALA A 1 25 ? 10.398 -12.575 0.130 1.00 0.00 25 ALA A N 18
ATOM 22502 C CA . ALA A 1 25 ? 9.544 -13.776 0.348 1.00 0.00 25 ALA A CA 18
ATOM 22503 C C . ALA A 1 25 ? 8.547 -13.493 1.473 1.00 0.00 25 ALA A C 18
ATOM 22504 O O . ALA A 1 25 ? 7.444 -14.003 1.481 1.00 0.00 25 ALA A O 18
ATOM 22511 N N . LEU A 1 26 ? 8.924 -12.680 2.422 1.00 0.00 26 LEU A N 18
ATOM 22512 C CA . LEU A 1 26 ? 7.996 -12.362 3.542 1.00 0.00 26 LEU A CA 18
ATOM 22513 C C . LEU A 1 26 ? 6.810 -11.561 3.002 1.00 0.00 26 LEU A C 18
ATOM 22514 O O . LEU A 1 26 ? 6.800 -11.151 1.858 1.00 0.00 26 LEU A O 18
ATOM 22530 N N . GLU A 1 27 ? 5.811 -11.334 3.814 1.00 0.00 27 GLU A N 18
ATOM 22531 C CA . GLU A 1 27 ? 4.619 -10.557 3.352 1.00 0.00 27 GLU A CA 18
ATOM 22532 C C . GLU A 1 27 ? 4.151 -9.630 4.474 1.00 0.00 27 GLU A C 18
ATOM 22533 O O . GLU A 1 27 ? 4.409 -9.866 5.637 1.00 0.00 27 GLU A O 18
ATOM 22545 N N . MET A 1 28 ? 3.464 -8.572 4.132 1.00 0.00 28 MET A N 18
ATOM 22546 C CA . MET A 1 28 ? 2.978 -7.622 5.175 1.00 0.00 28 MET A CA 18
ATOM 22547 C C . MET A 1 28 ? 1.680 -6.963 4.701 1.00 0.00 28 MET A C 18
ATOM 22548 O O . MET A 1 28 ? 1.523 -6.653 3.538 1.00 0.00 28 MET A O 18
ATOM 22562 N N . ILE A 1 29 ? 0.755 -6.736 5.601 1.00 0.00 29 ILE A N 18
ATOM 22563 C CA . ILE A 1 29 ? -0.540 -6.083 5.225 1.00 0.00 29 ILE A CA 18
ATOM 22564 C C . ILE A 1 29 ? -0.535 -4.658 5.773 1.00 0.00 29 ILE A C 18
ATOM 22565 O O . ILE A 1 29 ? -0.046 -4.409 6.857 1.00 0.00 29 ILE A O 18
ATOM 22581 N N . ALA A 1 30 ? -1.059 -3.712 5.037 1.00 0.00 30 ALA A N 18
ATOM 22582 C CA . ALA A 1 30 ? -1.056 -2.306 5.538 1.00 0.00 30 ALA A CA 18
ATOM 22583 C C . ALA A 1 30 ? -2.286 -1.551 5.040 1.00 0.00 30 ALA A C 18
ATOM 22584 O O . ALA A 1 30 ? -2.742 -1.740 3.930 1.00 0.00 30 ALA A O 18
ATOM 22591 N N . GLU A 1 31 ? -2.814 -0.677 5.858 1.00 0.00 31 GLU A N 18
ATOM 22592 C CA . GLU A 1 31 ? -4.005 0.119 5.440 1.00 0.00 31 GLU A CA 18
ATOM 22593 C C . GLU A 1 31 ? -3.514 1.348 4.671 1.00 0.00 31 GLU A C 18
ATOM 22594 O O . GLU A 1 31 ? -2.696 2.108 5.154 1.00 0.00 31 GLU A O 18
ATOM 22606 N N . ILE A 1 32 ? -3.992 1.529 3.468 1.00 0.00 32 ILE A N 18
ATOM 22607 C CA . ILE A 1 32 ? -3.551 2.683 2.621 1.00 0.00 32 ILE A CA 18
ATOM 22608 C C . ILE A 1 32 ? -4.713 3.668 2.431 1.00 0.00 32 ILE A C 18
ATOM 22609 O O . ILE A 1 32 ? -5.866 3.290 2.376 1.00 0.00 32 ILE A O 18
ATOM 22625 N N . GLU A 1 33 ? -4.393 4.934 2.318 1.00 0.00 33 GLU A N 18
ATOM 22626 C CA . GLU A 1 33 ? -5.436 5.986 2.116 1.00 0.00 33 GLU A CA 18
ATOM 22627 C C . GLU A 1 33 ? -5.206 6.656 0.757 1.00 0.00 33 GLU A C 18
ATOM 22628 O O . GLU A 1 33 ? -4.285 7.432 0.590 1.00 0.00 33 GLU A O 18
ATOM 22640 N N . ALA A 1 34 ? -6.026 6.365 -0.219 1.00 0.00 34 ALA A N 18
ATOM 22641 C CA . ALA A 1 34 ? -5.834 6.992 -1.561 1.00 0.00 34 ALA A CA 18
ATOM 22642 C C . ALA A 1 34 ? -7.169 7.045 -2.305 1.00 0.00 34 ALA A C 18
ATOM 22643 O O . ALA A 1 34 ? -8.204 6.689 -1.777 1.00 0.00 34 ALA A O 18
ATOM 22650 N N . CYS A 1 35 ? -7.148 7.486 -3.535 1.00 0.00 35 CYS A N 18
ATOM 22651 C CA . CYS A 1 35 ? -8.406 7.569 -4.336 1.00 0.00 35 CYS A CA 18
ATOM 22652 C C . CYS A 1 35 ? -8.092 7.217 -5.790 1.00 0.00 35 CYS A C 18
ATOM 22653 O O . CYS A 1 35 ? -8.977 7.001 -6.594 1.00 0.00 35 CYS A O 18
ATOM 22661 N N . ARG A 1 36 ? -6.834 7.155 -6.133 1.00 0.00 36 ARG A N 18
ATOM 22662 C CA . ARG A 1 36 ? -6.458 6.813 -7.533 1.00 0.00 36 ARG A CA 18
ATOM 22663 C C . ARG A 1 36 ? -6.744 5.332 -7.783 1.00 0.00 36 ARG A C 18
ATOM 22664 O O . ARG A 1 36 ? -7.172 4.944 -8.852 1.00 0.00 36 ARG A O 18
ATOM 22685 N N . LEU A 1 37 ? -6.515 4.500 -6.799 1.00 0.00 37 LEU A N 18
ATOM 22686 C CA . LEU A 1 37 ? -6.778 3.044 -6.970 1.00 0.00 37 LEU A CA 18
ATOM 22687 C C . LEU A 1 37 ? -6.211 2.569 -8.310 1.00 0.00 37 LEU A C 18
ATOM 22688 O O . LEU A 1 37 ? -6.764 1.704 -8.959 1.00 0.00 37 LEU A O 18
ATOM 22704 N N . ARG A 1 38 ? -5.110 3.135 -8.729 1.00 0.00 38 ARG A N 18
ATOM 22705 C CA . ARG A 1 38 ? -4.495 2.729 -10.030 1.00 0.00 38 ARG A CA 18
ATOM 22706 C C . ARG A 1 38 ? -3.441 1.643 -9.779 1.00 0.00 38 ARG A C 18
ATOM 22707 O O . ARG A 1 38 ? -2.758 1.205 -10.683 1.00 0.00 38 ARG A O 18
ATOM 22728 N N . LEU A 1 39 ? -3.302 1.209 -8.558 1.00 0.00 39 LEU A N 18
ATOM 22729 C CA . LEU A 1 39 ? -2.291 0.156 -8.252 1.00 0.00 39 LEU A CA 18
ATOM 22730 C C . LEU A 1 39 ? -2.716 -1.161 -8.904 1.00 0.00 39 LEU A C 18
ATOM 22731 O O . LEU A 1 39 ? -3.839 -1.317 -9.339 1.00 0.00 39 LEU A O 18
ATOM 22747 N N . ARG A 1 40 ? -1.824 -2.111 -8.974 1.00 0.00 40 ARG A N 18
ATOM 22748 C CA . ARG A 1 40 ? -2.173 -3.420 -9.596 1.00 0.00 40 ARG A CA 18
ATOM 22749 C C . ARG A 1 40 ? -1.210 -4.497 -9.090 1.00 0.00 40 ARG A C 18
ATOM 22750 O O . ARG A 1 40 ? -0.179 -4.203 -8.520 1.00 0.00 40 ARG A O 18
ATOM 22771 N N . GLU A 1 41 ? -1.538 -5.742 -9.294 1.00 0.00 41 GLU A N 18
ATOM 22772 C CA . GLU A 1 41 ? -0.644 -6.837 -8.823 1.00 0.00 41 GLU A CA 18
ATOM 22773 C C . GLU A 1 41 ? 0.710 -6.735 -9.532 1.00 0.00 41 GLU A C 18
ATOM 22774 O O . GLU A 1 41 ? 0.782 -6.646 -10.742 1.00 0.00 41 GLU A O 18
ATOM 22786 N N . GLY A 1 42 ? 1.784 -6.753 -8.787 1.00 0.00 42 GLY A N 18
ATOM 22787 C CA . GLY A 1 42 ? 3.139 -6.664 -9.413 1.00 0.00 42 GLY A CA 18
ATOM 22788 C C . GLY A 1 42 ? 3.585 -5.201 -9.486 1.00 0.00 42 GLY A C 18
ATOM 22789 O O . GLY A 1 42 ? 4.529 -4.867 -10.173 1.00 0.00 42 GLY A O 18
ATOM 22793 N N . ASP A 1 43 ? 2.916 -4.326 -8.786 1.00 0.00 43 ASP A N 18
ATOM 22794 C CA . ASP A 1 43 ? 3.312 -2.889 -8.821 1.00 0.00 43 ASP A CA 18
ATOM 22795 C C . ASP A 1 43 ? 4.639 -2.706 -8.082 1.00 0.00 43 ASP A C 18
ATOM 22796 O O . ASP A 1 43 ? 4.832 -3.218 -6.995 1.00 0.00 43 ASP A O 18
ATOM 22805 N N . LYS A 1 44 ? 5.556 -1.977 -8.664 1.00 0.00 44 LYS A N 18
ATOM 22806 C CA . LYS A 1 44 ? 6.878 -1.749 -8.005 1.00 0.00 44 LYS A CA 18
ATOM 22807 C C . LYS A 1 44 ? 6.842 -0.426 -7.238 1.00 0.00 44 LYS A C 18
ATOM 22808 O O . LYS A 1 44 ? 6.803 0.641 -7.822 1.00 0.00 44 LYS A O 18
ATOM 22827 N N . LEU A 1 45 ? 6.852 -0.489 -5.929 1.00 0.00 45 LEU A N 18
ATOM 22828 C CA . LEU A 1 45 ? 6.814 0.760 -5.105 1.00 0.00 45 LEU A CA 18
ATOM 22829 C C . LEU A 1 45 ? 8.225 1.086 -4.601 1.00 0.00 45 LEU A C 18
ATOM 22830 O O . LEU A 1 45 ? 8.773 0.389 -3.772 1.00 0.00 45 LEU A O 18
ATOM 22846 N N . THR A 1 46 ? 8.813 2.145 -5.091 1.00 0.00 46 THR A N 18
ATOM 22847 C CA . THR A 1 46 ? 10.183 2.521 -4.636 1.00 0.00 46 THR A CA 18
ATOM 22848 C C . THR A 1 46 ? 10.064 3.391 -3.375 1.00 0.00 46 THR A C 18
ATOM 22849 O O . THR A 1 46 ? 9.083 4.085 -3.198 1.00 0.00 46 THR A O 18
ATOM 22860 N N . PRO A 1 47 ? 11.044 3.361 -2.501 1.00 0.00 47 PRO A N 18
ATOM 22861 C CA . PRO A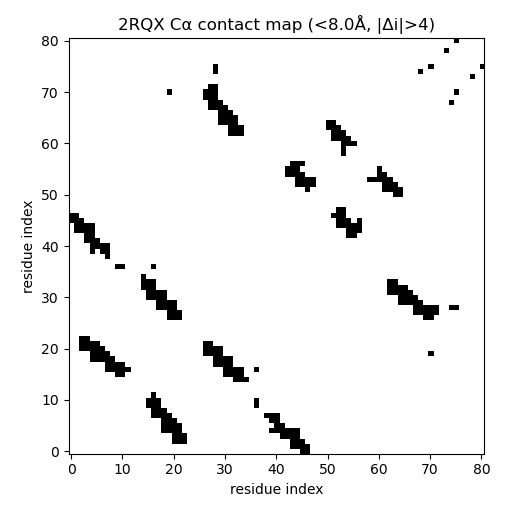 1 47 ? 11.014 4.173 -1.245 1.00 0.00 47 PRO A CA 18
ATOM 22862 C C . PRO A 1 47 ? 11.235 5.666 -1.521 1.00 0.00 47 PRO A C 18
ATOM 22863 O O . PRO A 1 47 ? 12.149 6.048 -2.224 1.00 0.00 47 PRO A O 18
ATOM 22874 N N . LEU A 1 48 ? 10.406 6.512 -0.969 1.00 0.00 48 LEU A N 18
ATOM 22875 C CA . LEU A 1 48 ? 10.572 7.975 -1.199 1.00 0.00 48 LEU A CA 18
ATOM 22876 C C . LEU A 1 48 ? 11.661 8.513 -0.267 1.00 0.00 48 LEU A C 18
ATOM 22877 O O . LEU A 1 48 ? 12.750 8.841 -0.694 1.00 0.00 48 LEU A O 18
ATOM 22893 N N . ALA A 1 49 ? 11.374 8.605 1.003 1.00 0.00 49 ALA A N 18
ATOM 22894 C CA . ALA A 1 49 ? 12.393 9.121 1.959 1.00 0.00 49 ALA A CA 18
ATOM 22895 C C . ALA A 1 49 ? 11.871 8.977 3.390 1.00 0.00 49 ALA A C 18
ATOM 22896 O O . ALA A 1 49 ? 12.503 8.371 4.233 1.00 0.00 49 ALA A O 18
ATOM 22903 N N . ASP A 1 50 ? 10.722 9.529 3.672 1.00 0.00 50 ASP A N 18
ATOM 22904 C CA . ASP A 1 50 ? 10.162 9.423 5.051 1.00 0.00 50 ASP A CA 18
ATOM 22905 C C . ASP A 1 50 ? 9.453 8.077 5.216 1.00 0.00 50 ASP A C 18
ATOM 22906 O O . ASP A 1 50 ? 9.640 7.384 6.197 1.00 0.00 50 ASP A O 18
ATOM 22915 N N . ALA A 1 51 ? 8.643 7.700 4.264 1.00 0.00 51 ALA A N 18
ATOM 22916 C CA . ALA A 1 51 ? 7.925 6.397 4.370 1.00 0.00 51 ALA A CA 18
ATOM 22917 C C . ALA A 1 51 ? 7.107 6.159 3.099 1.00 0.00 51 ALA A C 18
ATOM 22918 O O . ALA A 1 51 ? 7.053 5.062 2.581 1.00 0.00 51 ALA A O 18
ATOM 22925 N N . ARG A 1 52 ? 6.466 7.178 2.594 1.00 0.00 52 ARG A N 18
ATOM 22926 C CA . ARG A 1 52 ? 5.651 7.006 1.358 1.00 0.00 52 ARG A CA 18
ATOM 22927 C C . ARG A 1 52 ? 6.494 6.307 0.291 1.00 0.00 52 ARG A C 18
ATOM 22928 O O . ARG A 1 52 ? 7.708 6.334 0.338 1.00 0.00 52 ARG A O 18
ATOM 22949 N N . TYR A 1 53 ? 5.859 5.679 -0.669 1.00 0.00 53 TYR A N 18
ATOM 22950 C CA . TYR A 1 53 ? 6.614 4.969 -1.751 1.00 0.00 53 TYR A CA 18
ATOM 22951 C C . TYR A 1 53 ? 6.146 5.477 -3.116 1.00 0.00 53 TYR A C 18
ATOM 22952 O O . TYR A 1 53 ? 4.984 5.771 -3.315 1.00 0.00 53 TYR A O 18
ATOM 22970 N N . CYS A 1 54 ? 7.047 5.580 -4.059 1.00 0.00 54 CYS A N 18
ATOM 22971 C CA . CYS A 1 54 ? 6.671 6.067 -5.422 1.00 0.00 54 CYS A CA 18
ATOM 22972 C C . CYS A 1 54 ? 6.532 4.869 -6.362 1.00 0.00 54 CYS A C 18
ATOM 22973 O O . CYS A 1 54 ? 7.419 4.046 -6.465 1.00 0.00 54 CYS A O 18
ATOM 22981 N N . LEU A 1 55 ? 5.428 4.762 -7.051 1.00 0.00 55 LEU A N 18
ATOM 22982 C CA . LEU A 1 55 ? 5.239 3.612 -7.986 1.00 0.00 55 LEU A CA 18
ATOM 22983 C C . LEU A 1 55 ? 5.749 3.996 -9.374 1.00 0.00 55 LEU A C 18
ATOM 22984 O O . LEU A 1 55 ? 5.665 5.137 -9.781 1.00 0.00 55 LEU A O 18
ATOM 23000 N N . ASN A 1 56 ? 6.287 3.053 -10.099 1.00 0.00 56 ASN A N 18
ATOM 23001 C CA . ASN A 1 56 ? 6.807 3.363 -11.462 1.00 0.00 56 ASN A CA 18
ATOM 23002 C C . ASN A 1 56 ? 7.854 4.476 -11.369 1.00 0.00 56 ASN A C 18
ATOM 23003 O O . ASN A 1 56 ? 8.226 5.073 -12.358 1.00 0.00 56 ASN A O 18
ATOM 23014 N N . ASN A 1 57 ? 8.333 4.750 -10.186 1.00 0.00 57 ASN A N 18
ATOM 23015 C CA . ASN A 1 57 ? 9.364 5.815 -10.013 1.00 0.00 57 ASN A CA 18
ATOM 23016 C C . ASN A 1 57 ? 8.782 7.186 -10.382 1.00 0.00 57 ASN A C 18
ATOM 23017 O O . ASN A 1 57 ? 9.432 7.990 -11.020 1.00 0.00 57 ASN A O 18
ATOM 23028 N N . ASN A 1 58 ? 7.564 7.460 -9.976 1.00 0.00 58 ASN A N 18
ATOM 23029 C CA . ASN A 1 58 ? 6.925 8.778 -10.286 1.00 0.00 58 ASN A CA 18
ATOM 23030 C C . ASN A 1 58 ? 6.487 9.438 -8.965 1.00 0.00 58 ASN A C 18
ATOM 23031 O O . ASN A 1 58 ? 5.381 9.224 -8.507 1.00 0.00 58 ASN A O 18
ATOM 23042 N N . PRO A 1 59 ? 7.346 10.222 -8.348 1.00 0.00 59 PRO A N 18
ATOM 23043 C CA . PRO A 1 59 ? 7.031 10.906 -7.052 1.00 0.00 59 PRO A CA 18
ATOM 23044 C C . PRO A 1 59 ? 5.654 11.585 -7.051 1.00 0.00 59 PRO A C 18
ATOM 23045 O O . PRO A 1 59 ? 5.215 12.115 -6.050 1.00 0.00 59 PRO A O 18
ATOM 23056 N N . THR A 1 60 ? 4.971 11.571 -8.162 1.00 0.00 60 THR A N 18
ATOM 23057 C CA . THR A 1 60 ? 3.623 12.209 -8.224 1.00 0.00 60 THR A CA 18
ATOM 23058 C C . THR A 1 60 ? 2.574 11.215 -7.712 1.00 0.00 60 THR A C 18
ATOM 23059 O O . THR A 1 60 ? 1.699 11.557 -6.942 1.00 0.00 60 THR A O 18
ATOM 23070 N N . GLN A 1 61 ? 2.665 9.982 -8.137 1.00 0.00 61 GLN A N 18
ATOM 23071 C CA . GLN A 1 61 ? 1.692 8.939 -7.691 1.00 0.00 61 GLN A CA 18
ATOM 23072 C C . GLN A 1 61 ? 2.280 8.179 -6.499 1.00 0.00 61 GLN A C 18
ATOM 23073 O O . GLN A 1 61 ? 2.583 7.006 -6.592 1.00 0.00 61 GLN A O 18
ATOM 23087 N N . THR A 1 62 ? 2.471 8.839 -5.385 1.00 0.00 62 THR A N 18
ATOM 23088 C CA . THR A 1 62 ? 3.071 8.149 -4.200 1.00 0.00 62 THR A CA 18
ATOM 23089 C C . THR A 1 62 ? 1.956 7.636 -3.287 1.00 0.00 62 THR A C 18
ATOM 23090 O O . THR A 1 62 ? 0.852 8.143 -3.282 1.00 0.00 62 THR A O 18
ATOM 23101 N N . LEU A 1 63 ? 2.244 6.603 -2.538 1.00 0.00 63 LEU A N 18
ATOM 23102 C CA . LEU A 1 63 ? 1.221 5.994 -1.631 1.00 0.00 63 LEU A CA 18
ATOM 23103 C C . LEU A 1 63 ? 1.535 6.356 -0.171 1.00 0.00 63 LEU A C 18
ATOM 23104 O O . LEU A 1 63 ? 2.670 6.608 0.182 1.00 0.00 63 LEU A O 18
ATOM 23120 N N . LYS A 1 64 ? 0.530 6.378 0.678 1.00 0.00 64 LYS A N 18
ATOM 23121 C CA . LYS A 1 64 ? 0.749 6.717 2.122 1.00 0.00 64 LYS A CA 18
ATOM 23122 C C . LYS A 1 64 ? 0.356 5.521 2.990 1.00 0.00 64 LYS A C 18
ATOM 23123 O O . LYS A 1 64 ? -0.676 4.910 2.791 1.00 0.00 64 LYS A O 18
ATOM 23142 N N . ILE A 1 65 ? 1.169 5.179 3.957 1.00 0.00 65 ILE A N 18
ATOM 23143 C CA . ILE A 1 65 ? 0.841 4.020 4.844 1.00 0.00 65 ILE A CA 18
ATOM 23144 C C . ILE A 1 65 ? 0.117 4.520 6.092 1.00 0.00 65 ILE A C 18
ATOM 23145 O O . ILE A 1 65 ? 0.427 5.567 6.625 1.00 0.00 65 ILE A O 18
ATOM 23161 N N . ARG A 1 66 ? -0.839 3.765 6.571 1.00 0.00 66 ARG A N 18
ATOM 23162 C CA . ARG A 1 66 ? -1.592 4.167 7.800 1.00 0.00 66 ARG A CA 18
ATOM 23163 C C . ARG A 1 66 ? -1.195 3.229 8.942 1.00 0.00 66 ARG A C 18
ATOM 23164 O O . ARG A 1 66 ? -1.158 3.617 10.093 1.00 0.00 66 ARG A O 18
ATOM 23185 N N . ASN A 1 67 ? -0.892 1.997 8.625 1.00 0.00 67 ASN A N 18
ATOM 23186 C CA . ASN A 1 67 ? -0.490 1.024 9.683 1.00 0.00 67 ASN A CA 18
ATOM 23187 C C . ASN A 1 67 ? -0.075 -0.297 9.028 1.00 0.00 67 ASN A C 18
ATOM 23188 O O . ASN A 1 67 ? -0.907 -1.074 8.599 1.00 0.00 67 ASN A O 18
ATOM 23199 N N . ALA A 1 68 ? 1.206 -0.560 8.947 1.00 0.00 68 ALA A N 18
ATOM 23200 C CA . ALA A 1 68 ? 1.670 -1.835 8.323 1.00 0.00 68 ALA A CA 18
ATOM 23201 C C . ALA A 1 68 ? 1.605 -2.967 9.352 1.00 0.00 68 ALA A C 18
ATOM 23202 O O . ALA A 1 68 ? 1.661 -2.738 10.544 1.00 0.00 68 ALA A O 18
ATOM 23209 N N . THR A 1 69 ? 1.493 -4.189 8.895 1.00 0.00 69 THR A N 18
ATOM 23210 C CA . THR A 1 69 ? 1.429 -5.351 9.837 1.00 0.00 69 THR A CA 18
ATOM 23211 C C . THR A 1 69 ? 2.260 -6.503 9.268 1.00 0.00 69 THR A C 18
ATOM 23212 O O . THR A 1 69 ? 2.560 -6.543 8.092 1.00 0.00 69 THR A O 18
ATOM 23223 N N . HIS A 1 70 ? 2.643 -7.440 10.096 1.00 0.00 70 HIS A N 18
ATOM 23224 C CA . HIS A 1 70 ? 3.463 -8.586 9.605 1.00 0.00 70 HIS A CA 18
ATOM 23225 C C . HIS A 1 70 ? 2.551 -9.689 9.062 1.00 0.00 70 HIS A C 18
ATOM 23226 O O . HIS A 1 70 ? 2.743 -10.856 9.341 1.00 0.00 70 HIS A O 18
ATOM 23241 N N . TYR A 1 71 ? 1.562 -9.337 8.285 1.00 0.00 71 TYR A N 18
ATOM 23242 C CA . TYR A 1 71 ? 0.650 -10.377 7.730 1.00 0.00 71 TYR A CA 18
ATOM 23243 C C . TYR A 1 71 ? 0.166 -11.281 8.870 1.00 0.00 71 TYR A C 18
ATOM 23244 O O . TYR A 1 71 ? 0.023 -12.477 8.717 1.00 0.00 71 TYR A O 18
ATOM 23262 N N . SER A 1 72 ? -0.088 -10.713 10.018 1.00 0.00 72 SER A N 18
ATOM 23263 C CA . SER A 1 72 ? -0.561 -11.536 11.166 1.00 0.00 72 SER A CA 18
ATOM 23264 C C . SER A 1 72 ? -1.981 -12.032 10.883 1.00 0.00 72 SER A C 18
ATOM 23265 O O . SER A 1 72 ? -2.772 -11.355 10.258 1.00 0.00 72 SER A O 18
ATOM 23273 N N . SER A 1 73 ? -2.307 -13.211 11.334 1.00 0.00 73 SER A N 18
ATOM 23274 C CA . SER A 1 73 ? -3.674 -13.749 11.088 1.00 0.00 73 SER A CA 18
ATOM 23275 C C . SER A 1 73 ? -4.710 -12.846 11.762 1.00 0.00 73 SER A C 18
ATOM 23276 O O . SER A 1 73 ? -5.823 -12.708 11.296 1.00 0.00 73 SER A O 18
ATOM 23284 N N . GLU A 1 74 ? -4.355 -12.233 12.856 1.00 0.00 74 GLU A N 18
ATOM 23285 C CA . GLU A 1 74 ? -5.322 -11.341 13.558 1.00 0.00 74 GLU A CA 18
ATOM 23286 C C . GLU A 1 74 ? -5.751 -10.209 12.622 1.00 0.00 74 GLU A C 18
ATOM 23287 O O . GLU A 1 74 ? -6.892 -9.791 12.623 1.00 0.00 74 GLU A O 18
ATOM 23299 N N . ARG A 1 75 ? -4.847 -9.708 11.825 1.00 0.00 75 ARG A N 18
ATOM 23300 C CA . ARG A 1 75 ? -5.202 -8.599 10.892 1.00 0.00 75 ARG A CA 18
ATOM 23301 C C . ARG A 1 75 ? -5.823 -9.175 9.617 1.00 0.00 75 ARG A C 18
ATOM 23302 O O . ARG A 1 75 ? -6.840 -8.708 9.146 1.00 0.00 75 ARG A O 18
ATOM 23323 N N . TRP A 1 76 ? -5.218 -10.184 9.052 1.00 0.00 76 TRP A N 18
ATOM 23324 C CA . TRP A 1 76 ? -5.775 -10.785 7.806 1.00 0.00 76 TRP A CA 18
ATOM 23325 C C . TRP A 1 76 ? -7.183 -11.322 8.078 1.00 0.00 76 TRP A C 18
ATOM 23326 O O . TRP A 1 76 ? -8.088 -11.142 7.287 1.00 0.00 76 TRP A O 18
ATOM 23347 N N . THR A 1 77 ? -7.377 -11.983 9.185 1.00 0.00 77 THR A N 18
ATOM 23348 C CA . THR A 1 77 ? -8.727 -12.531 9.498 1.00 0.00 77 THR A CA 18
ATOM 23349 C C . THR A 1 77 ? -9.658 -11.392 9.921 1.00 0.00 77 THR A C 18
ATOM 23350 O O . THR A 1 77 ? -10.846 -11.423 9.664 1.00 0.00 77 THR A O 18
ATOM 23361 N N . ASN A 1 78 ? -9.130 -10.388 10.566 1.00 0.00 78 ASN A N 18
ATOM 23362 C CA . ASN A 1 78 ? -9.986 -9.248 11.004 1.00 0.00 78 ASN A CA 18
ATOM 23363 C C . ASN A 1 78 ? -10.149 -8.266 9.843 1.00 0.00 78 ASN A C 18
ATOM 23364 O O . ASN A 1 78 ? -11.037 -7.436 9.838 1.00 0.00 78 ASN A O 18
ATOM 23375 N N . ALA A 1 79 ? -9.296 -8.353 8.858 1.00 0.00 79 ALA A N 18
ATOM 23376 C CA . ALA A 1 79 ? -9.398 -7.426 7.697 1.00 0.00 79 ALA A CA 18
ATOM 23377 C C . ALA A 1 79 ? -10.442 -7.956 6.712 1.00 0.00 79 ALA A C 18
ATOM 23378 O O . ALA A 1 79 ? -11.503 -7.387 6.552 1.00 0.00 79 ALA A O 18
ATOM 23385 N N . ASP A 1 80 ? -10.151 -9.043 6.052 1.00 0.00 80 ASP A N 18
ATOM 23386 C CA . ASP A 1 80 ? -11.128 -9.609 5.079 1.00 0.00 80 ASP A CA 18
ATOM 23387 C C . ASP A 1 80 ? -12.419 -9.982 5.811 1.00 0.00 80 ASP A C 18
ATOM 23388 O O . ASP A 1 80 ? -13.433 -10.251 5.201 1.00 0.00 80 ASP A O 18
ATOM 23397 N N . LYS A 1 81 ? -12.388 -10.000 7.116 1.00 0.00 81 LYS A N 18
ATOM 23398 C CA . LYS A 1 81 ? -13.613 -10.356 7.885 1.00 0.00 81 LYS A CA 18
ATOM 23399 C C . LYS A 1 81 ? -13.472 -9.854 9.324 1.00 0.00 81 LYS A C 18
ATOM 23400 O O . LYS A 1 81 ? -13.256 -10.676 10.199 1.00 0.00 81 LYS A O 18
ATOM 23419 N N . MET A 1 1 ? 14.288 -0.702 0.068 1.00 0.00 1 MET A N 19
ATOM 23420 C CA . MET A 1 1 ? 14.455 -1.440 -1.215 1.00 0.00 1 MET A CA 19
ATOM 23421 C C . MET A 1 1 ? 13.123 -1.465 -1.965 1.00 0.00 1 MET A C 19
ATOM 23422 O O . MET A 1 1 ? 12.082 -1.167 -1.414 1.00 0.00 1 MET A O 19
ATOM 23438 N N . GLU A 1 2 ? 13.145 -1.820 -3.220 1.00 0.00 2 GLU A N 19
ATOM 23439 C CA . GLU A 1 2 ? 11.879 -1.865 -4.005 1.00 0.00 2 GLU A CA 19
ATOM 23440 C C . GLU A 1 2 ? 11.015 -3.028 -3.513 1.00 0.00 2 GLU A C 19
ATOM 23441 O O . GLU A 1 2 ? 11.456 -4.158 -3.456 1.00 0.00 2 GLU A O 19
ATOM 23453 N N . TRP A 1 3 ? 9.786 -2.758 -3.157 1.00 0.00 3 TRP A N 19
ATOM 23454 C CA . TRP A 1 3 ? 8.885 -3.846 -2.667 1.00 0.00 3 TRP A CA 19
ATOM 23455 C C . TRP A 1 3 ? 8.006 -4.334 -3.820 1.00 0.0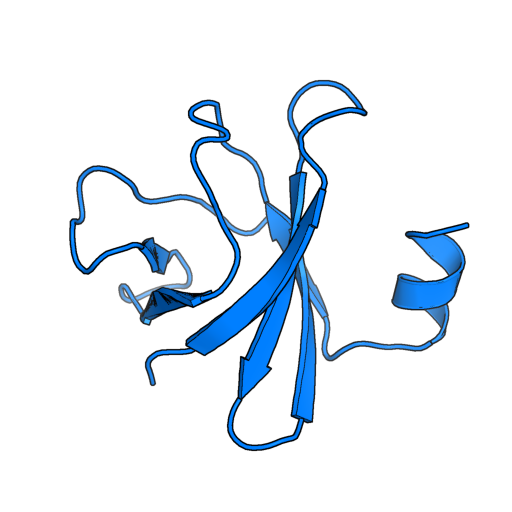0 3 TRP A C 19
ATOM 23456 O O . TRP A 1 3 ? 8.092 -3.843 -4.929 1.00 0.00 3 TRP A O 19
ATOM 23477 N N . TRP A 1 4 ? 7.157 -5.296 -3.565 1.00 0.00 4 TRP A N 19
ATOM 23478 C CA . TRP A 1 4 ? 6.263 -5.822 -4.644 1.00 0.00 4 TRP A CA 19
ATOM 23479 C C . TRP A 1 4 ? 4.886 -6.120 -4.051 1.00 0.00 4 TRP A C 19
ATOM 23480 O O . TRP A 1 4 ? 4.753 -6.903 -3.132 1.00 0.00 4 TRP A O 19
ATOM 23501 N N . VAL A 1 5 ? 3.857 -5.500 -4.565 1.00 0.00 5 VAL A N 19
ATOM 23502 C CA . VAL A 1 5 ? 2.495 -5.753 -4.017 1.00 0.00 5 VAL A CA 19
ATOM 23503 C C . VAL A 1 5 ? 2.014 -7.140 -4.447 1.00 0.00 5 VAL A C 19
ATOM 23504 O O . VAL A 1 5 ? 2.145 -7.529 -5.591 1.00 0.00 5 VAL A O 19
ATOM 23517 N N . LYS A 1 6 ? 1.452 -7.891 -3.534 1.00 0.00 6 LYS A N 19
ATOM 23518 C CA . LYS A 1 6 ? 0.949 -9.257 -3.875 1.00 0.00 6 LYS A CA 19
ATOM 23519 C C . LYS A 1 6 ? -0.567 -9.197 -4.070 1.00 0.00 6 LYS A C 19
ATOM 23520 O O . LYS A 1 6 ? -1.129 -9.901 -4.884 1.00 0.00 6 LYS A O 19
ATOM 23539 N N . LYS A 1 7 ? -1.232 -8.352 -3.326 1.00 0.00 7 LYS A N 19
ATOM 23540 C CA . LYS A 1 7 ? -2.713 -8.231 -3.459 1.00 0.00 7 LYS A CA 19
ATOM 23541 C C . LYS A 1 7 ? -3.136 -6.814 -3.066 1.00 0.00 7 LYS A C 19
ATOM 23542 O O . LYS A 1 7 ? -2.366 -6.063 -2.497 1.00 0.00 7 LYS A O 19
ATOM 23561 N N . VAL A 1 8 ? -4.350 -6.437 -3.362 1.00 0.00 8 VAL A N 19
ATOM 23562 C CA . VAL A 1 8 ? -4.809 -5.066 -3.001 1.00 0.00 8 VAL A CA 19
ATOM 23563 C C . VAL A 1 8 ? -6.338 -5.015 -3.007 1.00 0.00 8 VAL A C 19
ATOM 23564 O O . VAL A 1 8 ? -6.994 -5.767 -3.702 1.00 0.00 8 VAL A O 19
ATOM 23577 N N . GLN A 1 9 ? -6.906 -4.123 -2.236 1.00 0.00 9 GLN A N 19
ATOM 23578 C CA . GLN A 1 9 ? -8.396 -3.995 -2.178 1.00 0.00 9 GLN A CA 19
ATOM 23579 C C . GLN A 1 9 ? -8.774 -2.513 -2.239 1.00 0.00 9 GLN A C 19
ATOM 23580 O O . GLN A 1 9 ? -8.294 -1.708 -1.464 1.00 0.00 9 GLN A O 19
ATOM 23594 N N . ASP A 1 10 ? -9.627 -2.146 -3.155 1.00 0.00 10 ASP A N 19
ATOM 23595 C CA . ASP A 1 10 ? -10.031 -0.716 -3.269 1.00 0.00 10 ASP A CA 19
ATOM 23596 C C . ASP A 1 10 ? -10.587 -0.227 -1.929 1.00 0.00 10 ASP A C 19
ATOM 23597 O O . ASP A 1 10 ? -10.772 -0.995 -1.005 1.00 0.00 10 ASP A O 19
ATOM 23606 N N . ASN A 1 11 ? -10.853 1.046 -1.817 1.00 0.00 11 ASN A N 19
ATOM 23607 C CA . ASN A 1 11 ? -11.395 1.589 -0.540 1.00 0.00 11 ASN A CA 19
ATOM 23608 C C . ASN A 1 11 ? -12.872 1.214 -0.418 1.00 0.00 11 ASN A C 19
ATOM 23609 O O . ASN A 1 11 ? -13.742 2.061 -0.421 1.00 0.00 11 ASN A O 19
ATOM 23620 N N . ALA A 1 12 ? -13.160 -0.053 -0.311 1.00 0.00 12 ALA A N 19
ATOM 23621 C CA . ALA A 1 12 ? -14.579 -0.486 -0.191 1.00 0.00 12 ALA A CA 19
ATOM 23622 C C . ALA A 1 12 ? -15.111 -0.116 1.196 1.00 0.00 12 ALA A C 19
ATOM 23623 O O . ALA A 1 12 ? -16.292 -0.216 1.463 1.00 0.00 12 ALA A O 19
ATOM 23630 N N . SER A 1 13 ? -14.250 0.314 2.080 1.00 0.00 13 SER A N 19
ATOM 23631 C CA . SER A 1 13 ? -14.711 0.692 3.446 1.00 0.00 13 SER A CA 19
ATOM 23632 C C . SER A 1 13 ? -15.273 2.115 3.417 1.00 0.00 13 SER A C 19
ATOM 23633 O O . SER A 1 13 ? -16.335 2.384 3.941 1.00 0.00 13 SER A O 19
ATOM 23641 N N . ALA A 1 14 ? -14.564 3.025 2.803 1.00 0.00 14 ALA A N 19
ATOM 23642 C CA . ALA A 1 14 ? -15.044 4.437 2.729 1.00 0.00 14 ALA A CA 19
ATOM 23643 C C . ALA A 1 14 ? -13.927 5.305 2.141 1.00 0.00 14 ALA A C 19
ATOM 23644 O O . ALA A 1 14 ? -14.167 6.181 1.334 1.00 0.00 14 ALA A O 19
ATOM 23651 N N . SER A 1 15 ? -12.709 5.066 2.542 1.00 0.00 15 SER A N 19
ATOM 23652 C CA . SER A 1 15 ? -11.574 5.872 2.012 1.00 0.00 15 SER A CA 19
ATOM 23653 C C . SER A 1 15 ? -10.256 5.245 2.469 1.00 0.00 15 SER A C 19
ATOM 23654 O O . SER A 1 15 ? -9.283 5.930 2.713 1.00 0.00 15 SER A O 19
ATOM 23662 N N . LEU A 1 16 ? -10.220 3.942 2.588 1.00 0.00 16 LEU A N 19
ATOM 23663 C CA . LEU A 1 16 ? -8.969 3.249 3.032 1.00 0.00 16 LEU A CA 19
ATOM 23664 C C . LEU A 1 16 ? -8.762 1.992 2.187 1.00 0.00 16 LEU A C 19
ATOM 23665 O O . LEU A 1 16 ? -9.541 1.061 2.245 1.00 0.00 16 LEU A O 19
ATOM 23681 N N . CYS A 1 17 ? -7.711 1.947 1.409 1.00 0.00 17 CYS A N 19
ATOM 23682 C CA . CYS A 1 17 ? -7.446 0.742 0.571 1.00 0.00 17 CYS A CA 19
ATOM 23683 C C . CYS A 1 17 ? -6.451 -0.148 1.307 1.00 0.00 17 CYS A C 19
ATOM 23684 O O . CYS A 1 17 ? -5.626 0.332 2.052 1.00 0.00 17 CYS A O 19
ATOM 23692 N N . ARG A 1 18 ? -6.519 -1.440 1.113 1.00 0.00 18 ARG A N 19
ATOM 23693 C CA . ARG A 1 18 ? -5.568 -2.363 1.810 1.00 0.00 18 ARG A CA 19
ATOM 23694 C C . ARG A 1 18 ? -4.564 -2.903 0.796 1.00 0.00 18 ARG A C 19
ATOM 23695 O O . ARG A 1 18 ? -4.904 -3.185 -0.336 1.00 0.00 18 ARG A O 19
ATOM 23716 N N . VAL A 1 19 ? -3.321 -3.042 1.190 1.00 0.00 19 VAL A N 19
ATOM 23717 C CA . VAL A 1 19 ? -2.284 -3.560 0.242 1.00 0.00 19 VAL A CA 19
ATOM 23718 C C . VAL A 1 19 ? -1.349 -4.535 0.955 1.00 0.00 19 VAL A C 19
ATOM 23719 O O . VAL A 1 19 ? -0.877 -4.277 2.045 1.00 0.00 19 VAL A O 19
ATOM 23732 N N . VAL A 1 20 ? -1.057 -5.643 0.329 1.00 0.00 20 VAL A N 19
ATOM 23733 C CA . VAL A 1 20 ? -0.124 -6.636 0.939 1.00 0.00 20 VAL A CA 19
ATOM 23734 C C . VAL A 1 20 ? 1.252 -6.447 0.297 1.00 0.00 20 VAL A C 19
ATOM 23735 O O . VAL A 1 20 ? 1.429 -6.683 -0.882 1.00 0.00 20 VAL A O 19
ATOM 23748 N N . LEU A 1 21 ? 2.225 -6.005 1.050 1.00 0.00 21 LEU A N 19
ATOM 23749 C CA . LEU A 1 21 ? 3.583 -5.779 0.464 1.00 0.00 21 LEU A CA 19
ATOM 23750 C C . LEU A 1 21 ? 4.471 -7.000 0.713 1.00 0.00 21 LEU A C 19
ATOM 23751 O O . LEU A 1 21 ? 4.674 -7.418 1.835 1.00 0.00 21 LEU A O 19
ATOM 23767 N N . GLN A 1 22 ? 5.002 -7.572 -0.339 1.00 0.00 22 GLN A N 19
ATOM 23768 C CA . GLN A 1 22 ? 5.885 -8.769 -0.194 1.00 0.00 22 GLN A CA 19
ATOM 23769 C C . GLN A 1 22 ? 7.348 -8.335 -0.305 1.00 0.00 22 GLN A C 19
ATOM 23770 O O . GLN A 1 22 ? 7.682 -7.423 -1.039 1.00 0.00 22 GLN A O 19
ATOM 23784 N N . SER A 1 23 ? 8.223 -8.983 0.419 1.00 0.00 23 SER A N 19
ATOM 23785 C CA . SER A 1 23 ? 9.672 -8.615 0.363 1.00 0.00 23 SER A CA 19
ATOM 23786 C C . SER A 1 23 ? 10.526 -9.881 0.464 1.00 0.00 23 SER A C 19
ATOM 23787 O O . SER A 1 23 ? 10.724 -10.424 1.532 1.00 0.00 23 SER A O 19
ATOM 23795 N N . GLY A 1 24 ? 11.036 -10.351 -0.642 1.00 0.00 24 GLY A N 19
ATOM 23796 C CA . GLY A 1 24 ? 11.880 -11.579 -0.612 1.00 0.00 24 GLY A CA 19
ATOM 23797 C C . GLY A 1 24 ? 10.997 -12.805 -0.368 1.00 0.00 24 GLY A C 19
ATOM 23798 O O . GLY A 1 24 ? 11.026 -13.762 -1.116 1.00 0.00 24 GLY A O 19
ATOM 23802 N N . ALA A 1 25 ? 10.212 -12.784 0.675 1.00 0.00 25 ALA A N 19
ATOM 23803 C CA . ALA A 1 25 ? 9.330 -13.948 0.966 1.00 0.00 25 ALA A CA 19
ATOM 23804 C C . ALA A 1 25 ? 8.352 -13.581 2.084 1.00 0.00 25 ALA A C 19
ATOM 23805 O O . ALA A 1 25 ? 7.235 -14.056 2.126 1.00 0.00 25 ALA A O 19
ATOM 23812 N N . LEU A 1 26 ? 8.763 -12.735 2.991 1.00 0.00 26 LEU A N 19
ATOM 23813 C CA . LEU A 1 26 ? 7.855 -12.338 4.103 1.00 0.00 26 LEU A CA 19
ATOM 23814 C C . LEU A 1 26 ? 6.767 -11.408 3.561 1.00 0.00 26 LEU A C 19
ATOM 23815 O O . LEU A 1 26 ? 7.024 -10.557 2.732 1.00 0.00 26 LEU A O 19
ATOM 23831 N N . GLU A 1 27 ? 5.552 -11.565 4.024 1.00 0.00 27 GLU A N 19
ATOM 23832 C CA . GLU A 1 27 ? 4.436 -10.695 3.540 1.00 0.00 27 GLU A CA 19
ATOM 23833 C C . GLU A 1 27 ? 4.141 -9.617 4.585 1.00 0.00 27 GLU A C 19
ATOM 23834 O O . GLU A 1 27 ? 4.490 -9.748 5.741 1.00 0.00 27 GLU A O 19
ATOM 23846 N N . MET A 1 28 ? 3.501 -8.549 4.186 1.00 0.00 28 MET A N 19
ATOM 23847 C CA . MET A 1 28 ? 3.181 -7.456 5.151 1.00 0.00 28 MET A CA 19
ATOM 23848 C C . MET A 1 28 ? 1.854 -6.806 4.754 1.00 0.00 28 MET A C 19
ATOM 23849 O O . MET A 1 28 ? 1.653 -6.440 3.615 1.00 0.00 28 MET A O 19
ATOM 23863 N N . ILE A 1 29 ? 0.949 -6.653 5.689 1.00 0.00 29 ILE A N 19
ATOM 23864 C CA . ILE A 1 29 ? -0.372 -6.019 5.379 1.00 0.00 29 ILE A CA 19
ATOM 23865 C C . ILE A 1 29 ? -0.367 -4.596 5.930 1.00 0.00 29 ILE A C 19
ATOM 23866 O O . ILE A 1 29 ? 0.132 -4.346 7.009 1.00 0.00 29 ILE A O 19
ATOM 23882 N N . ALA A 1 30 ? -0.902 -3.653 5.200 1.00 0.00 30 ALA A N 19
ATOM 23883 C CA . ALA A 1 30 ? -0.903 -2.246 5.698 1.00 0.00 30 ALA A CA 19
ATOM 23884 C C . ALA A 1 30 ? -2.145 -1.507 5.212 1.00 0.00 30 ALA A C 19
ATOM 23885 O O . ALA A 1 30 ? -2.614 -1.706 4.109 1.00 0.00 30 ALA A O 19
ATOM 23892 N N . GLU A 1 31 ? -2.676 -0.637 6.034 1.00 0.00 31 GLU A N 19
ATOM 23893 C CA . GLU A 1 31 ? -3.883 0.141 5.630 1.00 0.00 31 GLU A CA 19
ATOM 23894 C C . GLU A 1 31 ? -3.427 1.377 4.852 1.00 0.00 31 GLU A C 19
ATOM 23895 O O . GLU A 1 31 ? -2.617 2.153 5.317 1.00 0.00 31 GLU A O 19
ATOM 23907 N N . ILE A 1 32 ? -3.931 1.546 3.658 1.00 0.00 32 ILE A N 19
ATOM 23908 C CA . ILE A 1 32 ? -3.532 2.709 2.801 1.00 0.00 32 ILE A CA 19
ATOM 23909 C C . ILE A 1 32 ? -4.718 3.670 2.648 1.00 0.00 32 ILE A C 19
ATOM 23910 O O . ILE A 1 32 ? -5.864 3.266 2.626 1.00 0.00 32 ILE A O 19
ATOM 23926 N N . GLU A 1 33 ? -4.432 4.944 2.530 1.00 0.00 33 GLU A N 19
ATOM 23927 C CA . GLU A 1 33 ? -5.507 5.971 2.363 1.00 0.00 33 GLU A CA 19
ATOM 23928 C C . GLU A 1 33 ? -5.297 6.696 1.030 1.00 0.00 33 GLU A C 19
ATOM 23929 O O . GLU A 1 33 ? -4.472 7.582 0.922 1.00 0.00 33 GLU A O 19
ATOM 23941 N N . ALA A 1 34 ? -6.031 6.329 0.011 1.00 0.00 34 ALA A N 19
ATOM 23942 C CA . ALA A 1 34 ? -5.862 7.001 -1.315 1.00 0.00 34 ALA A CA 19
ATOM 23943 C C . ALA A 1 34 ? -7.208 7.072 -2.035 1.00 0.00 34 ALA A C 19
ATOM 23944 O O . ALA A 1 34 ? -8.242 6.755 -1.480 1.00 0.00 34 ALA A O 19
ATOM 23951 N N . CYS A 1 35 ? -7.199 7.485 -3.275 1.00 0.00 35 CYS A N 19
ATOM 23952 C CA . CYS A 1 35 ? -8.467 7.581 -4.055 1.00 0.00 35 CYS A CA 19
ATOM 23953 C C . CYS A 1 35 ? -8.175 7.243 -5.517 1.00 0.00 35 CYS A C 19
ATOM 23954 O O . CYS A 1 35 ? -9.072 7.053 -6.314 1.00 0.00 35 CYS A O 19
ATOM 23962 N N . ARG A 1 36 ? -6.921 7.161 -5.874 1.00 0.00 36 ARG A N 19
ATOM 23963 C CA . ARG A 1 36 ? -6.565 6.829 -7.281 1.00 0.00 36 ARG A CA 19
ATOM 23964 C C . ARG A 1 36 ? -6.848 5.348 -7.536 1.00 0.00 36 ARG A C 19
ATOM 23965 O O . ARG A 1 36 ? -7.267 4.962 -8.609 1.00 0.00 36 ARG A O 19
ATOM 23986 N N . LEU A 1 37 ? -6.626 4.517 -6.551 1.00 0.00 37 LEU A N 19
ATOM 23987 C CA . LEU A 1 37 ? -6.882 3.060 -6.724 1.00 0.00 37 LEU A CA 19
ATOM 23988 C C . LEU A 1 37 ? -6.310 2.591 -8.066 1.00 0.00 37 LEU A C 19
ATOM 23989 O O . LEU A 1 37 ? -6.790 1.649 -8.664 1.00 0.00 37 LEU A O 19
ATOM 24005 N N . ARG A 1 38 ? -5.288 3.250 -8.544 1.00 0.00 38 ARG A N 19
ATOM 24006 C CA . ARG A 1 38 ? -4.679 2.856 -9.849 1.00 0.00 38 ARG A CA 19
ATOM 24007 C C . ARG A 1 38 ? -3.606 1.787 -9.610 1.00 0.00 38 ARG A C 19
ATOM 24008 O O . ARG A 1 38 ? -2.917 1.370 -10.520 1.00 0.00 38 ARG A O 19
ATOM 24029 N N . LEU A 1 39 ? -3.457 1.342 -8.394 1.00 0.00 39 LEU A N 19
ATOM 24030 C CA . LEU A 1 39 ? -2.430 0.303 -8.103 1.00 0.00 39 LEU A CA 19
ATOM 24031 C C . LEU A 1 39 ? -2.818 -1.002 -8.803 1.00 0.00 39 LEU A C 19
ATOM 24032 O O . LEU A 1 39 ? -3.932 -1.165 -9.260 1.00 0.00 39 LEU A O 19
ATOM 24048 N N . ARG A 1 40 ? -1.906 -1.933 -8.890 1.00 0.00 40 ARG A N 19
ATOM 24049 C CA . ARG A 1 40 ? -2.220 -3.228 -9.560 1.00 0.00 40 ARG A CA 19
ATOM 24050 C C . ARG A 1 40 ? -1.307 -4.322 -9.003 1.00 0.00 40 ARG A C 19
ATOM 24051 O O . ARG A 1 40 ? -0.297 -4.049 -8.390 1.00 0.00 40 ARG A O 19
ATOM 24072 N N . GLU A 1 41 ? -1.658 -5.559 -9.212 1.00 0.00 41 GLU A N 19
ATOM 24073 C CA . GLU A 1 41 ? -0.816 -6.674 -8.694 1.00 0.00 41 GLU A CA 19
ATOM 24074 C C . GLU A 1 41 ? 0.528 -6.685 -9.425 1.00 0.00 41 GLU A C 19
ATOM 24075 O O . GLU A 1 41 ? 0.590 -6.574 -10.633 1.00 0.00 41 GLU A O 19
ATOM 24087 N N . GLY A 1 42 ? 1.607 -6.826 -8.701 1.00 0.00 42 GLY A N 19
ATOM 24088 C CA . GLY A 1 42 ? 2.951 -6.852 -9.350 1.00 0.00 42 GLY A CA 19
ATOM 24089 C C . GLY A 1 42 ? 3.483 -5.425 -9.504 1.00 0.00 42 GLY A C 19
ATOM 24090 O O . GLY A 1 42 ? 4.400 -5.175 -10.262 1.00 0.00 42 GLY A O 19
ATOM 24094 N N . ASP A 1 43 ? 2.921 -4.486 -8.792 1.00 0.00 43 ASP A N 19
ATOM 24095 C CA . ASP A 1 43 ? 3.405 -3.081 -8.905 1.00 0.00 43 ASP A CA 19
ATOM 24096 C C . ASP A 1 43 ? 4.717 -2.927 -8.130 1.00 0.00 43 ASP A C 19
ATOM 24097 O O . ASP A 1 43 ? 4.872 -3.451 -7.041 1.00 0.00 43 ASP A O 19
ATOM 24106 N N . LYS A 1 44 ? 5.661 -2.211 -8.685 1.00 0.00 44 LYS A N 19
ATOM 24107 C CA . LYS A 1 44 ? 6.969 -2.010 -7.993 1.00 0.00 44 LYS A CA 19
ATOM 24108 C C . LYS A 1 44 ? 6.912 -0.727 -7.161 1.00 0.00 44 LYS A C 19
ATOM 24109 O O . LYS A 1 44 ? 6.748 0.359 -7.687 1.00 0.00 44 LYS A O 19
ATOM 24128 N N . LEU A 1 45 ? 7.043 -0.847 -5.861 1.00 0.00 45 LEU A N 19
ATOM 24129 C CA . LEU A 1 45 ? 6.995 0.354 -4.969 1.00 0.00 45 LEU A CA 19
ATOM 24130 C C . LEU A 1 45 ? 8.400 0.670 -4.450 1.00 0.00 45 LEU A C 19
ATOM 24131 O O . LEU A 1 45 ? 9.011 -0.126 -3.765 1.00 0.00 45 LEU A O 19
ATOM 24147 N N . THR A 1 46 ? 8.915 1.832 -4.771 1.00 0.00 46 THR A N 19
ATOM 24148 C CA . THR A 1 46 ? 10.283 2.224 -4.302 1.00 0.00 46 THR A CA 19
ATOM 24149 C C . THR A 1 46 ? 10.142 3.240 -3.157 1.00 0.00 46 THR A C 19
ATOM 24150 O O . THR A 1 46 ? 9.122 3.888 -3.025 1.00 0.00 46 THR A O 19
ATOM 24161 N N . PRO A 1 47 ? 11.156 3.386 -2.339 1.00 0.00 47 PRO A N 19
ATOM 24162 C CA . PRO A 1 47 ? 11.134 4.350 -1.199 1.00 0.00 47 PRO A CA 19
ATOM 24163 C C . PRO A 1 47 ? 11.301 5.799 -1.675 1.00 0.00 47 PRO A C 19
ATOM 24164 O O . PRO A 1 47 ? 12.278 6.143 -2.308 1.00 0.00 47 PRO A O 19
ATOM 24175 N N . LEU A 1 48 ? 10.354 6.649 -1.379 1.00 0.00 48 LEU A N 19
ATOM 24176 C CA . LEU A 1 48 ? 10.463 8.069 -1.822 1.00 0.00 48 LEU A CA 19
ATOM 24177 C C . LEU A 1 48 ? 11.366 8.838 -0.854 1.00 0.00 48 LEU A C 19
ATOM 24178 O O . LEU A 1 48 ? 12.267 9.542 -1.262 1.00 0.00 48 LEU A O 19
ATOM 24194 N N . ALA A 1 49 ? 11.133 8.715 0.426 1.00 0.00 49 ALA A N 19
ATOM 24195 C CA . ALA A 1 49 ? 11.982 9.449 1.408 1.00 0.00 49 ALA A CA 19
ATOM 24196 C C . ALA A 1 49 ? 11.925 8.757 2.773 1.00 0.00 49 ALA A C 19
ATOM 24197 O O . ALA A 1 49 ? 12.737 7.907 3.082 1.00 0.00 49 ALA A O 19
ATOM 24204 N N . ASP A 1 50 ? 10.981 9.124 3.600 1.00 0.00 50 ASP A N 19
ATOM 24205 C CA . ASP A 1 50 ? 10.882 8.500 4.955 1.00 0.00 50 ASP A CA 19
ATOM 24206 C C . ASP A 1 50 ? 9.979 7.266 4.900 1.00 0.00 50 ASP A C 19
ATOM 24207 O O . ASP A 1 50 ? 10.307 6.223 5.431 1.00 0.00 50 ASP A O 19
ATOM 24216 N N . ALA A 1 51 ? 8.839 7.374 4.271 1.00 0.00 51 ALA A N 19
ATOM 24217 C CA . ALA A 1 51 ? 7.912 6.204 4.195 1.00 0.00 51 ALA A CA 19
ATOM 24218 C C . ALA A 1 51 ? 7.063 6.285 2.923 1.00 0.00 51 ALA A C 19
ATOM 24219 O O . ALA A 1 51 ? 6.630 5.281 2.393 1.00 0.00 51 ALA A O 19
ATOM 24226 N N . ARG A 1 52 ? 6.817 7.468 2.425 1.00 0.00 52 ARG A N 19
ATOM 24227 C CA . ARG A 1 52 ? 5.993 7.601 1.189 1.00 0.00 52 ARG A CA 19
ATOM 24228 C C . ARG A 1 52 ? 6.499 6.608 0.137 1.00 0.00 52 ARG A C 19
ATOM 24229 O O . ARG A 1 52 ? 7.682 6.517 -0.124 1.00 0.00 52 ARG A O 19
ATOM 24250 N N . TYR A 1 53 ? 5.609 5.858 -0.463 1.00 0.00 53 TYR A N 19
ATOM 24251 C CA . TYR A 1 53 ? 6.026 4.860 -1.498 1.00 0.00 53 TYR A CA 19
ATOM 24252 C C . TYR A 1 53 ? 5.692 5.402 -2.890 1.00 0.00 53 TYR A C 19
ATOM 24253 O O . TYR A 1 53 ? 4.604 5.884 -3.129 1.00 0.00 53 TYR A O 19
ATOM 24271 N N . CYS A 1 54 ? 6.622 5.317 -3.813 1.00 0.00 54 CYS A N 19
ATOM 24272 C CA . CYS A 1 54 ? 6.371 5.816 -5.205 1.00 0.00 54 CYS A CA 19
ATOM 24273 C C . CYS A 1 54 ? 6.326 4.622 -6.158 1.00 0.00 54 CYS A C 19
ATOM 24274 O O . CYS A 1 54 ? 7.270 3.864 -6.264 1.00 0.00 54 CYS A O 19
ATOM 24282 N N . LEU A 1 55 ? 5.234 4.440 -6.852 1.00 0.00 55 LEU A N 19
ATOM 24283 C CA . LEU A 1 55 ? 5.129 3.286 -7.796 1.00 0.00 55 LEU A CA 19
ATOM 24284 C C . LEU A 1 55 ? 5.594 3.718 -9.187 1.00 0.00 55 LEU A C 19
ATOM 24285 O O . LEU A 1 55 ? 5.408 4.849 -9.589 1.00 0.00 55 LEU A O 19
ATOM 24301 N N . ASN A 1 56 ? 6.203 2.826 -9.920 1.00 0.00 56 ASN A N 19
ATOM 24302 C CA . ASN A 1 56 ? 6.685 3.180 -11.286 1.00 0.00 56 ASN A CA 19
ATOM 24303 C C . ASN A 1 56 ? 7.649 4.366 -11.201 1.00 0.00 56 ASN A C 19
ATOM 24304 O O . ASN A 1 56 ? 8.021 4.948 -12.199 1.00 0.00 56 ASN A O 19
ATOM 24315 N N . ASN A 1 57 ? 8.059 4.719 -10.012 1.00 0.00 57 ASN A N 19
ATOM 24316 C CA . ASN A 1 57 ? 9.010 5.858 -9.841 1.00 0.00 57 ASN A CA 19
ATOM 24317 C C . ASN A 1 57 ? 8.358 7.172 -10.292 1.00 0.00 57 ASN A C 19
ATOM 24318 O O . ASN A 1 57 ? 8.985 7.993 -10.933 1.00 0.00 57 ASN A O 19
ATOM 24329 N N . ASN A 1 58 ? 7.109 7.380 -9.951 1.00 0.00 58 ASN A N 19
ATOM 24330 C CA . ASN A 1 58 ? 6.401 8.643 -10.337 1.00 0.00 58 ASN A CA 19
ATOM 24331 C C . ASN A 1 58 ? 5.876 9.320 -9.058 1.00 0.00 58 ASN A C 19
ATOM 24332 O O . ASN A 1 58 ? 4.778 9.040 -8.620 1.00 0.00 58 ASN A O 19
ATOM 24343 N N . PRO A 1 59 ? 6.654 10.191 -8.450 1.00 0.00 59 PRO A N 19
ATOM 24344 C CA . PRO A 1 59 ? 6.247 10.887 -7.191 1.00 0.00 59 PRO A CA 19
ATOM 24345 C C . PRO A 1 59 ? 4.806 11.411 -7.241 1.00 0.00 59 PRO A C 19
ATOM 24346 O O . PRO A 1 59 ? 4.253 11.829 -6.243 1.00 0.00 59 PRO A O 19
ATOM 24357 N N . THR A 1 60 ? 4.193 11.378 -8.388 1.00 0.00 60 THR A N 19
ATOM 24358 C CA . THR A 1 60 ? 2.786 11.860 -8.500 1.00 0.00 60 THR A CA 19
ATOM 24359 C C . THR A 1 60 ? 1.850 10.771 -7.967 1.00 0.00 60 THR A C 19
ATOM 24360 O O . THR A 1 60 ? 0.926 11.035 -7.223 1.00 0.00 60 THR A O 19
ATOM 24371 N N . GLN A 1 61 ? 2.098 9.545 -8.342 1.00 0.00 61 GLN A N 19
ATOM 24372 C CA . GLN A 1 61 ? 1.253 8.407 -7.871 1.00 0.00 61 GLN A CA 19
ATOM 24373 C C . GLN A 1 61 ? 1.901 7.788 -6.633 1.00 0.00 61 GLN A C 19
ATOM 24374 O O . GLN A 1 61 ? 2.360 6.663 -6.663 1.00 0.00 61 GLN A O 19
ATOM 24388 N N . THR A 1 62 ? 1.972 8.515 -5.549 1.00 0.00 62 THR A N 19
ATOM 24389 C CA . THR A 1 62 ? 2.628 7.963 -4.324 1.00 0.00 62 THR A CA 19
ATOM 24390 C C . THR A 1 62 ? 1.577 7.332 -3.413 1.00 0.00 62 THR A C 19
ATOM 24391 O O . THR A 1 62 ? 0.408 7.275 -3.739 1.00 0.00 62 THR A O 19
ATOM 24402 N N . LEU A 1 63 ? 1.996 6.818 -2.283 1.00 0.00 63 LEU A N 19
ATOM 24403 C CA . LEU A 1 63 ? 1.038 6.142 -1.356 1.00 0.00 63 LEU A CA 19
ATOM 24404 C C . LEU A 1 63 ? 1.406 6.470 0.098 1.00 0.00 63 LEU A C 19
ATOM 24405 O O . LEU A 1 63 ? 2.546 6.760 0.406 1.00 0.00 63 LEU A O 19
ATOM 24421 N N . LYS A 1 64 ? 0.444 6.422 0.993 1.00 0.00 64 LYS A N 19
ATOM 24422 C CA . LYS A 1 64 ? 0.717 6.725 2.436 1.00 0.00 64 LYS A CA 19
ATOM 24423 C C . LYS A 1 64 ? 0.330 5.517 3.290 1.00 0.00 64 LYS A C 19
ATOM 24424 O O . LYS A 1 64 ? -0.719 4.931 3.113 1.00 0.00 64 LYS A O 19
ATOM 24443 N N . ILE A 1 65 ? 1.171 5.137 4.219 1.00 0.00 65 ILE A N 19
ATOM 24444 C CA . ILE A 1 65 ? 0.853 3.964 5.089 1.00 0.00 65 ILE A CA 19
ATOM 24445 C C . ILE A 1 65 ? 0.215 4.449 6.392 1.00 0.00 65 ILE A C 19
ATOM 24446 O O . ILE A 1 65 ? 0.669 5.395 7.004 1.00 0.00 65 ILE A O 19
ATOM 24462 N N . ARG A 1 66 ? -0.832 3.796 6.827 1.00 0.00 66 ARG A N 19
ATOM 24463 C CA . ARG A 1 66 ? -1.503 4.197 8.100 1.00 0.00 66 ARG A CA 19
ATOM 24464 C C . ARG A 1 66 ? -1.039 3.258 9.214 1.00 0.00 66 ARG A C 19
ATOM 24465 O O . ARG A 1 66 ? -0.945 3.638 10.364 1.00 0.00 66 ARG A O 19
ATOM 24486 N N . ASN A 1 67 ? -0.742 2.031 8.873 1.00 0.00 67 ASN A N 19
ATOM 24487 C CA . ASN A 1 67 ? -0.278 1.055 9.899 1.00 0.00 67 ASN A CA 19
ATOM 24488 C C . ASN A 1 67 ? 0.126 -0.252 9.210 1.00 0.00 67 ASN A C 19
ATOM 24489 O O . ASN A 1 67 ? -0.713 -1.000 8.745 1.00 0.00 67 ASN A O 19
ATOM 24500 N N . ALA A 1 68 ? 1.403 -0.531 9.136 1.00 0.00 68 ALA A N 19
ATOM 24501 C CA . ALA A 1 68 ? 1.861 -1.792 8.477 1.00 0.00 68 ALA A CA 19
ATOM 24502 C C . ALA A 1 68 ? 1.846 -2.940 9.486 1.00 0.00 68 ALA A C 19
ATOM 24503 O O . ALA A 1 68 ? 1.937 -2.734 10.680 1.00 0.00 68 ALA A O 19
ATOM 24510 N N . THR A 1 69 ? 1.738 -4.154 9.010 1.00 0.00 69 THR A N 19
ATOM 24511 C CA . THR A 1 69 ? 1.723 -5.331 9.929 1.00 0.00 69 THR A CA 19
ATOM 24512 C C . THR A 1 69 ? 2.451 -6.496 9.256 1.00 0.00 69 THR A C 19
ATOM 24513 O O . THR A 1 69 ? 2.380 -6.674 8.058 1.00 0.00 69 THR A O 19
ATOM 24524 N N . HIS A 1 70 ? 3.159 -7.285 10.016 1.00 0.00 70 HIS A N 19
ATOM 24525 C CA . HIS A 1 70 ? 3.900 -8.432 9.416 1.00 0.00 70 HIS A CA 19
ATOM 24526 C C . HIS A 1 70 ? 2.915 -9.521 8.983 1.00 0.00 70 HIS A C 19
ATOM 24527 O O . HIS A 1 70 ? 3.046 -10.670 9.357 1.00 0.00 70 HIS A O 19
ATOM 24542 N N . TYR A 1 71 ? 1.932 -9.176 8.196 1.00 0.00 71 TYR A N 19
ATOM 24543 C CA . TYR A 1 71 ? 0.950 -10.199 7.743 1.00 0.00 71 TYR A CA 19
ATOM 24544 C C . TYR A 1 71 ? 0.436 -10.978 8.958 1.00 0.00 71 TYR A C 19
ATOM 24545 O O . TYR A 1 71 ? 0.520 -12.187 9.016 1.00 0.00 71 TYR A O 19
ATOM 24563 N N . SER A 1 72 ? -0.094 -10.288 9.930 1.00 0.00 72 SER A N 19
ATOM 24564 C CA . SER A 1 72 ? -0.611 -10.984 11.142 1.00 0.00 72 SER A CA 19
ATOM 24565 C C . SER A 1 72 ? -1.985 -11.582 10.838 1.00 0.00 72 SER A C 19
ATOM 24566 O O . SER A 1 72 ? -2.651 -11.191 9.900 1.00 0.00 72 SER A O 19
ATOM 24574 N N . SER A 1 73 ? -2.417 -12.529 11.626 1.00 0.00 73 SER A N 19
ATOM 24575 C CA . SER A 1 73 ? -3.748 -13.151 11.384 1.00 0.00 73 SER A CA 19
ATOM 24576 C C . SER A 1 73 ? -4.851 -12.141 11.712 1.00 0.00 73 SER A C 19
ATOM 24577 O O . SER A 1 73 ? -5.998 -12.327 11.363 1.00 0.00 73 SER A O 19
ATOM 24585 N N . GLU A 1 74 ? -4.510 -11.074 12.382 1.00 0.00 74 GLU A N 19
ATOM 24586 C CA . GLU A 1 74 ? -5.540 -10.055 12.733 1.00 0.00 74 GLU A CA 19
ATOM 24587 C C . GLU A 1 74 ? -5.841 -9.186 11.510 1.00 0.00 74 GLU A C 19
ATOM 24588 O O . GLU A 1 74 ? -6.985 -8.924 11.190 1.00 0.00 74 GLU A O 19
ATOM 24600 N N . ARG A 1 75 ? -4.827 -8.733 10.825 1.00 0.00 75 ARG A N 19
ATOM 24601 C CA . ARG A 1 75 ? -5.057 -7.879 9.626 1.00 0.00 75 ARG A CA 19
ATOM 24602 C C . ARG A 1 75 ? -5.459 -8.755 8.438 1.00 0.00 75 ARG A C 19
ATOM 24603 O O . ARG A 1 75 ? -6.180 -8.331 7.558 1.00 0.00 75 ARG A O 19
ATOM 24624 N N . TRP A 1 76 ? -4.998 -9.975 8.406 1.00 0.00 76 TRP A N 19
ATOM 24625 C CA . TRP A 1 76 ? -5.354 -10.876 7.274 1.00 0.00 76 TRP A CA 19
ATOM 24626 C C . TRP A 1 76 ? -6.806 -11.339 7.428 1.00 0.00 76 TRP A C 19
ATOM 24627 O O . TRP A 1 76 ? -7.581 -11.301 6.492 1.00 0.00 76 TRP A O 19
ATOM 24648 N N . THR A 1 77 ? -7.182 -11.773 8.599 1.00 0.00 77 THR A N 19
ATOM 24649 C CA . THR A 1 77 ? -8.582 -12.235 8.806 1.00 0.00 77 THR A CA 19
ATOM 24650 C C . THR A 1 77 ? -9.518 -11.026 8.843 1.00 0.00 77 THR A C 19
ATOM 24651 O O . THR A 1 77 ? -10.688 -11.124 8.531 1.00 0.00 77 THR A O 19
ATOM 24662 N N . ASN A 1 78 ? -9.012 -9.883 9.224 1.00 0.00 78 ASN A N 19
ATOM 24663 C CA . ASN A 1 78 ? -9.870 -8.664 9.279 1.00 0.00 78 ASN A CA 19
ATOM 24664 C C . ASN A 1 78 ? -9.899 -8.004 7.900 1.00 0.00 78 ASN A C 19
ATOM 24665 O O . ASN A 1 78 ? -10.835 -7.311 7.552 1.00 0.00 78 ASN A O 19
ATOM 24676 N N . ALA A 1 79 ? -8.880 -8.215 7.112 1.00 0.00 79 ALA A N 19
ATOM 24677 C CA . ALA A 1 79 ? -8.847 -7.602 5.756 1.00 0.00 79 ALA A CA 19
ATOM 24678 C C . ALA A 1 79 ? -9.704 -8.433 4.800 1.00 0.00 79 ALA A C 19
ATOM 24679 O O . ALA A 1 79 ? -10.642 -7.942 4.204 1.00 0.00 79 ALA A O 19
ATOM 24686 N N . ASP A 1 80 ? -9.391 -9.691 4.649 1.00 0.00 80 ASP A N 19
ATOM 24687 C CA . ASP A 1 80 ? -10.188 -10.553 3.731 1.00 0.00 80 ASP A CA 19
ATOM 24688 C C . ASP A 1 80 ? -11.675 -10.407 4.060 1.00 0.00 80 ASP A C 19
ATOM 24689 O O . ASP A 1 80 ? -12.515 -10.384 3.183 1.00 0.00 80 ASP A O 19
ATOM 24698 N N . LYS A 1 81 ? -12.007 -10.309 5.318 1.00 0.00 81 LYS A N 19
ATOM 24699 C CA . LYS A 1 81 ? -13.440 -10.166 5.702 1.00 0.00 81 LYS A CA 19
ATOM 24700 C C . LYS A 1 81 ? -13.918 -8.752 5.367 1.00 0.00 81 LYS A C 19
ATOM 24701 O O . LYS A 1 81 ? -14.863 -8.632 4.604 1.00 0.00 81 LYS A O 19
ATOM 24720 N N . MET A 1 1 ? 14.427 -0.429 0.090 1.00 0.00 1 MET A N 20
ATOM 24721 C CA . MET A 1 1 ? 14.540 -1.417 -1.020 1.00 0.00 1 MET A CA 20
ATOM 24722 C C . MET A 1 1 ? 13.243 -1.421 -1.832 1.00 0.00 1 MET A C 20
ATOM 24723 O O . MET A 1 1 ? 12.215 -0.956 -1.381 1.00 0.00 1 MET A O 20
ATOM 24739 N N . GLU A 1 2 ? 13.282 -1.945 -3.028 1.00 0.00 2 GLU A N 20
ATOM 24740 C CA . GLU A 1 2 ? 12.052 -1.978 -3.867 1.00 0.00 2 GLU A CA 20
ATOM 24741 C C . GLU A 1 2 ? 11.138 -3.106 -3.384 1.00 0.00 2 GLU A C 20
ATOM 24742 O O . GLU A 1 2 ? 11.545 -4.247 -3.284 1.00 0.00 2 GLU A O 20
ATOM 24754 N N . TRP A 1 3 ? 9.902 -2.797 -3.082 1.00 0.00 3 TRP A N 20
ATOM 24755 C CA . TRP A 1 3 ? 8.955 -3.851 -2.605 1.00 0.00 3 TRP A CA 20
ATOM 24756 C C . TRP A 1 3 ? 8.107 -4.341 -3.780 1.00 0.00 3 TRP A C 20
ATOM 24757 O O . TRP A 1 3 ? 8.191 -3.823 -4.877 1.00 0.00 3 TRP A O 20
ATOM 24778 N N . TRP A 1 4 ? 7.288 -5.338 -3.557 1.00 0.00 4 TRP A N 20
ATOM 24779 C CA . TRP A 1 4 ? 6.423 -5.875 -4.656 1.00 0.00 4 TRP A CA 20
ATOM 24780 C C . TRP A 1 4 ? 5.021 -6.138 -4.104 1.00 0.00 4 TRP A C 20
ATOM 24781 O O . TRP A 1 4 ? 4.849 -6.872 -3.152 1.00 0.00 4 TRP A O 20
ATOM 24802 N N . VAL A 1 5 ? 4.018 -5.543 -4.689 1.00 0.00 5 VAL A N 20
ATOM 24803 C CA . VAL A 1 5 ? 2.633 -5.765 -4.184 1.00 0.00 5 VAL A CA 20
ATOM 24804 C C . VAL A 1 5 ? 2.162 -7.170 -4.571 1.00 0.00 5 VAL A C 20
ATOM 24805 O O . VAL A 1 5 ? 2.431 -7.650 -5.654 1.00 0.00 5 VAL A O 20
ATOM 24818 N N . LYS A 1 6 ? 1.458 -7.832 -3.685 1.00 0.00 6 LYS A N 20
ATOM 24819 C CA . LYS A 1 6 ? 0.954 -9.211 -3.978 1.00 0.00 6 LYS A CA 20
ATOM 24820 C C . LYS A 1 6 ? -0.557 -9.155 -4.209 1.00 0.00 6 LYS A C 20
ATOM 24821 O O . LYS A 1 6 ? -1.101 -9.889 -5.010 1.00 0.00 6 LYS A O 20
ATOM 24840 N N . LYS A 1 7 ? -1.239 -8.288 -3.510 1.00 0.00 7 LYS A N 20
ATOM 24841 C CA . LYS A 1 7 ? -2.716 -8.173 -3.681 1.00 0.00 7 LYS A CA 20
ATOM 24842 C C . LYS A 1 7 ? -3.155 -6.757 -3.304 1.00 0.00 7 LYS A C 20
ATOM 24843 O O . LYS A 1 7 ? -2.413 -6.013 -2.693 1.00 0.00 7 LYS A O 20
ATOM 24862 N N . VAL A 1 8 ? -4.349 -6.372 -3.665 1.00 0.00 8 VAL A N 20
ATOM 24863 C CA . VAL A 1 8 ? -4.818 -4.999 -3.324 1.00 0.00 8 VAL A CA 20
ATOM 24864 C C . VAL A 1 8 ? -6.346 -4.941 -3.392 1.00 0.00 8 VAL A C 20
ATOM 24865 O O . VAL A 1 8 ? -6.978 -5.691 -4.108 1.00 0.00 8 VAL A O 20
ATOM 24878 N N . GLN A 1 9 ? -6.939 -4.043 -2.645 1.00 0.00 9 GLN A N 20
ATOM 24879 C CA . GLN A 1 9 ? -8.430 -3.903 -2.645 1.00 0.00 9 GLN A CA 20
ATOM 24880 C C . GLN A 1 9 ? -8.793 -2.421 -2.758 1.00 0.00 9 GLN A C 20
ATOM 24881 O O . GLN A 1 9 ? -8.290 -1.593 -2.024 1.00 0.00 9 GLN A O 20
ATOM 24895 N N . ASP A 1 10 ? -9.655 -2.077 -3.674 1.00 0.00 10 ASP A N 20
ATOM 24896 C CA . ASP A 1 10 ? -10.044 -0.647 -3.836 1.00 0.00 10 ASP A CA 20
ATOM 24897 C C . ASP A 1 10 ? -10.570 -0.102 -2.507 1.00 0.00 10 ASP A C 20
ATOM 24898 O O . ASP A 1 10 ? -10.750 -0.832 -1.553 1.00 0.00 10 ASP A O 20
ATOM 24907 N N . ASN A 1 11 ? -10.817 1.178 -2.438 1.00 0.00 11 ASN A N 20
ATOM 24908 C CA . ASN A 1 11 ? -11.331 1.774 -1.173 1.00 0.00 11 ASN A CA 20
ATOM 24909 C C . ASN A 1 11 ? -12.822 1.468 -1.038 1.00 0.00 11 ASN A C 20
ATOM 24910 O O . ASN A 1 11 ? -13.654 2.352 -1.081 1.00 0.00 11 ASN A O 20
ATOM 24921 N N . ALA A 1 12 ? -13.165 0.222 -0.876 1.00 0.00 12 ALA A N 20
ATOM 24922 C CA . ALA A 1 12 ? -14.602 -0.143 -0.740 1.00 0.00 12 ALA A CA 20
ATOM 24923 C C . ALA A 1 12 ? -15.112 0.290 0.636 1.00 0.00 12 ALA A C 20
ATOM 24924 O O . ALA A 1 12 ? -16.291 0.214 0.922 1.00 0.00 12 ALA A O 20
ATOM 24931 N N . SER A 1 13 ? -14.236 0.745 1.490 1.00 0.00 13 SER A N 20
ATOM 24932 C CA . SER A 1 13 ? -14.674 1.183 2.847 1.00 0.00 13 SER A CA 20
ATOM 24933 C C . SER A 1 13 ? -15.214 2.613 2.769 1.00 0.00 13 SER A C 20
ATOM 24934 O O . SER A 1 13 ? -16.261 2.920 3.303 1.00 0.00 13 SER A O 20
ATOM 24942 N N . ALA A 1 14 ? -14.506 3.486 2.104 1.00 0.00 14 ALA A N 20
ATOM 24943 C CA . ALA A 1 14 ? -14.963 4.900 1.981 1.00 0.00 14 ALA A CA 20
ATOM 24944 C C . ALA A 1 14 ? -13.822 5.735 1.389 1.00 0.00 14 ALA A C 20
ATOM 24945 O O . ALA A 1 14 ? -14.030 6.577 0.538 1.00 0.00 14 ALA A O 20
ATOM 24952 N N . SER A 1 15 ? -12.618 5.501 1.834 1.00 0.00 15 SER A N 20
ATOM 24953 C CA . SER A 1 15 ? -11.459 6.272 1.304 1.00 0.00 15 SER A CA 20
ATOM 24954 C C . SER A 1 15 ? -10.161 5.623 1.782 1.00 0.00 15 SER A C 20
ATOM 24955 O O . SER A 1 15 ? -9.171 6.288 2.011 1.00 0.00 15 SER A O 20
ATOM 24963 N N . LEU A 1 16 ? -10.162 4.322 1.940 1.00 0.00 16 LEU A N 20
ATOM 24964 C CA . LEU A 1 16 ? -8.932 3.610 2.409 1.00 0.00 16 LEU A CA 20
ATOM 24965 C C . LEU A 1 16 ? -8.760 2.317 1.612 1.00 0.00 16 LEU A C 20
ATOM 24966 O O . LEU A 1 16 ? -9.580 1.423 1.680 1.00 0.00 16 LEU A O 20
ATOM 24982 N N . CYS A 1 17 ? -7.691 2.201 0.865 1.00 0.00 17 CYS A N 20
ATOM 24983 C CA . CYS A 1 17 ? -7.453 0.958 0.073 1.00 0.00 17 CYS A CA 20
ATOM 24984 C C . CYS A 1 17 ? -6.484 0.072 0.850 1.00 0.00 17 CYS A C 20
ATOM 24985 O O . CYS A 1 17 ? -5.657 0.559 1.590 1.00 0.00 17 CYS A O 20
ATOM 24993 N N . ARG A 1 18 ? -6.576 -1.223 0.694 1.00 0.00 18 ARG A N 20
ATOM 24994 C CA . ARG A 1 18 ? -5.651 -2.143 1.428 1.00 0.00 18 ARG A CA 20
ATOM 24995 C C . ARG A 1 18 ? -4.633 -2.717 0.446 1.00 0.00 18 ARG A C 20
ATOM 24996 O O . ARG A 1 18 ? -4.946 -2.979 -0.699 1.00 0.00 18 ARG A O 20
ATOM 25017 N N . VAL A 1 19 ? -3.412 -2.908 0.879 1.00 0.00 19 VAL A N 20
ATOM 25018 C CA . VAL A 1 19 ? -2.367 -3.460 -0.039 1.00 0.00 19 VAL A CA 20
ATOM 25019 C C . VAL A 1 19 ? -1.459 -4.432 0.712 1.00 0.00 19 VAL A C 20
ATOM 25020 O O . VAL A 1 19 ? -0.998 -4.154 1.801 1.00 0.00 19 VAL A O 20
ATOM 25033 N N . VAL A 1 20 ? -1.176 -5.561 0.119 1.00 0.00 20 VAL A N 20
ATOM 25034 C CA . VAL A 1 20 ? -0.270 -6.554 0.767 1.00 0.00 20 VAL A CA 20
ATOM 25035 C C . VAL A 1 20 ? 1.114 -6.417 0.130 1.00 0.00 20 VAL A C 20
ATOM 25036 O O . VAL A 1 20 ? 1.293 -6.679 -1.044 1.00 0.00 20 VAL A O 20
ATOM 25049 N N . LEU A 1 21 ? 2.093 -5.987 0.881 1.00 0.00 21 LEU A N 20
ATOM 25050 C CA . LEU A 1 21 ? 3.462 -5.808 0.303 1.00 0.00 21 LEU A CA 20
ATOM 25051 C C . LEU A 1 21 ? 4.315 -7.047 0.580 1.00 0.00 21 LEU A C 20
ATOM 25052 O O . LEU A 1 21 ? 4.472 -7.472 1.707 1.00 0.00 21 LEU A O 20
ATOM 25068 N N . GLN A 1 22 ? 4.873 -7.626 -0.456 1.00 0.00 22 GLN A N 20
ATOM 25069 C CA . GLN A 1 22 ? 5.727 -8.841 -0.286 1.00 0.00 22 GLN A CA 20
ATOM 25070 C C . GLN A 1 22 ? 7.201 -8.439 -0.367 1.00 0.00 22 GLN A C 20
ATOM 25071 O O . GLN A 1 22 ? 7.558 -7.481 -1.026 1.00 0.00 22 GLN A O 20
ATOM 25085 N N . SER A 1 23 ? 8.061 -9.167 0.297 1.00 0.00 23 SER A N 20
ATOM 25086 C CA . SER A 1 23 ? 9.519 -8.835 0.265 1.00 0.00 23 SER A CA 20
ATOM 25087 C C . SER A 1 23 ? 10.338 -10.127 0.258 1.00 0.00 23 SER A C 20
ATOM 25088 O O . SER A 1 23 ? 10.574 -10.730 1.285 1.00 0.00 23 SER A O 20
ATOM 25096 N N . GLY A 1 24 ? 10.774 -10.556 -0.896 1.00 0.00 24 GLY A N 20
ATOM 25097 C CA . GLY A 1 24 ? 11.579 -11.808 -0.971 1.00 0.00 24 GLY A CA 20
ATOM 25098 C C . GLY A 1 24 ? 10.675 -13.016 -0.725 1.00 0.00 24 GLY A C 20
ATOM 25099 O O . GLY A 1 24 ? 10.563 -13.899 -1.551 1.00 0.00 24 GLY A O 20
ATOM 25103 N N . ALA A 1 25 ? 10.027 -13.062 0.407 1.00 0.00 25 ALA A N 20
ATOM 25104 C CA . ALA A 1 25 ? 9.131 -14.214 0.707 1.00 0.00 25 ALA A CA 20
ATOM 25105 C C . ALA A 1 25 ? 8.145 -13.819 1.809 1.00 0.00 25 ALA A C 20
ATOM 25106 O O . ALA A 1 25 ? 7.010 -14.254 1.824 1.00 0.00 25 ALA A O 20
ATOM 25113 N N . LEU A 1 26 ? 8.566 -12.996 2.731 1.00 0.00 26 LEU A N 20
ATOM 25114 C CA . LEU A 1 26 ? 7.651 -12.575 3.828 1.00 0.00 26 LEU A CA 20
ATOM 25115 C C . LEU A 1 26 ? 6.496 -11.763 3.239 1.00 0.00 26 LEU A C 20
ATOM 25116 O O . LEU A 1 26 ? 6.497 -11.425 2.072 1.00 0.00 26 LEU A O 20
ATOM 25132 N N . GLU A 1 27 ? 5.508 -11.448 4.038 1.00 0.00 27 GLU A N 20
ATOM 25133 C CA . GLU A 1 27 ? 4.343 -10.656 3.532 1.00 0.00 27 GLU A CA 20
ATOM 25134 C C . GLU A 1 27 ? 3.935 -9.624 4.585 1.00 0.00 27 GLU A C 20
ATOM 25135 O O . GLU A 1 27 ? 4.148 -9.811 5.765 1.00 0.00 27 GLU A O 20
ATOM 25147 N N . MET A 1 28 ? 3.348 -8.533 4.164 1.00 0.00 28 MET A N 20
ATOM 25148 C CA . MET A 1 28 ? 2.924 -7.482 5.137 1.00 0.00 28 MET A CA 20
ATOM 25149 C C . MET A 1 28 ? 1.635 -6.825 4.643 1.00 0.00 28 MET A C 20
ATOM 25150 O O . MET A 1 28 ? 1.473 -6.565 3.468 1.00 0.00 28 MET A O 20
ATOM 25164 N N . ILE A 1 29 ? 0.721 -6.547 5.540 1.00 0.00 29 ILE A N 20
ATOM 25165 C CA . ILE A 1 29 ? -0.568 -5.894 5.148 1.00 0.00 29 ILE A CA 20
ATOM 25166 C C . ILE A 1 29 ? -0.558 -4.461 5.669 1.00 0.00 29 ILE A C 20
ATOM 25167 O O . ILE A 1 29 ? -0.070 -4.195 6.749 1.00 0.00 29 ILE A O 20
ATOM 25183 N N . ALA A 1 30 ? -1.076 -3.525 4.917 1.00 0.00 30 ALA A N 20
ATOM 25184 C CA . ALA A 1 30 ? -1.065 -2.110 5.394 1.00 0.00 30 ALA A CA 20
ATOM 25185 C C . ALA A 1 30 ? -2.288 -1.354 4.877 1.00 0.00 30 ALA A C 20
ATOM 25186 O O . ALA A 1 30 ? -2.732 -1.551 3.764 1.00 0.00 30 ALA A O 20
ATOM 25193 N N . GLU A 1 31 ? -2.822 -0.471 5.681 1.00 0.00 31 GLU A N 20
ATOM 25194 C CA . GLU A 1 31 ? -4.004 0.328 5.245 1.00 0.00 31 GLU A CA 20
ATOM 25195 C C . GLU A 1 31 ? -3.496 1.548 4.473 1.00 0.00 31 GLU A C 20
ATOM 25196 O O . GLU A 1 31 ? -2.670 2.298 4.954 1.00 0.00 31 GLU A O 20
ATOM 25208 N N . ILE A 1 32 ? -3.969 1.733 3.268 1.00 0.00 32 ILE A N 20
ATOM 25209 C CA . ILE A 1 32 ? -3.510 2.882 2.423 1.00 0.00 32 ILE A CA 20
ATOM 25210 C C . ILE A 1 32 ? -4.654 3.888 2.243 1.00 0.00 32 ILE A C 20
ATOM 25211 O O . ILE A 1 32 ? -5.814 3.531 2.188 1.00 0.00 32 ILE A O 20
ATOM 25227 N N . GLU A 1 33 ? -4.311 5.148 2.139 1.00 0.00 33 GLU A N 20
ATOM 25228 C CA . GLU A 1 33 ? -5.335 6.222 1.945 1.00 0.00 33 GLU A CA 20
ATOM 25229 C C . GLU A 1 33 ? -5.048 6.938 0.622 1.00 0.00 33 GLU A C 20
ATOM 25230 O O . GLU A 1 33 ? -4.104 7.696 0.513 1.00 0.00 33 GLU A O 20
ATOM 25242 N N . ALA A 1 34 ? -5.843 6.702 -0.388 1.00 0.00 34 ALA A N 20
ATOM 25243 C CA . ALA A 1 34 ? -5.599 7.368 -1.704 1.00 0.00 34 ALA A CA 20
ATOM 25244 C C . ALA A 1 34 ? -6.929 7.642 -2.405 1.00 0.00 34 ALA A C 20
ATOM 25245 O O . ALA A 1 34 ? -7.987 7.304 -1.914 1.00 0.00 34 ALA A O 20
ATOM 25252 N N . CYS A 1 35 ? -6.874 8.250 -3.562 1.00 0.00 35 CYS A N 20
ATOM 25253 C CA . CYS A 1 35 ? -8.119 8.555 -4.330 1.00 0.00 35 CYS A CA 20
ATOM 25254 C C . CYS A 1 35 ? -7.876 8.231 -5.804 1.00 0.00 35 CYS A C 20
ATOM 25255 O O . CYS A 1 35 ? -8.790 8.190 -6.603 1.00 0.00 35 CYS A O 20
ATOM 25263 N N . ARG A 1 36 ? -6.644 7.995 -6.166 1.00 0.00 36 ARG A N 20
ATOM 25264 C CA . ARG A 1 36 ? -6.329 7.666 -7.584 1.00 0.00 36 ARG A CA 20
ATOM 25265 C C . ARG A 1 36 ? -6.916 6.294 -7.917 1.00 0.00 36 ARG A C 20
ATOM 25266 O O . ARG A 1 36 ? -7.453 6.078 -8.984 1.00 0.00 36 ARG A O 20
ATOM 25287 N N . LEU A 1 37 ? -6.816 5.366 -7.004 1.00 0.00 37 LEU A N 20
ATOM 25288 C CA . LEU A 1 37 ? -7.364 4.005 -7.251 1.00 0.00 37 LEU A CA 20
ATOM 25289 C C . LEU A 1 37 ? -6.943 3.526 -8.643 1.00 0.00 37 LEU A C 20
ATOM 25290 O O . LEU A 1 37 ? -7.763 3.340 -9.521 1.00 0.00 37 LEU A O 20
ATOM 25306 N N . ARG A 1 38 ? -5.667 3.328 -8.852 1.00 0.00 38 ARG A N 20
ATOM 25307 C CA . ARG A 1 38 ? -5.185 2.862 -10.189 1.00 0.00 38 ARG A CA 20
ATOM 25308 C C . ARG A 1 38 ? -3.998 1.916 -10.001 1.00 0.00 38 ARG A C 20
ATOM 25309 O O . ARG A 1 38 ? -3.240 1.666 -10.918 1.00 0.00 38 ARG A O 20
ATOM 25330 N N . LEU A 1 39 ? -3.829 1.387 -8.821 1.00 0.00 39 LEU A N 20
ATOM 25331 C CA . LEU A 1 39 ? -2.691 0.455 -8.576 1.00 0.00 39 LEU A CA 20
ATOM 25332 C C . LEU A 1 39 ? -3.065 -0.942 -9.079 1.00 0.00 39 LEU A C 20
ATOM 25333 O O . LEU A 1 39 ? -4.214 -1.225 -9.357 1.00 0.00 39 LEU A O 20
ATOM 25349 N N . ARG A 1 40 ? -2.104 -1.818 -9.197 1.00 0.00 40 ARG A N 20
ATOM 25350 C CA . ARG A 1 40 ? -2.402 -3.198 -9.682 1.00 0.00 40 ARG A CA 20
ATOM 25351 C C . ARG A 1 40 ? -1.373 -4.171 -9.103 1.00 0.00 40 ARG A C 20
ATOM 25352 O O . ARG A 1 40 ? -0.406 -3.774 -8.486 1.00 0.00 40 ARG A O 20
ATOM 25373 N N . GLU A 1 41 ? -1.575 -5.444 -9.300 1.00 0.00 41 GLU A N 20
ATOM 25374 C CA . GLU A 1 41 ? -0.612 -6.444 -8.763 1.00 0.00 41 GLU A CA 20
ATOM 25375 C C . GLU A 1 41 ? 0.696 -6.374 -9.554 1.00 0.00 41 GLU A C 20
ATOM 25376 O O . GLU A 1 41 ? 0.710 -6.036 -10.722 1.00 0.00 41 GLU A O 20
ATOM 25388 N N . GLY A 1 42 ? 1.796 -6.695 -8.929 1.00 0.00 42 GLY A N 20
ATOM 25389 C CA . GLY A 1 42 ? 3.103 -6.652 -9.644 1.00 0.00 42 GLY A CA 20
ATOM 25390 C C . GLY A 1 42 ? 3.617 -5.213 -9.692 1.00 0.00 42 GLY A C 20
ATOM 25391 O O . GLY A 1 42 ? 4.549 -4.901 -10.406 1.00 0.00 42 GLY A O 20
ATOM 25395 N N . ASP A 1 43 ? 3.021 -4.331 -8.936 1.00 0.00 43 ASP A N 20
ATOM 25396 C CA . ASP A 1 43 ? 3.482 -2.915 -8.942 1.00 0.00 43 ASP A CA 20
ATOM 25397 C C . ASP A 1 43 ? 4.796 -2.805 -8.164 1.00 0.00 43 ASP A C 20
ATOM 25398 O O . ASP A 1 43 ? 4.941 -3.352 -7.086 1.00 0.00 43 ASP A O 20
ATOM 25407 N N . LYS A 1 44 ? 5.756 -2.099 -8.707 1.00 0.00 44 LYS A N 20
ATOM 25408 C CA . LYS A 1 44 ? 7.069 -1.941 -8.013 1.00 0.00 44 LYS A CA 20
ATOM 25409 C C . LYS A 1 44 ? 7.041 -0.674 -7.155 1.00 0.00 44 LYS A C 20
ATOM 25410 O O . LYS A 1 44 ? 6.884 0.424 -7.658 1.00 0.00 44 LYS A O 20
ATOM 25429 N N . LEU A 1 45 ? 7.193 -0.822 -5.861 1.00 0.00 45 LEU A N 20
ATOM 25430 C CA . LEU A 1 45 ? 7.178 0.364 -4.946 1.00 0.00 45 LEU A CA 20
ATOM 25431 C C . LEU A 1 45 ? 8.587 0.609 -4.400 1.00 0.00 45 LEU A C 20
ATOM 25432 O O . LEU A 1 45 ? 9.312 -0.317 -4.095 1.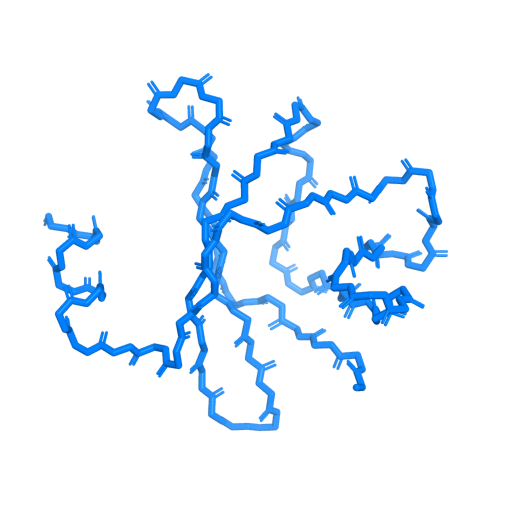00 0.00 45 LEU A O 20
ATOM 25448 N N . THR A 1 46 ? 8.972 1.854 -4.269 1.00 0.00 46 THR A N 20
ATOM 25449 C CA . THR A 1 46 ? 10.333 2.189 -3.733 1.00 0.00 46 THR A CA 20
ATOM 25450 C C . THR A 1 46 ? 10.182 3.257 -2.641 1.00 0.00 46 THR A C 20
ATOM 25451 O O . THR A 1 46 ? 9.240 4.024 -2.653 1.00 0.00 46 THR A O 20
ATOM 25462 N N . PRO A 1 47 ? 11.094 3.312 -1.698 1.00 0.00 47 PRO A N 20
ATOM 25463 C CA . PRO A 1 47 ? 11.037 4.311 -0.589 1.00 0.00 47 PRO A CA 20
ATOM 25464 C C . PRO A 1 47 ? 11.336 5.734 -1.080 1.00 0.00 47 PRO A C 20
ATOM 25465 O O . PRO A 1 47 ? 12.351 5.985 -1.700 1.00 0.00 47 PRO A O 20
ATOM 25476 N N . LEU A 1 48 ? 10.462 6.664 -0.805 1.00 0.00 48 LEU A N 20
ATOM 25477 C CA . LEU A 1 48 ? 10.698 8.065 -1.255 1.00 0.00 48 LEU A CA 20
ATOM 25478 C C . LEU A 1 48 ? 11.680 8.743 -0.295 1.00 0.00 48 LEU A C 20
ATOM 25479 O O . LEU A 1 48 ? 12.760 9.143 -0.679 1.00 0.00 48 LEU A O 20
ATOM 25495 N N . ALA A 1 49 ? 11.313 8.874 0.952 1.00 0.00 49 ALA A N 20
ATOM 25496 C CA . ALA A 1 49 ? 12.230 9.527 1.928 1.00 0.00 49 ALA A CA 20
ATOM 25497 C C . ALA A 1 49 ? 11.683 9.358 3.348 1.00 0.00 49 ALA A C 20
ATOM 25498 O O . ALA A 1 49 ? 12.229 8.627 4.150 1.00 0.00 49 ALA A O 20
ATOM 25505 N N . ASP A 1 50 ? 10.613 10.034 3.669 1.00 0.00 50 ASP A N 20
ATOM 25506 C CA . ASP A 1 50 ? 10.041 9.916 5.041 1.00 0.00 50 ASP A CA 20
ATOM 25507 C C . ASP A 1 50 ? 9.311 8.580 5.189 1.00 0.00 50 ASP A C 20
ATOM 25508 O O . ASP A 1 50 ? 9.487 7.874 6.161 1.00 0.00 50 ASP A O 20
ATOM 25517 N N . ALA A 1 51 ? 8.493 8.227 4.234 1.00 0.00 51 ALA A N 20
ATOM 25518 C CA . ALA A 1 51 ? 7.753 6.935 4.326 1.00 0.00 51 ALA A CA 20
ATOM 25519 C C . ALA A 1 51 ? 6.903 6.744 3.068 1.00 0.00 51 ALA A C 20
ATOM 25520 O O . ALA A 1 51 ? 6.645 5.633 2.646 1.00 0.00 51 ALA A O 20
ATOM 25527 N N . ARG A 1 52 ? 6.463 7.815 2.467 1.00 0.00 52 ARG A N 20
ATOM 25528 C CA . ARG A 1 52 ? 5.628 7.688 1.240 1.00 0.00 52 ARG A CA 20
ATOM 25529 C C . ARG A 1 52 ? 6.305 6.731 0.260 1.00 0.00 52 ARG A C 20
ATOM 25530 O O . ARG A 1 52 ? 7.512 6.722 0.120 1.00 0.00 52 ARG A O 20
ATOM 25551 N N . TYR A 1 53 ? 5.532 5.924 -0.421 1.00 0.00 53 TYR A N 20
ATOM 25552 C CA . TYR A 1 53 ? 6.111 4.953 -1.402 1.00 0.00 53 TYR A CA 20
ATOM 25553 C C . TYR A 1 53 ? 5.815 5.438 -2.822 1.00 0.00 53 TYR A C 20
ATOM 25554 O O . TYR A 1 53 ? 4.712 5.837 -3.130 1.00 0.00 53 TYR A O 20
ATOM 25572 N N . CYS A 1 54 ? 6.794 5.401 -3.691 1.00 0.00 54 CYS A N 20
ATOM 25573 C CA . CYS A 1 54 ? 6.581 5.857 -5.102 1.00 0.00 54 CYS A CA 20
ATOM 25574 C C . CYS A 1 54 ? 6.460 4.635 -6.014 1.00 0.00 54 CYS A C 20
ATOM 25575 O O . CYS A 1 54 ? 7.304 3.761 -6.007 1.00 0.00 54 CYS A O 20
ATOM 25583 N N . LEU A 1 55 ? 5.414 4.565 -6.801 1.00 0.00 55 LEU A N 20
ATOM 25584 C CA . LEU A 1 55 ? 5.233 3.397 -7.718 1.00 0.00 55 LEU A CA 20
ATOM 25585 C C . LEU A 1 55 ? 5.680 3.783 -9.127 1.00 0.00 55 LEU A C 20
ATOM 25586 O O . LEU A 1 55 ? 5.550 4.919 -9.538 1.00 0.00 55 LEU A O 20
ATOM 25602 N N . ASN A 1 56 ? 6.208 2.847 -9.868 1.00 0.00 56 ASN A N 20
ATOM 25603 C CA . ASN A 1 56 ? 6.666 3.154 -11.254 1.00 0.00 56 ASN A CA 20
ATOM 25604 C C . ASN A 1 56 ? 7.699 4.283 -11.216 1.00 0.00 56 ASN A C 20
ATOM 25605 O O . ASN A 1 56 ? 8.059 4.841 -12.232 1.00 0.00 56 ASN A O 20
ATOM 25616 N N . ASN A 1 57 ? 8.184 4.612 -10.050 1.00 0.00 57 ASN A N 20
ATOM 25617 C CA . ASN A 1 57 ? 9.205 5.692 -9.931 1.00 0.00 57 ASN A CA 20
ATOM 25618 C C . ASN A 1 57 ? 8.633 7.025 -10.433 1.00 0.00 57 ASN A C 20
ATOM 25619 O O . ASN A 1 57 ? 9.303 7.773 -11.116 1.00 0.00 57 ASN A O 20
ATOM 25630 N N . ASN A 1 58 ? 7.403 7.327 -10.093 1.00 0.00 58 ASN A N 20
ATOM 25631 C CA . ASN A 1 58 ? 6.774 8.612 -10.534 1.00 0.00 58 ASN A CA 20
ATOM 25632 C C . ASN A 1 58 ? 6.185 9.324 -9.302 1.00 0.00 58 ASN A C 20
ATOM 25633 O O . ASN A 1 58 ? 5.049 9.089 -8.942 1.00 0.00 58 ASN A O 20
ATOM 25644 N N . PRO A 1 59 ? 6.949 10.173 -8.646 1.00 0.00 59 PRO A N 20
ATOM 25645 C CA . PRO A 1 59 ? 6.480 10.903 -7.427 1.00 0.00 59 PRO A CA 20
ATOM 25646 C C . PRO A 1 59 ? 5.071 11.490 -7.588 1.00 0.00 59 PRO A C 20
ATOM 25647 O O . PRO A 1 59 ? 4.480 11.974 -6.644 1.00 0.00 59 PRO A O 20
ATOM 25658 N N . THR A 1 60 ? 4.529 11.444 -8.771 1.00 0.00 60 THR A N 20
ATOM 25659 C CA . THR A 1 60 ? 3.159 11.991 -8.989 1.00 0.00 60 THR A CA 20
ATOM 25660 C C . THR A 1 60 ? 2.130 10.971 -8.492 1.00 0.00 60 THR A C 20
ATOM 25661 O O . THR A 1 60 ? 0.973 11.284 -8.294 1.00 0.00 60 THR A O 20
ATOM 25672 N N . GLN A 1 61 ? 2.557 9.749 -8.291 1.00 0.00 61 GLN A N 20
ATOM 25673 C CA . GLN A 1 61 ? 1.638 8.669 -7.805 1.00 0.00 61 GLN A CA 20
ATOM 25674 C C . GLN A 1 61 ? 2.242 8.032 -6.552 1.00 0.00 61 GLN A C 20
ATOM 25675 O O . GLN A 1 61 ? 2.623 6.879 -6.559 1.00 0.00 61 GLN A O 20
ATOM 25689 N N . THR A 1 62 ? 2.359 8.775 -5.481 1.00 0.00 62 THR A N 20
ATOM 25690 C CA . THR A 1 62 ? 2.970 8.206 -4.242 1.00 0.00 62 THR A CA 20
ATOM 25691 C C . THR A 1 62 ? 1.874 7.677 -3.320 1.00 0.00 62 THR A C 20
ATOM 25692 O O . THR A 1 62 ? 0.823 8.268 -3.169 1.00 0.00 62 THR A O 20
ATOM 25703 N N . LEU A 1 63 ? 2.118 6.542 -2.720 1.00 0.00 63 LEU A N 20
ATOM 25704 C CA . LEU A 1 63 ? 1.115 5.911 -1.815 1.00 0.00 63 LEU A CA 20
ATOM 25705 C C . LEU A 1 63 ? 1.482 6.215 -0.354 1.00 0.00 63 LEU A C 20
ATOM 25706 O O . LEU A 1 63 ? 2.624 6.094 0.043 1.00 0.00 63 LEU A O 20
ATOM 25722 N N . LYS A 1 64 ? 0.523 6.612 0.447 1.00 0.00 64 LYS A N 20
ATOM 25723 C CA . LYS A 1 64 ? 0.813 6.927 1.881 1.00 0.00 64 LYS A CA 20
ATOM 25724 C C . LYS A 1 64 ? 0.422 5.738 2.760 1.00 0.00 64 LYS A C 20
ATOM 25725 O O . LYS A 1 64 ? -0.616 5.134 2.576 1.00 0.00 64 LYS A O 20
ATOM 25744 N N . ILE A 1 65 ? 1.244 5.398 3.720 1.00 0.00 65 ILE A N 20
ATOM 25745 C CA . ILE A 1 65 ? 0.919 4.249 4.617 1.00 0.00 65 ILE A CA 20
ATOM 25746 C C . ILE A 1 65 ? 0.142 4.753 5.832 1.00 0.00 65 ILE A C 20
ATOM 25747 O O . ILE A 1 65 ? 0.405 5.821 6.349 1.00 0.00 65 ILE A O 20
ATOM 25763 N N . ARG A 1 66 ? -0.805 3.981 6.300 1.00 0.00 66 ARG A N 20
ATOM 25764 C CA . ARG A 1 66 ? -1.604 4.384 7.497 1.00 0.00 66 ARG A CA 20
ATOM 25765 C C . ARG A 1 66 ? -1.217 3.479 8.666 1.00 0.00 66 ARG A C 20
ATOM 25766 O O . ARG A 1 66 ? -1.200 3.895 9.807 1.00 0.00 66 ARG A O 20
ATOM 25787 N N . ASN A 1 67 ? -0.899 2.243 8.381 1.00 0.00 67 ASN A N 20
ATOM 25788 C CA . ASN A 1 67 ? -0.506 1.296 9.464 1.00 0.00 67 ASN A CA 20
ATOM 25789 C C . ASN A 1 67 ? -0.086 -0.039 8.842 1.00 0.00 67 ASN A C 20
ATOM 25790 O O . ASN A 1 67 ? -0.916 -0.828 8.433 1.00 0.00 67 ASN A O 20
ATOM 25801 N N . ALA A 1 68 ? 1.195 -0.299 8.766 1.00 0.00 68 ALA A N 20
ATOM 25802 C CA . ALA A 1 68 ? 1.663 -1.587 8.172 1.00 0.00 68 ALA A CA 20
ATOM 25803 C C . ALA A 1 68 ? 1.609 -2.690 9.231 1.00 0.00 68 ALA A C 20
ATOM 25804 O O . ALA A 1 68 ? 1.710 -2.430 10.414 1.00 0.00 68 ALA A O 20
ATOM 25811 N N . THR A 1 69 ? 1.451 -3.922 8.811 1.00 0.00 69 THR A N 20
ATOM 25812 C CA . THR A 1 69 ? 1.390 -5.061 9.781 1.00 0.00 69 THR A CA 20
ATOM 25813 C C . THR A 1 69 ? 2.303 -6.187 9.286 1.00 0.00 69 THR A C 20
ATOM 25814 O O . THR A 1 69 ? 2.678 -6.230 8.132 1.00 0.00 69 THR A O 20
ATOM 25825 N N . HIS A 1 70 ? 2.671 -7.092 10.153 1.00 0.00 70 HIS A N 20
ATOM 25826 C CA . HIS A 1 70 ? 3.569 -8.209 9.736 1.00 0.00 70 HIS A CA 20
ATOM 25827 C C . HIS A 1 70 ? 2.742 -9.352 9.140 1.00 0.00 70 HIS A C 20
ATOM 25828 O O . HIS A 1 70 ? 3.101 -10.509 9.248 1.00 0.00 70 HIS A O 20
ATOM 25843 N N . TYR A 1 71 ? 1.641 -9.046 8.511 1.00 0.00 71 TYR A N 20
ATOM 25844 C CA . TYR A 1 71 ? 0.803 -10.124 7.911 1.00 0.00 71 TYR A CA 20
ATOM 25845 C C . TYR A 1 71 ? 0.571 -11.226 8.951 1.00 0.00 71 TYR A C 20
ATOM 25846 O O . TYR A 1 71 ? 0.881 -12.380 8.730 1.00 0.00 71 TYR A O 20
ATOM 25864 N N . SER A 1 72 ? 0.029 -10.879 10.086 1.00 0.00 72 SER A N 20
ATOM 25865 C CA . SER A 1 72 ? -0.222 -11.906 11.136 1.00 0.00 72 SER A CA 20
ATOM 25866 C C . SER A 1 72 ? -1.530 -12.635 10.827 1.00 0.00 72 SER A C 20
ATOM 25867 O O . SER A 1 72 ? -2.523 -12.028 10.480 1.00 0.00 72 SER A O 20
ATOM 25875 N N . SER A 1 73 ? -1.541 -13.933 10.950 1.00 0.00 73 SER A N 20
ATOM 25876 C CA . SER A 1 73 ? -2.787 -14.694 10.664 1.00 0.00 73 SER A CA 20
ATOM 25877 C C . SER A 1 73 ? -3.925 -14.141 11.522 1.00 0.00 73 SER A C 20
ATOM 25878 O O . SER A 1 73 ? -5.087 -14.376 11.257 1.00 0.00 73 SER A O 20
ATOM 25886 N N . GLU A 1 74 ? -3.601 -13.407 12.550 1.00 0.00 74 GLU A N 20
ATOM 25887 C CA . GLU A 1 74 ? -4.663 -12.839 13.427 1.00 0.00 74 GLU A CA 20
ATOM 25888 C C . GLU A 1 74 ? -5.285 -11.612 12.754 1.00 0.00 74 GLU A C 20
ATOM 25889 O O . GLU A 1 74 ? -6.487 -11.429 12.763 1.00 0.00 74 GLU A O 20
ATOM 25901 N N . ARG A 1 75 ? -4.475 -10.768 12.177 1.00 0.00 75 ARG A N 20
ATOM 25902 C CA . ARG A 1 75 ? -5.018 -9.549 11.514 1.00 0.00 75 ARG A CA 20
ATOM 25903 C C . ARG A 1 75 ? -5.678 -9.932 10.186 1.00 0.00 75 ARG A C 20
ATOM 25904 O O . ARG A 1 75 ? -6.834 -9.641 9.954 1.00 0.00 75 ARG A O 20
ATOM 25925 N N . TRP A 1 76 ? -4.956 -10.577 9.312 1.00 0.00 76 TRP A N 20
ATOM 25926 C CA . TRP A 1 76 ? -5.548 -10.970 8.002 1.00 0.00 76 TRP A CA 20
ATOM 25927 C C . TRP A 1 76 ? -6.882 -11.686 8.234 1.00 0.00 76 TRP A C 20
ATOM 25928 O O . TRP A 1 76 ? -7.848 -11.459 7.532 1.00 0.00 76 TRP A O 20
ATOM 25949 N N . THR A 1 77 ? -6.945 -12.553 9.207 1.00 0.00 77 THR A N 20
ATOM 25950 C CA . THR A 1 77 ? -8.218 -13.281 9.471 1.00 0.00 77 THR A CA 20
ATOM 25951 C C . THR A 1 77 ? -9.213 -12.348 10.162 1.00 0.00 77 THR A C 20
ATOM 25952 O O . THR A 1 77 ? -10.410 -12.458 9.981 1.00 0.00 77 THR A O 20
ATOM 25963 N N . ASN A 1 78 ? -8.732 -11.426 10.952 1.00 0.00 78 ASN A N 20
ATOM 25964 C CA . ASN A 1 78 ? -9.655 -10.484 11.649 1.00 0.00 78 ASN A CA 20
ATOM 25965 C C . ASN A 1 78 ? -9.992 -9.325 10.712 1.00 0.00 78 ASN A C 20
ATOM 25966 O O . ASN A 1 78 ? -10.900 -8.556 10.958 1.00 0.00 78 ASN A O 20
ATOM 25977 N N . ALA A 1 79 ? -9.266 -9.195 9.633 1.00 0.00 79 ALA A N 20
ATOM 25978 C CA . ALA A 1 79 ? -9.538 -8.087 8.671 1.00 0.00 79 ALA A CA 20
ATOM 25979 C C . ALA A 1 79 ? -10.562 -8.555 7.634 1.00 0.00 79 ALA A C 20
ATOM 25980 O O . ALA A 1 79 ? -11.685 -8.094 7.605 1.00 0.00 79 ALA A O 20
ATOM 25987 N N . ASP A 1 80 ? -10.182 -9.469 6.783 1.00 0.00 80 ASP A N 20
ATOM 25988 C CA . ASP A 1 80 ? -11.133 -9.966 5.750 1.00 0.00 80 ASP A CA 20
ATOM 25989 C C . ASP A 1 80 ? -12.450 -10.363 6.420 1.00 0.00 80 ASP A C 20
ATOM 25990 O O . ASP A 1 80 ? -13.514 -9.933 6.020 1.00 0.00 80 ASP A O 20
ATOM 25999 N N . LYS A 1 81 ? -12.388 -11.181 7.435 1.00 0.00 81 LYS A N 20
ATOM 26000 C CA . LYS A 1 81 ? -13.637 -11.603 8.128 1.00 0.00 81 LYS A CA 20
ATOM 26001 C C . LYS A 1 81 ? -14.338 -10.375 8.712 1.00 0.00 81 LYS A C 20
ATOM 26002 O O . LYS A 1 81 ? -13.868 -9.872 9.720 1.00 0.00 81 LYS A O 20
#

Nearest PDB structures (foldseek):
  2rqx-assembly1_A  TM=9.871E-01  e=2.672E-13  Klebsiella pneumoniae subsp. pneumoniae NTUH-K2044
  7qun-assembly1_A  TM=5.136E-01  e=4.643E+00  Sus scrofa domesticus
  2rqx-assembly1_A  TM=9.780E-01  e=4.310E-13  Klebsiella pneumoniae subsp. pneumoniae NTUH-K2044
  4hn7-assembly1_A-2  TM=8.448E-01  e=1.621E-05  Escherichia coli K-12
  7qun-assembly1_A  TM=5.178E-01  e=3.117E+00  Sus scrofa domesticus

CATH classification: 2.40.50.650